Protein 7LZP (pdb70)

InterPro domains:
  IPR000395 Botulinum/Tetanus toxin, catalytic chain [PF01742] (4-410)
  IPR000395 Botulinum/Tetanus toxin, catalytic chain [PR00760] (7-23)
  IPR000395 Botulinum/Tetanus toxin, catalytic chain [PR00760] (33-49)
  IPR000395 Botulinum/Tetanus toxin, catalytic chain [PR00760] (72-88)
  IPR000395 Botulinum/Tetanus toxin, catalytic chain [PR00760] (97-119)
  IPR000395 Botulinum/Tetanus toxin, catalytic chain [PR00760] (213-225)
  IPR000395 Botulinum/Tetanus toxin, catalytic chain [PR00760] (259-275)
  IPR011065 Kunitz inhibitor STI-like superfamily [SSF50386] (1080-1295)
  IPR012500 Clostridium neurotoxin, translocation [PF07952] (549-866)
  IPR012928 Clostridium neurotoxin, receptor binding N-terminal [PF07953] (886-1079)
  IPR013104 Clostridium neurotoxin, receptor-binding C-terminal [PF07951] (1088-1293)
  IPR013320 Concanavalin A-like lectin/glucanase domain superfamily [SSF49899] (873-1079)
  IPR036248 Clostridium neurotoxin, translocation domain [G3DSA:1.20.1120.10] (447-868)
  IPR036248 Clostridium neurotoxin, translocation domain [SSF58091] (549-874)

GO terms:
  GO:0004222 metalloendopeptidase activity (F, EXP)

Radius of gyration: 38.9 Å; Cα contacts (8 Å, |Δi|>4): 3682; chains: 8; bounding box: 102×123×79 Å

Sequence (1541 aa):
FPFVNKQFNYKDPVNGVDIAYIKIPNMQPVKAFKIHNKIWVIPERDTFTNPEEGDLNPPPEAKQVPVSYYDSTYLSTDNEKDNYLKGVTKLFERIYSTDLGRMLLTSIVRGIPFWGGSTIDTELKVIDTNCINVIQPDGSYRSEELNLVIIGPSADIIQFECKSFGHEVLNLTRNGYGSTQYIRFSPDFTFGFFEESLEAGKFATDPAVTLAHELIHAGHRLYGIAINPNRVFKVNTLEVSFEELRTFGGHDAKFIDSLQENEFRLYYYNKFKDIASTLNKAKSIVGTTASLQYMKNVFKEKYLLSEDTSGKFSVDKLKFDKLYKMLTEIYTEDNFVKFFKVLNRKTYLNFDKAVFKINIVPKVNYTIYDGFNLRNTNLAANFNGQNTEINNMMNFTKLKNFTGLFEFYKLLCVRGIITSKQLQLVETGGGLVQPGGSLRLACVASESVFEMYTVAWYRQAPGKQRELVAGITDEGRTNYADFVKGRFTISRDNSKKTVHLQMDNLNPEDTAVYYCKLEHDLGYYDYWGQGTQVTVSPFVNKQFNYKDPVNGVDIAYIKIPNMQPVKAFKIHNKIWVIPERDTFTNPEEGDLNPPPEKQVPVSYYDSTYLSTDNEKDNYLKGVTKLFERIYSTDLGRMLLTSIVRGIPFWGGSTIDTELKVIDTNCINVIQPDGSYRSEELNLVIIGPSADIIQFECKSFGHEVLNLTRNGYGSTQYIRFSPDFTFGFFEESLEVDTNPLLGFATDPAVTLAHELIHAGHRLYGIAINPNRVFKVNLEVSFEELRTFGGHDAKFIDSLQENEFRLYYYNKFKDIASTLNKAKSIVGTTASLQYMKNVFKEKYLLSEDTSGKFSVDKLKFDKLYKMLTEIYTEDNFVKFFKVLNRKTYLNFDKAVFKINIVPKVNYTIYDGFNLRNTNLAANFNGQNTEINNMNFTKLKNFTGLFEFYKLLCVRGIITSKQVQLVETGGGLVQAGDSLTLSCAATTLDYYALGWFRQVPGNKREFVAAINWLGGSTYYADSVRGRFTLSRDNSKSTLYLNMNNLIPDDTAVYYCAADFSIAYSGTYPPAYAEYDYDYWGQGTQVTVSSQVQLVETGGALVQPGQSLTLSCTTSENVFGIYGMAWLRQAPGRQRELVASITSRGTAHYHDSVKGRFTISRESGKTTAYLQTTSVNPEDTAIYYCNSGPYWGQGTQVTVSQLVETGGGLVPGGSLRLACVASESVFEMYTVAWYRQAPGKQRELVAGITDEGRTNYADFVKGRFTISRDNSKKTVHLQMDNLNPEDTAVYYCKLEHDLGYYDYWGQGTQVTVSQVQLVETGGGLVQAGDSLTLSCAATGRTLDYYALGWFRQVPGNKREFVAAINWLGGSTYYADSVRGRFTLSRDNSKSTLYLNMNNLIPDDTAVYYCAADFSIAYSGTYPPAYAEYDYDYWGQGTQVTVVQLVETGGALVQPGQSLTLSCTTSENVFGIYGMAWLRQAQRELVASITSRGTAHYHDSVKGRFTISRESGKTTAYLQTTSVNPEDTAIYYCNSGPYWGQGTQVTVS

B-factor: mean 81.97, std 31.06, range [38.76, 221.06]

Foldseek 3Di:
DFQFPDDDFLPDDAALPFWFFWAAPFDDTATWGNRDAQEIEGLAAPCHVDVVLVDQDDDPPVPDDLPFDGDSCQSPDSVNSRLFVLLVRLLLRLLCVFPLSVVLVVLQNLLFFFQPPDPDLQERHRDQQQWMWTQHPVRHTDTGGHAEYEYEHTNGRCPWAKDGDDDPPDDSQALQRAGHIYIHATSFKWKQFCDVDCNSQFIDQSSLVVLLRSLVSSSRSRSLADPQVWWWDWDLPIGGLRSQLQQADVSPPVDPPVVVVVSLVSVLVSVQVVLVSLQSHDYYDDDPDDSLVSSVSVCVSQVWDADPVGRTGRDSVVNVVVVCSSGHVSHSVNVCVRLVADDDPGPLRPWIWMKGFRQNDCVQQHSNNGQQDPPDPCVPPNNSRRCVSVVVGIDTDGDTSPPRPGDIDIDTDDDDDDD/DDAKAKDWADEEAAFAKIKIKIFDQPDQLAQWWKFKWWAAPPDDTHTAKIAHPVGDIDGDPVCPVQKDWDADNVRRMIMIMHGRHDQVRFTWMKMKIQRNVRPDIDIHPTHTHGYD/DQFPDDDALPDDAALPFWFFWAAPFDGTATWGNRHAQEIEGLAAPCHVDVVLNDQDDDPVVDDLPFDGDRCQSPDSVNSRLFVLLVVLLLLLLCVFPLSVVLVVLQNLLFFFQPPDPDLQEGHRDQNQWMWTQHPVRHTDTGGHAEYEYEHTNGRQPWAKDGDQDPPDGSQALQRAGRIYIHATSFKWKDFDDADDDPVDDDRSFIDQSSLVVLLRSLVSSSRSRNLADPQVFWWDWCPTGHLRSQLQQADVSVPVDDPVNVVVSLVSVLVSLQVVLVSLQSHDYYDDDPDDSLVSSVSVCVSQVWDADPVGRTHRDPVVNVVVVCSSRHVSHSVNVCVRLVADDDPHPLRPWIWMKGFRQSDCVQQHSNNGQQDPPDPCVPPNNSRVCVSVVVGIDTDGDTSPPRPDDIDIDTDDDDDDD/DKAWEKDWADEEAAFAKTKIKIAMPCLPQKKKFKWWAAVPDDIAGAKIASVQARAIDGDPVQVPAWDKDADPVRRMIMIMGGRHDQVRFGWMKMFMAHDNPRHHNDHDDGDPVRTDYIYPTHTHGYHD/DKAKAKDFADEDELQDKTKIKIFIDPQLCLVFNKWKWWDDPVDGIGTAKTAGNVGDIDGDPVQPPQKDKADDHPDRMIMIMGGSDDQVRQTWIKMDRPPYIHDTGGHGYD/DKAKDWADEDQFAKTKIKIFDQPDQLAQWWKFKWWAAPPDDTHTAKTAHPVGDIDGDDVCPVQKDWDADNVRRMIMIMHGRHDQVRFTWMKMKTQRNVRPDIDIYPTHTHGD/DDKAWEKDWADEDDAFAKGKIKIAIDDDPLQQKKKFKWWAAVPDDIAGAKIARVQAGAIDGDPVQPPAWDKDADPVRRMIMIMGGRHDQVRFGWMKMFMAHDNPSHHNDHDDGDVVRTDGIYPTHTHGD/DAKAKDFADEDELQDKTKIKIFDDPQLCLVFNKWKWWDCPIGTAKTAGNVGDIDGDPVCPPQKDKADDHPDRMIMIIGGSDDQVRQTWMKMDRPPYIYDTGGHGYD

Nearest PDB structures (foldseek):
  7lzp-assembly1_A  TM=1.002E+00  e=2.181E-87  Clostridium botulinum
  7lzp-assembly2_D  TM=9.922E-01  e=1.049E-81  Clostridium botulinum
  3qiz-assembly1_A  TM=9.723E-01  e=7.857E-70  Clostridium botulinum A str. Hall
  7dvl-assembly1_A  TM=9.654E-01  e=3.312E-62  Clostridium botulinum
  1e1h-assembly1_C  TM=9.469E-01  e=4.660E-35  Clostridium botulinum

Solvent-accessible surface area: 61362 Å² total; per-residue (Å²): 202,42,0,17,22,57,96,25,65,18,126,39,116,57,66,0,34,8,9,0,87,0,48,5,47,46,81,144,38,15,23,0,0,12,8,9,14,35,0,0,0,0,0,28,10,1,40,34,3,12,55,92,60,37,84,32,89,70,47,97,88,106,65,50,93,68,27,1,38,42,45,49,92,10,4,68,70,72,109,51,24,26,42,0,0,62,0,0,25,20,0,0,14,3,0,19,31,19,3,0,0,6,0,0,0,0,0,0,5,1,0,13,4,3,5,18,21,24,58,95,91,52,29,8,70,31,10,103,18,2,7,2,51,0,32,25,102,127,54,59,105,37,81,21,35,1,0,0,0,0,0,0,0,4,17,16,0,13,64,29,40,10,34,6,1,41,45,58,6,49,26,5,10,26,10,0,31,0,0,1,0,7,0,8,0,0,0,7,6,3,18,1,7,48,13,20,124,102,120,6,31,28,0,9,0,2,0,0,22,0,0,12,12,0,0,10,0,0,0,12,0,0,0,0,6,5,11,46,95,60,3,9,77,7,70,81,135,89,4,16,4,16,27,0,2,0,3,1,36,44,0,29,103,20,8,86,84,131,48,34,88,110,14,48,99,49,10,44,24,40,2,87,62,2,2,47,36,0,31,68,4,147,46,40,68,71,37,103,5,23,33,121,17,5,19,37,8,0,43,15,0,2,14,7,42,73,75,154,80,26,83,11,66,16,57,100,124,80,3,33,46,1,2,58,0,1,5,95,9,1,4,3,35,35,0,27,133,33,12,138,8,45,7,33,64,5,42,3,25,30,16,50,1,1,14,72,4,64,1,37,46,160,119,33,0,31,52,143,26,0,1,17,24,148,150,64,109,20,51,57,122,76,18,0,1,20,19,132,82,10,87,170,15,11,85,123,62,69,95,66,39,51,108,36,46,32,2,24,14,20,63,75,33,36,80,36,9,66,108,102,39,88,3,91,17,80,38,33,31,149,30,68,76,43,30,60,27,118,0,15,3,71,2,64,68,0,4,3,60,0,0,26,0,6,0,36,30,54,10,135,79,140,103,93,69,50,0,0,6,12,48,34,106,34,66,67,88,72,23,146,54,8,85,68,39,3,72,6,46,30,45,71,103,147,53,15,0,46,0,52,0,54,88,0,68,84,132,1,39,1,25,0,36,0,16,0,72,6,28,5,40,0,2,57,13,91,7,149,20,18,91,0,52,8,125,129,0,10,39,64,150,18,64,21,133,37,113,65,64,0,40,10,8,0,96,0,46,8,52,46,90,145,33,14,21,0,0,22,5,7,19,46,0,0,0,1,0,28,11,1,38,38,3,19,67,84,62,37,86,30,87,71,50,107,109,97,60,86,61,28,1,45,42,46,48,89,11,4,69,75,63,106,54,25,28,41,0,1,65,0,0,22,17,0,0,29,4,0,37,53,20,12,0,0,30,0,0,0,1,0,0,3,2,0,10,3,0,7,19,23,24,66,96,92,47,30,2,74,28,13,106,20,2,8,2,55,0,45,36,102,127,48,59,114,42,70,6,42,1,0,0,0,0,1,0,0,4,19,12,0,13,71,29,28,8,43,6,2,40,46,71,8,50,26,4,12,27,10,0,32,0,0,1,0,6,0,10,0,0,0,7,8,2,18,1,15,67,36,23,86,42,56,78,108,88,88,86,92,60,100,0,12,0,2,0,2,21,0,0,13,10,0,0,11,0,1,1,12,0,0,0,0,6,6,9,50,92,66,4,8,84,7,144,127,90,3,18,6,16,25,0,2,0,4,0,33,48,1,12,97,20,7,81,86,134,45,14,79,106,7,41,97,48,7,49,26,39,2,92,54,1,3,42,32,0,31,87,3,155,49,38,65,70,38,127,5,34,33,110,19,8,20,36,8,0,34,9,0,2,15,7,36,78,77,155,81,29,81,10,63,15,54,127,116,53,5,51,27,0,2,74,0,1,2,71,11,1,3,4,33,34,0,25,131,33,12,130,8,51,9,37,67,6,42,4,17,35,12,60,0,1,15,71,3,58,2,35,45,112,121,30,0,19,36,156,25,0,1,18,25,148,150,65,113,20,52,57,126,79,23,0,0,28,24,148,77,10,104,92,14,13,86,100,60,74,95,56,38,52,109,32,47,56,9,25,24,20,72,88,33,34,81,34,5,62,112,113,9,127,11,84,13,73,38,32,36,136,27,92,29,42,60,65,31,68,0,25,1,40,13,101,123,0,83,37,11,0,0,0,0,2,10,54,64,112,79,120,192,68,76,23,0,0,0,4,0,29,76,28,30,16,69,34,35,18,115,59,0,138,78,43,3,58,20,43,112,46,91,106,65,35,13,0,63,0,36,0,48,88,2,76,74,108,2,36,0,29,0,36,0,0,0,1,23,4,2,0,6,2,25,97,16,12,0,13,44,12,73,70,25,4,49,28,79,14,166,17,27,87,0,50,12,46,114,126,22,117,4,85,10,78,40,30,61,141,9,54,62,69,48,71,24,69,1,23,0,49,16,80,94,42,0,0,2,37,18,0,0,0,0,2,6,64,28,124,82,60,78,123,54,33,1,0,0,7,11,11,126,39,54,35,77,66,73,111,50,0,130,74,44,7,62,11,41,6,77,72,38,40,62,29,0,84,0,76,7,78,72,5,50,94,56,3,42,1,61,4,41,0,1,0,4,21,19,102,8,157,20,16,80,2,43,32,114,144,18,94,17,82,39,33,32,83,62,116,45,35,63,29,109,0,16,2,67,4,63,86,10,3,2,66,1,0,26,0,8,0,37,30,59,10,135,79,144,107,53,67,50,0,0,6,13,44,35,105,32,68,68,88,75,23,146,57,8,86,68,33,3,73,7,47,29,46,73,102,148,51,15,0,44,0,66,0,58,90,0,62,91,123,0,42,1,26,0,54,0,16,0,70,5,31,9,41,0,8,66,58,124,8,149,20,20,92,0,53,39,53,126,7,117,14,81,15,74,40,33,36,146,36,66,68,42,64,65,33,67,0,26,1,40,13,82,43,200,71,6,66,46,2,0,1,0,0,3,11,53,63,112,79,122,191,67,70,6,0,0,0,9,0,25,71,34,35,15,70,25,39,10,103,57,0,138,79,43,2,56,23,44,106,52,125,101,68,35,14,0,67,0,38,0,48,87,2,76,96,110,2,40,0,29,0,36,0,0,0,0,24,3,0,0,6,9,31,101,18,9,0,13,39,31,38,58,26,0,33,30,74,15,165,17,26,88,0,51,37,73,118,3,81,9,82,38,30,61,137,9,53,66,71,46,70,24,67,2,27,0,46,15,84,102,42,0,0,1,38,14,0,0,0,0,15,7,29,113,123,90,60,58,1,0,8,7,9,8,119,39,52,36,85,68,74,110,53,0,134,72,46,6,63,12,42,7,74,24,14,34,55,34,0,87,0,75,8,82,74,6,49,92,59,2,49,4,65,4,63,0,0,0,5,21,32,123,8,155,20,14,83,1,42,30,112

Structure (mmCIF, N/CA/C/O backbone):
data_7LZP
#
_entry.id   7LZP
#
_cell.length_a   132.604
_cell.length_b   132.604
_cell.length_c   413.030
_cell.angle_alpha   90.000
_cell.angle_beta   90.000
_cell.angle_gamma   120.000
#
_symmetry.space_group_name_H-M   'P 65 2 2'
#
loop_
_entity.id
_entity.type
_entity.pdbx_description
1 polymer 'Botulinum neurotoxin A light chain'
2 polymer JPU-G11
3 polymer JPU-A11
4 polymer JPU-B9
5 non-polymer 'ZINC ION'
6 water water
#
loop_
_atom_site.group_PDB
_atom_site.id
_atom_site.type_symbol
_atom_site.label_atom_id
_atom_site.label_alt_id
_atom_site.label_comp_id
_atom_site.label_asym_id
_atom_site.label_entity_id
_atom_site.label_seq_id
_atom_site.pdbx_PDB_ins_code
_atom_site.Cartn_x
_atom_site.Cartn_y
_atom_site.Cartn_z
_atom_site.occupancy
_atom_site.B_iso_or_equiv
_atom_site.auth_seq_id
_atom_site.auth_comp_id
_atom_site.auth_asym_id
_atom_site.auth_atom_id
_atom_site.pdbx_PDB_model_num
ATOM 1 N N . PHE A 1 8 ? 63.82600 -95.98400 -13.71900 1.000 119.30716 1 PHE A N 1
ATOM 2 C CA . PHE A 1 8 ? 62.43100 -95.57200 -13.57900 1.000 120.12786 1 PHE A CA 1
ATOM 3 C C . PHE A 1 8 ? 62.04400 -94.55200 -12.46900 1.000 118.12968 1 PHE A C 1
ATOM 4 O O . PHE A 1 8 ? 60.87600 -94.16900 -12.40500 1.000 118.78648 1 PHE A O 1
ATOM 12 N N . PRO A 1 9 ? 62.98600 -94.09800 -11.58800 1.000 110.32083 2 PRO A N 1
ATOM 13 C CA . PRO A 1 9 ? 62.54500 -93.26800 -10.45900 1.000 98.81392 2 PRO A CA 1
ATOM 14 C C . PRO A 1 9 ? 62.66000 -91.76900 -10.69700 1.000 92.46126 2 PRO A C 1
ATOM 15 O O . PRO A 1 9 ? 63.32200 -91.32000 -11.64000 1.000 96.23961 2 PRO A O 1
ATOM 19 N N . PHE A 1 10 ? 62.00500 -90.99100 -9.83100 1.000 85.91387 3 PHE A N 1
ATOM 20 C CA . PHE A 1 10 ? 62.06200 -89.53400 -9.91400 1.000 75.11815 3 PHE A CA 1
ATOM 21 C C . PHE A 1 10 ? 63.48400 -89.02700 -9.70400 1.000 71.99954 3 PHE A C 1
ATOM 22 O O . PHE A 1 10 ? 64.03100 -88.29600 -10.53700 1.000 69.30372 3 PHE A O 1
ATOM 30 N N . VAL A 1 11 ? 64.09400 -89.39700 -8.58500 1.000 73.67717 4 VAL A N 1
ATOM 31 C CA . VAL A 1 11 ? 65.46300 -88.98400 -8.31000 1.000 79.46243 4 VAL A CA 1
ATOM 32 C C . VAL A 1 11 ? 66.41200 -89.92000 -9.04400 1.000 90.93429 4 VAL A C 1
ATOM 33 O O . VAL A 1 11 ? 66.32100 -91.14900 -8.92700 1.000 100.68910 4 VAL A O 1
ATOM 37 N N . ASN A 1 12 ? 67.29600 -89.33800 -9.84600 1.000 87.60428 5 ASN A N 1
ATOM 38 C CA . ASN A 1 12 ? 68.20200 -90.12500 -10.66600 1.000 88.66935 5 ASN A CA 1
ATOM 39 C C . ASN A 1 12 ? 69.42800 -90.59200 -9.90100 1.000 90.16320 5 ASN A C 1
ATOM 40 O O . ASN A 1 12 ? 70.12000 -91.50600 -10.36200 1.000 97.47449 5 ASN A O 1
ATOM 45 N N . LYS A 1 13 ? 69.71800 -89.98300 -8.75500 1.000 81.05349 6 LYS A N 1
ATOM 46 C CA . LYS A 1 13 ? 70.92100 -90.28400 -8.00100 1.000 78.85283 6 LYS A CA 1
ATOM 47 C C . LYS A 1 13 ? 70.56500 -90.77900 -6.60700 1.000 74.46797 6 LYS A C 1
ATOM 48 O O . LYS A 1 13 ? 69.48800 -90.49500 -6.07800 1.000 70.01627 6 LYS A O 1
ATOM 54 N N . GLN A 1 14 ? 71.49000 -91.53500 -6.02000 1.000 81.04711 7 GLN A N 1
ATOM 55 C CA . GLN A 1 14 ? 71.38100 -91.98800 -4.63800 1.000 84.83051 7 GLN A CA 1
ATOM 56 C C . GLN A 1 14 ? 72.25400 -91.07200 -3.79100 1.000 89.01996 7 GLN A C 1
ATOM 57 O O . GLN A 1 14 ? 73.48600 -91.12900 -3.87000 1.000 97.74260 7 GLN A O 1
ATOM 59 N N . PHE A 1 15 ? 71.62000 -90.23000 -2.98300 1.000 78.55521 8 PHE A N 1
ATOM 60 C CA . PHE A 1 15 ? 72.31800 -89.18600 -2.24900 1.000 72.60832 8 PHE A CA 1
ATOM 61 C C . PHE A 1 15 ? 72.54100 -89.58800 -0.79800 1.000 67.80034 8 PHE A C 1
ATOM 62 O O . PHE A 1 15 ? 71.64600 -90.13100 -0.14400 1.000 72.89191 8 PHE A O 1
ATOM 70 N N . ASN A 1 16 ? 73.74600 -89.32000 -0.30800 1.000 63.72086 9 ASN A N 1
ATOM 71 C CA . ASN A 1 16 ? 74.06300 -89.34900 1.11100 1.000 66.06092 9 ASN A CA 1
ATOM 72 C C . ASN A 1 16 ? 74.51400 -87.95600 1.52100 1.000 63.70425 9 ASN A C 1
ATOM 73 O O . ASN A 1 16 ? 75.14000 -87.24500 0.72800 1.000 66.72099 9 ASN A O 1
ATOM 78 N N . TYR A 1 17 ? 74.17900 -87.55800 2.75100 1.000 55.12163 10 TYR A N 1
ATOM 79 C CA . TYR A 1 17 ? 74.48900 -86.19800 3.17800 1.000 54.68790 10 TYR A CA 1
ATOM 80 C C . TYR A 1 17 ? 75.99100 -85.93900 3.19700 1.000 60.02997 10 TYR A C 1
ATOM 81 O O . TYR A 1 17 ? 76.42700 -84.81100 2.94100 1.000 61.17882 10 TYR A O 1
ATOM 90 N N . LYS A 1 18 ? 76.79400 -86.96200 3.47700 1.000 65.93366 11 LYS A N 1
ATOM 91 C CA . LYS A 1 18 ? 78.23800 -86.81100 3.57800 1.000 56.55235 11 LYS A CA 1
ATOM 92 C C . LYS A 1 18 ? 78.95300 -86.99100 2.24400 1.000 56.96605 11 LYS A C 1
ATOM 93 O O . LYS A 1 18 ? 80.18700 -87.01800 2.21900 1.000 66.46985 11 LYS A O 1
ATOM 99 N N . ASP A 1 19 ? 78.21500 -87.11800 1.14400 1.000 58.04207 12 ASP A N 1
ATOM 100 C CA . ASP A 1 19 ? 78.84400 -87.16900 -0.16600 1.000 63.86983 12 ASP A CA 1
ATOM 101 C C . ASP A 1 19 ? 79.56200 -85.84900 -0.44900 1.000 71.11023 12 ASP A C 1
ATOM 102 O O . ASP A 1 19 ? 79.09100 -84.78000 -0.05000 1.000 74.18479 12 ASP A O 1
ATOM 107 N N . PRO A 1 20 ? 80.69500 -85.89000 -1.14800 1.000 72.72011 13 PRO A N 1
ATOM 108 C CA . PRO A 1 20 ? 81.43100 -84.65100 -1.41500 1.000 62.58685 13 PRO A CA 1
ATOM 109 C C . PRO A 1 20 ? 80.68400 -83.76900 -2.40000 1.000 61.28922 13 PRO A C 1
ATOM 110 O O . PRO A 1 20 ? 79.98200 -84.24800 -3.29300 1.000 55.38556 13 PRO A O 1
ATOM 114 N N . VAL A 1 21 ? 80.83100 -82.46000 -2.21500 1.000 58.24759 14 VAL A N 1
ATOM 115 C CA . VAL A 1 21 ? 80.16000 -81.51100 -3.09000 1.000 58.52888 14 VAL A CA 1
ATOM 116 C C . VAL A 1 21 ? 80.88100 -81.44700 -4.43200 1.000 60.80671 14 VAL A C 1
ATOM 117 O O . VAL A 1 21 ? 82.07100 -81.75100 -4.55200 1.000 74.46458 14 VAL A O 1
ATOM 121 N N . ASN A 1 22 ? 80.13800 -81.03900 -5.46000 1.000 61.38116 15 ASN A N 1
ATOM 122 C CA . ASN A 1 22 ? 80.68200 -80.90700 -6.80100 1.000 63.38298 15 ASN A CA 1
ATOM 123 C C . ASN A 1 22 ? 80.28100 -79.60800 -7.48400 1.000 61.15515 15 ASN A C 1
ATOM 124 O O . ASN A 1 22 ? 80.70100 -79.37500 -8.62300 1.000 62.31449 15 ASN A O 1
ATOM 129 N N . GLY A 1 23 ? 79.48000 -78.76700 -6.83500 1.000 59.19607 16 GLY A N 1
ATOM 130 C CA . GLY A 1 23 ? 79.03700 -77.53200 -7.44600 1.000 61.82072 16 GLY A CA 1
ATOM 131 C C . GLY A 1 23 ? 77.96000 -77.68800 -8.49300 1.000 60.43084 16 GLY A C 1
ATOM 132 O O . GLY A 1 23 ? 77.64800 -76.71300 -9.18500 1.000 64.70235 16 GLY A O 1
ATOM 133 N N . VAL A 1 24 ? 77.38500 -78.88100 -8.63400 1.000 54.23162 17 VAL A N 1
ATOM 134 C CA . VAL A 1 24 ? 76.36900 -79.13800 -9.64700 1.000 54.70573 17 VAL A CA 1
ATOM 135 C C . VAL A 1 24 ? 75.07000 -79.56200 -8.97300 1.000 61.19046 17 VAL A C 1
ATOM 136 O O . VAL A 1 24 ? 74.07100 -78.83400 -9.01200 1.000 66.56314 17 VAL A O 1
ATOM 140 N N . ASP A 1 25 ? 75.07400 -80.74100 -8.35000 1.000 61.98237 18 ASP A N 1
ATOM 141 C CA . ASP A 1 25 ? 73.89500 -81.27200 -7.68300 1.000 64.61502 18 ASP A CA 1
ATOM 142 C C . ASP A 1 25 ? 74.07400 -81.45400 -6.18300 1.000 62.09724 18 ASP A C 1
ATOM 143 O O . ASP A 1 25 ? 73.08000 -81.66600 -5.48000 1.000 58.05105 18 ASP A O 1
ATOM 148 N N . ILE A 1 26 ? 75.30400 -81.40300 -5.68300 1.000 69.06535 19 ILE A N 1
ATOM 149 C CA . ILE A 1 26 ? 75.60100 -81.35500 -4.25800 1.000 62.50359 19 ILE A CA 1
ATOM 150 C C . ILE A 1 26 ? 76.51900 -80.16000 -4.07500 1.000 59.92514 19 ILE A C 1
ATOM 151 O O . ILE A 1 26 ? 77.64400 -80.16100 -4.58800 1.000 51.01066 19 ILE A O 1
ATOM 156 N N . ALA A 1 27 ? 76.04600 -79.13100 -3.37400 1.000 62.54725 20 ALA A N 1
ATOM 157 C CA . ALA A 1 27 ? 76.85600 -77.92200 -3.29800 1.000 57.41017 20 ALA A CA 1
ATOM 158 C C . ALA A 1 27 ? 76.40700 -77.06500 -2.12900 1.000 57.88253 20 ALA A C 1
ATOM 159 O O . ALA A 1 27 ? 75.28700 -77.18900 -1.63600 1.000 63.78445 20 ALA A O 1
ATOM 161 N N . TYR A 1 28 ? 77.30600 -76.19100 -1.69200 1.000 58.58040 21 TYR A N 1
ATOM 162 C CA . TYR A 1 28 ? 76.94200 -75.15800 -0.73800 1.000 54.95408 21 TYR A CA 1
ATOM 163 C C . TYR A 1 28 ? 76.28500 -73.99800 -1.47300 1.000 53.21686 21 TYR A C 1
ATOM 164 O O . TYR A 1 28 ? 76.70100 -73.62300 -2.57400 1.000 49.80265 21 TYR A O 1
ATOM 173 N N . ILE A 1 29 ? 75.21200 -73.46900 -0.88700 1.000 53.87252 22 ILE A N 1
ATOM 174 C CA . ILE A 1 29 ? 74.40700 -72.43600 -1.52100 1.000 52.37494 22 ILE A CA 1
ATOM 175 C C . ILE A 1 29 ? 74.11200 -71.32800 -0.51800 1.000 57.62671 22 ILE A C 1
ATOM 176 O O . ILE A 1 29 ? 74.31100 -71.46700 0.69000 1.000 60.55785 22 ILE A O 1
ATOM 181 N N . LYS A 1 30 ? 73.61900 -70.22000 -1.06000 1.000 57.46405 23 LYS A N 1
ATOM 182 C CA . LYS A 1 30 ? 73.19600 -69.05200 -0.31000 1.000 63.72706 23 LYS A CA 1
ATOM 183 C C . LYS A 1 30 ? 71.87800 -68.56100 -0.88900 1.000 74.03940 23 LYS A C 1
ATOM 184 O O . LYS A 1 30 ? 71.68400 -68.55400 -2.10900 1.000 73.26968 23 LYS A O 1
ATOM 190 N N . ILE A 1 31 ? 70.97400 -68.16900 -0.00100 1.000 70.78272 24 ILE A N 1
ATOM 191 C CA . ILE A 1 31 ? 69.64200 -67.69600 -0.36000 1.000 67.10472 24 ILE A CA 1
ATOM 192 C C . ILE A 1 31 ? 69.74800 -66.18500 -0.55100 1.000 73.28955 24 ILE A C 1
ATOM 193 O O . ILE A 1 31 ? 70.67400 -65.57300 0.00200 1.000 85.72937 24 ILE A O 1
ATOM 198 N N . PRO A 1 32 ? 68.86000 -65.54100 -1.35700 1.000 71.09486 25 PRO A N 1
ATOM 199 C CA . PRO A 1 32 ? 68.94100 -64.08500 -1.56700 1.000 76.61827 25 PRO A CA 1
ATOM 200 C C . PRO A 1 32 ? 69.26300 -63.24400 -0.33700 1.000 83.36021 25 PRO A C 1
ATOM 201 O O . PRO A 1 32 ? 69.93900 -62.21700 -0.45100 1.000 86.35062 25 PRO A O 1
ATOM 205 N N . ASN A 1 33 ? 68.78500 -63.65200 0.83200 1.000 86.11340 26 ASN A N 1
ATOM 206 C CA . ASN A 1 33 ? 69.09600 -62.93600 2.06300 1.000 85.19325 26 ASN A CA 1
ATOM 207 C C . ASN A 1 33 ? 70.39600 -63.45700 2.67300 1.000 80.88930 26 ASN A C 1
ATOM 208 O O . ASN A 1 33 ? 71.41900 -62.77300 2.66600 1.000 82.18021 26 ASN A O 1
ATOM 213 N N . MET A 1 37 ? 74.20200 -64.54800 5.76900 1.000 112.48761 30 MET A N 1
ATOM 214 C CA . MET A 1 37 ? 74.52100 -65.92800 6.11100 1.000 111.25911 30 MET A CA 1
ATOM 215 C C . MET A 1 37 ? 75.80900 -66.38700 5.43000 1.000 111.24094 30 MET A C 1
ATOM 216 O O . MET A 1 37 ? 76.39900 -65.65900 4.63000 1.000 106.76110 30 MET A O 1
ATOM 221 N N . GLN A 1 38 ? 76.24600 -67.59800 5.77100 1.000 112.43449 31 GLN A N 1
ATOM 222 C CA . GLN A 1 38 ? 77.29800 -68.30500 5.06200 1.000 107.51766 31 GLN A CA 1
ATOM 223 C C . GLN A 1 38 ? 76.73400 -69.60000 4.48500 1.000 101.92927 31 GLN A C 1
ATOM 224 O O . GLN A 1 38 ? 75.78700 -70.16400 5.04200 1.000 112.28131 31 GLN A O 1
ATOM 230 N N . PRO A 1 39 ? 77.28900 -70.09200 3.37300 1.000 80.53633 32 PRO A N 1
ATOM 231 C CA . PRO A 1 39 ? 76.59500 -71.12600 2.59100 1.000 73.44039 32 PRO A CA 1
ATOM 232 C C . PRO A 1 39 ? 76.25900 -72.37500 3.39400 1.000 64.85573 32 PRO A C 1
ATOM 233 O O . PRO A 1 39 ? 76.95000 -72.74000 4.34800 1.000 68.29380 32 PRO A O 1
ATOM 237 N N . VAL A 1 40 ? 75.16500 -73.02400 2.99700 1.000 56.01964 33 VAL A N 1
ATOM 238 C CA . VAL A 1 40 ? 74.70400 -74.26700 3.60100 1.000 59.25677 33 VAL A CA 1
ATOM 239 C C . VAL A 1 40 ? 74.74600 -75.36300 2.54600 1.000 60.24067 33 VAL A C 1
ATOM 240 O O . VAL A 1 40 ? 74.54200 -75.10900 1.35600 1.000 58.09706 33 VAL A O 1
ATOM 244 N N . LYS A 1 41 ? 75.01700 -76.59000 2.98500 1.000 62.31656 34 LYS A N 1
ATOM 245 C CA . LYS A 1 41 ? 75.09700 -77.72500 2.07000 1.000 56.65208 34 LYS A CA 1
ATOM 246 C C . LYS A 1 41 ? 73.69800 -78.15000 1.64200 1.000 49.62793 34 LYS A C 1
ATOM 247 O O . LYS A 1 41 ? 72.85200 -78.45600 2.48800 1.000 52.58089 34 LYS A O 1
ATOM 253 N N . ALA A 1 42 ? 73.45300 -78.16300 0.33100 1.000 50.06061 35 ALA A N 1
ATOM 254 C CA . ALA A 1 42 ? 72.16500 -78.52700 -0.23700 1.000 51.62479 35 ALA A CA 1
ATOM 255 C C . ALA A 1 42 ? 72.36200 -79.50200 -1.39200 1.000 55.80473 35 ALA A C 1
ATOM 256 O O . ALA A 1 42 ? 73.46900 -79.66700 -1.92600 1.000 55.99589 35 ALA A O 1
ATOM 258 N N . PHE A 1 43 ? 71.25400 -80.14200 -1.77300 1.000 54.46435 36 PHE A N 1
ATOM 259 C CA . PHE A 1 43 ? 71.24100 -81.21600 -2.75700 1.000 48.71068 36 PHE A CA 1
ATOM 260 C C . PHE A 1 43 ? 70.17500 -80.93100 -3.80500 1.000 45.62199 36 PHE A C 1
ATOM 261 O O . PHE A 1 43 ? 69.03100 -80.61800 -3.46100 1.000 50.03829 36 PHE A O 1
ATOM 269 N N . LYS A 1 44 ? 70.54800 -81.05700 -5.07700 1.000 47.82570 37 LYS A N 1
ATOM 270 C CA . LYS A 1 44 ? 69.64900 -80.81300 -6.20600 1.000 49.49650 37 LYS A CA 1
ATOM 271 C C . LYS A 1 44 ? 69.08600 -82.16100 -6.65100 1.000 47.60105 37 LYS A C 1
ATOM 272 O O . LYS A 1 44 ? 69.62400 -82.81600 -7.54500 1.000 48.04483 37 LYS A O 1
ATOM 278 N N . ILE A 1 45 ? 67.98000 -82.57300 -6.02200 1.000 50.51995 38 ILE A N 1
ATOM 279 C CA . ILE A 1 45 ? 67.41500 -83.89600 -6.27600 1.000 51.18464 38 ILE A CA 1
ATOM 280 C C . ILE A 1 45 ? 66.78100 -84.00100 -7.65400 1.000 49.20015 38 ILE A C 1
ATOM 281 O O . ILE A 1 45 ? 66.57300 -85.11100 -8.15500 1.000 47.80291 38 ILE A O 1
ATOM 286 N N . HIS A 1 46 ? 66.44200 -82.87400 -8.26700 1.000 53.29525 39 HIS A N 1
ATOM 287 C CA . HIS A 1 46 ? 65.87600 -82.85100 -9.60500 1.000 52.14613 39 HIS A CA 1
ATOM 288 C C . HIS A 1 46 ? 66.07800 -81.44900 -10.15300 1.000 55.31103 39 HIS A C 1
ATOM 289 O O . HIS A 1 46 ? 66.35100 -80.50800 -9.40200 1.000 64.36243 39 HIS A O 1
ATOM 296 N N . ASN A 1 47 ? 65.96500 -81.32300 -11.47200 1.000 54.13313 40 ASN A N 1
ATOM 297 C CA . ASN A 1 47 ? 65.98900 -80.00700 -12.09000 1.000 59.91590 40 ASN A CA 1
ATOM 298 C C . ASN A 1 47 ? 64.96800 -79.09900 -11.41500 1.000 63.09435 40 ASN A C 1
ATOM 299 O O . ASN A 1 47 ? 63.81900 -79.49400 -11.19300 1.000 67.36615 40 ASN A O 1
ATOM 304 N N . LYS A 1 48 ? 65.41700 -77.90000 -11.03700 1.000 53.57477 41 LYS A N 1
ATOM 305 C CA . LYS A 1 48 ? 64.61000 -76.83500 -10.44400 1.000 47.59541 41 LYS A CA 1
ATOM 306 C C . LYS A 1 48 ? 64.16200 -77.12900 -9.01600 1.000 52.00413 41 LYS A C 1
ATOM 307 O O . LYS A 1 48 ? 63.40600 -76.33200 -8.44500 1.000 56.83458 41 LYS A O 1
ATOM 313 N N . ILE A 1 49 ? 64.60100 -78.23500 -8.41400 1.000 53.43608 42 ILE A N 1
ATOM 314 C CA . ILE A 1 49 ? 64.18700 -78.61000 -7.06400 1.000 51.70829 42 ILE A CA 1
ATOM 315 C C . ILE A 1 49 ? 65.42000 -78.94200 -6.23400 1.000 55.69090 42 ILE A C 1
ATOM 316 O O . ILE A 1 49 ? 66.22500 -79.79500 -6.62200 1.000 60.85192 42 ILE A O 1
ATOM 321 N N . TRP A 1 50 ? 65.54600 -78.29000 -5.08100 1.000 54.01569 43 TRP A N 1
ATOM 322 C CA . TRP A 1 50 ? 66.65600 -78.48400 -4.16300 1.000 43.08450 43 TRP A CA 1
ATOM 323 C C . TRP A 1 50 ? 66.13400 -78.86700 -2.78300 1.000 49.41721 43 TRP A C 1
ATOM 324 O O . TRP A 1 50 ? 64.98500 -78.59000 -2.43100 1.000 45.72171 43 TRP A O 1
ATOM 335 N N . VAL A 1 51 ? 67.00000 -79.50400 -1.99600 1.000 49.79651 44 VAL A N 1
ATOM 336 C CA . VAL A 1 51 ? 66.69300 -79.88400 -0.62100 1.000 48.90332 44 VAL A CA 1
ATOM 337 C C . VAL A 1 51 ? 67.83400 -79.41600 0.27300 1.000 56.52587 44 VAL A C 1
ATOM 338 O O . VAL A 1 51 ? 69.00600 -79.68100 -0.02000 1.000 61.77004 44 VAL A O 1
ATOM 342 N N . ILE A 1 52 ? 67.49200 -78.72200 1.35100 1.000 45.15890 45 ILE A N 1
ATOM 343 C CA . ILE A 1 52 ? 68.44800 -78.24000 2.33600 1.000 50.96216 45 ILE A CA 1
ATOM 344 C C . ILE A 1 52 ? 68.16300 -78.94200 3.65900 1.000 53.51145 45 ILE A C 1
ATOM 345 O O . ILE A 1 52 ? 67.27600 -78.53700 4.41000 1.000 56.08359 45 ILE A O 1
ATOM 350 N N . PRO A 1 53 ? 68.90800 -80.00300 3.98600 1.000 52.09724 46 PRO A N 1
ATOM 351 C CA . PRO A 1 53 ? 68.65300 -80.71800 5.24500 1.000 49.09916 46 PRO A CA 1
ATOM 352 C C . PRO A 1 53 ? 69.04900 -79.91400 6.47600 1.000 54.16457 46 PRO A C 1
ATOM 353 O O . PRO A 1 53 ? 69.89300 -80.35000 7.26400 1.000 63.31471 46 PRO A O 1
ATOM 357 N N . GLU A 1 54 ? 68.43200 -78.74900 6.66300 1.000 54.90172 47 GLU A N 1
ATOM 358 C CA . GLU A 1 54 ? 68.74800 -77.86800 7.77600 1.000 55.63911 47 GLU A CA 1
ATOM 359 C C . GLU A 1 54 ? 67.46300 -77.32400 8.37700 1.000 52.92511 47 GLU A C 1
ATOM 360 O O . GLU A 1 54 ? 66.44600 -77.19100 7.69100 1.000 59.64328 47 GLU A O 1
ATOM 366 N N . ARG A 1 55 ? 67.51700 -77.01500 9.66800 1.000 50.10275 48 ARG A N 1
ATOM 367 C CA . ARG A 1 55 ? 66.43500 -76.27300 10.29700 1.000 50.23151 48 ARG A CA 1
ATOM 368 C C . ARG A 1 55 ? 66.39600 -74.86600 9.71600 1.000 57.62665 48 ARG A C 1
ATOM 369 O O . ARG A 1 55 ? 67.42100 -74.18000 9.65600 1.000 66.20897 48 ARG A O 1
ATOM 377 N N . ASP A 1 56 ? 65.21500 -74.43800 9.27800 1.000 58.40176 49 ASP A N 1
ATOM 378 C CA . ASP A 1 56 ? 65.10200 -73.18200 8.54700 1.000 61.68197 49 ASP A CA 1
ATOM 379 C C . ASP A 1 56 ? 65.33500 -71.98300 9.45600 1.000 64.41038 49 ASP A C 1
ATOM 380 O O . ASP A 1 56 ? 64.39500 -71.45400 10.05700 1.000 69.14111 49 ASP A O 1
ATOM 385 N N . THR A 1 57 ? 66.58700 -71.53400 9.54100 1.000 63.37570 50 THR A N 1
ATOM 386 C CA . THR A 1 57 ? 66.93300 -70.30000 10.23100 1.000 60.29773 50 THR A CA 1
ATOM 387 C C . THR A 1 57 ? 67.38300 -69.22400 9.25300 1.000 61.85095 50 THR A C 1
ATOM 388 O O . THR A 1 57 ? 67.96700 -68.21600 9.66200 1.000 53.83555 50 THR A O 1
ATOM 392 N N . PHE A 1 58 ? 67.10800 -69.42000 7.96600 1.000 53.83969 51 PHE A N 1
ATOM 393 C CA . PHE A 1 58 ? 67.61300 -68.56400 6.90200 1.000 55.29165 51 PHE A CA 1
ATOM 394 C C . PHE A 1 58 ? 66.53100 -67.79000 6.16800 1.000 62.97358 51 PHE A C 1
ATOM 395 O O . PHE A 1 58 ? 66.71200 -66.60000 5.90500 1.000 74.66097 51 PHE A O 1
ATOM 403 N N . THR A 1 59 ? 65.40300 -68.42600 5.83000 1.000 64.04851 52 THR A N 1
ATOM 404 C CA . THR A 1 59 ? 64.34500 -67.71400 5.11400 1.000 57.89316 52 THR A CA 1
ATOM 405 C C . THR A 1 59 ? 63.79700 -66.55200 5.93100 1.000 64.79851 52 THR A C 1
ATOM 406 O O . THR A 1 59 ? 63.38600 -65.53400 5.36200 1.000 65.51618 52 THR A O 1
ATOM 410 N N . ASN A 1 60 ? 63.77000 -66.68700 7.25400 1.000 70.21892 53 ASN A N 1
ATOM 411 C CA . ASN A 1 60 ? 63.31100 -65.62500 8.14900 1.000 75.98693 53 ASN A CA 1
ATOM 412 C C . ASN A 1 60 ? 64.30800 -65.46900 9.28900 1.000 82.86764 53 ASN A C 1
ATOM 413 O O . ASN A 1 60 ? 64.28800 -66.26700 10.24300 1.000 90.18781 53 ASN A O 1
ATOM 418 N N . PRO A 1 61 ? 65.19200 -64.46800 9.23100 1.000 89.58841 54 PRO A N 1
ATOM 419 C CA . PRO A 1 61 ? 66.14700 -64.27500 10.33600 1.000 91.17378 54 PRO A CA 1
ATOM 420 C C . PRO A 1 61 ? 65.47100 -63.98600 11.66300 1.000 95.44018 54 PRO A C 1
ATOM 421 O O . PRO A 1 61 ? 66.04500 -64.28100 12.71900 1.000 90.52500 54 PRO A O 1
ATOM 425 N N . GLU A 1 62 ? 64.26200 -63.41400 11.64300 1.000 101.87275 55 GLU A N 1
ATOM 426 C CA . GLU A 1 62 ? 63.51200 -63.20900 12.87500 1.000 108.89390 55 GLU A CA 1
ATOM 427 C C . GLU A 1 62 ? 63.09200 -64.52700 13.50600 1.000 108.31929 55 GLU A C 1
ATOM 428 O O . GLU A 1 62 ? 62.78400 -64.56200 14.70200 1.000 119.65322 55 GLU A O 1
ATOM 434 N N . GLU A 1 63 ? 63.07500 -65.60700 12.72800 1.000 93.67757 56 GLU A N 1
ATOM 435 C CA . GLU A 1 63 ? 62.79000 -66.94500 13.22600 1.000 84.67028 56 GLU A CA 1
ATOM 436 C C . GLU A 1 63 ? 64.03900 -67.81800 13.21200 1.000 82.91264 56 GLU A C 1
ATOM 437 O O . GLU A 1 63 ? 63.95900 -69.03000 12.99200 1.000 82.66134 56 GLU A O 1
ATOM 443 N N . GLY A 1 64 ? 65.19900 -67.21200 13.44600 1.000 82.89736 57 GLY A N 1
ATOM 444 C CA . GLY A 1 64 ? 66.45000 -67.92900 13.51800 1.000 83.06828 57 GLY A CA 1
ATOM 445 C C . GLY A 1 64 ? 66.75500 -68.47500 14.89300 1.000 82.91484 57 GLY A C 1
ATOM 446 O O . GLY A 1 64 ? 67.89000 -68.88800 15.15300 1.000 84.88248 57 GLY A O 1
ATOM 447 N N . ASP A 1 65 ? 65.76500 -68.49200 15.78100 1.000 81.50359 58 ASP A N 1
ATOM 448 C CA . ASP A 1 65 ? 65.89400 -69.03900 17.12400 1.000 80.10791 58 ASP A CA 1
ATOM 449 C C . ASP A 1 65 ? 65.04200 -70.29700 17.20100 1.000 76.69919 58 ASP A C 1
ATOM 450 O O . ASP A 1 65 ? 63.83400 -70.24800 16.94400 1.000 78.16843 58 ASP A O 1
ATOM 455 N N . LEU A 1 66 ? 65.66700 -71.41500 17.56300 1.000 72.30168 59 LEU A N 1
ATOM 456 C CA . LEU A 1 66 ? 64.98400 -72.69700 17.65700 1.000 71.61517 59 LEU A CA 1
ATOM 457 C C . LEU A 1 66 ? 64.51500 -73.00800 19.06700 1.000 76.68577 59 LEU A C 1
ATOM 458 O O . LEU A 1 66 ? 63.92500 -74.06900 19.29200 1.000 79.42427 59 LEU A O 1
ATOM 463 N N . ASN A 1 67 ? 64.76600 -72.11900 20.01500 1.000 85.38618 60 ASN A N 1
ATOM 464 C CA . ASN A 1 67 ? 64.27500 -72.31300 21.36800 1.000 87.83667 60 ASN A CA 1
ATOM 465 C C . ASN A 1 67 ? 62.78500 -71.98500 21.42700 1.000 89.10405 60 ASN A C 1
ATOM 466 O O . ASN A 1 67 ? 62.32600 -71.05700 20.75400 1.000 91.50881 60 ASN A O 1
ATOM 471 N N . PRO A 1 68 ? 62.01000 -72.73500 22.20400 1.000 84.98271 61 PRO A N 1
ATOM 472 C CA . PRO A 1 68 ? 60.56200 -72.52000 22.23900 1.000 79.03912 61 PRO A CA 1
ATOM 473 C C . PRO A 1 68 ? 60.22100 -71.18000 22.86600 1.000 80.68764 61 PRO A C 1
ATOM 474 O O . PRO A 1 68 ? 60.85100 -70.76300 23.85000 1.000 90.25260 61 PRO A O 1
ATOM 478 N N . PRO A 1 69 ? 59.23600 -70.47300 22.32000 1.000 77.19349 62 PRO A N 1
ATOM 479 C CA . PRO A 1 69 ? 58.75300 -69.24200 22.95700 1.000 77.72304 62 PRO A CA 1
ATOM 480 C C . PRO A 1 69 ? 58.06600 -69.55600 24.27400 1.000 82.88620 62 PRO A C 1
ATOM 481 O O . PRO A 1 69 ? 57.89800 -70.73400 24.62300 1.000 89.64473 62 PRO A O 1
ATOM 485 N N . PRO A 1 70 ? 57.67800 -68.53900 25.05000 1.000 86.78189 63 PRO A N 1
ATOM 486 C CA . PRO A 1 70 ? 56.94000 -68.81000 26.29100 1.000 92.73156 63 PRO A CA 1
ATOM 487 C C . PRO A 1 70 ? 55.68400 -69.62800 26.02700 1.000 93.92537 63 PRO A C 1
ATOM 488 O O . PRO A 1 70 ? 55.08500 -69.56100 24.95200 1.000 88.04831 63 PRO A O 1
ATOM 492 N N . GLU A 1 71 ? 55.29300 -70.41700 27.03300 1.000 102.30393 64 GLU A N 1
ATOM 493 C CA . GLU A 1 71 ? 54.17400 -71.33900 26.86600 1.000 105.92701 64 GLU A CA 1
ATOM 494 C C . GLU A 1 71 ? 52.88100 -70.60900 26.52300 1.000 115.02249 64 GLU A C 1
ATOM 495 O O . GLU A 1 71 ? 52.01300 -71.17400 25.84700 1.000 118.41266 64 GLU A O 1
ATOM 497 N N . ALA A 1 72 ? 52.73500 -69.35900 26.96900 1.000 116.29677 65 ALA A N 1
ATOM 498 C CA . ALA A 1 72 ? 51.55700 -68.57900 26.60400 1.000 112.85502 65 ALA A CA 1
ATOM 499 C C . ALA A 1 72 ? 51.57900 -68.17900 25.13400 1.000 112.71926 65 ALA A C 1
ATOM 500 O O . ALA A 1 72 ? 50.52200 -68.10400 24.49700 1.000 117.67536 65 ALA A O 1
ATOM 502 N N . LYS A 1 73 ? 52.76300 -67.91800 24.58000 1.000 105.15664 66 LYS A N 1
ATOM 503 C CA . LYS A 1 73 ? 52.88900 -67.54400 23.17800 1.000 94.06437 66 LYS A CA 1
ATOM 504 C C . LYS A 1 73 ? 52.81700 -68.73700 22.23500 1.000 94.60697 66 LYS A C 1
ATOM 505 O O . LYS A 1 73 ? 52.75400 -68.53800 21.01700 1.000 98.85470 66 LYS A O 1
ATOM 507 N N . GLN A 1 74 ? 52.85100 -69.96100 22.75700 1.000 91.45709 67 GLN A N 1
ATOM 508 C CA . GLN A 1 74 ? 52.83400 -71.14800 21.91400 1.000 88.64808 67 GLN A CA 1
ATOM 509 C C . GLN A 1 74 ? 51.42700 -71.43400 21.40200 1.000 86.59962 67 GLN A C 1
ATOM 510 O O . GLN A 1 74 ? 50.45700 -71.40300 22.16600 1.000 88.69406 67 GLN A O 1
ATOM 516 N N . VAL A 1 75 ? 51.32400 -71.71700 20.11000 1.000 84.71701 68 VAL A N 1
ATOM 517 C CA . VAL A 1 75 ? 50.06000 -72.18200 19.52500 1.000 83.01997 68 VAL A CA 1
ATOM 518 C C . VAL A 1 75 ? 49.71400 -73.54400 20.11700 1.000 85.77764 68 VAL A C 1
ATOM 519 O O . VAL A 1 75 ? 50.62600 -74.36100 20.34000 1.000 95.34805 68 VAL A O 1
ATOM 523 N N . PRO A 1 76 ? 48.43800 -73.83000 20.41200 1.000 81.50613 69 PRO A N 1
ATOM 524 C CA . PRO A 1 76 ? 48.09800 -75.14800 20.97700 1.000 76.73068 69 PRO A CA 1
ATOM 525 C C . PRO A 1 76 ? 48.63300 -76.31600 20.16600 1.000 73.27781 69 PRO A C 1
ATOM 526 O O . PRO A 1 76 ? 49.07300 -77.31700 20.75000 1.000 75.41476 69 PRO A O 1
ATOM 530 N N . VAL A 1 77 ? 48.62700 -76.21400 18.83900 1.000 69.57580 70 VAL A N 1
ATOM 531 C CA . VAL A 1 77 ? 49.16500 -77.28600 18.01100 1.000 68.43767 70 VAL A CA 1
ATOM 532 C C . VAL A 1 77 ? 50.57100 -76.89200 17.57900 1.000 69.80803 70 VAL A C 1
ATOM 533 O O . VAL A 1 77 ? 50.77900 -76.35900 16.48200 1.000 68.37712 70 VAL A O 1
ATOM 537 N N . SER A 1 78 ? 51.54900 -77.17000 18.43800 1.000 69.58521 71 SER A N 1
ATOM 538 C CA . SER A 1 78 ? 52.93900 -76.86400 18.14900 1.000 70.49626 71 SER A CA 1
ATOM 539 C C . SER A 1 78 ? 53.82500 -77.84200 18.90600 1.000 74.11142 71 SER A C 1
ATOM 540 O O . SER A 1 78 ? 53.42600 -78.41200 19.92500 1.000 82.94625 71 SER A O 1
ATOM 543 N N . TYR A 1 79 ? 55.03700 -78.03200 18.39100 1.000 70.31556 72 TYR A N 1
ATOM 544 C CA . TYR A 1 79 ? 56.00200 -78.92600 19.01500 1.000 72.97044 72 TYR A CA 1
ATOM 545 C C . TYR A 1 79 ? 57.40100 -78.39300 18.74900 1.000 76.40988 72 TYR A C 1
ATOM 546 O O . TYR A 1 79 ? 57.73300 -78.05900 17.60700 1.000 71.71677 72 TYR A O 1
ATOM 555 N N . TYR A 1 80 ? 58.21500 -78.31800 19.79800 1.000 76.35846 73 TYR A N 1
ATOM 556 C CA . TYR A 1 80 ? 59.53700 -77.71500 19.71500 1.000 76.84236 73 TYR A CA 1
ATOM 557 C C . TYR A 1 80 ? 60.61300 -78.71600 20.11100 1.000 78.50842 73 TYR A C 1
ATOM 558 O O . TYR A 1 80 ? 60.42200 -79.52400 21.02500 1.000 82.28725 73 TYR A O 1
ATOM 567 N N . ASP A 1 81 ? 61.74600 -78.65300 19.40700 1.000 73.68925 74 ASP A N 1
ATOM 568 C CA . ASP A 1 81 ? 62.90100 -79.49400 19.71300 1.000 75.25672 74 ASP A CA 1
ATOM 569 C C . ASP A 1 81 ? 64.10300 -78.84900 19.02400 1.000 72.89399 74 ASP A C 1
ATOM 570 O O . ASP A 1 81 ? 64.33300 -79.08100 17.83400 1.000 81.01389 74 ASP A O 1
ATOM 575 N N . SER A 1 82 ? 64.85300 -78.04500 19.77700 1.000 65.86172 75 SER A N 1
ATOM 576 C CA . SER A 1 82 ? 65.98800 -77.32700 19.21200 1.000 67.53370 75 SER A CA 1
ATOM 577 C C . SER A 1 82 ? 67.11100 -78.24800 18.75200 1.000 70.96937 75 SER A C 1
ATOM 578 O O . SER A 1 82 ? 67.99000 -77.79700 18.01200 1.000 74.00540 75 SER A O 1
ATOM 581 N N . THR A 1 83 ? 67.10300 -79.51600 19.15900 1.000 75.31402 76 THR A N 1
ATOM 582 C CA . THR A 1 83 ? 68.16500 -80.44800 18.80500 1.000 76.87157 76 THR A CA 1
ATOM 583 C C . THR A 1 83 ? 67.87100 -81.24700 17.54300 1.000 75.34538 76 THR A C 1
ATOM 584 O O . THR A 1 83 ? 68.77200 -81.92300 17.03500 1.000 76.08172 76 THR A O 1
ATOM 588 N N . TYR A 1 84 ? 66.64500 -81.18900 17.03100 1.000 73.89802 77 TYR A N 1
ATOM 589 C CA . TYR A 1 84 ? 66.29600 -81.94700 15.83900 1.000 64.85823 77 TYR A CA 1
ATOM 590 C C . TYR A 1 84 ? 67.04700 -81.41400 14.62600 1.000 66.20050 77 TYR A C 1
ATOM 591 O O . TYR A 1 84 ? 67.25100 -80.20400 14.48400 1.000 61.02432 77 TYR A O 1
ATOM 600 N N . LEU A 1 85 ? 67.46700 -82.33400 13.75500 1.000 71.15408 78 LEU A N 1
ATOM 601 C CA . LEU A 1 85 ? 68.14100 -81.99500 12.50100 1.000 71.44722 78 LEU A CA 1
ATOM 602 C C . LEU A 1 85 ? 69.45200 -81.25000 12.75300 1.000 68.97352 78 LEU A C 1
ATOM 603 O O . LEU A 1 85 ? 69.77100 -80.26700 12.08100 1.000 67.24109 78 LEU A O 1
ATOM 608 N N . SER A 1 86 ? 70.22500 -81.72400 13.73100 1.000 68.39289 79 SER A N 1
ATOM 609 C CA . SER A 1 86 ? 71.51300 -81.12400 14.04000 1.000 68.31622 79 SER A CA 1
ATOM 610 C C . SER A 1 86 ? 72.70000 -82.02900 13.75300 1.000 69.55244 79 SER A C 1
ATOM 611 O O . SER A 1 86 ? 73.80900 -81.51900 13.56600 1.000 76.04175 79 SER A O 1
ATOM 614 N N . THR A 1 87 ? 72.50400 -83.34200 13.71600 1.000 66.22250 80 THR A N 1
ATOM 615 C CA . THR A 1 87 ? 73.57700 -84.28600 13.45000 1.000 63.66112 80 THR A CA 1
ATOM 616 C C . THR A 1 87 ? 73.58800 -84.66400 11.97500 1.000 65.45124 80 THR A C 1
ATOM 617 O O . THR A 1 87 ? 72.56100 -84.60800 11.29400 1.000 72.13335 80 THR A O 1
ATOM 621 N N . ASP A 1 88 ? 74.76900 -85.05400 11.48800 1.000 61.33327 81 ASP A N 1
ATOM 622 C CA . ASP A 1 88 ? 74.88900 -85.46900 10.09400 1.000 60.24184 81 ASP A CA 1
ATOM 623 C C . ASP A 1 88 ? 74.00200 -86.67000 9.79200 1.000 62.43470 81 ASP A C 1
ATOM 624 O O . ASP A 1 88 ? 73.44900 -86.77700 8.69200 1.000 65.93787 81 ASP A O 1
ATOM 629 N N . ASN A 1 89 ? 73.84500 -87.58300 10.75400 1.000 68.41329 82 ASN A N 1
ATOM 630 C CA . ASN A 1 89 ? 72.93600 -88.70700 10.54600 1.000 71.82896 82 ASN A CA 1
ATOM 631 C C . ASN A 1 89 ? 71.49400 -88.23500 10.42400 1.000 67.57635 82 ASN A C 1
ATOM 632 O O . ASN A 1 89 ? 70.74000 -88.73800 9.58200 1.000 61.55946 82 ASN A O 1
ATOM 637 N N . GLU A 1 90 ? 71.09300 -87.26700 11.25100 1.000 68.24928 83 GLU A N 1
ATOM 638 C CA . GLU A 1 90 ? 69.75000 -86.71400 11.12600 1.000 63.15626 83 GLU A CA 1
ATOM 639 C C . GLU A 1 90 ? 69.54000 -86.09000 9.75600 1.000 64.78795 83 GLU A C 1
ATOM 640 O O . GLU A 1 90 ? 68.48500 -86.27000 9.14300 1.000 69.81570 83 GLU A O 1
ATOM 646 N N . LYS A 1 91 ? 70.53500 -85.35400 9.25600 1.000 62.36748 84 LYS A N 1
ATOM 647 C CA . LYS A 1 91 ? 70.38500 -84.70200 7.95900 1.000 59.36127 84 LYS A CA 1
ATOM 648 C C . LYS A 1 91 ? 70.35900 -85.72300 6.82700 1.000 59.75581 84 LYS A C 1
ATOM 649 O O . LYS A 1 91 ? 69.60400 -85.56800 5.85900 1.000 54.01672 84 LYS A O 1
ATOM 655 N N . ASP A 1 92 ? 71.16400 -86.78000 6.93800 1.000 71.51422 85 ASP A N 1
ATOM 656 C CA . ASP A 1 92 ? 71.12900 -87.85000 5.94900 1.000 65.55516 85 ASP A CA 1
ATOM 657 C C . ASP A 1 92 ? 69.75800 -88.51600 5.91900 1.000 59.53893 85 ASP A C 1
ATOM 658 O O . ASP A 1 92 ? 69.17000 -88.71100 4.84700 1.000 55.02225 85 ASP A O 1
ATOM 663 N N . ASN A 1 93 ? 69.22200 -88.84800 7.09700 1.000 56.78215 86 ASN A N 1
ATOM 664 C CA . ASN A 1 93 ? 67.91300 -89.48700 7.16900 1.000 56.73182 86 ASN A CA 1
ATOM 665 C C . ASN A 1 93 ? 66.81400 -88.55300 6.67800 1.000 55.26427 86 ASN A C 1
ATOM 666 O O . ASN A 1 93 ? 65.86300 -88.99600 6.02600 1.000 54.74489 86 ASN A O 1
ATOM 671 N N . TYR A 1 94 ? 66.93500 -87.25600 6.96900 1.000 54.71580 87 TYR A N 1
ATOM 672 C CA . TYR A 1 94 ? 65.96900 -86.27700 6.48300 1.000 53.47405 87 TYR A CA 1
ATOM 673 C C . TYR A 1 94 ? 65.97300 -86.21800 4.96300 1.000 59.43593 87 TYR A C 1
ATOM 674 O O . TYR A 1 94 ? 64.91400 -86.23200 4.32600 1.000 73.45068 87 TYR A O 1
ATOM 683 N N . LEU A 1 95 ? 67.16300 -86.11600 4.36700 1.000 60.00760 88 LEU A N 1
ATOM 684 C CA . LEU A 1 95 ? 67.26100 -86.08400 2.91300 1.000 54.86822 88 LEU A CA 1
ATOM 685 C C . LEU A 1 95 ? 66.68500 -87.35100 2.29800 1.000 52.60537 88 LEU A C 1
ATOM 686 O O . LEU A 1 95 ? 65.92300 -87.28900 1.32500 1.000 59.03816 88 LEU A O 1
ATOM 691 N N . LYS A 1 96 ? 67.02100 -88.51100 2.86600 1.000 52.78626 89 LYS A N 1
ATOM 692 C CA . LYS A 1 96 ? 66.52200 -89.76500 2.31700 1.000 56.53403 89 LYS A CA 1
ATOM 693 C C . LYS A 1 96 ? 65.00700 -89.86600 2.45300 1.000 52.84766 89 LYS A C 1
ATOM 694 O O . LYS A 1 96 ? 64.33000 -90.33900 1.53400 1.000 52.52624 89 LYS A O 1
ATOM 700 N N . GLY A 1 97 ? 64.45100 -89.39300 3.57100 1.000 57.22195 90 GLY A N 1
ATOM 701 C CA . GLY A 1 97 ? 63.00700 -89.43700 3.74600 1.000 61.73516 90 GLY A CA 1
ATOM 702 C C . GLY A 1 97 ? 62.27300 -88.48400 2.82200 1.000 61.03208 90 GLY A C 1
ATOM 703 O O . GLY A 1 97 ? 61.21900 -88.82400 2.27500 1.000 51.06400 90 GLY A O 1
ATOM 704 N N . VAL A 1 98 ? 62.81400 -87.27900 2.63400 1.000 60.88948 91 VAL A N 1
ATOM 705 C CA . VAL A 1 98 ? 62.21100 -86.33900 1.69400 1.000 59.38897 91 VAL A CA 1
ATOM 706 C C . VAL A 1 98 ? 62.24800 -86.91200 0.28200 1.000 51.28387 91 VAL A C 1
ATOM 707 O O . VAL A 1 98 ? 61.26500 -86.82900 -0.46500 1.000 50.60047 91 VAL A O 1
ATOM 711 N N . THR A 1 99 ? 63.37200 -87.52300 -0.09600 1.000 49.59446 92 THR A N 1
ATOM 712 C CA . THR A 1 99 ? 63.47300 -88.13000 -1.41900 1.000 51.72305 92 THR A CA 1
ATOM 713 C C . THR A 1 99 ? 62.49400 -89.29100 -1.57000 1.000 54.28396 92 THR A C 1
ATOM 714 O O . THR A 1 99 ? 61.86900 -89.45700 -2.62700 1.000 49.61976 92 THR A O 1
ATOM 718 N N . LYS A 1 100 ? 62.31800 -90.08300 -0.51100 1.000 56.43083 93 LYS A N 1
ATOM 719 C CA . LYS A 1 100 ? 61.38800 -91.20200 -0.57500 1.000 51.55269 93 LYS A CA 1
ATOM 720 C C . LYS A 1 100 ? 59.95000 -90.71700 -0.69500 1.000 54.27578 93 LYS A C 1
ATOM 721 O O . LYS A 1 100 ? 59.14500 -91.32000 -1.41200 1.000 50.96424 93 LYS A O 1
ATOM 727 N N . LEU A 1 101 ? 59.60400 -89.63400 0.00300 1.000 57.37534 94 LEU A N 1
ATOM 728 C CA . LEU A 1 101 ? 58.26100 -89.07700 -0.13400 1.000 49.70078 94 LEU A CA 1
ATOM 729 C C . LEU A 1 101 ? 58.04300 -88.48800 -1.52300 1.000 48.81296 94 LEU A C 1
ATOM 730 O O . LEU A 1 101 ? 56.95200 -88.61600 -2.09200 1.000 63.68971 94 LEU A O 1
ATOM 735 N N . PHE A 1 102 ? 59.06700 -87.84300 -2.08900 1.000 53.98005 95 PHE A N 1
ATOM 736 C CA . PHE A 1 102 ? 58.96500 -87.38100 -3.47000 1.000 50.71997 95 PHE A CA 1
ATOM 737 C C . PHE A 1 102 ? 58.72800 -88.54700 -4.41900 1.000 56.71676 95 PHE A C 1
ATOM 738 O O . PHE A 1 102 ? 57.92100 -88.44500 -5.34900 1.000 54.86441 95 PHE A O 1
ATOM 746 N N . GLU A 1 103 ? 59.41600 -89.66800 -4.19300 1.000 59.83968 96 GLU A N 1
ATOM 747 C CA . GLU A 1 103 ? 59.20800 -90.84100 -5.03600 1.000 55.21752 96 GLU A CA 1
ATOM 748 C C . GLU A 1 103 ? 57.80600 -91.41200 -4.86400 1.000 52.58333 96 GLU A C 1
ATOM 749 O O . GLU A 1 103 ? 57.16800 -91.80900 -5.84600 1.000 50.64335 96 GLU A O 1
ATOM 755 N N . ARG A 1 104 ? 57.31200 -91.46400 -3.62500 1.000 59.84078 97 ARG A N 1
ATOM 756 C CA . ARG A 1 104 ? 55.96100 -91.96500 -3.38900 1.000 64.40995 97 ARG A CA 1
ATOM 757 C C . ARG A 1 104 ? 54.92600 -91.09200 -4.08500 1.000 65.29260 97 ARG A C 1
ATOM 758 O O . ARG A 1 104 ? 53.96000 -91.60200 -4.66400 1.000 70.26111 97 ARG A O 1
ATOM 766 N N . ILE A 1 105 ? 55.11300 -89.77200 -4.03600 1.000 64.77555 98 ILE A N 1
ATOM 767 C CA . ILE A 1 105 ? 54.23600 -88.86600 -4.77200 1.000 54.69475 98 ILE A CA 1
ATOM 768 C C . ILE A 1 105 ? 54.35100 -89.11700 -6.27200 1.000 56.22764 98 ILE A C 1
ATOM 769 O O . ILE A 1 105 ? 53.34700 -89.13400 -6.99300 1.000 53.48978 98 ILE A O 1
ATOM 774 N N . TYR A 1 106 ? 55.57400 -89.32800 -6.76200 1.000 55.64315 99 TYR A N 1
ATOM 775 C CA . TYR A 1 106 ? 55.79100 -89.59500 -8.17900 1.000 53.85584 99 TYR A CA 1
ATOM 776 C C . TYR A 1 106 ? 55.23900 -90.94700 -8.60900 1.000 49.29110 99 TYR A C 1
ATOM 777 O O . TYR A 1 106 ? 54.98300 -91.14300 -9.80100 1.000 54.37740 99 TYR A O 1
ATOM 786 N N . SER A 1 107 ? 55.04500 -91.87700 -7.67000 1.000 56.45251 100 SER A N 1
ATOM 787 C CA . SER A 1 107 ? 54.53800 -93.20000 -8.01700 1.000 51.17366 100 SER A CA 1
ATOM 788 C C . SER A 1 107 ? 53.08900 -93.16400 -8.48100 1.000 51.64616 100 SER A C 1
ATOM 789 O O . SER A 1 107 ? 52.63200 -94.12300 -9.11300 1.000 57.65179 100 SER A O 1
ATOM 792 N N . THR A 1 108 ? 52.35700 -92.10000 -8.16800 1.000 50.34350 101 THR A N 1
ATOM 793 C CA . THR A 1 108 ? 50.97800 -91.93100 -8.59800 1.000 54.89837 101 THR A CA 1
ATOM 794 C C . THR A 1 108 ? 50.90700 -90.96400 -9.77400 1.000 54.94861 101 THR A C 1
ATOM 795 O O . THR A 1 108 ? 51.69800 -90.02400 -9.87400 1.000 60.83335 101 THR A O 1
ATOM 799 N N . ASP A 1 109 ? 49.94300 -91.20500 -10.66800 1.000 53.16275 102 ASP A N 1
ATOM 800 C CA . ASP A 1 109 ? 49.80400 -90.34600 -11.84000 1.000 55.47079 102 ASP A CA 1
ATOM 801 C C . ASP A 1 109 ? 49.47200 -88.91600 -11.43900 1.000 54.75166 102 ASP A C 1
ATOM 802 O O . ASP A 1 109 ? 49.96200 -87.96200 -12.05300 1.000 55.30242 102 ASP A O 1
ATOM 807 N N . LEU A 1 110 ? 48.65000 -88.74700 -10.40300 1.000 56.91695 103 LEU A N 1
ATOM 808 C CA . LEU A 1 110 ? 48.33900 -87.40800 -9.91600 1.000 51.51087 103 LEU A CA 1
ATOM 809 C C . LEU A 1 110 ? 49.59300 -86.70900 -9.40600 1.000 47.46205 103 LEU A C 1
ATOM 810 O O . LEU A 1 110 ? 49.87000 -85.55700 -9.76400 1.000 46.96125 103 LEU A O 1
ATOM 815 N N . GLY A 1 111 ? 50.37000 -87.39800 -8.56900 1.000 47.58031 104 GLY A N 1
ATOM 816 C CA . GLY A 1 111 ? 51.59400 -86.80500 -8.06000 1.000 52.53544 104 GLY A CA 1
ATOM 817 C C . GLY A 1 111 ? 52.62800 -86.56900 -9.14200 1.000 52.21965 104 GLY A C 1
ATOM 818 O O . GLY A 1 111 ? 53.36400 -85.58200 -9.10100 1.000 50.27544 104 GLY A O 1
ATOM 819 N N . ARG A 1 112 ? 52.69800 -87.46800 -10.12600 1.000 53.46568 105 ARG A N 1
ATOM 820 C CA . ARG A 1 112 ? 53.60200 -87.25200 -11.25000 1.000 49.30536 105 ARG A CA 1
ATOM 821 C C . ARG A 1 112 ? 53.19900 -86.01900 -12.04600 1.000 46.79797 105 ARG A C 1
ATOM 822 O O . ARG A 1 112 ? 54.05400 -85.22700 -12.45700 1.000 46.42001 105 ARG A O 1
ATOM 830 N N . MET A 1 113 ? 51.89700 -85.84300 -12.27400 1.000 46.97537 106 MET A N 1
ATOM 831 C CA . MET A 1 113 ? 51.42300 -84.66400 -12.98600 1.000 46.76605 106 MET A CA 1
ATOM 832 C C . MET A 1 113 ? 51.73700 -83.39400 -12.20800 1.000 54.39351 106 MET A C 1
ATOM 833 O O . MET A 1 113 ? 52.20900 -82.40500 -12.78200 1.000 57.10302 106 MET A O 1
ATOM 838 N N . LEU A 1 114 ? 51.50600 -83.41200 -10.89200 1.000 47.57538 107 LEU A N 1
ATOM 839 C CA . LEU A 1 114 ? 51.83200 -82.25400 -10.06400 1.000 48.01178 107 LEU A CA 1
ATOM 840 C C . LEU A 1 114 ? 53.32300 -81.94400 -10.10800 1.000 52.97614 107 LEU A C 1
ATOM 841 O O . LEU A 1 114 ? 53.72100 -80.77700 -10.21800 1.000 59.65500 107 LEU A O 1
ATOM 846 N N . LEU A 1 115 ? 54.16600 -82.97500 -10.01800 1.000 50.61057 108 LEU A N 1
ATOM 847 C CA . LEU A 1 115 ? 55.60600 -82.75100 -10.03700 1.000 50.53509 108 LEU A CA 1
ATOM 848 C C . LEU A 1 115 ? 56.06400 -82.22800 -11.39100 1.000 49.06418 108 LEU A C 1
ATOM 849 O O . LEU A 1 115 ? 56.97000 -81.39200 -11.46000 1.000 44.89480 108 LEU A O 1
ATOM 854 N N . THR A 1 116 ? 55.44900 -82.69900 -12.47900 1.000 54.71922 109 THR A N 1
ATOM 855 C CA . THR A 1 116 ? 55.76200 -82.15000 -13.79500 1.000 51.98514 109 THR A CA 1
ATOM 856 C C . THR A 1 116 ? 55.36400 -80.68300 -13.88200 1.000 51.85338 109 THR A C 1
ATOM 857 O O . THR A 1 116 ? 56.11200 -79.85800 -14.42500 1.000 54.53674 109 THR A O 1
ATOM 861 N N . SER A 1 117 ? 54.18300 -80.34000 -13.35600 1.000 45.39544 110 SER A N 1
ATOM 862 C CA . SER A 1 117 ? 53.76400 -78.94100 -13.32400 1.000 53.96807 110 SER A CA 1
ATOM 863 C C . SER A 1 117 ? 54.75700 -78.09100 -12.54200 1.000 58.74762 110 SER A C 1
ATOM 864 O O . SER A 1 117 ? 55.07700 -76.96700 -12.94400 1.000 61.57968 110 SER A O 1
ATOM 867 N N . ILE A 1 118 ? 55.25400 -78.61700 -11.42100 1.000 53.56347 111 ILE A N 1
ATOM 868 C CA . ILE A 1 118 ? 56.22300 -77.87800 -10.61600 1.000 52.79999 111 ILE A CA 1
ATOM 869 C C . ILE A 1 118 ? 57.52900 -77.70000 -11.38000 1.000 51.56538 111 ILE A C 1
ATOM 870 O O . ILE A 1 118 ? 58.10700 -76.60700 -11.40100 1.000 57.21233 111 ILE A O 1
ATOM 875 N N . VAL A 1 119 ? 58.00900 -78.76700 -12.02200 1.000 44.62736 112 VAL A N 1
ATOM 876 C CA . VAL A 1 119 ? 59.28100 -78.70400 -12.73600 1.000 49.38036 112 VAL A CA 1
ATOM 877 C C . VAL A 1 119 ? 59.20700 -77.70600 -13.88300 1.000 54.09060 112 VAL A C 1
ATOM 878 O O . VAL A 1 119 ? 60.13400 -76.91600 -14.09600 1.000 60.61759 112 VAL A O 1
ATOM 882 N N . ARG A 1 120 ? 58.11000 -77.71300 -14.63500 1.000 53.15427 113 ARG A N 1
ATOM 883 C CA . ARG A 1 120 ? 58.00500 -76.80100 -15.76500 1.000 46.44322 113 ARG A CA 1
ATOM 884 C C . ARG A 1 120 ? 57.41600 -75.44900 -15.39000 1.000 45.59702 113 ARG A C 1
ATOM 885 O O . ARG A 1 120 ? 57.27400 -74.59100 -16.26500 1.000 46.04487 113 ARG A O 1
ATOM 893 N N . GLY A 1 121 ? 57.07600 -75.23400 -14.12200 1.000 51.32433 114 GLY A N 1
ATOM 894 C CA . GLY A 1 121 ? 56.54300 -73.95500 -13.68900 1.000 49.28675 114 GLY A CA 1
ATOM 895 C C . GLY A 1 121 ? 57.61800 -72.95800 -13.30600 1.000 48.08591 114 GLY A C 1
ATOM 896 O O . GLY A 1 121 ? 57.65400 -72.48000 -12.16800 1.000 45.87897 114 GLY A O 1
ATOM 897 N N . ILE A 1 122 ? 58.49300 -72.63200 -14.24700 1.000 49.17787 115 ILE A N 1
ATOM 898 C CA . ILE A 1 122 ? 59.61300 -71.72400 -13.96800 1.000 49.46571 115 ILE A CA 1
ATOM 899 C C . ILE A 1 122 ? 59.07200 -70.32000 -13.71900 1.000 55.45186 115 ILE A C 1
ATOM 900 O O . ILE A 1 122 ? 58.23300 -69.83800 -14.50000 1.000 60.68306 115 ILE A O 1
ATOM 905 N N . PRO A 1 123 ? 59.49900 -69.63600 -12.65600 1.000 47.02942 116 PRO A N 1
ATOM 906 C CA . PRO A 1 123 ? 59.05500 -68.25300 -12.44300 1.000 47.91042 116 PRO A CA 1
ATOM 907 C C . PRO A 1 123 ? 59.37700 -67.37000 -13.63800 1.000 48.59144 116 PRO A C 1
ATOM 908 O O . PRO A 1 123 ? 60.43400 -67.49300 -14.26100 1.000 49.81309 116 PRO A O 1
ATOM 912 N N . PHE A 1 124 ? 58.44800 -66.46900 -13.94700 1.000 49.46263 117 PHE A N 1
ATOM 913 C CA . PHE A 1 124 ? 58.53200 -65.67700 -15.16400 1.000 50.28822 117 PHE A CA 1
ATOM 914 C C . PHE A 1 124 ? 59.68900 -64.68600 -15.09300 1.000 56.43222 117 PHE A C 1
ATOM 915 O O . PHE A 1 124 ? 60.12100 -64.27300 -14.01300 1.000 60.49897 117 PHE A O 1
ATOM 923 N N . TRP A 1 125 ? 60.20400 -64.31900 -16.26700 1.000 51.36243 118 TRP A N 1
ATOM 924 C CA . TRP A 1 125 ? 61.27500 -63.32700 -16.37100 1.000 55.41426 118 TRP A CA 1
ATOM 925 C C . TRP A 1 125 ? 60.67100 -61.93200 -16.54200 1.000 56.62783 118 TRP A C 1
ATOM 926 O O . TRP A 1 125 ? 60.76600 -61.29100 -17.59000 1.000 57.36071 118 TRP A O 1
ATOM 937 N N . GLY A 1 126 ? 60.04500 -61.45900 -15.46700 1.000 63.64983 119 GLY A N 1
ATOM 938 C CA . GLY A 1 126 ? 59.42100 -60.15100 -15.47900 1.000 70.72633 119 GLY A CA 1
ATOM 939 C C . GLY A 1 126 ? 60.05900 -59.16500 -14.52200 1.000 77.90559 119 GLY A C 1
ATOM 940 O O . GLY A 1 126 ? 59.36400 -58.35000 -13.90900 1.000 86.60237 119 GLY A O 1
ATOM 941 N N . GLY A 1 127 ? 61.38000 -59.22500 -14.38600 1.000 74.78803 120 GLY A N 1
ATOM 942 C CA . GLY A 1 127 ? 62.10600 -58.37400 -13.46700 1.000 76.26140 120 GLY A CA 1
ATOM 943 C C . GLY A 1 127 ? 62.75300 -57.14600 -14.07200 1.000 75.52707 120 GLY A C 1
ATOM 944 O O . GLY A 1 127 ? 63.47500 -56.43700 -13.36100 1.000 72.30484 120 GLY A O 1
ATOM 945 N N . SER A 1 128 ? 62.51900 -56.86500 -15.34800 1.000 75.55742 121 SER A N 1
ATOM 946 C CA . SER A 1 128 ? 63.14400 -55.72900 -16.00900 1.000 81.19297 121 SER A CA 1
ATOM 947 C C . SER A 1 128 ? 62.26800 -54.48600 -15.92000 1.000 82.59332 121 SER A C 1
ATOM 948 O O . SER A 1 128 ? 61.03500 -54.56200 -15.93700 1.000 80.38977 121 SER A O 1
ATOM 951 N N . THR A 1 129 ? 62.92400 -53.32900 -15.82500 1.000 83.63355 122 THR A N 1
ATOM 952 C CA . THR A 1 129 ? 62.21600 -52.05700 -15.87100 1.000 84.90849 122 THR A CA 1
ATOM 953 C C . THR A 1 129 ? 61.87000 -51.63100 -17.29100 1.000 87.87556 122 THR A C 1
ATOM 954 O O . THR A 1 129 ? 61.10000 -50.68100 -17.46500 1.000 82.96208 122 THR A O 1
ATOM 958 N N . ILE A 1 130 ? 62.40700 -52.31400 -18.30200 1.000 94.35559 123 ILE A N 1
ATOM 959 C CA . ILE A 1 130 ? 62.11200 -52.03800 -19.70300 1.000 96.70166 123 ILE A CA 1
ATOM 960 C C . ILE A 1 130 ? 61.00200 -52.97400 -20.15800 1.000 99.84761 123 ILE A C 1
ATOM 961 O O . ILE A 1 130 ? 61.02300 -54.17500 -19.86000 1.000 92.71124 123 ILE A O 1
ATOM 966 N N . ASP A 1 131 ? 60.03100 -52.42300 -20.89000 1.000 115.22872 124 ASP A N 1
ATOM 967 C CA . ASP A 1 131 ? 58.84900 -53.19100 -21.26900 1.000 113.91751 124 ASP A CA 1
ATOM 968 C C . ASP A 1 131 ? 59.20800 -54.35000 -22.19500 1.000 112.57149 124 ASP A C 1
ATOM 969 O O . ASP A 1 131 ? 58.63300 -55.44000 -22.08900 1.000 111.23891 124 ASP A O 1
ATOM 974 N N . THR A 1 132 ? 60.17200 -54.14300 -23.09100 1.000 100.73371 125 THR A N 1
ATOM 975 C CA . THR A 1 132 ? 60.48500 -55.09200 -24.15100 1.000 87.65439 125 THR A CA 1
ATOM 976 C C . THR A 1 132 ? 61.64400 -56.02000 -23.80600 1.000 85.92068 125 THR A C 1
ATOM 977 O O . THR A 1 132 ? 62.14100 -56.72600 -24.69100 1.000 89.26395 125 THR A O 1
ATOM 981 N N . GLU A 1 133 ? 62.09500 -56.02800 -22.55600 1.000 77.75287 126 GLU A N 1
ATOM 982 C CA . GLU A 1 133 ? 63.25400 -56.80400 -22.13600 1.000 72.61249 126 GLU A CA 1
ATOM 983 C C . GLU A 1 133 ? 62.83300 -57.88300 -21.14700 1.000 72.28764 126 GLU A C 1
ATOM 984 O O . GLU A 1 133 ? 62.13900 -57.59600 -20.16600 1.000 77.90811 126 GLU A O 1
ATOM 990 N N . LEU A 1 134 ? 63.25000 -59.11900 -21.41000 1.000 68.73021 127 LEU A N 1
ATOM 991 C CA . LEU A 1 134 ? 63.02600 -60.23200 -20.49500 1.000 62.66220 127 LEU A CA 1
ATOM 992 C C . LEU A 1 134 ? 64.23400 -60.36600 -19.57500 1.000 63.00880 127 LEU A C 1
ATOM 993 O O . LEU A 1 134 ? 65.35800 -60.56600 -20.04900 1.000 73.11415 127 LEU A O 1
ATOM 998 N N . LYS A 1 135 ? 64.00600 -60.26800 -18.26400 1.000 58.24523 128 LYS A N 1
ATOM 999 C CA . LYS A 1 135 ? 65.07800 -60.38000 -17.28400 1.000 63.71268 128 LYS A CA 1
ATOM 1000 C C . LYS A 1 135 ? 64.59100 -61.16700 -16.07700 1.000 53.78885 128 LYS A C 1
ATOM 1001 O O . LYS A 1 135 ? 63.43800 -61.03200 -15.66200 1.000 67.05662 128 LYS A O 1
ATOM 1007 N N . VAL A 1 136 ? 65.48200 -61.98800 -15.51800 1.000 60.08819 129 VAL A N 1
ATOM 1008 C CA . VAL A 1 136 ? 65.12200 -62.85000 -14.39800 1.000 59.02791 129 VAL A CA 1
ATOM 1009 C C . VAL A 1 136 ? 65.00000 -62.02500 -13.11800 1.000 63.81209 129 VAL A C 1
ATOM 1010 O O . VAL A 1 136 ? 65.66100 -60.99100 -12.94700 1.000 70.85433 129 VAL A O 1
ATOM 1014 N N . ILE A 1 137 ? 64.13600 -62.48000 -12.21400 1.000 58.58032 130 ILE A N 1
ATOM 1015 C CA . ILE A 1 137 ? 63.98800 -61.87000 -10.89800 1.000 62.07471 130 ILE A CA 1
ATOM 1016 C C . ILE A 1 137 ? 64.91300 -62.59800 -9.93200 1.000 64.28025 130 ILE A C 1
ATOM 1017 O O . ILE A 1 137 ? 64.80600 -63.81700 -9.75800 1.000 61.47554 130 ILE A O 1
ATOM 1022 N N . ASP A 1 138 ? 65.81400 -61.84800 -9.29100 1.000 72.95677 131 ASP A N 1
ATOM 1023 C CA . ASP A 1 138 ? 66.86700 -62.45900 -8.48600 1.000 72.98930 131 ASP A CA 1
ATOM 1024 C C . ASP A 1 138 ? 66.33700 -63.18400 -7.25800 1.000 71.40993 131 ASP A C 1
ATOM 1025 O O . ASP A 1 138 ? 67.03600 -64.05300 -6.72400 1.000 72.83334 131 ASP A O 1
ATOM 1030 N N . THR A 1 139 ? 65.12600 -62.85900 -6.79900 1.000 61.41188 132 THR A N 1
ATOM 1031 C CA . THR A 1 139 ? 64.55400 -63.59000 -5.67400 1.000 63.17617 132 THR A CA 1
ATOM 1032 C C . THR A 1 139 ? 64.21000 -65.02500 -6.04500 1.000 58.78446 132 THR A C 1
ATOM 1033 O O . THR A 1 139 ? 64.02600 -65.85700 -5.14900 1.000 57.86685 132 THR A O 1
ATOM 1037 N N . ASN A 1 140 ? 64.11200 -65.33000 -7.34200 1.000 49.89972 133 ASN A N 1
ATOM 1038 C CA . ASN A 1 140 ? 63.86000 -66.68200 -7.82100 1.000 48.78232 133 ASN A CA 1
ATOM 1039 C C . ASN A 1 140 ? 65.14300 -67.44400 -8.13200 1.000 63.65343 133 ASN A C 1
ATOM 1040 O O . ASN A 1 140 ? 65.13300 -68.34600 -8.98200 1.000 47.55467 133 ASN A O 1
ATOM 1045 N N . CYS A 1 141 ? 66.24700 -67.11000 -7.46500 1.000 59.90796 134 CYS A N 1
ATOM 1046 C CA . CYS A 1 141 ? 67.52600 -67.76100 -7.70200 1.000 54.93022 134 CYS A CA 1
ATOM 1047 C C . CYS A 1 141 ? 68.19200 -68.07400 -6.36900 1.000 53.68573 134 CYS A C 1
ATOM 1048 O O . CYS A 1 141 ? 67.79800 -67.57100 -5.31300 1.000 48.98475 134 CYS A O 1
ATOM 1051 N N . ILE A 1 142 ? 69.22500 -68.91400 -6.43800 1.000 61.05842 135 ILE A N 1
ATOM 1052 C CA . ILE A 1 142 ? 70.12100 -69.17900 -5.32100 1.000 58.62693 135 ILE A CA 1
ATOM 1053 C C . ILE A 1 142 ? 71.55200 -69.05000 -5.82600 1.000 48.71169 135 ILE A C 1
ATOM 1054 O O . ILE A 1 142 ? 71.83500 -69.22800 -7.01300 1.000 50.10241 135 ILE A O 1
ATOM 1059 N N . ASN A 1 143 ? 72.46200 -68.74300 -4.90700 1.000 49.38870 136 ASN A N 1
ATOM 1060 C CA . ASN A 1 143 ? 73.88200 -68.66000 -5.21900 1.000 49.75117 136 ASN A CA 1
ATOM 1061 C C . ASN A 1 143 ? 74.53900 -69.99400 -4.89800 1.000 49.45741 136 ASN A C 1
ATOM 1062 O O . ASN A 1 143 ? 74.50900 -70.44400 -3.75100 1.000 58.34372 136 ASN A O 1
ATOM 1067 N N . VAL A 1 144 ? 75.10300 -70.63100 -5.91500 1.000 49.08871 137 VAL A N 1
ATOM 1068 C CA . VAL A 1 144 ? 75.78300 -71.91400 -5.78500 1.000 52.43414 137 VAL A CA 1
ATOM 1069 C C . VAL A 1 144 ? 77.28300 -71.66200 -5.76900 1.000 57.13157 137 VAL A C 1
ATOM 1070 O O . VAL A 1 144 ? 77.81600 -71.00700 -6.67300 1.000 61.15298 137 VAL A O 1
ATOM 1074 N N . ILE A 1 145 ? 77.96700 -72.15000 -4.73300 1.000 50.19952 138 ILE A N 1
ATOM 1075 C CA . ILE A 1 145 ? 79.41800 -72.02200 -4.68700 1.000 58.21623 138 ILE A CA 1
ATOM 1076 C C . ILE A 1 145 ? 80.03100 -72.95600 -5.72200 1.000 55.36907 138 ILE A C 1
ATOM 1077 O O . ILE A 1 145 ? 79.61600 -74.11300 -5.87200 1.000 50.30122 138 ILE A O 1
ATOM 1082 N N . GLN A 1 146 ? 80.98400 -72.44900 -6.46500 1.000 74.85760 139 GLN A N 1
ATOM 1083 C CA . GLN A 1 146 ? 81.69000 -73.30400 -7.40000 1.000 79.31299 139 GLN A CA 1
ATOM 1084 C C . GLN A 1 146 ? 82.94700 -73.85900 -6.75500 1.000 82.47800 139 GLN A C 1
ATOM 1085 O O . GLN A 1 146 ? 83.45100 -73.30200 -5.77400 1.000 84.98349 139 GLN A O 1
ATOM 1091 N N . PRO A 1 147 ? 83.45600 -74.98600 -7.25400 1.000 87.21058 140 PRO A N 1
ATOM 1092 C CA . PRO A 1 147 ? 84.80700 -75.40800 -6.85200 1.000 91.03818 140 PRO A CA 1
ATOM 1093 C C . PRO A 1 147 ? 85.83700 -74.32100 -7.08000 1.000 85.53774 140 PRO A C 1
ATOM 1094 O O . PRO A 1 147 ? 86.80400 -74.21000 -6.31600 1.000 80.95304 140 PRO A O 1
ATOM 1098 N N . ASP A 1 148 ? 85.62900 -73.49100 -8.10600 1.000 89.83921 141 ASP A N 1
ATOM 1099 C CA . ASP A 1 148 ? 86.43200 -72.29100 -8.30700 1.000 88.99074 141 ASP A CA 1
ATOM 1100 C C . ASP A 1 148 ? 86.44300 -71.40300 -7.07000 1.000 82.39965 141 ASP A C 1
ATOM 1101 O O . ASP A 1 148 ? 87.43400 -70.71100 -6.80900 1.000 75.10018 141 ASP A O 1
ATOM 1106 N N . GLY A 1 149 ? 85.36800 -71.42300 -6.28700 1.000 85.86359 142 GLY A N 1
ATOM 1107 C CA . GLY A 1 149 ? 85.20800 -70.53000 -5.16200 1.000 79.41629 142 GLY A CA 1
ATOM 1108 C C . GLY A 1 149 ? 84.27400 -69.36900 -5.41600 1.000 71.11757 142 GLY A C 1
ATOM 1109 O O . GLY A 1 149 ? 83.86200 -68.70500 -4.45700 1.000 70.79790 142 GLY A O 1
ATOM 1110 N N . SER A 1 150 ? 83.93500 -69.10400 -6.67500 1.000 73.44780 143 SER A N 1
ATOM 1111 C CA . SER A 1 150 ? 83.02600 -68.02600 -7.02200 1.000 71.51757 143 SER A CA 1
ATOM 1112 C C . SER A 1 150 ? 81.57900 -68.48700 -6.84900 1.000 68.30823 143 SER A C 1
ATOM 1113 O O . SER A 1 150 ? 81.29900 -69.65000 -6.54400 1.000 67.25589 143 SER A O 1
ATOM 1116 N N . TYR A 1 151 ? 80.64400 -67.56600 -7.05900 1.000 67.08420 144 TYR A N 1
ATOM 1117 C CA . TYR A 1 151 ? 79.22200 -67.83800 -6.90500 1.000 72.18177 144 TYR A CA 1
ATOM 1118 C C . TYR A 1 151 ? 78.52300 -67.80800 -8.25800 1.000 66.51406 144 TYR A C 1
ATOM 1119 O O . TYR A 1 151 ? 78.85400 -66.99300 -9.12600 1.000 65.24174 144 TYR A O 1
ATOM 1128 N N . ARG A 1 152 ? 77.57600 -68.72400 -8.43100 1.000 66.98210 145 ARG A N 1
ATOM 1129 C CA . ARG A 1 152 ? 76.72400 -68.80900 -9.60800 1.000 69.03149 145 ARG A CA 1
ATOM 1130 C C . ARG A 1 152 ? 75.28200 -68.51000 -9.23400 1.000 75.20548 145 ARG A C 1
ATOM 1131 O O . ARG A 1 152 ? 74.73200 -69.14500 -8.33000 1.000 74.91210 145 ARG A O 1
ATOM 1139 N N . SER A 1 153 ? 74.66400 -67.56800 -9.93600 1.000 79.06022 146 SER A N 1
ATOM 1140 C CA . SER A 1 153 ? 73.24800 -67.29300 -9.72800 1.000 81.68344 146 SER A CA 1
ATOM 1141 C C . SER A 1 153 ? 72.44900 -68.28100 -10.56900 1.000 80.04695 146 SER A C 1
ATOM 1142 O O . SER A 1 153 ? 72.40600 -68.16700 -11.79900 1.000 86.07635 146 SER A O 1
ATOM 1145 N N . GLU A 1 154 ? 71.82900 -69.26300 -9.91800 1.000 69.12110 147 GLU A N 1
ATOM 1146 C CA . GLU A 1 154 ? 71.06800 -70.29900 -10.60200 1.000 66.23701 147 GLU A CA 1
ATOM 1147 C C . GLU A 1 154 ? 69.60100 -70.17800 -10.22300 1.000 65.17022 147 GLU A C 1
ATOM 1148 O O . GLU A 1 154 ? 69.26000 -70.19400 -9.03500 1.000 62.57252 147 GLU A O 1
ATOM 1154 N N . GLU A 1 155 ? 68.73800 -70.06000 -11.22800 1.000 63.95305 148 GLU A N 1
ATOM 1155 C CA . GLU A 1 155 ? 67.31000 -69.98800 -10.97400 1.000 59.14102 148 GLU A CA 1
ATOM 1156 C C . GLU A 1 155 ? 66.75200 -71.38400 -10.73000 1.000 52.41522 148 GLU A C 1
ATOM 1157 O O . GLU A 1 155 ? 67.28400 -72.38500 -11.21900 1.000 54.49673 148 GLU A O 1
ATOM 1163 N N . LEU A 1 156 ? 65.68200 -71.44400 -9.94300 1.000 55.23496 149 LEU A N 1
ATOM 1164 C CA . LEU A 1 156 ? 65.10400 -72.71200 -9.52300 1.000 54.54912 149 LEU A CA 1
ATOM 1165 C C . LEU A 1 156 ? 63.62400 -72.49500 -9.23600 1.000 59.21887 149 LEU A C 1
ATOM 1166 O O . LEU A 1 156 ? 63.11100 -71.37700 -9.32900 1.000 63.37842 149 LEU A O 1
ATOM 1171 N N . ASN A 1 157 ? 62.93500 -73.58000 -8.89300 1.000 52.31496 150 ASN A N 1
ATOM 1172 C CA . ASN A 1 157 ? 61.50600 -73.52300 -8.62600 1.000 51.09380 150 ASN A CA 1
ATOM 1173 C C . ASN A 1 157 ? 61.12900 -73.86400 -7.19500 1.000 54.26164 150 ASN A C 1
ATOM 1174 O O . ASN A 1 157 ? 60.16600 -73.29200 -6.67600 1.000 64.19396 150 ASN A O 1
ATOM 1179 N N . LEU A 1 158 ? 61.85500 -74.76500 -6.54000 1.000 47.84426 151 LEU A N 1
ATOM 1180 C CA . LEU A 1 158 ? 61.39400 -75.31300 -5.27500 1.000 47.44008 151 LEU A CA 1
ATOM 1181 C C . LEU A 1 158 ? 62.57800 -75.63500 -4.37600 1.000 48.13934 151 LEU A C 1
ATOM 1182 O O . LEU A 1 158 ? 63.58500 -76.18400 -4.83000 1.000 49.41812 151 LEU A O 1
ATOM 1187 N N . VAL A 1 159 ? 62.44500 -75.28600 -3.10000 1.000 54.61000 152 VAL A N 1
ATOM 1188 C CA . VAL A 1 159 ? 63.39500 -75.66100 -2.06100 1.000 54.92844 152 VAL A CA 1
ATOM 1189 C C . VAL A 1 159 ? 62.61800 -76.35800 -0.95700 1.000 50.62281 152 VAL A C 1
ATOM 1190 O O . VAL A 1 159 ? 61.55200 -75.88300 -0.55300 1.000 47.85804 152 VAL A O 1
ATOM 1194 N N . ILE A 1 160 ? 63.13100 -77.49200 -0.49300 1.000 49.97271 153 ILE A N 1
ATOM 1195 C CA . ILE A 1 160 ? 62.55800 -78.21700 0.63400 1.000 48.07032 153 ILE A CA 1
ATOM 1196 C C . ILE A 1 160 ? 63.53900 -78.08000 1.78700 1.000 52.96491 153 ILE A C 1
ATOM 1197 O O . ILE A 1 160 ? 64.63600 -78.64800 1.74600 1.000 59.97778 153 ILE A O 1
ATOM 1202 N N . ILE A 1 161 ? 63.16100 -77.32700 2.81600 1.000 49.46197 154 ILE A N 1
ATOM 1203 C CA . ILE A 1 161 ? 64.03300 -77.10300 3.95900 1.000 52.29501 154 ILE A CA 1
ATOM 1204 C C . ILE A 1 161 ? 63.31100 -77.56300 5.21700 1.000 52.73374 154 ILE A C 1
ATOM 1205 O O . ILE A 1 161 ? 62.07800 -77.52600 5.29900 1.000 53.42713 154 ILE A O 1
ATOM 1210 N N . GLY A 1 162 ? 64.08800 -78.02100 6.19600 1.000 50.61417 155 GLY A N 1
ATOM 1211 C CA . GLY A 1 162 ? 63.54100 -78.47700 7.45000 1.000 57.80698 155 GLY A CA 1
ATOM 1212 C C . GLY A 1 162 ? 62.85000 -77.35800 8.19900 1.000 56.18341 155 GLY A C 1
ATOM 1213 O O . GLY A 1 162 ? 63.04900 -76.17400 7.91300 1.000 51.17384 155 GLY A O 1
ATOM 1214 N N . PRO A 1 163 ? 62.02200 -77.71400 9.17600 1.000 56.93149 156 PRO A N 1
ATOM 1215 C CA . PRO A 1 163 ? 61.24300 -76.69800 9.89000 1.000 52.50832 156 PRO A CA 1
ATOM 1216 C C . PRO A 1 163 ? 62.11800 -75.81100 10.76300 1.000 52.94935 156 PRO A C 1
ATOM 1217 O O . PRO A 1 163 ? 63.26200 -76.13500 11.09200 1.000 52.79959 156 PRO A O 1
ATOM 1221 N N . SER A 1 164 ? 61.54800 -74.66600 11.14100 1.000 52.86248 157 SER A N 1
ATOM 1222 C CA . SER A 1 164 ? 62.22800 -73.71300 12.00700 1.000 53.52579 157 SER A CA 1
ATOM 1223 C C . SER A 1 164 ? 62.02300 -74.08800 13.47100 1.000 54.11416 157 SER A C 1
ATOM 1224 O O . SER A 1 164 ? 62.19100 -75.25400 13.84300 1.000 54.00170 157 SER A O 1
ATOM 1227 N N . ALA A 1 165 ? 61.67700 -73.10800 14.31000 1.000 57.33962 158 ALA A N 1
ATOM 1228 C CA . ALA A 1 165 ? 61.44900 -73.38300 15.72700 1.000 58.17641 158 ALA A CA 1
ATOM 1229 C C . ALA A 1 165 ? 60.31200 -74.37900 15.91600 1.000 61.59124 158 ALA A C 1
ATOM 1230 O O . ALA A 1 165 ? 60.51000 -75.48000 16.44200 1.000 67.70318 158 ALA A O 1
ATOM 1232 N N . ASP A 1 166 ? 59.10400 -74.00100 15.50500 1.000 56.97362 159 ASP A N 1
ATOM 1233 C CA . ASP A 1 166 ? 57.97500 -74.92200 15.52800 1.000 55.03429 159 ASP A CA 1
ATOM 1234 C C . ASP A 1 166 ? 58.21300 -76.01000 14.48800 1.000 55.81680 159 ASP A C 1
ATOM 1235 O O . ASP A 1 166 ? 58.22800 -75.73600 13.28300 1.000 61.19909 159 ASP A O 1
ATOM 1240 N N . ILE A 1 167 ? 58.40400 -77.24600 14.95100 1.000 53.73739 160 ILE A N 1
ATOM 1241 C CA . ILE A 1 167 ? 58.77600 -78.32700 14.04400 1.000 55.85297 160 ILE A CA 1
ATOM 1242 C C . ILE A 1 167 ? 57.60800 -78.74600 13.16300 1.000 57.39740 160 ILE A C 1
ATOM 1243 O O . ILE A 1 167 ? 57.80100 -79.11000 11.99700 1.000 62.43125 160 ILE A O 1
ATOM 1248 N N . ILE A 1 168 ? 56.38400 -78.69500 13.68000 1.000 56.36952 161 ILE A N 1
ATOM 1249 C CA . ILE A 1 168 ? 55.24500 -79.19300 12.91900 1.000 54.33347 161 ILE A CA 1
ATOM 1250 C C . ILE A 1 168 ? 54.58700 -78.06500 12.13500 1.000 56.46021 161 ILE A C 1
ATOM 1251 O O . ILE A 1 168 ? 53.52300 -78.25400 11.53500 1.000 56.55963 161 ILE A O 1
ATOM 1256 N N . GLN A 1 169 ? 55.20900 -76.88700 12.12900 1.000 59.25452 162 GLN A N 1
ATOM 1257 C CA . GLN A 1 169 ? 54.70700 -75.76500 11.33500 1.000 60.03132 162 GLN A CA 1
ATOM 1258 C C . GLN A 1 169 ? 55.24500 -75.90600 9.91600 1.000 56.40819 162 GLN A C 1
ATOM 1259 O O . GLN A 1 169 ? 56.27100 -75.33000 9.55200 1.000 61.85320 162 GLN A O 1
ATOM 1265 N N . PHE A 1 170 ? 54.53200 -76.67700 9.10000 1.000 56.52136 163 PHE A N 1
ATOM 1266 C CA . PHE A 1 170 ? 54.87800 -76.85000 7.69700 1.000 58.51930 163 PHE A CA 1
ATOM 1267 C C . PHE A 1 170 ? 54.24500 -75.72700 6.89300 1.000 59.88903 163 PHE A C 1
ATOM 1268 O O . PHE A 1 170 ? 53.08600 -75.37000 7.11900 1.000 66.69627 163 PHE A O 1
ATOM 1276 N N . GLU A 1 171 ? 55.00900 -75.16900 5.95400 1.000 59.07021 164 GLU A N 1
ATOM 1277 C CA . GLU A 1 171 ? 54.54000 -74.00200 5.21600 1.000 59.13380 164 GLU A CA 1
ATOM 1278 C C . GLU A 1 171 ? 55.18500 -73.96000 3.83900 1.000 54.59025 164 GLU A C 1
ATOM 1279 O O . GLU A 1 171 ? 56.13700 -74.68700 3.55300 1.000 62.43150 164 GLU A O 1
ATOM 1285 N N . CYS A 1 172 ? 54.66100 -73.07200 2.99500 1.000 49.51251 165 CYS A N 1
ATOM 1286 C CA . CYS A 1 172 ? 55.20600 -72.81600 1.66200 1.000 47.53116 165 CYS A CA 1
ATOM 1287 C C . CYS A 1 172 ? 55.19000 -71.30800 1.45200 1.000 49.75422 165 CYS A C 1
ATOM 1288 O O . CYS A 1 172 ? 54.12100 -70.71800 1.26800 1.000 50.40087 165 CYS A O 1
ATOM 1291 N N . LYS A 1 173 ? 56.36700 -70.68500 1.47600 1.000 47.19858 166 LYS A N 1
ATOM 1292 C CA . LYS A 1 173 ? 56.47900 -69.23700 1.38600 1.000 47.71589 166 LYS A CA 1
ATOM 1293 C C . LYS A 1 173 ? 57.51000 -68.87000 0.32800 1.000 48.03077 166 LYS A C 1
ATOM 1294 O O . LYS A 1 173 ? 58.35900 -69.67900 -0.04700 1.000 48.07954 166 LYS A O 1
ATOM 1300 N N . SER A 1 174 ? 57.44600 -67.63000 -0.14700 1.000 48.31488 167 SER A N 1
ATOM 1301 C CA . SER A 1 174 ? 58.30800 -67.21000 -1.24100 1.000 49.38200 167 SER A CA 1
ATOM 1302 C C . SER A 1 174 ? 58.81900 -65.79800 -1.00500 1.000 52.41656 167 SER A C 1
ATOM 1303 O O . SER A 1 174 ? 58.16600 -64.98000 -0.35100 1.000 49.57530 167 SER A O 1
ATOM 1306 N N . PHE A 1 175 ? 60.01100 -65.53200 -1.52900 1.000 56.49398 168 PHE A N 1
ATOM 1307 C CA . PHE A 1 175 ? 60.55000 -64.18300 -1.52200 1.000 50.86876 168 PHE A CA 1
ATOM 1308 C C . PHE A 1 175 ? 59.79400 -63.32400 -2.52300 1.000 50.56355 168 PHE A C 1
ATOM 1309 O O . PHE A 1 175 ? 59.45700 -63.77300 -3.62200 1.000 60.50421 168 PHE A O 1
ATOM 1317 N N . GLY A 1 176 ? 59.53000 -62.08100 -2.14300 1.000 51.21278 169 GLY A N 1
ATOM 1318 C CA . GLY A 1 176 ? 58.63000 -61.26300 -2.92600 1.000 64.45514 169 GLY A CA 1
ATOM 1319 C C . GLY A 1 176 ? 59.28100 -60.12900 -3.68500 1.000 65.69397 169 GLY A C 1
ATOM 1320 O O . GLY A 1 176 ? 60.40300 -59.71700 -3.37900 1.000 73.66145 169 GLY A O 1
ATOM 1321 N N . HIS A 1 177 ? 58.57700 -59.63800 -4.69900 1.000 61.45230 170 HIS A N 1
ATOM 1322 C CA . HIS A 1 177 ? 58.96200 -58.42200 -5.39200 1.000 59.09695 170 HIS A CA 1
ATOM 1323 C C . HIS A 1 177 ? 58.48500 -57.21800 -4.59000 1.000 64.87469 170 HIS A C 1
ATOM 1324 O O . HIS A 1 177 ? 57.51600 -57.29800 -3.82800 1.000 72.34134 170 HIS A O 1
ATOM 1331 N N . GLU A 1 178 ? 59.19100 -56.09800 -4.74500 1.000 60.12595 171 GLU A N 1
ATOM 1332 C CA . GLU A 1 178 ? 58.88400 -54.93000 -3.92700 1.000 61.70808 171 GLU A CA 1
ATOM 1333 C C . GLU A 1 178 ? 57.51100 -54.34900 -4.25600 1.000 61.46783 171 GLU A C 1
ATOM 1334 O O . GLU A 1 178 ? 56.86000 -53.76900 -3.37900 1.000 61.52636 171 GLU A O 1
ATOM 1340 N N . VAL A 1 179 ? 57.05000 -54.49000 -5.50000 1.000 58.19944 172 VAL A N 1
ATOM 1341 C CA . VAL A 1 179 ? 55.77300 -53.91200 -5.90900 1.000 59.60876 172 VAL A CA 1
ATOM 1342 C C . VAL A 1 179 ? 54.84600 -55.00000 -6.44200 1.000 56.70239 172 VAL A C 1
ATOM 1343 O O . VAL A 1 179 ? 53.62300 -54.93000 -6.26900 1.000 50.49313 172 VAL A O 1
ATOM 1347 N N . LEU A 1 180 ? 55.41600 -56.02100 -7.07700 1.000 53.81858 173 LEU A N 1
ATOM 1348 C CA . LEU A 1 180 ? 54.63000 -57.08600 -7.68300 1.000 49.81059 173 LEU A CA 1
ATOM 1349 C C . LEU A 1 180 ? 54.35600 -58.20900 -6.69200 1.000 49.50821 173 LEU A C 1
ATOM 1350 O O . LEU A 1 180 ? 55.19100 -58.54200 -5.84700 1.000 54.53220 173 LEU A O 1
ATOM 1355 N N . ASN A 1 181 ? 53.17200 -58.80600 -6.81900 1.000 48.66251 174 ASN A N 1
ATOM 1356 C CA . ASN A 1 181 ? 52.79300 -59.99000 -6.05100 1.000 52.05776 174 ASN A CA 1
ATOM 1357 C C . ASN A 1 181 ? 52.95000 -61.18900 -6.98000 1.000 55.40124 174 ASN A C 1
ATOM 1358 O O . ASN A 1 181 ? 52.03200 -61.55900 -7.71400 1.000 52.54915 174 ASN A O 1
ATOM 1363 N N . LEU A 1 182 ? 54.13600 -61.80300 -6.93600 1.000 62.69365 175 LEU A N 1
ATOM 1364 C CA . LEU A 1 182 ? 54.49000 -62.82600 -7.91500 1.000 47.58273 175 LEU A CA 1
ATOM 1365 C C . LEU A 1 182 ? 53.61400 -64.06300 -7.79200 1.000 46.82654 175 LEU A C 1
ATOM 1366 O O . LEU A 1 182 ? 53.38600 -64.75900 -8.78700 1.000 49.55648 175 LEU A O 1
ATOM 1371 N N . THR A 1 183 ? 53.11900 -64.35600 -6.59400 1.000 47.62192 176 THR A N 1
ATOM 1372 C CA . THR A 1 183 ? 52.26600 -65.51700 -6.38500 1.000 45.95782 176 THR A CA 1
ATOM 1373 C C . THR A 1 183 ? 50.83200 -65.29100 -6.84100 1.000 47.47111 176 THR A C 1
ATOM 1374 O O . THR A 1 183 ? 50.01400 -66.20900 -6.72800 1.000 45.04559 176 THR A O 1
ATOM 1378 N N . ARG A 1 184 ? 50.50400 -64.10000 -7.34500 1.000 51.14363 177 ARG A N 1
ATOM 1379 C CA . ARG A 1 184 ? 49.12900 -63.79000 -7.71600 1.000 54.32416 177 ARG A CA 1
ATOM 1380 C C . ARG A 1 184 ? 48.97600 -63.08700 -9.05500 1.000 61.06437 177 ARG A C 1
ATOM 1381 O O . ARG A 1 184 ? 47.84300 -62.98200 -9.53300 1.000 70.72890 177 ARG A O 1
ATOM 1389 N N . ASN A 1 185 ? 50.04900 -62.60400 -9.68100 1.000 52.66113 178 ASN A N 1
ATOM 1390 C CA . ASN A 1 185 ? 49.95100 -61.92400 -10.96400 1.000 47.38110 178 ASN A CA 1
ATOM 1391 C C . ASN A 1 185 ? 50.33400 -62.82800 -12.13000 1.000 49.06822 178 ASN A C 1
ATOM 1392 O O . ASN A 1 185 ? 50.63600 -62.33100 -13.22000 1.000 56.07308 178 ASN A O 1
ATOM 1397 N N . GLY A 1 186 ? 50.32200 -64.14400 -11.92400 1.000 47.48970 179 GLY A N 1
ATOM 1398 C CA . GLY A 1 186 ? 50.67200 -65.08800 -12.96100 1.000 54.16371 179 GLY A CA 1
ATOM 1399 C C . GLY A 1 186 ? 52.15400 -65.27200 -13.20600 1.000 56.70881 179 GLY A C 1
ATOM 1400 O O . GLY A 1 186 ? 52.53000 -66.18600 -13.95200 1.000 50.67643 179 GLY A O 1
ATOM 1401 N N . TYR A 1 187 ? 53.01300 -64.44900 -12.60000 1.000 62.27690 180 TYR A N 1
ATOM 1402 C CA . TYR A 1 187 ? 54.45100 -64.58600 -12.81500 1.000 59.57219 180 TYR A CA 1
ATOM 1403 C C . TYR A 1 187 ? 54.99600 -65.82800 -12.12000 1.000 59.96067 180 TYR A C 1
ATOM 1404 O O . TYR A 1 187 ? 55.58100 -66.70900 -12.76000 1.000 65.63935 180 TYR A O 1
ATOM 1413 N N . GLY A 1 188 ? 54.81800 -65.91100 -10.80800 1.000 57.01180 181 GLY A N 1
ATOM 1414 C CA . GLY A 1 188 ? 55.35700 -67.00400 -10.03000 1.000 50.90652 181 GLY A CA 1
ATOM 1415 C C . GLY A 1 188 ? 56.70100 -66.66100 -9.40600 1.000 47.33780 181 GLY A C 1
ATOM 1416 O O . GLY A 1 188 ? 57.43900 -65.78800 -9.86800 1.000 47.91976 181 GLY A O 1
ATOM 1417 N N . SER A 1 189 ? 57.01300 -67.36900 -8.32500 1.000 47.19952 182 SER A N 1
ATOM 1418 C CA . SER A 1 189 ? 58.26700 -67.17200 -7.61800 1.000 47.89093 182 SER A CA 1
ATOM 1419 C C . SER A 1 189 ? 58.70800 -68.49600 -7.01500 1.000 55.02372 182 SER A C 1
ATOM 1420 O O . SER A 1 189 ? 57.90300 -69.40900 -6.81300 1.000 60.46112 182 SER A O 1
ATOM 1423 N N . THR A 1 190 ? 60.00500 -68.58800 -6.73000 1.000 38.95178 183 THR A N 1
ATOM 1424 C CA . THR A 1 190 ? 60.56200 -69.79800 -6.14200 1.000 40.59419 183 THR A CA 1
ATOM 1425 C C . THR A 1 190 ? 59.94700 -70.05000 -4.77000 1.000 39.11492 183 THR A C 1
ATOM 1426 O O . THR A 1 190 ? 59.93000 -69.16300 -3.91100 1.000 40.62085 183 THR A O 1
ATOM 1430 N N . GLN A 1 191 ? 59.43500 -71.26000 -4.56900 1.000 41.73870 184 GLN A N 1
ATOM 1431 C CA . GLN A 1 191 ? 58.74000 -71.62500 -3.34200 1.000 42.68677 184 GLN A CA 1
ATOM 1432 C C . GLN A 1 191 ? 59.68600 -72.36400 -2.40600 1.000 44.79240 184 GLN A C 1
ATOM 1433 O O . GLN A 1 191 ? 60.39900 -73.27600 -2.83500 1.000 50.82279 184 GLN A O 1
ATOM 1439 N N . TYR A 1 192 ? 59.68400 -71.97100 -1.13500 1.000 46.92062 185 TYR A N 1
ATOM 1440 C CA . TYR A 1 192 ? 60.44600 -72.62500 -0.08100 1.000 49.70802 185 TYR A CA 1
ATOM 1441 C C . TYR A 1 192 ? 59.45200 -73.27100 0.87400 1.000 46.71292 185 TYR A C 1
ATOM 1442 O O . TYR A 1 192 ? 58.56400 -72.59300 1.40300 1.000 46.19451 185 TYR A O 1
ATOM 1451 N N . ILE A 1 193 ? 59.60000 -74.57300 1.08900 1.000 43.71175 186 ILE A N 1
ATOM 1452 C CA . ILE A 1 193 ? 58.66200 -75.35500 1.88100 1.000 45.71437 186 ILE A CA 1
ATOM 1453 C C . ILE A 1 193 ? 59.36100 -75.81100 3.15300 1.000 49.17571 186 ILE A C 1
ATOM 1454 O O . ILE A 1 193 ? 60.35500 -76.54900 3.10200 1.000 55.53236 186 ILE A O 1
ATOM 1459 N N . ARG A 1 194 ? 58.84100 -75.36000 4.29000 1.000 41.19885 187 ARG A N 1
ATOM 1460 C CA . ARG A 1 194 ? 59.21700 -75.91400 5.58200 1.000 48.25148 187 ARG A CA 1
ATOM 1461 C C . ARG A 1 194 ? 58.44600 -77.21000 5.79100 1.000 54.48364 187 ARG A C 1
ATOM 1462 O O . ARG A 1 194 ? 57.21100 -77.19300 5.88700 1.000 62.90140 187 ARG A O 1
ATOM 1470 N N . PHE A 1 195 ? 59.17300 -78.32400 5.85800 1.000 52.94175 188 PHE A N 1
ATOM 1471 C CA . PHE A 1 195 ? 58.57800 -79.64800 5.95900 1.000 55.70222 188 PHE A CA 1
ATOM 1472 C C . PHE A 1 195 ? 59.60000 -80.60300 6.56100 1.000 61.12475 188 PHE A C 1
ATOM 1473 O O . PHE A 1 195 ? 60.81000 -80.40700 6.41800 1.000 60.59203 188 PHE A O 1
ATOM 1481 N N . SER A 1 196 ? 59.09700 -81.64300 7.23500 1.000 62.90150 189 SER A N 1
ATOM 1482 C CA . SER A 1 196 ? 59.94100 -82.67500 7.82600 1.000 56.73183 189 SER A CA 1
ATOM 1483 C C . SER A 1 196 ? 59.29300 -84.04500 7.65500 1.000 57.17013 189 SER A C 1
ATOM 1484 O O . SER A 1 196 ? 58.11400 -84.21900 8.01200 1.000 59.05497 189 SER A O 1
ATOM 1487 N N . PRO A 1 197 ? 60.02500 -85.03300 7.14000 1.000 58.27947 190 PRO A N 1
ATOM 1488 C CA . PRO A 1 197 ? 59.48800 -86.39400 7.02500 1.000 52.64214 190 PRO A CA 1
ATOM 1489 C C . PRO A 1 197 ? 59.67300 -87.25300 8.26600 1.000 54.23338 190 PRO A C 1
ATOM 1490 O O . PRO A 1 197 ? 59.30200 -88.43200 8.23800 1.000 51.80407 190 PRO A O 1
ATOM 1494 N N . ASP A 1 198 ? 60.24300 -86.70900 9.33500 1.000 55.52081 191 ASP A N 1
ATOM 1495 C CA . ASP A 1 198 ? 60.50800 -87.47100 10.54600 1.000 65.37788 191 ASP A CA 1
ATOM 1496 C C . ASP A 1 198 ? 59.39000 -87.36200 11.57300 1.000 69.27200 191 ASP A C 1
ATOM 1497 O O . ASP A 1 198 ? 59.49100 -87.96800 12.64500 1.000 67.89233 191 ASP A O 1
ATOM 1502 N N . PHE A 1 199 ? 58.33200 -86.61600 11.27600 1.000 73.65118 192 PHE A N 1
ATOM 1503 C CA . PHE A 1 199 ? 57.19500 -86.48700 12.17200 1.000 67.93298 192 PHE A CA 1
ATOM 1504 C C . PHE A 1 199 ? 55.91000 -86.63300 11.37300 1.000 68.39987 192 PHE A C 1
ATOM 1505 O O . PHE A 1 199 ? 55.86900 -86.34900 10.17300 1.000 51.29634 192 PHE A O 1
ATOM 1513 N N . THR A 1 200 ? 54.85300 -87.06500 12.05400 1.000 66.51754 193 THR A N 1
ATOM 1514 C CA . THR A 1 200 ? 53.55000 -87.19600 11.42200 1.000 59.00711 193 THR A CA 1
ATOM 1515 C C . THR A 1 200 ? 52.46000 -86.80100 12.40500 1.000 60.70947 193 THR A C 1
ATOM 1516 O O . THR A 1 200 ? 52.68700 -86.66500 13.61500 1.000 68.32308 193 THR A O 1
ATOM 1520 N N . PHE A 1 201 ? 51.26000 -86.62700 11.86100 1.000 55.22896 194 PHE A N 1
ATOM 1521 C CA . PHE A 1 201 ? 50.10800 -86.15300 12.60800 1.000 55.87128 194 PHE A CA 1
ATOM 1522 C C . PHE A 1 201 ? 49.06900 -87.25400 12.73600 1.000 60.70429 194 PHE A C 1
ATOM 1523 O O . PHE A 1 201 ? 48.85100 -88.03500 11.80500 1.000 58.56448 194 PHE A O 1
ATOM 1531 N N . GLY A 1 202 ? 48.43000 -87.29800 13.89500 1.000 61.90902 195 GLY A N 1
ATOM 1532 C CA . GLY A 1 202 ? 47.32300 -88.20000 14.15700 1.000 62.36854 195 GLY A CA 1
ATOM 1533 C C . GLY A 1 202 ? 46.03300 -87.40000 14.19700 1.000 64.59140 195 GLY A C 1
ATOM 1534 O O . GLY A 1 202 ? 45.98500 -86.31100 14.78200 1.000 60.93050 195 GLY A O 1
ATOM 1535 N N . PHE A 1 203 ? 45.00200 -87.94700 13.55900 1.000 62.65036 196 PHE A N 1
ATOM 1536 C CA A PHE A 1 203 ? 43.69300 -87.32800 13.43400 0.473 62.39303 196 PHE A CA 1
ATOM 1537 C CA B PHE A 1 203 ? 43.70300 -87.30300 13.49400 0.527 62.41538 196 PHE A CA 1
ATOM 1538 C C . PHE A 1 203 ? 42.63600 -88.22000 14.07100 1.000 77.33630 196 PHE A C 1
ATOM 1539 O O . PHE A 1 203 ? 42.83700 -89.42500 14.24100 1.000 77.36840 196 PHE A O 1
ATOM 1554 N N . GLU A 1 204 ? 41.49400 -87.62000 14.39000 1.000 76.72423 197 GLU A N 1
ATOM 1555 C CA . GLU A 1 204 ? 40.36300 -88.31300 15.00300 1.000 83.97016 197 GLU A CA 1
ATOM 1556 C C . GLU A 1 204 ? 39.15500 -88.12000 14.09100 1.000 83.52150 197 GLU A C 1
ATOM 1557 O O . GLU A 1 204 ? 38.52300 -87.06000 14.10300 1.000 82.10348 197 GLU A O 1
ATOM 1563 N N . GLU A 1 205 ? 38.84500 -89.14000 13.29300 1.000 89.03365 198 GLU A N 1
ATOM 1564 C CA . GLU A 1 205 ? 37.70100 -89.12900 12.39000 1.000 90.30616 198 GLU A CA 1
ATOM 1565 C C . GLU A 1 205 ? 36.71600 -90.20700 12.81500 1.000 91.51755 198 GLU A C 1
ATOM 1566 O O . GLU A 1 205 ? 37.11100 -91.35100 13.06300 1.000 96.32077 198 GLU A O 1
ATOM 1572 N N . SER A 1 206 ? 35.44200 -89.83500 12.91300 1.000 90.58302 199 SER A N 1
ATOM 1573 C CA . SER A 1 206 ? 34.42000 -90.74700 13.40800 1.000 94.46665 199 SER A CA 1
ATOM 1574 C C . SER A 1 206 ? 34.21400 -91.92300 12.46000 1.000 89.55044 199 SER A C 1
ATOM 1575 O O . SER A 1 206 ? 34.23800 -91.77300 11.23500 1.000 86.24242 199 SER A O 1
ATOM 1578 N N . LEU A 1 207 ? 34.02400 -93.10300 13.04200 1.000 91.14854 200 LEU A N 1
ATOM 1579 C CA . LEU A 1 207 ? 33.68300 -94.29200 12.27500 1.000 97.30508 200 LEU A CA 1
ATOM 1580 C C . LEU A 1 207 ? 32.18500 -94.33400 12.00200 1.000 105.72935 200 LEU A C 1
ATOM 1581 O O . LEU A 1 207 ? 31.36800 -94.04700 12.88400 1.000 110.94328 200 LEU A O 1
ATOM 1586 N N . GLU A 1 208 ? 31.82800 -94.68900 10.77400 1.000 103.12772 201 GLU A N 1
ATOM 1587 C CA . GLU A 1 208 ? 30.42800 -94.72200 10.37100 1.000 95.93407 201 GLU A CA 1
ATOM 1588 C C . GLU A 1 208 ? 29.97200 -96.15100 10.10600 1.000 93.18365 201 GLU A C 1
ATOM 1589 O O . GLU A 1 208 ? 29.73900 -96.91700 11.04200 1.000 95.78706 201 GLU A O 1
ATOM 1595 N N . ALA A 1 217 ? 39.27400 -96.57600 17.16500 1.000 144.72005 210 ALA A N 1
ATOM 1596 C CA . ALA A 1 217 ? 38.43100 -95.40400 17.37500 1.000 145.24552 210 ALA A CA 1
ATOM 1597 C C . ALA A 1 217 ? 39.14800 -94.13000 16.94000 1.000 144.01178 210 ALA A C 1
ATOM 1598 O O . ALA A 1 217 ? 39.42800 -93.25400 17.76000 1.000 150.73721 210 ALA A O 1
ATOM 1600 N N . GLY A 1 218 ? 39.44100 -94.03100 15.64600 1.000 135.03798 211 GLY A N 1
ATOM 1601 C CA . GLY A 1 218 ? 40.14700 -92.87400 15.13000 1.000 123.05368 211 GLY A CA 1
ATOM 1602 C C . GLY A 1 218 ? 41.58500 -92.77000 15.58300 1.000 121.22522 211 GLY A C 1
ATOM 1603 O O . GLY A 1 218 ? 42.12200 -91.66100 15.66700 1.000 117.87476 211 GLY A O 1
ATOM 1604 N N . LYS A 1 219 ? 42.22400 -93.89600 15.88600 1.000 122.16068 212 LYS A N 1
ATOM 1605 C CA . LYS A 1 219 ? 43.62400 -93.91300 16.31300 1.000 122.71716 212 LYS A CA 1
ATOM 1606 C C . LYS A 1 219 ? 44.56300 -94.12900 15.13000 1.000 122.26256 212 LYS A C 1
ATOM 1607 O O . LYS A 1 219 ? 45.40100 -95.03100 15.12700 1.000 125.13909 212 LYS A O 1
ATOM 1609 N N . PHE A 1 220 ? 44.42300 -93.28900 14.10700 1.000 110.03364 213 PHE A N 1
ATOM 1610 C CA . PHE A 1 220 ? 45.19900 -93.40600 12.88400 1.000 97.57903 213 PHE A CA 1
ATOM 1611 C C . PHE A 1 220 ? 46.05600 -92.16600 12.67000 1.000 87.33548 213 PHE A C 1
ATOM 1612 O O . PHE A 1 220 ? 45.73400 -91.07400 13.14900 1.000 84.86563 213 PHE A O 1
ATOM 1620 N N . ALA A 1 221 ? 47.15900 -92.35500 11.94800 1.000 88.10159 214 ALA A N 1
ATOM 1621 C CA . ALA A 1 221 ? 48.15600 -91.32100 11.72500 1.000 64.46208 214 ALA A CA 1
ATOM 1622 C C . ALA A 1 221 ? 48.21000 -90.95900 10.24700 1.000 72.10176 214 ALA A C 1
ATOM 1623 O O . ALA A 1 221 ? 47.86400 -91.76600 9.37900 1.000 63.05922 214 ALA A O 1
ATOM 1625 N N . THR A 1 222 ? 48.65500 -89.73500 9.97400 1.000 69.76796 215 THR A N 1
ATOM 1626 C CA . THR A 1 222 ? 48.69100 -89.21700 8.61500 1.000 64.81585 215 THR A CA 1
ATOM 1627 C C . THR A 1 222 ? 49.88600 -89.76700 7.85000 1.000 62.42341 215 THR A C 1
ATOM 1628 O O . THR A 1 222 ? 51.00300 -89.82500 8.36900 1.000 57.10575 215 THR A O 1
ATOM 1632 N N . ASP A 1 223 ? 49.64500 -90.16100 6.61000 1.000 61.79815 216 ASP A N 1
ATOM 1633 C CA . ASP A 1 223 ? 50.73600 -90.50200 5.71000 1.000 56.33682 216 ASP A CA 1
ATOM 1634 C C . ASP A 1 223 ? 51.49500 -89.22700 5.36800 1.000 58.36472 216 ASP A C 1
ATOM 1635 O O . ASP A 1 223 ? 50.90400 -88.30500 4.79000 1.000 61.81444 216 ASP A O 1
ATOM 1640 N N . PRO A 1 224 ? 52.78200 -89.11700 5.70900 1.000 54.24920 217 PRO A N 1
ATOM 1641 C CA . PRO A 1 224 ? 53.50200 -87.85800 5.45500 1.000 56.97138 217 PRO A CA 1
ATOM 1642 C C . PRO A 1 224 ? 53.58500 -87.49000 3.98500 1.000 59.17282 217 PRO A C 1
ATOM 1643 O O . PRO A 1 224 ? 53.77700 -86.30800 3.66500 1.000 63.14367 217 PRO A O 1
ATOM 1647 N N . ALA A 1 225 ? 53.44500 -88.46300 3.08200 1.000 55.87302 218 ALA A N 1
ATOM 1648 C CA . ALA A 1 225 ? 53.35700 -88.13900 1.66400 1.000 55.58671 218 ALA A CA 1
ATOM 1649 C C . ALA A 1 225 ? 52.17300 -87.22700 1.37600 1.000 58.49450 218 ALA A C 1
ATOM 1650 O O . ALA A 1 225 ? 52.26500 -86.34700 0.51500 1.000 52.91840 218 ALA A O 1
ATOM 1652 N N . VAL A 1 226 ? 51.06800 -87.39600 2.10600 1.000 60.34951 219 VAL A N 1
ATOM 1653 C CA . VAL A 1 226 ? 49.90500 -86.53800 1.89900 1.000 55.63181 219 VAL A CA 1
ATOM 1654 C C . VAL A 1 226 ? 50.21100 -85.10300 2.31300 1.000 54.41618 219 VAL A C 1
ATOM 1655 O O . VAL A 1 226 ? 49.82400 -84.15300 1.62400 1.000 43.97673 219 VAL A O 1
ATOM 1659 N N . THR A 1 227 ? 50.92100 -84.91600 3.43000 1.000 45.48950 220 THR A N 1
ATOM 1660 C CA . THR A 1 227 ? 51.26200 -83.56400 3.86800 1.000 50.77091 220 THR A CA 1
ATOM 1661 C C . THR A 1 227 ? 52.26300 -82.90800 2.92100 1.000 54.94730 220 THR A C 1
ATOM 1662 O O . THR A 1 227 ? 52.13900 -81.71600 2.59200 1.000 62.22632 220 THR A O 1
ATOM 1666 N N . LEU A 1 228 ? 53.26600 -83.66900 2.47600 1.000 49.68533 221 LEU A N 1
ATOM 1667 C CA . LEU A 1 228 ? 54.19700 -83.13200 1.49100 1.000 48.96818 221 LEU A CA 1
ATOM 1668 C C . LEU A 1 228 ? 53.47000 -82.75400 0.20700 1.000 46.36479 221 LEU A C 1
ATOM 1669 O O . LEU A 1 228 ? 53.75600 -81.71100 -0.38800 1.000 43.57462 221 LEU A O 1
ATOM 1674 N N . ALA A 1 229 ? 52.51000 -83.57800 -0.22400 1.000 43.89769 222 ALA A N 1
ATOM 1675 C CA . ALA A 1 229 ? 51.73300 -83.25600 -1.41400 1.000 43.15731 222 ALA A CA 1
ATOM 1676 C C . ALA A 1 229 ? 50.86000 -82.02800 -1.19800 1.000 42.35862 222 ALA A C 1
ATOM 1677 O O . ALA A 1 229 ? 50.63900 -81.25800 -2.13300 1.000 41.81403 222 ALA A O 1
ATOM 1679 N N . HIS A 1 230 ? 50.34500 -81.84200 0.01700 1.000 44.71014 223 HIS A N 1
ATOM 1680 C CA . HIS A 1 230 ? 49.61300 -80.62300 0.34900 1.000 43.87109 223 HIS A CA 1
ATOM 1681 C C . HIS A 1 230 ? 50.48400 -79.39400 0.12100 1.000 48.59663 223 HIS A C 1
ATOM 1682 O O . HIS A 1 230 ? 50.09400 -78.44900 -0.58600 1.000 53.58218 223 HIS A O 1
ATOM 1689 N N . GLU A 1 231 ? 51.68400 -79.39900 0.70400 1.000 48.79537 224 GLU A N 1
ATOM 1690 C CA . GLU A 1 231 ? 52.58400 -78.26800 0.49500 1.000 47.68363 224 GLU A CA 1
ATOM 1691 C C . GLU A 1 231 ? 53.00200 -78.14400 -0.96800 1.000 48.25846 224 GLU A C 1
ATOM 1692 O O . GLU A 1 231 ? 53.21400 -77.03000 -1.46000 1.000 41.94443 224 GLU A O 1
ATOM 1698 N N . LEU A 1 232 ? 53.09600 -79.26500 -1.68800 1.000 42.15834 225 LEU A N 1
ATOM 1699 C CA . LEU A 1 232 ? 53.42600 -79.20400 -3.10800 1.000 43.57049 225 LEU A CA 1
ATOM 1700 C C . LEU A 1 232 ? 52.29300 -78.59600 -3.92300 1.000 46.92607 225 LEU A C 1
ATOM 1701 O O . LEU A 1 232 ? 52.54900 -77.93600 -4.93100 1.000 41.24734 225 LEU A O 1
ATOM 1706 N N . ILE A 1 233 ? 51.04300 -78.81700 -3.51700 1.000 48.38380 226 ILE A N 1
ATOM 1707 C CA . ILE A 1 233 ? 49.92000 -78.16100 -4.17800 1.000 44.19712 226 ILE A CA 1
ATOM 1708 C C . ILE A 1 233 ? 49.95400 -76.66300 -3.91400 1.000 45.66424 226 ILE A C 1
ATOM 1709 O O . ILE A 1 233 ? 49.67500 -75.85200 -4.80800 1.000 45.12634 226 ILE A O 1
ATOM 1714 N N . HIS A 1 234 ? 50.27400 -76.27100 -2.67800 1.000 46.27251 227 HIS A N 1
ATOM 1715 C CA . HIS A 1 234 ? 50.50700 -74.85200 -2.41300 1.000 50.72298 227 HIS A CA 1
ATOM 1716 C C . HIS A 1 234 ? 51.57800 -74.29700 -3.35000 1.000 51.64300 227 HIS A C 1
ATOM 1717 O O . HIS A 1 234 ? 51.39000 -73.25300 -3.99000 1.000 44.52823 227 HIS A O 1
ATOM 1724 N N . ALA A 1 235 ? 52.70700 -75.00400 -3.45200 1.000 48.02906 228 ALA A N 1
ATOM 1725 C CA . ALA A 1 235 ? 53.80900 -74.53700 -4.28600 1.000 44.67353 228 ALA A CA 1
ATOM 1726 C C . ALA A 1 235 ? 53.42300 -74.49400 -5.75800 1.000 44.82680 228 ALA A C 1
ATOM 1727 O O . ALA A 1 235 ? 53.88500 -73.61900 -6.49000 1.000 49.76208 228 ALA A O 1
ATOM 1729 N N . GLY A 1 236 ? 52.59000 -75.43100 -6.21100 1.000 41.03669 229 GLY A N 1
ATOM 1730 C CA . GLY A 1 236 ? 52.14300 -75.40500 -7.59300 1.000 42.06691 229 GLY A CA 1
ATOM 1731 C C . GLY A 1 236 ? 51.21300 -74.24300 -7.87200 1.000 51.12994 229 GLY A C 1
ATOM 1732 O O . GLY A 1 236 ? 51.29700 -73.61000 -8.92900 1.000 56.69061 229 GLY A O 1
ATOM 1733 N N . HIS A 1 237 ? 50.31100 -73.94800 -6.93300 1.000 59.64949 230 HIS A N 1
ATOM 1734 C CA . HIS A 1 237 ? 49.49600 -72.74300 -7.05100 1.000 54.39874 230 HIS A CA 1
ATOM 1735 C C . HIS A 1 237 ? 50.37200 -71.50000 -7.13600 1.000 48.00551 230 HIS A C 1
ATOM 1736 O O . HIS A 1 237 ? 50.12000 -70.60400 -7.95000 1.000 44.21521 230 HIS A O 1
ATOM 1743 N N . ARG A 1 238 ? 51.42100 -71.43700 -6.31600 1.000 48.89881 231 ARG A N 1
ATOM 1744 C CA . ARG A 1 238 ? 52.21700 -70.21800 -6.23700 1.000 50.99716 231 ARG A CA 1
ATOM 1745 C C . ARG A 1 238 ? 53.24800 -70.09500 -7.35300 1.000 50.06593 231 ARG A C 1
ATOM 1746 O O . ARG A 1 238 ? 53.65900 -68.97500 -7.67500 1.000 53.93342 231 ARG A O 1
ATOM 1754 N N . LEU A 1 239 ? 53.67000 -71.20600 -7.95400 1.000 55.43346 232 LEU A N 1
ATOM 1755 C CA . LEU A 1 239 ? 54.62700 -71.13500 -9.05200 1.000 52.11339 232 LEU A CA 1
ATOM 1756 C C . LEU A 1 239 ? 53.98500 -70.59900 -10.32100 1.000 52.26360 232 LEU A C 1
ATOM 1757 O O . LEU A 1 239 ? 54.66200 -69.95900 -11.13200 1.000 52.54079 232 LEU A O 1
ATOM 1762 N N . TYR A 1 240 ? 52.69700 -70.86100 -10.51500 1.000 53.81587 233 TYR A N 1
ATOM 1763 C CA . TYR A 1 240 ? 51.96100 -70.33800 -11.65500 1.000 49.23517 233 TYR A CA 1
ATOM 1764 C C . TYR A 1 240 ? 51.28100 -69.01000 -11.35000 1.000 50.04518 233 TYR A C 1
ATOM 1765 O O . TYR A 1 240 ? 50.53900 -68.49700 -12.19500 1.000 45.60480 233 TYR A O 1
ATOM 1774 N N . GLY A 1 241 ? 51.53300 -68.44100 -10.17300 1.000 51.38513 234 GLY A N 1
ATOM 1775 C CA . GLY A 1 241 ? 51.01400 -67.13200 -9.82900 1.000 43.16616 234 GLY A CA 1
ATOM 1776 C C . GLY A 1 241 ? 49.51100 -67.05600 -9.70900 1.000 48.84706 234 GLY A C 1
ATOM 1777 O O . GLY A 1 241 ? 48.92600 -66.01500 -10.02200 1.000 54.54805 234 GLY A O 1
ATOM 1778 N N . ILE A 1 242 ? 48.86300 -68.13200 -9.25800 1.000 48.85744 235 ILE A N 1
ATOM 1779 C CA . ILE A 1 242 ? 47.41400 -68.17700 -9.13300 1.000 42.20642 235 ILE A CA 1
ATOM 1780 C C . ILE A 1 242 ? 46.97200 -68.44700 -7.70100 1.000 41.93735 235 ILE A C 1
ATOM 1781 O O . ILE A 1 242 ? 45.81300 -68.79400 -7.46900 1.000 41.90677 235 ILE A O 1
ATOM 1786 N N . ALA A 1 243 ? 47.87500 -68.30800 -6.73500 1.000 44.14308 236 ALA A N 1
ATOM 1787 C CA . ALA A 1 243 ? 47.51700 -68.52500 -5.34100 1.000 41.90125 236 ALA A CA 1
ATOM 1788 C C . ALA A 1 243 ? 46.49600 -67.49200 -4.89000 1.000 42.59679 236 ALA A C 1
ATOM 1789 O O . ALA A 1 243 ? 46.56600 -66.31800 -5.26300 1.000 45.65418 236 ALA A O 1
ATOM 1791 N N . ILE A 1 244 ? 45.53800 -67.93500 -4.07700 1.000 42.61114 237 ILE A N 1
ATOM 1792 C CA . ILE A 1 244 ? 44.51700 -67.02200 -3.58300 1.000 55.33678 237 ILE A CA 1
ATOM 1793 C C . ILE A 1 244 ? 45.13000 -66.10600 -2.53400 1.000 54.95480 237 ILE A C 1
ATOM 1794 O O . ILE A 1 244 ? 45.96500 -66.52900 -1.72100 1.000 44.10961 237 ILE A O 1
ATOM 1799 N N . ASN A 1 245 ? 44.73400 -64.84000 -2.56600 1.000 51.67568 238 ASN A N 1
ATOM 1800 C CA . ASN A 1 245 ? 45.26400 -63.86200 -1.63200 1.000 57.97751 238 ASN A CA 1
ATOM 1801 C C . ASN A 1 245 ? 45.06900 -64.35400 -0.19900 1.000 55.56258 238 ASN A C 1
ATOM 1802 O O . ASN A 1 245 ? 43.95100 -64.73800 0.17400 1.000 59.98456 238 ASN A O 1
ATOM 1807 N N . PRO A 1 246 ? 46.12300 -64.37800 0.62200 1.000 51.91908 239 PRO A N 1
ATOM 1808 C CA . PRO A 1 246 ? 45.96100 -64.77800 2.02700 1.000 55.95907 239 PRO A CA 1
ATOM 1809 C C . PRO A 1 246 ? 45.13600 -63.81200 2.86000 1.000 63.20734 239 PRO A C 1
ATOM 1810 O O . PRO A 1 246 ? 44.98200 -64.04500 4.06400 1.000 49.81573 239 PRO A O 1
ATOM 1814 N N . ASN A 1 247 ? 44.61000 -62.73600 2.27500 1.000 71.04198 240 ASN A N 1
ATOM 1815 C CA . ASN A 1 247 ? 43.66100 -61.87900 2.97400 1.000 66.82038 240 ASN A CA 1
ATOM 1816 C C . ASN A 1 247 ? 42.23300 -62.39000 2.87000 1.000 62.41852 240 ASN A C 1
ATOM 1817 O O . ASN A 1 247 ? 41.41600 -62.10600 3.75400 1.000 70.81370 240 ASN A O 1
ATOM 1822 N N . ARG A 1 248 ? 41.91000 -63.12000 1.80300 1.000 53.50614 241 ARG A N 1
ATOM 1823 C CA . ARG A 1 248 ? 40.59500 -63.74000 1.66000 1.000 55.66643 241 ARG A CA 1
ATOM 1824 C C . ARG A 1 248 ? 40.51600 -64.95300 2.57300 1.000 51.33456 241 ARG A C 1
ATOM 1825 O O . ARG A 1 248 ? 41.10100 -66.00100 2.29200 1.000 56.52674 241 ARG A O 1
ATOM 1833 N N . VAL A 1 249 ? 39.79400 -64.80800 3.68000 1.000 53.76118 242 VAL A N 1
ATOM 1834 C CA . VAL A 1 249 ? 39.82700 -65.76900 4.77400 1.000 57.97877 242 VAL A CA 1
ATOM 1835 C C . VAL A 1 249 ? 38.42800 -65.91200 5.36400 1.000 60.48404 242 VAL A C 1
ATOM 1836 O O . VAL A 1 249 ? 37.70300 -64.92400 5.51700 1.000 70.85780 242 VAL A O 1
ATOM 1840 N N . PHE A 1 250 ? 38.05100 -67.14900 5.68400 1.000 54.74995 243 PHE A N 1
ATOM 1841 C CA . PHE A 1 250 ? 36.87700 -67.42100 6.50000 1.000 57.42398 243 PHE A CA 1
ATOM 1842 C C . PHE A 1 250 ? 37.23500 -67.30900 7.97400 1.000 61.51459 243 PHE A C 1
ATOM 1843 O O . PHE A 1 250 ? 38.30000 -67.76100 8.40600 1.000 59.70783 243 PHE A O 1
ATOM 1851 N N . LYS A 1 251 ? 36.33000 -66.72400 8.75000 1.000 64.76067 244 LYS A N 1
ATOM 1852 C CA . LYS A 1 251 ? 36.43600 -66.73700 10.20000 1.000 68.61011 244 LYS A CA 1
ATOM 1853 C C . LYS A 1 251 ? 35.55800 -67.86200 10.72600 1.000 64.91550 244 LYS A C 1
ATOM 1854 O O . LYS A 1 251 ? 34.41000 -68.01100 10.29400 1.000 65.03872 244 LYS A O 1
ATOM 1860 N N . VAL A 1 252 ? 36.10000 -68.65800 11.64000 1.000 63.04879 245 VAL A N 1
ATOM 1861 C CA . VAL A 1 252 ? 35.38400 -69.78300 12.22600 1.000 65.78877 245 VAL A CA 1
ATOM 1862 C C . VAL A 1 252 ? 34.97100 -69.40800 13.64200 1.000 68.74748 245 VAL A C 1
ATOM 1863 O O . VAL A 1 252 ? 35.73700 -68.77400 14.37700 1.000 73.23635 245 VAL A O 1
ATOM 1867 N N . ASN A 1 253 ? 33.75700 -69.79900 14.02000 1.000 72.57480 246 ASN A N 1
ATOM 1868 C CA . ASN A 1 253 ? 33.24900 -69.56800 15.36400 1.000 85.25279 246 ASN A CA 1
ATOM 1869 C C . ASN A 1 253 ? 32.32000 -70.71500 15.73100 1.000 87.67400 246 ASN A C 1
ATOM 1870 O O . ASN A 1 253 ? 31.97500 -71.55400 14.89500 1.000 79.31187 246 ASN A O 1
ATOM 1875 N N . THR A 1 254 ? 31.92800 -70.75400 17.00000 1.000 95.88589 247 THR A N 1
ATOM 1876 C CA . THR A 1 254 ? 31.04800 -71.81200 17.48400 1.000 101.10813 247 THR A CA 1
ATOM 1877 C C . THR A 1 254 ? 30.13700 -71.32300 18.60400 1.000 100.44124 247 THR A C 1
ATOM 1878 O O . THR A 1 254 ? 29.09600 -71.92300 18.87400 1.000 97.26368 247 THR A O 1
ATOM 1882 N N . LEU A 1 263 ? 40.80000 -67.43200 15.40500 1.000 61.51497 256 LEU A N 1
ATOM 1883 C CA . LEU A 1 263 ? 41.06400 -68.59800 14.56500 1.000 63.54197 256 LEU A CA 1
ATOM 1884 C C . LEU A 1 263 ? 40.34600 -68.48800 13.21700 1.000 57.63326 256 LEU A C 1
ATOM 1885 O O . LEU A 1 263 ? 39.16300 -68.15100 13.15900 1.000 67.96649 256 LEU A O 1
ATOM 1890 N N . GLU A 1 264 ? 41.07600 -68.75600 12.13400 1.000 55.61678 257 GLU A N 1
ATOM 1891 C CA . GLU A 1 264 ? 40.58300 -68.48400 10.79100 1.000 54.36314 257 GLU A CA 1
ATOM 1892 C C . GLU A 1 264 ? 41.17300 -69.49700 9.81500 1.000 61.71159 257 GLU A C 1
ATOM 1893 O O . GLU A 1 264 ? 42.13500 -70.20400 10.12600 1.000 62.72949 257 GLU A O 1
ATOM 1899 N N . VAL A 1 265 ? 40.58900 -69.55500 8.61500 1.000 51.15832 258 VAL A N 1
ATOM 1900 C CA . VAL A 1 265 ? 41.01400 -70.48800 7.57000 1.000 49.34156 258 VAL A CA 1
ATOM 1901 C C . VAL A 1 265 ? 41.04600 -69.74300 6.24100 1.000 49.54259 258 VAL A C 1
ATOM 1902 O O . VAL A 1 265 ? 40.03800 -69.16400 5.83000 1.000 49.06707 258 VAL A O 1
ATOM 1906 N N . SER A 1 266 ? 42.19200 -69.76100 5.56500 1.000 50.93376 259 SER A N 1
ATOM 1907 C CA . SER A 1 266 ? 42.32700 -69.03400 4.30900 1.000 52.07506 259 SER A CA 1
ATOM 1908 C C . SER A 1 266 ? 41.58200 -69.73900 3.17500 1.000 53.50380 259 SER A C 1
ATOM 1909 O O . SER A 1 266 ? 41.32300 -70.94500 3.21500 1.000 45.46830 259 SER A O 1
ATOM 1912 N N . PHE A 1 267 ? 41.24100 -68.95800 2.14300 1.000 55.99720 260 PHE A N 1
ATOM 1913 C CA . PHE A 1 267 ? 40.68600 -69.54100 0.92200 1.000 52.89117 260 PHE A CA 1
ATOM 1914 C C . PHE A 1 267 ? 41.66700 -70.52300 0.29700 1.000 48.51204 260 PHE A C 1
ATOM 1915 O O . PHE A 1 267 ? 41.26600 -71.56500 -0.23900 1.000 45.18756 260 PHE A O 1
ATOM 1923 N N . GLU A 1 268 ? 42.95800 -70.18600 0.33600 1.000 53.72823 261 GLU A N 1
ATOM 1924 C CA . GLU A 1 268 ? 43.98000 -71.02800 -0.27300 1.000 48.28435 261 GLU A CA 1
ATOM 1925 C C . GLU A 1 268 ? 43.98700 -72.42500 0.33900 1.000 49.70596 261 GLU A C 1
ATOM 1926 O O . GLU A 1 268 ? 44.04600 -73.42600 -0.38300 1.000 41.77056 261 GLU A O 1
ATOM 1932 N N . GLU A 1 269 ? 43.90900 -72.51600 1.67000 1.000 42.97499 262 GLU A N 1
ATOM 1933 C CA . GLU A 1 269 ? 43.94400 -73.82400 2.32000 1.000 42.94885 262 GLU A CA 1
ATOM 1934 C C . GLU A 1 269 ? 42.71900 -74.66100 1.96300 1.000 51.33029 262 GLU A C 1
ATOM 1935 O O . GLU A 1 269 ? 42.83200 -75.87100 1.72700 1.000 50.92630 262 GLU A O 1
ATOM 1941 N N . LEU A 1 270 ? 41.54400 -74.03300 1.90700 1.000 49.25880 263 LEU A N 1
ATOM 1942 C CA . LEU A 1 270 ? 40.33100 -74.77500 1.58200 1.000 48.17929 263 LEU A CA 1
ATOM 1943 C C . LEU A 1 270 ? 40.35600 -75.26500 0.14000 1.000 46.98700 263 LEU A C 1
ATOM 1944 O O . LEU A 1 270 ? 40.00000 -76.41700 -0.13300 1.000 51.84169 263 LEU A O 1
ATOM 1949 N N . ARG A 1 271 ? 40.77000 -74.40500 -0.79700 1.000 42.76166 264 ARG A N 1
ATOM 1950 C CA . ARG A 1 271 ? 40.95000 -74.85400 -2.17400 1.000 42.25409 264 ARG A CA 1
ATOM 1951 C C . ARG A 1 271 ? 41.96100 -75.99000 -2.25800 1.000 47.70916 264 ARG A C 1
ATOM 1952 O O . ARG A 1 271 ? 41.73700 -76.98200 -2.96200 1.000 48.61879 264 ARG A O 1
ATOM 1960 N N . THR A 1 272 ? 43.07000 -75.87200 -1.52300 1.000 49.05426 265 THR A N 1
ATOM 1961 C CA . THR A 1 272 ? 44.14000 -76.85900 -1.60900 1.000 45.65041 265 THR A CA 1
ATOM 1962 C C . THR A 1 272 ? 43.68900 -78.21700 -1.08700 1.000 48.27600 265 THR A C 1
ATOM 1963 O O . THR A 1 272 ? 44.06000 -79.25600 -1.64600 1.000 41.36538 265 THR A O 1
ATOM 1967 N N . PHE A 1 273 ? 42.90100 -78.23300 -0.01000 1.000 48.09815 266 PHE A N 1
ATOM 1968 C CA . PHE A 1 273 ? 42.37800 -79.50400 0.48000 1.000 43.95950 266 PHE A CA 1
ATOM 1969 C C . PHE A 1 273 ? 41.42700 -80.13200 -0.53200 1.000 49.61376 266 PHE A C 1
ATOM 1970 O O . PHE A 1 273 ? 41.43600 -81.35400 -0.72600 1.000 51.02702 266 PHE A O 1
ATOM 1978 N N . GLY A 1 274 ? 40.61200 -79.31400 -1.19800 1.000 51.71763 267 GLY A N 1
ATOM 1979 C CA . GLY A 1 274 ? 39.69300 -79.83100 -2.19200 1.000 53.66915 267 GLY A CA 1
ATOM 1980 C C . GLY A 1 274 ? 38.51200 -80.54400 -1.55100 1.000 47.53520 267 GLY A C 1
ATOM 1981 O O . GLY A 1 274 ? 38.08800 -80.23000 -0.43500 1.000 44.85128 267 GLY A O 1
ATOM 1982 N N . GLY A 1 275 ? 37.98400 -81.53000 -2.27100 1.000 45.03602 268 GLY A N 1
ATOM 1983 C CA . GLY A 1 275 ? 36.84900 -82.28700 -1.76400 1.000 50.99673 268 GLY A CA 1
ATOM 1984 C C . GLY A 1 275 ? 35.65800 -81.38700 -1.49200 1.000 51.40278 268 GLY A C 1
ATOM 1985 O O . GLY A 1 275 ? 35.28800 -80.53800 -2.31100 1.000 47.00302 268 GLY A O 1
ATOM 1986 N N . HIS A 1 276 ? 35.05200 -81.56100 -0.31500 1.000 51.62400 269 HIS A N 1
ATOM 1987 C CA . HIS A 1 276 ? 33.91800 -80.72800 0.07400 1.000 58.88583 269 HIS A CA 1
ATOM 1988 C C . HIS A 1 276 ? 34.35400 -79.35800 0.57500 1.000 63.48848 269 HIS A C 1
ATOM 1989 O O . HIS A 1 276 ? 33.58600 -78.39500 0.47500 1.000 67.89358 269 HIS A O 1
ATOM 1996 N N . ASP A 1 277 ? 35.57200 -79.25200 1.11400 1.000 57.07004 270 ASP A N 1
ATOM 1997 C CA . ASP A 1 277 ? 36.04300 -77.97300 1.63500 1.000 60.72345 270 ASP A CA 1
ATOM 1998 C C . ASP A 1 277 ? 36.15700 -76.93400 0.52700 1.000 62.07814 270 ASP A C 1
ATOM 1999 O O . ASP A 1 277 ? 35.87900 -75.74700 0.74600 1.000 62.65946 270 ASP A O 1
ATOM 2004 N N . ALA A 1 278 ? 36.54700 -77.36400 -0.67600 1.000 56.87356 271 ALA A N 1
ATOM 2005 C CA . ALA A 1 278 ? 36.66500 -76.44100 -1.79800 1.000 57.37274 271 ALA A CA 1
ATOM 2006 C C . ALA A 1 278 ? 35.34400 -75.75900 -2.12300 1.000 63.07651 271 ALA A C 1
ATOM 2007 O O . ALA A 1 278 ? 35.34600 -74.66400 -2.69800 1.000 61.88221 271 ALA A O 1
ATOM 2009 N N . LYS A 1 279 ? 34.22100 -76.36500 -1.75000 1.000 64.21335 272 LYS A N 1
ATOM 2010 C CA . LYS A 1 279 ? 32.92500 -75.76200 -2.01500 1.000 64.16573 272 LYS A CA 1
ATOM 2011 C C . LYS A 1 279 ? 32.54600 -74.69600 -0.99500 1.000 60.49678 272 LYS A C 1
ATOM 2012 O O . LYS A 1 279 ? 31.43500 -74.16200 -1.07100 1.000 61.67549 272 LYS A O 1
ATOM 2018 N N . PHE A 1 280 ? 33.43200 -74.37200 -0.04700 1.000 59.26724 273 PHE A N 1
ATOM 2019 C CA . PHE A 1 280 ? 33.21600 -73.17200 0.75500 1.000 60.36410 273 PHE A CA 1
ATOM 2020 C C . PHE A 1 280 ? 33.35200 -71.91500 -0.09200 1.000 60.20720 273 PHE A C 1
ATOM 2021 O O . PHE A 1 280 ? 32.76400 -70.87900 0.23800 1.000 50.97916 273 PHE A O 1
ATOM 2029 N N . ILE A 1 281 ? 34.12900 -71.98300 -1.17000 1.000 58.76198 274 ILE A N 1
ATOM 2030 C CA . ILE A 1 281 ? 34.27500 -70.86100 -2.09000 1.000 61.21572 274 ILE A CA 1
ATOM 2031 C C . ILE A 1 281 ? 33.09400 -70.85900 -3.05200 1.000 67.93863 274 ILE A C 1
ATOM 2032 O O . ILE A 1 281 ? 32.83400 -71.85600 -3.73400 1.000 66.01589 274 ILE A O 1
ATOM 2037 N N . ASP A 1 282 ? 32.37400 -69.74000 -3.10300 1.000 76.60246 275 ASP A N 1
ATOM 2038 C CA . ASP A 1 282 ? 31.23400 -69.61500 -4.00300 1.000 78.76696 275 ASP A CA 1
ATOM 2039 C C . ASP A 1 282 ? 31.66400 -69.81500 -5.45300 1.000 71.89477 275 ASP A C 1
ATOM 2040 O O . ASP A 1 282 ? 32.78900 -69.49400 -5.84200 1.000 75.54089 275 ASP A O 1
ATOM 2045 N N . SER A 1 283 ? 30.74900 -70.36900 -6.25300 1.000 74.90323 276 SER A N 1
ATOM 2046 C CA . SER A 1 283 ? 31.01400 -70.54600 -7.67800 1.000 74.42091 276 SER A CA 1
ATOM 2047 C C . SER A 1 283 ? 31.35600 -69.22500 -8.35300 1.000 77.89285 276 SER A C 1
ATOM 2048 O O . SER A 1 283 ? 32.15900 -69.19500 -9.29400 1.000 76.95974 276 SER A O 1
ATOM 2051 N N . LEU A 1 284 ? 30.76700 -68.12500 -7.88200 1.000 86.91284 277 LEU A N 1
ATOM 2052 C CA . LEU A 1 284 ? 31.02800 -66.82900 -8.49300 1.000 94.85434 277 LEU A CA 1
ATOM 2053 C C . LEU A 1 284 ? 32.46400 -66.38200 -8.24300 1.000 98.61049 277 LEU A C 1
ATOM 2054 O O . LEU A 1 284 ? 33.11500 -65.83600 -9.14200 1.000 107.23290 277 LEU A O 1
ATOM 2059 N N . GLN A 1 285 ? 32.98900 -66.63600 -7.04100 1.000 91.56942 278 GLN A N 1
ATOM 2060 C CA . GLN A 1 285 ? 34.38300 -66.30200 -6.76500 1.000 84.31290 278 GLN A CA 1
ATOM 2061 C C . GLN A 1 285 ? 35.33200 -67.16500 -7.58700 1.000 72.75764 278 GLN A C 1
ATOM 2062 O O . GLN A 1 285 ? 36.36400 -66.68000 -8.06600 1.000 71.39743 278 GLN A O 1
ATOM 2068 N N . GLU A 1 286 ? 34.99600 -68.44500 -7.76800 1.000 66.94528 279 GLU A N 1
ATOM 2069 C CA . GLU A 1 286 ? 35.81100 -69.31200 -8.61300 1.000 63.74517 279 GLU A CA 1
ATOM 2070 C C . GLU A 1 286 ? 35.83200 -68.81500 -10.05300 1.000 63.10538 279 GLU A C 1
ATOM 2071 O O . GLU A 1 286 ? 36.89000 -68.78600 -10.69700 1.000 64.83069 279 GLU A O 1
ATOM 2077 N N . ASN A 1 287 ? 34.67400 -68.40400 -10.57400 1.000 60.71539 280 ASN A N 1
ATOM 2078 C CA . ASN A 1 287 ? 34.63700 -67.89900 -11.94100 1.000 63.18483 280 ASN A CA 1
ATOM 2079 C C . ASN A 1 287 ? 35.35500 -66.56000 -12.06300 1.000 58.76493 280 ASN A C 1
ATOM 2080 O O . ASN A 1 287 ? 35.96000 -66.27700 -13.10300 1.000 56.97581 280 ASN A O 1
ATOM 2085 N N . GLU A 1 288 ? 35.32600 -65.73900 -11.01000 1.000 58.61581 281 GLU A N 1
ATOM 2086 C CA . GLU A 1 288 ? 36.09200 -64.49600 -11.02400 1.000 62.79508 281 GLU A CA 1
ATOM 2087 C C . GLU A 1 288 ? 37.59000 -64.77400 -11.04900 1.000 61.05038 281 GLU A C 1
ATOM 2088 O O . GLU A 1 288 ? 38.33700 -64.10700 -11.77700 1.000 66.11268 281 GLU A O 1
ATOM 2094 N N . PHE A 1 289 ? 38.04700 -65.73200 -10.23800 1.000 59.42624 282 PHE A N 1
ATOM 2095 C CA . PHE A 1 289 ? 39.43600 -66.18000 -10.31000 1.000 54.64332 282 PHE A CA 1
ATOM 2096 C C . PHE A 1 289 ? 39.79700 -66.61800 -11.72400 1.000 54.36971 282 PHE A C 1
ATOM 2097 O O . PHE A 1 289 ? 40.83300 -66.21600 -12.27100 1.000 55.75461 282 PHE A O 1
ATOM 2105 N N . ARG A 1 290 ? 38.95000 -67.45900 -12.32600 1.000 55.41645 283 ARG A N 1
ATOM 2106 C CA . ARG A 1 290 ? 39.22300 -67.94500 -13.67600 1.000 56.14483 283 ARG A CA 1
ATOM 2107 C C . ARG A 1 290 ? 39.31900 -66.79600 -14.67300 1.000 52.31048 283 ARG A C 1
ATOM 2108 O O . ARG A 1 290 ? 40.22500 -66.77300 -15.51300 1.000 49.63221 283 ARG A O 1
ATOM 2116 N N . LEU A 1 291 ? 38.40800 -65.82400 -14.58300 1.000 57.67957 284 LEU A N 1
ATOM 2117 C CA . LEU A 1 291 ? 38.43500 -64.68600 -15.49900 1.000 57.59801 284 LEU A CA 1
ATOM 2118 C C . LEU A 1 291 ? 39.71000 -63.87100 -15.32700 1.000 62.86677 284 LEU A C 1
ATOM 2119 O O . LEU A 1 291 ? 40.38500 -63.53000 -16.31100 1.000 72.65585 284 LEU A O 1
ATOM 2124 N N . TYR A 1 292 ? 40.04800 -63.53400 -14.07900 1.000 60.78587 285 TYR A N 1
ATOM 2125 C CA . TYR A 1 292 ? 41.22300 -62.70500 -13.84300 1.000 55.47334 285 TYR A CA 1
ATOM 2126 C C . TYR A 1 292 ? 42.49200 -63.39400 -14.31900 1.000 56.16045 285 TYR A C 1
ATOM 2127 O O . TYR A 1 292 ? 43.36000 -62.75800 -14.92700 1.000 57.47599 285 TYR A O 1
ATOM 2136 N N . TYR A 1 293 ? 42.61600 -64.69900 -14.07100 1.000 55.32104 286 TYR A N 1
ATOM 2137 C CA . TYR A 1 293 ? 43.85100 -65.36800 -14.46100 1.000 54.93406 286 TYR A CA 1
ATOM 2138 C C . TYR A 1 293 ? 43.88800 -65.68800 -15.94900 1.000 62.16353 286 TYR A C 1
ATOM 2139 O O . TYR A 1 293 ? 44.97600 -65.74700 -16.53000 1.000 68.65102 286 TYR A O 1
ATOM 2148 N N . TYR A 1 294 ? 42.72800 -65.83400 -16.59500 1.000 58.80595 287 TYR A N 1
ATOM 2149 C CA . TYR A 1 294 ? 42.70000 -65.85800 -18.05200 1.000 52.50854 287 TYR A CA 1
ATOM 2150 C C . TYR A 1 294 ? 43.25000 -64.55600 -18.61700 1.000 55.91214 287 TYR A C 1
ATOM 2151 O O . TYR A 1 294 ? 44.09500 -64.56100 -19.52200 1.000 53.22160 287 TYR A O 1
ATOM 2160 N N . ASN A 1 295 ? 42.79100 -63.42300 -18.07600 1.000 60.45128 288 ASN A N 1
ATOM 2161 C CA . ASN A 1 295 ? 43.28400 -62.13600 -18.55800 1.000 64.24497 288 ASN A CA 1
ATOM 2162 C C . ASN A 1 295 ? 44.77200 -61.96300 -18.26800 1.000 60.60722 288 ASN A C 1
ATOM 2163 O O . ASN A 1 295 ? 45.51300 -61.41200 -19.09200 1.000 64.33126 288 ASN A O 1
ATOM 2168 N N . LYS A 1 296 ? 45.23100 -62.43300 -17.10800 1.000 60.26732 289 LYS A N 1
ATOM 2169 C CA . LYS A 1 296 ? 46.64800 -62.29800 -16.78300 1.000 65.95866 289 LYS A CA 1
ATOM 2170 C C . LYS A 1 296 ? 47.51400 -63.18600 -17.66800 1.000 61.30025 289 LYS A C 1
ATOM 2171 O O . LYS A 1 296 ? 48.62600 -62.79600 -18.04000 1.000 61.03564 289 LYS A O 1
ATOM 2177 N N . PHE A 1 297 ? 47.02600 -64.37500 -18.03000 1.000 56.67495 290 PHE A N 1
ATOM 2178 C CA . PHE A 1 297 ? 47.77800 -65.21000 -18.96100 1.000 51.82505 290 PHE A CA 1
ATOM 2179 C C . PHE A 1 297 ? 47.80800 -64.58600 -20.35000 1.000 53.52679 290 PHE A C 1
ATOM 2180 O O . PHE A 1 297 ? 48.83100 -64.65200 -21.04200 1.000 53.89757 290 PHE A O 1
ATOM 2188 N N . LYS A 1 298 ? 46.70100 -63.96300 -20.77000 1.000 52.88652 291 LYS A N 1
ATOM 2189 C CA . LYS A 1 298 ? 46.72300 -63.21600 -22.02500 1.000 56.38557 291 LYS A CA 1
ATOM 2190 C C . LYS A 1 298 ? 47.76000 -62.10100 -21.97600 1.000 58.78528 291 LYS A C 1
ATOM 2191 O O . LYS A 1 298 ? 48.49600 -61.88200 -22.94600 1.000 61.91457 291 LYS A O 1
ATOM 2197 N N . ASP A 1 299 ? 47.84800 -61.40100 -20.84300 1.000 62.00996 292 ASP A N 1
ATOM 2198 C CA . ASP A 1 299 ? 48.81200 -60.31100 -20.71400 1.000 68.45525 292 ASP A CA 1
ATOM 2199 C C . ASP A 1 299 ? 50.24700 -60.82700 -20.71000 1.000 58.22174 292 ASP A C 1
ATOM 2200 O O . ASP A 1 299 ? 51.14700 -60.17400 -21.25000 1.000 57.51758 292 ASP A O 1
ATOM 2205 N N . ILE A 1 300 ? 50.48300 -61.98800 -20.09900 1.000 55.95435 293 ILE A N 1
ATOM 2206 C CA . ILE A 1 300 ? 51.81900 -62.57900 -20.12800 1.000 53.76156 293 ILE A CA 1
ATOM 2207 C C . ILE A 1 300 ? 52.18500 -62.99300 -21.55000 1.000 56.12329 293 ILE A C 1
ATOM 2208 O O . ILE A 1 300 ? 53.31600 -62.77300 -22.00600 1.000 63.86827 293 ILE A O 1
ATOM 2213 N N . ALA A 1 301 ? 51.23500 -63.58600 -22.27600 1.000 52.77734 294 ALA A N 1
ATOM 2214 C CA . ALA A 1 301 ? 51.48300 -63.93600 -23.67100 1.000 55.63088 294 ALA A CA 1
ATOM 2215 C C . ALA A 1 301 ? 51.77100 -62.69400 -24.50500 1.000 63.09998 294 ALA A C 1
ATOM 2216 O O . ALA A 1 301 ? 52.62000 -62.72100 -25.40500 1.000 75.95192 294 ALA A O 1
ATOM 2218 N N . SER A 1 302 ? 51.08900 -61.58700 -24.20800 1.000 60.98818 295 SER A N 1
ATOM 2219 C CA . SER A 1 302 ? 51.32500 -60.36200 -24.96500 1.000 65.29441 295 SER A CA 1
ATOM 2220 C C . SER A 1 302 ? 52.68000 -59.75200 -24.62300 1.000 74.96046 295 SER A C 1
ATOM 2221 O O . SER A 1 302 ? 53.36400 -59.21800 -25.50400 1.000 82.97690 295 SER A O 1
ATOM 2224 N N . THR A 1 303 ? 53.08700 -59.81900 -23.35100 1.000 73.61292 296 THR A N 1
ATOM 2225 C CA . THR A 1 303 ? 54.42800 -59.36900 -22.98300 1.000 72.21455 296 THR A CA 1
ATOM 2226 C C . THR A 1 303 ? 55.49500 -60.21400 -23.66700 1.000 62.58991 296 THR A C 1
ATOM 2227 O O . THR A 1 303 ? 56.55100 -59.69900 -24.05200 1.000 60.60972 296 THR A O 1
ATOM 2231 N N . LEU A 1 304 ? 55.23800 -61.51500 -23.82700 1.000 61.66863 297 LEU A N 1
ATOM 2232 C CA . LEU A 1 304 ? 56.16200 -62.34800 -24.59300 1.000 60.76718 297 LEU A CA 1
ATOM 2233 C C . LEU A 1 304 ? 56.17000 -61.94500 -26.06000 1.000 63.11377 297 LEU A C 1
ATOM 2234 O O . LEU A 1 304 ? 57.21900 -61.97600 -26.71300 1.000 61.53296 297 LEU A O 1
ATOM 2239 N N . ASN A 1 305 ? 55.00900 -61.55700 -26.59400 1.000 61.80644 298 ASN A N 1
ATOM 2240 C CA . ASN A 1 305 ? 54.93800 -61.16200 -27.99700 1.000 66.16512 298 ASN A CA 1
ATOM 2241 C C . ASN A 1 305 ? 55.68800 -59.85900 -28.24400 1.000 74.63284 298 ASN A C 1
ATOM 2242 O O . ASN A 1 305 ? 56.34000 -59.69900 -29.28300 1.000 84.39690 298 ASN A O 1
ATOM 2247 N N . LYS A 1 306 ? 55.61700 -58.92200 -27.30300 1.000 75.03709 299 LYS A N 1
ATOM 2248 C CA . LYS A 1 306 ? 56.25200 -57.62100 -27.45900 1.000 77.35068 299 LYS A CA 1
ATOM 2249 C C . LYS A 1 306 ? 57.69300 -57.59700 -26.96300 1.000 74.86903 299 LYS A C 1
ATOM 2250 O O . LYS A 1 306 ? 58.32900 -56.53900 -27.01000 1.000 74.34998 299 LYS A O 1
ATOM 2256 N N . ALA A 1 307 ? 58.22400 -58.72600 -26.50000 1.000 77.48925 300 ALA A N 1
ATOM 2257 C CA . ALA A 1 307 ? 59.60100 -58.77900 -26.03200 1.000 64.74969 300 ALA A CA 1
ATOM 2258 C C . ALA A 1 307 ? 60.56300 -58.77600 -27.21100 1.000 83.72075 300 ALA A C 1
ATOM 2259 O O . ALA A 1 307 ? 60.34900 -59.47200 -28.20800 1.000 80.90938 300 ALA A O 1
ATOM 2261 N N . LYS A 1 308 ? 61.63700 -57.99400 -27.08900 1.000 75.55764 301 LYS A N 1
ATOM 2262 C CA . LYS A 1 308 ? 62.58100 -57.84800 -28.19100 1.000 77.50115 301 LYS A CA 1
ATOM 2263 C C . LYS A 1 308 ? 64.01600 -58.12500 -27.75800 1.000 83.06634 301 LYS A C 1
ATOM 2264 O O . LYS A 1 308 ? 64.84200 -58.54000 -28.57800 1.000 87.91523 301 LYS A O 1
ATOM 2270 N N . SER A 1 309 ? 64.32900 -57.89900 -26.48300 1.000 78.24088 302 SER A N 1
ATOM 2271 C CA . SER A 1 309 ? 65.67200 -58.12100 -25.96600 1.000 73.57811 302 SER A CA 1
ATOM 2272 C C . SER A 1 309 ? 65.62300 -59.05900 -24.76800 1.000 72.71682 302 SER A C 1
ATOM 2273 O O . SER A 1 309 ? 64.57300 -59.27000 -24.15500 1.000 71.63625 302 SER A O 1
ATOM 2276 N N . ILE A 1 310 ? 66.78300 -59.62500 -24.44400 1.000 76.10199 303 ILE A N 1
ATOM 2277 C CA . ILE A 1 310 ? 66.93800 -60.50700 -23.29300 1.000 71.99619 303 ILE A CA 1
ATOM 2278 C C . ILE A 1 310 ? 68.31900 -60.27800 -22.69500 1.000 70.90295 303 ILE A C 1
ATOM 2279 O O . ILE A 1 310 ? 69.29900 -60.08000 -23.42100 1.000 72.48314 303 ILE A O 1
ATOM 2284 N N . VAL A 1 311 ? 68.39300 -60.28700 -21.36500 1.000 69.96852 304 VAL A N 1
ATOM 2285 C CA . VAL A 1 311 ? 69.59500 -59.89700 -20.64000 1.000 77.83619 304 VAL A CA 1
ATOM 2286 C C . VAL A 1 311 ? 69.92500 -60.95400 -19.59500 1.000 76.45941 304 VAL A C 1
ATOM 2287 O O . VAL A 1 311 ? 69.03300 -61.45600 -18.90200 1.000 72.25645 304 VAL A O 1
ATOM 2291 N N . GLY A 1 312 ? 71.20800 -61.30100 -19.49400 1.000 82.54176 305 GLY A N 1
ATOM 2292 C CA . GLY A 1 312 ? 71.68500 -62.13000 -18.40600 1.000 70.91252 305 GLY A CA 1
ATOM 2293 C C . GLY A 1 312 ? 71.62600 -63.62400 -18.62100 1.000 78.08475 305 GLY A C 1
ATOM 2294 O O . GLY A 1 312 ? 71.52300 -64.37100 -17.64100 1.000 68.62679 305 GLY A O 1
ATOM 2295 N N . THR A 1 313 ? 71.69900 -64.09300 -19.86500 1.000 84.34112 306 THR A N 1
ATOM 2296 C CA . THR A 1 313 ? 71.60800 -65.52400 -20.12600 1.000 84.65158 306 THR A CA 1
ATOM 2297 C C . THR A 1 313 ? 72.29600 -65.86500 -21.43900 1.000 88.13551 306 THR A C 1
ATOM 2298 O O . THR A 1 313 ? 72.29100 -65.07400 -22.38700 1.000 81.91615 306 THR A O 1
ATOM 2302 N N . THR A 1 314 ? 72.90400 -67.05400 -21.46700 1.000 102.21249 307 THR A N 1
ATOM 2303 C CA . THR A 1 314 ? 73.42200 -67.61000 -22.71400 1.000 103.08685 307 THR A CA 1
ATOM 2304 C C . THR A 1 314 ? 72.30800 -67.79800 -23.73700 1.000 99.59894 307 THR A C 1
ATOM 2305 O O . THR A 1 314 ? 72.51700 -67.60300 -24.94000 1.000 101.98929 307 THR A O 1
ATOM 2309 N N . ALA A 1 315 ? 71.12000 -68.17900 -23.27400 1.000 88.93247 308 ALA A N 1
ATOM 2310 C CA . ALA A 1 315 ? 70.04300 -68.58400 -24.15900 1.000 81.35143 308 ALA A CA 1
ATOM 2311 C C . ALA A 1 315 ? 69.53000 -67.40600 -24.98200 1.000 75.57493 308 ALA A C 1
ATOM 2312 O O . ALA A 1 315 ? 69.74300 -66.23500 -24.65500 1.000 70.77400 308 ALA A O 1
ATOM 2314 N N . SER A 1 316 ? 68.83800 -67.73900 -26.06700 1.000 72.84534 309 SER A N 1
ATOM 2315 C CA . SER A 1 316 ? 68.24800 -66.74800 -26.94900 1.000 77.34440 309 SER A CA 1
ATOM 2316 C C . SER A 1 316 ? 66.88100 -66.31600 -26.42500 1.000 75.60492 309 SER A C 1
ATOM 2317 O O . SER A 1 316 ? 66.29200 -66.94700 -25.54400 1.000 72.10150 309 SER A O 1
ATOM 2320 N N . LEU A 1 317 ? 66.37800 -65.21500 -26.98600 1.000 79.21437 310 LEU A N 1
ATOM 2321 C CA . LEU A 1 317 ? 65.06200 -64.72200 -26.59400 1.000 77.67189 310 LEU A CA 1
ATOM 2322 C C . LEU A 1 317 ? 63.97400 -65.73600 -26.92600 1.000 83.13009 310 LEU A C 1
ATOM 2323 O O . LEU A 1 317 ? 63.06500 -65.97200 -26.11900 1.000 83.99886 310 LEU A O 1
ATOM 2328 N N . GLN A 1 318 ? 64.06100 -66.36100 -28.10400 1.000 86.19279 311 GLN A N 1
ATOM 2329 C CA . GLN A 1 318 ? 63.05700 -67.34700 -28.48400 1.000 87.65370 311 GLN A CA 1
ATOM 2330 C C . GLN A 1 318 ? 63.10200 -68.56600 -27.57300 1.000 78.38322 311 GLN A C 1
ATOM 2331 O O . GLN A 1 318 ? 62.07500 -69.21700 -27.36500 1.000 73.42158 311 GLN A O 1
ATOM 2337 N N . TYR A 1 319 ? 64.26800 -68.87900 -27.00400 1.000 77.76944 312 TYR A N 1
ATOM 2338 C CA . TYR A 1 319 ? 64.35100 -70.01400 -26.09100 1.000 74.07462 312 TYR A CA 1
ATOM 2339 C C . TYR A 1 319 ? 63.52800 -69.76400 -24.83300 1.000 69.85434 312 TYR A C 1
ATOM 2340 O O . TYR A 1 319 ? 62.74700 -70.62300 -24.40800 1.000 70.71298 312 TYR A O 1
ATOM 2349 N N . MET A 1 320 ? 63.70000 -68.59400 -24.21400 1.000 68.59260 313 MET A N 1
ATOM 2350 C CA . MET A 1 320 ? 62.89400 -68.25900 -23.04500 1.000 69.06410 313 MET A CA 1
ATOM 2351 C C . MET A 1 320 ? 61.42000 -68.13800 -23.41500 1.000 65.35805 313 MET A C 1
ATOM 2352 O O . MET A 1 320 ? 60.53900 -68.54100 -22.64000 1.000 66.33803 313 MET A O 1
ATOM 2357 N N . LYS A 1 321 ? 61.13500 -67.58100 -24.59600 1.000 63.22246 314 LYS A N 1
ATOM 2358 C CA . LYS A 1 321 ? 59.76300 -67.54100 -25.09200 1.000 63.40315 314 LYS A CA 1
ATOM 2359 C C . LYS A 1 321 ? 59.14800 -68.93500 -25.11500 1.000 64.83388 314 LYS A C 1
ATOM 2360 O O . LYS A 1 321 ? 58.04100 -69.14600 -24.61300 1.000 68.19681 314 LYS A O 1
ATOM 2366 N N . ASN A 1 322 ? 59.86300 -69.90300 -25.69300 1.000 64.23703 315 ASN A N 1
ATOM 2367 C CA . ASN A 1 322 ? 59.34300 -71.26300 -25.78600 1.000 63.98549 315 ASN A CA 1
ATOM 2368 C C . ASN A 1 322 ? 59.23700 -71.92100 -24.41600 1.000 57.20138 315 ASN A C 1
ATOM 2369 O O . ASN A 1 322 ? 58.30700 -72.69900 -24.17600 1.000 57.10882 315 ASN A O 1
ATOM 2374 N N . VAL A 1 323 ? 60.17000 -71.62300 -23.50800 1.000 56.32899 316 VAL A N 1
ATOM 2375 C CA . VAL A 1 323 ? 60.10200 -72.18100 -22.15800 1.000 55.82679 316 VAL A CA 1
ATOM 2376 C C . VAL A 1 323 ? 58.82600 -71.72400 -21.46000 1.000 52.92573 316 VAL A C 1
ATOM 2377 O O . VAL A 1 323 ? 58.08600 -72.52900 -20.87800 1.000 51.75290 316 VAL A O 1
ATOM 2381 N N . PHE A 1 324 ? 58.53900 -70.42300 -21.51600 1.000 53.41372 317 PHE A N 1
ATOM 2382 C CA . PHE A 1 324 ? 57.32800 -69.94400 -20.86000 1.000 52.64231 317 PHE A CA 1
ATOM 2383 C C . PHE A 1 324 ? 56.07100 -70.32100 -21.63100 1.000 55.93715 317 PHE A C 1
ATOM 2384 O O . PHE A 1 324 ? 55.00000 -70.44600 -21.02400 1.000 52.82013 317 PHE A O 1
ATOM 2392 N N . LYS A 1 325 ? 56.18300 -70.53800 -22.94300 1.000 61.47096 318 LYS A N 1
ATOM 2393 C CA . LYS A 1 325 ? 55.07500 -71.10800 -23.69800 1.000 60.60599 318 LYS A CA 1
ATOM 2394 C C . LYS A 1 325 ? 54.73700 -72.50100 -23.18700 1.000 59.20880 318 LYS A C 1
ATOM 2395 O O . LYS A 1 325 ? 53.56900 -72.81800 -22.94000 1.000 51.51387 318 LYS A O 1
ATOM 2401 N N . GLU A 1 326 ? 55.75900 -73.33200 -22.97600 1.000 60.40651 319 GLU A N 1
ATOM 2402 C CA . GLU A 1 326 ? 55.52600 -74.66900 -22.44200 1.000 63.41917 319 GLU A CA 1
ATOM 2403 C C . GLU A 1 326 ? 55.01000 -74.61700 -21.01100 1.000 62.58659 319 GLU A C 1
ATOM 2404 O O . GLU A 1 326 ? 54.23700 -75.49200 -20.60200 1.000 49.54141 319 GLU A O 1
ATOM 2410 N N . LYS A 1 327 ? 55.42300 -73.61000 -20.23800 1.000 59.35005 320 LYS A N 1
ATOM 2411 C CA . LYS A 1 327 ? 54.89600 -73.46600 -18.88400 1.000 54.67343 320 LYS A CA 1
ATOM 2412 C C . LYS A 1 327 ? 53.40900 -73.13200 -18.89900 1.000 55.03352 320 LYS A C 1
ATOM 2413 O O . LYS A 1 327 ? 52.60100 -73.82500 -18.27000 1.000 58.43712 320 LYS A O 1
ATOM 2419 N N . TYR A 1 328 ? 53.02900 -72.07000 -19.60600 1.000 52.94163 321 TYR A N 1
ATOM 2420 C CA . TYR A 1 328 ? 51.64600 -71.60900 -19.61400 1.000 52.03600 321 TYR A CA 1
ATOM 2421 C C . TYR A 1 328 ? 50.81200 -72.22900 -20.72800 1.000 56.14526 321 TYR A C 1
ATOM 2422 O O . TYR A 1 328 ? 49.63400 -71.88300 -20.85900 1.000 48.32111 321 TYR A O 1
ATOM 2431 N N . LEU A 1 329 ? 51.39300 -73.12300 -21.53200 1.000 58.37903 322 LEU A N 1
ATOM 2432 C CA . LEU A 1 329 ? 50.66700 -73.83600 -22.58400 1.000 53.08177 322 LEU A CA 1
ATOM 2433 C C . LEU A 1 329 ? 50.01800 -72.86300 -23.56200 1.000 51.45025 322 LEU A C 1
ATOM 2434 O O . LEU A 1 329 ? 48.85700 -73.00800 -23.95100 1.000 58.61702 322 LEU A O 1
ATOM 2439 N N . LEU A 1 330 ? 50.78900 -71.86000 -23.96400 1.000 56.64265 323 LEU A N 1
ATOM 2440 C CA . LEU A 1 330 ? 50.30900 -70.87800 -24.91800 1.000 61.97646 323 LEU A CA 1
ATOM 2441 C C . LEU A 1 330 ? 50.32600 -71.46100 -26.32200 1.000 70.65801 323 LEU A C 1
ATOM 2442 O O . LEU A 1 330 ? 51.17100 -72.29200 -26.66500 1.000 55.74648 323 LEU A O 1
ATOM 2447 N N . SER A 1 331 ? 49.36600 -71.03100 -27.13100 1.000 73.65705 324 SER A N 1
ATOM 2448 C CA . SER A 1 331 ? 49.34000 -71.41100 -28.53300 1.000 81.83187 324 SER A CA 1
ATOM 2449 C C . SER A 1 331 ? 50.26200 -70.49900 -29.32900 1.000 59.69654 324 SER A C 1
ATOM 2450 O O . SER A 1 331 ? 50.37000 -69.30100 -29.05000 1.000 65.17015 324 SER A O 1
ATOM 2453 N N . GLU A 1 332 ? 50.94400 -71.07400 -30.31100 1.000 62.64168 325 GLU A N 1
ATOM 2454 C CA . GLU A 1 332 ? 51.86100 -70.33000 -31.16200 1.000 66.33902 325 GLU A CA 1
ATOM 2455 C C . GLU A 1 332 ? 51.36400 -70.41700 -32.59600 1.000 67.68704 325 GLU A C 1
ATOM 2456 O O . GLU A 1 332 ? 51.16400 -71.51700 -33.12300 1.000 67.49106 325 GLU A O 1
ATOM 2462 N N . ASP A 1 333 ? 51.14200 -69.26300 -33.21400 1.000 74.09357 326 ASP A N 1
ATOM 2463 C CA . ASP A 1 333 ? 50.72900 -69.22600 -34.60600 1.000 78.63904 326 ASP A CA 1
ATOM 2464 C C . ASP A 1 333 ? 51.95300 -69.36400 -35.50900 1.000 76.29720 326 ASP A C 1
ATOM 2465 O O . ASP A 1 333 ? 53.09400 -69.46600 -35.04800 1.000 72.23232 326 ASP A O 1
ATOM 2470 N N . THR A 1 334 ? 51.71600 -69.36300 -36.81800 1.000 77.32390 327 THR A N 1
ATOM 2471 C CA . THR A 1 334 ? 52.80000 -69.55400 -37.77000 1.000 82.28887 327 THR A CA 1
ATOM 2472 C C . THR A 1 334 ? 53.70200 -68.33300 -37.90000 1.000 88.28253 327 THR A C 1
ATOM 2473 O O . THR A 1 334 ? 54.69400 -68.39800 -38.63500 1.000 91.50614 327 THR A O 1
ATOM 2477 N N . SER A 1 335 ? 53.40200 -67.23700 -37.20500 1.000 89.88964 328 SER A N 1
ATOM 2478 C CA . SER A 1 335 ? 54.26200 -66.06300 -37.19300 1.000 95.10916 328 SER A CA 1
ATOM 2479 C C . SER A 1 335 ? 55.06400 -65.94300 -35.90500 1.000 92.27989 328 SER A C 1
ATOM 2480 O O . SER A 1 335 ? 55.78100 -64.95300 -35.72500 1.000 92.20813 328 SER A O 1
ATOM 2483 N N . GLY A 1 336 ? 54.95700 -66.92300 -35.00600 1.000 90.68742 329 GLY A N 1
ATOM 2484 C CA . GLY A 1 336 ? 55.71100 -66.92800 -33.77400 1.000 83.80563 329 GLY A CA 1
ATOM 2485 C C . GLY A 1 336 ? 55.03700 -66.24400 -32.60500 1.000 81.16997 329 GLY A C 1
ATOM 2486 O O . GLY A 1 336 ? 55.52900 -66.35900 -31.47500 1.000 77.55855 329 GLY A O 1
ATOM 2487 N N . LYS A 1 337 ? 53.93000 -65.54000 -32.83300 1.000 83.89928 330 LYS A N 1
ATOM 2488 C CA . LYS A 1 337 ? 53.29700 -64.77900 -31.76800 1.000 81.94426 330 LYS A CA 1
ATOM 2489 C C . LYS A 1 337 ? 52.43400 -65.68800 -30.89900 1.000 74.68802 330 LYS A C 1
ATOM 2490 O O . LYS A 1 337 ? 51.82800 -66.65300 -31.37500 1.000 64.68674 330 LYS A O 1
ATOM 2496 N N . PHE A 1 338 ? 52.37100 -65.36300 -29.61300 1.000 74.54194 331 PHE A N 1
ATOM 2497 C CA . PHE A 1 338 ? 51.74300 -66.22800 -28.62900 1.000 62.76418 331 PHE A CA 1
ATOM 2498 C C . PHE A 1 338 ? 50.32400 -65.77300 -28.31400 1.000 64.03176 331 PHE A C 1
ATOM 2499 O O . PHE A 1 338 ? 50.00700 -64.58100 -28.33500 1.000 68.41887 331 PHE A O 1
ATOM 2507 N N . SER A 1 339 ? 49.47100 -66.75200 -28.03300 1.000 62.80547 332 SER A N 1
ATOM 2508 C CA . SER A 1 339 ? 48.11200 -66.52400 -27.57500 1.000 57.75735 332 SER A CA 1
ATOM 2509 C C . SER A 1 339 ? 47.73400 -67.70300 -26.69500 1.000 69.02621 332 SER A C 1
ATOM 2510 O O . SER A 1 339 ? 48.36600 -68.76000 -26.74400 1.000 74.17420 332 SER A O 1
ATOM 2513 N N . VAL A 1 340 ? 46.70700 -67.51800 -25.87700 1.000 55.25564 333 VAL A N 1
ATOM 2514 C CA . VAL A 1 340 ? 46.29300 -68.54700 -24.93100 1.000 65.23870 333 VAL A CA 1
ATOM 2515 C C . VAL A 1 340 ? 45.04900 -69.24600 -25.46900 1.000 69.27626 333 VAL A C 1
ATOM 2516 O O . VAL A 1 340 ? 44.00700 -68.61500 -25.68700 1.000 77.02180 333 VAL A O 1
ATOM 2520 N N . ASP A 1 341 ? 45.17600 -70.54400 -25.74200 1.000 69.00930 334 ASP A N 1
ATOM 2521 C CA . ASP A 1 341 ? 44.00900 -71.34300 -26.08000 1.000 63.56858 334 ASP A CA 1
ATOM 2522 C C . ASP A 1 341 ? 43.09200 -71.38700 -24.87000 1.000 64.18532 334 ASP A C 1
ATOM 2523 O O . ASP A 1 341 ? 43.50300 -71.81300 -23.78600 1.000 61.36856 334 ASP A O 1
ATOM 2528 N N . LYS A 1 342 ? 41.85500 -70.92400 -25.05100 1.000 75.86280 335 LYS A N 1
ATOM 2529 C CA . LYS A 1 342 ? 40.95900 -70.76600 -23.91100 1.000 75.61096 335 LYS A CA 1
ATOM 2530 C C . LYS A 1 342 ? 40.66200 -72.10300 -23.24300 1.000 78.19711 335 LYS A C 1
ATOM 2531 O O . LYS A 1 342 ? 40.67000 -72.20500 -22.01000 1.000 87.13447 335 LYS A O 1
ATOM 2537 N N . LEU A 1 343 ? 40.38100 -73.13500 -24.03800 1.000 69.31591 336 LEU A N 1
ATOM 2538 C CA . LEU A 1 343 ? 40.08700 -74.44300 -23.46500 1.000 70.41913 336 LEU A CA 1
ATOM 2539 C C . LEU A 1 343 ? 41.31700 -75.03600 -22.78600 1.000 74.57485 336 LEU A C 1
ATOM 2540 O O . LEU A 1 343 ? 41.20400 -75.67300 -21.73000 1.000 78.15391 336 LEU A O 1
ATOM 2545 N N . LYS A 1 344 ? 42.50500 -74.83400 -23.36700 1.000 72.82287 337 LYS A N 1
ATOM 2546 C CA . LYS A 1 344 ? 43.71500 -75.30900 -22.70300 1.000 60.97299 337 LYS A CA 1
ATOM 2547 C C . LYS A 1 344 ? 43.97900 -74.54600 -21.41500 1.000 59.29748 337 LYS A C 1
ATOM 2548 O O . LYS A 1 344 ? 44.45400 -75.13600 -20.43900 1.000 65.48020 337 LYS A O 1
ATOM 2554 N N . PHE A 1 345 ? 43.65300 -73.25200 -21.37500 1.000 55.25051 338 PHE A N 1
ATOM 2555 C CA . PHE A 1 345 ? 43.76600 -72.51800 -20.11900 1.000 48.47059 338 PHE A CA 1
ATOM 2556 C C . PHE A 1 345 ? 42.80700 -73.07300 -19.08000 1.000 47.83988 338 PHE A C 1
ATOM 2557 O O . PHE A 1 345 ? 43.16800 -73.22900 -17.91000 1.000 46.60179 338 PHE A O 1
ATOM 2565 N N . ASP A 1 346 ? 41.55800 -73.32600 -19.48100 1.000 50.90296 339 ASP A N 1
ATOM 2566 C CA . ASP A 1 346 ? 40.58800 -73.88400 -18.54600 1.000 51.71142 339 ASP A CA 1
ATOM 2567 C C . ASP A 1 346 ? 41.06900 -75.21800 -17.99800 1.000 47.88562 339 ASP A C 1
ATOM 2568 O O . ASP A 1 346 ? 40.97000 -75.47400 -16.79300 1.000 48.27157 339 ASP A O 1
ATOM 2573 N N . LYS A 1 347 ? 41.62300 -76.07000 -18.86400 1.000 48.55554 340 LYS A N 1
ATOM 2574 C CA . LYS A 1 347 ? 42.10900 -77.36800 -18.40400 1.000 52.03644 340 LYS A CA 1
ATOM 2575 C C . LYS A 1 347 ? 43.30700 -77.21700 -17.47400 1.000 51.44169 340 LYS A C 1
ATOM 2576 O O . LYS A 1 347 ? 43.38600 -77.89600 -16.44500 1.000 49.18684 340 LYS A O 1
ATOM 2582 N N . LEU A 1 348 ? 44.24100 -76.32300 -17.80700 1.000 46.44960 341 LEU A N 1
ATOM 2583 C CA . LEU A 1 348 ? 45.39300 -76.10300 -16.93900 1.000 45.31139 341 LEU A CA 1
ATOM 2584 C C . LEU A 1 348 ? 44.96200 -75.58100 -15.57400 1.000 54.22656 341 LEU A C 1
ATOM 2585 O O . LEU A 1 348 ? 45.44200 -76.05500 -14.53700 1.000 62.62597 341 LEU A O 1
ATOM 2590 N N . TYR A 1 349 ? 44.04800 -74.60900 -15.55600 1.000 51.43259 342 TYR A N 1
ATOM 2591 C CA . TYR A 1 349 ? 43.60300 -74.03400 -14.29400 1.000 43.69543 342 TYR A CA 1
ATOM 2592 C C . TYR A 1 349 ? 42.82800 -75.05700 -13.47100 1.000 52.45449 342 TYR A C 1
ATOM 2593 O O . TYR A 1 349 ? 42.99700 -75.13200 -12.24800 1.000 52.30595 342 TYR A O 1
ATOM 2602 N N . LYS A 1 350 ? 41.98600 -75.86600 -14.12600 1.000 48.24707 343 LYS A N 1
ATOM 2603 C CA . LYS A 1 350 ? 41.23800 -76.89000 -13.40800 1.000 49.83303 343 LYS A CA 1
ATOM 2604 C C . LYS A 1 350 ? 42.16100 -77.97700 -12.87800 1.000 55.10872 343 LYS A C 1
ATOM 2605 O O . LYS A 1 350 ? 41.88500 -78.56900 -11.82900 1.000 63.35382 343 LYS A O 1
ATOM 2611 N N . MET A 1 351 ? 43.26500 -78.23900 -13.57600 1.000 56.27319 344 MET A N 1
ATOM 2612 C CA . MET A 1 351 ? 44.25000 -79.18500 -13.06900 1.000 57.60136 344 MET A CA 1
ATOM 2613 C C . MET A 1 351 ? 44.96700 -78.62200 -11.85100 1.000 58.56762 344 MET A C 1
ATOM 2614 O O . MET A 1 351 ? 45.15500 -79.32400 -10.85000 1.000 52.99605 344 MET A O 1
ATOM 2619 N N . LEU A 1 352 ? 45.37000 -77.34900 -11.91800 1.000 58.93269 345 LEU A N 1
ATOM 2620 C CA . LEU A 1 352 ? 46.11700 -76.74500 -10.82000 1.000 52.61870 345 LEU A CA 1
ATOM 2621 C C . LEU A 1 352 ? 45.25800 -76.52700 -9.57900 1.000 50.72009 345 LEU A C 1
ATOM 2622 O O . LEU A 1 352 ? 45.77600 -76.58900 -8.45900 1.000 49.39901 345 LEU A O 1
ATOM 2627 N N . THR A 1 353 ? 43.95900 -76.27500 -9.74400 1.000 49.73735 346 THR A N 1
ATOM 2628 C CA . THR A 1 353 ? 43.10600 -75.89500 -8.62100 1.000 50.50059 346 THR A CA 1
ATOM 2629 C C . THR A 1 353 ? 42.11400 -76.96600 -8.19200 1.000 52.18296 346 THR A C 1
ATOM 2630 O O . THR A 1 353 ? 41.82200 -77.07900 -7.00000 1.000 55.54617 346 THR A O 1
ATOM 2634 N N . GLU A 1 354 ? 41.57200 -77.74900 -9.12200 1.000 51.42001 347 GLU A N 1
ATOM 2635 C CA . GLU A 1 354 ? 40.58700 -78.76800 -8.77700 1.000 49.19982 347 GLU A CA 1
ATOM 2636 C C . GLU A 1 354 ? 41.15400 -80.17800 -8.75700 1.000 52.36131 347 GLU A C 1
ATOM 2637 O O . GLU A 1 354 ? 40.66800 -81.01900 -7.99200 1.000 51.03485 347 GLU A O 1
ATOM 2643 N N . ILE A 1 355 ? 42.14400 -80.46800 -9.59900 1.000 55.95049 348 ILE A N 1
ATOM 2644 C CA . ILE A 1 355 ? 42.71600 -81.80800 -9.63600 1.000 53.67813 348 ILE A CA 1
ATOM 2645 C C . ILE A 1 355 ? 43.80500 -81.96400 -8.58400 1.000 52.76163 348 ILE A C 1
ATOM 2646 O O . ILE A 1 355 ? 43.85900 -82.97600 -7.87800 1.000 49.69932 348 ILE A O 1
ATOM 2651 N N . TYR A 1 356 ? 44.68400 -80.97200 -8.45700 1.000 55.21014 349 TYR A N 1
ATOM 2652 C CA . TYR A 1 356 ? 45.72900 -80.98100 -7.43300 1.000 49.42204 349 TYR A CA 1
ATOM 2653 C C . TYR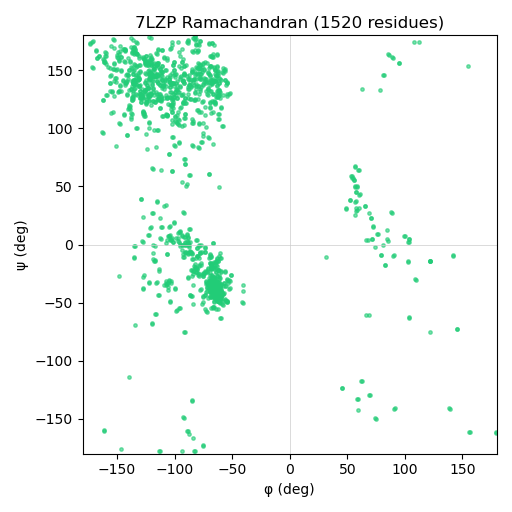 A 1 356 ? 45.08900 -80.61500 -6.10300 1.000 47.69627 349 TYR A C 1
ATOM 2654 O O . TYR A 1 356 ? 45.02900 -79.44800 -5.71700 1.000 43.18071 349 TYR A O 1
ATOM 2663 N N . THR A 1 357 ? 44.59000 -81.62300 -5.39400 1.000 50.68829 350 THR A N 1
ATOM 2664 C CA . THR A 1 357 ? 43.96200 -81.40500 -4.10000 1.000 51.40826 350 THR A CA 1
ATOM 2665 C C . THR A 1 357 ? 44.39800 -82.49900 -3.13900 1.000 48.26203 350 THR A C 1
ATOM 2666 O O . THR A 1 357 ? 44.79800 -83.59300 -3.54600 1.000 50.88795 350 THR A O 1
ATOM 2670 N N . GLU A 1 358 ? 44.31300 -82.18600 -1.84500 1.000 44.11481 351 GLU A N 1
ATOM 2671 C CA . GLU A 1 358 ? 44.65100 -83.17400 -0.82800 1.000 43.86364 351 GLU A CA 1
ATOM 2672 C C . GLU A 1 358 ? 43.68800 -84.35500 -0.87100 1.000 52.82693 351 GLU A C 1
ATOM 2673 O O . GLU A 1 358 ? 44.09900 -85.50600 -0.68600 1.000 52.13114 351 GLU A O 1
ATOM 2679 N N . ASP A 1 359 ? 42.40400 -84.09300 -1.12700 1.000 51.53056 352 ASP A N 1
ATOM 2680 C CA . ASP A 1 359 ? 41.42700 -85.17600 -1.18500 1.000 52.81957 352 ASP A CA 1
ATOM 2681 C C . ASP A 1 359 ? 41.73500 -86.14100 -2.32500 1.000 57.44293 352 ASP A C 1
ATOM 2682 O O . ASP A 1 359 ? 41.64000 -87.36500 -2.15900 1.000 64.21904 352 ASP A O 1
ATOM 2687 N N . ASN A 1 360 ? 42.12500 -85.61300 -3.48800 1.000 56.73528 353 ASN A N 1
ATOM 2688 C CA . ASN A 1 360 ? 42.47000 -86.49100 -4.60200 1.000 59.52921 353 ASN A CA 1
ATOM 2689 C C . ASN A 1 360 ? 43.73700 -87.28600 -4.30300 1.000 61.83208 353 ASN A C 1
ATOM 2690 O O . ASN A 1 360 ? 43.85300 -88.45100 -4.70100 1.000 62.73839 353 ASN A O 1
ATOM 2695 N N . PHE A 1 361 ? 44.69300 -86.68300 -3.59100 1.000 53.02728 354 PHE A N 1
ATOM 2696 C CA . PHE A 1 361 ? 45.87700 -87.43800 -3.19900 1.000 55.49179 354 PHE A CA 1
ATOM 2697 C C . PHE A 1 361 ? 45.53300 -88.53800 -2.20500 1.000 57.33204 354 PHE A C 1
ATOM 2698 O O . PHE A 1 361 ? 46.14800 -89.60800 -2.23400 1.000 57.66027 354 PHE A O 1
ATOM 2706 N N . VAL A 1 362 ? 44.55500 -88.30100 -1.32800 1.000 61.22219 355 VAL A N 1
ATOM 2707 C CA . VAL A 1 362 ? 44.09400 -89.36200 -0.43800 1.000 63.62668 355 VAL A CA 1
ATOM 2708 C C . VAL A 1 362 ? 43.44300 -90.48000 -1.24300 1.000 48.52608 355 VAL A C 1
ATOM 2709 O O . VAL A 1 362 ? 43.64500 -91.66800 -0.96000 1.000 49.75101 355 VAL A O 1
ATOM 2713 N N . LYS A 1 363 ? 42.67400 -90.11800 -2.27400 1.000 50.18432 356 LYS A N 1
ATOM 2714 C CA . LYS A 1 363 ? 42.04800 -91.13100 -3.12000 1.000 56.71408 356 LYS A CA 1
ATOM 2715 C C . LYS A 1 363 ? 43.09400 -91.96900 -3.84600 1.000 64.57241 356 LYS A C 1
ATOM 2716 O O . LYS A 1 363 ? 42.94900 -93.19200 -3.96700 1.000 68.48274 356 LYS A O 1
ATOM 2722 N N . PHE A 1 364 ? 44.15100 -91.32500 -4.34700 1.000 63.80706 357 PHE A N 1
ATOM 2723 C CA . PHE A 1 364 ? 45.17000 -92.04600 -5.10700 1.000 56.70680 357 PHE A CA 1
ATOM 2724 C C . PHE A 1 364 ? 46.05500 -92.89400 -4.20000 1.000 56.94532 357 PHE A C 1
ATOM 2725 O O . PHE A 1 364 ? 46.37500 -94.04100 -4.53400 1.000 57.36268 357 PHE A O 1
ATOM 2733 N N . PHE A 1 365 ? 46.47700 -92.34100 -3.06100 1.000 52.25007 358 PHE A N 1
ATOM 2734 C CA . PHE A 1 365 ? 47.31800 -93.07800 -2.12500 1.000 56.15885 358 PHE A CA 1
ATOM 2735 C C . PHE A 1 365 ? 46.57900 -94.21700 -1.43600 1.000 60.30654 358 PHE A C 1
ATOM 2736 O O . PHE A 1 365 ? 47.23100 -95.09400 -0.85900 1.000 53.49878 358 PHE A O 1
ATOM 2744 N N . LYS A 1 366 ? 45.24400 -94.21900 -1.48000 1.000 66.31939 359 LYS A N 1
ATOM 2745 C CA . LYS A 1 366 ? 44.42200 -95.24300 -0.82700 1.000 68.11181 359 LYS A CA 1
ATOM 2746 C C . LYS A 1 366 ? 44.72400 -95.33100 0.66800 1.000 64.68262 359 LYS A C 1
ATOM 2747 O O . LYS A 1 366 ? 44.71100 -96.41000 1.26300 1.000 64.01177 359 LYS A O 1
ATOM 2753 N N . VAL A 1 367 ? 44.99000 -94.18300 1.28000 1.000 67.00482 360 VAL A N 1
ATOM 2754 C CA . VAL A 1 367 ? 45.32000 -94.11100 2.69300 1.000 65.35804 360 VAL A CA 1
ATOM 2755 C C . VAL A 1 367 ? 44.17300 -93.43400 3.43500 1.000 59.93717 360 VAL A C 1
ATOM 2756 O O . VAL A 1 367 ? 43.27400 -92.84200 2.84000 1.000 55.70118 360 VAL A O 1
ATOM 2760 N N . LEU A 1 368 ? 44.21400 -93.53000 4.75700 1.000 60.33838 361 LEU A N 1
ATOM 2761 C CA . LEU A 1 368 ? 43.27200 -92.82500 5.60700 1.000 54.20093 361 LEU A CA 1
ATOM 2762 C C . LEU A 1 368 ? 43.87300 -91.48300 6.00300 1.000 56.79925 361 LEU A C 1
ATOM 2763 O O . LEU A 1 368 ? 45.08000 -91.37500 6.23900 1.000 64.94987 361 LEU A O 1
ATOM 2768 N N . ASN A 1 369 ? 43.02800 -90.45800 6.05800 1.000 53.04180 362 ASN A N 1
ATOM 2769 C CA . ASN A 1 369 ? 43.49600 -89.09200 6.24700 1.000 50.32259 362 ASN A CA 1
ATOM 2770 C C . ASN A 1 369 ? 42.32800 -88.26100 6.75600 1.000 56.34205 362 ASN A C 1
ATOM 2771 O O . ASN A 1 369 ? 41.17200 -88.68900 6.70400 1.000 65.66368 362 ASN A O 1
ATOM 2776 N N . ARG A 1 370 ? 42.64500 -87.07200 7.27300 1.000 51.51804 363 ARG A N 1
ATOM 2777 C CA . ARG A 1 370 ? 41.60700 -86.15300 7.72300 1.000 51.11974 363 ARG A CA 1
ATOM 2778 C C . ARG A 1 370 ? 40.61800 -85.88800 6.59700 1.000 52.00645 363 ARG A C 1
ATOM 2779 O O . ARG A 1 370 ? 41.00000 -85.71200 5.43700 1.000 54.08356 363 ARG A O 1
ATOM 2787 N N . LYS A 1 371 ? 39.33400 -85.88100 6.95000 1.000 55.08756 364 LYS A N 1
ATOM 2788 C CA . LYS A 1 371 ? 38.27600 -85.70200 5.96600 1.000 54.20051 364 LYS A CA 1
ATOM 2789 C C . LYS A 1 371 ? 38.02400 -84.23800 5.63700 1.000 53.35984 364 LYS A C 1
ATOM 2790 O O . LYS A 1 371 ? 37.41200 -83.94600 4.60400 1.000 57.92036 364 LYS A O 1
ATOM 2796 N N . THR A 1 372 ? 38.47500 -83.31700 6.48900 1.000 53.88771 365 THR A N 1
ATOM 2797 C CA . THR A 1 372 ? 38.34700 -81.89200 6.22200 1.000 53.95666 365 THR A CA 1
ATOM 2798 C C . THR A 1 372 ? 39.55100 -81.16200 6.79500 1.000 48.44101 365 THR A C 1
ATOM 2799 O O . THR A 1 372 ? 40.14100 -81.58700 7.79300 1.000 48.58640 365 THR A O 1
ATOM 2803 N N . TYR A 1 373 ? 39.90900 -80.05100 6.14600 1.000 52.23338 366 TYR A N 1
ATOM 2804 C CA . TYR A 1 373 ? 40.96800 -79.19600 6.66400 1.000 52.38157 366 TYR A CA 1
ATOM 2805 C C . TYR A 1 373 ? 40.58000 -78.56800 7.99500 1.000 57.15935 366 TYR A C 1
ATOM 2806 O O . TYR A 1 373 ? 41.45200 -78.07400 8.71700 1.000 61.62100 366 TYR A O 1
ATOM 2815 N N . LEU A 1 374 ? 39.29300 -78.59400 8.33900 1.000 55.06045 367 LEU A N 1
ATOM 2816 C CA . LEU A 1 374 ? 38.79800 -78.02100 9.58300 1.000 53.31493 367 LEU A CA 1
ATOM 2817 C C . LEU A 1 374 ? 39.00200 -78.93900 10.78200 1.000 52.22620 367 LEU A C 1
ATOM 2818 O O . LEU A 1 374 ? 38.67400 -78.54000 11.90500 1.000 51.26006 367 LEU A O 1
ATOM 2823 N N . ASN A 1 375 ? 39.53300 -80.14700 10.57800 1.000 52.44677 368 ASN A N 1
ATOM 2824 C CA . ASN A 1 375 ? 39.86900 -81.04700 11.68200 1.000 50.65452 368 ASN A CA 1
ATOM 2825 C C . ASN A 1 375 ? 41.19300 -80.56400 12.26900 1.000 53.24775 368 ASN A C 1
ATOM 2826 O O . ASN A 1 375 ? 42.27900 -81.05800 11.95300 1.000 53.28122 368 ASN A O 1
ATOM 2831 N N . PHE A 1 376 ? 41.08700 -79.56700 13.14900 1.000 57.29379 369 PHE A N 1
ATOM 2832 C CA . PHE A 1 376 ? 42.27300 -78.85600 13.61500 1.000 50.11672 369 PHE A CA 1
ATOM 2833 C C . PHE A 1 376 ? 43.08700 -79.67100 14.61300 1.000 56.49194 369 PHE A C 1
ATOM 2834 O O . PHE A 1 376 ? 44.30600 -79.48400 14.70700 1.000 62.58546 369 PHE A O 1
ATOM 2842 N N . ASP A 1 377 ? 42.44900 -80.57600 15.35200 1.000 57.81985 370 ASP A N 1
ATOM 2843 C CA . ASP A 1 377 ? 43.15000 -81.31700 16.39300 1.000 58.35968 370 ASP A CA 1
ATOM 2844 C C . ASP A 1 377 ? 44.10500 -82.32700 15.77000 1.000 59.12394 370 ASP A C 1
ATOM 2845 O O . ASP A 1 377 ? 43.71500 -83.11100 14.89900 1.000 67.79452 370 ASP A O 1
ATOM 2850 N N . LYS A 1 378 ? 45.35800 -82.30400 16.21900 1.000 58.75174 371 LYS A N 1
ATOM 2851 C CA . LYS A 1 378 ? 46.38600 -83.21200 15.73500 1.000 53.74874 371 LYS A CA 1
ATOM 2852 C C . LYS A 1 378 ? 47.17100 -83.74600 16.92100 1.000 53.29637 371 LYS A C 1
ATOM 2853 O O . LYS A 1 378 ? 47.32300 -83.06800 17.94000 1.000 58.26078 371 LYS A O 1
ATOM 2859 N N . ALA A 1 379 ? 47.67900 -84.96500 16.77700 1.000 55.41188 372 ALA A N 1
ATOM 2860 C CA . ALA A 1 379 ? 48.64600 -85.52300 17.71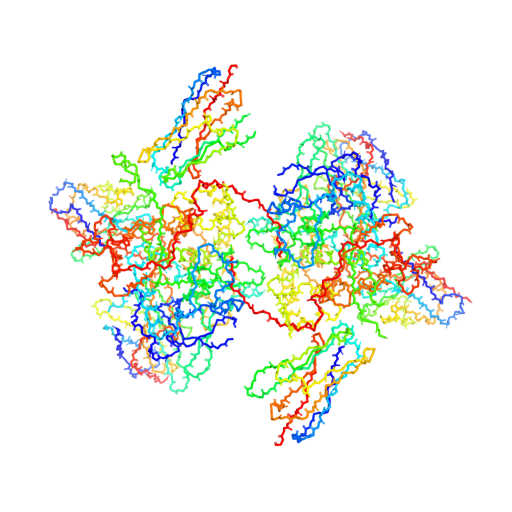100 1.000 54.31563 372 ALA A CA 1
ATOM 2861 C C . ALA A 1 379 ? 49.98700 -85.63800 17.00100 1.000 52.73675 372 ALA A C 1
ATOM 2862 O O . ALA A 1 379 ? 50.03600 -85.92500 15.80400 1.000 50.57175 372 ALA A O 1
ATOM 2864 N N . VAL A 1 380 ? 51.07400 -85.42000 17.73200 1.000 54.34545 373 VAL A N 1
ATOM 2865 C CA . VAL A 1 380 ? 52.40600 -85.37600 17.13800 1.000 52.32928 373 VAL A CA 1
ATOM 2866 C C . VAL A 1 380 ? 53.10900 -86.69400 17.42600 1.000 55.06471 373 VAL A C 1
ATOM 2867 O O . VAL A 1 380 ? 53.32500 -87.04100 18.59700 1.000 63.15401 373 VAL A O 1
ATOM 2871 N N . PHE A 1 381 ? 53.47700 -87.41300 16.35600 1.000 54.70418 374 PHE A N 1
ATOM 2872 C CA . PHE A 1 381 ? 54.16500 -88.69500 16.43000 1.000 63.73239 374 PHE A CA 1
ATOM 2873 C C . PHE A 1 381 ? 55.50800 -88.61600 15.71600 1.000 71.45940 374 PHE A C 1
ATOM 2874 O O . PHE A 1 381 ? 55.65700 -87.90600 14.71600 1.000 74.03281 374 PHE A O 1
ATOM 2882 N N . LYS A 1 382 ? 56.48100 -89.36500 16.23300 1.000 68.63267 375 LYS A N 1
ATOM 2883 C CA . LYS A 1 382 ? 57.77500 -89.54100 15.58400 1.000 60.46826 375 LYS A CA 1
ATOM 2884 C C . LYS A 1 382 ? 57.74500 -90.77300 14.68500 1.000 58.46586 375 LYS A C 1
ATOM 2885 O O . LYS A 1 382 ? 57.17900 -91.80700 15.05100 1.000 66.23957 375 LYS A O 1
ATOM 2891 N N . ILE A 1 383 ? 58.34900 -90.65600 13.50000 1.000 51.86316 376 ILE A N 1
ATOM 2892 C CA . ILE A 1 383 ? 58.36900 -91.73500 12.51800 1.000 57.04951 376 ILE A CA 1
ATOM 2893 C C . ILE A 1 383 ? 59.76100 -91.84300 11.90600 1.000 63.30738 376 ILE A C 1
ATOM 2894 O O . ILE A 1 383 ? 60.59500 -90.94300 12.02100 1.000 69.09645 376 ILE A O 1
ATOM 2899 N N . ASN A 1 384 ? 59.99700 -92.97200 11.23400 1.000 61.70806 377 ASN A N 1
ATOM 2900 C CA . ASN A 1 384 ? 61.22100 -93.21000 10.46100 1.000 61.76944 377 ASN A CA 1
ATOM 2901 C C . ASN A 1 384 ? 60.80600 -93.95500 9.19300 1.000 57.91138 377 ASN A C 1
ATOM 2902 O O . ASN A 1 384 ? 60.71400 -95.18600 9.18500 1.000 57.34280 377 ASN A O 1
ATOM 2907 N N . ILE A 1 385 ? 60.57200 -93.19700 8.11700 1.000 54.67792 378 ILE A N 1
ATOM 2908 C CA . ILE A 1 385 ? 60.03000 -93.76000 6.88500 1.000 59.47275 378 ILE A CA 1
ATOM 2909 C C . ILE A 1 385 ? 61.10100 -94.30400 5.95100 1.000 63.92348 378 ILE A C 1
ATOM 2910 O O . ILE A 1 385 ? 60.76600 -94.81100 4.87200 1.000 67.20053 378 ILE A O 1
ATOM 2915 N N . VAL A 1 386 ? 62.37300 -94.20900 6.31800 1.000 62.62538 379 VAL A N 1
ATOM 2916 C CA . VAL A 1 386 ? 63.45700 -94.58900 5.41400 1.000 61.98429 379 VAL A CA 1
ATOM 2917 C C . VAL A 1 386 ? 63.58700 -96.10800 5.29600 1.000 62.20986 379 VAL A C 1
ATOM 2918 O O . VAL A 1 386 ? 63.73000 -96.60900 4.17000 1.000 61.28554 379 VAL A O 1
ATOM 2922 N N . PRO A 1 387 ? 63.54700 -96.88600 6.38200 1.000 62.28551 380 PRO A N 1
ATOM 2923 C CA . PRO A 1 387 ? 63.62100 -98.34700 6.22100 1.000 64.35896 380 PRO A CA 1
ATOM 2924 C C . PRO A 1 387 ? 62.42900 -98.88500 5.44100 1.000 68.60460 380 PRO A C 1
ATOM 2925 O O . PRO A 1 387 ? 61.27600 -98.55400 5.72700 1.000 66.56855 380 PRO A O 1
ATOM 2929 N N . LYS A 1 388 ? 62.71800 -99.73300 4.45000 1.000 69.63109 381 LYS A N 1
ATOM 2930 C CA . LYS A 1 388 ? 61.66100 -100.26400 3.59700 1.000 69.35012 381 LYS A CA 1
ATOM 2931 C C . LYS A 1 388 ? 60.74800 -101.23500 4.33500 1.000 71.02407 381 LYS A C 1
ATOM 2932 O O . LYS A 1 388 ? 59.64900 -101.52200 3.84900 1.000 72.98320 381 LYS A O 1
ATOM 2938 N N . VAL A 1 389 ? 61.16800 -101.73800 5.49900 1.000 73.60040 382 VAL A N 1
ATOM 2939 C CA . VAL A 1 389 ? 60.27800 -102.55000 6.32600 1.000 71.64741 382 VAL A CA 1
ATOM 2940 C C . VAL A 1 389 ? 59.30400 -101.69600 7.11800 1.000 74.13958 382 VAL A C 1
ATOM 2941 O O . VAL A 1 389 ? 58.34700 -102.22900 7.69300 1.000 73.95054 382 VAL A O 1
ATOM 2945 N N . ASN A 1 390 ? 59.52300 -100.38500 7.15800 1.000 71.23409 383 ASN A N 1
ATOM 2946 C CA . ASN A 1 390 ? 58.66200 -99.44200 7.85800 1.000 70.07847 383 ASN A CA 1
ATOM 2947 C C . ASN A 1 390 ? 57.70100 -98.71500 6.92800 1.000 72.73420 383 ASN A C 1
ATOM 2948 O O . ASN A 1 390 ? 56.54200 -98.48800 7.29100 1.000 69.18412 383 ASN A O 1
ATOM 2953 N N . TYR A 1 391 ? 58.15600 -98.36300 5.72800 1.000 74.17119 384 TYR A N 1
ATOM 2954 C CA . TYR A 1 391 ? 57.41000 -97.47500 4.84000 1.000 71.16163 384 TYR A CA 1
ATOM 2955 C C . TYR A 1 391 ? 57.97700 -97.64400 3.44200 1.000 71.85230 384 TYR A C 1
ATOM 2956 O O . TYR A 1 391 ? 59.18600 -97.48700 3.24700 1.000 69.96959 384 TYR A O 1
ATOM 2965 N N . THR A 1 392 ? 57.12400 -97.98500 2.48000 1.000 67.92217 385 THR A N 1
ATOM 2966 C CA . THR A 1 392 ? 57.55500 -98.19400 1.10700 1.000 68.81144 385 THR A CA 1
ATOM 2967 C C . THR A 1 392 ? 56.90300 -97.16800 0.18800 1.000 65.74339 385 THR A C 1
ATOM 2968 O O . THR A 1 392 ? 55.94000 -96.49000 0.55500 1.000 68.79714 385 THR A O 1
ATOM 2972 N N . ILE A 1 393 ? 57.45500 -97.06000 -1.02100 1.000 63.04273 386 ILE A N 1
ATOM 2973 C CA . ILE A 1 393 ? 57.00400 -96.04600 -1.96800 1.000 61.69911 386 ILE A CA 1
ATOM 2974 C C . ILE A 1 393 ? 55.59100 -96.34500 -2.45800 1.000 65.29404 386 ILE A C 1
ATOM 2975 O O . ILE A 1 393 ? 54.78500 -95.43000 -2.66400 1.000 56.69623 386 ILE A O 1
ATOM 2980 N N . TYR A 1 394 ? 55.26300 -97.62400 -2.63800 1.000 72.22670 387 TYR A N 1
ATOM 2981 C CA . TYR A 1 394 ? 53.99500 -98.00800 -3.24800 1.000 69.33553 387 TYR A CA 1
ATOM 2982 C C . TYR A 1 394 ? 52.85600 -98.15100 -2.24700 1.000 69.61410 387 TYR A C 1
ATOM 2983 O O . TYR A 1 394 ? 51.69200 -97.95000 -2.61600 1.000 74.29736 387 TYR A O 1
ATOM 2992 N N . ASP A 1 395 ? 53.15000 -98.49800 -0.99500 1.000 65.49193 388 ASP A N 1
ATOM 2993 C CA . ASP A 1 395 ? 52.11000 -98.76300 -0.01500 1.000 64.90872 388 ASP A CA 1
ATOM 2994 C C . ASP A 1 395 ? 52.13400 -97.83300 1.18700 1.000 62.33141 388 ASP A C 1
ATOM 2995 O O . ASP A 1 395 ? 51.16600 -97.82700 1.95700 1.000 72.22112 388 ASP A O 1
ATOM 3000 N N . GLY A 1 396 ? 53.19800 -97.06500 1.38300 1.000 56.62358 389 GLY A N 1
ATOM 3001 C CA . GLY A 1 396 ? 53.27200 -96.23300 2.57100 1.000 55.34413 389 GLY A CA 1
ATOM 3002 C C . GLY A 1 396 ? 53.43600 -97.10000 3.80100 1.000 58.93014 389 GLY A C 1
ATOM 3003 O O . GLY A 1 396 ? 54.29400 -97.98800 3.84900 1.000 59.28850 389 GLY A O 1
ATOM 3004 N N . PHE A 1 397 ? 52.59300 -96.86100 4.80600 1.000 62.60838 390 PHE A N 1
ATOM 3005 C CA . PHE A 1 397 ? 52.62600 -97.66700 6.02000 1.000 63.40412 390 PHE A CA 1
ATOM 3006 C C . PHE A 1 397 ? 51.87600 -98.98500 5.87400 1.000 67.48525 390 PHE A C 1
ATOM 3007 O O . PHE A 1 397 ? 52.12900 -99.91400 6.64900 1.000 69.74441 390 PHE A O 1
ATOM 3015 N N . ASN A 1 398 ? 50.96900 -99.08800 4.90200 1.000 64.97981 391 ASN A N 1
ATOM 3016 C CA . ASN A 1 398 ? 50.12200 -100.27200 4.74400 1.000 67.83089 391 ASN A CA 1
ATOM 3017 C C . ASN A 1 398 ? 50.78800 -101.26200 3.78600 1.000 70.87961 391 ASN A C 1
ATOM 3018 O O . ASN A 1 398 ? 50.37100 -101.45700 2.64400 1.000 78.98924 391 ASN A O 1
ATOM 3023 N N . LEU A 1 399 ? 51.82900 -101.91800 4.29700 1.000 68.12793 392 LEU A N 1
ATOM 3024 C CA . LEU A 1 399 ? 52.68700 -102.75500 3.46700 1.000 70.69315 392 LEU A CA 1
ATOM 3025 C C . LEU A 1 399 ? 51.91600 -103.92000 2.85200 1.000 73.05714 392 LEU A C 1
ATOM 3026 O O . LEU A 1 399 ? 50.97400 -104.45500 3.44100 1.000 74.83108 392 LEU A O 1
ATOM 3031 N N . ARG A 1 400 ? 52.33200 -104.30400 1.64400 1.000 73.02121 393 ARG A N 1
ATOM 3032 C CA . ARG A 1 400 ? 51.73700 -105.44200 0.95500 1.000 74.92893 393 ARG A CA 1
ATOM 3033 C C . ARG A 1 400 ? 51.88600 -106.72300 1.76700 1.000 78.58731 393 ARG A C 1
ATOM 3034 O O . ARG A 1 400 ? 52.91900 -106.96300 2.39700 1.000 80.23454 393 ARG A O 1
ATOM 3042 N N . ASN A 1 401 ? 50.84000 -107.55300 1.73300 1.000 84.21093 394 ASN A N 1
ATOM 3043 C CA . ASN A 1 401 ? 50.89000 -108.93200 2.22700 1.000 87.80252 394 ASN A CA 1
ATOM 3044 C C . ASN A 1 401 ? 51.31300 -109.01400 3.69100 1.000 86.71632 394 ASN A C 1
ATOM 3045 O O . ASN A 1 401 ? 51.91300 -110.00300 4.11900 1.000 82.93018 394 ASN A O 1
ATOM 3050 N N . THR A 1 402 ? 51.01200 -107.98300 4.46900 1.000 85.85866 395 THR A N 1
ATOM 3051 C CA . THR A 1 402 ? 51.32100 -107.94800 5.89100 1.000 84.86087 395 THR A CA 1
ATOM 3052 C C . THR A 1 402 ? 50.03500 -107.77900 6.69100 1.000 77.90917 395 THR A C 1
ATOM 3053 O O . THR A 1 402 ? 48.94000 -107.66400 6.13900 1.000 72.32488 395 THR A O 1
ATOM 3057 N N . ASN A 1 403 ? 50.18100 -107.77400 8.01700 1.000 79.72433 396 ASN A N 1
ATOM 3058 C CA . ASN A 1 403 ? 49.06600 -107.40600 8.87900 1.000 85.89218 396 ASN A CA 1
ATOM 3059 C C . ASN A 1 403 ? 48.61800 -105.97100 8.63500 1.000 85.91523 396 ASN A C 1
ATOM 3060 O O . ASN A 1 403 ? 47.46900 -105.62900 8.93400 1.000 85.28779 396 ASN A O 1
ATOM 3065 N N . LEU A 1 404 ? 49.49200 -105.13600 8.07400 1.000 85.66458 397 LEU A N 1
ATOM 3066 C CA . LEU A 1 404 ? 49.21600 -103.72300 7.86900 1.000 78.86114 397 LEU A CA 1
ATOM 3067 C C . LEU A 1 404 ? 48.48200 -103.43400 6.56700 1.000 77.57423 397 LEU A C 1
ATOM 3068 O O . LEU A 1 404 ? 48.08400 -102.28500 6.34500 1.000 76.29281 397 LEU A O 1
ATOM 3073 N N . ALA A 1 405 ? 48.29400 -104.43600 5.70500 1.000 77.06828 398 ALA A N 1
ATOM 3074 C CA . ALA A 1 405 ? 47.69000 -104.20100 4.39900 1.000 79.78223 398 ALA A CA 1
ATOM 3075 C C . ALA A 1 405 ? 46.18500 -103.99200 4.46600 1.000 85.48847 398 ALA A C 1
ATOM 3076 O O . ALA A 1 405 ? 45.62500 -103.33800 3.57900 1.000 87.80280 398 ALA A O 1
ATOM 3078 N N . ALA A 1 406 ? 45.52300 -104.51900 5.49000 1.000 86.75647 399 ALA A N 1
ATOM 3079 C CA . ALA A 1 406 ? 44.07400 -104.46300 5.59700 1.000 87.98042 399 ALA A CA 1
ATOM 3080 C C . ALA A 1 406 ? 43.64900 -103.36000 6.55600 1.000 89.60170 399 ALA A C 1
ATOM 3081 O O . ALA A 1 406 ? 44.37500 -103.01200 7.48900 1.000 93.92740 399 ALA A O 1
ATOM 3083 N N . ASN A 1 407 ? 42.46200 -102.80200 6.29900 1.000 89.11436 400 ASN A N 1
ATOM 3084 C CA . ASN A 1 407 ? 41.82300 -101.81900 7.18100 1.000 91.72372 400 ASN A CA 1
ATOM 3085 C C . ASN A 1 407 ? 42.77300 -100.69100 7.58200 1.000 86.01288 400 ASN A C 1
ATOM 3086 O O . ASN A 1 407 ? 42.66200 -100.13300 8.67800 1.000 81.47623 400 ASN A O 1
ATOM 3091 N N . PHE A 1 408 ? 43.71200 -100.35400 6.69400 1.000 85.57950 401 PHE A N 1
ATOM 3092 C CA . PHE A 1 408 ? 44.70800 -99.30800 6.93900 1.000 81.79532 401 PHE A CA 1
ATOM 3093 C C . PHE A 1 408 ? 45.43900 -99.53100 8.26100 1.000 78.95212 401 PHE A C 1
ATOM 3094 O O . PHE A 1 408 ? 45.75800 -98.58600 8.98600 1.000 73.96260 401 PHE A O 1
ATOM 3102 N N . ASN A 1 409 ? 45.72300 -100.79800 8.57600 1.000 82.07732 402 ASN A N 1
ATOM 3103 C CA . ASN A 1 409 ? 46.36700 -101.10300 9.84800 1.000 82.60042 402 ASN A CA 1
ATOM 3104 C C . ASN A 1 409 ? 47.76500 -100.50800 9.94500 1.000 77.38067 402 ASN A C 1
ATOM 3105 O O . ASN A 1 409 ? 48.25300 -100.28300 11.05800 1.000 77.49788 402 ASN A O 1
ATOM 3110 N N . GLY A 1 410 ? 48.41700 -100.24000 8.81100 1.000 66.98095 403 GLY A N 1
ATOM 3111 C CA . GLY A 1 410 ? 49.72100 -99.60100 8.85500 1.000 64.22062 403 GLY A CA 1
ATOM 3112 C C . GLY A 1 410 ? 49.67200 -98.20800 9.45000 1.000 58.27893 403 GLY A C 1
ATOM 3113 O O . GLY A 1 410 ? 50.66000 -97.73500 10.01700 1.000 57.71869 403 GLY A O 1
ATOM 3114 N N . GLN A 1 411 ? 48.53000 -97.53700 9.33600 1.000 57.61948 404 GLN A N 1
ATOM 3115 C CA . GLN A 1 411 ? 48.34100 -96.21600 9.91600 1.000 57.21263 404 GLN A CA 1
ATOM 3116 C C . GLN A 1 411 ? 47.78800 -96.26500 11.33200 1.000 56.87479 404 GLN A C 1
ATOM 3117 O O . GLN A 1 411 ? 47.58200 -95.20900 11.93600 1.000 56.03550 404 GLN A O 1
ATOM 3123 N N . ASN A 1 412 ? 47.53600 -97.45700 11.86900 1.000 58.43064 405 ASN A N 1
ATOM 3124 C CA . ASN A 1 412 ? 47.07600 -97.61000 13.24500 1.000 64.19474 405 ASN A CA 1
ATOM 3125 C C . ASN A 1 412 ? 48.26200 -97.43600 14.18600 1.000 60.84527 405 ASN A C 1
ATOM 3126 O O . ASN A 1 412 ? 49.18100 -98.26200 14.19900 1.000 60.72981 405 ASN A O 1
ATOM 3131 N N . THR A 1 413 ? 48.23700 -96.36800 14.98600 1.000 67.29915 406 THR A N 1
ATOM 3132 C CA . THR A 1 413 ? 49.34500 -96.07500 15.88800 1.000 71.82060 406 THR A CA 1
ATOM 3133 C C . THR A 1 413 ? 49.45400 -97.07200 17.03400 1.000 83.56983 406 THR A C 1
ATOM 3134 O O . THR A 1 413 ? 50.44500 -97.03500 17.77100 1.000 85.00185 406 THR A O 1
ATOM 3138 N N . GLU A 1 414 ? 48.47400 -97.95900 17.19800 1.000 89.99643 407 GLU A N 1
ATOM 3139 C CA . GLU A 1 414 ? 48.51500 -98.97000 18.24400 1.000 98.86211 407 GLU A CA 1
ATOM 3140 C C . GLU A 1 414 ? 48.79500 -100.36600 17.71900 1.000 98.56254 407 GLU A C 1
ATOM 3141 O O . GLU A 1 414 ? 49.45300 -101.14800 18.40800 1.000 103.28688 407 GLU A O 1
ATOM 3147 N N . ILE A 1 415 ? 48.32200 -100.69400 16.51700 1.000 92.76627 408 ILE A N 1
ATOM 3148 C CA . ILE A 1 415 ? 48.68800 -101.96100 15.89500 1.000 88.36034 408 ILE A CA 1
ATOM 3149 C C . ILE A 1 415 ? 50.10200 -101.89300 15.33700 1.000 89.46769 408 ILE A C 1
ATOM 3150 O O . ILE A 1 415 ? 50.94100 -102.75700 15.61800 1.000 89.26340 408 ILE A O 1
ATOM 3155 N N . ASN A 1 416 ? 50.38700 -100.86900 14.54000 1.000 87.29991 409 ASN A N 1
ATOM 3156 C CA . ASN A 1 416 ? 51.73700 -100.62400 14.03600 1.000 87.17477 409 ASN A CA 1
ATOM 3157 C C . ASN A 1 416 ? 52.52000 -99.71200 14.97800 1.000 87.38280 409 ASN A C 1
ATOM 3158 O O . ASN A 1 416 ? 53.11300 -98.71400 14.56900 1.000 79.82770 409 ASN A O 1
ATOM 3163 N N . ASN A 1 417 ? 52.52700 -100.06700 16.26700 1.000 88.18471 410 ASN A N 1
ATOM 3164 C CA . ASN A 1 417 ? 53.13000 -99.21000 17.28100 1.000 88.13348 410 ASN A CA 1
ATOM 3165 C C . ASN A 1 417 ? 54.63600 -99.06800 17.10500 1.000 87.44283 410 ASN A C 1
ATOM 3166 O O . ASN A 1 417 ? 55.20700 -98.06800 17.55500 1.000 93.51053 410 ASN A O 1
ATOM 3171 N N A MET A 1 418 ? 55.28900 -100.04000 16.46500 0.513 83.46157 411 MET A N 1
ATOM 3172 N N B MET A 1 418 ? 55.29100 -100.03800 16.46500 0.487 83.45876 411 MET A N 1
ATOM 3173 C CA A MET A 1 418 ? 56.72400 -99.95700 16.22200 0.513 81.99585 411 MET A CA 1
ATOM 3174 C CA B MET A 1 418 ? 56.72700 -99.94400 16.23200 0.487 81.99627 411 MET A CA 1
ATOM 3175 C C A MET A 1 418 ? 57.09600 -98.84000 15.25600 0.513 79.83526 411 MET A C 1
ATOM 3176 C C B MET A 1 418 ? 57.09500 -98.82300 15.27000 0.487 79.82931 411 MET A C 1
ATOM 3177 O O A MET A 1 418 ? 58.28300 -98.52400 15.13200 0.513 82.12966 411 MET A O 1
ATOM 3178 O O B MET A 1 418 ? 58.27900 -98.48700 15.16400 0.487 81.95235 411 MET A O 1
ATOM 3187 N N . ASN A 1 419 ? 56.12000 -98.23700 14.57600 1.000 76.60608 412 ASN A N 1
ATOM 3188 C CA . ASN A 1 419 ? 56.38100 -97.19700 13.59300 1.000 72.89315 412 ASN A CA 1
ATOM 3189 C C . ASN A 1 419 ? 55.97700 -95.80200 14.04800 1.000 68.43370 412 ASN A C 1
ATOM 3190 O O . ASN A 1 419 ? 56.26000 -94.83300 13.33400 1.000 63.83693 412 ASN A O 1
ATOM 3195 N N . PHE A 1 420 ? 55.32200 -95.67100 15.19700 1.000 70.97580 413 PHE A N 1
ATOM 3196 C CA . PHE A 1 420 ? 54.87100 -94.37800 15.69100 1.000 70.34796 413 PHE A CA 1
ATOM 3197 C C . PHE A 1 420 ? 55.21100 -94.26900 17.16900 1.000 73.07850 413 PHE A C 1
ATOM 3198 O O . PHE A 1 420 ? 54.99400 -95.21500 17.93300 1.000 77.61235 413 PHE A O 1
ATOM 3206 N N . THR A 1 421 ? 55.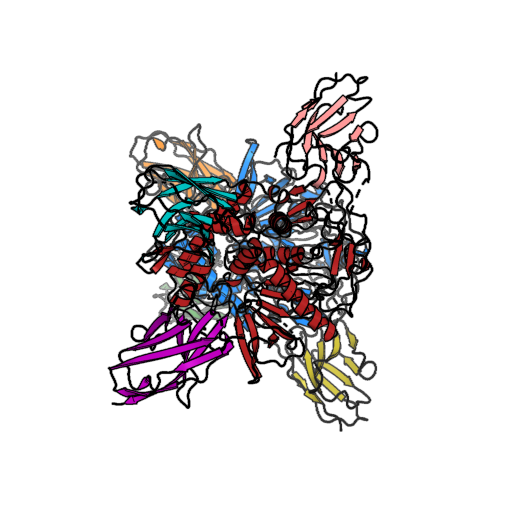76200 -93.12400 17.56200 1.000 70.41768 414 THR A N 1
ATOM 3207 C CA . THR A 1 421 ? 56.09300 -92.84600 18.95300 1.000 63.24359 414 THR A CA 1
ATOM 3208 C C . THR A 1 421 ? 55.46900 -91.51300 19.33100 1.000 59.84741 414 THR A C 1
ATOM 3209 O O . THR A 1 421 ? 55.85300 -90.47100 18.79000 1.000 56.62758 414 THR A O 1
ATOM 3213 N N . LYS A 1 422 ? 54.51600 -91.54600 20.26200 1.000 64.78744 415 LYS A N 1
ATOM 3214 C CA . LYS A 1 422 ? 53.75800 -90.35200 20.61300 1.000 64.00910 415 LYS A CA 1
ATOM 3215 C C . LYS A 1 422 ? 54.65900 -89.31600 21.26800 1.000 67.59487 415 LYS A C 1
ATOM 3216 O O . LYS A 1 422 ? 55.30600 -89.59700 22.28300 1.000 71.00088 415 LYS A O 1
ATOM 3222 N N . LEU A 1 423 ? 54.68800 -88.11700 20.69600 1.000 68.65183 416 LEU A N 1
ATOM 3223 C CA . LEU A 1 423 ? 55.40600 -86.99000 21.27400 1.000 66.13249 416 LEU A CA 1
ATOM 3224 C C . LEU A 1 423 ? 54.47900 -85.96000 21.89400 1.000 60.50677 416 LEU A C 1
ATOM 3225 O O . LEU A 1 423 ? 54.79500 -85.41200 22.95200 1.000 56.03431 416 LEU A O 1
ATOM 3230 N N . LYS A 1 424 ? 53.33600 -85.68900 21.27000 1.000 62.83736 417 LYS A N 1
ATOM 3231 C CA . LYS A 1 424 ? 52.37100 -84.75600 21.84200 1.000 66.50237 417 LYS A CA 1
ATOM 3232 C C . LYS A 1 424 ? 50.95900 -85.29300 21.68300 1.000 74.39139 417 LYS A C 1
ATOM 3233 O O . LYS A 1 424 ? 50.58000 -85.73800 20.59400 1.000 89.66550 417 LYS A O 1
ATOM 3239 N N . ASN A 1 425 ? 50.18400 -85.21800 22.76200 1.000 68.84686 418 ASN A N 1
ATOM 3240 C CA . ASN A 1 425 ? 48.82000 -85.71500 22.79200 1.000 67.32883 418 ASN A CA 1
ATOM 3241 C C . ASN A 1 425 ? 47.87400 -84.71500 22.13200 1.000 66.71303 418 ASN A C 1
ATOM 3242 O O . ASN A 1 425 ? 48.23000 -83.56700 21.85100 1.000 66.88408 418 ASN A O 1
ATOM 3247 N N . PHE A 1 426 ? 46.65000 -85.17500 21.87600 1.000 68.86560 419 PHE A N 1
ATOM 3248 C CA . PHE A 1 426 ? 45.62600 -84.30400 21.31700 1.000 64.46059 419 PHE A CA 1
ATOM 3249 C C . PHE A 1 426 ? 45.32800 -83.15500 22.27300 1.000 57.26286 419 PHE A C 1
ATOM 3250 O O . PHE A 1 426 ? 45.24800 -83.34300 23.49000 1.000 63.45050 419 PHE A O 1
ATOM 3258 N N . THR A 1 427 ? 45.15400 -81.95800 21.71300 1.000 56.50569 420 THR A N 1
ATOM 3259 C CA . THR A 1 427 ? 44.85100 -80.79400 22.53900 1.000 61.11285 420 THR A CA 1
ATOM 3260 C C . THR A 1 427 ? 43.46100 -80.89400 23.15400 1.000 68.06280 420 THR A C 1
ATOM 3261 O O . THR A 1 427 ? 43.24800 -80.45900 24.29200 1.000 68.65689 420 THR A O 1
ATOM 3265 N N . GLY A 1 428 ? 42.50400 -81.45300 22.41600 1.000 76.18741 421 GLY A N 1
ATOM 3266 C CA . GLY A 1 428 ? 41.13300 -81.48700 22.88500 1.000 75.47079 421 GLY A CA 1
ATOM 3267 C C . GLY A 1 428 ? 40.43400 -80.15000 22.85700 1.000 76.64204 421 GLY A C 1
ATOM 3268 O O . GLY A 1 428 ? 39.39000 -79.99400 23.49300 1.000 81.57612 421 GLY A O 1
ATOM 3269 N N . LEU A 1 429 ? 40.98900 -79.17300 22.14100 1.000 73.33305 422 LEU A N 1
ATOM 3270 C CA . LEU A 1 429 ? 40.47200 -77.81100 22.12300 1.000 70.50673 422 LEU A CA 1
ATOM 3271 C C . LEU A 1 429 ? 39.74400 -77.47200 20.82900 1.000 66.52643 422 LEU A C 1
ATOM 3272 O O . LEU A 1 429 ? 39.38900 -76.30700 20.61800 1.000 68.20938 422 LEU A O 1
ATOM 3277 N N . PHE A 1 430 ? 39.52200 -78.44900 19.95400 1.000 60.99147 423 PHE A N 1
ATOM 3278 C CA . PHE A 1 430 ? 38.87300 -78.22000 18.66900 1.000 61.26476 423 PHE A CA 1
ATOM 3279 C C . PHE A 1 430 ? 37.72900 -79.19700 18.45800 1.000 64.02572 423 PHE A C 1
ATOM 3280 O O . PHE A 1 430 ? 37.50100 -79.68900 17.34900 1.000 71.31004 423 PHE A O 1
ATOM 3288 N N . GLU A 1 431 ? 36.97700 -79.48100 19.51500 1.000 60.81886 424 GLU A N 1
ATOM 3289 C CA . GLU A 1 431 ? 35.87100 -80.43100 19.45500 1.000 65.88587 424 GLU A CA 1
ATOM 3290 C C . GLU A 1 431 ? 34.57400 -79.62700 19.45100 1.000 71.19173 424 GLU A C 1
ATOM 3291 O O . GLU A 1 431 ? 33.88200 -79.50600 20.46300 1.000 74.50380 424 GLU A O 1
ATOM 3297 N N . PHE A 1 432 ? 34.25000 -79.07200 18.28800 1.000 71.46572 425 PHE A N 1
ATOM 3298 C CA . PHE A 1 432 ? 33.04100 -78.28300 18.10300 1.000 74.09307 425 PHE A CA 1
ATOM 3299 C C . PHE A 1 432 ? 32.82900 -78.08500 16.61100 1.000 73.57983 425 PHE A C 1
ATOM 3300 O O . PHE A 1 432 ? 33.75900 -78.22600 15.81200 1.000 67.53036 425 PHE A O 1
ATOM 3308 N N . TYR A 1 433 ? 31.59300 -77.75300 16.24800 1.000 77.97493 426 TYR A N 1
ATOM 3309 C CA . TYR A 1 433 ? 31.26900 -77.52800 14.84800 1.000 71.23932 426 TYR A CA 1
ATOM 3310 C C . TYR A 1 433 ? 31.94900 -76.25900 14.34900 1.000 69.59290 426 TYR A C 1
ATOM 3311 O O . TYR A 1 433 ? 32.00900 -75.24700 15.05300 1.000 59.86191 426 TYR A O 1
ATOM 3320 N N . LYS A 1 434 ? 32.47400 -76.32300 13.12800 1.000 63.56063 427 LYS A N 1
ATOM 3321 C CA . LYS A 1 434 ? 33.20800 -75.21300 12.52500 1.000 64.92536 427 LYS A CA 1
ATOM 3322 C C . LYS A 1 434 ? 32.24700 -74.44800 11.61800 1.000 63.15248 427 LYS A C 1
ATOM 3323 O O . LYS A 1 434 ? 31.91600 -74.90700 10.52100 1.000 65.83362 427 LYS A O 1
ATOM 3329 N N . LEU A 1 435 ? 31.79300 -73.28300 12.07600 1.000 58.60532 428 LEU A N 1
ATOM 3330 C CA . LEU A 1 435 ? 30.93500 -72.41000 11.28300 1.000 58.76899 428 LEU A CA 1
ATOM 3331 C C . LEU A 1 435 ? 31.80300 -71.32900 10.64800 1.000 57.43134 428 LEU A C 1
ATOM 3332 O O . LEU A 1 435 ? 32.33500 -70.46200 11.34800 1.000 68.20694 428 LEU A O 1
ATOM 3337 N N . LEU A 1 436 ? 31.94700 -71.38300 9.32600 1.000 56.30522 429 LEU A N 1
ATOM 3338 C CA . LEU A 1 436 ? 32.79700 -70.44800 8.60000 1.000 55.57800 429 LEU A CA 1
ATOM 3339 C C . LEU A 1 436 ? 31.99000 -69.24700 8.11800 1.000 56.45921 429 LEU A C 1
ATOM 3340 O O . LEU A 1 436 ? 30.92500 -69.40800 7.51400 1.000 56.89304 429 LEU A O 1
ATOM 3345 N N . CYS A 1 437 ? 32.49700 -68.04800 8.39800 1.000 58.63395 430 CYS A N 1
ATOM 3346 C CA . CYS A 1 437 ? 31.91900 -66.80300 7.91100 1.000 57.24829 430 CYS A CA 1
ATOM 3347 C C . CYS A 1 437 ? 33.01200 -65.98700 7.23800 1.000 56.05190 430 CYS A C 1
ATOM 3348 O O . CYS A 1 437 ? 34.06800 -65.75100 7.83500 1.000 57.53357 430 CYS A O 1
ATOM 3351 N N . VAL A 1 438 ? 32.76700 -65.57900 5.99000 1.000 55.73330 431 VAL A N 1
ATOM 3352 C CA . VAL A 1 438 ? 33.75600 -64.81300 5.24000 1.000 54.67307 431 VAL A CA 1
ATOM 3353 C C . VAL A 1 438 ? 34.04000 -63.49700 5.94600 1.000 59.49774 431 VAL A C 1
ATOM 3354 O O . VAL A 1 438 ? 33.12000 -62.77000 6.34100 1.000 64.61708 431 VAL A O 1
ATOM 3358 N N . ARG A 1 439 ? 35.32200 -63.18900 6.11700 1.000 60.92908 432 ARG A N 1
ATOM 3359 C CA . ARG A 1 439 ? 35.72600 -61.89700 6.64600 1.000 58.93851 432 ARG A CA 1
ATOM 3360 C C . ARG A 1 439 ? 35.77500 -60.87300 5.52000 1.000 60.72420 432 ARG A C 1
ATOM 3361 O O . ARG A 1 439 ? 36.17200 -61.18500 4.39300 1.000 64.26461 432 ARG A O 1
ATOM 3369 N N . GLY A 1 440 ? 35.35000 -59.64900 5.82200 1.000 62.07275 433 GLY A N 1
ATOM 3370 C CA . GLY A 1 440 ? 35.30200 -58.61200 4.81500 1.000 65.36719 433 GLY A CA 1
ATOM 3371 C C . GLY A 1 440 ? 36.65800 -57.98700 4.55500 1.000 67.68200 433 GLY A C 1
ATOM 3372 O O . GLY A 1 440 ? 37.64100 -58.25400 5.24600 1.000 70.35262 433 GLY A O 1
ATOM 3373 N N . ILE A 1 441 ? 36.69900 -57.13100 3.53100 1.000 74.88396 434 ILE A N 1
ATOM 3374 C CA . ILE A 1 441 ? 37.93900 -56.44900 3.18700 1.000 77.65973 434 ILE A CA 1
ATOM 3375 C C . ILE A 1 441 ? 38.36000 -55.55100 4.34100 1.000 76.64455 434 ILE A C 1
ATOM 3376 O O . ILE A 1 441 ? 37.53400 -54.86500 4.95900 1.000 83.67462 434 ILE A O 1
ATOM 3381 N N . ILE A 1 442 ? 39.65200 -55.57200 4.65100 1.000 70.47548 435 ILE A N 1
ATOM 3382 C CA . ILE A 1 442 ? 40.23000 -54.78400 5.72900 1.000 72.14720 435 ILE A CA 1
ATOM 3383 C C . ILE A 1 442 ? 41.30500 -53.87900 5.14300 1.000 69.19400 435 ILE A C 1
ATOM 3384 O O . ILE A 1 442 ? 41.97300 -54.23200 4.16600 1.000 72.49443 435 ILE A O 1
ATOM 3389 N N . THR A 1 443 ? 41.46800 -52.70300 5.74200 1.000 68.60540 436 THR A N 1
ATOM 3390 C CA . THR A 1 443 ? 42.56500 -51.82600 5.36400 1.000 64.48795 436 THR A CA 1
ATOM 3391 C C . THR A 1 443 ? 43.89400 -52.42700 5.81000 1.000 65.33363 436 THR A C 1
ATOM 3392 O O . THR A 1 443 ? 43.98400 -53.09400 6.84300 1.000 75.03929 436 THR A O 1
ATOM 3396 N N . SER A 1 444 ? 44.93400 -52.19100 5.01200 1.000 61.06970 437 SER A N 1
ATOM 3397 C CA . SER A 1 444 ? 46.24800 -52.76100 5.27300 1.000 64.84244 437 SER A CA 1
ATOM 3398 C C . SER A 1 444 ? 47.32900 -51.75500 4.90500 1.000 61.02427 437 SER A C 1
ATOM 3399 O O . SER A 1 444 ? 47.07000 -50.73500 4.25900 1.000 54.78832 437 SER A O 1
ATOM 3402 N N . LYS A 1 445 ? 48.55100 -52.04800 5.34300 1.000 60.74659 438 LYS A N 1
ATOM 3403 C CA . LYS A 1 445 ? 49.70200 -51.20900 5.02300 1.000 67.44495 438 LYS A CA 1
ATOM 3404 C C . LYS A 1 445 ? 50.53400 -51.82600 3.90400 1.000 64.74119 438 LYS A C 1
ATOM 3405 O O . LYS A 1 445 ? 51.14800 -51.11100 3.11200 1.000 63.31311 438 LYS A O 1
ATOM 3411 N N . GLN B 2 6 ? 55.15400 -95.90100 -15.63600 1.000 108.47421 1 GLN C N 1
ATOM 3412 C CA . GLN B 2 6 ? 54.32900 -95.68600 -14.45300 1.000 113.78138 1 GLN C CA 1
ATOM 3413 C C . GLN B 2 6 ? 53.36400 -96.85100 -14.25300 1.000 127.11528 1 GLN C C 1
ATOM 3414 O O . GLN B 2 6 ? 53.76800 -97.94300 -13.85000 1.000 128.29112 1 GLN C O 1
ATOM 3420 N N . LEU B 2 7 ? 52.08800 -96.60600 -14.54100 1.000 136.34745 2 LEU C N 1
ATOM 3421 C CA . LEU B 2 7 ? 51.06500 -97.63600 -14.44400 1.000 133.82246 2 LEU C CA 1
ATOM 3422 C C . LEU B 2 7 ? 51.04100 -98.49200 -15.70300 1.000 133.85890 2 LEU C C 1
ATOM 3423 O O . LEU B 2 7 ? 51.34000 -98.02600 -16.80600 1.000 140.41986 2 LEU C O 1
ATOM 3428 N N . GLN B 2 8 ? 50.66500 -99.75500 -15.52800 1.000 117.81193 3 GLN C N 1
ATOM 3429 C CA . GLN B 2 8 ? 50.61400 -100.70400 -16.63000 1.000 101.61218 3 GLN C CA 1
ATOM 3430 C C . GLN B 2 8 ? 49.25400 -100.64100 -17.31400 1.000 90.19792 3 GLN C C 1
ATOM 3431 O O . GLN B 2 8 ? 48.21500 -100.78100 -16.66100 1.000 89.10251 3 GLN C O 1
ATOM 3433 N N . LEU B 2 9 ? 49.26800 -100.43400 -18.62800 1.000 83.86112 4 LEU C N 1
ATOM 3434 C CA . LEU B 2 9 ? 48.05900 -100.42300 -19.44100 1.000 80.12991 4 LEU C CA 1
ATOM 3435 C C . LEU B 2 9 ? 47.99200 -101.73400 -20.21000 1.000 85.04184 4 LEU C C 1
ATOM 3436 O O . LEU B 2 9 ? 48.89400 -102.04400 -20.99600 1.000 85.18443 4 LEU C O 1
ATOM 3441 N N . VAL B 2 10 ? 46.92600 -102.49600 -19.98900 1.000 86.33616 5 VAL C N 1
ATOM 3442 C CA . VAL B 2 10 ? 46.72800 -103.78800 -20.63400 1.000 91.37191 5 VAL C CA 1
ATOM 3443 C C . VAL B 2 10 ? 45.42800 -103.74100 -21.42200 1.000 87.93545 5 VAL C C 1
ATOM 3444 O O . VAL B 2 10 ? 44.38400 -103.34600 -20.88900 1.000 89.26066 5 VAL C O 1
ATOM 3448 N N . GLU B 2 11 ? 45.49400 -104.13400 -22.68900 1.000 79.62952 6 GLU C N 1
ATOM 3449 C CA . GLU B 2 11 ? 44.33800 -104.13200 -23.57200 1.000 81.41756 6 GLU C CA 1
ATOM 3450 C C . GLU B 2 11 ? 43.73900 -105.52800 -23.64600 1.000 82.49433 6 GLU C C 1
ATOM 3451 O O . GLU B 2 11 ? 44.46300 -106.52800 -23.68000 1.000 78.71433 6 GLU C O 1
ATOM 3457 N N . THR B 2 12 ? 42.41200 -105.58700 -23.66100 1.000 85.82855 7 THR C N 1
ATOM 3458 C CA . THR B 2 12 ? 41.66800 -106.83300 -23.69700 1.000 84.63771 7 THR C CA 1
ATOM 3459 C C . THR B 2 12 ? 40.71000 -106.82900 -24.87900 1.000 85.04074 7 THR C C 1
ATOM 3460 O O . THR B 2 12 ? 40.32200 -105.77500 -25.39000 1.000 74.90263 7 THR C O 1
ATOM 3464 N N . GLY B 2 13 ? 40.33000 -108.03100 -25.30800 1.000 101.06261 8 GLY C N 1
ATOM 3465 C CA . GLY B 2 13 ? 39.35000 -108.20500 -26.35700 1.000 100.15639 8 GLY C CA 1
ATOM 3466 C C . GLY B 2 13 ? 39.90600 -108.56100 -27.71700 1.000 98.24636 8 GLY C C 1
ATOM 3467 O O . GLY B 2 13 ? 39.12600 -108.68800 -28.66800 1.000 96.28129 8 GLY C O 1
ATOM 3468 N N . GLY B 2 14 ? 41.22300 -108.72700 -27.84300 1.000 91.96000 9 GLY C N 1
ATOM 3469 C CA . GLY B 2 14 ? 41.80900 -109.09100 -29.11400 1.000 90.34286 9 GLY C CA 1
ATOM 3470 C C . GLY B 2 14 ? 41.71900 -110.57800 -29.39700 1.000 91.89638 9 GLY C C 1
ATOM 3471 O O . GLY B 2 14 ? 41.32600 -111.38300 -28.55300 1.000 95.90324 9 GLY C O 1
ATOM 3472 N N . GLY B 2 15 ? 42.09100 -110.93900 -30.61900 1.000 88.95254 10 GLY C N 1
ATOM 3473 C CA . GLY B 2 15 ? 42.06100 -112.32900 -31.03400 1.000 89.21982 10 GLY C CA 1
ATOM 3474 C C . GLY B 2 15 ? 41.94100 -112.42600 -32.54600 1.000 90.70841 10 GLY C C 1
ATOM 3475 O O . GLY B 2 15 ? 42.23400 -111.47500 -33.26800 1.000 88.24286 10 GLY C O 1
ATOM 3476 N N . LEU B 2 16 ? 41.51900 -113.60400 -33.00000 1.000 90.54600 11 LEU C N 1
ATOM 3477 C CA . LEU B 2 16 ? 41.27600 -113.85200 -34.41400 1.000 91.23532 11 LEU C CA 1
ATOM 3478 C C . LEU B 2 16 ? 39.77900 -113.96200 -34.66600 1.000 91.27272 11 LEU C C 1
ATOM 3479 O O . LEU B 2 16 ? 39.04000 -114.51700 -33.84800 1.000 87.80227 11 LEU C O 1
ATOM 3484 N N . VAL B 2 17 ? 39.33900 -113.40900 -35.79600 1.000 96.79690 12 VAL C N 1
ATOM 3485 C CA . VAL B 2 17 ? 37.94200 -113.47900 -36.21400 1.000 98.52206 12 VAL C CA 1
ATOM 3486 C C . VAL B 2 17 ? 37.87700 -113.70600 -37.71900 1.000 112.39601 12 VAL C C 1
ATOM 3487 O O . VAL B 2 17 ? 38.83900 -113.47000 -38.45000 1.000 104.81631 12 VAL C O 1
ATOM 3491 N N . GLN B 2 18 ? 36.72300 -114.18600 -38.17600 1.000 130.60944 13 GLN C N 1
ATOM 3492 C CA . GLN B 2 18 ? 36.51500 -114.35100 -39.60400 1.000 132.39442 13 GLN C CA 1
ATOM 3493 C C . GLN B 2 18 ? 36.37800 -112.98000 -40.26500 1.000 131.91855 13 GLN C C 1
ATOM 3494 O O . GLN B 2 18 ? 35.90100 -112.02800 -39.64100 1.000 136.13276 13 GLN C O 1
ATOM 3496 N N . PRO B 2 19 ? 36.80700 -112.84500 -41.52000 1.000 115.55667 14 PRO C N 1
ATOM 3497 C CA . PRO B 2 19 ? 36.70900 -111.54000 -42.19000 1.000 102.71314 14 PRO C CA 1
ATOM 3498 C C . PRO B 2 19 ? 35.25900 -111.09500 -42.31000 1.000 90.19502 14 PRO C C 1
ATOM 3499 O O . PRO B 2 19 ? 34.39500 -111.84400 -42.77100 1.000 89.22954 14 PRO C O 1
ATOM 3503 N N . GLY B 2 20 ? 34.99600 -109.87000 -41.86800 1.000 85.61439 15 GLY C N 1
ATOM 3504 C CA . GLY B 2 20 ? 33.65900 -109.32300 -41.87400 1.000 82.75179 15 GLY C CA 1
ATOM 3505 C C . GLY B 2 20 ? 32.93300 -109.38200 -40.55000 1.000 80.46749 15 GLY C C 1
ATOM 3506 O O . GLY B 2 20 ? 31.74000 -109.06400 -40.50500 1.000 78.21604 15 GLY C O 1
ATOM 3507 N N . GLY B 2 21 ? 33.60800 -109.77100 -39.47600 1.000 81.32651 16 GLY C N 1
ATOM 3508 C CA . GLY B 2 21 ? 32.99500 -109.90200 -38.17000 1.000 83.25889 16 GLY C CA 1
ATOM 3509 C C . GLY B 2 21 ? 33.09500 -108.64200 -37.34200 1.000 83.29710 16 GLY C C 1
ATOM 3510 O O . GLY B 2 21 ? 33.10500 -107.52300 -37.86400 1.000 84.20577 16 GLY C O 1
ATOM 3511 N N . SER B 2 22 ? 33.17100 -108.82700 -36.02600 1.000 87.73146 17 SER C N 1
ATOM 3512 C CA . SER B 2 22 ? 33.22500 -107.70200 -35.10500 1.000 83.02850 17 SER C CA 1
ATOM 3513 C C . SER B 2 22 ? 34.08200 -108.07300 -33.90300 1.000 78.75315 17 SER C C 1
ATOM 3514 O O . SER B 2 22 ? 34.33600 -109.25000 -33.63200 1.000 82.12078 17 SER C O 1
ATOM 3517 N N . LEU B 2 23 ? 34.53300 -107.04300 -33.19300 1.000 77.18458 18 LEU C N 1
ATOM 3518 C CA . LEU B 2 23 ? 35.39200 -107.20800 -32.03000 1.000 81.76554 18 LEU C CA 1
ATOM 3519 C C . LEU B 2 23 ? 35.20300 -106.03200 -31.08400 1.000 82.62863 18 LEU C C 1
ATOM 3520 O O . LEU B 2 23 ? 34.86600 -104.92100 -31.50600 1.000 83.39756 18 LEU C O 1
ATOM 3525 N N . ARG B 2 24 ? 35.41600 -106.29200 -29.79600 1.000 80.95796 19 ARG C N 1
ATOM 3526 C CA . ARG B 2 24 ? 35.42800 -105.26200 -28.76400 1.000 81.21910 19 ARG C CA 1
ATOM 3527 C C . ARG B 2 24 ? 36.81900 -105.21700 -28.15500 1.000 83.70067 19 ARG C C 1
ATOM 3528 O O . ARG B 2 24 ? 37.30900 -106.23000 -27.64900 1.000 95.15914 19 ARG C O 1
ATOM 3536 N N . LEU B 2 25 ? 37.44700 -104.04900 -28.20100 1.000 76.54387 20 LEU C N 1
ATOM 3537 C CA . LEU B 2 25 ? 38.71600 -103.81000 -27.53700 1.000 78.72439 20 LEU C CA 1
ATOM 3538 C C . LEU B 2 25 ? 38.47400 -102.90700 -26.33700 1.000 78.03102 20 LEU C C 1
ATOM 3539 O O . LEU B 2 25 ? 37.55000 -102.09300 -26.33900 1.000 76.50061 20 LEU C O 1
ATOM 3544 N N . ALA B 2 26 ? 39.30200 -103.05300 -25.30700 1.000 79.58806 21 ALA C N 1
ATOM 3545 C CA . ALA B 2 26 ? 39.10600 -102.25200 -24.10600 1.000 82.83062 21 ALA C CA 1
ATOM 3546 C C . ALA B 2 26 ? 40.41900 -102.08300 -23.35700 1.000 87.99254 21 ALA C C 1
ATOM 3547 O O . ALA B 2 26 ? 41.13500 -103.06100 -23.13100 1.000 94.61099 21 ALA C O 1
ATOM 3549 N N . CYS B 2 27 ? 40.72700 -100.84500 -22.97600 1.000 89.05720 22 CYS C N 1
ATOM 3550 C CA . CYS B 2 27 ? 41.80400 -100.56500 -22.03500 1.000 90.87802 22 CYS C CA 1
ATOM 3551 C C . CYS B 2 27 ? 41.23800 -99.87500 -20.80300 1.000 86.88536 22 CYS C C 1
ATOM 3552 O O . CYS B 2 27 ? 40.35600 -99.01400 -20.90500 1.000 88.33836 22 CYS C O 1
ATOM 3555 N N . VAL B 2 28 ? 41.76300 -100.24700 -19.64000 1.000 80.15331 23 VAL C N 1
ATOM 3556 C CA . VAL B 2 28 ? 41.37300 -99.65600 -18.36600 1.000 74.34253 23 VAL C CA 1
ATOM 3557 C C . VAL B 2 28 ? 42.56500 -98.88900 -17.81300 1.000 67.57566 23 VAL C C 1
ATOM 3558 O O . VAL B 2 28 ? 43.67900 -99.42300 -17.74300 1.000 67.28781 23 VAL C O 1
ATOM 3562 N N . ALA B 2 29 ? 42.33100 -97.63900 -17.43300 1.000 64.59148 24 ALA C N 1
ATOM 3563 C CA . ALA B 2 29 ? 43.34500 -96.77400 -16.84600 1.000 63.60076 24 ALA C CA 1
ATOM 3564 C C . ALA B 2 29 ? 42.87700 -96.38000 -15.44900 1.000 75.60037 24 ALA C C 1
ATOM 3565 O O . ALA B 2 29 ? 42.58200 -95.21000 -15.18200 1.000 63.62161 24 ALA C O 1
ATOM 3567 N N . SER B 2 30 ? 42.79700 -97.37700 -14.56500 1.000 76.09059 25 SER C N 1
ATOM 3568 C CA . SER B 2 30 ? 42.18000 -97.19100 -13.25400 1.000 78.56476 25 SER C CA 1
ATOM 3569 C C . SER B 2 30 ? 42.90600 -96.13300 -12.43100 1.000 75.50778 25 SER C C 1
ATOM 3570 O O . SER B 2 30 ? 42.27500 -95.25400 -11.83300 1.000 73.62890 25 SER C O 1
ATOM 3573 N N . GLU B 2 31 ? 44.23400 -96.20500 -12.37800 1.000 74.35146 26 GLU C N 1
ATOM 3574 C CA . GLU B 2 31 ? 45.00000 -95.31400 -11.51800 1.000 73.55095 26 GLU C CA 1
ATOM 3575 C C . GLU B 2 31 ? 45.48700 -94.05100 -12.21400 1.000 68.13043 26 GLU C C 1
ATOM 3576 O O . GLU B 2 31 ? 46.10000 -93.20400 -11.55700 1.000 72.96550 26 GLU C O 1
ATOM 3582 N N . SER B 2 32 ? 45.27700 -93.91000 -13.51600 1.000 62.72609 27 SER C N 1
ATOM 3583 C CA . SER B 2 32 ? 45.57300 -92.63200 -14.14400 1.000 67.66498 27 SER C CA 1
ATOM 3584 C C . SER B 2 32 ? 44.45000 -91.63300 -13.87000 1.000 65.66570 27 SER C C 1
ATOM 3585 O O . SER B 2 32 ? 43.29900 -92.00200 -13.61500 1.000 64.25448 27 SER C O 1
ATOM 3588 N N . VAL B 2 33 ? 44.80000 -90.34900 -13.92200 1.000 63.03176 28 VAL C N 1
ATOM 3589 C CA . VAL B 2 33 ? 43.80100 -89.28800 -13.88400 1.000 59.01381 28 VAL C CA 1
ATOM 3590 C C . VAL B 2 33 ? 43.15300 -89.28200 -15.26300 1.000 61.63974 28 VAL C C 1
ATOM 3591 O O . VAL B 2 33 ? 43.69600 -88.69400 -16.20300 1.000 63.17463 28 VAL C O 1
ATOM 3595 N N . PHE B 2 34 ? 42.01300 -89.96900 -15.40600 1.000 64.31885 29 PHE C N 1
ATOM 3596 C CA . PHE B 2 34 ? 41.43100 -90.17500 -16.73300 1.000 65.95189 29 PHE C CA 1
ATOM 3597 C C . PHE B 2 34 ? 41.17100 -88.85400 -17.44400 1.000 67.57926 29 PHE C C 1
ATOM 3598 O O . PHE B 2 34 ? 41.54600 -88.68400 -18.61000 1.000 56.37997 29 PHE C O 1
ATOM 3606 N N . GLU B 2 35 ? 40.54400 -87.90400 -16.76100 1.000 70.68994 30 GLU C N 1
ATOM 3607 C CA . GLU B 2 35 ? 40.42300 -86.57400 -17.33200 1.000 69.43420 30 GLU C CA 1
ATOM 3608 C C . GLU B 2 35 ? 41.81400 -85.96200 -17.43900 1.000 80.23627 30 GLU C C 1
ATOM 3609 O O . GLU B 2 35 ? 42.72400 -86.32100 -16.69000 1.000 85.52865 30 GLU C O 1
ATOM 3615 N N . MET B 2 36 ? 41.98000 -85.05600 -18.40000 1.000 79.08362 31 MET C N 1
ATOM 3616 C CA . MET B 2 36 ? 43.23200 -84.41400 -18.82300 1.000 66.07871 31 MET C CA 1
ATOM 3617 C C . MET B 2 36 ? 43.94700 -85.29900 -19.83600 1.000 56.25265 31 MET C C 1
ATOM 3618 O O . MET B 2 36 ? 45.03700 -84.93400 -20.28900 1.000 53.23731 31 MET C O 1
ATOM 3623 N N . TYR B 2 37 ? 43.36400 -86.42600 -20.23100 1.000 51.39015 32 TYR C N 1
ATOM 3624 C CA . TYR B 2 37 ? 43.92100 -87.28600 -21.26200 1.000 52.09844 32 TYR C CA 1
ATOM 3625 C C . TYR B 2 37 ? 42.94200 -87.43800 -22.41300 1.000 53.39420 32 TYR C C 1
ATOM 3626 O O . TYR B 2 37 ? 41.72400 -87.44900 -22.21500 1.000 53.41209 32 TYR C O 1
ATOM 3635 N N . THR B 2 38 ? 43.49400 -87.52600 -23.61400 1.000 58.77826 33 THR C N 1
ATOM 3636 C CA . THR B 2 38 ? 42.77900 -87.95600 -24.80600 1.000 62.32239 33 THR C CA 1
ATOM 3637 C C . THR B 2 38 ? 43.18400 -89.40300 -25.05900 1.000 58.96465 33 THR C C 1
ATOM 3638 O O . THR B 2 38 ? 44.34400 -89.68200 -25.38300 1.000 57.86130 33 THR C O 1
ATOM 3642 N N . VAL B 2 39 ? 42.27300 -90.32400 -24.78600 1.000 55.19609 34 VAL C N 1
ATOM 3643 C CA . VAL B 2 39 ? 42.54000 -91.73300 -25.03000 1.000 55.05121 34 VAL C CA 1
ATOM 3644 C C . VAL B 2 39 ? 42.36000 -92.02100 -26.51200 1.000 60.61132 34 VAL C C 1
ATOM 3645 O O . VAL B 2 39 ? 41.46100 -91.47600 -27.16500 1.000 62.85832 34 VAL C O 1
ATOM 3649 N N . ALA B 2 40 ? 43.20900 -92.89500 -27.04500 1.000 56.75857 35 ALA C N 1
ATOM 3650 C CA . ALA B 2 40 ? 43.22100 -93.17500 -28.47100 1.000 61.40120 35 ALA C CA 1
ATOM 3651 C C . ALA B 2 40 ? 43.67400 -94.60700 -28.69900 1.000 63.40911 35 ALA C C 1
ATOM 3652 O O . ALA B 2 40 ? 44.25600 -95.24400 -27.81900 1.000 67.17562 35 ALA C O 1
ATOM 3654 N N . TRP B 2 41 ? 43.40300 -95.10400 -29.90100 1.000 64.37141 36 TRP C N 1
ATOM 3655 C CA . TRP B 2 41 ? 43.84400 -96.42400 -30.32600 1.000 60.79127 36 TRP C CA 1
ATOM 3656 C C . TRP B 2 41 ? 44.75500 -96.27200 -31.53500 1.000 62.37989 36 TRP C C 1
ATOM 3657 O O . TRP B 2 41 ? 44.44700 -95.51200 -32.45800 1.000 64.39501 36 TRP C O 1
ATOM 3668 N N . TYR B 2 42 ? 45.88000 -96.97700 -31.51200 1.000 62.24274 37 TYR C N 1
ATOM 3669 C CA . TYR B 2 42 ? 46.82500 -97.01500 -32.61300 1.000 66.54957 37 TYR C CA 1
ATOM 3670 C C . TYR B 2 42 ? 46.97800 -98.45000 -33.09900 1.000 67.77805 37 TYR C C 1
ATOM 3671 O O . TYR B 2 42 ? 46.69300 -99.40600 -32.37500 1.000 68.95884 37 TYR C O 1
ATOM 3680 N N . ARG B 2 43 ? 47.45200 -98.58500 -34.33400 1.000 67.13678 38 ARG C N 1
ATOM 3681 C CA . ARG B 2 43 ? 47.50400 -99.85900 -35.03700 1.000 63.27441 38 ARG C CA 1
ATOM 3682 C C . ARG B 2 43 ? 48.91400 -100.07000 -35.56200 1.000 63.65968 38 ARG C C 1
ATOM 3683 O O . ARG B 2 43 ? 49.45800 -99.19300 -36.23900 1.000 72.98539 38 ARG C O 1
ATOM 3691 N N . GLN B 2 44 ? 49.50400 -101.22400 -35.25800 1.000 63.04467 39 GLN C N 1
ATOM 3692 C CA . GLN B 2 44 ? 50.87300 -101.53500 -35.65600 1.000 71.76854 39 GLN C CA 1
ATOM 3693 C C . GLN B 2 44 ? 50.87400 -102.86100 -36.40200 1.000 73.16685 39 GLN C C 1
ATOM 3694 O O . GLN B 2 44 ? 50.62700 -103.91400 -35.80400 1.000 68.75196 39 GLN C O 1
ATOM 3700 N N . ALA B 2 45 ? 51.12800 -102.80600 -37.70700 1.000 78.46909 40 ALA C N 1
ATOM 3701 C CA . ALA B 2 45 ? 51.34800 -104.00300 -38.50100 1.000 76.99777 40 ALA C CA 1
ATOM 3702 C C . ALA B 2 45 ? 52.81300 -104.42400 -38.39900 1.000 84.32035 40 ALA C C 1
ATOM 3703 O O . ALA B 2 45 ? 53.68900 -103.57500 -38.21300 1.000 90.96951 40 ALA C O 1
ATOM 3705 N N . PRO B 2 46 ? 53.09700 -105.74400 -38.48400 1.000 84.86007 41 PRO C N 1
ATOM 3706 C CA . PRO B 2 46 ? 54.46300 -106.24600 -38.25400 1.000 84.12530 41 PRO C CA 1
ATOM 3707 C C . PRO B 2 46 ? 55.58200 -105.40400 -38.85200 1.000 88.34612 41 PRO C C 1
ATOM 3708 O O . PRO B 2 46 ? 56.54000 -105.06200 -38.15200 1.000 90.63230 41 PRO C O 1
ATOM 3712 N N . GLY B 2 47 ? 55.47900 -105.06100 -40.13300 1.000 88.20289 42 GLY C N 1
ATOM 3713 C CA . GLY B 2 47 ? 56.52100 -104.28400 -40.77600 1.000 89.17212 42 GLY C CA 1
ATOM 3714 C C . GLY B 2 47 ? 56.15500 -102.84000 -41.05300 1.000 93.88518 42 GLY C C 1
ATOM 3715 O O . GLY B 2 47 ? 57.01200 -102.04400 -41.45100 1.000 91.79829 42 GLY C O 1
ATOM 3716 N N . LYS B 2 48 ? 54.89100 -102.48700 -40.84000 1.000 95.71918 43 LYS C N 1
ATOM 3717 C CA . LYS B 2 48 ? 54.39500 -101.15800 -41.16700 1.000 91.80700 43 LYS C CA 1
ATOM 3718 C C . LYS B 2 48 ? 54.61100 -100.22300 -39.97400 1.000 88.10136 43 LYS C C 1
ATOM 3719 O O . LYS B 2 48 ? 55.42700 -100.49800 -39.09000 1.000 86.32435 43 LYS C O 1
ATOM 3725 N N . GLN B 2 49 ? 53.88000 -99.11400 -39.93300 1.000 89.13074 44 GLN C N 1
ATOM 3726 C CA . GLN B 2 49 ? 54.01700 -98.11400 -38.88600 1.000 86.66413 44 GLN C CA 1
ATOM 3727 C C . GLN B 2 49 ? 52.89100 -98.23900 -37.86600 1.000 80.41846 44 GLN C C 1
ATOM 3728 O O . GLN B 2 49 ? 51.92800 -98.98800 -38.04600 1.000 83.21555 44 GLN C O 1
ATOM 3734 N N . ARG B 2 50 ? 53.02100 -97.47700 -36.78100 1.000 73.35749 45 ARG C N 1
ATOM 3735 C CA . ARG B 2 50 ? 51.96600 -97.36800 -35.77700 1.000 66.49430 45 ARG C CA 1
ATOM 3736 C C . ARG B 2 50 ? 51.12100 -96.15100 -36.13400 1.000 68.95366 45 ARG C C 1
ATOM 3737 O O . ARG B 2 50 ? 51.50900 -95.00800 -35.87800 1.000 64.70400 45 ARG C O 1
ATOM 3745 N N . GLU B 2 51 ? 49.96000 -96.40600 -36.72300 1.000 68.83903 46 GLU C N 1
ATOM 3746 C CA . GLU B 2 51 ? 49.08700 -95.38600 -37.28100 1.000 69.82262 46 GLU C CA 1
ATOM 3747 C C . GLU B 2 51 ? 47.89900 -95.13400 -36.36000 1.000 65.66798 46 GLU C C 1
ATOM 3748 O O . GLU B 2 51 ? 47.40400 -96.04400 -35.69300 1.000 64.79481 46 GLU C O 1
ATOM 3754 N N . LEU B 2 52 ? 47.45000 -93.88100 -36.32300 1.000 70.04942 47 LEU C N 1
ATOM 3755 C CA . LEU B 2 52 ? 46.31400 -93.51600 -35.48700 1.000 65.26843 47 LEU C CA 1
ATOM 3756 C C . LEU B 2 52 ? 45.03700 -94.15200 -36.02700 1.000 72.89441 47 LEU C C 1
ATOM 3757 O O . LEU B 2 52 ? 44.82800 -94.23200 -37.24100 1.000 74.92545 47 LEU C O 1
ATOM 3762 N N . VAL B 2 53 ? 44.18000 -94.60700 -35.11100 1.000 71.03534 48 VAL C N 1
ATOM 3763 C CA . VAL B 2 53 ? 42.93800 -95.28200 -35.47600 1.000 70.71235 48 VAL C CA 1
ATOM 3764 C C . VAL B 2 53 ? 41.74300 -94.46700 -34.99800 1.000 75.01657 48 VAL C C 1
ATOM 3765 O O . VAL B 2 53 ? 40.90600 -94.04400 -35.80200 1.000 76.73444 48 VAL C O 1
ATOM 3769 N N . ALA B 2 54 ? 41.65400 -94.23600 -33.68900 1.000 81.18660 49 ALA C N 1
ATOM 3770 C CA . ALA B 2 54 ? 40.49300 -93.55700 -33.12900 1.000 85.81515 49 ALA C CA 1
ATOM 3771 C C . ALA B 2 54 ? 40.85200 -92.97800 -31.77000 1.000 88.10510 49 ALA C C 1
ATOM 3772 O O . ALA B 2 54 ? 41.38400 -93.69000 -30.91400 1.000 90.93983 49 ALA C O 1
ATOM 3774 N N . GLY B 2 55 ? 40.56000 -91.70100 -31.58200 1.000 80.36084 50 GLY C N 1
ATOM 3775 C CA . GLY B 2 55 ? 40.80700 -91.03900 -30.31100 1.000 72.12285 50 GLY C CA 1
ATOM 3776 C C . GLY B 2 55 ? 39.61900 -90.19900 -29.89700 1.000 66.74585 50 GLY C C 1
ATOM 3777 O O . GLY B 2 55 ? 38.98300 -89.55200 -30.72800 1.000 68.51898 50 GLY C O 1
ATOM 3778 N N . ILE B 2 56 ? 39.31000 -90.23600 -28.60300 1.000 64.47921 51 ILE C N 1
ATOM 3779 C CA . ILE B 2 56 ? 38.15900 -89.53600 -28.04400 1.000 61.23150 51 ILE C CA 1
ATOM 3780 C C . ILE B 2 56 ? 38.63500 -88.62200 -26.92000 1.000 58.52726 51 ILE C C 1
ATOM 3781 O O . ILE B 2 56 ? 39.42900 -89.03600 -26.06700 1.000 58.25091 51 ILE C O 1
ATOM 3786 N N . THR B 2 57 ? 38.15800 -87.38000 -26.92800 1.000 65.99780 52 THR C N 1
ATOM 3787 C CA . THR B 2 57 ? 38.52300 -86.40500 -25.91200 1.000 66.57454 52 THR C CA 1
ATOM 3788 C C . THR B 2 57 ? 37.70600 -86.62000 -24.63800 1.000 77.37948 52 THR C C 1
ATOM 3789 O O . THR B 2 57 ? 36.71400 -87.35500 -24.61700 1.000 75.31276 52 THR C O 1
ATOM 3793 N N . ASP B 2 58 ? 38.15700 -85.97800 -23.55300 1.000 74.50744 53 ASP C N 1
ATOM 3794 C CA . ASP B 2 58 ? 37.43500 -86.05400 -22.28400 1.000 76.21785 53 ASP C CA 1
ATOM 3795 C C . ASP B 2 58 ? 35.98800 -85.60400 -22.43700 1.000 82.70456 53 ASP C C 1
ATOM 3796 O O . ASP B 2 58 ? 35.08600 -86.15600 -21.79400 1.000 78.75656 53 ASP C O 1
ATOM 3801 N N . GLU B 2 59 ? 35.74500 -84.61000 -23.29400 1.000 83.02297 54 GLU C N 1
ATOM 3802 C CA . GLU B 2 59 ? 34.38200 -84.13900 -23.51500 1.000 82.37157 54 GLU C CA 1
ATOM 3803 C C . GLU B 2 59 ? 33.55900 -85.18600 -24.25600 1.000 81.54461 54 GLU C C 1
ATOM 3804 O O . GLU B 2 59 ? 32.40900 -85.46000 -23.89100 1.000 84.94589 54 GLU C O 1
ATOM 3806 N N . GLY B 2 60 ? 34.12900 -85.77800 -25.30200 1.000 74.54927 55 GLY C N 1
ATOM 3807 C CA . GLY B 2 60 ? 33.44300 -86.81800 -26.04000 1.000 71.31560 55 GLY C CA 1
ATOM 3808 C C . GLY B 2 60 ? 33.67200 -86.74200 -27.53400 1.000 71.22083 55 GLY C C 1
ATOM 3809 O O . GLY B 2 60 ? 33.28700 -87.65300 -28.27200 1.000 70.95529 55 GLY C O 1
ATOM 3810 N N . ARG B 2 61 ? 34.28900 -85.65300 -27.98900 1.000 73.38772 56 ARG C N 1
ATOM 3811 C CA . ARG B 2 61 ? 34.54400 -85.46100 -29.41200 1.000 77.79200 56 ARG C CA 1
ATOM 3812 C C . ARG B 2 61 ? 35.41500 -86.58500 -29.95700 1.000 81.41309 56 ARG C C 1
ATOM 3813 O O . ARG B 2 61 ? 36.56000 -86.76100 -29.53100 1.000 84.67637 56 ARG C O 1
ATOM 3815 N N . THR B 2 62 ? 34.86800 -87.34400 -30.90100 1.000 83.10989 57 THR C N 1
ATOM 3816 C CA . THR B 2 62 ? 35.55000 -88.50400 -31.45400 1.000 77.60755 57 THR C CA 1
ATOM 3817 C C . THR B 2 62 ? 36.35400 -88.12400 -32.69200 1.000 76.95244 57 THR C C 1
ATOM 3818 O O . THR B 2 62 ? 36.03600 -87.16400 -33.39800 1.000 78.61708 57 THR C O 1
ATOM 3822 N N . ASN B 2 63 ? 37.40600 -88.89600 -32.94600 1.000 76.29601 58 ASN C N 1
ATOM 3823 C CA . ASN B 2 63 ? 38.29400 -88.66900 -34.07900 1.000 79.68352 58 ASN C CA 1
ATOM 3824 C C . ASN B 2 63 ? 38.65500 -90.02000 -34.67500 1.000 85.09116 58 ASN C C 1
ATOM 3825 O O . ASN B 2 63 ? 39.22900 -90.86500 -33.98400 1.000 96.64361 58 ASN C O 1
ATOM 3830 N N . TYR B 2 64 ? 38.32100 -90.22600 -35.94600 1.000 79.39247 59 TYR C N 1
ATOM 3831 C CA . TYR B 2 64 ? 38.60200 -91.47700 -36.63200 1.000 70.03616 59 TYR C CA 1
ATOM 3832 C C . TYR B 2 64 ? 39.48900 -91.22100 -37.84200 1.000 72.84945 59 TYR C C 1
ATOM 3833 O O . TYR B 2 64 ? 39.50000 -90.12300 -38.40600 1.000 72.46311 59 TYR C O 1
ATOM 3842 N N . ALA B 2 65 ? 40.23200 -92.25200 -38.23600 1.000 85.96718 60 ALA C N 1
ATOM 3843 C CA . ALA B 2 65 ? 41.12300 -92.16400 -39.38200 1.000 89.82275 60 ALA C CA 1
ATOM 3844 C C . ALA B 2 65 ? 40.34700 -92.40800 -40.67400 1.000 98.94073 60 ALA C C 1
ATOM 3845 O O . ALA B 2 65 ? 39.14400 -92.68100 -40.67100 1.000 101.71773 60 ALA C O 1
ATOM 3847 N N . ASP B 2 66 ? 41.05000 -92.31300 -41.80400 1.000 101.39776 61 ASP C N 1
ATOM 3848 C CA . ASP B 2 66 ? 40.39200 -92.47500 -43.09500 1.000 99.84566 61 ASP C CA 1
ATOM 3849 C C . ASP B 2 66 ? 40.11800 -93.94000 -43.40900 1.000 99.19634 61 ASP C C 1
ATOM 3850 O O . ASP B 2 66 ? 39.06700 -94.26600 -43.97300 1.000 98.45537 61 ASP C O 1
ATOM 3855 N N . PHE B 2 67 ? 41.04400 -94.83600 -43.05600 1.000 97.31077 62 PHE C N 1
ATOM 3856 C CA . PHE B 2 67 ? 40.82200 -96.26200 -43.27400 1.000 88.97665 62 PHE C CA 1
ATOM 3857 C C . PHE B 2 67 ? 39.72300 -96.82700 -42.38500 1.000 89.33073 62 PHE C C 1
ATOM 3858 O O . PHE B 2 67 ? 39.32000 -97.97800 -42.58100 1.000 91.69226 62 PHE C O 1
ATOM 3866 N N . VAL B 2 68 ? 39.25000 -96.06200 -41.40800 1.000 92.04634 63 VAL C N 1
ATOM 3867 C CA . VAL B 2 68 ? 38.07600 -96.41100 -40.62000 1.000 96.19213 63 VAL C CA 1
ATOM 3868 C C . VAL B 2 68 ? 36.89000 -95.68100 -41.23700 1.000 102.25991 63 VAL C C 1
ATOM 3869 O O . VAL B 2 68 ? 36.76900 -94.45800 -41.11300 1.000 109.38770 63 VAL C O 1
ATOM 3873 N N . LYS B 2 69 ? 36.01500 -96.42000 -41.90900 1.000 88.77299 64 LYS C N 1
ATOM 3874 C CA . LYS B 2 69 ? 34.88000 -95.81900 -42.61000 1.000 84.26734 64 LYS C CA 1
ATOM 3875 C C . LYS B 2 69 ? 33.59600 -95.99500 -41.80100 1.000 87.04600 64 LYS C C 1
ATOM 3876 O O . LYS B 2 69 ? 32.64500 -96.65800 -42.21500 1.000 90.53646 64 LYS C O 1
ATOM 3878 N N . GLY B 2 70 ? 33.58700 -95.38700 -40.61700 1.000 83.74281 65 GLY C N 1
ATOM 3879 C CA . GLY B 2 70 ? 32.44700 -95.46500 -39.72900 1.000 83.99302 65 GLY C CA 1
ATOM 3880 C C . GLY B 2 70 ? 32.15800 -96.83600 -39.16200 1.000 83.65062 65 GLY C C 1
ATOM 3881 O O . GLY B 2 70 ? 31.15500 -96.99500 -38.45700 1.000 84.51274 65 GLY C O 1
ATOM 3882 N N . ARG B 2 71 ? 32.99400 -97.83500 -39.45100 1.000 86.06315 66 ARG C N 1
ATOM 3883 C CA . ARG B 2 71 ? 32.79800 -99.17500 -38.91800 1.000 82.27567 66 ARG C CA 1
ATOM 3884 C C . ARG B 2 71 ? 33.39100 -99.35400 -37.52600 1.000 81.49402 66 ARG C C 1
ATOM 3885 O O . ARG B 2 71 ? 33.09700 -100.36100 -36.87100 1.000 78.39091 66 ARG C O 1
ATOM 3893 N N . PHE B 2 72 ? 34.20900 -98.41300 -37.05800 1.000 79.72763 67 PHE C N 1
ATOM 3894 C CA . PHE B 2 72 ? 34.76000 -98.44500 -35.71100 1.000 72.15134 67 PHE C CA 1
ATOM 3895 C C . PHE B 2 72 ? 34.10500 -97.34700 -34.88600 1.000 74.22893 67 PHE C C 1
ATOM 3896 O O . PHE B 2 72 ? 33.92300 -96.22300 -35.36400 1.000 74.56444 67 PHE C O 1
ATOM 3904 N N . THR B 2 73 ? 33.75000 -97.67600 -33.64700 1.000 76.68710 68 THR C N 1
ATOM 3905 C CA . THR B 2 73 ? 33.13500 -96.72200 -32.73000 1.000 74.59374 68 THR C CA 1
ATOM 3906 C C . THR B 2 73 ? 33.90200 -96.74600 -31.41900 1.000 77.16228 68 THR C C 1
ATOM 3907 O O . THR B 2 73 ? 34.02400 -97.80100 -30.78900 1.000 80.97429 68 THR C O 1
ATOM 3911 N N . ILE B 2 74 ? 34.41200 -95.59000 -31.00500 1.000 74.73620 69 ILE C N 1
ATOM 3912 C CA . ILE B 2 74 ? 35.20700 -95.47500 -29.78900 1.000 73.42499 69 ILE C CA 1
ATOM 3913 C C . ILE B 2 74 ? 34.32100 -94.93100 -28.67500 1.000 77.02268 69 ILE C C 1
ATOM 3914 O O . ILE B 2 74 ? 33.62400 -93.92300 -28.85600 1.000 75.36521 69 ILE C O 1
ATOM 3919 N N . SER B 2 75 ? 34.33100 -95.61400 -27.53200 1.000 76.90080 70 SER C N 1
ATOM 3920 C CA . SER B 2 75 ? 33.54600 -95.24600 -26.36400 1.000 70.82954 70 SER C CA 1
ATOM 3921 C C . SER B 2 75 ? 34.47700 -94.99100 -25.18700 1.000 72.95660 70 SER C C 1
ATOM 3922 O O . SER B 2 75 ? 35.52500 -95.62800 -25.05700 1.000 78.90127 70 SER C O 1
ATOM 3925 N N . ARG B 2 76 ? 34.07400 -94.07100 -24.31600 1.000 69.97506 71 ARG C N 1
ATOM 3926 C CA . ARG B 2 76 ? 34.89200 -93.67500 -23.17700 1.000 66.46932 71 ARG C CA 1
ATOM 3927 C C . ARG B 2 76 ? 34.00100 -93.49400 -21.96000 1.000 68.88466 71 ARG C C 1
ATOM 3928 O O . ARG B 2 76 ? 33.09700 -92.65300 -21.97200 1.000 70.30325 71 ARG C O 1
ATOM 3936 N N . ASP B 2 77 ? 34.24100 -94.29200 -20.92100 1.000 74.54925 72 ASP C N 1
ATOM 3937 C CA . ASP B 2 77 ? 33.52300 -94.19200 -19.65500 1.000 80.88020 72 ASP C CA 1
ATOM 3938 C C . ASP B 2 77 ? 34.47600 -93.59200 -18.63000 1.000 86.62202 72 ASP C C 1
ATOM 3939 O O . ASP B 2 77 ? 35.46700 -94.22700 -18.24800 1.000 93.15969 72 ASP C O 1
ATOM 3944 N N . ASN B 2 78 ? 34.18000 -92.36600 -18.19300 1.000 76.47689 73 ASN C N 1
ATOM 3945 C CA . ASN B 2 78 ? 35.00200 -91.71200 -17.18500 1.000 68.45022 73 ASN C CA 1
ATOM 3946 C C . ASN B 2 78 ? 34.68200 -92.19200 -15.77700 1.000 61.07388 73 ASN C C 1
ATOM 3947 O O . ASN B 2 78 ? 35.52400 -92.05200 -14.88400 1.000 53.66662 73 ASN C O 1
ATOM 3952 N N . SER B 2 79 ? 33.49100 -92.75800 -15.56500 1.000 73.31311 74 SER C N 1
ATOM 3953 C CA . SER B 2 79 ? 33.14400 -93.30300 -14.25700 1.000 78.76380 74 SER C CA 1
ATOM 3954 C C . SER B 2 79 ? 34.10200 -94.41900 -13.86200 1.000 80.64002 74 SER C C 1
ATOM 3955 O O . SER B 2 79 ? 34.65100 -94.42400 -12.75500 1.000 85.29814 74 SER C O 1
ATOM 3958 N N . LYS B 2 80 ? 34.31900 -95.37100 -14.76400 1.000 78.17354 75 LYS C N 1
ATOM 3959 C CA . LYS B 2 80 ? 35.22100 -96.48500 -14.52100 1.000 77.66211 75 LYS C CA 1
ATOM 3960 C C . LYS B 2 80 ? 36.57100 -96.30200 -15.19900 1.000 80.17336 75 LYS C C 1
ATOM 3961 O O . LYS B 2 80 ? 37.42400 -97.19100 -15.10200 1.000 82.13655 75 LYS C O 1
ATOM 3967 N N . LYS B 2 81 ? 36.78200 -95.16800 -15.87300 1.000 78.85008 76 LYS C N 1
ATOM 3968 C CA . LYS B 2 81 ? 38.05600 -94.84100 -16.51700 1.000 65.55180 76 LYS C CA 1
ATOM 3969 C C . LYS B 2 81 ? 38.46200 -95.93000 -17.50900 1.000 66.37147 76 LYS C C 1
ATOM 3970 O O . LYS B 2 81 ? 39.59200 -96.42400 -17.50000 1.000 54.95915 76 LYS C O 1
ATOM 3976 N N . THR B 2 82 ? 37.52100 -96.31000 -18.36900 1.000 68.75579 77 THR C N 1
ATOM 3977 C CA . THR B 2 82 ? 37.75700 -97.33300 -19.37600 1.000 71.57052 77 THR C CA 1
ATOM 3978 C C . THR B 2 82 ? 37.47200 -96.76700 -20.75700 1.000 69.44271 77 THR C C 1
ATOM 3979 O O . THR B 2 82 ? 36.70900 -95.80700 -20.91100 1.000 66.48833 77 THR C O 1
ATOM 3983 N N . VAL B 2 83 ? 38.10900 -97.35800 -21.76300 1.000 71.36701 78 VAL C N 1
ATOM 3984 C CA . VAL B 2 83 ? 37.89600 -96.97500 -23.15000 1.000 76.95751 78 VAL C CA 1
ATOM 3985 C C . VAL B 2 83 ? 37.71900 -98.23600 -23.97900 1.000 82.15224 78 VAL C C 1
ATOM 3986 O O . VAL B 2 83 ? 38.52700 -99.16700 -23.88700 1.000 90.27864 78 VAL C O 1
ATOM 3990 N N . HIS B 2 84 ? 36.65800 -98.26400 -24.77700 1.000 76.63845 79 HIS C N 1
ATOM 3991 C CA . HIS B 2 84 ? 36.32500 -99.39300 -25.62400 1.000 75.44338 79 HIS C CA 1
ATOM 3992 C C . HIS B 2 84 ? 36.36000 -98.96800 -27.08400 1.000 75.28383 79 HIS C C 1
ATOM 3993 O O . HIS B 2 84 ? 36.21100 -97.79100 -27.42000 1.000 75.57912 79 HIS C O 1
ATOM 4000 N N . LEU B 2 85 ? 36.56200 -99.95400 -27.94700 1.000 72.12872 80 LEU C N 1
ATOM 4001 C CA . LEU B 2 85 ? 36.56400 -99.75600 -29.39200 1.000 63.60137 80 LEU C CA 1
ATOM 4002 C C . LEU B 2 85 ? 35.79300 -100.91100 -30.01000 1.000 60.39224 80 LEU C C 1
ATOM 4003 O O . LEU B 2 85 ? 36.23900 -102.06100 -29.94700 1.000 59.97773 80 LEU C O 1
ATOM 4008 N N . GLN B 2 86 ? 34.63100 -100.60900 -30.57900 1.000 61.67426 81 GLN C N 1
ATOM 4009 C CA . GLN B 2 86 ? 33.82300 -101.58800 -31.29300 1.000 66.44268 81 GLN C CA 1
ATOM 4010 C C . GLN B 2 86 ? 34.22200 -101.54200 -32.76300 1.000 72.43480 81 GLN C C 1
ATOM 4011 O O . GLN B 2 86 ? 33.94000 -100.56000 -33.45700 1.000 80.66730 81 GLN C O 1
ATOM 4017 N N . MET B 2 87 ? 34.90000 -102.58600 -33.22700 1.000 69.74420 82 MET C N 1
ATOM 4018 C CA . MET B 2 87 ? 35.32500 -102.69600 -34.61600 1.000 76.55706 82 MET C CA 1
ATOM 4019 C C . MET B 2 87 ? 34.36800 -103.63100 -35.34500 1.000 75.03131 82 MET C C 1
ATOM 4020 O O . MET B 2 87 ? 34.20900 -104.78700 -34.94600 1.000 75.15482 82 MET C O 1
ATOM 4025 N N . ASP B 2 88 ? 33.72400 -103.12900 -36.39700 1.000 78.44014 83 ASP C N 1
ATOM 4026 C CA . ASP B 2 88 ? 32.80700 -103.92200 -37.20300 1.000 80.45609 83 ASP C CA 1
ATOM 4027 C C . ASP B 2 88 ? 33.35100 -104.06400 -38.61900 1.000 83.21226 83 ASP C C 1
ATOM 4028 O O . ASP B 2 88 ? 34.12500 -103.22500 -39.08900 1.000 85.09657 83 ASP C O 1
ATOM 4033 N N . ASN B 2 89 ? 32.93900 -105.13800 -39.29100 1.000 89.89570 84 ASN C N 1
ATOM 4034 C CA . ASN B 2 89 ? 33.34100 -105.42700 -40.66900 1.000 87.95763 84 ASN C CA 1
ATOM 4035 C C . ASN B 2 89 ? 34.86300 -105.41600 -40.80700 1.000 85.51192 84 ASN C C 1
ATOM 4036 O O . ASN B 2 89 ? 35.44600 -104.64300 -41.56800 1.000 89.01341 84 ASN C O 1
ATOM 4041 N N . LEU B 2 90 ? 35.50300 -106.28900 -40.03500 1.000 80.83457 85 LEU C N 1
ATOM 4042 C CA . LEU B 2 90 ? 36.95500 -106.37700 -40.06100 1.000 80.56260 85 LEU C CA 1
ATOM 4043 C C . LEU B 2 90 ? 37.43300 -106.92200 -41.40100 1.000 90.48708 85 LEU C C 1
ATOM 4044 O O . LEU B 2 90 ? 36.84500 -107.85400 -41.95800 1.000 99.75298 85 LEU C O 1
ATOM 4049 N N . ASN B 2 91 ? 38.50200 -106.33200 -41.91700 1.000 91.59976 86 ASN C N 1
ATOM 4050 C CA . ASN B 2 91 ? 39.12200 -106.73500 -43.16600 1.000 95.98484 86 ASN C CA 1
ATOM 4051 C C . ASN B 2 91 ? 40.56400 -107.14700 -42.90600 1.000 89.63426 86 ASN C C 1
ATOM 4052 O O . ASN B 2 91 ? 41.14400 -106.78600 -41.87400 1.000 91.60113 86 ASN C O 1
ATOM 4057 N N . PRO B 2 92 ? 41.16900 -107.92700 -43.80800 1.000 84.20731 87 PRO C N 1
ATOM 4058 C CA . PRO B 2 92 ? 42.57100 -108.33300 -43.60900 1.000 84.85761 87 PRO C CA 1
ATOM 4059 C C . PRO B 2 92 ? 43.55600 -107.17800 -43.55300 1.000 90.87572 87 PRO C C 1
ATOM 4060 O O . PRO B 2 92 ? 44.71700 -107.40300 -43.18700 1.000 83.54316 87 PRO C O 1
ATOM 4064 N N . GLU B 2 93 ? 43.13500 -105.95500 -43.88000 1.000 98.87040 88 GLU C N 1
ATOM 4065 C CA . GLU B 2 93 ? 43.99900 -104.79600 -43.70600 1.000 103.05512 88 GLU C CA 1
ATOM 4066 C C . GLU B 2 93 ? 44.07400 -104.34600 -42.25500 1.000 103.09906 88 GLU C C 1
ATOM 4067 O O . GLU B 2 93 ? 44.97800 -103.58000 -41.90300 1.000 107.19271 88 GLU C O 1
ATOM 4073 N N . ASP B 2 94 ? 43.14900 -104.80200 -41.41000 1.000 94.99499 89 ASP C N 1
ATOM 4074 C CA . ASP B 2 94 ? 43.13200 -104.43500 -40.00200 1.000 88.25810 89 ASP C CA 1
ATOM 4075 C C . ASP B 2 94 ? 43.98400 -105.35600 -39.13900 1.000 80.94771 89 ASP C C 1
ATOM 4076 O O . ASP B 2 94 ? 44.14700 -105.08100 -37.94600 1.000 80.74177 89 ASP C O 1
ATOM 4081 N N . THR B 2 95 ? 44.52000 -106.43600 -39.70800 1.000 77.14658 90 THR C N 1
ATOM 4082 C CA . THR B 2 95 ? 45.35400 -107.37400 -38.96600 1.000 69.44173 90 THR C CA 1
ATOM 4083 C C . THR B 2 95 ? 46.60500 -106.68100 -38.44600 1.000 71.30305 90 THR C C 1
ATOM 4084 O O . THR B 2 95 ? 47.51300 -106.36100 -39.22100 1.000 71.45853 90 THR C O 1
ATOM 4088 N N . ALA B 2 96 ? 46.66200 -106.45800 -37.13800 1.000 69.21474 91 ALA C N 1
ATOM 4089 C CA . ALA B 2 96 ? 47.75300 -105.71700 -36.51800 1.000 64.79668 91 ALA C CA 1
ATOM 4090 C C . ALA B 2 96 ? 47.57000 -105.79400 -35.01200 1.000 65.95190 91 ALA C C 1
ATOM 4091 O O . ALA B 2 96 ? 46.55800 -106.29400 -34.51500 1.000 63.85521 91 ALA C O 1
ATOM 4093 N N . VAL B 2 97 ? 48.56000 -105.29800 -34.28600 1.000 68.61560 92 VAL C N 1
ATOM 4094 C CA . VAL B 2 97 ? 48.44700 -105.16500 -32.84100 1.000 66.91551 92 VAL C CA 1
ATOM 4095 C C . VAL B 2 97 ? 47.95500 -103.75800 -32.52400 1.000 69.47951 92 VAL C C 1
ATOM 4096 O O . VAL B 2 97 ? 48.47600 -102.76800 -33.05300 1.000 71.88506 92 VAL C O 1
ATOM 4100 N N . TYR B 2 98 ? 46.90500 -103.67100 -31.71400 1.000 65.14838 93 TYR C N 1
ATOM 4101 C CA . TYR B 2 98 ? 46.29000 -102.40500 -31.34700 1.000 63.04515 93 TYR C CA 1
ATOM 4102 C C . TYR B 2 98 ? 46.77600 -101.98300 -29.96900 1.000 65.04523 93 TYR C C 1
ATOM 4103 O O . TYR B 2 98 ? 46.75600 -102.78000 -29.02300 1.000 65.30557 93 TYR C O 1
ATOM 4112 N N . TYR B 2 99 ? 47.20800 -100.73100 -29.86500 1.000 67.32178 94 TYR C N 1
ATOM 4113 C CA . TYR B 2 99 ? 47.71300 -100.15600 -28.62900 1.000 65.49363 94 TYR C CA 1
ATOM 4114 C C . TYR B 2 99 ? 46.78600 -99.04000 -28.17500 1.000 63.88668 94 TYR C C 1
ATOM 4115 O O . TYR B 2 99 ? 46.27700 -98.27100 -28.99300 1.000 66.78988 94 TYR C O 1
ATOM 4124 N N . CYS B 2 100 ? 46.56700 -98.95700 -26.87000 1.000 60.83497 95 CYS C N 1
ATOM 4125 C CA . CYS B 2 100 ? 45.77600 -97.89200 -26.27500 1.000 57.23477 95 CYS C CA 1
ATOM 4126 C C . CYS B 2 100 ? 46.71600 -96.84800 -25.68800 1.000 56.52563 95 CYS C C 1
ATOM 4127 O O . CYS B 2 100 ? 47.62600 -97.18400 -24.92400 1.000 55.52832 95 CYS C O 1
ATOM 4130 N N . LYS B 2 101 ? 46.51400 -95.59100 -26.07500 1.000 60.06734 96 LYS C N 1
ATOM 4131 C CA . LYS B 2 101 ? 47.38600 -94.49100 -25.69400 1.000 63.60933 96 LYS C CA 1
ATOM 4132 C C . LYS B 2 101 ? 46.60200 -93.44700 -24.91500 1.000 64.83250 96 LYS C C 1
ATOM 4133 O O . LYS B 2 101 ? 45.46300 -93.12500 -25.26300 1.000 67.42266 96 LYS C O 1
ATOM 4139 N N . LEU B 2 102 ? 47.21600 -92.92900 -23.85800 1.000 62.83049 97 LEU C N 1
ATOM 4140 C CA . LEU B 2 102 ? 46.70200 -91.78800 -23.10900 1.000 59.54620 97 LEU C CA 1
ATOM 4141 C C . LEU B 2 102 ? 47.59000 -90.59800 -23.44500 1.000 56.61322 97 LEU C C 1
ATOM 4142 O O . LEU B 2 102 ? 48.77300 -90.58200 -23.08500 1.000 56.17934 97 LEU C O 1
ATOM 4147 N N . GLU B 2 103 ? 47.03000 -89.61900 -24.15800 1.000 54.95156 98 GLU C N 1
ATOM 4148 C CA . GLU B 2 103 ? 47.76200 -88.43800 -24.59600 1.000 53.30740 98 GLU C CA 1
ATOM 4149 C C . GLU B 2 103 ? 47.38500 -87.27900 -23.68100 1.000 55.56750 98 GLU C C 1
ATOM 4150 O O . GLU B 2 103 ? 46.23500 -86.83800 -23.68200 1.000 67.66829 98 GLU C O 1
ATOM 4156 N N . HIS B 2 104 ? 48.34300 -86.78200 -22.90400 1.000 51.57597 99 HIS C N 1
ATOM 4157 C CA . HIS B 2 104 ? 48.03300 -85.69600 -21.98400 1.000 56.35837 99 HIS C CA 1
ATOM 4158 C C . HIS B 2 104 ? 47.58400 -84.45900 -22.75100 1.000 62.56466 99 HIS C C 1
ATOM 4159 O O . HIS B 2 104 ? 48.26000 -84.00600 -23.68000 1.000 65.88696 99 HIS C O 1
ATOM 4166 N N . ASP B 2 105 ? 46.42200 -83.92500 -22.36600 1.000 59.20135 100 ASP C N 1
ATOM 4167 C CA . ASP B 2 105 ? 45.84900 -82.77900 -23.06300 1.000 60.57660 100 ASP C CA 1
ATOM 4168 C C . ASP B 2 105 ? 46.72200 -81.53700 -22.95700 1.000 61.86203 100 ASP C C 1
ATOM 4169 O O . ASP B 2 105 ? 46.54600 -80.60100 -23.74400 1.000 65.03793 100 ASP C O 1
ATOM 4174 N N . LEU B 2 106 ? 47.64600 -81.49900 -22.00000 1.000 59.89697 101 LEU C N 1
ATOM 4175 C CA . LEU B 2 106 ? 48.62800 -80.42900 -21.90100 1.000 56.54768 101 LEU C CA 1
ATOM 4176 C C . LEU B 2 106 ? 50.00200 -80.85300 -22.40700 1.000 55.39802 101 LEU C C 1
ATOM 4177 O O . LEU B 2 106 ? 50.95700 -80.07400 -22.31100 1.000 49.00249 101 LEU C O 1
ATOM 4182 N N . GLY B 2 107 ? 50.12300 -82.06500 -22.94600 1.000 56.50341 102 GLY C N 1
ATOM 4183 C CA . GLY B 2 107 ? 51.38500 -82.51700 -23.49500 1.000 55.72706 102 GLY C CA 1
ATOM 4184 C C . GLY B 2 107 ? 52.46500 -82.79200 -22.47700 1.000 55.86293 102 GLY C C 1
ATOM 4185 O O . GLY B 2 107 ? 53.64900 -82.76400 -22.82400 1.000 61.21787 102 GLY C O 1
ATOM 4186 N N . TYR B 2 108 ? 52.09400 -83.06600 -21.22400 1.000 54.17411 103 TYR C N 1
ATOM 4187 C CA . TYR B 2 108 ? 53.09600 -83.33900 -20.19800 1.000 48.57002 103 TYR C CA 1
ATOM 4188 C C . TYR B 2 108 ? 53.84200 -84.63400 -20.49100 1.000 55.12321 103 TYR C C 1
ATOM 4189 O O . TYR B 2 108 ? 55.07800 -84.65500 -20.53700 1.000 71.91176 103 TYR C O 1
ATOM 4198 N N . TYR B 2 109 ? 53.10600 -85.72400 -20.69000 1.000 49.18920 104 TYR C N 1
ATOM 4199 C CA . TYR B 2 109 ? 53.67800 -87.03500 -20.96500 1.000 47.57899 104 TYR C CA 1
ATOM 4200 C C . TYR B 2 109 ? 52.56500 -87.93300 -21.48600 1.000 57.85748 104 TYR C C 1
ATOM 4201 O O . TYR B 2 109 ? 51.37900 -87.64100 -21.31100 1.000 50.83636 104 TYR C O 1
ATOM 4210 N N . ASP B 2 110 ? 52.96000 -89.03100 -22.12500 1.000 57.43157 105 ASP C N 1
ATOM 4211 C CA . ASP B 2 110 ? 52.02000 -89.95600 -22.74100 1.000 58.99815 105 ASP C CA 1
ATOM 4212 C C . ASP B 2 110 ? 52.19300 -91.35400 -22.16300 1.000 57.69629 105 ASP C C 1
ATOM 4213 O O . ASP B 2 110 ? 53.30100 -91.76700 -21.80800 1.000 63.64185 105 ASP C O 1
ATOM 4218 N N . TYR B 2 111 ? 51.08200 -92.07900 -22.07100 1.000 59.27926 106 TYR C N 1
ATOM 4219 C CA . TYR B 2 111 ? 51.07300 -93.46400 -21.61800 1.000 62.82602 106 TYR C CA 1
ATOM 4220 C C . TYR B 2 111 ? 50.73600 -94.38300 -22.78400 1.000 68.74714 106 TYR C C 1
ATOM 4221 O O . TYR B 2 111 ? 49.82900 -94.09400 -23.56900 1.000 67.58413 106 TYR C O 1
ATOM 4230 N N . TRP B 2 112 ? 51.46400 -95.49200 -22.89100 1.000 68.67147 107 TRP C N 1
ATOM 4231 C CA . TRP B 2 112 ? 51.23500 -96.47700 -23.93800 1.000 64.99950 107 TRP C CA 1
ATOM 4232 C C . TRP B 2 112 ? 51.03800 -97.85100 -23.31900 1.000 64.48816 107 TRP C C 1
ATOM 4233 O O . TRP B 2 112 ? 51.73000 -98.21700 -22.36400 1.000 65.59914 107 TRP C O 1
ATOM 4244 N N . GLY B 2 113 ? 50.08800 -98.61200 -23.87200 1.000 59.82692 108 GLY C N 1
ATOM 4245 C CA . GLY B 2 113 ? 49.84300 -99.96000 -23.40900 1.000 60.61152 108 GLY C CA 1
ATOM 4246 C C . GLY B 2 113 ? 50.69800 -100.98900 -24.12600 1.000 67.69378 108 GLY C C 1
ATOM 4247 O O . GLY B 2 113 ? 51.41300 -100.68800 -25.08000 1.000 62.29127 108 GLY C O 1
ATOM 4248 N N . GLN B 2 114 ? 50.61000 -102.23100 -23.64500 1.000 68.14651 109 GLN C N 1
ATOM 4249 C CA . GLN B 2 114 ? 51.36600 -103.32100 -24.24900 1.000 71.84035 109 GLN C CA 1
ATOM 4250 C C . GLN B 2 114 ? 50.72400 -103.84000 -25.52700 1.000 68.60543 109 GLN C C 1
ATOM 4251 O O . GLN B 2 114 ? 51.39700 -104.51900 -26.31000 1.000 67.08553 109 GLN C O 1
ATOM 4257 N N . GLY B 2 115 ? 49.45100 -103.54000 -25.75500 1.000 69.63101 110 GLY C N 1
ATOM 4258 C CA . GLY B 2 115 ? 48.79300 -103.87800 -26.99800 1.000 75.74869 110 GLY C CA 1
ATOM 4259 C C . GLY B 2 115 ? 48.14400 -105.25100 -26.97700 1.000 77.11506 110 GLY C C 1
ATOM 4260 O O . GLY B 2 115 ? 48.46200 -106.11800 -26.16300 1.000 78.25443 110 GLY C O 1
ATOM 4261 N N . THR B 2 116 ? 47.21100 -105.43900 -27.90700 1.000 72.55697 111 THR C N 1
ATOM 4262 C CA . THR B 2 116 ? 46.54300 -106.71600 -28.09900 1.000 75.36130 111 THR C CA 1
ATOM 4263 C C . THR B 2 116 ? 46.46400 -107.00200 -29.59100 1.000 77.55041 111 THR C C 1
ATOM 4264 O O . THR B 2 116 ? 46.21600 -106.09900 -30.39000 1.000 68.12446 111 THR C O 1
ATOM 4268 N N . GLN B 2 117 ? 46.68000 -108.25800 -29.96400 1.000 76.79488 112 GLN C N 1
ATOM 4269 C CA . GLN B 2 117 ? 46.76700 -108.62600 -31.36900 1.000 73.03089 112 GLN C CA 1
ATOM 4270 C C . GLN B 2 117 ? 45.37800 -108.89400 -31.93200 1.000 78.11961 112 GLN C C 1
ATOM 4271 O O . GLN B 2 117 ? 44.54400 -109.53000 -31.28200 1.000 83.72710 112 GLN C O 1
ATOM 4277 N N . VAL B 2 118 ? 45.12800 -108.38400 -33.13600 1.000 78.96524 113 VAL C N 1
ATOM 4278 C CA . VAL B 2 118 ? 43.88600 -108.61000 -33.86100 1.000 79.96759 113 VAL C CA 1
ATOM 4279 C C . VAL B 2 118 ? 44.25500 -109.18800 -35.21800 1.000 88.37405 113 VAL C C 1
ATOM 4280 O O . VAL B 2 118 ? 45.01400 -108.57000 -35.97700 1.000 92.55653 113 VAL C O 1
ATOM 4284 N N . THR B 2 119 ? 43.73200 -110.37400 -35.51500 1.000 89.84534 114 THR C N 1
ATOM 4285 C CA . THR B 2 119 ? 43.97100 -111.04200 -36.78600 1.000 85.28373 114 THR C CA 1
ATOM 4286 C C . THR B 2 119 ? 42.64400 -111.52700 -37.35100 1.000 86.03967 114 THR C C 1
ATOM 4287 O O . THR B 2 119 ? 41.76500 -111.97200 -36.60600 1.000 82.69713 114 THR C O 1
ATOM 4291 N N . VAL B 2 120 ? 42.48700 -111.41200 -38.66700 1.000 93.68819 115 VAL C N 1
ATOM 4292 C CA . VAL B 2 120 ? 41.27500 -111.85800 -39.34100 1.000 96.24622 115 VAL C CA 1
ATOM 4293 C C . VAL B 2 120 ? 41.66900 -112.76400 -40.50100 1.000 103.48338 115 VAL C C 1
ATOM 4294 O O . VAL B 2 120 ? 42.60800 -112.45700 -41.24600 1.000 108.61456 115 VAL C O 1
ATOM 4298 N N . SER B 2 121 ? 40.97900 -113.89700 -40.62400 1.000 102.04012 116 SER C N 1
ATOM 4299 C CA . SER B 2 121 ? 41.16000 -114.82200 -41.74300 1.000 100.96677 116 SER C CA 1
ATOM 4300 C C . SER B 2 121 ? 40.11000 -115.92600 -41.69200 1.000 105.29824 116 SER C C 1
ATOM 4301 O O . SER B 2 121 ? 39.83800 -116.48800 -40.63100 1.000 107.44608 116 SER C O 1
ATOM 4304 N N . PRO C 1 9 ? 41.20500 -19.90100 3.51400 1.000 64.55886 2 PRO D N 1
ATOM 4305 C CA . PRO C 1 9 ? 40.36300 -20.85000 4.25300 1.000 61.52369 2 PRO D CA 1
ATOM 4306 C C . PRO C 1 9 ? 40.24900 -22.18200 3.52300 1.000 63.01398 2 PRO D C 1
ATOM 4307 O O . PRO C 1 9 ? 39.61200 -22.24900 2.47300 1.000 66.66333 2 PRO D O 1
ATOM 4311 N N . PHE C 1 10 ? 40.87000 -23.22400 4.07800 1.000 63.64143 3 PHE D N 1
ATOM 4312 C CA . PHE C 1 10 ? 40.83400 -24.54400 3.45400 1.000 61.12702 3 PHE D CA 1
ATOM 4313 C C . PHE C 1 10 ? 39.41300 -25.09900 3.41200 1.000 64.87644 3 PHE D C 1
ATOM 4314 O O . PHE C 1 10 ? 38.90800 -25.47100 2.34700 1.000 70.54992 3 PHE D O 1
ATOM 4322 N N . VAL C 1 11 ? 38.75700 -25.18000 4.56600 1.000 62.02168 4 VAL D N 1
ATOM 4323 C CA . VAL C 1 11 ? 37.38200 -25.66800 4.63200 1.000 60.79054 4 VAL D CA 1
ATOM 4324 C C . VAL C 1 11 ? 36.44600 -24.51500 4.29300 1.000 64.42001 4 VAL D C 1
ATOM 4325 O O . VAL C 1 11 ? 36.49300 -23.45800 4.93000 1.000 75.08684 4 VAL D O 1
ATOM 4329 N N . ASN C 1 12 ? 35.58800 -24.71700 3.29100 1.000 63.45150 5 ASN D N 1
ATOM 4330 C CA . ASN C 1 12 ? 34.76400 -23.61700 2.81000 1.000 75.15155 5 ASN D CA 1
ATOM 4331 C C . ASN C 1 12 ? 33.51100 -23.39500 3.65100 1.000 82.70083 5 ASN D C 1
ATOM 4332 O O . ASN C 1 12 ? 32.94900 -22.29600 3.61400 1.000 87.19237 5 ASN D O 1
ATOM 4337 N N . LYS C 1 13 ? 33.07200 -24.39400 4.41300 1.000 80.63842 6 LYS D N 1
ATOM 4338 C CA . LYS C 1 13 ? 31.90900 -24.26700 5.28000 1.000 74.88224 6 LYS D CA 1
ATOM 4339 C C . LYS C 1 13 ? 32.29700 -24.53900 6.72600 1.000 74.65406 6 LYS D C 1
ATOM 4340 O O . LYS C 1 13 ? 33.28200 -25.22300 7.01600 1.000 73.36350 6 LYS D O 1
ATOM 4346 N N . GLN C 1 14 ? 31.50000 -23.99100 7.63600 1.000 77.48673 7 GLN D N 1
ATOM 4347 C CA . GLN C 1 14 ? 31.64900 -24.23600 9.06400 1.000 81.65114 7 GLN D CA 1
ATOM 4348 C C . GLN C 1 14 ? 30.62000 -25.28700 9.46000 1.000 70.70418 7 GLN D C 1
ATOM 4349 O O . GLN C 1 14 ? 29.41300 -25.02800 9.43600 1.000 67.37156 7 GLN D O 1
ATOM 4355 N N . PHE C 1 15 ? 31.10000 -26.47800 9.79400 1.000 71.87414 8 PHE D N 1
ATOM 4356 C CA . PHE C 1 15 ? 30.24600 -27.62900 10.04100 1.000 71.06662 8 PHE D CA 1
ATOM 4357 C C . PHE C 1 15 ? 30.07200 -27.86000 11.53500 1.000 70.56867 8 PHE D C 1
ATOM 4358 O O . PHE C 1 15 ? 31.02300 -27.74200 12.31300 1.000 78.58634 8 PHE D O 1
ATOM 4366 N N . ASN C 1 16 ? 28.84500 -28.18300 11.92600 1.000 65.93059 9 ASN D N 1
ATOM 4367 C CA . ASN C 1 16 ? 28.54800 -28.68800 13.25400 1.000 64.00404 9 ASN D CA 1
ATOM 4368 C C . ASN C 1 16 ? 28.00900 -30.10400 13.11600 1.000 60.43405 9 ASN D C 1
ATOM 4369 O O . ASN C 1 16 ? 27.30500 -30.42000 12.15400 1.000 52.24003 9 ASN D O 1
ATOM 4374 N N . TYR C 1 17 ? 28.34600 -30.95900 14.08600 1.000 60.41270 10 TYR D N 1
ATOM 4375 C CA . TYR C 1 17 ? 27.97800 -32.36600 13.96600 1.000 52.58451 10 TYR D CA 1
ATOM 4376 C C . TYR C 1 17 ? 26.46900 -32.55100 13.90200 1.000 59.40819 10 TYR D C 1
ATOM 4377 O O . TYR C 1 17 ? 25.99100 -33.49800 13.26800 1.000 65.45168 10 TYR D O 1
ATOM 4386 N N . LYS C 1 18 ? 25.70400 -31.66200 14.53100 1.000 57.43824 11 LYS D N 1
ATOM 4387 C CA . LYS C 1 18 ? 24.25300 -31.77800 14.55300 1.000 58.00096 11 LYS D CA 1
ATOM 4388 C C . LYS C 1 18 ? 23.58400 -31.10400 13.36100 1.000 65.98853 11 LYS D C 1
ATOM 4389 O O . LYS C 1 18 ? 22.35100 -31.03400 13.32000 1.000 79.56915 11 LYS D O 1
ATOM 4395 N N . ASP C 1 19 ? 24.35800 -30.60300 12.40000 1.000 65.54445 12 ASP D N 1
ATOM 4396 C CA . ASP C 1 19 ? 23.77100 -30.04400 11.19100 1.000 63.14239 12 ASP D CA 1
ATOM 4397 C C . ASP C 1 19 ? 23.04900 -31.13700 10.40000 1.000 63.31119 12 ASP D C 1
ATOM 4398 O O . ASP C 1 19 ? 23.46800 -32.29900 10.40400 1.000 63.43539 12 ASP D O 1
ATOM 4403 N N . PRO C 1 20 ? 21.95400 -30.79600 9.72400 1.000 62.28475 13 PRO D N 1
ATOM 4404 C CA . PRO C 1 20 ? 21.21100 -31.81000 8.97000 1.000 56.37497 13 PRO D CA 1
ATOM 4405 C C . PRO C 1 20 ? 21.97800 -32.26700 7.73900 1.000 56.41568 13 PRO D C 1
ATOM 4406 O O . PRO C 1 20 ? 22.71900 -31.50300 7.11600 1.000 51.86961 13 PRO D O 1
ATOM 4410 N N . VAL C 1 21 ? 21.78700 -33.54000 7.39000 1.000 62.39116 14 VAL D N 1
ATOM 4411 C CA . VAL C 1 21 ? 22.45700 -34.10400 6.22700 1.000 59.32388 14 VAL D CA 1
ATOM 4412 C C . VAL C 1 21 ? 21.79200 -33.60000 4.95000 1.000 59.20704 14 VAL D C 1
ATOM 4413 O O . VAL C 1 21 ? 20.62100 -33.21300 4.93200 1.000 72.06549 14 VAL D O 1
ATOM 4417 N N . ASN C 1 22 ? 22.56300 -33.59800 3.86300 1.000 50.23396 15 ASN D N 1
ATOM 4418 C CA . ASN C 1 22 ? 22.05100 -33.17100 2.56800 1.000 56.76805 15 ASN D CA 1
ATOM 4419 C C . ASN C 1 22 ? 22.45900 -34.08600 1.42200 1.000 64.62723 15 ASN D C 1
ATOM 4420 O O . ASN C 1 22 ? 22.05400 -33.83100 0.28300 1.000 67.79428 15 ASN D O 1
ATOM 4425 N N . GLY C 1 23 ? 23.24100 -35.13100 1.67900 1.000 63.55453 16 GLY D N 1
ATOM 4426 C CA . GLY C 1 23 ? 23.70300 -36.01300 0.62900 1.000 62.55622 16 GLY D CA 1
ATOM 4427 C C . GLY C 1 23 ? 24.82600 -35.46700 -0.22100 1.000 62.17476 16 GLY D C 1
ATOM 4428 O O . GLY C 1 23 ? 25.16400 -36.08300 -1.23900 1.000 65.37200 16 GLY D O 1
ATOM 4429 N N . VAL C 1 24 ? 25.41600 -34.33200 0.15500 1.000 59.08563 17 VAL D N 1
ATOM 4430 C CA . VAL C 1 24 ? 26.48600 -33.72500 -0.63000 1.000 60.39705 17 VAL D CA 1
ATOM 4431 C C . VAL C 1 24 ? 27.75300 -33.62500 0.21200 1.000 64.71735 17 VAL D C 1
ATOM 4432 O O . VAL C 1 24 ? 28.74700 -34.30700 -0.06300 1.000 71.48080 17 VAL D O 1
ATOM 4436 N N . ASP C 1 25 ? 27.73300 -32.77000 1.24000 1.000 62.93880 18 ASP D N 1
ATOM 4437 C CA . ASP C 1 25 ? 28.88400 -32.58000 2.11100 1.000 58.41668 18 ASP D CA 1
ATOM 4438 C C . ASP C 1 25 ? 28.63200 -32.96600 3.56200 1.000 55.85313 18 ASP D C 1
ATOM 4439 O O . ASP C 1 25 ? 29.59200 -33.05500 4.33500 1.000 56.71604 18 ASP D O 1
ATOM 4444 N N . ILE C 1 26 ? 27.38100 -33.17400 3.95700 1.000 54.55710 19 ILE D N 1
ATOM 4445 C CA . ILE C 1 26 ? 27.03000 -33.74000 5.25300 1.000 52.84850 19 ILE D CA 1
ATOM 4446 C C . ILE C 1 26 ? 26.11600 -34.91200 4.94800 1.000 48.72172 19 ILE D C 1
ATOM 4447 O O . ILE C 1 26 ? 25.00500 -34.71200 4.44300 1.000 49.05923 19 ILE D O 1
ATOM 4452 N N . ALA C 1 27 ? 26.57000 -36.13100 5.22800 1.000 48.63409 20 ALA D N 1
ATOM 4453 C CA . ALA C 1 27 ? 25.75300 -37.26400 4.81700 1.000 48.91770 20 ALA D CA 1
ATOM 4454 C C . ALA C 1 27 ? 26.16400 -38.51700 5.56700 1.000 49.21010 20 ALA D C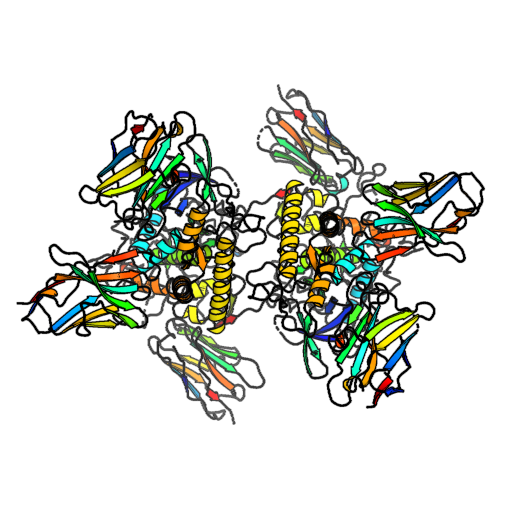 1
ATOM 4455 O O . ALA C 1 27 ? 27.26700 -38.61000 6.10200 1.000 48.96419 20 ALA D O 1
ATOM 4457 N N . TYR C 1 28 ? 25.25300 -39.48000 5.60200 1.000 56.91602 21 TYR D N 1
ATOM 4458 C CA . TYR C 1 28 ? 25.60600 -40.81600 6.04700 1.000 51.53256 21 TYR D CA 1
ATOM 4459 C C . TYR C 1 28 ? 26.25300 -41.56400 4.88800 1.000 51.69497 21 TYR D C 1
ATOM 4460 O O . TYR C 1 28 ? 25.81900 -41.45500 3.73600 1.000 54.21068 21 TYR D O 1
ATOM 4469 N N . ILE C 1 29 ? 27.33400 -42.27900 5.18700 1.000 49.53354 22 ILE D N 1
ATOM 4470 C CA . ILE C 1 29 ? 28.13000 -42.94500 4.17000 1.000 49.03277 22 ILE D CA 1
ATOM 4471 C C . ILE C 1 29 ? 28.44300 -44.36600 4.62000 1.000 57.97667 22 ILE D C 1
ATOM 4472 O O . ILE C 1 29 ? 28.21500 -44.75400 5.76900 1.000 59.51996 22 ILE D O 1
ATOM 4477 N N . LYS C 1 30 ? 28.95400 -45.14200 3.66700 1.000 53.49767 23 LYS D N 1
ATOM 4478 C CA . LYS C 1 30 ? 29.40800 -46.50700 3.87200 1.000 51.08482 23 LYS D CA 1
ATOM 4479 C C . LYS C 1 30 ? 30.72500 -46.69300 3.13200 1.000 54.24213 23 LYS D C 1
ATOM 4480 O O . LYS C 1 30 ? 30.88300 -46.21700 2.00200 1.000 54.41814 23 LYS D O 1
ATOM 4486 N N . ILE C 1 31 ? 31.67600 -47.35600 3.78600 1.000 53.80864 24 ILE D N 1
ATOM 4487 C CA . ILE C 1 31 ? 32.98900 -47.64300 3.21100 1.000 52.25663 24 ILE D CA 1
ATOM 4488 C C . ILE C 1 31 ? 32.91600 -49.02000 2.55600 1.000 57.90181 24 ILE D C 1
ATOM 4489 O O . ILE C 1 31 ? 32.00600 -49.79600 2.88300 1.000 58.77508 24 ILE D O 1
ATOM 4494 N N . PRO C 1 32 ? 33.82900 -49.35800 1.61200 1.000 70.46306 25 PRO D N 1
ATOM 4495 C CA . PRO C 1 32 ? 33.72600 -50.62500 0.86400 1.000 73.28831 25 PRO D CA 1
ATOM 4496 C C . PRO C 1 32 ? 33.30500 -51.86900 1.64000 1.000 73.75358 25 PRO D C 1
ATOM 4497 O O . PRO C 1 32 ? 32.54700 -52.68600 1.10800 1.000 78.99531 25 PRO D O 1
ATOM 4501 N N . ASN C 1 33 ? 33.78700 -52.05100 2.86500 1.000 67.93421 26 ASN D N 1
ATOM 4502 C CA . ASN C 1 33 ? 33.34600 -53.18800 3.67500 1.000 63.34859 26 ASN D CA 1
ATOM 4503 C C . ASN C 1 33 ? 32.17400 -52.80700 4.58100 1.000 60.22649 26 ASN D C 1
ATOM 4504 O O . ASN C 1 33 ? 31.04600 -53.26000 4.39000 1.000 62.32077 26 ASN D O 1
ATOM 4509 N N . MET C 1 37 ? 27.91800 -53.28800 8.02800 1.000 106.80083 30 MET D N 1
ATOM 4510 C CA . MET C 1 37 ? 27.77400 -52.10500 8.86800 1.000 105.24066 30 MET D CA 1
ATOM 4511 C C . MET C 1 37 ? 26.50300 -51.33300 8.53000 1.000 92.42747 30 MET D C 1
ATOM 4512 O O . MET C 1 37 ? 25.79300 -51.66500 7.57900 1.000 77.22354 30 MET D O 1
ATOM 4517 N N . GLN C 1 38 ? 26.21500 -50.30500 9.32500 1.000 92.32172 31 GLN D N 1
ATOM 4518 C CA . GLN C 1 38 ? 25.20100 -49.33200 8.96500 1.000 87.12543 31 GLN D CA 1
ATOM 4519 C C . GLN C 1 38 ? 25.84900 -47.95700 8.83700 1.000 79.86864 31 GLN D C 1
ATOM 4520 O O . GLN C 1 38 ? 26.84800 -47.67500 9.50600 1.000 79.73883 31 GLN D O 1
ATOM 4526 N N . PRO C 1 39 ? 25.30600 -47.08600 7.98500 1.000 76.40023 32 PRO D N 1
ATOM 4527 C CA . PRO C 1 39 ? 26.04000 -45.87700 7.58400 1.000 74.14774 32 PRO D CA 1
ATOM 4528 C C . PRO C 1 39 ? 26.42300 -44.99800 8.76400 1.000 66.30653 32 PRO D C 1
ATOM 4529 O O . PRO C 1 39 ? 25.75600 -44.98000 9.80000 1.000 66.98040 32 PRO D O 1
ATOM 4533 N N . VAL C 1 40 ? 27.52300 -44.26800 8.59700 1.000 63.33440 33 VAL D N 1
ATOM 4534 C CA . VAL C 1 40 ? 28.00500 -43.34900 9.62000 1.000 57.04272 33 VAL D CA 1
ATOM 4535 C C . VAL C 1 40 ? 27.92900 -41.92900 9.08300 1.000 53.58478 33 VAL D C 1
ATOM 4536 O O . VAL C 1 40 ? 28.13500 -41.68200 7.89000 1.000 50.23041 33 VAL D O 1
ATOM 4540 N N . LYS C 1 41 ? 27.63300 -40.98800 9.97600 1.000 51.28003 34 LYS D N 1
ATOM 4541 C CA . LYS C 1 41 ? 27.52100 -39.58800 9.58900 1.000 50.73483 34 LYS D CA 1
ATOM 4542 C C . LYS C 1 41 ? 28.91700 -39.01400 9.39000 1.000 49.92261 34 LYS D C 1
ATOM 4543 O O . LYS C 1 41 ? 29.74300 -39.04300 10.30900 1.000 59.40314 34 LYS D O 1
ATOM 4549 N N . ALA C 1 42 ? 29.17800 -38.49700 8.19300 1.000 50.88417 35 ALA D N 1
ATOM 4550 C CA . ALA C 1 42 ? 30.46800 -37.94500 7.82600 1.000 49.93302 35 ALA D CA 1
ATOM 4551 C C . ALA C 1 42 ? 30.28000 -36.59300 7.15400 1.000 48.57923 35 ALA D C 1
ATOM 4552 O O . ALA C 1 42 ? 29.18300 -36.23300 6.70100 1.000 53.08131 35 ALA D O 1
ATOM 4554 N N . PHE C 1 43 ? 31.38600 -35.85600 7.09000 1.000 47.65187 36 PHE D N 1
ATOM 4555 C CA . PHE C 1 43 ? 31.41000 -34.48000 6.62200 1.000 47.46842 36 PHE D CA 1
ATOM 4556 C C . PHE C 1 43 ? 32.51000 -34.32700 5.58500 1.000 55.01402 36 PHE D C 1
ATOM 4557 O O . PHE C 1 43 ? 33.64400 -34.76200 5.80800 1.000 60.16320 36 PHE D O 1
ATOM 4565 N N . LYS C 1 44 ? 32.17500 -33.70100 4.46000 1.000 46.49534 37 LYS D N 1
ATOM 4566 C CA . LYS C 1 44 ? 33.10900 -33.48500 3.35800 1.000 52.05213 37 LYS D CA 1
ATOM 4567 C C . LYS C 1 44 ? 33.68700 -32.08400 3.51900 1.000 56.66933 37 LYS D C 1
ATOM 4568 O O . LYS C 1 44 ? 33.15900 -31.10700 2.98500 1.000 57.81251 37 LYS D O 1
ATOM 4574 N N . ILE C 1 45 ? 34.78300 -31.98900 4.27800 1.000 58.86759 38 ILE D N 1
ATOM 4575 C CA . ILE C 1 45 ? 35.37900 -30.69300 4.58100 1.000 54.93923 38 ILE D CA 1
ATOM 4576 C C . ILE C 1 45 ? 36.04500 -30.07900 3.35800 1.000 48.61837 38 ILE D C 1
ATOM 4577 O O . ILE C 1 45 ? 36.23600 -28.85800 3.30600 1.000 46.65522 38 ILE D O 1
ATOM 4582 N N . HIS C 1 46 ? 36.39200 -30.89100 2.36400 1.000 47.74955 39 HIS D N 1
ATOM 4583 C CA . HIS C 1 46 ? 36.99900 -30.39700 1.13600 1.000 52.88826 39 HIS D CA 1
ATOM 4584 C C . HIS C 1 46 ? 36.79300 -31.45000 0.06100 1.000 54.55604 39 HIS D C 1
ATOM 4585 O O . HIS C 1 46 ? 36.49000 -32.60900 0.35700 1.000 57.18319 39 HIS D O 1
ATOM 4592 N N . ASN C 1 47 ? 36.94100 -31.02800 -1.19400 1.000 58.11178 40 ASN D N 1
ATOM 4593 C CA . ASN C 1 47 ? 36.89600 -31.96700 -2.30700 1.000 52.98648 40 ASN D CA 1
ATOM 4594 C C . ASN C 1 47 ? 37.88100 -33.10700 -2.08000 1.000 53.11460 40 ASN D C 1
ATOM 4595 O O . ASN C 1 47 ? 39.05000 -32.88000 -1.75200 1.000 55.52291 40 ASN D O 1
ATOM 4600 N N . LYS C 1 48 ? 37.38400 -34.33600 -2.22800 1.000 53.14754 41 LYS D N 1
ATOM 4601 C CA . LYS C 1 48 ? 38.13400 -35.58800 -2.12800 1.000 48.75326 41 LYS D CA 1
ATOM 4602 C C . LYS C 1 48 ? 38.55800 -35.93300 -0.70300 1.000 46.62018 41 LYS D C 1
ATOM 4603 O O . LYS C 1 48 ? 39.27400 -36.92300 -0.50900 1.000 51.47182 41 LYS D O 1
ATOM 4609 N N . ILE C 1 49 ? 38.14000 -35.16200 0.30200 1.000 44.86152 42 ILE D N 1
ATOM 4610 C CA . ILE C 1 49 ? 38.53200 -35.40000 1.68900 1.000 50.07006 42 ILE D CA 1
ATOM 4611 C C . ILE C 1 49 ? 37.28800 -35.40800 2.56700 1.000 50.16673 42 ILE D C 1
ATOM 4612 O O . ILE C 1 49 ? 36.51200 -34.44500 2.56100 1.000 56.57487 42 ILE D O 1
ATOM 4617 N N . TRP C 1 50 ? 37.11600 -36.47700 3.34000 1.000 48.25598 43 TRP D N 1
ATOM 4618 C CA . TRP C 1 50 ? 35.98900 -36.62900 4.24800 1.000 52.22492 43 TRP D CA 1
ATOM 4619 C C . TRP C 1 50 ? 36.49000 -36.87100 5.66600 1.000 56.00551 43 TRP D C 1
ATOM 4620 O O . TRP C 1 50 ? 37.61400 -37.33100 5.88000 1.000 55.73261 43 TRP D O 1
ATOM 4631 N N . VAL C 1 51 ? 35.63100 -36.57000 6.63800 1.000 56.16502 44 VAL D N 1
ATOM 4632 C CA . VAL C 1 51 ? 35.92400 -36.77800 8.05200 1.000 54.17211 44 VAL D CA 1
ATOM 4633 C C . VAL C 1 51 ? 34.76300 -37.53500 8.68500 1.000 49.34261 44 VAL D C 1
ATOM 4634 O O . VAL C 1 51 ? 33.60100 -37.14300 8.53000 1.000 47.81866 44 VAL D O 1
ATOM 4638 N N . ILE C 1 52 ? 35.08000 -38.60800 9.40200 1.000 48.14562 45 ILE D N 1
ATOM 4639 C CA . ILE C 1 52 ? 34.09500 -39.41000 10.12200 1.000 48.83535 45 ILE D CA 1
ATOM 4640 C C . ILE C 1 52 ? 34.36800 -39.27300 11.61400 1.000 53.17568 45 ILE D C 1
ATOM 4641 O O . ILE C 1 52 ? 35.25700 -39.95600 12.14100 1.000 49.78682 45 ILE D O 1
ATOM 4646 N N . PRO C 1 53 ? 33.64700 -38.41000 12.33100 1.000 57.51624 46 PRO D N 1
ATOM 4647 C CA . PRO C 1 53 ? 33.90800 -38.25000 13.76800 1.000 50.58531 46 PRO D CA 1
ATOM 4648 C C . PRO C 1 53 ? 33.47400 -39.46000 14.58200 1.000 51.41935 46 PRO D C 1
ATOM 4649 O O . PRO C 1 53 ? 32.62600 -39.34400 15.47000 1.000 52.15955 46 PRO D O 1
ATOM 4653 N N . GLU C 1 54 ? 34.05400 -40.62300 14.29800 1.000 57.08248 47 GLU D N 1
ATOM 4654 C CA . GLU C 1 54 ? 33.68800 -41.85600 14.97600 1.000 61.73002 47 GLU D CA 1
ATOM 4655 C C . GLU C 1 54 ? 34.95000 -42.63700 15.30800 1.000 60.68432 47 GLU D C 1
ATOM 4656 O O . GLU C 1 54 ? 35.97500 -42.50200 14.63600 1.000 51.92499 47 GLU D O 1
ATOM 4662 N N . ARG C 1 55 ? 34.87100 -43.44100 16.36400 1.000 59.75030 48 ARG D N 1
ATOM 4663 C CA . ARG C 1 55 ? 35.92800 -44.40100 16.64500 1.000 55.25348 48 ARG D CA 1
ATOM 4664 C C . ARG C 1 55 ? 35.95000 -45.45700 15.54700 1.000 58.40826 48 ARG D C 1
ATOM 4665 O O . ARG C 1 55 ? 34.91200 -46.03300 15.20600 1.000 66.71227 48 ARG D O 1
ATOM 4673 N N . ASP C 1 56 ? 37.13200 -45.70300 14.98500 1.000 55.76779 49 ASP D N 1
ATOM 4674 C CA . ASP C 1 56 ? 37.25000 -46.58200 13.82700 1.000 53.38046 49 ASP D CA 1
ATOM 4675 C C . ASP C 1 56 ? 36.99900 -48.03700 14.20000 1.000 54.60277 49 ASP D C 1
ATOM 4676 O O . ASP C 1 56 ? 37.92000 -48.75400 14.60100 1.000 62.83086 49 ASP D O 1
ATOM 4681 N N . THR C 1 57 ? 35.74900 -48.47700 14.07000 1.000 55.03274 50 THR D N 1
ATOM 4682 C CA . THR C 1 57 ? 35.38800 -49.88000 14.21400 1.000 59.46654 50 THR D CA 1
ATOM 4683 C C . THR C 1 57 ? 34.94500 -50.48400 12.88700 1.000 58.25267 50 THR D C 1
ATOM 4684 O O . THR C 1 57 ? 34.37100 -51.57800 12.86600 1.000 57.11258 50 THR D O 1
ATOM 4688 N N . PHE C 1 58 ? 35.22700 -49.80400 11.77700 1.000 57.29164 51 PHE D N 1
ATOM 4689 C CA . PHE C 1 58 ? 34.70200 -50.16600 10.46600 1.000 61.21836 51 PHE D CA 1
ATOM 4690 C C . PHE C 1 58 ? 35.76500 -50.62800 9.48200 1.000 67.08084 51 PHE D C 1
ATOM 4691 O O . PHE C 1 58 ? 35.54600 -51.61000 8.77000 1.000 73.60519 51 PHE D O 1
ATOM 4699 N N . THR C 1 59 ? 36.91000 -49.94200 9.41400 1.000 65.68678 52 THR D N 1
ATOM 4700 C CA . THR C 1 59 ? 37.96000 -50.35300 8.48600 1.000 59.83921 52 THR D CA 1
ATOM 4701 C C . THR C 1 59 ? 38.46800 -51.75200 8.79900 1.000 61.15796 52 THR D C 1
ATOM 4702 O O . THR C 1 59 ? 38.86600 -52.48600 7.88800 1.000 64.15145 52 THR D O 1
ATOM 4706 N N . ASN C 1 60 ? 38.47400 -52.13200 10.07300 1.000 67.36137 53 ASN D N 1
ATOM 4707 C CA . ASN C 1 60 ? 38.89500 -53.46300 10.50300 1.000 69.90402 53 ASN D CA 1
ATOM 4708 C C . ASN C 1 60 ? 37.84800 -54.00200 11.46800 1.000 80.95649 53 ASN D C 1
ATOM 4709 O O . ASN C 1 60 ? 37.83600 -53.61900 12.65200 1.000 77.53180 53 ASN D O 1
ATOM 4714 N N . PRO C 1 61 ? 36.95000 -54.87700 11.00600 1.000 86.99831 54 PRO D N 1
ATOM 4715 C CA . PRO C 1 61 ? 35.91800 -55.41500 11.91000 1.000 95.15771 54 PRO D CA 1
ATOM 4716 C C . PRO C 1 61 ? 36.47400 -56.20700 13.08100 1.000 104.00066 54 PRO D C 1
ATOM 4717 O O . PRO C 1 61 ? 35.83400 -56.25800 14.13900 1.000 107.55298 54 PRO D O 1
ATOM 4721 N N . GLU C 1 62 ? 37.64500 -56.83100 12.92900 1.000 108.34832 55 GLU D N 1
ATOM 4722 C CA . GLU C 1 62 ? 38.27100 -57.52300 14.05000 1.000 105.00874 55 GLU D CA 1
ATOM 4723 C C . GLU C 1 62 ? 38.74400 -56.56200 15.13300 1.000 92.91188 55 GLU D C 1
ATOM 4724 O O . GLU C 1 62 ? 39.00400 -56.99700 16.26000 1.000 94.82377 55 GLU D O 1
ATOM 4730 N N . GLU C 1 63 ? 38.86600 -55.27200 14.81900 1.000 80.97720 56 GLU D N 1
ATOM 4731 C CA . GLU C 1 63 ? 39.22600 -54.24700 15.79000 1.000 75.90242 56 GLU D CA 1
ATOM 4732 C C . GLU C 1 63 ? 38.03700 -53.35900 16.14200 1.000 78.46761 56 GLU D C 1
ATOM 4733 O O . GLU C 1 63 ? 38.19800 -52.15900 16.37900 1.000 80.45002 56 GLU D O 1
ATOM 4739 N N . GLY C 1 64 ? 36.83800 -53.93400 16.16900 1.000 74.69584 57 GLY D N 1
ATOM 4740 C CA . GLY C 1 64 ? 35.63000 -53.22400 16.52700 1.000 73.43774 57 GLY D CA 1
ATOM 4741 C C . GLY C 1 64 ? 35.31100 -53.19500 18.00600 1.000 78.60164 57 GLY D C 1
ATOM 4742 O O . GLY C 1 64 ? 34.18800 -52.83900 18.37800 1.000 89.15892 57 GLY D O 1
ATOM 4743 N N . ASP C 1 65 ? 36.26200 -53.55500 18.86200 1.000 75.07992 58 ASP D N 1
ATOM 4744 C CA . ASP C 1 65 ? 36.09200 -53.52400 20.30800 1.000 79.48345 58 ASP D CA 1
ATOM 4745 C C . ASP C 1 65 ? 36.98500 -52.43300 20.88100 1.000 81.43569 58 ASP D C 1
ATOM 4746 O O . ASP C 1 65 ? 38.19700 -52.43000 20.64200 1.000 85.88076 58 ASP D O 1
ATOM 4751 N N . LEU C 1 66 ? 36.38800 -51.51200 21.63400 1.000 78.69426 59 LEU D N 1
ATOM 4752 C CA . LEU C 1 66 ? 37.12400 -50.40200 22.21900 1.000 74.33720 59 LEU D CA 1
ATOM 4753 C C . LEU C 1 66 ? 37.57000 -50.67400 23.64800 1.000 83.78513 59 LEU D C 1
ATOM 4754 O O . LEU C 1 66 ? 38.22100 -49.81700 24.25300 1.000 77.99405 59 LEU D O 1
ATOM 4759 N N . ASN C 1 67 ? 37.23500 -51.83800 24.20100 1.000 97.48329 60 ASN D N 1
ATOM 4760 C CA . ASN C 1 67 ? 37.69900 -52.19800 25.53400 1.000 104.40499 60 ASN D CA 1
ATOM 4761 C C . ASN C 1 67 ? 39.15400 -52.66200 25.47700 1.000 108.65092 60 ASN D C 1
ATOM 4762 O O . ASN C 1 67 ? 39.55600 -53.33200 24.52200 1.000 110.68710 60 ASN D O 1
ATOM 4767 N N . PRO C 1 68 ? 39.95900 -52.31900 26.47800 1.000 102.13297 61 PRO D N 1
ATOM 4768 C CA . PRO C 1 68 ? 41.39000 -52.64200 26.43400 1.000 101.97671 61 PRO D CA 1
ATOM 4769 C C . PRO C 1 68 ? 41.62900 -54.13800 26.52000 1.000 101.39325 61 PRO D C 1
ATOM 4770 O O . PRO C 1 68 ? 40.95100 -54.84500 27.28200 1.000 103.14270 61 PRO D O 1
ATOM 4774 N N . PRO C 1 69 ? 42.58300 -54.65800 25.75400 1.000 96.85281 62 PRO D N 1
ATOM 4775 C CA . PRO C 1 69 ? 42.97800 -56.06300 25.89700 1.000 97.88023 62 PRO D CA 1
ATOM 4776 C C . PRO C 1 69 ? 43.65900 -56.29000 27.23600 1.000 99.54160 62 PRO D C 1
ATOM 4777 O O . PRO C 1 69 ? 43.90600 -55.32700 27.97900 1.000 101.41095 62 PRO D O 1
ATOM 4781 N N . PRO C 1 70 ? 43.96300 -57.54100 27.59300 1.000 98.63879 63 PRO D N 1
ATOM 4782 C CA . PRO C 1 70 ? 44.69100 -57.78500 28.84500 1.000 99.85125 63 PRO D CA 1
ATOM 4783 C C . PRO C 1 70 ? 46.01200 -57.03000 28.89200 1.000 98.75030 63 PRO D C 1
ATOM 4784 O O . PRO C 1 70 ? 46.65100 -56.78100 27.86700 1.000 97.84293 63 PRO D O 1
ATOM 4788 N N . GLU C 1 71 ? 46.41400 -56.66500 30.10700 1.000 101.11468 64 GLU D N 1
ATOM 4789 C CA . GLU C 1 71 ? 47.61100 -55.85600 30.32800 1.000 101.18671 64 GLU D CA 1
ATOM 4790 C C . GLU C 1 71 ? 48.87400 -56.55500 29.83100 1.000 103.52440 64 GLU D C 1
ATOM 4791 O O . GLU C 1 71 ? 49.75500 -55.92500 29.24700 1.000 100.81943 64 GLU D O 1
ATOM 4793 N N . LYS C 1 73 ? 49.30300 -57.91200 26.92300 1.000 93.18176 66 LYS D N 1
ATOM 4794 C CA . LYS C 1 73 ? 49.11500 -57.85000 25.47800 1.000 93.54882 66 LYS D CA 1
ATOM 4795 C C . LYS C 1 73 ? 49.13200 -56.40600 24.98200 1.000 100.31974 66 LYS D C 1
ATOM 4796 O O . LYS C 1 73 ? 49.18200 -56.15400 23.77700 1.000 103.42618 66 LYS D O 1
ATOM 4798 N N . GLN C 1 74 ? 49.08400 -55.46100 25.91900 1.000 102.35397 67 GLN D N 1
ATOM 4799 C CA . GLN C 1 74 ? 49.05500 -54.04700 25.57400 1.000 99.40917 67 GLN D CA 1
ATOM 4800 C C . GLN C 1 74 ? 50.44100 -53.55400 25.17700 1.000 94.78404 67 GLN D C 1
ATOM 4801 O O . GLN C 1 74 ? 51.44100 -53.86600 25.83100 1.000 95.60027 67 GLN D O 1
ATOM 4807 N N . VAL C 1 75 ? 50.49300 -52.78200 24.09500 1.000 92.29210 68 VAL D N 1
ATOM 4808 C CA . VAL C 1 75 ? 51.74600 -52.12700 23.70300 1.000 90.77173 68 VAL D CA 1
ATOM 4809 C C . VAL C 1 75 ? 52.14500 -51.13900 24.79400 1.000 85.66452 68 VAL D C 1
ATOM 4810 O O . VAL C 1 75 ? 51.26000 -50.49500 25.39400 1.000 78.62701 68 VAL D O 1
ATOM 4814 N N . PRO C 1 76 ? 53.43500 -51.00700 25.12900 1.000 89.57871 69 PRO D N 1
ATOM 4815 C CA . PRO C 1 76 ? 53.82500 -50.06000 26.19100 1.000 90.89589 69 PRO D CA 1
ATOM 4816 C C . PRO C 1 76 ? 53.30800 -48.64300 25.99300 1.000 85.90777 69 PRO D C 1
ATOM 4817 O O . PRO C 1 76 ? 52.91100 -47.99600 26.97000 1.000 88.79231 69 PRO D O 1
ATOM 4821 N N . VAL C 1 77 ? 53.29100 -48.14400 24.76300 1.000 78.60597 70 VAL D N 1
ATOM 4822 C CA . VAL C 1 77 ? 52.78900 -46.80300 24.46800 1.000 76.70624 70 VAL D CA 1
ATOM 4823 C C . VAL C 1 77 ? 51.37900 -46.98000 23.91600 1.000 77.57235 70 VAL D C 1
ATOM 4824 O O . VAL C 1 77 ? 51.16400 -47.04900 22.70500 1.000 80.84858 70 VAL D O 1
ATOM 4828 N N . SER C 1 78 ? 50.40200 -47.05700 24.81900 1.000 78.22781 71 SER D N 1
ATOM 4829 C CA . SER C 1 78 ? 49.00800 -47.20300 24.42600 1.000 80.70007 71 SER D CA 1
ATOM 4830 C C . SER C 1 78 ? 48.11400 -46.61400 25.50800 1.000 85.86096 71 SER D C 1
ATOM 4831 O O . SER C 1 78 ? 48.49700 -46.51800 26.67700 1.000 95.15436 71 SER D O 1
ATOM 4834 N N . TYR C 1 79 ? 46.90900 -46.21800 25.09800 1.000 78.53243 72 TYR D N 1
ATOM 4835 C CA . TYR C 1 79 ? 45.91500 -45.66700 26.01100 1.000 69.33303 72 TYR D CA 1
ATOM 4836 C C . TYR C 1 79 ? 44.52900 -46.02900 25.50000 1.000 65.25828 72 TYR D C 1
ATOM 4837 O O . TYR C 1 79 ? 44.22800 -45.82600 24.32100 1.000 61.18649 72 TYR D O 1
ATOM 4846 N N . TYR C 1 80 ? 43.68700 -46.54500 26.39100 1.000 67.09888 73 TYR D N 1
ATOM 4847 C CA . TYR C 1 80 ? 42.36700 -47.04100 26.03300 1.000 69.48266 73 TYR D CA 1
ATOM 4848 C C . TYR C 1 80 ? 41.29700 -46.29200 26.81300 1.000 77.19038 73 TYR D C 1
ATOM 4849 O O . TYR C 1 80 ? 41.48600 -45.96000 27.98800 1.000 72.98089 73 TYR D O 1
ATOM 4858 N N . ASP C 1 81 ? 40.17400 -46.02000 26.14300 1.000 82.17064 74 ASP D N 1
ATOM 4859 C CA . ASP C 1 81 ? 39.03400 -45.35800 26.77700 1.000 79.38271 74 ASP D CA 1
ATOM 4860 C C . ASP C 1 81 ? 37.82900 -45.60900 25.87200 1.000 73.10435 74 ASP D C 1
ATOM 4861 O O . ASP C 1 81 ? 37.63300 -44.88700 24.89000 1.000 74.59315 74 ASP D O 1
ATOM 4866 N N . SER C 1 82 ? 37.03100 -46.62200 26.21500 1.000 62.54065 75 SER D N 1
ATOM 4867 C CA . SER C 1 82 ? 35.89400 -46.99900 25.38400 1.000 69.72195 75 SER D CA 1
ATOM 4868 C C . SER C 1 82 ? 34.83400 -45.91000 25.29700 1.000 69.13199 75 SER D C 1
ATOM 4869 O O . SER C 1 82 ? 33.96100 -45.98800 24.42600 1.000 59.28317 75 SER D O 1
ATOM 4872 N N . THR C 1 83 ? 34.89100 -44.90000 26.16100 1.000 68.97604 76 THR D N 1
ATOM 4873 C CA . THR C 1 83 ? 33.90100 -43.83300 26.17800 1.000 64.29481 76 THR D CA 1
ATOM 4874 C C . THR C 1 83 ? 34.29200 -42.63900 25.32100 1.000 65.25219 76 THR D C 1
ATOM 4875 O O . THR C 1 83 ? 33.45500 -41.75600 25.10400 1.000 64.80718 76 THR D O 1
ATOM 4879 N N . TYR C 1 84 ? 35.53100 -42.57900 24.84300 1.000 66.99908 77 TYR D N 1
ATOM 4880 C CA . TYR C 1 84 ? 35.96500 -41.44300 24.04400 1.000 61.70412 77 TYR D CA 1
ATOM 4881 C C . TYR C 1 84 ? 35.25200 -41.41700 22.69800 1.000 61.15071 77 TYR D C 1
ATOM 4882 O O . TYR C 1 84 ? 35.01600 -42.45900 22.07900 1.000 69.56721 77 TYR D O 1
ATOM 4891 N N . LEU C 1 85 ? 34.90600 -40.20600 22.25300 1.000 55.52372 78 LEU D N 1
ATOM 4892 C CA . LEU C 1 85 ? 34.28900 -39.97600 20.94400 1.000 56.47038 78 LEU D CA 1
ATOM 4893 C C . LEU C 1 85 ? 32.95800 -40.71800 20.81700 1.000 58.11195 78 LEU D C 1
ATOM 4894 O O . LEU C 1 85 ? 32.64900 -41.31500 19.78400 1.000 59.02058 78 LEU D O 1
ATOM 4899 N N . SER C 1 86 ? 32.15900 -40.67000 21.88400 1.000 59.82503 79 SER D N 1
ATOM 4900 C CA . SER C 1 86 ? 30.83700 -41.27500 21.90400 1.000 57.54714 79 SER D CA 1
ATOM 4901 C C . SER C 1 86 ? 29.71100 -40.26000 22.00800 1.000 60.84514 79 SER D C 1
ATOM 4902 O O . SER C 1 86 ? 28.57300 -40.58700 21.65600 1.000 64.45993 79 SER D O 1
ATOM 4905 N N . THR C 1 87 ? 29.99500 -39.05300 22.48600 1.000 66.04773 80 THR D N 1
ATOM 4906 C CA . THR C 1 87 ? 28.98600 -38.01800 22.64400 1.000 73.70384 80 THR D CA 1
ATOM 4907 C C . THR C 1 87 ? 28.96700 -37.11000 21.42000 1.000 67.19620 80 THR D C 1
ATOM 4908 O O . THR C 1 87 ? 29.97700 -36.93900 20.73400 1.000 66.05275 80 THR D O 1
ATOM 4912 N N . ASP C 1 88 ? 27.79200 -36.53400 21.14600 1.000 66.17417 81 ASP D N 1
ATOM 4913 C CA . ASP C 1 88 ? 27.66800 -35.60300 20.02900 1.000 60.91068 81 ASP D CA 1
ATOM 4914 C C . ASP C 1 88 ? 28.56100 -34.38500 20.22500 1.000 59.63341 81 ASP D C 1
ATOM 4915 O O . ASP C 1 88 ? 29.10800 -33.84500 19.25600 1.000 54.29024 81 ASP D O 1
ATOM 4920 N N . ASN C 1 89 ? 28.71700 -33.93500 21.47300 1.000 64.36743 82 ASN D N 1
ATOM 4921 C CA . ASN C 1 89 ? 29.63700 -32.83600 21.74600 1.000 63.42974 82 ASN D CA 1
ATOM 4922 C C . ASN C 1 89 ? 31.07200 -33.24600 21.45100 1.000 60.45797 82 ASN D C 1
ATOM 4923 O O . ASN C 1 89 ? 31.84200 -32.46800 20.87500 1.000 72.53808 82 ASN D O 1
ATOM 4928 N N . GLU C 1 90 ? 31.44400 -34.47100 21.83000 1.000 51.15120 83 GLU D N 1
ATOM 4929 C CA . GLU C 1 90 ? 32.77600 -34.97200 21.51100 1.000 48.95946 83 GLU D CA 1
ATOM 4930 C C . GLU C 1 90 ? 32.99700 -35.03300 20.00700 1.000 55.20363 83 GLU D C 1
ATOM 4931 O O . GLU C 1 90 ? 34.06800 -34.66700 19.51700 1.000 62.45504 83 GLU D O 1
ATOM 4937 N N . LYS C 1 91 ? 31.99500 -35.49500 19.25400 1.000 54.02232 84 LYS D N 1
ATOM 4938 C CA . LYS C 1 91 ? 32.16100 -35.60300 17.80900 1.000 54.07351 84 LYS D CA 1
ATOM 4939 C C . LYS C 1 91 ? 32.23900 -34.22800 17.15800 1.000 52.08886 84 LYS D C 1
ATOM 4940 O O . LYS C 1 91 ? 33.03700 -34.01600 16.23700 1.000 46.59024 84 LYS D O 1
ATOM 4946 N N . ASP C 1 92 ? 31.43900 -33.27600 17.63800 1.000 53.73537 85 ASP D N 1
ATOM 4947 C CA . ASP C 1 92 ? 31.52200 -31.91100 17.13100 1.000 47.70981 85 ASP D CA 1
ATOM 4948 C C . ASP C 1 92 ? 32.89700 -31.31200 17.40200 1.000 49.57938 85 ASP D C 1
ATOM 4949 O O . ASP C 1 92 ? 33.50100 -30.68600 16.52100 1.000 56.58840 85 ASP D O 1
ATOM 4954 N N . ASN C 1 93 ? 33.40500 -31.49200 18.62500 1.000 48.28553 86 ASN D N 1
ATOM 4955 C CA . ASN C 1 93 ? 34.72400 -30.96700 18.96200 1.000 47.90774 86 ASN D CA 1
ATOM 4956 C C . ASN C 1 93 ? 35.81100 -31.65300 18.14500 1.000 47.69482 86 ASN D C 1
ATOM 4957 O O . ASN C 1 93 ? 36.78500 -31.01300 17.73800 1.000 49.13719 86 ASN D O 1
ATOM 4962 N N . TYR C 1 94 ? 35.65200 -32.95200 17.88300 1.000 44.96397 87 TYR D N 1
ATOM 4963 C CA . TYR C 1 94 ? 36.60100 -33.67200 17.04000 1.000 49.05653 87 TYR D CA 1
ATOM 4964 C C . TYR C 1 94 ? 36.61700 -33.09700 15.63200 1.000 49.45328 87 TYR D C 1
ATOM 4965 O O . TYR C 1 94 ? 37.68500 -32.85800 15.05900 1.000 51.40548 87 TYR D O 1
ATOM 4974 N N . LEU C 1 95 ? 35.43400 -32.89800 15.05000 1.000 48.03310 88 LEU D N 1
ATOM 4975 C CA . LEU C 1 95 ? 35.34800 -32.33300 13.70800 1.000 46.48453 88 LEU D CA 1
ATOM 4976 C C . LEU C 1 95 ? 35.99100 -30.95300 13.66000 1.000 42.68514 88 LEU D C 1
ATOM 4977 O O . LEU C 1 95 ? 36.77200 -30.64800 12.75000 1.000 48.50311 88 LEU D O 1
ATOM 4982 N N . LYS C 1 96 ? 35.69200 -30.11300 14.65500 1.000 42.25072 89 LYS D N 1
ATOM 4983 C CA . LYS C 1 96 ? 36.25200 -28.76500 14.67300 1.000 45.42184 89 LYS D CA 1
ATOM 4984 C C . LYS C 1 96 ? 37.76700 -28.79200 14.85200 1.000 49.00777 89 LYS D C 1
ATOM 4985 O O . LYS C 1 96 ? 38.48200 -28.00900 14.21900 1.000 48.47311 89 LYS D O 1
ATOM 4991 N N . GLY C 1 97 ? 38.27900 -29.70200 15.68200 1.000 47.33334 90 GLY D N 1
ATOM 4992 C CA . GLY C 1 97 ? 39.71700 -29.79200 15.86800 1.000 49.61846 90 GLY D CA 1
ATOM 4993 C C . GLY C 1 97 ? 40.43600 -30.31500 14.63900 1.000 54.39372 90 GLY D C 1
ATOM 4994 O O . GLY C 1 97 ? 41.51800 -29.83400 14.29000 1.000 54.62652 90 GLY D O 1
ATOM 4995 N N . VAL C 1 98 ? 39.85400 -31.31300 13.97200 1.000 51.79103 91 VAL D N 1
ATOM 4996 C CA . VAL C 1 98 ? 40.44800 -31.82100 12.74000 1.000 48.98471 91 VAL D CA 1
ATOM 4997 C C . VAL C 1 98 ? 40.46900 -30.73200 11.67500 1.000 47.26149 91 VAL D C 1
ATOM 4998 O O . VAL C 1 98 ? 41.47700 -30.54300 10.98200 1.000 51.04710 91 VAL D O 1
ATOM 5002 N N . THR C 1 99 ? 39.37000 -29.98200 11.54100 1.000 46.97903 92 THR D N 1
ATOM 5003 C CA . THR C 1 99 ? 39.34900 -28.89100 10.57000 1.000 47.25044 92 THR D CA 1
ATOM 5004 C C . THR C 1 99 ? 40.34400 -27.79900 10.94500 1.000 50.58234 92 THR D C 1
ATOM 5005 O O . THR C 1 99 ? 40.97800 -27.20400 10.06800 1.000 44.67730 92 THR D O 1
ATOM 5009 N N . LYS C 1 100 ? 40.50100 -27.52700 12.24200 1.000 48.92828 93 LYS D N 1
ATOM 5010 C CA . LYS C 1 100 ? 41.45300 -26.50900 12.66800 1.000 45.23457 93 LYS D CA 1
ATOM 5011 C C . LYS C 1 100 ? 42.88400 -26.93100 12.36900 1.000 46.46341 93 LYS D C 1
ATOM 5012 O O . LYS C 1 100 ? 43.70000 -26.11100 11.93900 1.000 53.81182 93 LYS D O 1
ATOM 5018 N N . LEU C 1 101 ? 43.20500 -28.20700 12.57900 1.000 47.87761 94 LEU D N 1
ATOM 5019 C CA . LEU C 1 101 ? 44.54200 -28.68400 12.24400 1.000 51.23757 94 LEU D CA 1
ATOM 5020 C C . LEU C 1 101 ? 44.76500 -28.67400 10.73700 1.000 58.26729 94 LEU D C 1
ATOM 5021 O O . LEU C 1 101 ? 45.86800 -28.36600 10.27000 1.000 59.76958 94 LEU D O 1
ATOM 5026 N N . PHE C 1 102 ? 43.73200 -29.01000 9.95900 1.000 64.75842 95 PHE D N 1
ATOM 5027 C CA . PHE C 1 102 ? 43.83300 -28.88500 8.50800 1.000 59.95470 95 PHE D CA 1
ATOM 5028 C C . PHE C 1 102 ? 44.10200 -27.44200 8.09800 1.000 63.92998 95 PHE D C 1
ATOM 5029 O O . PHE C 1 102 ? 44.90600 -27.18400 7.19700 1.000 63.73452 95 PHE D O 1
ATOM 5037 N N . GLU C 1 103 ? 43.43500 -26.48700 8.75000 1.000 64.03684 96 GLU D N 1
ATOM 5038 C CA . GLU C 1 103 ? 43.65900 -25.07700 8.44300 1.000 64.14237 96 GLU D CA 1
ATOM 5039 C C . GLU C 1 103 ? 45.06700 -24.64100 8.83500 1.000 60.42020 96 GLU D C 1
ATOM 5040 O O . GLU C 1 103 ? 45.70800 -23.86700 8.11400 1.000 63.22059 96 GLU D O 1
ATOM 5046 N N . ARG C 1 104 ? 45.55200 -25.11000 9.98700 1.000 53.83832 97 ARG D N 1
ATOM 5047 C CA . ARG C 1 104 ? 46.90900 -24.79300 10.41900 1.000 54.20446 97 ARG D CA 1
ATOM 5048 C C . ARG C 1 104 ? 47.94400 -25.34300 9.44500 1.000 58.71922 97 ARG D C 1
ATOM 5049 O O . ARG C 1 104 ? 48.92100 -24.66200 9.11300 1.000 60.02607 97 ARG D O 1
ATOM 5057 N N . ILE C 1 105 ? 47.74400 -26.57700 8.97600 1.000 58.60942 98 ILE D N 1
ATOM 5058 C CA . ILE C 1 105 ? 48.63300 -27.14000 7.96500 1.000 56.98794 98 ILE D CA 1
ATOM 5059 C C . ILE C 1 105 ? 48.54900 -26.33000 6.67800 1.000 63.91468 98 ILE D C 1
ATOM 5060 O O . ILE C 1 105 ? 49.57000 -26.02100 6.05200 1.000 67.42623 98 ILE D O 1
ATOM 5065 N N . TYR C 1 106 ? 47.33500 -25.94800 6.27800 1.000 61.93747 99 TYR D N 1
ATOM 5066 C CA . TYR C 1 106 ? 47.15600 -25.15100 5.07300 1.000 60.86130 99 TYR D CA 1
ATOM 5067 C C . TYR C 1 106 ? 47.71400 -23.74400 5.23000 1.000 69.68865 99 TYR D C 1
ATOM 5068 O O . TYR C 1 106 ? 48.00100 -23.08800 4.22300 1.000 64.56115 99 TYR D O 1
ATOM 5077 N N . SER C 1 107 ? 47.87900 -23.27300 6.46900 1.000 80.29049 100 SER D N 1
ATOM 5078 C CA . SER C 1 107 ? 48.40400 -21.93500 6.70900 1.000 78.99991 100 SER D CA 1
ATOM 5079 C C . SER C 1 107 ? 49.86800 -21.80500 6.31800 1.000 77.31722 100 SER D C 1
ATOM 5080 O O . SER C 1 107 ? 50.34100 -20.68500 6.09700 1.000 85.01658 100 SER D O 1
ATOM 5083 N N . THR C 1 108 ? 50.58900 -22.91400 6.22100 1.000 57.87626 101 THR D N 1
ATOM 5084 C CA . THR C 1 108 ? 51.98400 -22.90600 5.81600 1.000 55.84719 101 THR D CA 1
ATOM 5085 C C . THR C 1 108 ? 52.09500 -23.30700 4.35200 1.000 61.65385 101 THR D C 1
ATOM 5086 O O . THR C 1 108 ? 51.31500 -24.12300 3.85200 1.000 69.92560 101 THR D O 1
ATOM 5090 N N . ASP C 1 109 ? 53.07400 -22.71900 3.66400 1.000 58.17247 102 ASP D N 1
ATOM 5091 C CA . ASP C 1 109 ? 53.23800 -23.00000 2.24200 1.000 57.71114 102 ASP D CA 1
ATOM 5092 C C . ASP C 1 109 ? 53.57400 -24.46500 2.00400 1.000 58.44977 102 ASP D C 1
ATOM 5093 O O . ASP C 1 109 ? 53.11600 -25.06400 1.02500 1.000 67.84918 102 ASP D O 1
ATOM 5098 N N . LEU C 1 110 ? 54.36600 -25.06300 2.89700 1.000 52.92415 103 LEU D N 1
ATOM 5099 C CA . LEU C 1 110 ? 54.65900 -26.48900 2.79300 1.000 51.79158 103 LEU D CA 1
ATOM 5100 C C . LEU C 1 110 ? 53.38900 -27.31600 2.93300 1.000 52.88254 103 LEU D C 1
ATOM 5101 O O . LEU C 1 110 ? 53.12400 -28.21900 2.12700 1.000 53.98921 103 LEU D O 1
ATOM 5106 N N . GLY C 1 111 ? 52.59300 -27.02600 3.96300 1.000 46.28806 104 GLY D N 1
ATOM 5107 C CA . GLY C 1 111 ? 51.34400 -27.74300 4.13900 1.000 45.93621 104 GLY D CA 1
ATOM 5108 C C . GLY C 1 111 ? 50.35100 -27.47300 3.03000 1.000 47.35594 104 GLY D C 1
ATOM 5109 O O . GLY C 1 111 ? 49.60600 -28.37000 2.63000 1.000 48.16874 104 GLY D O 1
ATOM 5110 N N . ARG C 1 112 ? 50.33500 -26.24700 2.50700 1.000 45.22983 105 ARG D N 1
ATOM 5111 C CA . ARG C 1 112 ? 49.46300 -25.94200 1.37900 1.000 45.82700 105 ARG D CA 1
ATOM 5112 C C . ARG C 1 112 ? 49.85200 -26.75600 0.15200 1.000 54.07585 105 ARG D C 1
ATOM 5113 O O . ARG C 1 112 ? 48.98700 -27.29400 -0.54900 1.000 54.63227 105 ARG D O 1
ATOM 5121 N N . MET C 1 113 ? 51.15700 -26.87200 -0.11000 1.000 56.78436 106 MET D N 1
ATOM 5122 C CA . MET C 1 113 ? 51.62900 -27.68100 -1.22800 1.000 55.04636 106 MET D CA 1
ATOM 5123 C C . MET C 1 113 ? 51.27800 -29.15100 -1.02800 1.000 52.41275 106 MET D C 1
ATOM 5124 O O . MET C 1 113 ? 50.83500 -29.82900 -1.96600 1.000 49.41906 106 MET D O 1
ATOM 5129 N N . LEU C 1 114 ? 51.46800 -29.65900 0.19400 1.000 48.17075 107 LEU D N 1
ATOM 5130 C CA . LEU C 1 114 ? 51.10100 -31.04100 0.49300 1.000 45.30430 107 LEU D CA 1
ATOM 5131 C C . LEU C 1 114 ? 49.61500 -31.28100 0.27200 1.000 46.67251 107 LEU D C 1
ATOM 5132 O O . LEU C 1 114 ? 49.22100 -32.29100 -0.32500 1.000 54.46831 107 LEU D O 1
ATOM 5137 N N . LEU C 1 115 ? 48.77300 -30.36200 0.74600 1.000 41.63063 108 LEU D N 1
ATOM 5138 C CA . LEU C 1 115 ? 47.33400 -30.53100 0.59400 1.000 39.13272 108 LEU D CA 1
ATOM 5139 C C . LEU C 1 115 ? 46.92100 -30.45200 -0.86800 1.000 46.86211 108 LEU D C 1
ATOM 5140 O O . LEU C 1 115 ? 46.01400 -31.17000 -1.29500 1.000 49.93118 108 LEU D O 1
ATOM 5145 N N . THR C 1 116 ? 47.57800 -29.59500 -1.65400 1.000 43.52398 109 THR D N 1
ATOM 5146 C CA . THR C 1 116 ? 47.29200 -29.56300 -3.08400 1.000 44.65727 109 THR D CA 1
ATOM 5147 C C . THR C 1 116 ? 47.66600 -30.88200 -3.74700 1.000 47.16019 109 THR D C 1
ATOM 5148 O O . THR C 1 116 ? 46.89800 -31.41800 -4.55800 1.000 51.83942 109 THR D O 1
ATOM 5152 N N . SER C 1 117 ? 48.83500 -31.42900 -3.40000 1.000 51.87682 110 SER D N 1
ATOM 5153 C CA . SER C 1 117 ? 49.22900 -32.72900 -3.93800 1.000 57.70800 110 SER D CA 1
ATOM 5154 C C . SER C 1 117 ? 48.22100 -33.80800 -3.56200 1.000 62.00762 110 SER D C 1
ATOM 5155 O O . SER C 1 117 ? 47.88600 -34.67100 -4.38300 1.000 62.63513 110 SER D O 1
ATOM 5158 N N . ILE C 1 118 ? 47.72400 -33.77100 -2.32400 1.000 64.46425 111 ILE D N 1
ATOM 5159 C CA . ILE C 1 118 ? 46.74000 -34.75600 -1.88100 1.000 64.16191 111 ILE D CA 1
ATOM 5160 C C . ILE C 1 118 ? 45.43400 -34.59700 -2.65000 1.000 59.98500 111 ILE D C 1
ATOM 5161 O O . ILE C 1 118 ? 44.85100 -35.58200 -3.12000 1.000 62.47143 111 ILE D O 1
ATOM 5166 N N . VAL C 1 119 ? 44.96300 -33.35700 -2.80300 1.000 52.01333 112 VAL D N 1
ATOM 5167 C CA . VAL C 1 119 ? 43.69400 -33.10800 -3.48000 1.000 47.63468 112 VAL D CA 1
ATOM 5168 C C . VAL C 1 119 ? 43.76400 -33.55900 -4.93300 1.000 49.98324 112 VAL D C 1
ATOM 5169 O O . VAL C 1 119 ? 42.81000 -34.14300 -5.46100 1.000 48.79412 112 VAL D O 1
ATOM 5173 N N . ARG C 1 120 ? 44.88100 -33.29400 -5.60900 1.000 52.95944 113 ARG D N 1
ATOM 5174 C CA . ARG C 1 120 ? 44.98100 -33.69800 -7.00600 1.000 54.40788 113 ARG D CA 1
ATOM 5175 C C . ARG C 1 120 ? 45.52000 -35.11200 -7.18500 1.000 53.26163 113 ARG D C 1
ATOM 5176 O O . ARG C 1 120 ? 45.61500 -35.58100 -8.32400 1.000 63.00579 113 ARG D O 1
ATOM 5184 N N . GLY C 1 121 ? 45.84500 -35.81200 -6.10100 1.000 45.57343 114 GLY D N 1
ATOM 5185 C CA . GLY C 1 121 ? 46.34100 -37.17200 -6.20400 1.000 47.30171 114 GLY D CA 1
ATOM 5186 C C . GLY C 1 121 ? 45.24500 -38.21700 -6.24500 1.000 53.70412 114 GLY D C 1
ATOM 5187 O O . GLY C 1 121 ? 45.18000 -39.09400 -5.37700 1.000 56.88029 114 GLY D O 1
ATOM 5188 N N . ILE C 1 122 ? 44.37600 -38.13100 -7.24400 1.000 52.73503 115 ILE D N 1
ATOM 5189 C CA . ILE C 1 122 ? 43.24300 -39.05700 -7.35500 1.000 42.90043 115 ILE D CA 1
ATOM 5190 C C . ILE C 1 122 ? 43.75900 -40.45200 -7.69000 1.000 48.23877 115 ILE D C 1
ATOM 5191 O O . ILE C 1 122 ? 44.60000 -40.59400 -8.59500 1.000 65.25767 115 ILE D O 1
ATOM 5196 N N . PRO C 1 123 ? 43.31200 -41.49800 -6.99000 1.000 43.68426 116 PRO D N 1
ATOM 5197 C CA . PRO C 1 123 ? 43.72200 -42.86000 -7.35300 1.000 44.32527 116 PRO D CA 1
ATOM 5198 C C . PRO C 1 123 ? 43.39400 -43.17800 -8.80400 1.000 45.00003 116 PRO D C 1
ATOM 5199 O O . PRO C 1 123 ? 42.35000 -42.78500 -9.32700 1.000 50.37348 116 PRO D O 1
ATOM 5203 N N . PHE C 1 124 ? 44.30300 -43.90200 -9.44700 1.000 48.19356 117 PHE D N 1
ATOM 5204 C CA . PHE C 1 124 ? 44.22700 -44.12600 -10.88200 1.000 46.12899 117 PHE D CA 1
ATOM 5205 C C . PHE C 1 124 ? 43.05300 -45.02900 -11.25300 1.000 56.10909 117 PHE D C 1
ATOM 5206 O O . PHE C 1 124 ? 42.60200 -45.86300 -10.46300 1.000 57.50656 117 PHE D O 1
ATOM 5214 N N . TRP C 1 125 ? 42.56700 -44.85300 -12.48200 1.000 56.37987 118 TRP D N 1
ATOM 5215 C CA . TRP C 1 125 ? 41.49700 -45.68500 -13.03600 1.000 53.96509 118 TRP D CA 1
ATOM 5216 C C . TRP C 1 125 ? 42.10900 -46.88000 -13.76400 1.000 55.47094 118 TRP D C 1
ATOM 5217 O O . TRP C 1 125 ? 42.06000 -47.00500 -14.98900 1.000 73.13963 118 TRP D O 1
ATOM 5228 N N . GLY C 1 126 ? 42.69800 -47.77100 -12.97500 1.000 51.49406 119 GLY D N 1
ATOM 5229 C CA . GLY C 1 126 ? 43.31700 -48.95300 -13.53700 1.000 62.05698 119 GLY D CA 1
ATOM 5230 C C . GLY C 1 126 ? 42.63700 -50.23400 -13.10500 1.000 65.46592 119 GLY D C 1
ATOM 5231 O O . GLY C 1 126 ? 43.29900 -51.25600 -12.90400 1.000 74.24562 119 GLY D O 1
ATOM 5232 N N . GLY C 1 127 ? 41.31400 -50.19800 -12.97800 1.000 60.73801 120 GLY D N 1
ATOM 5233 C CA . GLY C 1 127 ? 40.55100 -51.33300 -12.50600 1.000 68.49306 120 GLY D CA 1
ATOM 5234 C C . GLY C 1 127 ? 39.92100 -52.19200 -13.57800 1.000 65.18092 120 GLY D C 1
ATOM 5235 O O . GLY C 1 127 ? 39.17200 -53.11800 -13.24400 1.000 65.29130 120 GLY D O 1
ATOM 5236 N N . SER C 1 128 ? 40.19900 -51.92900 -14.84800 1.000 63.58286 121 SER D N 1
ATOM 5237 C CA . SER C 1 128 ? 39.61000 -52.69800 -15.93000 1.000 63.34085 121 SER D CA 1
ATOM 5238 C C . SER C 1 128 ? 40.50900 -53.86700 -16.30600 1.000 65.24012 121 SER D C 1
ATOM 5239 O O . SER C 1 128 ? 41.73900 -53.78000 -16.24300 1.000 64.62020 121 SER D O 1
ATOM 5242 N N . THR C 1 129 ? 39.87700 -54.97500 -16.69100 1.000 69.40988 122 THR D N 1
ATOM 5243 C CA . THR C 1 129 ? 40.60900 -56.11700 -17.21800 1.000 77.40120 122 THR D CA 1
ATOM 5244 C C . THR C 1 129 ? 40.97700 -55.94000 -18.68500 1.000 84.39895 122 THR D C 1
ATOM 5245 O O . THR C 1 129 ? 41.75500 -56.74100 -19.21400 1.000 87.54079 122 THR D O 1
ATOM 5249 N N . ILE C 1 130 ? 40.44000 -54.91400 -19.34400 1.000 83.18697 123 ILE D N 1
ATOM 5250 C CA . ILE C 1 130 ? 40.75200 -54.60600 -20.73400 1.000 81.53418 123 ILE D CA 1
ATOM 5251 C C . ILE C 1 130 ? 41.85300 -53.55700 -20.75700 1.000 81.00752 123 ILE D C 1
ATOM 5252 O O . ILE C 1 130 ? 41.81100 -52.57700 -20.00400 1.000 70.88364 123 ILE D O 1
ATOM 5257 N N . ASP C 1 131 ? 42.83600 -53.75600 -21.63800 1.000 97.61857 124 ASP D N 1
ATOM 5258 C CA . ASP C 1 131 ? 44.01200 -52.89200 -21.65700 1.000 102.33738 124 ASP D CA 1
ATOM 5259 C C . ASP C 1 131 ? 43.64700 -51.45600 -22.01800 1.000 99.95799 124 ASP D C 1
ATOM 5260 O O . ASP C 1 131 ? 44.22000 -50.50600 -21.47200 1.000 99.28719 124 ASP D O 1
ATOM 5265 N N . THR C 1 132 ? 42.68900 -51.27600 -22.92500 1.000 97.25642 125 THR D N 1
ATOM 5266 C CA . THR C 1 132 ? 42.37400 -49.96900 -23.48400 1.000 92.34195 125 THR D CA 1
ATOM 5267 C C . THR C 1 132 ? 41.19200 -49.28400 -22.80100 1.000 82.07794 125 THR D C 1
ATOM 5268 O O . THR C 1 132 ? 40.71000 -48.26300 -23.30300 1.000 80.81883 125 THR D O 1
ATOM 5272 N N . GLU C 1 133 ? 40.71800 -49.81200 -21.67600 1.000 71.65734 126 GLU D N 1
ATOM 5273 C CA . GLU C 1 133 ? 39.54300 -49.28500 -20.99300 1.000 66.73666 126 GLU D CA 1
ATOM 5274 C C . GLU C 1 133 ? 39.93700 -48.70900 -19.63900 1.000 66.24395 126 GLU D C 1
ATOM 5275 O O . GLU C 1 133 ? 40.58900 -49.38600 -18.83800 1.000 73.35978 126 GLU D O 1
ATOM 5281 N N . LEU C 1 134 ? 39.53100 -47.46700 -19.38300 1.000 60.98283 127 LEU D N 1
ATOM 5282 C CA . LEU C 1 134 ? 39.73700 -46.83500 -18.08600 1.000 59.87011 127 LEU D CA 1
ATOM 5283 C C . LEU C 1 134 ? 38.50800 -47.05700 -17.21400 1.000 66.41377 127 LEU D C 1
ATOM 5284 O O . LEU C 1 134 ? 37.39500 -46.67100 -17.59000 1.000 70.10567 127 LEU D O 1
ATOM 5289 N N . LYS C 1 135 ? 38.71000 -47.68000 -16.05700 1.000 61.59837 128 LYS D N 1
ATOM 5290 C CA . LYS C 1 135 ? 37.63000 -47.91900 -15.11300 1.000 56.56664 128 LYS D CA 1
ATOM 5291 C C . LYS C 1 135 ? 38.14900 -47.71800 -13.69700 1.000 54.36118 128 LYS D C 1
ATOM 5292 O O . LYS C 1 135 ? 39.27200 -48.11400 -13.37500 1.000 55.85997 128 LYS D O 1
ATOM 5298 N N . VAL C 1 136 ? 37.32000 -47.11500 -12.85500 1.000 50.52585 129 VAL D N 1
ATOM 5299 C CA . VAL C 1 136 ? 37.70200 -46.80800 -11.48300 1.000 50.30820 129 VAL D CA 1
ATOM 5300 C C . VAL C 1 136 ? 37.69600 -48.08600 -10.65500 1.000 56.91926 129 VAL D C 1
ATOM 5301 O O . VAL C 1 136 ? 36.95400 -49.03500 -10.93600 1.000 66.35298 129 VAL D O 1
ATOM 5305 N N . ILE C 1 137 ? 38.54100 -48.11900 -9.62800 1.000 48.81875 130 ILE D N 1
ATOM 5306 C CA . ILE C 1 137 ? 38.56500 -49.21800 -8.67000 1.000 49.15388 130 ILE D CA 1
ATOM 5307 C C . ILE C 1 137 ? 37.63800 -48.85800 -7.51600 1.000 54.36149 130 ILE D C 1
ATOM 5308 O O . ILE C 1 137 ? 37.81500 -47.82000 -6.86900 1.000 61.88333 130 ILE D O 1
ATOM 5313 N N . ASP C 1 138 ? 36.65200 -49.72200 -7.25100 1.000 51.76176 131 ASP D N 1
ATOM 5314 C CA . ASP C 1 138 ? 35.59000 -49.39700 -6.30300 1.000 60.17055 131 ASP D CA 1
ATOM 5315 C C . ASP C 1 138 ? 36.08900 -49.25200 -4.87100 1.000 65.99251 131 ASP D C 1
ATOM 5316 O O . ASP C 1 138 ? 35.40800 -48.61900 -4.05600 1.000 68.35436 131 ASP D O 1
ATOM 5321 N N . THR C 1 139 ? 37.25500 -49.80700 -4.54100 1.000 66.05133 132 THR D N 1
ATOM 5322 C CA . THR C 1 139 ? 37.79500 -49.61400 -3.20200 1.000 63.11132 132 THR D CA 1
ATOM 5323 C C . THR C 1 139 ? 38.20500 -48.16900 -2.95800 1.000 56.32466 132 THR D C 1
ATOM 5324 O O . THR C 1 139 ? 38.36300 -47.77000 -1.80000 1.000 67.19469 132 THR D O 1
ATOM 5328 N N . ASN C 1 140 ? 38.37400 -47.37700 -4.02000 1.000 46.59767 133 ASN D N 1
ATOM 5329 C CA . ASN C 1 140 ? 38.69300 -45.95900 -3.90300 1.000 47.97538 133 ASN D CA 1
ATOM 5330 C C . ASN C 1 140 ? 37.45200 -45.07600 -3.90000 1.000 45.57565 133 ASN D C 1
ATOM 5331 O O . ASN C 1 140 ? 37.52500 -43.90900 -4.30500 1.000 45.09062 133 ASN D O 1
ATOM 5336 N N . CYS C 1 141 ? 36.31300 -45.60000 -3.45200 1.000 48.47967 134 CYS D N 1
ATOM 5337 C CA . CYS C 1 141 ? 35.07200 -44.84200 -3.41000 1.000 46.03142 134 CYS D CA 1
ATOM 5338 C C . CYS C 1 141 ? 34.37500 -45.08300 -2.08100 1.000 47.53454 134 CYS D C 1
ATOM 5339 O O . CYS C 1 141 ? 34.73400 -45.97900 -1.31200 1.000 52.95356 134 CYS D O 1
ATOM 5342 N N . ILE C 1 142 ? 33.36700 -44.26000 -1.81800 1.000 45.95877 135 ILE D N 1
ATOM 5343 C CA . ILE C 1 142 ? 32.45600 -44.46300 -0.70300 1.000 53.01587 135 ILE D CA 1
ATOM 5344 C C . ILE C 1 142 ? 31.03500 -44.35200 -1.23200 1.000 46.77597 135 ILE D C 1
ATOM 5345 O O . ILE C 1 142 ? 30.78300 -43.71700 -2.26200 1.000 52.65533 135 ILE D O 1
ATOM 5350 N N . ASN C 1 143 ? 30.10300 -44.99700 -0.53800 1.000 51.12478 136 ASN D N 1
ATOM 5351 C CA . ASN C 1 143 ? 28.68800 -44.90900 -0.87300 1.000 48.00259 136 ASN D CA 1
ATOM 5352 C C . ASN C 1 143 ? 28.05300 -43.83400 -0.00300 1.000 49.85666 136 ASN D C 1
ATOM 5353 O O . ASN C 1 143 ? 28.02600 -43.96400 1.22300 1.000 52.10319 136 ASN D O 1
ATOM 5358 N N . VAL C 1 144 ? 27.54500 -42.78200 -0.63300 1.000 47.46066 137 VAL D N 1
ATOM 5359 C CA . VAL C 1 144 ? 26.90500 -41.67500 0.06700 1.000 49.92849 137 VAL D CA 1
ATOM 5360 C C . VAL C 1 144 ? 25.40000 -41.85500 -0.05700 1.000 48.02260 137 VAL D C 1
ATOM 5361 O O . VAL C 1 144 ? 24.87000 -41.93000 -1.17300 1.000 52.28483 137 VAL D O 1
ATOM 5365 N N . ILE C 1 145 ? 24.70600 -41.93200 1.08000 1.000 54.41785 138 ILE D N 1
ATOM 5366 C CA . ILE C 1 145 ? 23.25400 -42.03700 1.05200 1.000 49.12466 138 ILE D CA 1
ATOM 5367 C C . ILE C 1 145 ? 22.66300 -40.69700 0.64600 1.000 48.93294 138 ILE D C 1
ATOM 5368 O O . ILE C 1 145 ? 23.01800 -39.64700 1.19800 1.000 48.26331 138 ILE D O 1
ATOM 5373 N N . GLN C 1 146 ? 21.74400 -40.72800 -0.29000 1.000 54.29330 139 GLN D N 1
ATOM 5374 C CA . GLN C 1 146 ? 21.09100 -39.50400 -0.71300 1.000 63.20377 139 GLN D CA 1
ATOM 5375 C C . GLN C 1 146 ? 19.79900 -39.29100 0.05900 1.000 62.12995 139 GLN D C 1
ATOM 5376 O O . GLN C 1 146 ? 19.22800 -40.23600 0.61200 1.000 58.59867 139 GLN D O 1
ATOM 5382 N N . PRO C 1 147 ? 19.32500 -38.04600 0.14000 1.000 74.59837 140 PRO D N 1
ATOM 5383 C CA . PRO C 1 147 ? 17.96600 -37.81400 0.65100 1.000 76.55264 140 PRO D CA 1
ATOM 5384 C C . PRO C 1 147 ? 16.92200 -38.64300 -0.06700 1.000 77.87071 140 PRO D C 1
ATOM 5385 O O . PRO C 1 147 ? 15.91300 -39.02500 0.53600 1.000 58.89725 140 PRO D O 1
ATOM 5389 N N . ASP C 1 148 ? 17.14900 -38.93900 -1.34900 1.000 88.75651 141 ASP D N 1
ATOM 5390 C CA . ASP C 1 148 ? 16.32500 -39.89700 -2.07600 1.000 78.16866 141 ASP D CA 1
ATOM 5391 C C . ASP C 1 148 ? 16.26300 -41.24600 -1.36700 1.000 75.10458 141 ASP D C 1
ATOM 5392 O O . ASP C 1 148 ? 15.25900 -41.95800 -1.47100 1.000 55.71724 141 ASP D O 1
ATOM 5397 N N . GLY C 1 149 ? 17.31700 -41.61100 -0.63900 1.000 71.86262 142 GLY D N 1
ATOM 5398 C CA . GLY C 1 149 ? 17.43800 -42.92100 -0.03800 1.000 66.54527 142 GLY D CA 1
ATOM 5399 C C . GLY C 1 149 ? 18.36800 -43.86100 -0.77700 1.000 63.70305 142 GLY D C 1
ATOM 5400 O O . GLY C 1 149 ? 18.77500 -44.88300 -0.20800 1.000 59.25192 142 GLY D O 1
ATOM 5401 N N . SER C 1 150 ? 18.72700 -43.53300 -2.01500 1.000 60.17136 143 SER D N 1
ATOM 5402 C CA . SER C 1 150 ? 19.61800 -44.34700 -2.82200 1.000 61.36301 143 SER D CA 1
ATOM 5403 C C . SER C 1 150 ? 21.07300 -44.07400 -2.44800 1.000 65.41194 143 SER D C 1
ATOM 5404 O O . SER C 1 150 ? 21.38200 -43.21500 -1.61700 1.000 63.84951 143 SER D O 1
ATOM 5407 N N . TYR C 1 151 ? 21.98500 -44.81100 -3.07800 1.000 61.57401 144 TYR D N 1
ATOM 5408 C CA . TYR C 1 151 ? 23.41200 -44.67800 -2.82900 1.000 55.60972 144 TYR D CA 1
ATOM 5409 C C . TYR C 1 151 ? 24.07200 -44.05400 -4.04900 1.000 61.59433 144 TYR D C 1
ATOM 5410 O O . TYR C 1 151 ? 23.73800 -44.39400 -5.18900 1.000 72.56690 144 TYR D O 1
ATOM 5419 N N . ARG C 1 152 ? 25.00200 -43.13900 -3.81000 1.000 57.88792 145 ARG D N 1
ATOM 5420 C CA . ARG C 1 152 ? 25.83600 -42.57800 -4.86300 1.000 56.45688 145 ARG D CA 1
ATOM 5421 C C . ARG C 1 152 ? 27.26900 -43.00700 -4.58700 1.000 57.40960 145 ARG D C 1
ATOM 5422 O O . ARG C 1 152 ? 27.79200 -42.75900 -3.49700 1.000 48.03235 145 ARG D O 1
ATOM 5430 N N . SER C 1 153 ? 27.89900 -43.65200 -5.56300 1.000 56.94992 146 SER D N 1
ATOM 5431 C CA . SER C 1 153 ? 29.29100 -44.06000 -5.41600 1.000 55.99573 146 SER D CA 1
ATOM 5432 C C . SER C 1 153 ? 30.18100 -42.88600 -5.79700 1.000 55.07318 146 SER D C 1
ATOM 5433 O O . SER C 1 153 ? 30.28200 -42.53000 -6.97600 1.000 59.79841 146 SER D O 1
ATOM 5436 N N . GLU C 1 154 ? 30.81600 -42.27300 -4.80300 1.000 54.94703 147 GLU D N 1
ATOM 5437 C CA . GLU C 1 154 ? 31.66500 -41.11100 -5.01400 1.000 55.73878 147 GLU D CA 1
ATOM 5438 C C . GLU C 1 154 ? 33.10500 -41.46600 -4.67700 1.000 48.55620 147 GLU D C 1
ATOM 5439 O O . GLU C 1 154 ? 33.38900 -41.94000 -3.57200 1.000 50.25520 147 GLU D O 1
ATOM 5445 N N . GLU C 1 155 ? 34.00500 -41.24400 -5.63000 1.000 49.58449 148 GLU D N 1
ATOM 5446 C CA . GLU C 1 155 ? 35.41800 -41.49600 -5.39600 1.000 48.75123 148 GLU D CA 1
ATOM 5447 C C . GLU C 1 155 ? 36.03300 -40.33800 -4.62200 1.000 49.02145 148 GLU D C 1
ATOM 5448 O O . GLU C 1 155 ? 35.57600 -39.19400 -4.70200 1.000 52.39173 148 GLU D O 1
ATOM 5454 N N . LEU C 1 156 ? 37.07400 -40.65000 -3.85600 1.000 47.77222 149 LEU D N 1
ATOM 5455 C CA . LEU C 1 156 ? 37.68400 -39.68000 -2.96000 1.000 50.33446 149 LEU D CA 1
ATOM 5456 C C . LEU C 1 156 ? 39.14700 -40.05500 -2.75900 1.000 56.48666 149 LEU D C 1
ATOM 5457 O O . LEU C 1 156 ? 39.61800 -41.08500 -3.24800 1.000 64.53686 149 LEU D O 1
ATOM 5462 N N . ASN C 1 157 ? 39.86200 -39.21000 -2.01700 1.000 49.72457 150 ASN D N 1
ATOM 5463 C CA . ASN C 1 157 ? 41.28700 -39.38800 -1.77200 1.000 45.78376 150 ASN D CA 1
ATOM 5464 C C . ASN C 1 157 ? 41.63500 -39.65300 -0.31900 1.000 46.14251 150 ASN D C 1
ATOM 5465 O O . ASN C 1 157 ? 42.60700 -40.36400 -0.05600 1.000 45.67773 150 ASN D O 1
ATOM 5470 N N . LEU C 1 158 ? 40.88100 -39.10300 0.62800 1.000 48.30246 151 LEU D N 1
ATOM 5471 C CA . LEU C 1 158 ? 41.29800 -39.12100 2.01900 1.000 47.63016 151 LEU D CA 1
ATOM 5472 C C . LEU C 1 158 ? 40.08200 -39.20600 2.93000 1.000 49.48491 151 LEU D C 1
ATOM 5473 O O . LEU C 1 158 ? 39.07800 -38.52200 2.71100 1.000 46.04790 151 LEU D O 1
ATOM 5478 N N . VAL C 1 159 ? 40.18600 -40.05600 3.94700 1.000 51.40676 152 VAL D N 1
ATOM 5479 C CA . VAL C 1 159 ? 39.20600 -40.15000 5.02000 1.000 51.29092 152 VAL D CA 1
ATOM 5480 C C . VAL C 1 159 ? 39.95700 -39.97500 6.33100 1.000 47.49618 152 VAL D C 1
ATOM 5481 O O . VAL C 1 159 ? 41.00900 -40.59000 6.53100 1.000 47.53592 152 VAL D O 1
ATOM 5485 N N . ILE C 1 160 ? 39.43600 -39.12500 7.20600 1.000 51.95850 153 ILE D N 1
ATOM 5486 C CA . ILE C 1 160 ? 39.99100 -38.92500 8.53900 1.000 48.72282 153 ILE D CA 1
ATOM 5487 C C . ILE C 1 160 ? 38.99500 -39.50000 9.53100 1.000 46.97080 153 ILE D C 1
ATOM 5488 O O . ILE C 1 160 ? 37.90300 -38.95200 9.70700 1.000 40.48114 153 ILE D O 1
ATOM 5493 N N . ILE C 1 161 ? 39.35800 -40.60000 10.18200 1.000 50.09059 154 ILE D N 1
ATOM 5494 C CA . ILE C 1 161 ? 38.47100 -41.25000 11.13400 1.000 47.16962 154 ILE D CA 1
ATOM 5495 C C . ILE C 1 161 ? 39.18000 -41.32100 12.47800 1.000 46.08365 154 ILE D C 1
ATOM 5496 O O . ILE C 1 161 ? 40.41200 -41.38200 12.54900 1.000 52.40876 154 ILE D O 1
ATOM 5501 N N . GLY C 1 162 ? 38.39300 -41.28300 13.55000 1.000 45.17694 155 GLY D N 1
ATOM 5502 C CA . GLY C 1 162 ? 38.91700 -41.36200 14.89200 1.000 41.36528 155 GLY D CA 1
ATOM 5503 C C . GLY C 1 162 ? 39.59900 -42.68600 15.16800 1.000 41.78726 155 GLY D C 1
ATOM 5504 O O . GLY C 1 162 ? 39.42500 -43.66600 14.43800 1.000 42.05354 155 GLY D O 1
ATOM 5505 N N . PRO C 1 163 ? 40.38400 -42.74200 16.23900 1.000 45.30610 156 PRO D N 1
ATOM 5506 C CA . PRO C 1 163 ? 41.15700 -43.95400 16.52800 1.000 47.07313 156 PRO D CA 1
ATOM 5507 C C . PRO C 1 163 ? 40.26600 -45.12000 16.92600 1.000 43.00890 156 PRO D C 1
ATOM 5508 O O . PRO C 1 163 ? 39.10300 -44.95800 17.29500 1.000 44.34454 156 PRO D O 1
ATOM 5512 N N . SER C 1 164 ? 40.84500 -46.31700 16.84900 1.000 49.87178 157 SER D N 1
ATOM 5513 C CA . SER C 1 164 ? 40.13800 -47.53200 17.23500 1.000 47.28049 157 SER D CA 1
ATOM 5514 C C . SER C 1 164 ? 40.26200 -47.76300 18.73600 1.000 45.53071 157 SER D C 1
ATOM 5515 O O . SER C 1 164 ? 40.11100 -46.82300 19.52300 1.000 46.42525 157 SER D O 1
ATOM 5518 N N . ALA C 1 165 ? 40.55200 -49.00100 19.14400 1.000 48.11331 158 ALA D N 1
ATOM 5519 C CA . ALA C 1 165 ? 40.69700 -49.29900 20.56600 1.000 52.06122 158 ALA D CA 1
ATOM 5520 C C . ALA C 1 165 ? 41.81400 -48.46400 21.17900 1.000 61.68355 158 ALA D C 1
ATOM 5521 O O . ALA C 1 165 ? 41.57700 -47.63600 22.06600 1.000 66.84560 158 ALA D O 1
ATOM 5523 N N . ASP C 1 166 ? 43.04100 -48.66500 20.70900 1.000 61.76814 159 ASP D N 1
ATOM 5524 C CA . ASP C 1 166 ? 44.16300 -47.82700 21.11300 1.000 61.41631 159 ASP D CA 1
ATOM 5525 C C . ASP C 1 166 ? 43.94100 -46.42200 20.56700 1.000 62.41520 159 ASP D C 1
ATOM 5526 O O . ASP C 1 166 ? 43.94200 -46.21200 19.34900 1.000 72.65090 159 ASP D O 1
ATOM 5531 N N . ILE C 1 167 ? 43.73800 -45.45900 21.46800 1.000 54.86571 160 ILE D N 1
ATOM 5532 C CA . ILE C 1 167 ? 43.38900 -44.10700 21.04300 1.000 53.62582 160 ILE D CA 1
ATOM 5533 C C . ILE C 1 167 ? 44.58400 -43.40800 20.40200 1.000 54.31899 160 ILE D C 1
ATOM 5534 O O . ILE C 1 167 ? 44.41900 -42.60600 19.47500 1.000 47.34846 160 ILE D O 1
ATOM 5539 N N . ILE C 1 168 ? 45.80000 -43.69800 20.86000 1.000 56.42578 161 ILE D N 1
ATOM 5540 C CA . ILE C 1 168 ? 46.97100 -42.99600 20.34600 1.000 53.50744 161 ILE D CA 1
ATOM 5541 C C . ILE C 1 168 ? 47.59800 -43.76600 19.19000 1.000 54.05889 161 ILE D C 1
ATOM 5542 O O . ILE C 1 168 ? 48.68000 -43.40800 18.71200 1.000 62.56784 161 ILE D O 1
ATOM 5547 N N . GLN C 1 169 ? 46.93000 -44.82400 18.72500 1.000 43.48637 162 GLN D N 1
ATOM 5548 C CA . GLN C 1 169 ? 47.40800 -45.57300 17.56200 1.000 49.62495 162 GLN D CA 1
ATOM 5549 C C . GLN C 1 169 ? 46.92700 -44.86400 16.29900 1.000 61.67808 162 GLN D C 1
ATOM 5550 O O . GLN C 1 169 ? 45.89300 -45.18900 15.71100 1.000 72.53905 162 GLN D O 1
ATOM 5556 N N . PHE C 1 170 ? 47.69900 -43.86800 15.88200 1.000 58.20786 163 PHE D N 1
ATOM 5557 C CA . PHE C 1 170 ? 47.42900 -43.15200 14.64500 1.000 50.49298 163 PHE D CA 1
ATOM 5558 C C . PHE C 1 170 ? 48.12700 -43.86100 13.49500 1.000 55.80566 163 PHE D C 1
ATOM 5559 O O . PHE C 1 170 ? 49.28500 -44.26900 13.61600 1.000 59.41196 163 PHE D O 1
ATOM 5567 N N . GLU C 1 171 ? 47.41700 -44.02300 12.38400 1.000 57.70321 164 GLU D N 1
ATOM 5568 C CA . GLU C 1 171 ? 47.98600 -44.76200 11.26300 1.000 50.08856 164 GLU D CA 1
ATOM 5569 C C . GLU C 1 171 ? 47.30600 -44.30400 9.98300 1.000 51.70067 164 GLU D C 1
ATOM 5570 O O . GLU C 1 171 ? 46.32800 -43.55500 10.01200 1.000 58.12404 164 GLU D O 1
ATOM 5576 N N . CYS C 1 172 ? 47.84700 -44.75300 8.85300 1.000 48.52708 165 CYS D N 1
ATOM 5577 C CA . CYS C 1 172 ? 47.27300 -44.43900 7.54700 1.000 51.48151 165 CYS D CA 1
ATOM 5578 C C . CYS C 1 172 ? 47.30300 -45.69600 6.68500 1.000 52.76235 165 CYS D C 1
ATOM 5579 O O . CYS C 1 172 ? 48.38000 -46.13900 6.27200 1.000 41.98732 165 CYS D O 1
ATOM 5582 N N . LYS C 1 173 ? 46.12700 -46.27700 6.42800 1.000 46.94420 166 LYS D N 1
ATOM 5583 C CA . LYS C 1 173 ? 46.00300 -47.51900 5.67300 1.000 44.33379 166 LYS D CA 1
ATOM 5584 C C . LYS C 1 173 ? 44.95100 -47.36100 4.58300 1.000 48.85140 166 LYS D C 1
ATOM 5585 O O . LYS C 1 173 ? 44.11500 -46.46300 4.63100 1.000 46.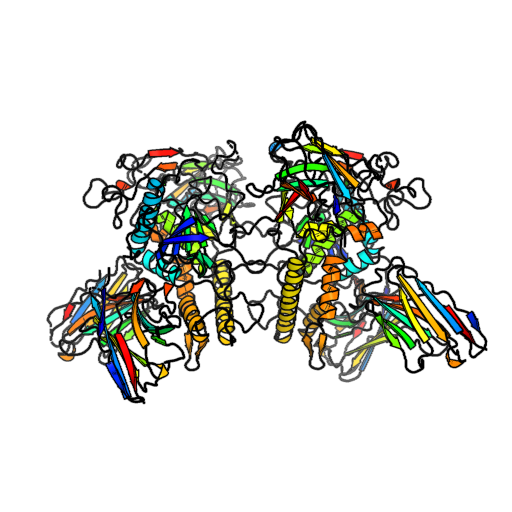68166 166 LYS D O 1
ATOM 5591 N N . SER C 1 174 ? 44.98100 -48.26100 3.60200 1.000 52.92316 167 SER D N 1
ATOM 5592 C CA . SER C 1 174 ? 44.08600 -48.15700 2.45700 1.000 51.84733 167 SER D CA 1
ATOM 5593 C C . SER C 1 174 ? 43.56200 -49.53300 2.07100 1.000 53.69288 167 SER D C 1
ATOM 5594 O O . SER C 1 174 ? 44.23500 -50.54900 2.26500 1.000 62.41417 167 SER D O 1
ATOM 5597 N N . PHE C 1 175 ? 42.35100 -49.55900 1.51700 1.000 43.87293 168 PHE D N 1
ATOM 5598 C CA . PHE C 1 175 ? 41.82500 -50.80300 0.97700 1.000 44.54297 168 PHE D CA 1
ATOM 5599 C C . PHE C 1 175 ? 42.58600 -51.17700 -0.28500 1.000 57.46928 168 PHE D C 1
ATOM 5600 O O . PHE C 1 175 ? 42.90200 -50.32400 -1.12000 1.000 44.52707 168 PHE D O 1
ATOM 5608 N N . GLY C 1 176 ? 42.87100 -52.46500 -0.42600 1.000 45.32438 169 GLY D N 1
ATOM 5609 C CA . GLY C 1 176 ? 43.78000 -52.90200 -1.46000 1.000 56.16744 169 GLY D CA 1
ATOM 5610 C C . GLY C 1 176 ? 43.13600 -53.65500 -2.60000 1.000 57.47663 169 GLY D C 1
ATOM 5611 O O . GLY C 1 176 ? 42.01300 -54.15300 -2.48500 1.000 62.66735 169 GLY D O 1
ATOM 5612 N N . HIS C 1 177 ? 43.84800 -53.71800 -3.71900 1.000 60.48826 170 HIS D N 1
ATOM 5613 C CA . HIS C 1 177 ? 43.46900 -54.57100 -4.83100 1.000 54.24489 170 HIS D CA 1
ATOM 5614 C C . HIS C 1 177 ? 43.92500 -55.99600 -4.54200 1.000 60.40510 170 HIS D C 1
ATOM 5615 O O . HIS C 1 177 ? 44.90200 -56.22100 -3.82000 1.000 72.96800 170 HIS D O 1
ATOM 5622 N N . GLU C 1 178 ? 43.20600 -56.96700 -5.10800 1.000 56.13257 171 GLU D N 1
ATOM 5623 C CA . GLU C 1 178 ? 43.47000 -58.36000 -4.75900 1.000 61.91172 171 GLU D CA 1
ATOM 5624 C C . GLU C 1 178 ? 44.84400 -58.82100 -5.23300 1.000 59.78735 171 GLU D C 1
ATOM 5625 O O . GLU C 1 178 ? 45.46400 -59.67600 -4.58900 1.000 50.01446 171 GLU D O 1
ATOM 5631 N N . VAL C 1 179 ? 45.34300 -58.26200 -6.33500 1.000 61.62335 172 VAL D N 1
ATOM 5632 C CA . VAL C 1 179 ? 46.62400 -58.68100 -6.89400 1.000 55.60127 172 VAL D CA 1
ATOM 5633 C C . VAL C 1 179 ? 47.55900 -57.48100 -6.97700 1.000 62.93099 172 VAL D C 1
ATOM 5634 O O . VAL C 1 179 ? 48.77800 -57.61500 -6.81700 1.000 72.55486 172 VAL D O 1
ATOM 5638 N N . LEU C 1 180 ? 46.99600 -56.30000 -7.20400 1.000 58.72241 173 LEU D N 1
ATOM 5639 C CA . LEU C 1 180 ? 47.79300 -55.09300 -7.35500 1.000 47.53616 173 LEU D CA 1
ATOM 5640 C C . LEU C 1 180 ? 48.05000 -54.44800 -5.99900 1.000 55.19997 173 LEU D C 1
ATOM 5641 O O . LEU C 1 180 ? 47.20900 -54.49100 -5.09600 1.000 52.62334 173 LEU D O 1
ATOM 5646 N N . ASN C 1 181 ? 49.23400 -53.85200 -5.86300 1.000 51.86144 174 ASN D N 1
ATOM 5647 C CA . ASN C 1 181 ? 49.59500 -53.06600 -4.68400 1.000 50.60335 174 ASN D CA 1
ATOM 5648 C C . ASN C 1 181 ? 49.45300 -51.59900 -5.07500 1.000 50.65248 174 ASN D C 1
ATOM 5649 O O . ASN C 1 181 ? 50.38400 -50.98000 -5.59000 1.000 54.74086 174 ASN D O 1
ATOM 5654 N N . LEU C 1 182 ? 48.26800 -51.04100 -4.82000 1.000 52.42837 175 LEU D N 1
ATOM 5655 C CA . LEU C 1 182 ? 47.94500 -49.71300 -5.33200 1.000 53.15058 175 LEU D CA 1
ATOM 5656 C C . LEU C 1 182 ? 48.82100 -48.63100 -4.71600 1.000 51.40291 175 LEU D C 1
ATOM 5657 O O . LEU C 1 182 ? 49.07600 -47.60600 -5.35900 1.000 53.70455 175 LEU D O 1
ATOM 5662 N N . THR C 1 183 ? 49.29000 -48.83300 -3.48800 1.000 51.58648 176 THR D N 1
ATOM 5663 C CA . THR C 1 183 ? 50.13100 -47.84900 -2.81900 1.000 54.47370 176 THR D CA 1
ATOM 5664 C C . THR C 1 183 ? 51.57700 -47.87700 -3.29100 1.000 43.60128 176 THR D C 1
ATOM 5665 O O . THR C 1 183 ? 52.38600 -47.08400 -2.80100 1.000 52.86293 176 THR D O 1
ATOM 5669 N N . ARG C 1 184 ? 51.92800 -48.76200 -4.22200 1.000 47.63287 177 ARG D N 1
ATOM 5670 C CA . ARG C 1 184 ? 53.31200 -48.91500 -4.63700 1.000 48.14694 177 ARG D CA 1
ATOM 5671 C C . ARG C 1 184 ? 53.51300 -49.00300 -6.14300 1.000 46.76631 177 ARG D C 1
ATOM 5672 O O . ARG C 1 184 ? 54.66200 -48.92500 -6.59100 1.000 47.90755 177 ARG D O 1
ATOM 5680 N N . ASN C 1 185 ? 52.45400 -49.15600 -6.93600 1.000 44.94439 178 ASN D N 1
ATOM 5681 C CA . ASN C 1 185 ? 52.58800 -49.26500 -8.38100 1.000 48.23669 178 ASN D CA 1
ATOM 5682 C C . ASN C 1 185 ? 52.26700 -47.96000 -9.10000 1.000 54.38172 178 ASN D C 1
ATOM 5683 O O . ASN C 1 185 ? 51.99000 -47.97400 -10.30300 1.000 62.06203 178 ASN D O 1
ATOM 5688 N N . GLY C 1 186 ? 52.30000 -46.83400 -8.39100 1.000 44.60239 179 GLY D N 1
ATOM 5689 C CA . GLY C 1 186 ? 52.00700 -45.54500 -8.98000 1.000 47.02223 179 GLY D CA 1
ATOM 5690 C C . GLY C 1 186 ? 50.53900 -45.23300 -9.16700 1.000 48.20874 179 GLY D C 1
ATOM 5691 O O . GLY C 1 186 ? 50.20600 -44.08600 -9.49300 1.000 48.06208 179 GLY D O 1
ATOM 5692 N N . TYR C 1 187 ? 49.64800 -46.20700 -8.96600 1.000 47.07022 180 TYR D N 1
ATOM 5693 C CA . TYR C 1 187 ? 48.21700 -45.96700 -9.13700 1.000 46.00413 180 TYR D CA 1
ATOM 5694 C C . TYR C 1 187 ? 47.66100 -45.11800 -7.99900 1.000 53.22254 180 TYR D C 1
ATOM 5695 O O . TYR C 1 187 ? 47.07000 -44.05500 -8.22700 1.000 54.56302 180 TYR D O 1
ATOM 5704 N N . GLY C 1 188 ? 47.81700 -45.58600 -6.76700 1.000 47.13103 181 GLY D N 1
ATOM 5705 C CA . GLY C 1 188 ? 47.27800 -44.90300 -5.61300 1.000 45.41403 181 GLY D CA 1
ATOM 5706 C C . GLY C 1 188 ? 45.92000 -45.44700 -5.20200 1.000 52.73958 181 GLY D C 1
ATOM 5707 O O . GLY C 1 188 ? 45.17200 -46.02000 -5.99800 1.000 52.67480 181 GLY D O 1
ATOM 5708 N N . SER C 1 189 ? 45.59700 -45.25000 -3.92600 1.000 51.10418 182 SER D N 1
ATOM 5709 C CA . SER C 1 189 ? 44.33500 -45.71800 -3.37800 1.000 50.48389 182 SER D CA 1
ATOM 5710 C C . SER C 1 189 ? 43.87700 -44.76200 -2.28700 1.000 52.73706 182 SER D C 1
ATOM 5711 O O . SER C 1 189 ? 44.67700 -44.02700 -1.70400 1.000 49.91792 182 SER D O 1
ATOM 5714 N N . THR C 1 190 ? 42.57200 -44.78600 -2.01700 1.000 54.33304 183 THR D N 1
ATOM 5715 C CA . THR C 1 190 ? 42.00300 -43.92200 -0.99100 1.000 53.75842 183 THR D CA 1
ATOM 5716 C C . THR C 1 190 ? 42.56600 -44.27800 0.37900 1.000 52.81596 183 THR D C 1
ATOM 5717 O O . THR C 1 190 ? 42.50200 -45.43200 0.81100 1.000 63.18422 183 THR D O 1
ATOM 5721 N N . GLN C 1 191 ? 43.09900 -43.27200 1.06800 1.000 41.62915 184 GLN D N 1
ATOM 5722 C CA . GLN C 1 191 ? 43.76700 -43.45300 2.34800 1.000 41.57645 184 GLN D CA 1
ATOM 5723 C C . GLN C 1 191 ? 42.82000 -43.11600 3.48900 1.000 41.22117 184 GLN D C 1
ATOM 5724 O O . GLN C 1 191 ? 42.16700 -42.07100 3.46800 1.000 40.77371 184 GLN D O 1
ATOM 5730 N N . TYR C 1 192 ? 42.77900 -43.98600 4.49400 1.000 41.51109 185 TYR D N 1
ATOM 5731 C CA . TYR C 1 192 ? 42.01700 -43.79100 5.71800 1.000 41.32904 185 TYR D CA 1
ATOM 5732 C C . TYR C 1 192 ? 43.01800 -43.60300 6.84800 1.000 41.32669 185 TYR D C 1
ATOM 5733 O O . TYR C 1 192 ? 43.90200 -44.44800 7.04600 1.000 45.58850 185 TYR D O 1
ATOM 5742 N N . ILE C 1 193 ? 42.89300 -42.49300 7.57000 1.000 40.94865 186 ILE D N 1
ATOM 5743 C CA . ILE C 1 193 ? 43.83300 -42.11100 8.61600 1.000 42.49997 186 ILE D CA 1
ATOM 5744 C C . ILE C 1 193 ? 43.12100 -42.18500 9.95600 1.000 46.87915 186 ILE D C 1
ATOM 5745 O O . ILE C 1 193 ? 42.15700 -41.44600 10.20000 1.000 55.03335 186 ILE D O 1
ATOM 5750 N N . ARG C 1 194 ? 43.60200 -43.07100 10.82500 1.000 49.71308 187 ARG D N 1
ATOM 5751 C CA . ARG C 1 194 ? 43.20400 -43.06100 12.22600 1.000 48.54294 187 ARG D CA 1
ATOM 5752 C C . ARG C 1 194 ? 44.00200 -41.98500 12.94900 1.000 55.04103 187 ARG D C 1
ATOM 5753 O O . ARG C 1 194 ? 45.23300 -42.08100 13.05100 1.000 64.14428 187 ARG D O 1
ATOM 5761 N N . PHE C 1 195 ? 43.29500 -40.97300 13.45200 1.000 55.20710 188 PHE D N 1
ATOM 5762 C CA . PHE C 1 195 ? 43.89900 -39.80700 14.08200 1.000 55.00986 188 PHE D CA 1
ATOM 5763 C C . PHE C 1 195 ? 42.89100 -39.17300 15.02900 1.000 57.06570 188 PHE D C 1
ATOM 5764 O O . PHE C 1 195 ? 41.67900 -39.28200 14.82900 1.000 61.62866 188 PHE D O 1
ATOM 5772 N N . SER C 1 196 ? 43.40900 -38.50700 16.06600 1.000 58.63619 189 SER D N 1
ATOM 5773 C CA . SER C 1 196 ? 42.58700 -37.79500 17.03800 1.000 52.15362 189 SER D CA 1
ATOM 5774 C C . SER C 1 196 ? 43.27900 -36.49200 17.42200 1.000 53.75319 189 SER D C 1
ATOM 5775 O O . SER C 1 196 ? 44.47500 -36.50600 17.76900 1.000 59.04590 189 SER D O 1
ATOM 5778 N N . PRO C 1 197 ? 42.57800 -35.35900 17.36000 1.000 52.55210 190 PRO D N 1
ATOM 5779 C CA . PRO C 1 197 ? 43.15700 -34.08200 17.79400 1.000 48.52748 190 PRO D CA 1
ATOM 5780 C C . PRO C 1 197 ? 42.95800 -33.77100 19.26900 1.000 52.77365 190 PRO D C 1
ATOM 5781 O O . PRO C 1 197 ? 43.37400 -32.69600 19.71400 1.000 54.76141 190 PRO D O 1
ATOM 5785 N N . ASP C 1 198 ? 42.32700 -34.66700 20.02500 1.000 53.69046 191 ASP D N 1
ATOM 5786 C CA . ASP C 1 198 ? 42.02100 -34.43200 21.42800 1.000 55.80981 191 ASP D CA 1
ATOM 5787 C C . ASP C 1 198 ? 43.09700 -34.96100 22.36500 1.000 53.10207 191 ASP D C 1
ATOM 5788 O O . ASP C 1 198 ? 42.96100 -34.82100 23.58500 1.000 48.83016 191 ASP D O 1
ATOM 5793 N N . PHE C 1 199 ? 44.15400 -35.56000 21.82900 1.000 49.35997 192 PHE D N 1
ATOM 5794 C CA . PHE C 1 199 ? 45.26100 -36.06500 22.62100 1.000 47.75898 192 PHE D CA 1
ATOM 5795 C C . PHE C 1 199 ? 46.56500 -35.65400 21.95900 1.000 47.18684 192 PHE D C 1
ATOM 5796 O O . PHE C 1 199 ? 46.61700 -35.38900 20.75500 1.000 50.32550 192 PHE D O 1
ATOM 5804 N N . THR C 1 200 ? 47.62000 -35.58400 22.76400 1.000 48.00964 193 THR D N 1
ATOM 5805 C CA . THR C 1 200 ? 48.93800 -35.25200 22.24700 1.000 48.38391 193 THR D CA 1
ATOM 5806 C C . THR C 1 200 ? 49.99500 -36.05900 22.98700 1.000 58.92992 193 THR D C 1
ATOM 5807 O O . THR C 1 200 ? 49.73600 -36.68600 24.02200 1.000 49.93506 193 THR D O 1
ATOM 5811 N N . PHE C 1 201 ? 51.20400 -36.02200 22.43600 1.000 58.82950 194 PHE D N 1
ATOM 5812 C CA . PHE C 1 201 ? 52.32500 -36.80500 22.92400 1.000 57.37384 194 PHE D CA 1
ATOM 5813 C C . PHE C 1 201 ? 53.37200 -35.89100 23.54300 1.000 52.27078 194 PHE D C 1
ATOM 5814 O O . PHE C 1 201 ? 53.62000 -34.78600 23.05100 1.000 53.78810 194 PHE D O 1
ATOM 5822 N N . GLY C 1 202 ? 53.96900 -36.36200 24.63200 1.000 53.55996 195 GLY D N 1
ATOM 5823 C CA . GLY C 1 202 ? 55.08100 -35.69500 25.27800 1.000 55.24063 195 GLY D CA 1
ATOM 5824 C C . GLY C 1 202 ? 56.35600 -36.49500 25.04800 1.000 64.59366 195 GLY D C 1
ATOM 5825 O O . GLY C 1 202 ? 56.40600 -37.69200 25.33700 1.000 65.46064 195 GLY D O 1
ATOM 5826 N N . PHE C 1 203 ? 57.36600 -35.81500 24.52000 1.000 70.81064 196 PHE D N 1
ATOM 5827 C CA A PHE C 1 203 ? 58.65200 -36.40100 24.17400 0.433 69.86561 196 PHE D CA 1
ATOM 5828 C CA B PHE C 1 203 ? 58.63900 -36.44400 24.21300 0.567 69.92070 196 PHE D CA 1
ATOM 5829 C C . PHE C 1 203 ? 59.72300 -35.94800 25.15900 1.000 73.70347 196 PHE D C 1
ATOM 5830 O O . PHE C 1 203 ? 59.59800 -34.90300 25.80400 1.000 60.59714 196 PHE D O 1
ATOM 5845 N N . GLU C 1 204 ? 60.79000 -36.73500 25.24900 1.000 80.42166 197 GLU D N 1
ATOM 5846 C CA . GLU C 1 204 ? 61.94600 -36.42000 26.08500 1.000 85.66151 197 GLU D CA 1
ATOM 5847 C C . GLU C 1 204 ? 63.15700 -36.27800 25.17200 1.000 82.01399 197 GLU D C 1
ATOM 5848 O O . GLU C 1 204 ? 63.76300 -37.27800 24.77400 1.000 88.79664 197 GLU D O 1
ATOM 5854 N N . GLU C 1 205 ? 63.50400 -35.04300 24.82900 1.000 73.74490 198 GLU D N 1
ATOM 5855 C CA . GLU C 1 205 ? 64.70000 -34.76000 24.04800 1.000 78.79227 198 GLU D CA 1
ATOM 5856 C C . GLU C 1 205 ? 65.63300 -33.90700 24.89100 1.000 88.67549 198 GLU D C 1
ATOM 5857 O O . GLU C 1 205 ? 65.21800 -32.88000 25.43800 1.000 88.38047 198 GLU D O 1
ATOM 5863 N N . SER C 1 206 ? 66.88400 -34.33900 24.99900 1.000 93.80309 199 SER D N 1
ATOM 5864 C CA . SER C 1 206 ? 67.84000 -33.63700 25.83800 1.000 99.97581 199 SER D CA 1
ATOM 5865 C C . SER C 1 206 ? 68.14300 -32.26300 25.25900 1.000 106.89881 199 SER D C 1
ATOM 5866 O O . SER C 1 206 ? 68.25600 -32.09500 24.04200 1.000 101.37040 199 SER D O 1
ATOM 5869 N N . LEU C 1 207 ? 68.26700 -31.27400 26.13800 1.000 117.94472 200 LEU D N 1
ATOM 5870 C CA . LEU C 1 207 ? 68.68600 -29.95100 25.70500 1.000 122.60622 200 LEU D CA 1
ATOM 5871 C C . LEU C 1 207 ? 70.20200 -29.93200 25.57500 1.000 130.25052 200 LEU D C 1
ATOM 5872 O O . LEU C 1 207 ? 70.91800 -30.43600 26.44600 1.000 135.56822 200 LEU D O 1
ATOM 5877 N N . GLU C 1 208 ? 70.68800 -29.37700 24.47000 1.000 131.32177 201 GLU D N 1
ATOM 5878 C CA . GLU C 1 208 ? 72.11800 -29.33300 24.17300 1.000 130.90397 201 GLU D CA 1
ATOM 5879 C C . GLU C 1 208 ? 72.57000 -27.87700 24.14800 1.000 125.51024 201 GLU D C 1
ATOM 5880 O O . GLU C 1 208 ? 72.64900 -27.25000 23.09000 1.000 128.14916 201 GLU D O 1
ATOM 5886 N N . VAL C 1 209 ? 72.86200 -27.34000 25.32800 1.000 118.59674 202 VAL D N 1
ATOM 5887 C CA . VAL C 1 209 ? 73.44500 -26.01300 25.47200 1.000 116.58302 202 VAL D CA 1
ATOM 5888 C C . VAL C 1 209 ? 74.78100 -26.17400 26.18600 1.000 119.80794 202 VAL D C 1
ATOM 5889 O O . VAL C 1 209 ? 74.83500 -26.69200 27.30900 1.000 121.64989 202 VAL D O 1
ATOM 5893 N N . ASP C 1 210 ? 75.86100 -25.75200 25.52300 1.000 132.67931 203 ASP D N 1
ATOM 5894 C CA . ASP C 1 210 ? 77.19800 -25.97800 26.06100 1.000 155.96444 203 ASP D CA 1
ATOM 5895 C C . ASP C 1 210 ? 77.44300 -25.18300 27.33700 1.000 148.27811 203 ASP D C 1
ATOM 5896 O O . ASP C 1 210 ? 78.24000 -25.60500 28.18300 1.000 170.05587 203 ASP D O 1
ATOM 5898 N N . THR C 1 211 ? 76.77100 -24.04100 27.49700 1.000 158.15872 204 THR D N 1
ATOM 5899 C CA . THR C 1 211 ? 76.99700 -23.20600 28.67300 1.000 162.44293 204 THR D CA 1
ATOM 5900 C C . THR C 1 211 ? 76.47700 -23.88100 29.93800 1.000 164.67257 204 THR D C 1
ATOM 5901 O O . THR C 1 211 ? 77.22100 -24.05600 30.91000 1.000 164.07899 204 THR D O 1
ATOM 5905 N N . ASN C 1 212 ? 75.19700 -24.26500 29.94300 1.000 162.91606 205 ASN D N 1
ATOM 5906 C CA . ASN C 1 212 ? 74.59100 -24.91100 31.09800 1.000 162.86060 205 ASN D CA 1
ATOM 5907 C C . ASN C 1 212 ? 74.55200 -26.41600 30.88500 1.000 161.97596 205 ASN D C 1
ATOM 5908 O O . ASN C 1 212 ? 73.72600 -26.89900 30.09400 1.000 155.85801 205 ASN D O 1
ATOM 5913 N N . PRO C 1 213 ? 75.39900 -27.19400 31.56000 1.000 163.90791 206 PRO D N 1
ATOM 5914 C CA . PRO C 1 213 ? 75.37400 -28.65100 31.37600 1.000 160.81945 206 PRO D CA 1
ATOM 5915 C C . PRO C 1 213 ? 74.32400 -29.33200 32.24100 1.000 159.51802 206 PRO D C 1
ATOM 5916 O O . PRO C 1 213 ? 73.44500 -28.66800 32.80000 1.000 159.78570 206 PRO D O 1
ATOM 5920 N N . LEU C 1 214 ? 74.41600 -30.65300 32.35300 1.000 159.64155 207 LEU D N 1
ATOM 5921 C CA . LEU C 1 214 ? 73.51900 -31.47800 33.18500 1.000 155.11267 207 LEU D CA 1
ATOM 5922 C C . LEU C 1 214 ? 72.08600 -31.26600 32.68500 1.000 152.65652 207 LEU D C 1
ATOM 5923 O O . LEU C 1 214 ? 71.86700 -31.14100 31.47000 1.000 150.60666 207 LEU D O 1
ATOM 5925 N N . LEU C 1 215 ? 71.09700 -31.22200 33.58200 1.000 151.21311 208 LEU D N 1
ATOM 5926 C CA . LEU C 1 215 ? 69.71500 -31.03400 33.15000 1.000 147.97829 208 LEU D CA 1
ATOM 5927 C C . LEU C 1 215 ? 69.47000 -29.60600 32.67900 1.000 146.45350 208 LEU D C 1
ATOM 5928 O O . LEU C 1 215 ? 68.78000 -29.38800 31.67700 1.000 143.84860 208 LEU D O 1
ATOM 5930 N N . GLY C 1 216 ? 70.02800 -28.62400 33.38200 1.000 146.70402 209 GLY D N 1
ATOM 5931 C CA . GLY C 1 216 ? 69.85000 -27.22700 33.02800 1.000 138.87117 209 GLY D CA 1
ATOM 5932 C C . GLY C 1 216 ? 70.48600 -26.83200 31.70800 1.000 133.79243 209 GLY D C 1
ATOM 5933 O O . GLY C 1 216 ? 69.88900 -26.10500 30.91300 1.000 128.00722 209 GLY D O 1
ATOM 5934 N N . PHE C 1 220 ? 58.04100 -31.52400 27.32400 1.000 95.70672 213 PHE D N 1
ATOM 5935 C CA . PHE C 1 220 ? 57.39600 -30.72800 26.28600 1.000 94.59784 213 PHE D CA 1
ATOM 5936 C C . PHE C 1 220 ? 56.44400 -31.60700 25.47100 1.000 84.91297 213 PHE D C 1
ATOM 5937 O O . PHE C 1 220 ? 56.64800 -32.81600 25.37700 1.000 87.66436 213 PHE D O 1
ATOM 5945 N N . ALA C 1 221 ? 55.41100 -31.00900 24.87900 1.000 69.45001 214 ALA D N 1
ATOM 5946 C CA . ALA C 1 221 ? 54.36600 -31.76500 24.20100 1.000 62.55587 214 ALA D CA 1
ATOM 5947 C C . ALA C 1 221 ? 54.35100 -31.48500 22.70300 1.000 58.90242 214 ALA D C 1
ATOM 5948 O O . ALA C 1 221 ? 54.72200 -30.39900 22.24800 1.000 56.92595 214 ALA D O 1
ATOM 5950 N N . THR C 1 222 ? 53.87700 -32.47400 21.94800 1.000 52.32173 215 THR D N 1
ATOM 5951 C CA . THR C 1 222 ? 53.86100 -32.40200 20.49400 1.000 51.20363 215 THR D CA 1
ATOM 5952 C C . THR C 1 222 ? 52.69400 -31.56400 19.99500 1.000 54.25227 215 THR D C 1
ATOM 5953 O O . THR C 1 222 ? 51.56600 -31.68800 20.48000 1.000 53.34883 215 THR D O 1
ATOM 5957 N N . ASP C 1 223 ? 52.96800 -30.71800 19.01500 1.000 54.58668 216 ASP D N 1
ATOM 5958 C CA . ASP C 1 223 ? 51.89700 -30.02400 18.31800 1.000 55.72505 216 ASP D CA 1
ATOM 5959 C C . ASP C 1 223 ? 51.11700 -31.03900 17.49200 1.000 56.58647 216 ASP D C 1
ATOM 5960 O O . ASP C 1 223 ? 51.69500 -31.66300 16.59200 1.000 53.86230 216 ASP D O 1
ATOM 5965 N N . PRO C 1 224 ? 49.82500 -31.25100 17.76100 1.000 52.36109 217 PRO D N 1
ATOM 5966 C CA . PRO C 1 224 ? 49.08200 -32.28200 17.01500 1.000 50.17780 217 PRO D CA 1
ATOM 5967 C C . PRO C 1 224 ? 48.99100 -32.00600 15.52500 1.000 52.89287 217 PRO D C 1
ATOM 5968 O O . PRO C 1 224 ? 48.76900 -32.94600 14.74700 1.000 63.77770 217 PRO D O 1
ATOM 5972 N N . ALA C 1 225 ? 49.15200 -30.75000 15.10100 1.000 47.67790 218 ALA D N 1
ATOM 5973 C CA . ALA C 1 225 ? 49.24300 -30.46300 13.67500 1.000 48.04683 218 ALA D CA 1
ATOM 5974 C C . ALA C 1 225 ? 50.42100 -31.19100 13.03900 1.000 48.52231 218 ALA D C 1
ATOM 5975 O O . ALA C 1 225 ? 50.33400 -31.62400 11.88500 1.000 47.38654 218 ALA D O 1
ATOM 5977 N N . VAL C 1 226 ? 51.52200 -31.35600 13.77500 1.000 45.54555 219 VAL D N 1
ATOM 5978 C CA . VAL C 1 226 ? 52.65900 -32.09600 13.23500 1.000 48.52827 219 VAL D CA 1
ATOM 5979 C C . VAL C 1 226 ? 52.30300 -33.56900 13.05100 1.000 45.27452 219 VAL D C 1
ATOM 5980 O O . VAL C 1 226 ? 52.68200 -34.18700 12.05200 1.000 47.05038 219 VAL D O 1
ATOM 5984 N N . THR C 1 227 ? 51.55800 -34.15200 13.99400 1.000 45.13737 220 THR D N 1
ATOM 5985 C CA . THR C 1 227 ? 51.17300 -35.55600 13.85800 1.000 55.13573 220 THR D CA 1
ATOM 5986 C C . THR C 1 227 ? 50.22200 -35.75300 12.68500 1.000 60.92502 220 THR D C 1
ATOM 5987 O O . THR C 1 227 ? 50.37200 -36.70300 11.89600 1.000 66.38468 220 THR D O 1
ATOM 5991 N N . LEU C 1 228 ? 49.24200 -34.85500 12.54600 1.000 53.34942 221 LEU D N 1
ATOM 5992 C CA . LEU C 1 228 ? 48.35400 -34.92500 11.39400 1.000 46.04445 221 LEU D CA 1
ATOM 5993 C C . LEU C 1 228 ? 49.13600 -34.76800 10.09800 1.000 50.91761 221 LEU D C 1
ATOM 5994 O O . LEU C 1 228 ? 48.87200 -35.47400 9.12000 1.000 53.26174 221 LEU D O 1
ATOM 5999 N N . ALA C 1 229 ? 50.12200 -33.86700 10.07800 1.000 46.52306 222 ALA D N 1
ATOM 6000 C CA . ALA C 1 229 ? 50.93200 -33.68700 8.88000 1.000 42.82885 222 ALA D CA 1
ATOM 6001 C C . ALA C 1 229 ? 51.77100 -34.92400 8.58500 1.000 44.82322 222 ALA D C 1
ATOM 6002 O O . ALA C 1 229 ? 52.00000 -35.25600 7.42100 1.000 43.02201 222 ALA D O 1
ATOM 6004 N N . HIS C 1 230 ? 52.24700 -35.60900 9.62400 1.000 53.20405 223 HIS D N 1
ATOM 6005 C CA . HIS C 1 230 ? 52.95100 -36.87800 9.44700 1.000 55.04087 223 HIS D CA 1
ATOM 6006 C C . HIS C 1 230 ? 52.06500 -37.89700 8.73700 1.000 56.77552 223 HIS D C 1
ATOM 6007 O O . HIS C 1 230 ? 52.46100 -38.51000 7.73000 1.000 43.58936 223 HIS D O 1
ATOM 6014 N N . GLU C 1 231 ? 50.84900 -38.08500 9.25100 1.000 51.50166 224 GLU D N 1
ATOM 6015 C CA . GLU C 1 231 ? 49.93500 -39.01800 8.60000 1.000 45.72571 224 GLU D CA 1
ATOM 6016 C C . GLU C 1 231 ? 49.57100 -38.55200 7.19500 1.000 48.29254 224 GLU D C 1
ATOM 6017 O O . GLU C 1 231 ? 49.37800 -39.37900 6.29500 1.000 41.83304 224 GLU D O 1
ATOM 6023 N N . LEU C 1 232 ? 49.52000 -37.23800 6.97400 1.000 48.43670 225 LEU D N 1
ATOM 6024 C CA . LEU C 1 232 ? 49.25700 -36.71800 5.63800 1.000 41.30853 225 LEU D CA 1
ATOM 6025 C C . LEU C 1 232 ? 50.42100 -36.98400 4.69300 1.000 48.94851 225 LEU D C 1
ATOM 6026 O O . LEU C 1 232 ? 50.20600 -37.18900 3.49800 1.000 46.81051 225 LEU D O 1
ATOM 6031 N N . ILE C 1 233 ? 51.65400 -36.98800 5.20300 1.000 50.29624 226 ILE D N 1
ATOM 6032 C CA . ILE C 1 233 ? 52.79200 -37.34200 4.35900 1.000 49.63049 226 ILE D CA 1
ATOM 6033 C C . ILE C 1 233 ? 52.70000 -38.80300 3.95300 1.000 47.90847 226 ILE D C 1
ATOM 6034 O O . ILE C 1 233 ? 52.95500 -39.16300 2.79500 1.000 43.49485 226 ILE D O 1
ATOM 6039 N N . HIS C 1 234 ? 52.34500 -39.67000 4.90400 1.000 46.89681 227 HIS D N 1
ATOM 6040 C CA . HIS C 1 234 ? 52.09000 -41.07000 4.56500 1.000 44.88896 227 HIS D CA 1
ATOM 6041 C C . HIS C 1 234 ? 51.01200 -41.18600 3.48800 1.000 52.48861 227 HIS D C 1
ATOM 6042 O O . HIS C 1 234 ? 51.17500 -41.90900 2.49300 1.000 44.72750 227 HIS D O 1
ATOM 6049 N N . ALA C 1 235 ? 49.89700 -40.47300 3.67300 1.000 59.99767 228 ALA D N 1
ATOM 6050 C CA . ALA C 1 235 ? 48.79900 -40.54900 2.71500 1.000 56.93948 228 ALA D CA 1
ATOM 6051 C C . ALA C 1 235 ? 49.20500 -40.00500 1.35000 1.000 52.58746 228 ALA D C 1
ATOM 6052 O O . ALA C 1 235 ? 48.75600 -40.51900 0.32300 1.000 58.15000 228 ALA D O 1
ATOM 6054 N N . GLY C 1 236 ? 50.04900 -38.97400 1.31600 1.000 41.91184 229 GLY D N 1
ATOM 6055 C CA . GLY C 1 236 ? 50.51400 -38.45000 0.04300 1.000 42.09266 229 GLY D CA 1
ATOM 6056 C C . GLY C 1 236 ? 51.43600 -39.41600 -0.67100 1.000 44.09522 229 GLY D C 1
ATOM 6057 O O . GLY C 1 236 ? 51.36400 -39.56700 -1.89400 1.000 50.35610 229 GLY D O 1
ATOM 6058 N N . HIS C 1 237 ? 52.31800 -40.08100 0.07900 1.000 43.88975 230 HIS D N 1
ATOM 6059 C CA . HIS C 1 237 ? 53.12300 -41.14800 -0.50900 1.000 46.42571 230 HIS D CA 1
ATOM 6060 C C . HIS C 1 237 ? 52.23700 -42.22700 -1.11500 1.000 54.39323 230 HIS D C 1
ATOM 6061 O O . HIS C 1 237 ? 52.51400 -42.72600 -2.21200 1.000 62.31293 230 HIS D O 1
ATOM 6068 N N . ARG C 1 238 ? 51.16100 -42.59400 -0.41900 1.000 55.39338 231 ARG D N 1
ATOM 6069 C CA . ARG C 1 238 ? 50.34400 -43.71500 -0.87300 1.000 53.43859 231 ARG D CA 1
ATOM 6070 C C . ARG C 1 238 ? 49.34600 -43.33600 -1.96400 1.000 55.82186 231 ARG D C 1
ATOM 6071 O O . ARG C 1 238 ? 48.93400 -44.21100 -2.73400 1.000 61.45269 231 ARG D O 1
ATOM 6079 N N . LEU C 1 239 ? 48.95600 -42.06300 -2.05900 1.000 48.24947 232 LEU D N 1
ATOM 6080 C CA . LEU C 1 239 ? 48.03200 -41.64800 -3.11100 1.000 44.29635 232 LEU D CA 1
ATOM 6081 C C . LEU C 1 239 ? 48.70700 -41.62600 -4.47400 1.000 53.19374 232 LEU D C 1
ATOM 6082 O O . LEU C 1 239 ? 48.06000 -41.89900 -5.49000 1.000 61.04427 232 LEU D O 1
ATOM 6087 N N . TYR C 1 240 ? 49.99800 -41.31700 -4.52100 1.000 59.74874 233 TYR D N 1
ATOM 6088 C CA . TYR C 1 240 ? 50.75100 -41.34800 -5.76500 1.000 56.58372 233 TYR D CA 1
ATOM 6089 C C . TYR C 1 240 ? 51.40200 -42.70100 -6.01300 1.000 49.48601 233 TYR D C 1
ATOM 6090 O O . TYR C 1 240 ? 52.15300 -42.84700 -6.98400 1.000 46.27520 233 TYR D O 1
ATOM 6099 N N . GLY C 1 241 ? 51.11200 -43.69200 -5.17300 1.000 49.25436 234 GLY D N 1
ATOM 6100 C CA . GLY C 1 241 ? 51.60900 -45.03600 -5.38800 1.000 52.30978 234 GLY D CA 1
ATOM 6101 C C . GLY C 1 241 ? 53.10800 -45.17400 -5.28400 1.000 52.87754 234 GLY D C 1
ATOM 6102 O O . GLY C 1 241 ? 53.69700 -45.99500 -5.99200 1.000 56.00937 234 GLY D O 1
ATOM 6103 N N . ILE C 1 242 ? 53.74700 -44.38400 -4.42000 1.000 51.42638 235 ILE D N 1
ATOM 6104 C CA . ILE C 1 242 ? 55.19200 -44.39900 -4.25300 1.000 50.06356 235 ILE D CA 1
ATOM 6105 C C . ILE C 1 242 ? 55.60100 -44.73500 -2.82500 1.000 53.93265 235 ILE D C 1
ATOM 6106 O O . ILE C 1 242 ? 56.75900 -44.53900 -2.45500 1.000 63.71949 235 ILE D O 1
ATOM 6111 N N . ALA C 1 243 ? 54.67300 -45.23700 -2.01400 1.000 54.70081 236 ALA D N 1
ATOM 6112 C CA . ALA C 1 243 ? 55.00000 -45.60400 -0.64400 1.000 47.57062 236 ALA D CA 1
ATOM 6113 C C . ALA C 1 243 ? 55.99000 -46.75900 -0.62400 1.000 48.90922 236 ALA D C 1
ATOM 6114 O O . ALA C 1 243 ? 55.90200 -47.69000 -1.42800 1.000 53.99804 236 ALA D O 1
ATOM 6116 N N . ILE C 1 244 ? 56.94400 -46.69400 0.30500 1.000 49.43635 237 ILE D N 1
ATOM 6117 C CA . ILE C 1 244 ? 57.93500 -47.75400 0.42300 1.000 56.64450 237 ILE D CA 1
ATOM 6118 C C . ILE C 1 244 ? 57.29700 -48.97600 1.06700 1.000 60.96377 237 ILE D C 1
ATOM 6119 O O . ILE C 1 244 ? 56.48900 -48.86300 1.99900 1.000 64.12208 237 ILE D O 1
ATOM 6124 N N . ASN C 1 245 ? 57.65300 -50.15000 0.55700 1.000 62.10760 238 ASN D N 1
ATOM 6125 C CA . ASN C 1 245 ? 57.12000 -51.40800 1.05500 1.000 62.46675 238 ASN D CA 1
ATOM 6126 C C . ASN C 1 245 ? 57.33800 -51.52400 2.56300 1.000 68.39821 238 ASN D C 1
ATOM 6127 O O . ASN C 1 245 ? 58.46500 -51.32300 3.03900 1.000 78.60100 238 ASN D O 1
ATOM 6132 N N . PRO C 1 246 ? 56.29800 -51.83600 3.34500 1.000 68.55243 239 PRO D N 1
ATOM 6133 C CA . PRO C 1 246 ? 56.48800 -52.03500 4.79000 1.000 56.64821 239 PRO D CA 1
ATOM 6134 C C . PRO C 1 246 ? 57.33100 -53.25000 5.15000 1.000 62.34143 239 PRO D C 1
ATOM 6135 O O . PRO C 1 246 ? 57.50300 -53.52400 6.34300 1.000 64.21277 239 PRO D O 1
ATOM 6139 N N . ASN C 1 247 ? 57.84700 -53.99800 4.16900 1.000 72.70676 240 ASN D N 1
ATOM 6140 C CA . ASN C 1 247 ? 58.82600 -55.04100 4.45600 1.000 79.11132 240 ASN D CA 1
ATOM 6141 C C . ASN C 1 247 ? 60.23500 -54.47000 4.53600 1.000 78.09269 240 ASN D C 1
ATOM 6142 O O . ASN C 1 247 ? 61.10000 -55.04900 5.20200 1.000 82.55083 240 ASN D O 1
ATOM 6147 N N . ARG C 1 248 ? 60.47000 -53.34400 3.87100 1.000 68.18109 241 ARG D N 1
ATOM 6148 C CA . ARG C 1 248 ? 61.74600 -52.63600 3.89400 1.000 66.84006 241 ARG D CA 1
ATOM 6149 C C . ARG C 1 248 ? 61.87900 -51.98600 5.26600 1.000 70.21897 241 ARG D C 1
ATOM 6150 O O . ARG C 1 248 ? 61.26900 -50.94900 5.53500 1.000 73.43477 241 ARG D O 1
ATOM 6158 N N . VAL C 1 249 ? 62.66700 -52.59700 6.15100 1.000 71.95356 242 VAL D N 1
ATOM 6159 C CA . VAL C 1 249 ? 62.65700 -52.24500 7.56700 1.000 60.58055 242 VAL D CA 1
ATOM 6160 C C . VAL C 1 249 ? 64.06800 -52.32700 8.13900 1.000 60.54734 242 VAL D C 1
ATOM 6161 O O . VAL C 1 249 ? 64.81500 -53.26600 7.84500 1.000 61.23216 242 VAL D O 1
ATOM 6165 N N . PHE C 1 250 ? 64.42900 -51.34000 8.96200 1.000 63.91946 243 PHE D N 1
ATOM 6166 C CA . PHE C 1 250 ? 65.60900 -51.41100 9.81100 1.000 68.30456 243 PHE D CA 1
ATOM 6167 C C . PHE C 1 250 ? 65.26100 -52.09700 11.12800 1.000 70.32974 243 PHE D C 1
ATOM 6168 O O . PHE C 1 250 ? 64.19700 -51.85400 11.70900 1.000 60.15699 243 PHE D O 1
ATOM 6176 N N . LYS C 1 251 ? 66.17200 -52.93900 11.60700 1.000 71.15821 244 LYS D N 1
ATOM 6177 C CA . LYS C 1 251 ? 66.06600 -53.53400 12.93300 1.000 69.13676 244 LYS D CA 1
ATOM 6178 C C . LYS C 1 251 ? 66.92400 -52.75400 13.92200 1.000 69.26441 244 LYS D C 1
ATOM 6179 O O . LYS C 1 251 ? 68.05600 -52.37200 13.61200 1.000 73.26560 244 LYS D O 1
ATOM 6185 N N . VAL C 1 252 ? 66.37200 -52.51200 15.11400 1.000 70.79163 245 VAL D N 1
ATOM 6186 C CA . VAL C 1 252 ? 67.04300 -51.74900 16.16200 1.000 74.17102 245 VAL D CA 1
ATOM 6187 C C . VAL C 1 252 ? 67.57700 -52.70200 17.21900 1.000 73.82213 245 VAL D C 1
ATOM 6188 O O . VAL C 1 252 ? 66.88900 -53.64800 17.62400 1.000 71.48362 245 VAL D O 1
ATOM 6192 N N . ASN C 1 253 ? 68.79300 -52.44100 17.68800 1.000 78.02829 246 ASN D N 1
ATOM 6193 C CA . ASN C 1 253 ? 69.36600 -53.22400 18.77600 1.000 82.29834 246 ASN D CA 1
ATOM 6194 C C . ASN C 1 253 ? 70.34200 -52.38000 19.59100 1.000 82.21290 246 ASN D C 1
ATOM 6195 O O . ASN C 1 253 ? 70.14900 -52.17100 20.79000 1.000 83.14622 246 ASN D O 1
ATOM 6200 N N . LEU C 1 263 ? 61.48100 -54.96500 18.08200 1.000 66.27209 256 LEU D N 1
ATOM 6201 C CA . LEU C 1 263 ? 61.17900 -53.58000 17.73200 1.000 76.33462 256 LEU D CA 1
ATOM 6202 C C . LEU C 1 263 ? 61.96800 -53.14000 16.49700 1.000 79.70161 256 LEU D C 1
ATOM 6203 O O . LEU C 1 263 ? 63.17800 -53.36000 16.40100 1.000 77.37701 256 LEU D O 1
ATOM 6208 N N . GLU C 1 264 ? 61.26900 -52.49700 15.56300 1.000 82.94631 257 GLU D N 1
ATOM 6209 C CA . GLU C 1 264 ? 61.80200 -52.22500 14.23700 1.000 77.40523 257 GLU D CA 1
ATOM 6210 C C . GLU C 1 264 ? 61.23600 -50.90300 13.73200 1.000 73.08230 257 GLU D C 1
ATOM 6211 O O . GLU C 1 264 ? 60.29000 -50.35400 14.30100 1.000 76.02441 257 GLU D O 1
ATOM 6217 N N . VAL C 1 265 ? 61.83700 -50.38200 12.65900 1.000 67.85131 258 VAL D N 1
ATOM 6218 C CA . VAL C 1 265 ? 61.42500 -49.10400 12.07800 1.000 65.21127 258 VAL D CA 1
ATOM 6219 C C . VAL C 1 265 ? 61.39000 -49.24200 10.56000 1.000 68.61445 258 VAL D C 1
ATOM 6220 O O . VAL C 1 265 ? 62.40300 -49.58600 9.94400 1.000 71.04342 258 VAL D O 1
ATOM 6224 N N . SER C 1 266 ? 60.24800 -48.93200 9.95400 1.000 67.61524 259 SER D N 1
ATOM 6225 C CA . SER C 1 266 ? 60.10200 -49.08800 8.51400 1.000 65.96054 259 SER D CA 1
ATOM 6226 C C . SER C 1 266 ? 60.89800 -48.02400 7.75800 1.000 59.90120 259 SER D C 1
ATOM 6227 O O . SER C 1 266 ? 61.20500 -46.94900 8.28000 1.000 59.46395 259 SER D O 1
ATOM 6230 N N . PHE C 1 267 ? 61.24400 -48.34500 6.50600 1.000 75.06906 260 PHE D N 1
ATOM 6231 C CA . PHE C 1 267 ? 61.83500 -47.33800 5.62800 1.000 75.26221 260 PHE D CA 1
ATOM 6232 C C . PHE C 1 267 ? 60.87100 -46.18100 5.41900 1.000 77.55151 260 PHE D C 1
ATOM 6233 O O . PHE C 1 267 ? 61.28300 -45.01400 5.37200 1.000 80.42499 260 PHE D O 1
ATOM 6241 N N . GLU C 1 268 ? 59.58000 -46.49600 5.27200 1.000 73.31355 261 GLU D N 1
ATOM 6242 C CA . GLU C 1 268 ? 58.57900 -45.46700 5.02200 1.000 63.17819 261 GLU D CA 1
ATOM 6243 C C . GLU C 1 268 ? 58.55300 -44.44600 6.14800 1.000 60.77846 261 GLU D C 1
ATOM 6244 O O . GLU C 1 268 ? 58.52500 -43.23900 5.89300 1.000 69.93607 261 GLU D O 1
ATOM 6250 N N . GLU C 1 269 ? 58.58700 -44.90900 7.40200 1.000 56.12783 262 GLU D N 1
ATOM 6251 C CA . GLU C 1 269 ? 58.53400 -43.98000 8.52800 1.000 55.43980 262 GLU D CA 1
ATOM 6252 C C . GLU C 1 269 ? 59.76600 -43.08200 8.56900 1.000 61.32404 262 GLU D C 1
ATOM 6253 O O . GLU C 1 269 ? 59.65800 -41.88700 8.86700 1.000 61.07486 262 GLU D O 1
ATOM 6259 N N . LEU C 1 270 ? 60.94400 -43.63500 8.27400 1.000 57.42060 263 LEU D N 1
ATOM 6260 C CA . LEU C 1 270 ? 62.15400 -42.82200 8.30000 1.000 58.15226 263 LEU D CA 1
ATOM 6261 C C . LEU C 1 270 ? 62.14700 -41.78600 7.18400 1.000 57.79256 263 LEU D C 1
ATOM 6262 O O . LEU C 1 270 ? 62.46600 -40.61500 7.41900 1.000 57.53459 263 LEU D O 1
ATOM 6267 N N . ARG C 1 271 ? 61.77200 -42.19100 5.96600 1.000 64.98595 264 ARG D N 1
ATOM 6268 C CA . ARG C 1 271 ? 61.62500 -41.21600 4.88900 1.000 62.81853 264 ARG D CA 1
ATOM 6269 C C . ARG C 1 271 ? 60.61900 -40.13700 5.26600 1.000 64.29763 264 ARG D C 1
ATOM 6270 O O . ARG C 1 271 ? 60.86100 -38.94500 5.04300 1.000 65.74532 264 ARG D O 1
ATOM 6278 N N . THR C 1 272 ? 59.49900 -40.54000 5.87100 1.000 57.89720 265 THR D N 1
ATOM 6279 C CA . THR C 1 272 ? 58.43500 -39.60200 6.20500 1.000 53.44303 265 THR D CA 1
ATOM 6280 C C . THR C 1 272 ? 58.88800 -38.59900 7.25900 1.000 53.31439 265 THR D C 1
ATOM 6281 O O . THR C 1 272 ? 58.54500 -37.41400 7.18300 1.000 52.48783 265 THR D O 1
ATOM 6285 N N . PHE C 1 273 ? 59.65500 -39.05500 8.25300 1.000 54.08386 266 PHE D N 1
ATOM 6286 C CA . PHE C 1 273 ? 60.19300 -38.12900 9.24500 1.000 56.99775 266 PHE D CA 1
ATOM 6287 C C . PHE C 1 273 ? 61.16900 -37.15300 8.60400 1.000 63.23293 266 PHE D C 1
ATOM 6288 O O . PHE C 1 273 ? 61.21900 -35.97500 8.97800 1.000 69.77959 266 PHE D O 1
ATOM 6296 N N . GLY C 1 274 ? 61.96300 -37.62700 7.64600 1.000 62.98991 267 GLY D N 1
ATOM 6297 C CA . GLY C 1 274 ? 62.86900 -36.74600 6.94200 1.000 58.63526 267 GLY D CA 1
ATOM 6298 C C . GLY C 1 274 ? 64.06400 -36.34100 7.78400 1.000 57.42588 267 GLY D C 1
ATOM 6299 O O . GLY C 1 274 ? 64.53700 -37.08300 8.65100 1.000 58.10728 267 GLY D O 1
ATOM 6300 N N . GLY C 1 275 ? 64.55900 -35.13700 7.51100 1.000 62.06547 268 GLY D N 1
ATOM 6301 C CA . GLY C 1 275 ? 65.70000 -34.61900 8.24600 1.000 64.67309 268 GLY D CA 1
ATOM 6302 C C . GLY C 1 275 ? 66.89500 -35.53700 8.10400 1.000 71.04544 268 GLY D C 1
ATOM 6303 O O . GLY C 1 275 ? 67.23400 -35.99200 7.00600 1.000 68.95023 268 GLY D O 1
ATOM 6304 N N . HIS C 1 276 ? 67.53200 -35.83200 9.23800 1.000 75.27310 269 HIS D N 1
ATOM 6305 C CA . HIS C 1 276 ? 68.67300 -36.73700 9.24500 1.000 78.52481 269 HIS D CA 1
ATOM 6306 C C . HIS C 1 276 ? 68.24400 -38.19700 9.18900 1.000 76.02662 269 HIS D C 1
ATOM 6307 O O . HIS C 1 276 ? 69.01300 -39.04300 8.72200 1.000 81.29210 269 HIS D O 1
ATOM 6314 N N . ASP C 1 277 ? 67.03700 -38.51500 9.66600 1.000 67.13607 270 ASP D N 1
ATOM 6315 C CA . ASP C 1 277 ? 66.57500 -39.90100 9.64100 1.000 72.73043 270 ASP D CA 1
ATOM 6316 C C . ASP C 1 277 ? 66.42200 -40.41000 8.21200 1.000 70.89275 270 ASP D C 1
ATOM 6317 O O . ASP C 1 277 ? 66.68600 -41.58600 7.93200 1.000 62.33687 270 ASP D O 1
ATOM 6322 N N . ALA C 1 278 ? 65.99900 -39.53700 7.29300 1.000 66.13432 271 ALA D N 1
ATOM 6323 C CA . ALA C 1 278 ? 65.84900 -39.93300 5.89700 1.000 65.55080 271 ALA D CA 1
ATOM 6324 C C . ALA C 1 278 ? 67.16000 -40.40900 5.29000 1.000 69.05549 271 ALA D C 1
ATOM 6325 O O . ALA C 1 278 ? 67.14100 -41.16600 4.31200 1.000 67.94597 271 ALA D O 1
ATOM 6327 N N . LYS C 1 279 ? 68.29500 -39.99500 5.85000 1.000 67.35215 272 LYS D N 1
ATOM 6328 C CA . LYS C 1 279 ? 69.58800 -40.42600 5.34100 1.000 68.00384 272 LYS D CA 1
ATOM 6329 C C . LYS C 1 279 ? 69.98500 -41.81000 5.83700 1.000 67.23510 272 LYS D C 1
ATOM 6330 O O . LYS C 1 279 ? 71.09300 -42.26100 5.53200 1.000 68.29285 272 LYS D O 1
ATOM 6336 N N . PHE C 1 280 ? 69.11800 -42.49400 6.59100 1.000 65.76738 273 PHE D N 1
ATOM 6337 C CA . PHE C 1 280 ? 69.34200 -43.91300 6.84900 1.000 66.64191 273 PHE D CA 1
ATOM 6338 C C . PHE C 1 280 ? 69.18000 -44.73800 5.58100 1.000 69.31547 273 PHE D C 1
ATOM 6339 O O . PHE C 1 280 ? 69.77300 -45.81600 5.46400 1.000 68.39946 273 PHE D O 1
ATOM 6347 N N . ILE C 1 281 ? 68.38400 -44.25500 4.63400 1.000 73.46287 274 ILE D N 1
ATOM 6348 C CA . ILE C 1 281 ? 68.19600 -44.93500 3.35900 1.000 79.05938 274 ILE D CA 1
ATOM 6349 C C . ILE C 1 281 ? 69.38500 -44.62700 2.46100 1.000 68.06312 274 ILE D C 1
ATOM 6350 O O . ILE C 1 281 ? 69.72900 -43.45900 2.24500 1.000 67.94738 274 ILE D O 1
ATOM 6355 N N . ASP C 1 282 ? 70.03200 -45.67700 1.96000 1.000 71.68391 275 ASP D N 1
ATOM 6356 C CA . ASP C 1 282 ? 71.19100 -45.50700 1.09500 1.000 84.08259 275 ASP D CA 1
ATOM 6357 C C . ASP C 1 282 ? 70.83500 -44.67500 -0.13000 1.000 86.97676 275 ASP D C 1
ATOM 6358 O O . ASP C 1 282 ? 69.70400 -44.70600 -0.62400 1.000 85.14955 275 ASP D O 1
ATOM 6363 N N . SER C 1 283 ? 71.81600 -43.90700 -0.61000 1.000 86.19163 276 SER D N 1
ATOM 6364 C CA . SER C 1 283 ? 71.61200 -43.12400 -1.82400 1.000 83.59744 276 SER D CA 1
ATOM 6365 C C . SER C 1 283 ? 71.24000 -44.01900 -2.99900 1.000 85.53712 276 SER D C 1
ATOM 6366 O O . SER C 1 283 ? 70.42500 -43.63900 -3.85000 1.000 88.46474 276 SER D O 1
ATOM 6369 N N . LEU C 1 284 ? 71.81200 -45.22400 -3.04900 1.000 83.91313 277 LEU D N 1
ATOM 6370 C CA . LEU C 1 284 ? 71.52700 -46.13300 -4.15400 1.000 91.65624 277 LEU D CA 1
ATOM 6371 C C . LEU C 1 284 ? 70.09800 -46.65700 -4.08600 1.000 94.24949 277 LEU D C 1
ATOM 6372 O O . LEU C 1 284 ? 69.44200 -46.81400 -5.12000 1.000 91.09573 277 LEU D O 1
ATOM 6377 N N . GLN C 1 285 ? 69.59200 -46.92400 -2.88000 1.000 97.95649 278 GLN D N 1
ATOM 6378 C CA . GLN C 1 285 ? 68.19800 -47.33800 -2.74800 1.000 94.61178 278 GLN D CA 1
ATOM 6379 C C . GLN C 1 285 ? 67.24800 -46.20700 -3.12600 1.000 83.09476 278 GLN D C 1
ATOM 6380 O O . GLN C 1 285 ? 66.20900 -46.44600 -3.75600 1.000 84.50633 278 GLN D O 1
ATOM 6386 N N . GLU C 1 286 ? 67.59600 -44.96800 -2.76900 1.000 74.76838 279 GLU D N 1
ATOM 6387 C CA . GLU C 1 286 ? 66.79100 -43.82500 -3.18800 1.000 68.49109 279 GLU D CA 1
ATOM 6388 C C . GLU C 1 286 ? 66.76900 -43.69900 -4.70600 1.000 70.35453 279 GLU D C 1
ATOM 6389 O O . GLU C 1 286 ? 65.71300 -43.45600 -5.30400 1.000 73.69335 279 GLU D O 1
ATOM 6395 N N . ASN C 1 287 ? 67.92500 -43.87300 -5.35100 1.000 76.88325 280 ASN D N 1
ATOM 6396 C CA . ASN C 1 287 ? 67.96500 -43.78200 -6.80700 1.000 78.88333 280 ASN D CA 1
ATOM 6397 C C . ASN C 1 287 ? 67.24900 -44.95200 -7.46800 1.000 72.92017 280 ASN D C 1
ATOM 6398 O O . ASN C 1 287 ? 66.66700 -44.78800 -8.54400 1.000 75.57075 280 ASN D O 1
ATOM 6403 N N . GLU C 1 288 ? 67.26200 -46.12900 -6.83700 1.000 73.31480 281 GLU D N 1
ATOM 6404 C CA . GLU C 1 288 ? 66.50400 -47.26100 -7.35900 1.000 69.54335 281 GLU D CA 1
ATOM 6405 C C . GLU C 1 288 ? 65.00900 -46.98000 -7.30700 1.000 67.63874 281 GLU D C 1
ATOM 6406 O O . GLU C 1 288 ? 64.28400 -47.24000 -8.27600 1.000 67.40705 281 GLU D O 1
ATOM 6412 N N . PHE C 1 289 ? 64.53500 -46.45000 -6.17500 1.000 66.32691 282 PHE D N 1
ATOM 6413 C CA . PHE C 1 289 ? 63.15000 -45.99600 -6.07500 1.000 64.50751 282 PHE D CA 1
ATOM 6414 C C . PHE C 1 289 ? 62.82600 -44.99800 -7.17900 1.000 63.94472 282 PHE D C 1
ATOM 6415 O O . PHE C 1 289 ? 61.79700 -45.10400 -7.85900 1.000 63.19470 282 PHE D O 1
ATOM 6423 N N . ARG C 1 290 ? 63.70600 -44.01000 -7.35200 1.000 64.34880 283 ARG D N 1
ATOM 6424 C CA . ARG C 1 290 ? 63.48500 -42.94300 -8.32000 1.000 63.83908 283 ARG D CA 1
ATOM 6425 C C . ARG C 1 290 ? 63.37200 -43.50100 -9.73600 1.000 67.08888 283 ARG D C 1
ATOM 6426 O O . ARG C 1 290 ? 62.46900 -43.12900 -10.49500 1.000 67.32739 283 ARG D O 1
ATOM 6434 N N . LEU C 1 291 ? 64.27200 -44.42000 -10.09500 1.000 67.33826 284 LEU D N 1
ATOM 6435 C CA . LEU C 1 291 ? 64.25100 -45.02700 -11.42300 1.000 67.27496 284 LEU D CA 1
ATOM 6436 C C . LEU C 1 291 ? 62.98900 -45.85400 -11.62700 1.000 71.81038 284 LEU D C 1
ATOM 6437 O O . LEU C 1 291 ? 62.32600 -45.75200 -12.67100 1.000 76.14294 284 LEU D O 1
ATOM 6442 N N . TYR C 1 292 ? 62.64900 -46.69700 -10.64400 1.000 69.35809 285 TYR D N 1
ATOM 6443 C CA . TYR C 1 292 ? 61.47000 -47.54400 -10.78500 1.000 70.47287 285 TYR D CA 1
ATOM 6444 C C . TYR C 1 292 ? 60.21500 -46.70500 -10.96000 1.000 63.93045 285 TYR D C 1
ATOM 6445 O O . TYR C 1 292 ? 59.35000 -47.03300 -11.78200 1.000 63.67474 285 TYR D O 1
ATOM 6454 N N . TYR C 1 293 ? 60.09900 -45.60700 -10.21500 1.000 62.74563 286 TYR D N 1
ATOM 6455 C CA . TYR C 1 293 ? 58.88800 -44.80900 -10.33200 1.000 68.11121 286 TYR D CA 1
ATOM 6456 C C . TYR C 1 293 ? 58.89300 -43.90600 -11.56000 1.000 70.29264 286 TYR D C 1
ATOM 6457 O O . TYR C 1 293 ? 57.81700 -43.58100 -12.06700 1.000 68.45853 286 TYR D O 1
ATOM 6466 N N . TYR C 1 294 ? 60.06600 -43.54400 -12.08500 1.000 74.45496 287 TYR D N 1
ATOM 6467 C CA . TYR C 1 294 ? 60.12300 -42.93000 -13.40900 1.000 72.37249 287 TYR D CA 1
ATOM 6468 C C . TYR C 1 294 ? 59.56200 -43.87400 -14.46500 1.000 62.89650 287 TYR D C 1
ATOM 6469 O O . TYR C 1 294 ? 58.74500 -43.47800 -15.31000 1.000 62.20630 287 TYR D O 1
ATOM 6478 N N . ASN C 1 295 ? 59.99600 -45.13600 -14.43100 1.000 64.18117 288 ASN D N 1
ATOM 6479 C CA . ASN C 1 295 ? 59.48600 -46.10600 -15.39600 1.000 72.72827 288 ASN D CA 1
ATOM 6480 C C . ASN C 1 295 ? 57.99500 -46.35400 -15.19600 1.000 69.65619 288 ASN D C 1
ATOM 6481 O O . ASN C 1 295 ? 57.24800 -46.50100 -16.16900 1.000 70.92425 288 ASN D O 1
ATOM 6486 N N . LYS C 1 296 ? 57.53800 -46.38900 -13.94100 1.000 67.53064 289 LYS D N 1
ATOM 6487 C CA . LYS C 1 296 ? 56.11600 -46.61000 -13.69000 1.000 69.38114 289 LYS D CA 1
ATOM 6488 C C . LYS C 1 296 ? 55.27600 -45.42100 -14.14100 1.000 67.05823 289 LYS D C 1
ATOM 6489 O O . LYS C 1 296 ? 54.15100 -45.59900 -14.62000 1.000 73.12777 289 LYS D O 1
ATOM 6495 N N . PHE C 1 297 ? 55.79700 -44.20100 -14.00200 1.000 59.34531 290 PHE D N 1
ATOM 6496 C CA . PHE C 1 297 ? 55.07100 -43.04300 -14.51000 1.000 58.12568 290 PHE D CA 1
ATOM 6497 C C . PHE C 1 297 ? 55.03000 -43.04900 -16.03400 1.000 61.81512 290 PHE D C 1
ATOM 6498 O O . PHE C 1 297 ? 54.01600 -42.67100 -16.63200 1.000 60.98372 290 PHE D O 1
ATOM 6506 N N . LYS C 1 298 ? 56.11700 -43.47600 -16.68700 1.000 63.61330 291 LYS D N 1
ATOM 6507 C CA . LYS C 1 298 ? 56.04800 -43.66200 -18.13500 1.000 65.09094 291 LYS D CA 1
ATOM 6508 C C . LYS C 1 298 ? 55.00900 -44.71700 -18.50600 1.000 68.29059 291 LYS D C 1
ATOM 6509 O O . LYS C 1 298 ? 54.29500 -44.57300 -19.50500 1.000 64.60221 291 LYS D O 1
ATOM 6515 N N . ASP C 1 299 ? 54.91500 -45.79000 -17.71700 1.000 77.77046 292 ASP D N 1
ATOM 6516 C CA . ASP C 1 299 ? 53.93800 -46.83600 -18.00500 1.000 82.26991 292 ASP D CA 1
ATOM 6517 C C . ASP C 1 299 ? 52.51200 -46.32800 -17.82100 1.000 78.24288 292 ASP D C 1
ATOM 6518 O O . ASP C 1 299 ? 51.61600 -46.68300 -18.59500 1.000 88.83073 292 ASP D O 1
ATOM 6523 N N . ILE C 1 300 ? 52.28600 -45.48400 -16.81400 1.000 67.35146 293 ILE D N 1
ATOM 6524 C CA . ILE C 1 300 ? 50.96500 -44.88800 -16.62600 1.000 61.01217 293 ILE D CA 1
ATOM 6525 C C . ILE C 1 300 ? 50.63700 -43.94400 -17.77500 1.000 64.47882 293 ILE D C 1
ATOM 6526 O O . ILE C 1 300 ? 49.50600 -43.92200 -18.27700 1.000 74.11975 293 ILE D O 1
ATOM 6531 N N . ALA C 1 301 ? 51.61600 -43.14800 -18.21200 1.000 64.10955 294 ALA D N 1
ATOM 6532 C CA . ALA C 1 301 ? 51.39600 -42.26700 -19.35500 1.000 56.71595 294 ALA D CA 1
ATOM 6533 C C . ALA C 1 301 ? 51.07500 -43.06400 -20.61400 1.000 62.23074 294 ALA D C 1
ATOM 6534 O O . ALA C 1 301 ? 50.24100 -42.64600 -21.42500 1.000 69.42488 294 ALA D O 1
ATOM 6536 N N . SER C 1 302 ? 51.71700 -44.22000 -20.79200 1.000 61.61433 295 SER D N 1
ATOM 6537 C CA . SER C 1 302 ? 51.43400 -45.03800 -21.96800 1.000 68.53720 295 SER D CA 1
ATOM 6538 C C . SER C 1 302 ? 50.06300 -45.69300 -21.86200 1.000 68.95075 295 SER D C 1
ATOM 6539 O O . SER C 1 302 ? 49.35900 -45.83800 -22.86900 1.000 68.23421 295 SER D O 1
ATOM 6542 N N . THR C 1 303 ? 49.67000 -46.10100 -20.65200 1.000 70.55800 296 THR D N 1
ATOM 6543 C CA . THR C 1 303 ? 48.32100 -46.61600 -20.44400 1.000 68.27792 296 THR D CA 1
ATOM 6544 C C . THR C 1 303 ? 47.28000 -45.55200 -20.76500 1.000 65.08941 296 THR D C 1
ATOM 6545 O O . THR C 1 303 ? 46.21800 -45.85300 -21.32400 1.000 65.78076 296 THR D O 1
ATOM 6549 N N . LEU C 1 304 ? 47.57800 -44.29600 -20.42800 1.000 58.43120 297 LEU D N 1
ATOM 6550 C CA . LEU C 1 304 ? 46.69200 -43.19700 -20.79800 1.000 57.19535 297 LEU D CA 1
ATOM 6551 C C . LEU C 1 304 ? 46.69100 -42.96700 -22.30500 1.000 57.46209 297 LEU D C 1
ATOM 6552 O O . LEU C 1 304 ? 45.65100 -42.63900 -22.88700 1.000 60.80590 297 LEU D O 1
ATOM 6557 N N . ASN C 1 305 ? 47.84600 -43.13300 -22.95300 1.000 58.04989 298 ASN D N 1
ATOM 6558 C CA . ASN C 1 305 ? 47.93500 -42.88900 -24.39000 1.000 62.41875 298 ASN D CA 1
ATOM 6559 C C . ASN C 1 305 ? 47.17400 -43.94000 -25.19000 1.000 67.46741 298 ASN D C 1
ATOM 6560 O O . ASN C 1 305 ? 46.54000 -43.61600 -26.20100 1.000 73.11012 298 ASN D O 1
ATOM 6565 N N . LYS C 1 306 ? 47.21900 -45.19800 -24.76000 1.000 63.01437 299 LYS D N 1
ATOM 6566 C CA . LYS C 1 306 ? 46.57600 -46.27700 -25.49900 1.000 70.65156 299 LYS D CA 1
ATOM 6567 C C . LYS C 1 306 ? 45.12400 -46.50100 -25.09500 1.000 74.35112 299 LYS D C 1
ATOM 6568 O O . LYS C 1 306 ? 44.49000 -47.42300 -25.61600 1.000 80.71639 299 LYS D O 1
ATOM 6574 N N . ALA C 1 307 ? 44.58300 -45.69000 -24.19000 1.000 73.75500 300 ALA D N 1
ATOM 6575 C CA . ALA C 1 307 ? 43.18900 -45.82400 -23.79200 1.000 72.98698 300 ALA D CA 1
ATOM 6576 C C . ALA C 1 307 ? 42.27000 -45.27500 -24.87600 1.000 76.38974 300 ALA D C 1
ATOM 6577 O O . ALA C 1 307 ? 42.53800 -44.22200 -25.46200 1.000 83.12528 300 ALA D O 1
ATOM 6579 N N . LYS C 1 308 ? 41.18000 -45.99600 -25.14000 1.000 74.08099 301 LYS D N 1
ATOM 6580 C CA . LYS C 1 308 ? 40.25500 -45.61800 -26.20200 1.000 75.71947 301 LYS D CA 1
ATOM 6581 C C . LYS C 1 308 ? 38.82400 -45.52700 -25.68700 1.000 66.87196 301 LYS D C 1
ATOM 6582 O O . LYS C 1 308 ? 38.00000 -44.80500 -26.25700 1.000 66.34430 301 LYS D O 1
ATOM 6588 N N . SER C 1 309 ? 38.51000 -46.26900 -24.62900 1.000 65.21585 302 SER D N 1
ATOM 6589 C CA . SER C 1 309 ? 37.17800 -46.26800 -24.04800 1.000 62.72809 302 SER D CA 1
ATOM 6590 C C . SER C 1 309 ? 37.25700 -45.92600 -22.56700 1.000 69.64206 302 SER D C 1
ATOM 6591 O O . SER C 1 309 ? 38.31900 -45.99900 -21.94200 1.000 59.47269 302 SER D O 1
ATOM 6594 N N . ILE C 1 310 ? 36.11000 -45.54200 -22.01500 1.000 67.48146 303 ILE D N 1
ATOM 6595 C CA . ILE C 1 310 ? 35.97800 -45.23800 -20.59700 1.000 66.29212 303 ILE D CA 1
ATOM 6596 C C . ILE C 1 310 ? 34.59500 -45.68900 -20.14700 1.000 69.71463 303 ILE D C 1
ATOM 6597 O O . ILE C 1 310 ? 33.61500 -45.55600 -20.88800 1.000 73.41234 303 ILE D O 1
ATOM 6602 N N . VAL C 1 311 ? 34.51900 -46.24300 -18.93900 1.000 68.12771 304 VAL D N 1
ATOM 6603 C CA . VAL C 1 311 ? 33.31700 -46.90500 -18.44800 1.000 66.22241 304 VAL D CA 1
ATOM 6604 C C . VAL C 1 311 ? 32.96500 -46.36600 -17.07000 1.000 66.57458 304 VAL D C 1
ATOM 6605 O O . VAL C 1 311 ? 33.84300 -46.17100 -16.22200 1.000 73.64098 304 VAL D O 1
ATOM 6609 N N . GLY C 1 312 ? 31.67600 -46.11300 -16.85400 1.000 65.95047 305 GLY D N 1
ATOM 6610 C CA . GLY C 1 312 ? 31.18400 -45.78500 -15.53500 1.000 61.05943 305 GLY D CA 1
ATOM 6611 C C . GLY C 1 312 ? 31.21300 -44.31900 -15.17900 1.000 64.16048 305 GLY D C 1
ATOM 6612 O O . GLY C 1 312 ? 31.30800 -43.98600 -13.99200 1.000 67.50266 305 GLY D O 1
ATOM 6613 N N . THR C 1 313 ? 31.13500 -43.42700 -16.16300 1.000 65.43776 306 THR D N 1
ATOM 6614 C CA . THR C 1 313 ? 31.18000 -42.00200 -15.87300 1.000 65.47860 306 THR D CA 1
ATOM 6615 C C . THR C 1 313 ? 30.50600 -41.22000 -16.99100 1.000 65.09316 306 THR D C 1
ATOM 6616 O O . THR C 1 313 ? 30.57600 -41.60400 -18.16100 1.000 62.91552 306 THR D O 1
ATOM 6620 N N . THR C 1 314 ? 29.83500 -40.13300 -16.60600 1.000 75.83350 307 THR D N 1
ATOM 6621 C CA . THR C 1 314 ? 29.33500 -39.17200 -17.58200 1.000 77.97915 307 THR D CA 1
ATOM 6622 C C . THR C 1 314 ? 30.47600 -38.55900 -18.38300 1.000 67.16771 307 THR D C 1
ATOM 6623 O O . THR C 1 314 ? 30.33300 -38.29200 -19.58200 1.000 65.88947 307 THR D O 1
ATOM 6627 N N . ALA C 1 315 ? 31.61800 -38.33700 -17.73600 1.000 67.70250 308 ALA D N 1
ATOM 6628 C CA . ALA C 1 315 ? 32.70300 -37.56500 -18.31900 1.000 68.09223 308 ALA D CA 1
ATOM 6629 C C . ALA C 1 315 ? 33.31700 -38.28300 -19.51800 1.000 66.82051 308 ALA D C 1
ATOM 6630 O O . ALA C 1 315 ? 33.15800 -39.49300 -19.71200 1.000 62.51543 308 ALA D O 1
ATOM 6632 N N . SER C 1 316 ? 34.03400 -37.51000 -20.32900 1.000 67.69017 309 SER D N 1
ATOM 6633 C CA . SER C 1 316 ? 34.69200 -38.03500 -21.51300 1.000 69.47018 309 SER D CA 1
ATOM 6634 C C . SER C 1 316 ? 36.05100 -38.63400 -21.15900 1.000 76.92756 309 SER D C 1
ATOM 6635 O O . SER C 1 316 ? 36.59800 -38.42000 -20.07300 1.000 60.40207 309 SER D O 1
ATOM 6638 N N . LEU C 1 317 ? 36.59600 -39.40400 -22.10600 1.000 72.22665 310 LEU D N 1
ATOM 6639 C CA . LEU C 1 317 ? 37.90800 -40.01000 -21.90700 1.000 65.03045 310 LEU D CA 1
ATOM 6640 C C . LEU C 1 317 ? 38.98700 -38.94700 -21.75800 1.000 60.47530 310 LEU D C 1
ATOM 6641 O O . LEU C 1 317 ? 39.89400 -39.08100 -20.92600 1.000 70.59047 310 LEU D O 1
ATOM 6646 N N . GLN C 1 318 ? 38.90600 -37.88200 -22.55600 1.000 61.91159 311 GLN D N 1
ATOM 6647 C CA . GLN C 1 318 ? 39.90800 -36.82700 -22.47300 1.000 61.71512 311 GLN D CA 1
ATOM 6648 C C . GLN C 1 318 ? 39.86000 -36.11300 -21.12800 1.000 69.90264 311 GLN D C 1
ATOM 6649 O O . GLN C 1 318 ? 40.89200 -35.63900 -20.64400 1.000 65.77691 311 GLN D O 1
ATOM 6655 N N . TYR C 1 319 ? 38.68800 -36.06100 -20.49200 1.000 67.53656 312 TYR D N 1
ATOM 6656 C CA . TYR C 1 319 ? 38.58300 -35.42400 -19.18300 1.000 63.96092 312 TYR D CA 1
ATOM 6657 C C . TYR C 1 319 ? 39.37500 -36.19600 -18.13100 1.000 57.50701 312 TYR D C 1
ATOM 6658 O O . TYR C 1 319 ? 40.16700 -35.61200 -17.38200 1.000 56.63281 312 TYR D O 1
ATOM 6667 N N . MET C 1 320 ? 39.18100 -37.51500 -18.06700 1.000 56.95235 313 MET D N 1
ATOM 6668 C CA . MET C 1 320 ? 39.95100 -38.32900 -17.13200 1.000 61.71132 313 MET D CA 1
ATOM 6669 C C . MET C 1 320 ? 41.43500 -38.30800 -17.48500 1.000 74.18105 313 MET D C 1
ATOM 6670 O O . MET C 1 320 ? 42.29800 -38.29800 -16.59300 1.000 76.57799 313 MET D O 1
ATOM 6675 N N . LYS C 1 321 ? 41.74700 -38.31200 -18.78700 1.000 71.34092 314 LYS D N 1
ATOM 6676 C CA . LYS C 1 321 ? 43.12900 -38.16200 -19.23200 1.000 60.07772 314 LYS D CA 1
ATOM 6677 C C . LYS C 1 321 ? 43.75900 -36.90400 -18.64600 1.000 59.93034 314 LYS D C 1
ATOM 6678 O O . LYS C 1 321 ? 44.85300 -36.95100 -18.07900 1.000 59.94733 314 LYS D O 1
ATOM 6684 N N . ASN C 1 322 ? 43.06900 -35.76700 -18.76700 1.000 59.24802 315 ASN D N 1
ATOM 6685 C CA . ASN C 1 322 ? 43.61100 -34.51100 -18.25700 1.000 64.50458 315 ASN D CA 1
ATOM 6686 C C . ASN C 1 322 ? 43.69400 -34.51800 -16.73600 1.000 65.29555 315 ASN D C 1
ATOM 6687 O O . ASN C 1 322 ? 44.62600 -33.94400 -16.16100 1.000 67.34031 315 ASN D O 1
ATOM 6692 N N . VAL C 1 323 ? 42.73600 -35.16600 -16.06800 1.000 60.41715 316 VAL D N 1
ATOM 6693 C CA . VAL C 1 323 ? 42.77500 -35.24700 -14.60700 1.000 57.88103 316 VAL D CA 1
ATOM 6694 C C . VAL C 1 323 ? 44.04000 -35.96400 -14.14700 1.000 57.65770 316 VAL D C 1
ATOM 6695 O O . VAL C 1 323 ? 44.79200 -35.46700 -13.29500 1.000 59.98651 316 VAL D O 1
ATOM 6699 N N . PHE C 1 324 ? 44.31500 -37.13200 -14.72500 1.000 52.01414 317 PHE D N 1
ATOM 6700 C CA . PHE C 1 324 ? 45.50600 -37.85600 -14.29300 1.000 52.81783 317 PHE D CA 1
ATOM 6701 C C . PHE C 1 324 ? 46.79100 -37.23700 -14.83200 1.000 54.81986 317 PHE D C 1
ATOM 6702 O O . PHE C 1 324 ? 47.84800 -37.38400 -14.20500 1.000 51.03711 317 PHE D O 1
ATOM 6710 N N . LYS C 1 325 ? 46.72400 -36.51800 -15.95600 1.000 52.93160 318 LYS D N 1
ATOM 6711 C CA . LYS C 1 325 ? 47.87600 -35.73800 -16.39700 1.000 58.34494 318 LYS D CA 1
ATOM 6712 C C . LYS C 1 325 ? 48.22000 -34.66100 -15.37700 1.000 53.37791 318 LYS D C 1
ATOM 6713 O O . LYS C 1 325 ? 49.39300 -34.44500 -15.06000 1.000 53.29170 318 LYS D O 1
ATOM 6719 N N . GLU C 1 326 ? 47.20400 -33.97300 -14.85200 1.000 61.34878 319 GLU D N 1
ATOM 6720 C CA . GLU C 1 326 ? 47.44100 -32.97500 -13.81800 1.000 62.08450 319 GLU D CA 1
ATOM 6721 C C . GLU C 1 326 ? 47.93500 -33.61300 -12.52600 1.000 56.30053 319 GLU D C 1
ATOM 6722 O O . GLU C 1 326 ? 48.69800 -32.98700 -11.78200 1.000 55.09707 319 GLU D O 1
ATOM 6728 N N . LYS C 1 327 ? 47.50400 -34.84400 -12.23600 1.000 54.12900 320 LYS D N 1
ATOM 6729 C CA . LYS C 1 327 ? 48.02100 -35.53400 -11.05500 1.000 52.15044 320 LYS D CA 1
ATOM 6730 C C . LYS C 1 327 ? 49.50600 -35.84900 -11.19900 1.000 55.68951 320 LYS D C 1
ATOM 6731 O O . LYS C 1 327 ? 50.31100 -35.51100 -10.32400 1.000 57.82140 320 LYS D O 1
ATOM 6737 N N . TYR C 1 328 ? 49.88400 -36.52200 -12.28500 1.000 58.51117 321 TYR D N 1
ATOM 6738 C CA . TYR C 1 328 ? 51.26000 -36.96200 -12.48200 1.000 57.58127 321 TYR D CA 1
ATOM 6739 C C . TYR C 1 328 ? 52.11900 -35.94900 -13.23100 1.000 59.84623 321 TYR D C 1
ATOM 6740 O O . TYR C 1 328 ? 53.29200 -36.23500 -13.49400 1.000 59.96668 321 TYR D O 1
ATOM 6749 N N . LEU C 1 329 ? 51.56400 -34.78700 -13.58500 1.000 67.77533 322 LEU D N 1
ATOM 6750 C CA . LEU C 1 329 ? 52.31400 -33.70200 -14.22400 1.000 69.10947 322 LEU D CA 1
ATOM 6751 C C . LEU C 1 329 ? 52.97200 -34.16300 -15.52300 1.000 75.11668 322 LEU D C 1
ATOM 6752 O O . LEU C 1 329 ? 54.14300 -33.88400 -15.79000 1.000 82.20399 322 LEU D O 1
ATOM 6757 N N . LEU C 1 330 ? 52.20100 -34.87600 -16.33500 1.000 67.03212 323 LEU D N 1
ATOM 6758 C CA . LEU C 1 330 ? 52.69200 -35.35700 -17.61500 1.000 61.94334 323 LEU D CA 1
ATOM 6759 C C . LEU C 1 330 ? 52.70300 -34.23300 -18.64200 1.000 71.30544 323 LEU D C 1
ATOM 6760 O O . LEU C 1 330 ? 51.85900 -33.33200 -18.62000 1.000 70.79661 323 LEU D O 1
ATOM 6765 N N . SER C 1 331 ? 53.68000 -34.28600 -19.54300 1.000 77.68113 324 SER D N 1
ATOM 6766 C CA . SER C 1 331 ? 53.73600 -33.34700 -20.65400 1.000 83.79213 324 SER D CA 1
ATOM 6767 C C . SER C 1 331 ? 52.83900 -33.82200 -21.78900 1.000 81.70789 324 SER D C 1
ATOM 6768 O O . SER C 1 331 ? 52.74200 -35.02200 -22.06500 1.000 85.81770 324 SER D O 1
ATOM 6771 N N . GLU C 1 332 ? 52.17600 -32.87200 -22.44400 1.000 77.79528 325 GLU D N 1
ATOM 6772 C CA . GLU C 1 332 ? 51.26300 -33.15300 -23.54500 1.000 76.16606 325 GLU D CA 1
ATOM 6773 C C . GLU C 1 332 ? 51.77600 -32.46300 -24.80100 1.000 82.67703 325 GLU D C 1
ATOM 6774 O O . GLU C 1 332 ? 51.97200 -31.24300 -24.80500 1.000 83.70634 325 GLU D O 1
ATOM 6780 N N . ASP C 1 333 ? 51.99100 -33.24300 -25.86000 1.000 87.27211 326 ASP D N 1
ATOM 6781 C CA . ASP C 1 333 ? 52.42000 -32.69500 -27.13700 1.000 91.32057 326 ASP D CA 1
ATOM 6782 C C . ASP C 1 333 ? 51.21200 -32.16300 -27.90800 1.000 96.05715 326 ASP D C 1
ATOM 6783 O O . ASP C 1 333 ? 50.06500 -32.25100 -27.46000 1.000 99.20874 326 ASP D O 1
ATOM 6788 N N . THR C 1 334 ? 51.46800 -31.61600 -29.09700 1.000 95.80280 327 THR D N 1
ATOM 6789 C CA . THR C 1 334 ? 50.40000 -31.00700 -29.88200 1.000 94.63667 327 THR D CA 1
ATOM 6790 C C . THR C 1 334 ? 49.46600 -32.02700 -30.51900 1.000 90.87683 327 THR D C 1
ATOM 6791 O O . THR C 1 334 ? 48.49200 -31.62300 -31.16300 1.000 91.39248 327 THR D O 1
ATOM 6795 N N . SER C 1 335 ? 49.72500 -33.32200 -30.35800 1.000 88.16102 328 SER D N 1
ATOM 6796 C CA . SER C 1 335 ? 48.83400 -34.36100 -30.85300 1.000 84.44469 328 SER D CA 1
ATOM 6797 C C . SER C 1 335 ? 48.01300 -35.01100 -29.74600 1.000 80.41818 328 SER D C 1
ATOM 6798 O O . SER C 1 335 ? 47.26600 -35.95500 -30.02100 1.000 77.70697 328 SER D O 1
ATOM 6801 N N . GLY C 1 336 ? 48.12600 -34.52700 -28.50700 1.000 82.16656 329 GLY D N 1
ATOM 6802 C CA . GLY C 1 336 ? 47.34700 -35.04400 -27.40400 1.000 66.22031 329 GLY D CA 1
ATOM 6803 C C . GLY C 1 336 ? 47.98400 -36.17800 -26.62900 1.000 75.59295 329 GLY D C 1
ATOM 6804 O O . GLY C 1 336 ? 47.44900 -36.56300 -25.58100 1.000 62.88191 329 GLY D O 1
ATOM 6805 N N . LYS C 1 337 ? 49.09600 -36.73000 -27.10700 1.000 76.29870 330 LYS D N 1
ATOM 6806 C CA . LYS C 1 337 ? 49.71400 -37.87400 -26.45000 1.000 78.55822 330 LYS D CA 1
ATOM 6807 C C . LYS C 1 337 ? 50.55400 -37.42200 -25.26200 1.000 72.44206 330 LYS D C 1
ATOM 6808 O O . LYS C 1 337 ? 51.13600 -36.33300 -25.26100 1.000 69.37522 330 LYS D O 1
ATOM 6814 N N . PHE C 1 338 ? 50.60500 -38.27000 -24.23800 1.000 72.43682 331 PHE D N 1
ATOM 6815 C CA . PHE C 1 338 ? 51.22700 -37.91800 -22.97100 1.000 71.72991 331 PHE D CA 1
ATOM 6816 C C . PHE C 1 338 ? 52.63900 -38.48100 -22.86200 1.000 66.77380 331 PHE D C 1
ATOM 6817 O O . PHE C 1 338 ? 52.95000 -39.56000 -23.37300 1.000 71.58998 331 PHE D O 1
ATOM 6825 N N . SER C 1 339 ? 53.48800 -37.72500 -22.17400 1.000 63.26898 332 SER D N 1
ATOM 6826 C CA . SER C 1 339 ? 54.84100 -38.13600 -21.84200 1.000 60.75996 332 SER D CA 1
ATOM 6827 C C . SER C 1 339 ? 55.20100 -37.47300 -20.52400 1.000 64.60222 332 SER D C 1
ATOM 6828 O O . SER C 1 339 ? 54.58100 -36.48800 -20.11800 1.000 68.83205 332 SER D O 1
ATOM 6831 N N . VAL C 1 340 ? 56.21000 -38.01500 -19.85400 1.000 60.17428 333 VAL D N 1
ATOM 6832 C CA . VAL C 1 340 ? 56.61200 -37.52200 -18.54400 1.000 68.26432 333 VAL D CA 1
ATOM 6833 C C . VAL C 1 340 ? 57.85400 -36.65500 -18.71400 1.000 79.49444 333 VAL D C 1
ATOM 6834 O O . VAL C 1 340 ? 58.88900 -37.11300 -19.21600 1.000 86.49007 333 VAL D O 1
ATOM 6838 N N . ASP C 1 341 ? 57.72400 -35.37800 -18.37000 1.000 77.35517 334 ASP D N 1
ATOM 6839 C CA . ASP C 1 341 ? 58.88100 -34.49800 -18.33200 1.000 77.89777 334 ASP D CA 1
ATOM 6840 C C . ASP C 1 341 ? 59.83900 -34.96800 -17.25000 1.000 73.84281 334 ASP D C 1
ATOM 6841 O O . ASP C 1 341 ? 59.46400 -35.08600 -16.07900 1.000 77.92042 334 ASP D O 1
ATOM 6846 N N . LYS C 1 342 ? 61.07500 -35.24600 -17.65400 1.000 68.05116 335 LYS D N 1
ATOM 6847 C CA . LYS C 1 342 ? 62.04800 -35.84300 -16.74900 1.000 72.41771 335 LYS D CA 1
ATOM 6848 C C . LYS C 1 342 ? 62.34000 -34.93500 -15.55900 1.000 77.09334 335 LYS D C 1
ATOM 6849 O O . LYS C 1 342 ? 62.33200 -35.37900 -14.40200 1.000 79.17008 335 LYS D O 1
ATOM 6855 N N . LEU C 1 343 ? 62.58200 -33.65000 -15.82300 1.000 75.50830 336 LEU D N 1
ATOM 6856 C CA . LEU C 1 343 ? 62.89500 -32.72500 -14.74000 1.000 72.48891 336 LEU D CA 1
ATOM 6857 C C . LEU C 1 343 ? 61.69300 -32.52100 -13.82800 1.000 67.60981 336 LEU D C 1
ATOM 6858 O O . LEU C 1 343 ? 61.83500 -32.49200 -12.59800 1.000 61.64803 336 LEU D O 1
ATOM 6863 N N . LYS C 1 344 ? 60.49400 -32.41500 -14.40800 1.000 67.67588 337 LYS D N 1
ATOM 6864 C CA . LYS C 1 344 ? 59.30600 -32.27800 -13.57500 1.000 62.82221 337 LYS D CA 1
ATOM 6865 C C . LYS C 1 344 ? 59.02000 -33.54900 -12.79000 1.000 55.76475 337 LYS D C 1
ATOM 6866 O O . LYS C 1 344 ? 58.53200 -33.46900 -11.66000 1.000 59.39253 337 LYS D O 1
ATOM 6872 N N . PHE C 1 345 ? 59.32500 -34.72500 -13.34600 1.000 55.52806 338 PHE D N 1
ATOM 6873 C CA . PHE C 1 345 ? 59.17600 -35.94400 -12.55600 1.000 60.53181 338 PHE D CA 1
ATOM 6874 C C . PHE C 1 345 ? 60.12700 -35.94200 -11.37000 1.000 68.51044 338 PHE D C 1
ATOM 6875 O O . PHE C 1 345 ? 59.74000 -36.29700 -10.24900 1.000 66.49230 338 PHE D O 1
ATOM 6883 N N . ASP C 1 346 ? 61.39400 -35.59100 -11.60800 1.000 71.49494 339 ASP D N 1
ATOM 6884 C CA . ASP C 1 346 ? 62.34900 -35.54600 -10.50600 1.000 70.38331 339 ASP D CA 1
ATOM 6885 C C . ASP C 1 346 ? 61.88900 -34.57600 -9.42900 1.000 65.52583 339 ASP D C 1
ATOM 6886 O O . ASP C 1 346 ? 61.94900 -34.88700 -8.23200 1.000 61.86460 339 ASP D O 1
ATOM 6891 N N . LYS C 1 347 ? 61.38700 -33.40800 -9.83900 1.000 65.50816 340 LYS D N 1
ATOM 6892 C CA . LYS C 1 347 ? 60.93900 -32.42000 -8.86400 1.000 58.27843 340 LYS D CA 1
ATOM 6893 C C . LYS C 1 347 ? 59.70700 -32.90400 -8.10600 1.000 58.50496 340 LYS D C 1
ATOM 6894 O O . LYS C 1 347 ? 59.62000 -32.72800 -6.88700 1.000 64.56983 340 LYS D O 1
ATOM 6900 N N . LEU C 1 348 ? 58.75300 -33.53300 -8.79900 1.000 57.16592 341 LEU D N 1
ATOM 6901 C CA . LEU C 1 348 ? 57.56600 -34.05700 -8.12600 1.000 55.51513 341 LEU D CA 1
ATOM 6902 C C . LEU C 1 348 ? 57.93600 -35.12900 -7.10900 1.000 52.58873 341 LEU D C 1
ATOM 6903 O O . LEU C 1 348 ? 57.44700 -35.12000 -5.97200 1.000 56.13240 341 LEU D O 1
ATOM 6908 N N . TYR C 1 349 ? 58.80900 -36.06100 -7.49800 1.000 51.47428 342 TYR D N 1
ATOM 6909 C CA . TYR C 1 349 ? 59.17800 -37.14000 -6.58800 1.000 59.66254 342 TYR D CA 1
ATOM 6910 C C . TYR C 1 349 ? 59.96500 -36.62100 -5.39000 1.000 64.79475 342 TYR D C 1
ATOM 6911 O O . TYR C 1 349 ? 59.73100 -37.05500 -4.25400 1.000 61.77377 342 TYR D O 1
ATOM 6920 N N . LYS C 1 350 ? 60.89600 -35.68800 -5.61500 1.000 71.48437 343 LYS D N 1
ATOM 6921 C CA . LYS C 1 350 ? 61.66300 -35.15100 -4.49800 1.000 76.30349 343 LYS D CA 1
ATOM 6922 C C . LYS C 1 350 ? 60.79400 -34.28200 -3.59500 1.000 72.18773 343 LYS D C 1
ATOM 6923 O O . LYS C 1 350 ? 61.04000 -34.20700 -2.38600 1.000 78.08923 343 LYS D O 1
ATOM 6929 N N . MET C 1 351 ? 59.75900 -33.64400 -4.14900 1.000 71.69381 344 MET D N 1
ATOM 6930 C CA . MET C 1 351 ? 58.81400 -32.91200 -3.31300 1.000 69.19248 344 MET D CA 1
ATOM 6931 C C . MET C 1 351 ? 57.99700 -33.86500 -2.45500 1.000 60.95394 344 MET D C 1
ATOM 6932 O O . MET C 1 351 ? 57.82400 -33.63600 -1.25300 1.000 58.21831 344 MET D O 1
ATOM 6937 N N . LEU C 1 352 ? 57.50300 -34.95000 -3.05500 1.000 60.94068 345 LEU D N 1
ATOM 6938 C CA . LEU C 1 352 ? 56.67300 -35.89300 -2.31500 1.000 59.84910 345 LEU D CA 1
ATOM 6939 C C . LEU C 1 352 ? 57.46900 -36.65900 -1.26400 1.000 60.35166 345 LEU D C 1
ATOM 6940 O O . LEU C 1 352 ? 56.91000 -37.03600 -0.22800 1.000 52.29645 345 LEU D O 1
ATOM 6945 N N . THR C 1 353 ? 58.76100 -36.89700 -1.50100 1.000 62.90819 346 THR D N 1
ATOM 6946 C CA . THR C 1 353 ? 59.55100 -37.75200 -0.62200 1.000 62.64077 346 THR D CA 1
ATOM 6947 C C . THR C 1 353 ? 60.55600 -37.01000 0.24600 1.000 65.44147 346 THR D C 1
ATOM 6948 O O . THR C 1 353 ? 60.79400 -37.43200 1.38000 1.000 66.35684 346 THR D O 1
ATOM 6952 N N . GLU C 1 354 ? 61.16300 -35.93100 -0.24500 1.000 65.36427 347 GLU D N 1
ATOM 6953 C CA . GLU C 1 354 ? 62.16100 -35.20700 0.53500 1.000 67.68698 347 GLU D CA 1
ATOM 6954 C C . GLU C 1 354 ? 61.64200 -33.91000 1.13500 1.000 72.47140 347 GLU D C 1
ATOM 6955 O O . GLU C 1 354 ? 62.09100 -33.52100 2.21700 1.000 81.26057 347 GLU D O 1
ATOM 6961 N N . ILE C 1 355 ? 60.72200 -33.22500 0.45800 1.000 67.48411 348 ILE D N 1
ATOM 6962 C CA . ILE C 1 355 ? 60.20700 -31.96600 0.98300 1.000 63.62743 348 ILE D CA 1
ATOM 6963 C C . ILE C 1 355 ? 59.06400 -32.21200 1.95800 1.000 61.62805 348 ILE D C 1
ATOM 6964 O O . ILE C 1 355 ? 58.99900 -31.59500 3.02600 1.000 59.93293 348 ILE D O 1
ATOM 6969 N N . TYR C 1 356 ? 58.14900 -33.11000 1.61000 1.000 57.96485 349 TYR D N 1
ATOM 6970 C CA . TYR C 1 356 ? 57.04700 -33.47600 2.49600 1.000 55.76411 349 TYR D CA 1
ATOM 6971 C C . TYR C 1 356 ? 57.60500 -34.39500 3.57300 1.000 49.63166 349 TYR D C 1
ATOM 6972 O O . TYR C 1 356 ? 57.62300 -35.61700 3.43000 1.000 49.08955 349 TYR D O 1
ATOM 6981 N N . THR C 1 357 ? 58.09200 -33.79700 4.66000 1.000 50.37368 350 THR D N 1
ATOM 6982 C CA . THR C 1 357 ? 58.65200 -34.54700 5.77700 1.000 50.61007 350 THR D CA 1
ATOM 6983 C C . THR C 1 357 ? 58.20800 -33.92100 7.09300 1.000 58.69134 350 THR D C 1
ATOM 6984 O O . THR C 1 357 ? 57.85500 -32.74000 7.15700 1.000 63.49393 350 THR D O 1
ATOM 6988 N N . GLU C 1 358 ? 58.24300 -34.73400 8.15400 1.000 51.69866 351 GLU D N 1
ATOM 6989 C CA . GLU C 1 358 ? 57.89400 -34.23600 9.48200 1.000 50.94728 351 GLU D CA 1
ATOM 6990 C C . GLU C 1 358 ? 58.86200 -33.15400 9.94000 1.000 56.26188 351 GLU D C 1
ATOM 6991 O O . GLU C 1 358 ? 58.45200 -32.16700 10.56200 1.000 61.70906 351 GLU D O 1
ATOM 6997 N N . ASP C 1 359 ? 60.15000 -33.31500 9.62900 1.000 56.89530 352 ASP D N 1
ATOM 6998 C CA . ASP C 1 359 ? 61.14300 -32.32900 10.04300 1.000 55.05851 352 ASP D CA 1
ATOM 6999 C C . ASP C 1 359 ? 60.87400 -30.97200 9.40200 1.000 58.99973 352 ASP D C 1
ATOM 7000 O O . ASP C 1 359 ? 61.00200 -29.92800 10.05600 1.000 65.47492 352 ASP D O 1
ATOM 7005 N N . ASN C 1 360 ? 60.48900 -30.96400 8.12400 1.000 54.62438 353 ASN D N 1
ATOM 7006 C CA . ASN C 1 360 ? 60.17900 -29.70100 7.46300 1.000 58.94838 353 ASN D CA 1
ATOM 7007 C C . ASN C 1 360 ? 58.92500 -29.06300 8.04500 1.000 58.15511 353 ASN D C 1
ATOM 7008 O O . ASN C 1 360 ? 58.84100 -27.83500 8.15600 1.000 61.92347 353 ASN D O 1
ATOM 7013 N N . PHE C 1 361 ? 57.94100 -29.87500 8.43500 1.000 53.90026 354 PHE D N 1
ATOM 7014 C CA . PHE C 1 361 ? 56.76600 -29.30700 9.08500 1.000 54.20304 354 PHE D CA 1
ATOM 7015 C C . PHE C 1 361 ? 57.10800 -28.72800 10.45000 1.000 56.45537 354 PHE D C 1
ATOM 7016 O O . PHE C 1 361 ? 56.53300 -27.71200 10.84900 1.000 66.16049 354 PHE D O 1
ATOM 7024 N N . VAL C 1 362 ? 58.04500 -29.34700 11.16900 1.000 54.16238 355 VAL D N 1
ATOM 7025 C CA . VAL C 1 362 ? 58.50400 -28.77400 12.43000 1.000 61.65544 355 VAL D CA 1
ATOM 7026 C C . VAL C 1 362 ? 59.21500 -27.45000 12.18200 1.000 59.95407 355 VAL D C 1
ATOM 7027 O O . VAL C 1 362 ? 59.06000 -26.49200 12.94900 1.000 57.68565 355 VAL D O 1
ATOM 7031 N N . LYS C 1 363 ? 60.00600 -27.37400 11.10800 1.000 60.52097 356 LYS D N 1
ATOM 7032 C CA . LYS C 1 363 ? 60.68200 -26.12300 10.77600 1.000 62.59455 356 LYS D CA 1
ATOM 7033 C C . LYS C 1 363 ? 59.68100 -25.02500 10.42700 1.000 63.41550 356 LYS D C 1
ATOM 7034 O O . LYS C 1 363 ? 59.84000 -23.87300 10.84700 1.000 67.30698 356 LYS D O 1
ATOM 7040 N N . PHE C 1 364 ? 58.64100 -25.36600 9.66200 1.000 59.53321 357 PHE D N 1
ATOM 7041 C CA . PHE C 1 364 ? 57.67900 -24.35700 9.22200 1.000 61.30993 357 PHE D CA 1
ATOM 7042 C C . PHE C 1 364 ? 56.76900 -23.91100 10.36000 1.000 62.36742 357 PHE D C 1
ATOM 7043 O O . PHE C 1 364 ? 56.50200 -22.71300 10.51300 1.000 62.45778 357 PHE D O 1
ATOM 7051 N N . PHE C 1 365 ? 56.27200 -24.85900 11.15900 1.000 59.12414 358 PHE D N 1
ATOM 7052 C CA . PHE C 1 365 ? 55.41000 -24.51900 12.28500 1.000 61.78618 358 PHE D CA 1
ATOM 7053 C C . PHE C 1 365 ? 56.15600 -23.77000 13.37700 1.000 72.49597 358 PHE D C 1
ATOM 7054 O O . PHE C 1 365 ? 55.51200 -23.17200 14.24700 1.000 79.60615 358 PHE D O 1
ATOM 7062 N N . LYS C 1 366 ? 57.49000 -23.79700 13.35400 1.000 69.97220 359 LYS D N 1
ATOM 7063 C CA . LYS C 1 366 ? 58.30800 -23.13000 14.36300 1.000 66.04877 359 LYS D CA 1
ATOM 7064 C C . LYS C 1 366 ? 57.96500 -23.63800 15.76100 1.000 61.42390 359 LYS D C 1
ATOM 7065 O O . LYS C 1 366 ? 57.92400 -22.87600 16.72800 1.000 71.29680 359 LYS D O 1
ATOM 7071 N N . VAL C 1 367 ? 57.69100 -24.93400 15.86000 1.000 58.75089 360 VAL D N 1
ATOM 7072 C CA . VAL C 1 367 ? 57.31400 -25.55900 17.11600 1.000 69.26824 360 VAL D CA 1
ATOM 7073 C C . VAL C 1 367 ? 58.44200 -26.47600 17.57500 1.000 70.26054 360 VAL D C 1
ATOM 7074 O O . VAL C 1 367 ? 59.36700 -26.79300 16.82700 1.000 66.02075 360 VAL D O 1
ATOM 7078 N N . LEU C 1 368 ? 58.35000 -26.91100 18.82800 1.000 75.90353 361 LEU D N 1
ATOM 7079 C CA . LEU C 1 368 ? 59.27100 -27.89300 19.37400 1.000 70.73358 361 LEU D CA 1
ATOM 7080 C C . LEU C 1 368 ? 58.68700 -29.28700 19.18600 1.000 73.96088 361 LEU D C 1
ATOM 7081 O O . LEU C 1 368 ? 57.47900 -29.49400 19.33300 1.000 81.43030 361 LEU D O 1
ATOM 7086 N N . ASN C 1 369 ? 59.55100 -30.24000 18.85700 1.000 65.55559 362 ASN D N 1
ATOM 7087 C CA . ASN C 1 369 ? 59.10500 -31.57200 18.47600 1.000 64.62651 362 ASN D CA 1
ATOM 7088 C C . ASN C 1 369 ? 60.27700 -32.52900 18.63900 1.000 66.11814 362 ASN D C 1
ATOM 7089 O O . ASN C 1 369 ? 61.42700 -32.10900 18.79100 1.000 76.32965 362 ASN D O 1
ATOM 7094 N N . ARG C 1 370 ? 59.96800 -33.82500 18.62400 1.000 60.11139 363 ARG D N 1
ATOM 7095 C CA . ARG C 1 370 ? 61.00300 -34.84700 18.69600 1.000 68.58681 363 ARG D CA 1
ATOM 7096 C C . ARG C 1 370 ? 62.03700 -34.63700 17.59800 1.000 67.32422 363 ARG D C 1
ATOM 7097 O O . ARG C 1 370 ? 61.70000 -34.29700 16.46100 1.000 65.43896 363 ARG D O 1
ATOM 7105 N N . LYS C 1 371 ? 63.30900 -34.81500 17.95900 1.000 67.81625 364 LYS D N 1
ATOM 7106 C CA . LYS C 1 371 ? 64.39600 -34.58400 17.01800 1.000 72.45603 364 LYS D CA 1
ATOM 7107 C C . LYS C 1 371 ? 64.63500 -35.77200 16.09800 1.000 68.62004 364 LYS D C 1
ATOM 7108 O O . LYS C 1 371 ? 65.24000 -35.60200 15.03300 1.000 66.56112 364 LYS D O 1
ATOM 7114 N N . THR C 1 372 ? 64.16800 -36.96000 16.47700 1.000 65.66893 365 THR D N 1
ATOM 7115 C CA . THR C 1 372 ? 64.29200 -38.14400 15.64300 1.000 61.62542 365 THR D CA 1
ATOM 7116 C C . THR C 1 372 ? 63.08200 -39.03700 15.85500 1.000 62.17370 365 THR D C 1
ATOM 7117 O O . THR C 1 372 ? 62.50200 -39.07700 16.94300 1.000 69.10686 365 THR D O 1
ATOM 7121 N N . TYR C 1 373 ? 62.71900 -39.77000 14.80100 1.000 61.66195 366 TYR D N 1
ATOM 7122 C CA . TYR C 1 373 ? 61.65200 -40.75800 14.90900 1.000 59.05341 366 TYR D CA 1
ATOM 7123 C C . TYR C 1 373 ? 62.01400 -41.89000 15.86000 1.000 58.40923 366 TYR D C 1
ATOM 7124 O O . TYR C 1 373 ? 61.12300 -42.62500 16.29900 1.000 55.52169 366 TYR D O 1
ATOM 7133 N N . LEU C 1 374 ? 63.28900 -42.03000 16.21300 1.000 66.44420 367 LEU D N 1
ATOM 7134 C CA . LEU C 1 374 ? 63.72000 -43.10300 17.09800 1.000 69.56098 367 LEU D CA 1
ATOM 7135 C C . LEU C 1 374 ? 63.46000 -42.81000 18.57000 1.000 73.46037 367 LEU D C 1
ATOM 7136 O O . LEU C 1 374 ? 63.72900 -43.67700 19.40800 1.000 79.85260 367 LEU D O 1
ATOM 7141 N N . ASN C 1 375 ? 62.94700 -41.62600 18.91100 1.000 66.15485 368 ASN D N 1
ATOM 7142 C CA . ASN C 1 375 ? 62.57200 -41.31900 20.29100 1.000 60.24230 368 ASN D CA 1
ATOM 7143 C C . ASN C 1 375 ? 61.21100 -41.95800 20.56000 1.000 72.04561 368 ASN D C 1
ATOM 7144 O O . ASN C 1 375 ? 60.15500 -41.32800 20.46600 1.000 73.17612 368 ASN D O 1
ATOM 7149 N N . PHE C 1 376 ? 61.24800 -43.24500 20.90800 1.000 66.41314 369 PHE D N 1
ATOM 7150 C CA . PHE C 1 376 ? 60.02100 -44.03100 20.98600 1.000 62.76136 369 PHE D CA 1
ATOM 7151 C C . PHE C 1 376 ? 59.19700 -43.70400 22.22600 1.000 63.80115 369 PHE D C 1
ATOM 7152 O O . PHE C 1 376 ? 57.97100 -43.86400 22.20800 1.000 57.32024 369 PHE D O 1
ATOM 7160 N N . ASP C 1 377 ? 59.83600 -43.24300 23.30000 1.000 67.33462 370 ASP D N 1
ATOM 7161 C CA . ASP C 1 377 ? 59.12100 -43.02500 24.55100 1.000 64.90458 370 ASP D CA 1
ATOM 7162 C C . ASP C 1 377 ? 58.19200 -41.82500 24.42700 1.000 68.10125 370 ASP D C 1
ATOM 7163 O O . ASP C 1 377 ? 58.61200 -40.74000 24.01300 1.000 65.50736 370 ASP D O 1
ATOM 7168 N N . LYS C 1 378 ? 56.92600 -42.02000 24.79500 1.000 67.84278 371 LYS D N 1
ATOM 7169 C CA . LYS C 1 378 ? 55.91900 -40.97400 24.70600 1.000 61.42275 371 LYS D CA 1
ATOM 7170 C C . LYS C 1 378 ? 55.07800 -40.95400 25.97200 1.000 61.71435 371 LYS D C 1
ATOM 7171 O O . LYS C 1 378 ? 54.85600 -41.98700 26.60900 1.000 64.29961 371 LYS D O 1
ATOM 7177 N N . ALA C 1 379 ? 54.59700 -39.76600 26.32000 1.000 61.91026 372 ALA D N 1
ATOM 7178 C CA . ALA C 1 379 ? 53.58800 -39.59600 27.35200 1.000 63.26840 372 ALA D CA 1
ATOM 7179 C C . ALA C 1 379 ? 52.29200 -39.12600 26.70500 1.000 69.15445 372 ALA D C 1
ATOM 7180 O O . ALA C 1 379 ? 52.30800 -38.40000 25.71100 1.000 55.88988 372 ALA D O 1
ATOM 7182 N N . VAL C 1 380 ? 51.16800 -39.55900 27.26000 1.000 69.39712 373 VAL D N 1
ATOM 7183 C CA . VAL C 1 380 ? 49.85800 -39.27700 26.68500 1.000 64.28398 373 VAL D CA 1
ATOM 7184 C C . VAL C 1 380 ? 49.19900 -38.17100 27.49600 1.000 61.10667 373 VAL D C 1
ATOM 7185 O O . VAL C 1 380 ? 48.95900 -38.34300 28.70000 1.000 65.86988 373 VAL D O 1
ATOM 7189 N N . PHE C 1 381 ? 48.89200 -37.05000 26.82700 1.000 59.34872 374 PHE D N 1
ATOM 7190 C CA . PHE C 1 381 ? 48.24800 -35.88600 27.42300 1.000 60.47952 374 PHE D CA 1
ATOM 7191 C C . PHE C 1 381 ? 46.91500 -35.60800 26.73800 1.000 54.23984 374 PHE D C 1
ATOM 7192 O O . PHE C 1 381 ? 46.76700 -35.80300 25.52800 1.000 53.10500 374 PHE D O 1
ATOM 7200 N N . LYS C 1 382 ? 45.95400 -35.12200 27.51800 1.000 55.18694 375 LYS D N 1
ATOM 7201 C CA . LYS C 1 382 ? 44.68500 -34.65900 26.97600 1.000 59.10252 375 LYS D CA 1
ATOM 7202 C C . LYS C 1 382 ? 44.76900 -33.16600 26.68100 1.000 56.25384 375 LYS D C 1
ATOM 7203 O O . LYS C 1 382 ? 45.33400 -32.39600 27.46400 1.000 54.88630 375 LYS D O 1
ATOM 7209 N N . ILE C 1 383 ? 44.20600 -32.76100 25.54100 1.000 55.91205 376 ILE D N 1
ATOM 7210 C CA . ILE C 1 383 ? 44.24400 -31.37700 25.08500 1.000 54.87897 376 ILE D CA 1
ATOM 7211 C C . ILE C 1 383 ? 42.87300 -30.99400 24.54400 1.000 54.84744 376 ILE D C 1
ATOM 7212 O O . ILE C 1 383 ? 42.01400 -31.84200 24.29600 1.000 53.86254 376 ILE D O 1
ATOM 7217 N N . ASN C 1 384 ? 42.67400 -29.68500 24.37200 1.000 56.35264 377 ASN D N 1
ATOM 7218 C CA . ASN C 1 384 ? 41.48200 -29.14200 23.71300 1.000 54.28023 377 ASN D CA 1
ATOM 7219 C C . ASN C 1 384 ? 41.94100 -27.95600 22.86600 1.000 61.33182 377 ASN D C 1
ATOM 7220 O O . ASN C 1 384 ? 42.03700 -26.82700 23.35400 1.000 69.94782 377 ASN D O 1
ATOM 7225 N N . ILE C 1 385 ? 42.21200 -28.22400 21.58400 1.000 59.83651 378 ILE D N 1
ATOM 7226 C CA . ILE C 1 385 ? 42.79200 -27.22500 20.69400 1.000 59.49663 378 ILE D CA 1
ATOM 7227 C C . ILE C 1 385 ? 41.75000 -26.34600 20.01900 1.000 60.09501 378 ILE D C 1
ATOM 7228 O O . ILE C 1 385 ? 42.11800 -25.43200 19.26900 1.000 65.91759 378 ILE D O 1
ATOM 7233 N N . VAL C 1 386 ? 40.46500 -26.58500 20.25900 1.000 58.05071 379 VAL D N 1
ATOM 7234 C CA . VAL C 1 386 ? 39.40500 -25.86800 19.55100 1.000 54.85573 379 VAL D CA 1
ATOM 7235 C C . VAL C 1 386 ? 39.24100 -24.44000 20.06900 1.000 52.63434 379 VAL D C 1
ATOM 7236 O O . VAL C 1 386 ? 39.10400 -23.51900 19.25000 1.000 52.90435 379 VAL D O 1
ATOM 7240 N N . PRO C 1 387 ? 39.23600 -24.18800 21.38300 1.000 58.41575 380 PRO D N 1
ATOM 7241 C CA . PRO C 1 387 ? 39.12100 -22.79900 21.85400 1.000 54.51810 380 PRO D CA 1
ATOM 7242 C C . PRO C 1 387 ? 40.30000 -21.94800 21.40200 1.000 56.79943 380 PRO D C 1
ATOM 7243 O O . PRO C 1 387 ? 41.46100 -22.34200 21.53500 1.000 59.59711 380 PRO D O 1
ATOM 7247 N N . LYS C 1 388 ? 39.98900 -20.75800 20.87900 1.000 62.48835 381 LYS D N 1
ATOM 7248 C CA . LYS C 1 388 ? 41.02700 -19.88600 20.34200 1.000 62.38880 381 LYS D CA 1
ATOM 7249 C C . LYS C 1 388 ? 41.94100 -19.33300 21.42700 1.000 65.97768 381 LYS D C 1
ATOM 7250 O O . LYS C 1 388 ? 43.02800 -18.84000 21.10900 1.000 67.22704 381 LYS D O 1
ATOM 7256 N N . VAL C 1 389 ? 41.52800 -19.39800 22.69600 1.000 70.93430 382 VAL D N 1
ATOM 7257 C CA . VAL C 1 389 ? 42.41900 -19.03400 23.79800 1.000 69.81652 382 VAL D CA 1
ATOM 7258 C C . VAL C 1 389 ? 43.37400 -20.15600 24.17000 1.000 71.83954 382 VAL D C 1
ATOM 7259 O O . VAL C 1 389 ? 44.32000 -19.92400 24.93400 1.000 76.83095 382 VAL D O 1
ATOM 7263 N N . ASN C 1 390 ? 43.15200 -21.36400 23.65500 1.000 63.97941 383 ASN D N 1
ATOM 7264 C CA . ASN C 1 390 ? 43.99700 -22.52000 23.93000 1.000 62.62754 383 ASN D CA 1
ATOM 7265 C C . ASN C 1 390 ? 44.99400 -22.81300 22.81700 1.000 62.83210 383 ASN D C 1
ATOM 7266 O O . ASN C 1 390 ? 46.13200 -23.20400 23.09600 1.000 60.63609 383 ASN D O 1
ATOM 7271 N N . TYR C 1 391 ? 44.59000 -22.63300 21.56300 1.000 63.04006 384 TYR D N 1
ATOM 7272 C CA . TYR C 1 391 ? 45.37400 -23.08700 20.41800 1.000 59.97187 384 TYR D CA 1
ATOM 7273 C C . TYR C 1 391 ? 44.86200 -22.35600 19.19100 1.000 66.73156 384 TYR D C 1
ATOM 7274 O O . TYR C 1 391 ? 43.66600 -22.42400 18.89100 1.000 76.50658 384 TYR D O 1
ATOM 7283 N N . THR C 1 392 ? 45.74500 -21.66400 18.48200 1.000 62.72368 385 THR D N 1
ATOM 7284 C CA . THR C 1 392 ? 45.33800 -20.89800 17.31700 1.000 64.84176 385 THR D CA 1
ATOM 7285 C C . THR C 1 392 ? 45.97700 -21.47800 16.06100 1.000 59.85251 385 THR D C 1
ATOM 7286 O O . THR C 1 392 ? 46.91700 -22.27400 16.12300 1.000 56.76221 385 THR D O 1
ATOM 7290 N N . ILE C 1 393 ? 45.43300 -21.07600 14.91100 1.000 55.49553 386 ILE D N 1
ATOM 7291 C CA . ILE C 1 393 ? 45.87400 -21.63800 13.63800 1.000 53.42059 386 ILE D CA 1
ATOM 7292 C C . ILE C 1 393 ? 47.29500 -21.19800 13.31200 1.000 56.69295 386 ILE D C 1
ATOM 7293 O O . ILE C 1 393 ? 48.08600 -21.96900 12.75600 1.000 60.60840 386 ILE D O 1
ATOM 7298 N N . TYR C 1 394 ? 47.65100 -19.96700 13.66600 1.000 64.14471 387 TYR D N 1
ATOM 7299 C CA . TYR C 1 394 ? 48.93400 -19.41500 13.25500 1.000 72.57666 387 TYR D CA 1
ATOM 7300 C C . TYR C 1 394 ? 50.06800 -19.73200 14.22200 1.000 69.66219 387 TYR D C 1
ATOM 7301 O O . TYR C 1 394 ? 51.22500 -19.81500 13.79500 1.000 76.66149 387 TYR D O 1
ATOM 7310 N N . ASP C 1 395 ? 49.77200 -19.92300 15.50800 1.000 64.72908 388 ASP D N 1
ATOM 7311 C CA . ASP C 1 395 ? 50.81000 -20.11100 16.51000 1.000 68.68810 388 ASP D CA 1
ATOM 7312 C C . ASP C 1 395 ? 50.76600 -21.45700 17.21500 1.000 73.16665 388 ASP D C 1
ATOM 7313 O O . ASP C 1 395 ? 51.74900 -21.81700 17.87500 1.000 80.90196 388 ASP D O 1
ATOM 7318 N N . GLY C 1 396 ? 49.68200 -22.21200 17.09400 1.000 68.65496 389 GLY D N 1
ATOM 7319 C CA . GLY C 1 396 ? 49.57900 -23.45000 17.84900 1.000 62.14201 389 GLY D CA 1
ATOM 7320 C C . GLY C 1 396 ? 49.41100 -23.15000 19.32600 1.000 64.39821 389 GLY D C 1
ATOM 7321 O O . GLY C 1 396 ? 48.56100 -22.34500 19.72400 1.000 70.18742 389 GLY D O 1
ATOM 7322 N N . PHE C 1 397 ? 50.23500 -23.79200 20.15700 1.000 64.14258 390 PHE D N 1
ATOM 7323 C CA . PHE C 1 397 ? 50.19500 -23.54200 21.59200 1.000 57.02336 390 PHE D CA 1
ATOM 7324 C C . PHE C 1 397 ? 50.97000 -22.29500 21.99700 1.000 58.69497 390 PHE D C 1
ATOM 7325 O O . PHE C 1 397 ? 50.72700 -21.75800 23.08200 1.000 67.86087 390 PHE D O 1
ATOM 7333 N N . ASN C 1 398 ? 51.89000 -21.82500 21.15500 1.000 60.37647 391 ASN D N 1
ATOM 7334 C CA . ASN C 1 398 ? 52.75900 -20.69600 21.49300 1.000 67.50632 391 ASN D CA 1
ATOM 7335 C C . ASN C 1 398 ? 52.09800 -19.39500 21.03900 1.000 76.33564 391 ASN D C 1
ATOM 7336 O O . ASN C 1 398 ? 52.50000 -18.75200 20.06800 1.000 83.93754 391 ASN D O 1
ATOM 7341 N N . LEU C 1 399 ? 51.07000 -19.00600 21.79000 1.000 69.53732 392 LEU D N 1
ATOM 7342 C CA . LEU C 1 399 ? 50.21800 -17.89400 21.39300 1.000 67.88902 392 LEU D CA 1
ATOM 7343 C C . LEU C 1 399 ? 51.00300 -16.58800 21.31100 1.000 70.84748 392 LEU D C 1
ATOM 7344 O O . LEU C 1 399 ? 51.94300 -16.34700 22.07500 1.000 64.00009 392 LEU D O 1
ATOM 7349 N N . ARG C 1 400 ? 50.60700 -15.74500 20.35900 1.000 77.47522 393 ARG D N 1
ATOM 7350 C CA . ARG C 1 400 ? 51.21800 -14.43200 20.20300 1.000 73.89612 393 ARG D CA 1
ATOM 7351 C C . ARG C 1 400 ? 51.03900 -13.59600 21.46200 1.000 71.21380 393 ARG D C 1
ATOM 7352 O O . ARG C 1 400 ? 49.99300 -13.64300 22.11500 1.000 66.64623 393 ARG D O 1
ATOM 7360 N N . ASN C 1 401 ? 52.07400 -12.82300 21.79400 1.000 73.90457 394 ASN D N 1
ATOM 7361 C CA . ASN C 1 401 ? 51.99500 -11.76500 22.80200 1.000 73.64313 394 ASN D CA 1
ATOM 7362 C C . ASN C 1 401 ? 51.55800 -12.28800 24.16900 1.000 73.77686 394 ASN D C 1
ATOM 7363 O O . ASN C 1 401 ? 50.91300 -11.57300 24.94000 1.000 72.41724 394 ASN D O 1
ATOM 7368 N N . THR C 1 402 ? 51.87600 -13.54000 24.47200 1.000 80.00901 395 THR D N 1
ATOM 7369 C CA . THR C 1 402 ? 51.58000 -14.14100 25.76500 1.000 64.46008 395 THR D CA 1
ATOM 7370 C C . THR C 1 402 ? 52.87100 -14.63000 26.41000 1.000 65.52684 395 THR D C 1
ATOM 7371 O O . THR C 1 402 ? 53.95900 -14.52900 25.83900 1.000 66.35929 395 THR D O 1
ATOM 7375 N N . ASN C 1 403 ? 52.73200 -15.17200 27.62100 1.000 76.97152 396 ASN D N 1
ATOM 7376 C CA . ASN C 1 403 ? 53.84000 -15.86100 28.27000 1.000 85.56081 396 ASN D CA 1
ATOM 7377 C C . ASN C 1 403 ? 54.30600 -17.07700 27.47600 1.000 90.86362 396 ASN D C 1
ATOM 7378 O O . ASN C 1 403 ? 55.45200 -17.51100 27.63800 1.000 86.54629 396 ASN D O 1
ATOM 7383 N N . LEU C 1 404 ? 53.44900 -17.62200 26.61400 1.000 93.14506 397 LEU D N 1
ATOM 7384 C CA . LEU C 1 404 ? 53.73600 -18.83600 25.86400 1.000 85.12917 397 LEU D CA 1
ATOM 7385 C C . LEU C 1 404 ? 54.47800 -18.58200 24.55800 1.000 83.47594 397 LEU D C 1
ATOM 7386 O O . LEU C 1 404 ? 54.86500 -19.54600 23.88700 1.000 83.44981 397 LEU D O 1
ATOM 7391 N N . ALA C 1 405 ? 54.68400 -17.32000 24.17700 1.000 79.46952 398 ALA D N 1
ATOM 7392 C CA . ALA C 1 405 ? 55.27200 -17.00400 22.88100 1.000 71.14655 398 ALA D CA 1
ATOM 7393 C C . ALA C 1 405 ? 56.77200 -17.26200 22.81800 1.000 75.83710 398 ALA D C 1
ATOM 7394 O O . ALA C 1 405 ? 57.29900 -17.48700 21.72400 1.000 76.81698 398 ALA D O 1
ATOM 7396 N N . ALA C 1 406 ? 57.46600 -17.24100 23.95100 1.000 84.81546 399 ALA D N 1
ATOM 7397 C CA . ALA C 1 406 ? 58.91400 -17.37400 23.97800 1.000 89.29894 399 ALA D CA 1
ATOM 7398 C C . ALA C 1 406 ? 59.32700 -18.79000 24.35900 1.000 91.79555 399 ALA D C 1
ATOM 7399 O O . ALA C 1 406 ? 58.62100 -19.48500 25.09400 1.000 101.29905 399 ALA D O 1
ATOM 7401 N N . ASN C 1 407 ? 60.48600 -19.20900 23.84000 1.000 84.22695 400 ASN D N 1
ATOM 7402 C CA . ASN C 1 407 ? 61.11300 -20.49300 24.18000 1.000 82.30340 400 ASN D CA 1
ATOM 7403 C C . ASN C 1 407 ? 60.13400 -21.66100 24.09700 1.000 78.58363 400 ASN D C 1
ATOM 7404 O O . ASN C 1 407 ? 60.25400 -22.64000 24.83800 1.000 74.34758 400 ASN D O 1
ATOM 7409 N N . PHE C 1 408 ? 59.16000 -21.56000 23.19200 1.000 82.26553 401 PHE D N 1
ATOM 7410 C CA . PHE C 1 408 ? 58.14300 -22.59400 23.00000 1.000 86.14441 401 PHE D CA 1
ATOM 7411 C C . PHE C 1 408 ? 57.46100 -22.96100 24.31700 1.000 90.04426 401 PHE D C 1
ATOM 7412 O O . PHE C 1 408 ? 57.16100 -24.12600 24.58200 1.000 94.71581 401 PHE D O 1
ATOM 7420 N N . ASN C 1 409 ? 57.21500 -21.95000 25.15600 1.000 88.70506 402 ASN D N 1
ATOM 7421 C CA . ASN C 1 409 ? 56.59600 -22.20200 26.45300 1.000 82.17028 402 ASN D CA 1
ATOM 7422 C C . ASN C 1 409 ? 55.18500 -22.75300 26.31800 1.000 76.07280 402 ASN D C 1
ATOM 7423 O O . ASN C 1 409 ? 54.69900 -23.41400 27.24200 1.000 76.19689 402 ASN D O 1
ATOM 7428 N N . GLY C 1 410 ? 54.51900 -22.50100 25.19000 1.000 75.27157 403 GLY D N 1
ATOM 7429 C CA . GLY C 1 410 ? 53.18700 -23.04400 24.99000 1.000 72.38076 403 GLY D CA 1
ATOM 7430 C C . GLY C 1 410 ? 53.15700 -24.55700 24.95700 1.000 71.90753 403 GLY D C 1
ATOM 7431 O O . GLY C 1 410 ? 52.13700 -25.16900 25.28600 1.000 74.01390 403 GLY D O 1
ATOM 7432 N N . GLN C 1 411 ? 54.26100 -25.18300 24.56400 1.000 70.81801 404 GLN D N 1
ATOM 7433 C CA . GLN C 1 411 ? 54.34700 -26.63500 24.53400 1.000 68.64689 404 GLN D CA 1
ATOM 7434 C C . GLN C 1 411 ? 54.86200 -27.22500 25.83800 1.000 68.19578 404 GLN D C 1
ATOM 7435 O O . GLN C 1 411 ? 54.98200 -28.45000 25.94200 1.000 62.00987 404 GLN D O 1
ATOM 7441 N N . ASN C 1 412 ? 55.17800 -26.38800 26.82300 1.000 63.01358 405 ASN D N 1
ATOM 7442 C CA . ASN C 1 412 ? 55.56800 -26.85400 28.15000 1.000 64.00903 405 ASN D CA 1
ATOM 7443 C C . ASN C 1 412 ? 54.30400 -27.25000 28.90400 1.000 65.65843 405 ASN D C 1
ATOM 7444 O O . ASN C 1 412 ? 53.46800 -26.39600 29.21700 1.000 62.53836 405 ASN D O 1
ATOM 7449 N N . THR C 1 413 ? 54.16500 -28.54200 29.21100 1.000 66.73274 406 THR D N 1
ATOM 7450 C CA . THR C 1 413 ? 52.95000 -29.02900 29.85500 1.000 61.97990 406 THR D CA 1
ATOM 7451 C C . THR C 1 413 ? 52.79700 -28.54000 31.28900 1.000 65.73098 406 THR D C 1
ATOM 7452 O O . THR C 1 413 ? 51.73000 -28.73800 31.88100 1.000 62.00343 406 THR D O 1
ATOM 7456 N N . GLU C 1 414 ? 53.81800 -27.90100 31.85300 1.000 65.32750 407 GLU D N 1
ATOM 7457 C CA . GLU C 1 414 ? 53.75800 -27.37500 33.20900 1.000 73.55405 407 GLU D CA 1
ATOM 7458 C C . GLU C 1 414 ? 53.65500 -25.86000 33.27200 1.000 76.91095 407 GLU D C 1
ATOM 7459 O O . GLU C 1 414 ? 53.05300 -25.33600 34.21200 1.000 83.94709 407 GLU D O 1
ATOM 7465 N N . ILE C 1 415 ? 54.23100 -25.14300 32.30500 1.000 75.07518 408 ILE D N 1
ATOM 7466 C CA . ILE C 1 415 ? 54.00800 -23.70200 32.21500 1.000 73.16379 408 ILE D CA 1
ATOM 7467 C C . ILE C 1 415 ? 52.61700 -23.42100 31.66000 1.000 63.77351 408 ILE D C 1
ATOM 7468 O O . ILE C 1 415 ? 51.85400 -22.62200 32.21600 1.000 63.59927 408 ILE D O 1
ATOM 7473 N N . ASN C 1 416 ? 52.27400 -24.06700 30.55100 1.000 62.65116 409 ASN D N 1
ATOM 7474 C CA . ASN C 1 416 ? 50.93000 -24.00700 29.97900 1.000 61.28585 409 ASN D CA 1
ATOM 7475 C C . ASN C 1 416 ? 50.04900 -25.11100 30.55900 1.000 62.18744 409 ASN D C 1
ATOM 7476 O O . ASN C 1 416 ? 49.42900 -25.89500 29.84100 1.000 67.35231 409 ASN D O 1
ATOM 7481 N N . ASN C 1 417 ? 50.00400 -25.17400 31.89200 1.000 62.92353 410 ASN D N 1
ATOM 7482 C CA . ASN C 1 417 ? 49.32900 -26.26600 32.58600 1.000 66.08365 410 ASN D CA 1
ATOM 7483 C C . ASN C 1 417 ? 47.82800 -26.29700 32.33600 1.000 60.08547 410 ASN D C 1
ATOM 7484 O O . ASN C 1 417 ? 47.19700 -27.33400 32.56200 1.000 58.77952 410 ASN D O 1
ATOM 7489 N N . MET C 1 418 ? 47.23500 -25.19500 31.88900 1.000 58.54857 411 MET D N 1
ATOM 7490 C CA . MET C 1 418 ? 45.80100 -25.18600 31.63800 1.000 59.97441 411 MET D CA 1
ATOM 7491 C C . MET C 1 418 ? 45.41900 -25.88800 30.33900 1.000 60.36998 411 MET D C 1
ATOM 7492 O O . MET C 1 418 ? 44.22700 -25.96300 30.02600 1.000 65.35592 411 MET D O 1
ATOM 7494 N N . ASN C 1 419 ? 46.38900 -26.41100 29.58600 1.000 57.85029 412 ASN D N 1
ATOM 7495 C CA . ASN C 1 419 ? 46.12300 -27.01500 28.28900 1.000 57.08354 412 ASN D CA 1
ATOM 7496 C C . ASN C 1 419 ? 46.48900 -28.48600 28.18500 1.000 55.67200 412 ASN D C 1
ATOM 7497 O O . ASN C 1 419 ? 46.17100 -29.10900 27.16500 1.000 56.31611 412 ASN D O 1
ATOM 7502 N N . PHE C 1 420 ? 47.14000 -29.05900 29.19000 1.000 56.20996 413 PHE D N 1
ATOM 7503 C CA . PHE C 1 420 ? 47.58600 -30.44100 29.12900 1.000 57.22877 413 PHE D CA 1
ATOM 7504 C C . PHE C 1 420 ? 47.25300 -31.13800 30.43600 1.000 59.85209 413 PHE D C 1
ATOM 7505 O O . PHE C 1 420 ? 47.50200 -30.59300 31.51500 1.000 60.92245 413 PHE D O 1
ATOM 7513 N N . THR C 1 421 ? 46.69300 -32.33900 30.33400 1.000 56.19031 414 THR D N 1
ATOM 7514 C CA . THR C 1 421 ? 46.40600 -33.17600 31.49200 1.000 56.64512 414 THR D CA 1
ATOM 7515 C C . THR C 1 421 ? 47.02900 -34.53800 31.22500 1.000 59.93874 414 THR D C 1
ATOM 7516 O O . THR C 1 421 ? 46.61600 -35.23900 30.29500 1.000 56.94041 414 THR D O 1
ATOM 7520 N N . LYS C 1 422 ? 48.03000 -34.90200 32.02300 1.000 58.51201 415 LYS D N 1
ATOM 7521 C CA . LYS C 1 422 ? 48.75900 -36.14200 31.78900 1.000 59.17609 415 LYS D CA 1
ATOM 7522 C C . LYS C 1 422 ? 47.84500 -37.33200 32.04900 1.000 58.66268 415 LYS D C 1
ATOM 7523 O O . LYS C 1 422 ? 47.30000 -37.47800 33.14800 1.000 58.92244 415 LYS D O 1
ATOM 7529 N N . LEU C 1 423 ? 47.69000 -38.18700 31.04300 1.000 58.00672 416 LEU D N 1
ATOM 7530 C CA . LEU C 1 423 ? 46.88800 -39.39900 31.14900 1.000 64.87993 416 LEU D CA 1
ATOM 7531 C C . LEU C 1 423 ? 47.72000 -40.66300 31.24400 1.000 65.46710 416 LEU D C 1
ATOM 7532 O O . LEU C 1 423 ? 47.33800 -41.59400 31.95900 1.000 59.13951 416 LEU D O 1
ATOM 7537 N N . LYS C 1 424 ? 48.84300 -40.73000 30.53400 1.000 63.41224 417 LYS D N 1
ATOM 7538 C CA . LYS C 1 424 ? 49.69600 -41.90900 30.60800 1.000 64.43520 417 LYS D CA 1
ATOM 7539 C C . LYS C 1 424 ? 51.14200 -41.45500 30.71900 1.000 69.38166 417 LYS D C 1
ATOM 7540 O O . LYS C 1 424 ? 51.58200 -40.59600 29.94900 1.000 72.87558 417 LYS D O 1
ATOM 7546 N N . ASN C 1 425 ? 51.87000 -42.03600 31.67000 1.000 66.36611 418 ASN D N 1
ATOM 7547 C CA . ASN C 1 425 ? 53.24000 -41.64000 31.95200 1.000 69.54713 418 ASN D CA 1
ATOM 7548 C C . ASN C 1 425 ? 54.22300 -42.30500 30.98700 1.000 68.94277 418 ASN D C 1
ATOM 7549 O O . ASN C 1 425 ? 53.89000 -43.23900 30.25200 1.000 65.24692 418 ASN D O 1
ATOM 7554 N N . PHE C 1 426 ? 55.45900 -41.80300 31.00300 1.000 73.84553 419 PHE D N 1
ATOM 7555 C CA . PHE C 1 426 ? 56.52100 -42.37000 30.18200 1.000 72.59903 419 PHE D CA 1
ATOM 7556 C C . PHE C 1 426 ? 56.79200 -43.81900 30.56500 1.000 80.75374 419 PHE D C 1
ATOM 7557 O O . PHE C 1 426 ? 56.80500 -44.17600 31.74600 1.000 85.38098 419 PHE D O 1
ATOM 7565 N N . THR C 1 427 ? 57.00900 -44.65700 29.55100 1.000 84.28639 420 THR D N 1
ATOM 7566 C CA . THR C 1 427 ? 57.32600 -46.05700 29.80800 1.000 84.92809 420 THR D CA 1
ATOM 7567 C C . THR C 1 427 ? 58.71700 -46.20900 30.40900 1.000 81.42233 420 THR D C 1
ATOM 7568 O O . THR C 1 427 ? 58.93200 -47.05900 31.28200 1.000 75.86911 420 THR D O 1
ATOM 7572 N N . GLY C 1 428 ? 59.67100 -45.39200 29.96300 1.000 83.77720 421 GLY D N 1
ATOM 7573 C CA . GLY C 1 428 ? 61.04500 -45.54900 30.39800 1.000 87.72209 421 GLY D CA 1
ATOM 7574 C C . GLY C 1 428 ? 61.75400 -46.74900 29.81500 1.000 91.64295 421 GLY D C 1
ATOM 7575 O O . GLY C 1 428 ? 62.80200 -47.14700 30.32900 1.000 97.99511 421 GLY D O 1
ATOM 7576 N N . LEU C 1 429 ? 61.21200 -47.33800 28.74900 1.000 89.49650 422 LEU D N 1
ATOM 7577 C CA . LEU C 1 429 ? 61.71700 -48.58300 28.18700 1.000 91.22402 422 LEU D CA 1
ATOM 7578 C C . LEU C 1 429 ? 62.49600 -48.38900 26.88800 1.000 91.24652 422 LEU D C 1
ATOM 7579 O O . LEU C 1 429 ? 62.84200 -49.38000 26.23600 1.000 84.20392 422 LEU D O 1
ATOM 7584 N N . PHE C 1 430 ? 62.77000 -47.14900 26.49000 1.000 94.03354 423 PHE D N 1
ATOM 7585 C CA . PHE C 1 430 ? 63.45600 -46.87700 25.23100 1.000 90.69902 423 PHE D CA 1
ATOM 7586 C C . PHE C 1 430 ? 64.63100 -45.93500 25.44700 1.000 93.92902 423 PHE D C 1
ATOM 7587 O O . PHE C 1 430 ? 64.91200 -45.06300 24.61900 1.000 96.07058 423 PHE D O 1
ATOM 7595 N N . GLU C 1 431 ? 65.35500 -46.11100 26.55000 1.000 88.62667 424 GLU D N 1
ATOM 7596 C CA . GLU C 1 431 ? 66.46600 -45.23400 26.90300 1.000 82.68347 424 GLU D CA 1
ATOM 7597 C C . GLU C 1 431 ? 67.77400 -45.96700 26.61600 1.000 89.78590 424 GLU D C 1
ATOM 7598 O O . GLU C 1 431 ? 68.43500 -46.49400 27.51200 1.000 93.16373 424 GLU D O 1
ATOM 7604 N N . PHE C 1 432 ? 68.13700 -45.99800 25.33800 1.000 91.95217 425 PHE D N 1
ATOM 7605 C CA . PHE C 1 432 ? 69.36600 -46.61600 24.86500 1.000 94.06067 425 PHE D CA 1
ATOM 7606 C C . PHE C 1 432 ? 69.57700 -46.18700 23.42100 1.000 93.60603 425 PHE D C 1
ATOM 7607 O O . PHE C 1 432 ? 68.64000 -45.75200 22.74500 1.000 88.08166 425 PHE D O 1
ATOM 7615 N N . TYR C 1 433 ? 70.81900 -46.30700 22.96000 1.000 93.93134 426 TYR D N 1
ATOM 7616 C CA . TYR C 1 433 ? 71.13900 -45.92700 21.59200 1.000 89.81810 426 TYR D CA 1
ATOM 7617 C C . TYR C 1 433 ? 70.50600 -46.89700 20.60300 1.000 88.00950 426 TYR D C 1
ATOM 7618 O O . TYR C 1 433 ? 70.53600 -48.11600 20.79400 1.000 89.42655 426 TYR D O 1
ATOM 7627 N N . LYS C 1 434 ? 69.93600 -46.34700 19.53600 1.000 87.84645 427 LYS D N 1
ATOM 7628 C CA . LYS C 1 434 ? 69.29000 -47.13300 18.49100 1.000 85.58845 427 LYS D CA 1
ATOM 7629 C C . LYS C 1 434 ? 70.25700 -47.29000 17.32200 1.000 80.06088 427 LYS D C 1
ATOM 7630 O O . LYS C 1 434 ? 70.50100 -46.33900 16.57300 1.000 79.54478 427 LYS D O 1
ATOM 7636 N N . LEU C 1 435 ? 70.81700 -48.48900 17.18800 1.000 84.90883 428 LEU D N 1
ATOM 7637 C CA . LEU C 1 435 ? 71.69500 -48.84600 16.08100 1.000 87.05104 428 LEU D CA 1
ATOM 7638 C C . LEU C 1 435 ? 70.85500 -49.57200 15.03700 1.000 88.13576 428 LEU D C 1
ATOM 7639 O O . LEU C 1 435 ? 70.36300 -50.67700 15.28900 1.000 87.26391 428 LEU D O 1
ATOM 7644 N N . LEU C 1 436 ? 70.69500 -48.95700 13.86600 1.000 92.59478 429 LEU D N 1
ATOM 7645 C CA . LEU C 1 436 ? 69.84200 -49.50800 12.82100 1.000 90.91517 429 LEU D CA 1
ATOM 7646 C C . LEU C 1 436 ? 70.64200 -50.45400 11.93800 1.000 85.47531 429 LEU D C 1
ATOM 7647 O O . LEU C 1 436 ? 71.72400 -50.10400 11.45700 1.000 83.47610 429 LEU D O 1
ATOM 7652 N N . CYS C 1 437 ? 70.10700 -51.65500 11.73800 1.000 84.96689 430 CYS D N 1
ATOM 7653 C CA . CYS C 1 437 ? 70.68000 -52.64400 10.83700 1.000 90.30809 430 CYS D CA 1
ATOM 7654 C C . CYS C 1 437 ? 69.58200 -53.09800 9.88700 1.000 88.60512 430 CYS D C 1
ATOM 7655 O O . CYS C 1 437 ? 68.50200 -53.49500 10.33600 1.000 84.86877 430 CYS D O 1
ATOM 7658 N N . VAL C 1 438 ? 69.84500 -53.01200 8.57900 1.000 90.30507 431 VAL D N 1
ATOM 7659 C CA . VAL C 1 438 ? 68.83300 -53.38600 7.59600 1.000 84.11687 431 VAL D CA 1
ATOM 7660 C C . VAL C 1 438 ? 68.46900 -54.84900 7.77900 1.000 81.89890 431 VAL D C 1
ATOM 7661 O O . VAL C 1 438 ? 69.34400 -55.71900 7.87300 1.000 86.16961 431 VAL D O 1
ATOM 7665 N N . ARG C 1 439 ? 67.17200 -55.12900 7.82400 1.000 77.20646 432 ARG D N 1
ATOM 7666 C CA . ARG C 1 439 ? 66.70700 -56.50300 7.87600 1.000 76.34564 432 ARG D CA 1
ATOM 7667 C C . ARG C 1 439 ? 66.70100 -57.08000 6.47100 1.000 76.20414 432 ARG D C 1
ATOM 7668 O O . ARG C 1 439 ? 66.40200 -56.38100 5.49800 1.000 75.86949 432 ARG D O 1
ATOM 7676 N N . GLY C 1 440 ? 67.06600 -58.34900 6.36000 1.000 82.92664 433 GLY D N 1
ATOM 7677 C CA . GLY C 1 440 ? 67.14600 -58.96400 5.05600 1.000 85.60538 433 GLY D CA 1
ATOM 7678 C C . GLY C 1 440 ? 65.78700 -59.35600 4.52600 1.000 79.68193 433 GLY D C 1
ATOM 7679 O O . GLY C 1 440 ? 64.77400 -59.28700 5.22200 1.000 74.78527 433 GLY D O 1
ATOM 7680 N N . ILE C 1 441 ? 65.77900 -59.77500 3.25900 1.000 84.26884 434 ILE D N 1
ATOM 7681 C CA . ILE C 1 441 ? 64.54000 -60.20600 2.62900 1.000 80.74180 434 ILE D CA 1
ATOM 7682 C C . ILE C 1 441 ? 64.02100 -61.43500 3.35700 1.000 81.88974 434 ILE D C 1
ATOM 7683 O O . ILE C 1 441 ? 64.78200 -62.35000 3.69700 1.000 90.61162 434 ILE D O 1
ATOM 7688 N N . ILE C 1 442 ? 62.71700 -61.45900 3.60400 1.000 73.23604 435 ILE D N 1
ATOM 7689 C CA . ILE C 1 442 ? 62.07500 -62.55800 4.30800 1.000 82.46092 435 ILE D CA 1
ATOM 7690 C C . ILE C 1 442 ? 61.02400 -63.17100 3.39200 1.000 81.94242 435 ILE D C 1
ATOM 7691 O O . ILE C 1 442 ? 60.40500 -62.47800 2.57800 1.000 81.36851 435 ILE D O 1
ATOM 7696 N N . THR C 1 443 ? 60.83000 -64.48300 3.52100 1.000 80.90222 436 THR D N 1
ATOM 7697 C CA . THR C 1 443 ? 59.74800 -65.14500 2.80800 1.000 77.79444 436 THR D CA 1
ATOM 7698 C C . THR C 1 443 ? 58.40900 -64.72100 3.39400 1.000 75.74674 436 THR D C 1
ATOM 7699 O O . THR C 1 443 ? 58.27600 -64.50200 4.60100 1.000 75.58644 436 THR D O 1
ATOM 7703 N N . SER C 1 444 ? 57.40400 -64.61700 2.52700 1.000 77.57013 437 SER D N 1
ATOM 7704 C CA . SER C 1 444 ? 56.08600 -64.14700 2.92600 1.000 72.86896 437 SER D CA 1
ATOM 7705 C C . SER C 1 444 ? 55.02100 -64.92500 2.16700 1.000 73.41062 437 SER D C 1
ATOM 7706 O O . SER C 1 444 ? 55.30500 -65.62300 1.18900 1.000 74.38597 437 SER D O 1
ATOM 7709 N N . LYS C 1 445 ? 53.78200 -64.80300 2.63400 1.000 75.59745 438 LYS D N 1
ATOM 7710 C CA . LYS C 1 445 ? 52.65000 -65.46100 1.99200 1.000 68.94298 438 LYS D CA 1
ATOM 7711 C C . LYS C 1 445 ? 51.84200 -64.48200 1.14700 1.000 64.41712 438 LYS D C 1
ATOM 7712 O O . LYS C 1 445 ? 51.33100 -64.84100 0.08600 1.000 71.33392 438 LYS D O 1
ATOM 7718 N N . GLN D 3 6 ? 27.79800 -18.09800 1.60500 1.000 95.76664 1 GLN E N 1
ATOM 7719 C CA . GLN D 3 6 ? 29.21500 -17.76200 1.51500 1.000 96.91514 1 GLN E CA 1
ATOM 7720 C C . GLN D 3 6 ? 29.50600 -16.97000 0.24400 1.000 99.57800 1 GLN E C 1
ATOM 7721 O O . GLN D 3 6 ? 30.16400 -15.92900 0.28700 1.000 105.17711 1 GLN E O 1
ATOM 7723 N N . VAL D 3 7 ? 29.01800 -17.47100 -0.88900 1.000 97.05254 2 VAL E N 1
ATOM 7724 C CA . VAL D 3 7 ? 29.18900 -16.80500 -2.17600 1.000 93.69675 2 VAL E CA 1
ATOM 7725 C C . VAL D 3 7 ? 27.85600 -16.86400 -2.91200 1.000 86.19179 2 VAL E C 1
ATOM 7726 O O . VAL D 3 7 ? 27.28000 -17.94500 -3.08000 1.000 85.03167 2 VAL E O 1
ATOM 7730 N N . GLN D 3 8 ? 27.34900 -15.70300 -3.31900 1.000 78.83151 3 GLN E N 1
ATOM 7731 C CA . GLN D 3 8 ? 26.06400 -15.60400 -3.99700 1.000 72.01199 3 GLN E CA 1
ATOM 7732 C C . GLN D 3 8 ? 26.24100 -15.47400 -5.50600 1.000 70.98631 3 GLN E C 1
ATOM 7733 O O . GLN D 3 8 ? 27.17200 -14.81300 -5.97700 1.000 73.70091 3 GLN E O 1
ATOM 7739 N N . LEU D 3 9 ? 25.32300 -16.08600 -6.25600 1.000 71.25461 4 LEU E N 1
ATOM 7740 C CA . LEU D 3 9 ? 25.37100 -16.11800 -7.71400 1.000 70.98270 4 LEU E CA 1
ATOM 7741 C C . LEU D 3 9 ? 24.02700 -15.68500 -8.28400 1.000 74.72377 4 LEU E C 1
ATOM 7742 O O . LEU D 3 9 ? 22.98100 -16.21100 -7.88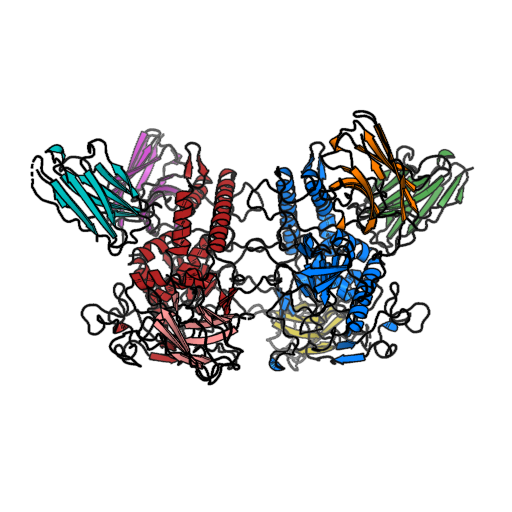800 1.000 75.70637 4 LEU E O 1
ATOM 7747 N N . VAL D 3 10 ? 24.05700 -14.72100 -9.20200 1.000 71.63583 5 VAL E N 1
ATOM 7748 C CA . VAL D 3 10 ? 22.86300 -14.24100 -9.88800 1.000 71.41340 5 VAL E CA 1
ATOM 7749 C C . VAL D 3 10 ? 23.06400 -14.42600 -11.38600 1.000 75.60277 5 VAL E C 1
ATOM 7750 O O . VAL D 3 10 ? 24.17100 -14.23700 -11.89700 1.000 83.36930 5 VAL E O 1
ATOM 7754 N N . GLU D 3 11 ? 21.99600 -14.78800 -12.09100 1.000 73.58469 6 GLU E N 1
ATOM 7755 C CA . GLU D 3 11 ? 22.06400 -15.08400 -13.51600 1.000 72.14046 6 GLU E CA 1
ATOM 7756 C C . GLU D 3 11 ? 21.14700 -14.14400 -14.28200 1.000 79.54192 6 GLU E C 1
ATOM 7757 O O . GLU D 3 11 ? 19.97700 -13.98000 -13.92500 1.000 84.36978 6 GLU E O 1
ATOM 7763 N N . THR D 3 12 ? 21.68900 -13.52600 -15.32600 1.000 77.83267 7 THR E N 1
ATOM 7764 C CA . THR D 3 12 ? 20.95800 -12.59500 -16.17100 1.000 71.44999 7 THR E CA 1
ATOM 7765 C C . THR D 3 12 ? 21.21600 -12.93400 -17.63000 1.000 70.04583 7 THR E C 1
ATOM 7766 O O . THR D 3 12 ? 22.23800 -13.53300 -17.97300 1.000 70.55646 7 THR E O 1
ATOM 7770 N N . GLY D 3 13 ? 20.26000 -12.58400 -18.48400 1.000 71.25583 8 GLY E N 1
ATOM 7771 C CA . GLY D 3 13 ? 20.46400 -12.64400 -19.92100 1.000 77.95199 8 GLY E CA 1
ATOM 7772 C C . GLY D 3 13 ? 19.48900 -13.51900 -20.67200 1.000 80.70246 8 GLY E C 1
ATOM 7773 O O . GLY D 3 13 ? 19.43300 -13.43200 -21.90800 1.000 80.30083 8 GLY E O 1
ATOM 7774 N N . GLY D 3 14 ? 18.73400 -14.37400 -19.98800 1.000 79.89964 9 GLY E N 1
ATOM 7775 C CA . GLY D 3 14 ? 17.81700 -15.25400 -20.68500 1.000 78.37614 9 GLY E CA 1
ATOM 7776 C C . GLY D 3 14 ? 16.74600 -14.47900 -21.42800 1.000 79.88503 9 GLY E C 1
ATOM 7777 O O . GLY D 3 14 ? 16.40000 -13.35000 -21.07300 1.000 85.01816 9 GLY E O 1
ATOM 7778 N N . GLY D 3 15 ? 16.22800 -15.09300 -22.48200 1.000 73.03162 10 GLY E N 1
ATOM 7779 C CA . GLY D 3 15 ? 15.19800 -14.45100 -23.26900 1.000 74.07651 10 GLY E CA 1
ATOM 7780 C C . GLY D 3 15 ? 14.78100 -15.32000 -24.43100 1.000 67.20281 10 GLY E C 1
ATOM 7781 O O . GLY D 3 15 ? 15.03000 -16.52700 -24.44700 1.000 71.78972 10 GLY E O 1
ATOM 7782 N N . LEU D 3 16 ? 14.14200 -14.69000 -25.41000 1.000 68.41089 11 LEU E N 1
ATOM 7783 C CA . LEU D 3 16 ? 13.66900 -15.37000 -26.60500 1.000 68.79425 11 LEU E CA 1
ATOM 7784 C C . LEU D 3 16 ? 14.56000 -14.99100 -27.77800 1.000 80.96053 11 LEU E C 1
ATOM 7785 O O . LEU D 3 16 ? 14.75900 -13.80300 -28.05300 1.000 86.66502 11 LEU E O 1
ATOM 7790 N N . VAL D 3 17 ? 15.08100 -15.99800 -28.47500 1.000 77.84150 12 VAL E N 1
ATOM 7791 C CA . VAL D 3 17 ? 15.94400 -15.80700 -29.63100 1.000 81.57384 12 VAL E CA 1
ATOM 7792 C C . VAL D 3 17 ? 15.51700 -16.78400 -30.72000 1.000 83.01265 12 VAL E C 1
ATOM 7793 O O . VAL D 3 17 ? 14.64100 -17.62900 -30.52000 1.000 88.25728 12 VAL E O 1
ATOM 7797 N N . GLN D 3 18 ? 16.16300 -16.68000 -31.87700 1.000 77.01543 13 GLN E N 1
ATOM 7798 C CA . GLN D 3 18 ? 15.82600 -17.48800 -33.03700 1.000 79.10877 13 GLN E CA 1
ATOM 7799 C C . GLN D 3 18 ? 16.95300 -18.47400 -33.31600 1.000 77.70974 13 GLN E C 1
ATOM 7800 O O . GLN D 3 18 ? 18.10900 -18.23700 -32.95900 1.000 71.60169 13 GLN E O 1
ATOM 7806 N N . ALA D 3 19 ? 16.60200 -19.59700 -33.93700 1.000 77.72566 14 ALA E N 1
ATOM 7807 C CA . ALA D 3 19 ? 17.57300 -20.65900 -34.16000 1.000 71.10220 14 ALA E CA 1
ATOM 7808 C C . ALA D 3 19 ? 18.71200 -20.17400 -35.04500 1.000 72.22204 14 ALA E C 1
ATOM 7809 O O . ALA D 3 19 ? 18.48800 -19.64400 -36.13700 1.000 83.46559 14 ALA E O 1
ATOM 7811 N N . GLY D 3 20 ? 19.94500 -20.36400 -34.57000 1.000 71.66033 15 GLY E N 1
ATOM 7812 C CA . GLY D 3 20 ? 21.14100 -20.03000 -35.31300 1.000 76.41677 15 GLY E CA 1
ATOM 7813 C C . GLY D 3 20 ? 21.88900 -18.82500 -34.77700 1.000 81.79268 15 GLY E C 1
ATOM 7814 O O . GLY D 3 20 ? 23.11700 -18.75900 -34.91800 1.000 85.99237 15 GLY E O 1
ATOM 7815 N N . ASP D 3 21 ? 21.18400 -17.87100 -34.17300 1.000 81.87180 16 ASP E N 1
ATOM 7816 C CA . ASP D 3 21 ? 21.83000 -16.65300 -33.70100 1.000 84.14436 16 ASP E CA 1
ATOM 7817 C C . ASP D 3 21 ? 22.61300 -16.95100 -32.42100 1.000 79.02264 16 ASP E C 1
ATOM 7818 O O . ASP D 3 21 ? 22.73800 -18.10000 -31.98700 1.000 71.94875 16 ASP E O 1
ATOM 7823 N N . SER D 3 22 ? 23.14400 -15.90700 -31.79600 1.000 81.15300 17 SER E N 1
ATOM 7824 C CA . SER D 3 22 ? 23.97400 -16.04300 -30.61200 1.000 74.48885 17 SER E CA 1
ATOM 7825 C C . SER D 3 22 ? 23.28300 -15.41600 -29.40800 1.000 75.64829 17 SER E C 1
ATOM 7826 O O . SER D 3 22 ? 22.28600 -14.69900 -29.52800 1.000 81.09084 17 SER E O 1
ATOM 7829 N N . LEU D 3 23 ? 23.83000 -15.70600 -28.23100 1.000 72.98006 18 LEU E N 1
ATOM 7830 C CA . LEU D 3 23 ? 23.30100 -15.18500 -26.97900 1.000 74.24239 18 LEU E CA 1
ATOM 7831 C C . LEU D 3 23 ? 24.40800 -15.28300 -25.94100 1.000 76.09533 18 LEU E C 1
ATOM 7832 O O . LEU D 3 23 ? 25.32500 -16.09500 -26.07000 1.000 75.17405 18 LEU E O 1
ATOM 7837 N N . THR D 3 24 ? 24.32800 -14.43900 -24.91800 1.000 77.39807 19 THR E N 1
ATOM 7838 C CA . THR D 3 24 ? 25.31900 -14.47300 -23.85200 1.000 79.67256 19 THR E CA 1
ATOM 7839 C C . THR D 3 24 ? 24.62500 -14.36500 -22.50300 1.000 83.72078 19 THR E C 1
ATOM 7840 O O . THR D 3 24 ? 23.81400 -13.46000 -22.28400 1.000 92.32807 19 THR E O 1
ATOM 7844 N N . LEU D 3 25 ? 24.93100 -15.30400 -21.61400 1.000 77.51232 20 LEU E N 1
ATOM 7845 C CA . LEU D 3 25 ? 24.39100 -15.31500 -20.26300 1.000 75.45117 20 LEU E CA 1
ATOM 7846 C C . LEU D 3 25 ? 25.45300 -14.85200 -19.27700 1.000 76.32857 20 LEU E C 1
ATOM 7847 O O . LEU D 3 25 ? 26.62400 -15.22500 -19.39300 1.000 82.62750 20 LEU E O 1
ATOM 7852 N N . SER D 3 26 ? 25.03800 -14.05300 -18.29900 1.000 74.92209 21 SER E N 1
ATOM 7853 C CA . SER D 3 26 ? 25.93600 -13.49200 -17.30300 1.000 84.19408 21 SER E CA 1
ATOM 7854 C C . SER D 3 26 ? 25.64000 -14.09000 -15.93600 1.000 87.90052 21 SER E C 1
ATOM 7855 O O . SER D 3 26 ? 24.47800 -14.24400 -15.54800 1.000 91.14249 21 SER E O 1
ATOM 7858 N N . CYS D 3 27 ? 26.70400 -14.42600 -15.21800 1.000 85.95118 22 CYS E N 1
ATOM 7859 C CA . CYS D 3 27 ? 26.64100 -14.94300 -13.85500 1.000 83.08049 22 CYS E CA 1
ATOM 7860 C C . CYS D 3 27 ? 27.47600 -13.99800 -12.99700 1.000 85.11931 22 CYS E C 1
ATOM 7861 O O . CYS D 3 27 ? 28.70800 -13.99000 -13.08600 1.000 92.40499 22 CYS E O 1
ATOM 7864 N N . ALA D 3 28 ? 26.79500 -13.16400 -12.21600 1.000 78.57981 23 ALA E N 1
ATOM 7865 C CA . ALA D 3 28 ? 27.44400 -12.25500 -11.28500 1.000 72.91552 23 ALA E CA 1
ATOM 7866 C C . ALA D 3 28 ? 27.64500 -12.94900 -9.94600 1.000 73.19042 23 ALA E C 1
ATOM 7867 O O . ALA D 3 28 ? 26.78500 -13.71200 -9.49300 1.000 77.93770 23 ALA E O 1
ATOM 7869 N N . ALA D 3 29 ? 28.78000 -12.66800 -9.31100 1.000 71.17445 24 ALA E N 1
ATOM 7870 C CA . ALA D 3 29 ? 29.17800 -13.32600 -8.07500 1.000 70.87154 24 ALA E CA 1
ATOM 7871 C C . ALA D 3 29 ? 29.48100 -12.28500 -7.01000 1.000 77.35046 24 ALA E C 1
ATOM 7872 O O . ALA D 3 29 ? 30.18300 -11.30400 -7.27600 1.000 80.23901 24 ALA E O 1
ATOM 7874 N N . THR D 3 30 ? 28.94200 -12.49500 -5.81400 1.000 76.89294 25 THR E N 1
ATOM 7875 C CA . THR D 3 30 ? 29.23000 -11.61800 -4.68200 1.000 72.10247 25 THR E CA 1
ATOM 7876 C C . THR D 3 30 ? 29.77600 -12.41800 -3.50400 1.000 63.37731 25 THR E C 1
ATOM 7877 O O . THR D 3 30 ? 29.23600 -13.47000 -3.15600 1.000 65.31911 25 THR E O 1
ATOM 7881 N N . THR D 3 33 ? 34.28700 -13.13800 -4.09300 1.000 79.08625 28 THR E N 1
ATOM 7882 C CA . THR D 3 33 ? 35.66600 -13.59500 -3.95800 1.000 84.75021 28 THR E CA 1
ATOM 7883 C C . THR D 3 33 ? 36.11000 -14.30700 -5.23500 1.000 87.68501 28 THR E C 1
ATOM 7884 O O . THR D 3 33 ? 36.89800 -13.76600 -6.01100 1.000 97.79834 28 THR E O 1
ATOM 7888 N N . LEU D 3 34 ? 35.62300 -15.53600 -5.41300 1.000 82.68478 29 LEU E N 1
ATOM 7889 C CA . LEU D 3 34 ? 35.80100 -16.40100 -6.58100 1.000 77.41240 29 LEU E CA 1
ATOM 7890 C C . LEU D 3 34 ? 37.18100 -17.03700 -6.71700 1.000 73.02431 29 LEU E C 1
ATOM 7891 O O . LEU D 3 34 ? 37.38300 -17.81700 -7.65500 1.000 68.95613 29 LEU E O 1
ATOM 7896 N N . ASP D 3 35 ? 38.12900 -16.75800 -5.82800 1.000 76.53088 30 ASP E N 1
ATOM 7897 C CA . ASP D 3 35 ? 39.43400 -17.39900 -5.93800 1.000 80.22173 30 ASP E CA 1
ATOM 7898 C C . ASP D 3 35 ? 39.35600 -18.86800 -5.53400 1.000 77.14339 30 ASP E C 1
ATOM 7899 O O . ASP D 3 35 ? 38.68700 -19.22800 -4.56200 1.000 78.21433 30 ASP E O 1
ATOM 7904 N N . TYR D 3 36 ? 40.05300 -19.71500 -6.29600 1.000 69.75478 31 TYR E N 1
ATOM 7905 C CA . TYR D 3 36 ? 40.07000 -21.16500 -6.08400 1.000 66.89662 31 TYR E CA 1
ATOM 7906 C C . TYR D 3 36 ? 38.67000 -21.76500 -6.13200 1.000 64.68177 31 TYR E C 1
ATOM 7907 O O . TYR D 3 36 ? 38.38200 -22.76500 -5.46800 1.000 62.17142 31 TYR E O 1
ATOM 7916 N N . TYR D 3 37 ? 37.80500 -21.16400 -6.93900 1.000 67.60834 32 TYR E N 1
ATOM 7917 C CA . TYR D 3 37 ? 36.45800 -21.64000 -7.19100 1.000 69.11529 32 TYR E CA 1
ATOM 7918 C C . TYR D 3 37 ? 36.33700 -22.05600 -8.64900 1.000 70.16564 32 TYR E C 1
ATOM 7919 O O . TYR D 3 37 ? 37.06600 -21.57400 -9.51800 1.000 71.42204 32 TYR E O 1
ATOM 7928 N N . ALA D 3 38 ? 35.38700 -22.94300 -8.91500 1.000 69.90295 33 ALA E N 1
ATOM 7929 C CA . ALA D 3 38 ? 35.06700 -23.37500 -10.26500 1.000 66.91992 33 ALA E CA 1
ATOM 7930 C C . ALA D 3 38 ? 33.60400 -23.07000 -10.52400 1.000 70.27485 33 ALA E C 1
ATOM 7931 O O . ALA D 3 38 ? 32.73500 -23.44200 -9.72500 1.000 75.43171 33 ALA E O 1
ATOM 7933 N N . LEU D 3 39 ? 33.34300 -22.38300 -11.62900 1.000 68.47751 34 LEU E N 1
ATOM 7934 C CA . LEU D 3 39 ? 32.00200 -21.97500 -12.01000 1.000 65.15658 34 LEU E CA 1
ATOM 7935 C C . LEU D 3 39 ? 31.52900 -22.82400 -13.18100 1.000 69.53196 34 LEU E C 1
ATOM 7936 O O . LEU D 3 39 ? 32.20800 -22.90700 -14.21400 1.000 72.44851 34 LEU E O 1
ATOM 7941 N N . GLY D 3 40 ? 30.36000 -23.44400 -13.01300 1.000 69.77765 35 GLY E N 1
ATOM 7942 C CA . GLY D 3 40 ? 29.80800 -24.31000 -14.02600 1.000 69.64220 35 GLY E CA 1
ATOM 7943 C C . GLY D 3 40 ? 28.39500 -23.89700 -14.38800 1.000 71.76375 35 GLY E C 1
ATOM 7944 O O . GLY D 3 40 ? 27.70100 -23.22200 -13.63000 1.000 75.80168 35 GLY E O 1
ATOM 7945 N N . TRP D 3 41 ? 27.97900 -24.33600 -15.56800 1.000 66.04901 36 TRP E N 1
ATOM 7946 C CA . TRP D 3 41 ? 26.67300 -24.05000 -16.13500 1.000 64.72296 36 TRP E CA 1
ATOM 7947 C C . TRP D 3 41 ? 25.98200 -25.36300 -16.45000 1.000 60.35539 36 TRP E C 1
ATOM 7948 O O . TRP D 3 41 ? 26.60800 -26.28400 -17.00100 1.000 64.92254 36 TRP E O 1
ATOM 7959 N N . PHE D 3 42 ? 24.68500 -25.41400 -16.12100 1.000 55.90892 37 PHE E N 1
ATOM 7960 C CA . PHE D 3 42 ? 23.84100 -26.59100 -16.28100 1.000 61.67950 37 PHE E CA 1
ATOM 7961 C C . PHE D 3 42 ? 22.53200 -26.21300 -16.96800 1.000 60.48824 37 PHE E C 1
ATOM 7962 O O . PHE D 3 42 ? 21.99500 -25.12400 -16.75300 1.000 58.40597 37 PHE E O 1
ATOM 7970 N N . ARG D 3 43 ? 22.00600 -27.13100 -17.77800 1.000 55.12429 38 ARG E N 1
ATOM 7971 C CA . ARG D 3 43 ? 20.68900 -26.98300 -18.38600 1.000 60.12971 38 ARG E CA 1
ATOM 7972 C C . ARG D 3 43 ? 19.65300 -27.80500 -17.63200 1.000 58.76256 38 ARG E C 1
ATOM 7973 O O . ARG D 3 43 ? 19.97200 -28.79400 -16.97200 1.000 53.30802 38 ARG E O 1
ATOM 7981 N N . GLN D 3 44 ? 18.39100 -27.39900 -17.77100 1.000 60.17606 39 GLN E N 1
ATOM 7982 C CA . GLN D 3 44 ? 17.28200 -28.20300 -17.26000 1.000 62.45123 39 GLN E CA 1
ATOM 7983 C C . GLN D 3 44 ? 16.03400 -27.90400 -18.07800 1.000 66.60246 39 GLN E C 1
ATOM 7984 O O . GLN D 3 44 ? 15.53300 -26.77600 -18.05900 1.000 63.77359 39 GLN E O 1
ATOM 7990 N N . VAL D 3 45 ? 15.55900 -28.90000 -18.81900 1.000 81.83297 40 VAL E N 1
ATOM 7991 C CA . VAL D 3 45 ? 14.25500 -28.83700 -19.47300 1.000 87.69281 40 VAL E CA 1
ATOM 7992 C C . VAL D 3 45 ? 13.22400 -29.36800 -18.48300 1.000 92.04380 40 VAL E C 1
ATOM 7993 O O . VAL D 3 45 ? 13.46200 -30.41100 -17.85700 1.000 99.76815 40 VAL E O 1
ATOM 7997 N N . PRO D 3 46 ? 12.07800 -28.69000 -18.29400 1.000 83.97380 41 PRO E N 1
ATOM 7998 C CA . PRO D 3 46 ? 11.07300 -29.19600 -17.34800 1.000 82.86694 41 PRO E CA 1
ATOM 7999 C C . PRO D 3 46 ? 10.59900 -30.59300 -17.71200 1.000 81.40062 41 PRO E C 1
ATOM 8000 O O . PRO D 3 46 ? 9.78700 -30.77300 -18.62500 1.000 85.27983 41 PRO E O 1
ATOM 8004 N N . GLY D 3 47 ? 11.11900 -31.59000 -17.00200 1.000 80.90250 42 GLY E N 1
ATOM 8005 C CA . GLY D 3 47 ? 10.84500 -32.97600 -17.31800 1.000 85.71601 42 GLY E CA 1
ATOM 8006 C C . GLY D 3 47 ? 12.04100 -33.86700 -17.05700 1.000 88.20109 42 GLY E C 1
ATOM 8007 O O . GLY D 3 47 ? 12.04900 -34.63800 -16.09300 1.000 94.52566 42 GLY E O 1
ATOM 8008 N N . ASN D 3 48 ? 13.06000 -33.76900 -17.90800 1.000 92.95355 43 ASN E N 1
ATOM 8009 C CA . ASN D 3 48 ? 14.24000 -34.60800 -17.77400 1.000 98.70725 43 ASN E CA 1
ATOM 8010 C C . ASN D 3 48 ? 15.15700 -34.08300 -16.67000 1.000 91.37649 43 ASN E C 1
ATOM 8011 O O . ASN D 3 48 ? 14.92700 -33.02500 -16.07700 1.000 86.26725 43 ASN E O 1
ATOM 8016 N N . LYS D 3 49 ? 16.21300 -34.84900 -16.40000 1.000 90.04631 44 LYS E N 1
ATOM 8017 C CA . LYS D 3 49 ? 17.18800 -34.46500 -15.39000 1.000 87.85145 44 LYS E CA 1
ATOM 8018 C C . LYS D 3 49 ? 17.99500 -33.25500 -15.84500 1.000 81.39579 44 LYS E C 1
ATOM 8019 O O . LYS D 3 49 ? 18.16300 -33.00200 -17.04100 1.000 80.13353 44 LYS E O 1
ATOM 8025 N N . ARG D 3 50 ? 18.48400 -32.49700 -14.86800 1.000 78.42112 45 ARG E N 1
ATOM 8026 C CA . ARG D 3 50 ? 19.35000 -31.36100 -15.15200 1.000 83.91826 45 ARG E CA 1
ATOM 8027 C C . ARG D 3 50 ? 20.69600 -31.86100 -15.67100 1.000 60.87808 45 ARG E C 1
ATOM 8028 O O . ARG D 3 50 ? 21.37700 -32.64200 -14.99900 1.000 66.99913 45 ARG E O 1
ATOM 8036 N N . GLU D 3 51 ? 21.07700 -31.41700 -16.86400 1.000 60.53567 46 GLU E N 1
ATOM 8037 C CA . GLU D 3 51 ? 22.31600 -31.84800 -17.49400 1.000 59.62500 46 GLU E CA 1
ATOM 8038 C C . GLU D 3 51 ? 23.38800 -30.76900 -17.37600 1.000 58.12973 46 GLU E C 1
ATOM 8039 O O . GLU D 3 51 ? 23.12600 -29.62800 -16.99400 1.000 57.86718 46 GLU E O 1
ATOM 8045 N N . PHE D 3 52 ? 24.61300 -31.15100 -17.71600 1.000 59.70932 47 PHE E N 1
ATOM 8046 C CA . PHE D 3 52 ? 25.78400 -30.30100 -17.55700 1.000 61.07622 47 PHE E CA 1
ATOM 8047 C C . PHE D 3 52 ? 26.09000 -29.59400 -18.87100 1.000 60.48862 47 PHE E C 1
ATOM 8048 O O . PHE D 3 52 ? 26.13500 -30.23300 -19.92700 1.000 60.31733 47 PHE E O 1
ATOM 8056 N N . VAL D 3 53 ? 26.29800 -28.27800 -18.80500 1.000 61.99117 48 VAL E N 1
ATOM 8057 C CA . VAL D 3 53 ? 26.73700 -27.52100 -19.97300 1.000 62.93975 48 VAL E CA 1
ATOM 8058 C C . VAL D 3 53 ? 28.25300 -27.48000 -19.97600 1.000 56.32652 48 VAL E C 1
ATOM 8059 O O . VAL D 3 53 ? 28.90400 -28.18100 -20.76000 1.000 55.82509 48 VAL E O 1
ATOM 8063 N N . ALA D 3 54 ? 28.82200 -26.65800 -19.09600 1.000 56.09747 49 ALA E N 1
ATOM 8064 C CA . ALA D 3 54 ? 30.25000 -26.37600 -19.23100 1.000 55.04802 49 ALA E CA 1
ATOM 8065 C C . ALA D 3 54 ? 30.75000 -25.58500 -18.03500 1.000 56.38183 49 ALA E C 1
ATOM 8066 O O . ALA D 3 54 ? 29.99900 -24.82400 -17.43100 1.000 62.62534 49 ALA E O 1
ATOM 8068 N N . ALA D 3 55 ? 32.03900 -25.74000 -17.73300 1.000 56.07011 50 ALA E N 1
ATOM 8069 C CA . ALA D 3 55 ? 32.61700 -25.16600 -16.52700 1.000 56.50315 50 ALA E CA 1
ATOM 8070 C C . ALA D 3 55 ? 34.03500 -24.67200 -16.78800 1.000 63.89420 50 ALA E C 1
ATOM 8071 O O . ALA D 3 55 ? 34.70700 -25.10300 -17.73200 1.000 68.30175 50 ALA E O 1
ATOM 8073 N N . ILE D 3 56 ? 34.46700 -23.72600 -15.94000 1.000 68.19708 51 ILE E N 1
ATOM 8074 C CA . ILE D 3 56 ? 35.84900 -23.24400 -15.87400 1.000 73.97187 51 ILE E CA 1
ATOM 8075 C C . ILE D 3 56 ? 36.22600 -23.10700 -14.40000 1.000 71.41096 51 ILE E C 1
ATOM 8076 O O . ILE D 3 56 ? 35.37500 -23.18800 -13.51800 1.000 77.90988 51 ILE E O 1
ATOM 8081 N N . ASN D 3 57 ? 37.51400 -22.87800 -14.13200 1.000 99.56802 52 ASN E N 1
ATOM 8082 C CA . ASN D 3 57 ? 38.01800 -22.77200 -12.76400 1.000 99.46489 52 ASN E CA 1
ATOM 8083 C C . ASN D 3 57 ? 38.35100 -21.34200 -12.37100 1.000 99.88212 52 ASN E C 1
ATOM 8084 O O . ASN D 3 57 ? 38.91900 -21.13100 -11.29300 1.000 109.62946 52 ASN E O 1
ATOM 8089 N N . TRP D 3 58 ? 38.08500 -20.36400 -13.24100 1.000 95.71407 53 TRP E N 1
ATOM 8090 C CA . TRP D 3 58 ? 38.27300 -18.95300 -12.90700 1.000 97.36783 53 TRP E CA 1
ATOM 8091 C C . TRP D 3 58 ? 39.73400 -18.55900 -12.75600 1.000 92.33621 53 TRP E C 1
ATOM 8092 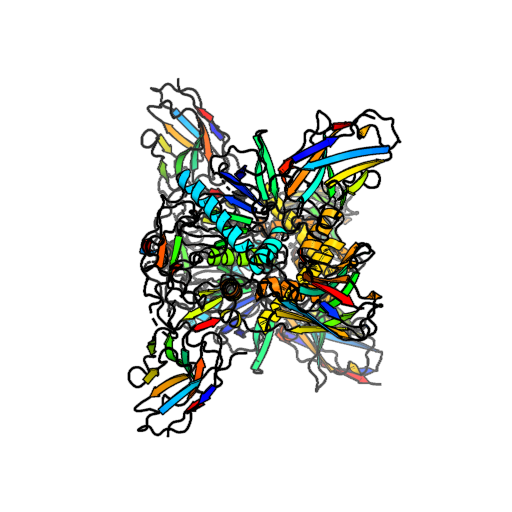O O . TRP D 3 58 ? 40.20800 -17.66100 -13.45600 1.000 95.83475 53 TRP E O 1
ATOM 8103 N N . LEU D 3 59 ? 40.43000 -19.18500 -11.80900 1.000 93.21249 54 LEU E N 1
ATOM 8104 C CA . LEU D 3 59 ? 41.85700 -18.83600 -11.59700 1.000 97.57031 54 LEU E CA 1
ATOM 8105 C C . LEU D 3 59 ? 42.68700 -19.42100 -12.74700 1.000 97.47938 54 LEU E C 1
ATOM 8106 O O . LEU D 3 59 ? 43.40400 -18.64700 -13.41200 1.000 100.82243 54 LEU E O 1
ATOM 8111 N N . GLY D 3 60 ? 42.58600 -20.73600 -12.96100 1.000 102.88552 55 GLY E N 1
ATOM 8112 C CA . GLY D 3 60 ? 43.32400 -21.44200 -14.02800 1.000 108.40907 55 GLY E CA 1
ATOM 8113 C C . GLY D 3 60 ? 42.92400 -21.04900 -15.44400 1.000 106.99028 55 GLY E C 1
ATOM 8114 O O . GLY D 3 60 ? 43.83200 -20.92300 -16.28900 1.000 102.69303 55 GLY E O 1
ATOM 8115 N N . GLY D 3 61 ? 41.62100 -20.86200 -15.70700 1.000 116.80060 56 GLY E N 1
ATOM 8116 C CA . GLY D 3 61 ? 41.12000 -20.57000 -17.07000 1.000 116.35375 56 GLY E CA 1
ATOM 8117 C C . GLY D 3 61 ? 40.91400 -21.85600 -17.86300 1.000 111.73920 56 GLY E C 1
ATOM 8118 O O . GLY D 3 61 ? 40.72700 -21.79200 -19.09400 1.000 116.09904 56 GLY E O 1
ATOM 8119 N N . SER D 3 62 ? 40.95500 -22.97700 -17.13800 1.000 106.43597 57 SER E N 1
ATOM 8120 C CA . SER D 3 62 ? 40.84300 -24.39900 -17.55500 1.000 99.42096 57 SER E CA 1
ATOM 8121 C C . SER D 3 62 ? 39.38500 -24.74300 -17.91800 1.000 95.97708 57 SER E C 1
ATOM 8122 O O . SER D 3 62 ? 38.62500 -24.90000 -16.98600 1.000 94.49657 57 SER E O 1
ATOM 8125 N N . THR D 3 63 ? 39.02500 -25.00800 -19.18700 1.000 96.04408 58 THR E N 1
ATOM 8126 C CA . THR D 3 63 ? 37.61700 -25.14300 -19.50800 1.000 90.04900 58 THR E CA 1
ATOM 8127 C C . THR D 3 63 ? 37.27700 -26.60500 -19.75900 1.000 80.41132 58 THR E C 1
ATOM 8128 O O . THR D 3 63 ? 38.14900 -27.44200 -20.00300 1.000 84.26619 58 THR E O 1
ATOM 8132 N N . TYR D 3 64 ? 35.98900 -26.90800 -19.65800 1.000 71.42130 59 TYR E N 1
ATOM 8133 C CA . TYR D 3 64 ? 35.49200 -28.22600 -20.02000 1.000 65.21782 59 TYR E CA 1
ATOM 8134 C C . TYR D 3 64 ? 34.04600 -28.06400 -20.44000 1.000 62.58973 59 TYR E C 1
ATOM 8135 O O . TYR D 3 64 ? 33.23900 -27.50100 -19.69600 1.000 61.85050 59 TYR E O 1
ATOM 8144 N N . TYR D 3 65 ? 33.72700 -28.58000 -21.61900 1.000 66.68105 60 TYR E N 1
ATOM 8145 C CA . TYR D 3 65 ? 32.41100 -28.44300 -22.21600 1.000 65.06754 60 TYR E CA 1
ATOM 8146 C C . TYR D 3 65 ? 31.81900 -29.82200 -22.44700 1.000 74.50379 60 TYR E C 1
ATOM 8147 O O . TYR D 3 65 ? 32.54100 -30.77400 -22.75800 1.000 85.99594 60 TYR E O 1
ATOM 8156 N N . ALA D 3 66 ? 30.50500 -29.92300 -22.29200 1.000 69.61199 61 ALA E N 1
ATOM 8157 C CA . ALA D 3 66 ? 29.81400 -31.15900 -22.60600 1.000 66.36183 61 ALA E CA 1
ATOM 8158 C C . ALA D 3 66 ? 29.68100 -31.30500 -24.11600 1.000 68.99311 61 ALA E C 1
ATOM 8159 O O . ALA D 3 66 ? 29.57000 -30.31900 -24.85000 1.000 72.47907 61 ALA E O 1
ATOM 8161 N N . ASP D 3 67 ? 29.68800 -32.55500 -24.57600 1.000 79.40472 62 ASP E N 1
ATOM 8162 C CA . ASP D 3 67 ? 29.69200 -32.81900 -26.00800 1.000 77.42241 62 ASP E CA 1
ATOM 8163 C C . ASP D 3 67 ? 28.43500 -32.30800 -26.70300 1.000 71.38165 62 ASP E C 1
ATOM 8164 O O . ASP D 3 67 ? 28.41300 -32.24800 -27.93700 1.000 74.29306 62 ASP E O 1
ATOM 8169 N N . SER D 3 68 ? 27.40200 -31.92200 -25.95200 1.000 68.70499 63 SER E N 1
ATOM 8170 C CA . SER D 3 68 ? 26.23600 -31.29300 -26.56000 1.000 68.56353 63 SER E CA 1
ATOM 8171 C C . SER D 3 68 ? 26.51200 -29.86200 -27.00400 1.000 70.34000 63 SER E C 1
ATOM 8172 O O . SER D 3 68 ? 25.81900 -29.36100 -27.89500 1.000 72.39899 63 SER E O 1
ATOM 8175 N N . VAL D 3 69 ? 27.50700 -29.19600 -26.41200 1.000 75.47215 64 VAL E N 1
ATOM 8176 C CA . VAL D 3 69 ? 27.77700 -27.79200 -26.69200 1.000 81.94293 64 VAL E CA 1
ATOM 8177 C C . VAL D 3 69 ? 29.22600 -27.52800 -27.07300 1.000 87.61438 64 VAL E C 1
ATOM 8178 O O . VAL D 3 69 ? 29.59300 -26.37000 -27.28200 1.000 82.30097 64 VAL E O 1
ATOM 8182 N N . ARG D 3 70 ? 30.06700 -28.55900 -27.16600 1.000 92.23785 65 ARG E N 1
ATOM 8183 C CA . ARG D 3 70 ? 31.46200 -28.35200 -27.54200 1.000 97.88814 65 ARG E CA 1
ATOM 8184 C C . ARG D 3 70 ? 31.55400 -27.74600 -28.93500 1.000 100.90828 65 ARG E C 1
ATOM 8185 O O . ARG D 3 70 ? 30.89800 -28.20800 -29.87300 1.000 104.35503 65 ARG E O 1
ATOM 8193 N N . GLY D 3 71 ? 32.37700 -26.70700 -29.06800 1.000 99.86222 66 GLY E N 1
ATOM 8194 C CA . GLY D 3 71 ? 32.51600 -25.99400 -30.31600 1.000 102.51083 66 GLY E CA 1
ATOM 8195 C C . GLY D 3 71 ? 31.45900 -24.94500 -30.57800 1.000 97.80732 66 GLY E C 1
ATOM 8196 O O . GLY D 3 71 ? 31.67200 -24.07200 -31.42700 1.000 103.69354 66 GLY E O 1
ATOM 8197 N N . ARG D 3 72 ? 30.32700 -24.99700 -29.87700 1.000 88.35466 67 ARG E N 1
ATOM 8198 C CA . ARG D 3 72 ? 29.26500 -24.00900 -30.02200 1.000 80.60307 67 ARG E CA 1
ATOM 8199 C C . ARG D 3 72 ? 29.23500 -23.02200 -28.86200 1.000 76.53381 67 ARG E C 1
ATOM 8200 O O . ARG D 3 72 ? 29.18100 -21.80900 -29.08200 1.000 72.83774 67 ARG E O 1
ATOM 8208 N N . PHE D 3 73 ? 29.26500 -23.52000 -27.62900 1.000 74.72756 68 PHE E N 1
ATOM 8209 C CA . PHE D 3 73 ? 29.27300 -22.66400 -26.45100 1.000 72.19769 68 PHE E CA 1
ATOM 8210 C C . PHE D 3 73 ? 30.70900 -22.39800 -26.01900 1.000 78.22939 68 PHE E C 1
ATOM 8211 O O . PHE D 3 73 ? 31.56200 -23.28700 -26.07700 1.000 84.43603 68 PHE E O 1
ATOM 8219 N N . THR D 3 74 ? 30.97300 -21.16400 -25.59300 1.000 76.31572 69 THR E N 1
ATOM 8220 C CA . THR D 3 74 ? 32.29600 -20.76800 -25.12800 1.000 78.58689 69 THR E CA 1
ATOM 8221 C C . THR D 3 74 ? 32.17600 -20.05300 -23.79100 1.000 72.85568 69 THR E C 1
ATOM 8222 O O . THR D 3 74 ? 31.30200 -19.20300 -23.60500 1.000 70.17786 69 THR E O 1
ATOM 8226 N N . LEU D 3 75 ? 33.06100 -20.39100 -22.86400 1.000 72.84071 70 LEU E N 1
ATOM 8227 C CA . LEU D 3 75 ? 33.10400 -19.70800 -21.58200 1.000 72.25817 70 LEU E CA 1
ATOM 8228 C C . LEU D 3 75 ? 34.07500 -18.53600 -21.64300 1.000 73.62508 70 LEU E C 1
ATOM 8229 O O . LEU D 3 75 ? 35.08400 -18.57600 -22.35200 1.000 85.84812 70 LEU E O 1
ATOM 8234 N N . SER D 3 76 ? 33.75800 -17.48400 -20.89100 1.000 72.65496 71 SER E N 1
ATOM 8235 C CA . SER D 3 76 ? 34.63900 -16.33100 -20.79100 1.000 79.44367 71 SER E CA 1
ATOM 8236 C C . SER D 3 76 ? 34.44800 -15.69700 -19.42400 1.000 85.82650 71 SER E C 1
ATOM 8237 O O . SER D 3 76 ? 33.37700 -15.79200 -18.82500 1.000 91.19882 71 SER E O 1
ATOM 8240 N N . ARG D 3 77 ? 35.50200 -15.06800 -18.92300 1.000 90.16265 72 ARG E N 1
ATOM 8241 C CA . ARG D 3 77 ? 35.46800 -14.43700 -17.61400 1.000 88.47735 72 ARG E CA 1
ATOM 8242 C C . ARG D 3 77 ? 35.76000 -12.94900 -17.74000 1.000 90.84534 72 ARG E C 1
ATOM 8243 O O . ARG D 3 77 ? 36.30600 -12.48100 -18.74300 1.000 90.04673 72 ARG E O 1
ATOM 8251 N N . ASP D 3 78 ? 35.39100 -12.20200 -16.69900 1.000 90.87535 73 ASP E N 1
ATOM 8252 C CA . ASP D 3 78 ? 35.68900 -10.77600 -16.63100 1.000 100.09753 73 ASP E CA 1
ATOM 8253 C C . ASP D 3 78 ? 35.99100 -10.43500 -15.17900 1.000 111.23654 73 ASP E C 1
ATOM 8254 O O . ASP D 3 78 ? 35.09100 -10.46500 -14.33200 1.000 116.71298 73 ASP E O 1
ATOM 8259 N N . ASN D 3 79 ? 37.24900 -10.10000 -14.89600 1.000 120.17050 74 ASN E N 1
ATOM 8260 C CA . ASN D 3 79 ? 37.66400 -9.77200 -13.54000 1.000 125.66197 74 ASN E CA 1
ATOM 8261 C C . ASN D 3 79 ? 37.49400 -8.29600 -13.21400 1.000 130.97215 74 ASN E C 1
ATOM 8262 O O . ASN D 3 79 ? 37.67900 -7.91000 -12.05500 1.000 131.36441 74 ASN E O 1
ATOM 8264 N N . SER D 3 80 ? 37.15600 -7.46600 -14.20400 1.000 131.49170 75 SER E N 1
ATOM 8265 C CA . SER D 3 80 ? 36.81200 -6.07700 -13.91800 1.000 133.01946 75 SER E CA 1
ATOM 8266 C C . SER D 3 80 ? 35.56000 -5.99100 -13.05400 1.000 132.74395 75 SER E C 1
ATOM 8267 O O . SER D 3 80 ? 35.46600 -5.13300 -12.16800 1.000 136.79937 75 SER E O 1
ATOM 8270 N N . LYS D 3 81 ? 34.58600 -6.87100 -13.29800 1.000 120.37976 76 LYS E N 1
ATOM 8271 C CA . LYS D 3 81 ? 33.32900 -6.87500 -12.55800 1.000 109.15959 76 LYS E CA 1
ATOM 8272 C C . LYS D 3 81 ? 33.05400 -8.20600 -11.86900 1.000 105.47624 76 LYS E C 1
ATOM 8273 O O . LYS D 3 81 ? 31.95300 -8.39500 -11.33300 1.000 105.89098 76 LYS E O 1
ATOM 8275 N N . SER D 3 82 ? 34.01700 -9.13200 -11.87100 1.000 101.20821 77 SER E N 1
ATOM 8276 C CA . SER D 3 82 ? 33.87700 -10.42600 -11.20000 1.000 98.63146 77 SER E CA 1
ATOM 8277 C C . SER D 3 82 ? 32.66800 -11.19200 -11.73800 1.000 89.14128 77 SER E C 1
ATOM 8278 O O . SER D 3 82 ? 31.83100 -11.69500 -10.98400 1.000 85.25780 77 SER E O 1
ATOM 8281 N N . THR D 3 83 ? 32.58000 -11.27600 -13.06500 1.000 84.81092 78 THR E N 1
ATOM 8282 C CA . THR D 3 83 ? 31.42900 -11.86300 -13.73100 1.000 82.48116 78 THR E CA 1
ATOM 8283 C C . THR D 3 83 ? 31.87600 -12.96900 -14.67800 1.000 79.38133 78 THR E C 1
ATOM 8284 O O . THR D 3 83 ? 33.01400 -12.98500 -15.15900 1.000 79.22968 78 THR E O 1
ATOM 8288 N N . LEU D 3 84 ? 30.96200 -13.89900 -14.93700 1.000 71.07584 79 LEU E N 1
ATOM 8289 C CA . LEU D 3 84 ? 31.18200 -15.00500 -15.85400 1.000 71.33482 79 LEU E CA 1
ATOM 8290 C C . LEU D 3 84 ? 30.20300 -14.88300 -17.01200 1.000 76.06293 79 LEU E C 1
ATOM 8291 O O . LEU D 3 84 ? 29.06600 -14.44600 -16.82500 1.000 81.87310 79 LEU E O 1
ATOM 8296 N N . TYR D 3 85 ? 30.64100 -15.25800 -18.21100 1.000 76.18491 80 TYR E N 1
ATOM 8297 C CA . TYR D 3 85 ? 29.80700 -15.17700 -19.39900 1.000 74.63962 80 TYR E CA 1
ATOM 8298 C C . TYR D 3 85 ? 29.83700 -16.51000 -20.12700 1.000 76.18882 80 TYR E C 1
ATOM 8299 O O . TYR D 3 85 ? 30.91100 -17.07000 -20.37600 1.000 71.46153 80 TYR E O 1
ATOM 8308 N N . LEU D 3 86 ? 28.65400 -17.02300 -20.43800 1.000 74.25707 81 LEU E N 1
ATOM 8309 C CA . LEU D 3 86 ? 28.48700 -18.19800 -21.28400 1.000 71.79368 81 LEU E CA 1
ATOM 8310 C C . LEU D 3 86 ? 27.96500 -17.70800 -22.62900 1.000 69.84441 81 LEU E C 1
ATOM 8311 O O . LEU D 3 86 ? 26.84000 -17.20300 -22.71400 1.000 67.16231 81 LEU E O 1
ATOM 8316 N N . ASN D 3 87 ? 28.79200 -17.82100 -23.66700 1.000 71.78427 82 ASN E N 1
ATOM 8317 C CA . ASN D 3 87 ? 28.45400 -17.36500 -25.01000 1.000 72.42698 82 ASN E CA 1
ATOM 8318 C C . ASN D 3 87 ? 27.94000 -18.57000 -25.78500 1.000 73.99694 82 ASN E C 1
ATOM 8319 O O . ASN D 3 87 ? 28.71700 -19.43100 -26.20700 1.000 69.80402 82 ASN E O 1
ATOM 8324 N N . MET D 3 88 ? 26.62200 -18.63600 -25.94500 1.000 77.81766 83 MET E N 1
ATOM 8325 C CA . MET D 3 88 ? 25.96100 -19.70300 -26.68300 1.000 77.37994 83 MET E CA 1
ATOM 8326 C C . MET D 3 88 ? 25.83700 -19.27200 -28.14000 1.000 70.80892 83 MET E C 1
ATOM 8327 O O . MET D 3 88 ? 25.10200 -18.32900 -28.45500 1.000 67.92520 83 MET E O 1
ATOM 8332 N N . ASN D 3 89 ? 26.56200 -19.95300 -29.02200 1.000 72.16672 84 ASN E N 1
ATOM 8333 C CA . ASN D 3 89 ? 26.56100 -19.65900 -30.44700 1.000 77.49335 84 ASN E CA 1
ATOM 8334 C C . ASN D 3 89 ? 25.89100 -20.79100 -31.21600 1.000 76.94711 84 ASN E C 1
ATOM 8335 O O . ASN D 3 89 ? 25.94700 -21.95700 -30.81100 1.000 73.59218 84 ASN E O 1
ATOM 8340 N N . ASN D 3 90 ? 25.25500 -20.43100 -32.33300 1.000 78.73120 85 ASN E N 1
ATOM 8341 C CA . ASN D 3 90 ? 24.56700 -21.38600 -33.20100 1.000 75.48076 85 ASN E CA 1
ATOM 8342 C C . ASN D 3 90 ? 23.52100 -22.17700 -32.41200 1.000 78.40332 85 ASN E C 1
ATOM 8343 O O . ASN D 3 90 ? 23.53200 -23.40900 -32.36300 1.000 83.43897 85 ASN E O 1
ATOM 8348 N N . LEU D 3 91 ? 22.62000 -21.43300 -31.77700 1.000 76.64792 86 LEU E N 1
ATOM 8349 C CA . LEU D 3 91 ? 21.59400 -22.04300 -30.94500 1.000 72.04635 86 LEU E CA 1
ATOM 8350 C C . LEU D 3 91 ? 20.65800 -22.91200 -31.77700 1.000 65.76582 86 LEU E C 1
ATOM 8351 O O . LEU D 3 91 ? 20.36000 -22.61700 -32.93700 1.000 67.52496 86 LEU E O 1
ATOM 8356 N N . ILE D 3 92 ? 20.20300 -24.00000 -31.16700 1.000 61.44155 87 ILE E N 1
ATOM 8357 C CA . ILE D 3 92 ? 19.27500 -24.93100 -31.80600 1.000 60.63080 87 ILE E CA 1
ATOM 8358 C C . ILE D 3 92 ? 18.08800 -25.12100 -30.87200 1.000 65.71183 87 ILE E C 1
ATOM 8359 O O . ILE D 3 92 ? 18.17300 -24.81800 -29.67100 1.000 66.62378 87 ILE E O 1
ATOM 8364 N N . PRO D 3 93 ? 16.95400 -25.59600 -31.39600 1.000 68.32243 88 PRO E N 1
ATOM 8365 C CA . PRO D 3 93 ? 15.76800 -25.76400 -30.53900 1.000 67.35970 88 PRO E CA 1
ATOM 8366 C C . PRO D 3 93 ? 15.99500 -26.64700 -29.32300 1.000 74.64522 88 PRO E C 1
ATOM 8367 O O . PRO D 3 93 ? 15.25700 -26.51200 -28.34000 1.000 81.89548 88 PRO E O 1
ATOM 8371 N N . ASP D 3 94 ? 16.98800 -27.53800 -29.34600 1.000 72.40337 89 ASP E N 1
ATOM 8372 C CA . ASP D 3 94 ? 17.25700 -28.39000 -28.19400 1.000 68.83929 89 ASP E CA 1
ATOM 8373 C C . ASP D 3 94 ? 17.97500 -27.66300 -27.06700 1.000 69.50406 89 ASP E C 1
ATOM 8374 O O . ASP D 3 94 ? 18.15900 -28.24900 -25.99500 1.000 71.75877 89 ASP E O 1
ATOM 8379 N N . ASP D 3 95 ? 18.39400 -26.41700 -27.28000 1.000 66.32237 90 ASP E N 1
ATOM 8380 C CA . ASP D 3 95 ? 19.02400 -25.64100 -26.22200 1.000 63.91454 90 ASP E CA 1
ATOM 8381 C C . ASP D 3 95 ? 18.01600 -24.92800 -25.33100 1.000 64.81994 90 ASP E C 1
ATOM 8382 O O . ASP D 3 95 ? 18.41300 -24.36600 -24.30500 1.000 69.70530 90 ASP E O 1
ATOM 8387 N N . THR D 3 96 ? 16.73200 -24.94000 -25.69300 1.000 56.64189 91 THR E N 1
ATOM 8388 C CA . THR D 3 96 ? 15.69100 -24.32500 -24.87800 1.000 61.20553 91 THR E CA 1
ATOM 8389 C C . THR D 3 96 ? 15.60800 -25.00300 -23.51600 1.000 63.38230 91 THR E C 1
ATOM 8390 O O . THR D 3 96 ? 15.22600 -26.17500 -23.42900 1.000 70.92853 91 THR E O 1
ATOM 8394 N N . ALA D 3 97 ? 15.97500 -24.28300 -22.45700 1.000 55.59448 92 ALA E N 1
ATOM 8395 C CA . ALA D 3 97 ? 15.98800 -24.84000 -21.10700 1.000 53.84060 92 ALA E CA 1
ATOM 8396 C C . ALA D 3 97 ? 16.25400 -23.71700 -20.11300 1.000 60.99180 92 ALA E C 1
ATOM 8397 O O . ALA D 3 97 ? 16.52900 -22.57600 -20.49200 1.000 70.87430 92 ALA E O 1
ATOM 8399 N N . VAL D 3 98 ? 16.18200 -24.05800 -18.83000 1.000 61.30688 93 VAL E N 1
ATOM 8400 C CA . VAL D 3 98 ? 16.57800 -23.14800 -17.76300 1.000 58.76206 93 VAL E CA 1
ATOM 8401 C C . VAL D 3 98 ? 18.05600 -23.38800 -17.48700 1.000 58.26687 93 VAL E C 1
ATOM 8402 O O . VAL D 3 98 ? 18.46500 -24.51700 -17.19400 1.000 62.46049 93 VAL E O 1
ATOM 8406 N N . TYR D 3 99 ? 18.85800 -22.33500 -17.61800 1.000 53.64123 94 TYR E N 1
ATOM 8407 C CA . TYR D 3 99 ? 20.29600 -22.39700 -17.41200 1.000 57.51040 94 TYR E CA 1
ATOM 8408 C C . TYR D 3 99 ? 20.63200 -21.90700 -16.01200 1.000 58.15403 94 TYR E C 1
ATOM 8409 O O . TYR D 3 99 ? 20.23000 -20.80500 -15.61600 1.000 63.67253 94 TYR E O 1
ATOM 8418 N N . TYR D 3 100 ? 21.35300 -22.73900 -15.26800 1.000 59.02882 95 TYR E N 1
ATOM 8419 C CA . TYR D 3 100 ? 21.80900 -22.43500 -13.92400 1.000 60.29825 95 TYR E CA 1
ATOM 8420 C C . TYR D 3 100 ? 23.32600 -22.30400 -13.90000 1.000 61.54108 95 TYR E C 1
ATOM 8421 O O . TYR D 3 100 ? 24.03900 -22.93800 -14.68600 1.000 57.99127 95 TYR E O 1
ATOM 8430 N N . CYS D 3 101 ? 23.80700 -21.48800 -12.96700 1.000 60.29229 96 CYS E N 1
ATOM 8431 C CA . CYS D 3 101 ? 25.22600 -21.24500 -12.75800 1.000 62.24301 96 CYS E CA 1
ATOM 8432 C C . CYS D 3 101 ? 25.55800 -21.58300 -11.31100 1.000 65.02833 96 CYS E C 1
ATOM 8433 O O . CYS D 3 101 ? 24.87600 -21.11900 -10.39100 1.000 71.51254 96 CYS E O 1
ATOM 8436 N N . ALA D 3 102 ? 26.58400 -22.40800 -11.11400 1.000 62.71872 97 ALA E N 1
ATOM 8437 C CA . ALA D 3 102 ? 26.90600 -22.94900 -9.80100 1.000 57.16681 97 ALA E CA 1
ATOM 8438 C C . ALA D 3 102 ? 28.40600 -22.85300 -9.56200 1.000 55.06400 97 ALA E C 1
ATOM 8439 O O . ALA D 3 102 ? 29.19100 -22.65700 -10.49200 1.000 55.84459 97 ALA E O 1
ATOM 8441 N N . ALA D 3 103 ? 28.80000 -23.00400 -8.29700 1.000 54.07226 98 ALA E N 1
ATOM 8442 C CA . ALA D 3 103 ? 30.19100 -22.87000 -7.89000 1.000 52.95852 98 ALA E CA 1
ATOM 8443 C C . ALA D 3 103 ? 30.59800 -24.01500 -6.97300 1.000 61.02967 98 ALA E C 1
ATOM 8444 O O . ALA D 3 103 ? 29.79600 -24.51400 -6.17900 1.000 65.52808 98 ALA E O 1
ATOM 8446 N N . ASP D 3 104 ? 31.86000 -24.42800 -7.10000 1.000 60.42035 99 ASP E N 1
ATOM 8447 C CA . ASP D 3 104 ? 32.45000 -25.42600 -6.21500 1.000 60.54509 99 ASP E CA 1
ATOM 8448 C C . ASP D 3 104 ? 33.84300 -24.97400 -5.80200 1.000 61.35533 99 ASP E C 1
ATOM 8449 O O . ASP D 3 104 ? 34.58800 -24.42800 -6.61700 1.000 59.31826 99 ASP E O 1
ATOM 8454 N N . PHE D 3 105 ? 34.20200 -25.21100 -4.54400 1.000 57.61976 100 PHE E N 1
ATOM 8455 C CA . PHE D 3 105 ? 35.49300 -24.78300 -4.01800 1.000 52.44999 100 PHE E CA 1
ATOM 8456 C C . PHE D 3 105 ? 36.44600 -25.96700 -3.90200 1.000 53.23144 100 PHE E C 1
ATOM 8457 O O . PHE D 3 105 ? 36.08400 -27.01100 -3.34800 1.000 58.81195 100 PHE E O 1
ATOM 8465 N N . SER D 3 106 ? 37.66100 -25.79400 -4.42000 1.000 50.39030 101 SER E N 1
ATOM 8466 C CA . SER D 3 106 ? 38.73700 -26.76000 -4.24200 1.000 54.17184 101 SER E CA 1
ATOM 8467 C C . SER D 3 106 ? 40.06600 -26.04100 -4.41400 1.000 59.89224 101 SER E C 1
ATOM 8468 O O . SER D 3 106 ? 40.21000 -25.20600 -5.31100 1.000 64.75981 101 SER E O 1
ATOM 8471 N N . ILE D 3 107 ? 41.03900 -26.38300 -3.56400 1.000 57.29875 102 ILE E N 1
ATOM 8472 C CA . ILE D 3 107 ? 42.33400 -25.71200 -3.60000 1.000 58.28735 102 ILE E CA 1
ATOM 8473 C C . ILE D 3 107 ? 43.17200 -26.12800 -4.79400 1.000 68.22385 102 ILE E C 1
ATOM 8474 O O . ILE D 3 107 ? 44.24500 -25.55600 -5.01700 1.000 71.06218 102 ILE E O 1
ATOM 8479 N N . ALA D 3 108 ? 42.71300 -27.10900 -5.56500 1.000 72.90071 103 ALA E N 1
ATOM 8480 C CA . ALA D 3 108 ? 43.44600 -27.59800 -6.72000 1.000 72.42622 103 ALA E CA 1
ATOM 8481 C C . ALA D 3 108 ? 42.99300 -26.95300 -8.01700 1.000 78.09890 103 ALA E C 1
ATOM 8482 O O . ALA D 3 108 ? 43.51100 -27.30400 -9.07900 1.000 88.15693 103 ALA E O 1
ATOM 8484 N N . TYR D 3 109 ? 42.04900 -26.01400 -7.96000 1.000 74.85584 104 TYR E N 1
ATOM 8485 C CA . TYR D 3 109 ? 41.51800 -25.43700 -9.18700 1.000 75.60847 104 TYR E CA 1
ATOM 8486 C C . TYR D 3 109 ? 42.52100 -24.51700 -9.86900 1.000 93.12306 104 TYR E C 1
ATOM 8487 O O . TYR D 3 109 ? 42.40900 -24.28700 -11.07700 1.000 100.99241 104 TYR E O 1
ATOM 8496 N N . SER D 3 110 ? 43.48300 -23.97900 -9.12000 1.000 99.00111 105 SER E N 1
ATOM 8497 C CA . SER D 3 110 ? 44.53200 -23.14800 -9.69900 1.000 103.42035 105 SER E CA 1
ATOM 8498 C C . SER D 3 110 ? 45.24700 -23.86700 -10.83700 1.000 105.54968 105 SER E C 1
ATOM 8499 O O . SER D 3 110 ? 45.53600 -25.06400 -10.75500 1.000 113.07742 105 SER E O 1
ATOM 8502 N N . GLY D 3 111 ? 45.52600 -23.12600 -11.90600 1.000 104.04388 106 GLY E N 1
ATOM 8503 C CA . GLY D 3 111 ? 46.35300 -23.63600 -12.98300 1.000 98.88020 106 GLY E CA 1
ATOM 8504 C C . GLY D 3 111 ? 45.59400 -24.32600 -14.09600 1.000 92.90346 106 GLY E C 1
ATOM 8505 O O . GLY D 3 111 ? 44.50400 -23.89400 -14.48000 1.000 95.37164 106 GLY E O 1
ATOM 8506 N N . THR D 3 112 ? 46.16800 -25.40300 -14.62600 1.000 83.27646 107 THR E N 1
ATOM 8507 C CA . THR D 3 112 ? 45.57600 -26.15000 -15.72600 1.000 78.18251 107 THR E CA 1
ATOM 8508 C C . THR D 3 112 ? 44.63200 -27.26000 -15.25900 1.000 72.87815 107 THR E C 1
ATOM 8509 O O . THR D 3 112 ? 44.19200 -28.06800 -16.08300 1.000 72.19715 107 THR E O 1
ATOM 8513 N N . TYR D 3 113 ? 44.30600 -27.30700 -13.97200 1.000 66.47290 108 TYR E N 1
ATOM 8514 C CA . TYR D 3 113 ? 43.47900 -28.38800 -13.44000 1.000 64.34592 108 TYR E CA 1
ATOM 8515 C C . TYR D 3 113 ? 42.03500 -28.25000 -13.91800 1.000 67.53397 108 TYR E C 1
ATOM 8516 O O . TYR D 3 113 ? 41.46500 -27.15500 -13.84800 1.000 73.81742 108 TYR E O 1
ATOM 8525 N N . PRO D 3 114 ? 41.40900 -29.32700 -14.38700 1.000 64.87578 109 PRO E N 1
ATOM 8526 C CA . PRO D 3 114 ? 40.04400 -29.22900 -14.92200 1.000 64.76823 109 PRO E CA 1
ATOM 8527 C C . PRO D 3 114 ? 39.02000 -29.06000 -13.81500 1.000 60.57243 109 PRO E C 1
ATOM 8528 O O . PRO D 3 114 ? 39.15700 -29.64200 -12.72800 1.000 61.31613 109 PRO E O 1
ATOM 8532 N N . PRO D 3 115 ? 37.98000 -28.26300 -14.05300 1.000 63.24036 110 PRO E N 1
ATOM 8533 C CA . PRO D 3 115 ? 36.90900 -28.10900 -13.06200 1.000 66.09175 110 PRO E CA 1
ATOM 8534 C C . PRO D 3 115 ? 36.06500 -29.37100 -12.94700 1.000 64.42082 110 PRO E C 1
ATOM 8535 O O . PRO D 3 115 ? 36.20500 -30.32900 -13.70900 1.000 69.39302 110 PRO E O 1
ATOM 8539 N N . ALA D 3 116 ? 35.15700 -29.35200 -11.97500 1.000 57.40088 111 ALA E N 1
ATOM 8540 C CA . ALA D 3 116 ? 34.24800 -30.46900 -11.77400 1.000 56.62552 111 ALA E CA 1
ATOM 8541 C C . ALA D 3 116 ? 33.12300 -30.43500 -12.80000 1.000 61.46735 111 ALA E C 1
ATOM 8542 O O . ALA D 3 116 ? 32.74000 -29.37500 -13.30300 1.000 66.65547 111 ALA E O 1
ATOM 8544 N N . TYR D 3 117 ? 32.59700 -31.61900 -13.11300 1.000 58.97089 112 TYR E N 1
ATOM 8545 C CA . TYR D 3 117 ? 31.56300 -31.77000 -14.12600 1.000 64.46728 112 TYR E CA 1
ATOM 8546 C C . TYR D 3 117 ? 30.26200 -32.33400 -13.57700 1.000 65.48007 112 TYR E C 1
ATOM 8547 O O . TYR D 3 117 ? 29.30300 -32.49300 -14.34200 1.000 67.76657 112 TYR E O 1
ATOM 8556 N N . ALA D 3 118 ? 30.19200 -32.63300 -12.28500 1.000 60.18080 113 ALA E N 1
ATOM 8557 C CA . ALA D 3 118 ? 29.04300 -33.30300 -11.70000 1.000 66.34360 113 ALA E CA 1
ATOM 8558 C C . ALA D 3 118 ? 28.22300 -32.33000 -10.86800 1.000 66.15087 113 ALA E C 1
ATOM 8559 O O . ALA D 3 118 ? 28.77400 -31.44300 -10.20600 1.000 73.73687 113 ALA E O 1
ATOM 8561 N N . GLU D 3 119 ? 26.90100 -32.51200 -10.90300 1.000 83.16697 114 GLU E N 1
ATOM 8562 C CA . GLU D 3 119 ? 26.00300 -31.61200 -10.18900 1.000 79.26633 114 GLU E CA 1
ATOM 8563 C C . GLU D 3 119 ? 26.29100 -31.61200 -8.69300 1.000 72.54958 114 GLU E C 1
ATOM 8564 O O . GLU D 3 119 ? 26.26300 -30.55700 -8.04900 1.000 72.41730 114 GLU E O 1
ATOM 8570 N N . TYR D 3 120 ? 26.59200 -32.78300 -8.12400 1.000 73.41243 115 TYR E N 1
ATOM 8571 C CA . TYR D 3 120 ? 26.79000 -32.86800 -6.68100 1.000 74.40271 115 TYR E CA 1
ATOM 8572 C C . TYR D 3 120 ? 28.04900 -32.13400 -6.22800 1.000 76.13186 115 TYR E C 1
ATOM 8573 O O . TYR D 3 120 ? 28.10000 -31.64800 -5.09200 1.000 80.65000 115 TYR E O 1
ATOM 8582 N N . ASP D 3 121 ? 29.07000 -32.04700 -7.08600 1.000 73.06546 116 ASP E N 1
ATOM 8583 C CA . ASP D 3 121 ? 30.29300 -31.34200 -6.70800 1.000 73.30829 116 ASP E CA 1
ATOM 8584 C C . ASP D 3 121 ? 30.04100 -29.86000 -6.45400 1.000 68.91236 116 ASP E C 1
ATOM 8585 O O . ASP D 3 121 ? 30.64800 -29.26700 -5.55500 1.000 68.59336 116 ASP E O 1
ATOM 8590 N N . TYR D 3 122 ? 29.16300 -29.24200 -7.23900 1.000 68.87585 117 TYR E N 1
ATOM 8591 C CA . TYR D 3 122 ? 28.84800 -27.83200 -7.05700 1.000 72.63793 117 TYR E CA 1
ATOM 8592 C C . TYR D 3 122 ? 27.87600 -27.64800 -5.89900 1.000 76.30764 117 TYR E C 1
ATOM 8593 O O . TYR D 3 122 ? 26.83100 -28.30200 -5.83900 1.000 80.21475 117 TYR E O 1
ATOM 8602 N N . ASP D 3 123 ? 28.22000 -26.74000 -4.98600 1.000 78.22294 118 ASP E N 1
ATOM 8603 C CA . ASP D 3 123 ? 27.48400 -26.55900 -3.74300 1.000 77.84654 118 ASP E CA 1
ATOM 8604 C C . ASP D 3 123 ? 26.65100 -25.28900 -3.69700 1.000 72.25978 118 ASP E C 1
ATOM 8605 O O . ASP D 3 123 ? 25.58500 -25.28900 -3.07900 1.000 74.02672 118 ASP E O 1
ATOM 8610 N N . TYR D 3 124 ? 27.10400 -24.21400 -4.33200 1.000 70.54420 119 TYR E N 1
ATOM 8611 C CA . TYR D 3 124 ? 26.37000 -22.95800 -4.36100 1.000 83.33606 119 TYR E CA 1
ATOM 8612 C C . TYR D 3 124 ? 25.69500 -22.80200 -5.71700 1.000 82.12141 119 TYR E C 1
ATOM 8613 O O . TYR D 3 124 ? 26.29400 -23.09800 -6.75300 1.000 87.34170 119 TYR E O 1
ATOM 8622 N N . TRP D 3 125 ? 24.44800 -22.33100 -5.70800 1.000 78.27239 120 TRP E N 1
ATOM 8623 C CA . TRP D 3 125 ? 23.64100 -22.26900 -6.91800 1.000 71.47495 120 TRP E CA 1
ATOM 8624 C C . TRP D 3 125 ? 22.96700 -20.91200 -7.05000 1.000 73.43065 120 TRP E C 1
ATOM 8625 O O . TRP D 3 125 ? 22.86200 -20.14400 -6.09000 1.000 79.40783 120 TRP E O 1
ATOM 8636 N N . GLY D 3 126 ? 22.49600 -20.63800 -8.26700 1.000 70.65810 121 GLY E N 1
ATOM 8637 C CA . GLY D 3 126 ? 21.67800 -19.48500 -8.55800 1.000 70.75204 121 GLY E CA 1
ATOM 8638 C C . GLY D 3 126 ? 20.26600 -19.88800 -8.95400 1.000 73.29203 121 GLY E C 1
ATOM 8639 O O . GLY D 3 126 ? 19.89500 -21.06000 -8.96200 1.000 78.84604 121 GLY E O 1
ATOM 8640 N N . GLN D 3 127 ? 19.47100 -18.87500 -9.29300 1.000 72.53482 122 GLN E N 1
ATOM 8641 C CA . GLN D 3 127 ? 18.07800 -19.11300 -9.64200 1.000 74.13206 122 GLN E CA 1
ATOM 8642 C C . GLN D 3 127 ? 17.88200 -19.48900 -11.10400 1.000 73.47456 122 GLN E C 1
ATOM 8643 O O . GLN D 3 127 ? 16.86600 -20.11000 -11.43700 1.000 74.85841 122 GLN E O 1
ATOM 8649 N N . GLY D 3 128 ? 18.82300 -19.14800 -11.97500 1.000 71.44492 123 GLY E N 1
ATOM 8650 C CA . GLY D 3 128 ? 18.76100 -19.55600 -13.36200 1.000 70.72510 123 GLY E CA 1
ATOM 8651 C C . GLY D 3 128 ? 17.93500 -18.61000 -14.21600 1.000 70.59585 123 GLY E C 1
ATOM 8652 O O . GLY D 3 128 ? 17.16100 -17.78900 -13.72600 1.000 71.46541 123 GLY E O 1
ATOM 8653 N N . THR D 3 129 ? 18.12000 -18.73100 -15.53100 1.000 69.48381 124 THR E N 1
ATOM 8654 C CA . THR D 3 129 ? 17.35300 -17.94900 -16.49200 1.000 69.32915 124 THR E CA 1
ATOM 8655 C C . THR D 3 129 ? 16.90800 -18.85000 -17.63100 1.000 69.61583 124 THR E C 1
ATOM 8656 O O . THR D 3 129 ? 17.61600 -19.78100 -18.01600 1.000 68.98386 124 THR E O 1
ATOM 8660 N N . GLN D 3 130 ? 15.73300 -18.55900 -18.17700 1.000 70.58171 125 GLN E N 1
ATOM 8661 C CA . GLN D 3 130 ? 15.16600 -19.38400 -19.23100 1.000 71.43595 125 GLN E CA 1
ATOM 8662 C C . GLN D 3 130 ? 15.66600 -18.92500 -20.59400 1.000 71.30442 125 GLN E C 1
ATOM 8663 O O . GLN D 3 130 ? 15.74100 -17.72500 -20.87200 1.000 73.37589 125 GLN E O 1
ATOM 8669 N N . VAL D 3 131 ? 16.01200 -19.89100 -21.44100 1.000 68.81122 126 VAL E N 1
ATOM 8670 C CA . VAL D 3 131 ? 16.41300 -19.63900 -22.81700 1.000 69.43794 126 VAL E CA 1
ATOM 8671 C C . VAL D 3 131 ? 15.46200 -20.41700 -23.71100 1.000 74.65283 126 VAL E C 1
ATOM 8672 O O . VAL D 3 131 ? 15.32100 -21.63900 -23.56300 1.000 76.76526 126 VAL E O 1
ATOM 8676 N N . THR D 3 132 ? 14.81100 -19.71200 -24.63400 1.000 72.84507 127 THR E N 1
ATOM 8677 C CA . THR D 3 132 ? 13.85100 -20.31300 -25.54700 1.000 73.25507 127 THR E CA 1
ATOM 8678 C C . THR D 3 132 ? 14.22000 -19.92600 -26.97000 1.000 72.71415 127 THR E C 1
ATOM 8679 O O . THR D 3 132 ? 14.39600 -18.74100 -27.26900 1.000 74.03710 127 THR E O 1
ATOM 8683 N N . VAL D 3 133 ? 14.33900 -20.92800 -27.83700 1.000 67.65532 128 VAL E N 1
ATOM 8684 C CA . VAL D 3 133 ? 14.79300 -20.75000 -29.21100 1.000 66.15968 128 VAL E CA 1
ATOM 8685 C C . VAL D 3 133 ? 13.64400 -21.07000 -30.15700 1.000 76.52014 128 VAL E C 1
ATOM 8686 O O . VAL D 3 133 ? 13.07600 -22.16800 -30.10400 1.000 78.04953 128 VAL E O 1
ATOM 8690 N N . SER D 3 134 ? 13.31800 -20.12200 -31.03300 1.000 75.94788 129 SER E N 1
ATOM 8691 C CA . SER D 3 134 ? 12.24000 -20.26700 -32.00000 1.000 81.64011 129 SER E CA 1
ATOM 8692 C C . SER D 3 134 ? 12.77200 -20.75700 -33.34300 1.000 84.31109 129 SER E C 1
ATOM 8693 O O . SER D 3 134 ? 13.96700 -20.66600 -33.63700 1.000 80.55138 129 SER E O 1
ATOM 8696 N N . SER D 3 135 ? 11.85100 -21.27000 -34.16100 1.000 87.72851 130 SER E N 1
ATOM 8697 C CA . SER D 3 135 ? 12.16600 -21.87100 -35.45900 1.000 91.52705 130 SER E CA 1
ATOM 8698 C C . SER D 3 135 ? 13.19000 -22.99500 -35.32200 1.000 97.92203 130 SER E C 1
ATOM 8699 O O . SER D 3 135 ? 14.08600 -23.15200 -36.15500 1.000 97.33844 130 SER E O 1
ATOM 8703 N N . GLN E 4 6 ? 26.33100 -82.58000 -6.89000 1.000 104.57933 1 GLN G N 1
ATOM 8704 C CA . GLN E 4 6 ? 25.92600 -81.47600 -6.02700 1.000 104.24716 1 GLN G CA 1
ATOM 8705 C C . GLN E 4 6 ? 25.20700 -81.98400 -4.77800 1.000 102.77581 1 GLN G C 1
ATOM 8706 O O . GLN E 4 6 ? 24.16600 -82.63300 -4.87100 1.000 103.33600 1 GLN G O 1
ATOM 8708 N N . VAL E 4 7 ? 25.77500 -81.68100 -3.61100 1.000 99.05714 2 VAL G N 1
ATOM 8709 C CA . VAL E 4 7 ? 25.20200 -82.09900 -2.33500 1.000 90.44288 2 VAL G CA 1
ATOM 8710 C C . VAL E 4 7 ? 24.00800 -81.21400 -2.00100 1.000 85.43040 2 VAL G C 1
ATOM 8711 O O . VAL E 4 7 ? 23.92300 -80.05900 -2.43500 1.000 82.94827 2 VAL G O 1
ATOM 8715 N N . GLN E 4 8 ? 23.07000 -81.75600 -1.22500 1.000 86.27329 3 GLN G N 1
ATOM 8716 C CA . GLN E 4 8 ? 21.88100 -81.00400 -0.85000 1.000 88.16244 3 GLN G CA 1
ATOM 8717 C C . GLN E 4 8 ? 21.37100 -81.46700 0.50700 1.000 77.74624 3 GLN G C 1
ATOM 8718 O O . GLN E 4 8 ? 21.33800 -82.66600 0.79500 1.000 71.55798 3 GLN G O 1
ATOM 8724 N N . LEU E 4 9 ? 20.94300 -80.50400 1.31700 1.000 77.56754 4 LEU G N 1
ATOM 8725 C CA . LEU E 4 9 ? 20.33400 -80.75300 2.61500 1.000 70.90027 4 LEU G CA 1
ATOM 8726 C C . LEU E 4 9 ? 18.86500 -80.36900 2.54000 1.000 71.30077 4 LEU G C 1
ATOM 8727 O O . LEU E 4 9 ? 18.53400 -79.25700 2.11500 1.000 69.81538 4 LEU G O 1
ATOM 8732 N N . VAL E 4 10 ? 17.98600 -81.28100 2.94300 1.000 70.83096 5 VAL G N 1
ATOM 8733 C CA . VAL E 4 10 ? 16.55800 -80.99500 3.00700 1.000 74.04722 5 VAL G CA 1
ATOM 8734 C C . VAL E 4 10 ? 16.08000 -81.21100 4.43700 1.000 78.91812 5 VAL G C 1
ATOM 8735 O O . VAL E 4 10 ? 16.34700 -82.25700 5.04000 1.000 82.30049 5 VAL G O 1
ATOM 8739 N N . GLU E 4 11 ? 15.40600 -80.20400 4.98600 1.000 77.61458 6 GLU G N 1
ATOM 8740 C CA . GLU E 4 11 ? 14.84500 -80.27400 6.32400 1.000 76.53925 6 GLU G CA 1
ATOM 8741 C C . GLU E 4 11 ? 13.32300 -80.27400 6.25300 1.000 83.27347 6 GLU G C 1
ATOM 8742 O O . GLU E 4 11 ? 12.72200 -79.67300 5.35800 1.000 83.77690 6 GLU G O 1
ATOM 8748 N N . THR E 4 12 ? 12.71500 -80.96800 7.21200 1.000 88.40971 7 THR G N 1
ATOM 8749 C CA . THR E 4 12 ? 11.27100 -81.12800 7.29100 1.000 90.71754 7 THR G CA 1
ATOM 8750 C C . THR E 4 12 ? 10.84300 -81.14900 8.75300 1.000 90.08007 7 THR G C 1
ATOM 8751 O O . THR E 4 12 ? 11.66400 -81.27500 9.66800 1.000 94.40351 7 THR G O 1
ATOM 8755 N N . GLY E 4 13 ? 9.53300 -81.03600 8.96100 1.000 102.13122 8 GLY G N 1
ATOM 8756 C CA . GLY E 4 13 ? 8.95000 -81.01200 10.28500 1.000 102.18194 8 GLY G CA 1
ATOM 8757 C C . GLY E 4 13 ? 8.51900 -79.64300 10.76700 1.000 99.64044 8 GLY G C 1
ATOM 8758 O O . GLY E 4 13 ? 8.08400 -79.52700 11.92100 1.000 100.14196 8 GLY G O 1
ATOM 8759 N N . GLY E 4 14 ? 8.61300 -78.62000 9.93100 1.000 97.79165 9 GLY G N 1
ATOM 8760 C CA . GLY E 4 14 ? 8.21800 -77.27800 10.31900 1.000 103.19322 9 GLY G CA 1
ATOM 8761 C C . GLY E 4 14 ? 6.73800 -77.05100 10.08900 1.000 106.71074 9 GLY G C 1
ATOM 8762 O O . GLY E 4 14 ? 6.23300 -77.25800 8.98200 1.000 109.86348 9 GLY G O 1
ATOM 8763 N N . ALA E 4 15 ? 6.04600 -76.63100 11.14100 1.000 105.46439 10 ALA G N 1
ATOM 8764 C CA . ALA E 4 15 ? 4.61900 -76.35400 11.05400 1.000 107.11924 10 ALA G CA 1
ATOM 8765 C C . ALA E 4 15 ? 4.23700 -75.46800 12.23700 1.000 105.58883 10 ALA G C 1
ATOM 8766 O O . ALA E 4 15 ? 5.09900 -74.82800 12.84900 1.000 103.05468 10 ALA G O 1
ATOM 8768 N N . LEU E 4 16 ? 2.95100 -75.44500 12.56800 1.000 104.93439 11 LEU G N 1
ATOM 8769 C CA . LEU E 4 16 ? 2.49300 -74.72700 13.74300 1.000 105.43346 11 LEU G CA 1
ATOM 8770 C C . LEU E 4 16 ? 2.76700 -75.57000 14.98000 1.000 112.49975 11 LEU G C 1
ATOM 8771 O O . LEU E 4 16 ? 2.72800 -76.80300 14.93500 1.000 120.03067 11 LEU G O 1
ATOM 8776 N N . VAL E 4 17 ? 3.07000 -74.89700 16.08800 1.000 107.53439 12 VAL G N 1
ATOM 8777 C CA . VAL E 4 17 ? 3.33500 -75.56600 17.35800 1.000 105.17213 12 VAL G CA 1
ATOM 8778 C C . VAL E 4 17 ? 2.64800 -74.79000 18.47200 1.000 103.83384 12 VAL G C 1
ATOM 8779 O O . VAL E 4 17 ? 2.73200 -73.55800 18.52500 1.000 103.15109 12 VAL G O 1
ATOM 8783 N N . GLN E 4 18 ? 1.95000 -75.51100 19.35000 1.000 108.29962 13 GLN G N 1
ATOM 8784 C CA . GLN E 4 18 ? 1.43600 -74.90100 20.56200 1.000 106.78647 13 GLN G CA 1
ATOM 8785 C C . GLN E 4 18 ? 2.52000 -74.90900 21.63800 1.000 109.88240 13 GLN G C 1
ATOM 8786 O O . GLN E 4 18 ? 3.36900 -75.80300 21.66000 1.000 109.78711 13 GLN G O 1
ATOM 8788 N N . PRO E 4 19 ? 2.52000 -73.91200 22.52800 1.000 113.79943 14 PRO G N 1
ATOM 8789 C CA . PRO E 4 19 ? 3.58300 -73.82800 23.54700 1.000 111.76109 14 PRO G CA 1
ATOM 8790 C C . PRO E 4 19 ? 3.77000 -75.09200 24.37400 1.000 121.13446 14 PRO G C 1
ATOM 8791 O O . PRO E 4 19 ? 4.89700 -75.39300 24.78400 1.000 116.93463 14 PRO G O 1
ATOM 8795 N N . GLY E 4 20 ? 2.70000 -75.84200 24.64000 1.000 141.44256 15 GLY G N 1
ATOM 8796 C CA . GLY E 4 20 ? 2.84800 -77.10600 25.33900 1.000 146.12849 15 GLY G CA 1
ATOM 8797 C C . GLY E 4 20 ? 3.50600 -78.18400 24.50100 1.000 146.50431 15 GLY G C 1
ATOM 8798 O O . GLY E 4 20 ? 4.25600 -79.01300 25.02600 1.000 145.41588 15 GLY G O 1
ATOM 8799 N N . GLN E 4 21 ? 3.24800 -78.18200 23.19600 1.000 145.96026 16 GLN G N 1
ATOM 8800 C CA . GLN E 4 21 ? 3.71300 -79.24800 22.32300 1.000 140.67761 16 GLN G CA 1
ATOM 8801 C C . GLN E 4 21 ? 5.23500 -79.25600 22.21100 1.000 137.57434 16 GLN G C 1
ATOM 8802 O O . GLN E 4 21 ? 5.92400 -78.29300 22.55700 1.000 143.35847 16 GLN G O 1
ATOM 8804 N N . SER E 4 22 ? 5.75100 -80.37600 21.71500 1.000 126.13681 17 SER G N 1
ATOM 8805 C CA . SER E 4 22 ? 7.17600 -80.58200 21.51300 1.000 119.50690 17 SER G CA 1
ATOM 8806 C C . SER E 4 22 ? 7.41600 -80.90900 20.04600 1.000 121.07894 17 SER G C 1
ATOM 8807 O O . SER E 4 22 ? 6.63100 -81.63400 19.42700 1.000 117.59504 17 SER G O 1
ATOM 8810 N N . LEU E 4 23 ? 8.49500 -80.36700 19.49000 1.000 121.08089 18 LEU G N 1
ATOM 8811 C CA . LEU E 4 23 ? 8.73000 -80.41400 18.05400 1.000 119.21081 18 LEU G CA 1
ATOM 8812 C C . LEU E 4 23 ? 9.96300 -81.24800 17.73400 1.000 117.63457 18 LEU G C 1
ATOM 8813 O O . LEU E 4 23 ? 10.86400 -81.41600 18.56100 1.000 123.54954 18 LEU G O 1
ATOM 8818 N N . THR E 4 24 ? 9.99200 -81.76500 16.50600 1.000 109.48674 19 THR G N 1
ATOM 8819 C CA . THR E 4 24 ? 11.12800 -82.52400 15.99800 1.000 105.75530 19 THR G CA 1
ATOM 8820 C C . THR E 4 24 ? 11.37900 -82.11300 14.55600 1.000 98.72387 19 THR G C 1
ATOM 8821 O O . THR E 4 24 ? 10.52100 -82.31900 13.69200 1.000 93.44189 19 THR G O 1
ATOM 8825 N N . LEU E 4 25 ? 12.54400 -81.52200 14.30300 1.000 95.80363 20 LEU G N 1
ATOM 8826 C CA . LEU E 4 25 ? 12.94600 -81.12400 12.96200 1.000 92.26559 20 LEU G CA 1
ATOM 8827 C C . LEU E 4 25 ? 13.97800 -82.11500 12.44400 1.000 96.48192 20 LEU G C 1
ATOM 8828 O O . LEU E 4 25 ? 14.89600 -82.50000 13.17700 1.000 104.94264 20 LEU G O 1
ATOM 8833 N N . SER E 4 26 ? 13.81800 -82.53800 11.19400 1.000 97.59360 21 SER G N 1
ATOM 8834 C CA . SER E 4 26 ? 14.70500 -83.51200 10.58000 1.000 93.99371 21 SER G CA 1
ATOM 8835 C C . SER E 4 26 ? 15.46500 -82.87300 9.42500 1.000 87.29413 21 SER G C 1
ATOM 8836 O O . SER E 4 26 ? 14.93300 -82.02200 8.71000 1.000 80.84404 21 SER G O 1
ATOM 8839 N N . CYS E 4 27 ? 16.71600 -83.29500 9.24500 1.000 87.78069 22 CYS G N 1
ATOM 8840 C CA . CYS E 4 27 ? 17.53800 -82.83000 8.13500 1.000 85.98665 22 CYS G CA 1
ATOM 8841 C C . CYS E 4 27 ? 18.27400 -84.01700 7.53700 1.000 84.96493 22 CYS G C 1
ATOM 8842 O O . CYS E 4 27 ? 18.95100 -84.75300 8.25900 1.000 78.53408 22 CYS G O 1
ATOM 8845 N N . THR E 4 28 ? 18.14100 -84.20300 6.22600 1.000 86.85251 23 THR G N 1
ATOM 8846 C CA . THR E 4 28 ? 18.80000 -85.29800 5.53200 1.000 91.86696 23 THR G CA 1
ATOM 8847 C C . THR E 4 28 ? 19.68300 -84.76000 4.41200 1.000 91.77599 23 THR G C 1
ATOM 8848 O O . THR E 4 28 ? 19.45900 -83.66600 3.87800 1.000 93.30829 23 THR G O 1
ATOM 8852 N N . THR E 4 29 ? 20.68400 -85.56400 4.05400 1.000 82.57440 24 THR G N 1
ATOM 8853 C CA . THR E 4 29 ? 21.65100 -85.24000 3.01600 1.000 74.79288 24 THR G CA 1
ATOM 8854 C C . THR E 4 29 ? 21.81100 -86.43500 2.08800 1.000 69.73022 24 THR G C 1
ATOM 8855 O O . THR E 4 29 ? 21.29300 -87.52500 2.34300 1.000 70.91474 24 THR G O 1
ATOM 8859 N N . SER E 4 30 ? 22.56200 -86.22800 1.00700 1.000 76.72567 25 SER G N 1
ATOM 8860 C CA . SER E 4 30 ? 22.70600 -87.24200 -0.02900 1.000 85.62570 25 SER G CA 1
ATOM 8861 C C . SER E 4 30 ? 24.04600 -87.96700 -0.00300 1.000 92.42163 25 SER G C 1
ATOM 8862 O O . SER E 4 30 ? 24.09900 -89.14700 -0.36600 1.000 90.98036 25 SER G O 1
ATOM 8865 N N . GLU E 4 31 ? 25.12800 -87.30900 0.41600 1.000 98.83042 26 GLU G N 1
ATOM 8866 C CA . GLU E 4 31 ? 26.45700 -87.91100 0.39000 1.000 103.18602 26 GLU G CA 1
ATOM 8867 C C . GLU E 4 31 ? 27.02600 -88.16800 1.77900 1.000 105.58141 26 GLU G C 1
ATOM 8868 O O . GLU E 4 31 ? 28.18300 -88.58600 1.89100 1.000 116.65109 26 GLU G O 1
ATOM 8874 N N . ASN E 4 32 ? 26.24500 -87.93600 2.83400 1.000 98.53964 27 ASN G N 1
ATOM 8875 C CA . ASN E 4 32 ? 26.69100 -88.10500 4.21600 1.000 90.24313 27 ASN G CA 1
ATOM 8876 C C . ASN E 4 32 ? 27.93600 -87.25400 4.48600 1.000 81.12908 27 ASN G C 1
ATOM 8877 O O . ASN E 4 32 ? 29.04600 -87.74600 4.69100 1.000 84.37690 27 ASN G O 1
ATOM 8882 N N . VAL E 4 33 ? 27.71400 -85.93900 4.45000 1.000 79.46991 28 VAL G N 1
ATOM 8883 C CA . VAL E 4 33 ? 28.74100 -84.99400 4.87200 1.000 73.23391 28 VAL G CA 1
ATOM 8884 C C . VAL E 4 33 ? 28.69500 -84.73900 6.36900 1.000 68.29370 28 VAL G C 1
ATOM 8885 O O . VAL E 4 33 ? 29.58400 -84.05400 6.89900 1.000 68.14703 28 VAL G O 1
ATOM 8889 N N . PHE E 4 34 ? 27.68600 -85.26400 7.07000 1.000 71.64466 29 PHE G N 1
ATOM 8890 C CA . PHE E 4 34 ? 27.62000 -85.10600 8.51800 1.000 72.31756 29 PHE G CA 1
ATOM 8891 C C . PHE E 4 34 ? 28.80000 -85.77500 9.20900 1.000 67.68996 29 PHE G C 1
ATOM 8892 O O . PHE E 4 34 ? 29.26200 -85.29300 10.25000 1.000 66.43732 29 PHE G O 1
ATOM 8900 N N . GLY E 4 35 ? 29.29700 -86.88200 8.65500 1.000 69.77705 30 GLY G N 1
ATOM 8901 C CA . GLY E 4 35 ? 30.44400 -87.56100 9.22800 1.000 61.40595 30 GLY G CA 1
ATOM 8902 C C . GLY E 4 35 ? 31.77900 -86.91800 8.93400 1.000 70.44539 30 GLY G C 1
ATOM 8903 O O . GLY E 4 35 ? 32.79300 -87.34200 9.49700 1.000 74.82693 30 GLY G O 1
ATOM 8904 N N . ILE E 4 36 ? 31.80300 -85.90900 8.07000 1.000 65.92546 31 ILE G N 1
ATOM 8905 C CA . ILE E 4 36 ? 33.01900 -85.16800 7.76000 1.000 63.86213 31 ILE G CA 1
ATOM 8906 C C . ILE E 4 36 ? 33.12400 -83.90000 8.59800 1.000 67.51536 31 ILE G C 1
ATOM 8907 O O . ILE E 4 36 ? 34.12100 -83.68300 9.28600 1.000 70.42647 31 ILE G O 1
ATOM 8912 N N . TYR E 4 37 ? 32.09600 -83.05200 8.55800 1.000 67.61535 32 TYR G N 1
ATOM 8913 C CA . TYR E 4 37 ? 32.08000 -81.81200 9.32900 1.000 68.55703 32 TYR G CA 1
ATOM 8914 C C . TYR E 4 37 ? 31.28900 -81.96100 10.62100 1.000 71.09340 32 TYR G C 1
ATOM 8915 O O . TYR E 4 37 ? 31.80700 -81.71800 11.71500 1.000 87.37270 32 TYR G O 1
ATOM 8924 N N . GLY E 4 38 ? 30.02900 -82.34900 10.50300 1.000 65.07842 33 GLY G N 1
ATOM 8925 C CA . GLY E 4 38 ? 29.10400 -82.37800 11.61000 1.000 62.63985 33 GLY G CA 1
ATOM 8926 C C . GLY E 4 38 ? 27.77800 -81.86100 11.10500 1.000 66.79655 33 GLY G C 1
ATOM 8927 O O . GLY E 4 38 ? 27.40600 -82.12700 9.95900 1.000 68.56206 33 GLY G O 1
ATOM 8928 N N . MET E 4 39 ? 27.07500 -81.09200 11.92600 1.000 64.56083 34 MET G N 1
ATOM 8929 C CA . MET E 4 39 ? 25.85600 -80.44200 11.47600 1.000 62.76625 34 MET G CA 1
ATOM 8930 C C . MET E 4 39 ? 25.53200 -79.30800 12.43500 1.000 64.12433 34 MET G C 1
ATOM 8931 O O . MET E 4 39 ? 25.98600 -79.28200 13.58300 1.000 63.53862 34 MET G O 1
ATOM 8936 N N . ALA E 4 40 ? 24.76800 -78.35000 11.92600 1.000 68.95888 35 ALA G N 1
ATOM 8937 C CA . ALA E 4 40 ? 24.32600 -77.21200 12.71000 1.000 72.90685 35 ALA G CA 1
ATOM 8938 C C . ALA E 4 40 ? 22.90000 -76.85200 12.33100 1.000 78.67376 35 ALA G C 1
ATOM 8939 O O . ALA E 4 40 ? 22.52700 -76.88700 11.15500 1.000 87.73126 35 ALA G O 1
ATOM 8941 N N . TRP E 4 41 ? 22.10900 -76.51800 13.33900 1.000 76.09129 36 TRP G N 1
ATOM 8942 C CA . TRP E 4 41 ? 20.80400 -75.90900 13.15400 1.000 76.53663 36 TRP G CA 1
ATOM 8943 C C . TRP E 4 41 ? 20.93500 -74.43000 13.48000 1.000 77.72367 36 TRP G C 1
ATOM 8944 O O . TRP E 4 41 ? 21.44200 -74.07300 14.55300 1.000 73.12797 36 TRP G O 1
ATOM 8955 N N . LEU E 4 42 ? 20.50800 -73.57900 12.54700 1.000 74.92356 37 LEU G N 1
ATOM 8956 C CA . LEU E 4 42 ? 20.49200 -72.13800 12.76300 1.000 76.58977 37 LEU G CA 1
ATOM 8957 C C . LEU E 4 42 ? 19.09600 -71.61100 12.47500 1.000 81.59309 37 LEU G C 1
ATOM 8958 O O . LEU E 4 42 ? 18.52400 -71.91000 11.42700 1.000 84.78679 37 LEU G O 1
ATOM 8963 N N . ARG E 4 43 ? 18.55800 -70.80800 13.38200 1.000 83.94478 38 ARG G N 1
ATOM 8964 C CA . ARG E 4 43 ? 17.21600 -70.27000 13.22600 1.000 88.23686 38 ARG G CA 1
ATOM 8965 C C . ARG E 4 43 ? 17.29100 -68.76000 13.05600 1.000 88.41196 38 ARG G C 1
ATOM 8966 O O . ARG E 4 43 ? 18.09100 -68.08800 13.71400 1.000 90.81159 38 ARG G O 1
ATOM 8974 N N . GLN E 4 44 ? 16.47100 -68.23200 12.15200 1.000 89.25197 39 GLN G N 1
ATOM 8975 C CA . GLN E 4 44 ? 16.39300 -66.79400 11.93300 1.000 94.59787 39 GLN G CA 1
ATOM 8976 C C . GLN E 4 44 ? 14.95400 -66.33600 12.09700 1.000 100.98399 39 GLN G C 1
ATOM 8977 O O . GLN E 4 44 ? 14.05800 -66.83000 11.40400 1.000 102.01493 39 GLN G O 1
ATOM 8983 N N . ALA E 4 45 ? 14.73600 -65.42600 13.04200 1.000 109.09455 40 ALA G N 1
ATOM 8984 C CA . ALA E 4 45 ? 13.50000 -64.69600 13.27400 1.000 115.49974 40 ALA G CA 1
ATOM 8985 C C . ALA E 4 45 ? 13.48000 -63.44900 12.39600 1.000 121.56431 40 ALA G C 1
ATOM 8986 O O . ALA E 4 45 ? 14.52400 -62.82000 12.19500 1.000 130.90046 40 ALA G O 1
ATOM 8988 N N . PRO E 4 46 ? 12.32100 -63.07600 11.85100 1.000 120.72786 41 PRO G N 1
ATOM 8989 C CA . PRO E 4 46 ? 12.28100 -61.90800 10.95400 1.000 121.92989 41 PRO G CA 1
ATOM 8990 C C . PRO E 4 46 ? 12.80200 -60.62800 11.59000 1.000 121.84714 41 PRO G C 1
ATOM 8991 O O . PRO E 4 46 ? 13.40900 -59.80400 10.89400 1.000 118.46362 41 PRO G O 1
ATOM 8995 N N . GLY E 4 47 ? 12.60000 -60.44200 12.89200 1.000 123.13680 42 GLY G N 1
ATOM 8996 C CA . GLY E 4 47 ? 13.07700 -59.25100 13.56600 1.000 126.48568 42 GLY G CA 1
ATOM 8997 C C . GLY E 4 47 ? 14.52900 -59.32300 13.99600 1.000 126.26007 42 GLY G C 1
ATOM 8998 O O . GLY E 4 47 ? 15.23900 -58.31400 13.96900 1.000 127.17382 42 GLY G O 1
ATOM 8999 N N . ARG E 4 48 ? 14.98600 -60.50800 14.39100 1.000 125.45797 43 ARG G N 1
ATOM 9000 C CA . ARG E 4 48 ? 16.33800 -60.67800 14.89700 1.000 129.00053 43 ARG G CA 1
ATOM 9001 C C . ARG E 4 48 ? 17.28800 -61.10000 13.77600 1.000 127.02906 43 ARG G C 1
ATOM 9002 O O . ARG E 4 48 ? 16.91100 -61.20600 12.60600 1.000 127.35918 43 ARG G O 1
ATOM 9004 N N . GLN E 4 49 ? 18.54300 -61.33900 14.14300 1.000 122.53002 44 GLN G N 1
ATOM 9005 C CA . GLN E 4 49 ? 19.57700 -61.78700 13.22300 1.000 117.73341 44 GLN G CA 1
ATOM 9006 C C . GLN E 4 49 ? 19.72600 -63.30400 13.29200 1.000 112.43699 44 GLN G C 1
ATOM 9007 O O . GLN E 4 49 ? 19.09600 -63.98100 14.10900 1.000 113.23121 44 GLN G O 1
ATOM 9009 N N . ARG E 4 50 ? 20.56100 -63.83600 12.39900 1.000 105.81019 45 ARG G N 1
ATOM 9010 C CA . ARG E 4 50 ? 20.80600 -65.27300 12.35800 1.000 97.95958 45 ARG G CA 1
ATOM 9011 C C . ARG E 4 50 ? 21.33900 -65.75700 13.70000 1.000 93.33792 45 ARG G C 1
ATOM 9012 O O . ARG E 4 50 ? 22.30100 -65.20400 14.23900 1.000 93.92520 45 ARG G O 1
ATOM 9020 N N . GLU E 4 51 ? 20.70400 -66.79500 14.23700 1.000 90.16567 46 GLU G N 1
ATOM 9021 C CA . GLU E 4 51 ? 21.06200 -67.36900 15.52600 1.000 87.15846 46 GLU G CA 1
ATOM 9022 C C . GLU E 4 51 ? 21.48000 -68.81900 15.33700 1.000 80.07334 46 GLU G C 1
ATOM 9023 O O . GLU E 4 51 ? 20.77800 -69.58900 14.67500 1.000 83.18232 46 GLU G O 1
ATOM 9029 N N . LEU E 4 52 ? 22.62100 -69.18500 15.91300 1.000 77.59452 47 LEU G N 1
ATOM 9030 C CA . LEU E 4 52 ? 23.06700 -70.57600 15.93800 1.000 75.57248 47 LEU G CA 1
ATOM 9031 C C . LEU E 4 52 ? 22.38600 -71.24900 17.12100 1.000 75.10617 47 LEU G C 1
ATOM 9032 O O . LEU E 4 52 ? 22.75900 -71.03000 18.27500 1.000 74.81081 47 LEU G O 1
ATOM 9037 N N . VAL E 4 53 ? 21.37700 -72.06900 16.84300 1.000 75.05441 48 VAL G N 1
ATOM 9038 C CA . VAL E 4 53 ? 20.64200 -72.71400 17.92400 1.000 78.77146 48 VAL G CA 1
ATOM 9039 C C . VAL E 4 53 ? 21.30900 -74.01700 18.35600 1.000 76.81361 48 VAL G C 1
ATOM 9040 O O . VAL E 4 53 ? 21.43500 -74.27900 19.55400 1.000 71.89170 48 VAL G O 1
ATOM 9044 N N . ALA E 4 54 ? 21.76600 -74.85700 17.42500 1.000 86.00738 49 ALA G N 1
ATOM 9045 C CA . ALA E 4 54 ? 22.38300 -76.11800 17.82000 1.000 87.89133 49 ALA G CA 1
ATOM 9046 C C . ALA E 4 54 ? 23.58200 -76.42100 16.93300 1.000 85.37375 49 ALA G C 1
ATOM 9047 O O . ALA E 4 54 ? 23.58200 -76.10800 15.74300 1.000 86.75902 49 ALA G O 1
ATOM 9049 N N . SER E 4 55 ? 24.60200 -77.05000 17.51600 1.000 82.29944 50 SER G N 1
ATOM 9050 C CA . SER E 4 55 ? 25.73800 -77.52200 16.73700 1.000 79.12733 50 SER G CA 1
ATOM 9051 C C . SER E 4 55 ? 26.19600 -78.86500 17.28300 1.000 69.41202 50 SER G C 1
ATOM 9052 O O . SER E 4 55 ? 26.10600 -79.12400 18.48400 1.000 62.62937 50 SER G O 1
ATOM 9055 N N . ILE E 4 56 ? 26.68300 -79.72200 16.39200 1.000 66.36975 51 ILE G N 1
ATOM 9056 C CA . ILE E 4 56 ? 27.23600 -81.00600 16.80700 1.000 65.65682 51 ILE G CA 1
ATOM 9057 C C . ILE E 4 56 ? 28.29700 -81.41100 15.79500 1.000 68.85193 51 ILE G C 1
ATOM 9058 O O . ILE E 4 56 ? 28.16800 -81.14300 14.59800 1.000 69.24348 51 ILE G O 1
ATOM 9063 N N . THR E 4 57 ? 29.36900 -82.02600 16.28700 1.000 72.58412 52 THR G N 1
ATOM 9064 C CA . THR E 4 57 ? 30.45900 -82.46200 15.43300 1.000 75.46464 52 THR G CA 1
ATOM 9065 C C . THR E 4 57 ? 30.19000 -83.87100 14.91300 1.000 74.35118 52 THR G C 1
ATOM 9066 O O . THR E 4 57 ? 29.21600 -84.52900 15.28600 1.000 79.36903 52 THR G O 1
ATOM 9070 N N . SER E 4 58 ? 31.08000 -84.34800 14.04100 1.000 75.12902 53 SER G N 1
ATOM 9071 C CA . SER E 4 58 ? 30.94800 -85.70100 13.51700 1.000 75.24132 53 SER G CA 1
ATOM 9072 C C . SER E 4 58 ? 31.19200 -86.75400 14.58800 1.000 77.26065 53 SER G C 1
ATOM 9073 O O . SER E 4 58 ? 30.76300 -87.90000 14.42100 1.000 77.87395 53 SER G O 1
ATOM 9076 N N . ARG E 4 59 ? 31.86300 -86.39000 15.68300 1.000 80.18568 54 ARG G N 1
ATOM 9077 C CA . ARG E 4 59 ? 32.10500 -87.32900 16.77000 1.000 77.87808 54 ARG G CA 1
ATOM 9078 C C . ARG E 4 59 ? 30.93900 -87.41700 17.74400 1.000 70.97815 54 ARG G C 1
ATOM 9079 O O . ARG E 4 59 ? 30.80700 -88.43000 18.43800 1.000 71.05925 54 ARG G O 1
ATOM 9087 N N . GLY E 4 60 ? 30.09800 -86.39000 17.81600 1.000 74.65862 55 GLY G N 1
ATOM 9088 C CA . GLY E 4 60 ? 28.92600 -86.40500 18.67400 1.000 63.17214 55 GLY G CA 1
ATOM 9089 C C . GLY E 4 60 ? 28.86100 -85.29800 19.70400 1.000 66.11475 55 GLY G C 1
ATOM 9090 O O . GLY E 4 60 ? 27.79200 -85.09900 20.30000 1.000 73.36425 55 GLY G O 1
ATOM 9091 N N . THR E 4 61 ? 29.94800 -84.57400 19.96200 1.000 71.68000 56 THR G N 1
ATOM 9092 C CA . THR E 4 61 ? 29.90800 -83.49000 20.93600 1.000 75.52520 56 THR G CA 1
ATOM 9093 C C . THR E 4 61 ? 28.95200 -82.39500 20.47700 1.000 75.16722 56 THR G C 1
ATOM 9094 O O . THR E 4 61 ? 29.01600 -81.93300 19.33500 1.000 69.17279 56 THR G O 1
ATOM 9098 N N . ALA E 4 62 ? 28.05900 -81.98400 21.37300 1.000 78.59642 57 ALA G N 1
ATOM 9099 C CA . ALA E 4 62 ? 27.01200 -81.03000 21.05100 1.000 78.43542 57 ALA G CA 1
ATOM 9100 C C . ALA E 4 62 ? 27.19500 -79.75100 21.85400 1.000 80.93714 57 ALA G C 1
ATOM 9101 O O . ALA E 4 62 ? 27.64000 -79.77700 23.00600 1.000 83.96722 57 ALA G O 1
ATOM 9103 N N . HIS E 4 63 ? 26.84700 -78.63000 21.22600 1.000 86.18439 58 HIS G N 1
ATOM 9104 C CA . HIS E 4 63 ? 26.87400 -77.32000 21.85800 1.000 89.79347 58 HIS G CA 1
ATOM 9105 C C . HIS E 4 63 ? 25.59000 -76.57400 21.52400 1.000 87.80352 58 HIS G C 1
ATOM 9106 O O . HIS E 4 63 ? 25.07300 -76.66500 20.40200 1.000 85.15610 58 HIS G O 1
ATOM 9113 N N . TYR E 4 64 ? 25.07300 -75.84600 22.51000 1.000 90.17870 59 TYR G N 1
ATOM 9114 C CA . TYR E 4 64 ? 23.78700 -75.17900 22.40200 1.000 88.93620 59 TYR G CA 1
ATOM 9115 C C . TYR E 4 64 ? 23.93800 -73.69900 22.72100 1.000 94.08898 59 TYR G C 1
ATOM 9116 O O . TYR E 4 64 ? 24.86600 -73.28100 23.41800 1.000 96.04270 59 TYR G O 1
ATOM 9125 N N . HIS E 4 65 ? 23.00200 -72.91000 22.20500 1.000 95.09344 60 HIS G N 1
ATOM 9126 C CA . HIS E 4 65 ? 22.91600 -71.50300 22.55700 1.000 106.31250 60 HIS G CA 1
ATOM 9127 C C . HIS E 4 65 ? 22.25700 -71.35900 23.92500 1.000 118.56954 60 HIS G C 1
ATOM 9128 O O . HIS E 4 65 ? 21.49200 -72.22300 24.36200 1.000 120.14850 60 HIS G O 1
ATOM 9135 N N . ASP E 4 66 ? 22.56300 -70.25200 24.60600 1.000 127.00159 61 ASP G N 1
ATOM 9136 C CA . ASP E 4 66 ? 22.06500 -70.06400 25.96500 1.000 131.88156 61 ASP G CA 1
ATOM 9137 C C . ASP E 4 66 ? 20.55900 -69.84600 26.00600 1.000 134.15800 61 ASP G C 1
ATOM 9138 O O . ASP E 4 66 ? 19.93500 -70.11800 27.03800 1.000 138.35983 61 ASP G O 1
ATOM 9143 N N . SER E 4 67 ? 19.96400 -69.36400 24.91400 1.000 133.81416 62 SER G N 1
ATOM 9144 C CA . SER E 4 67 ? 18.51300 -69.21800 24.86200 1.000 132.87160 62 SER G CA 1
ATOM 9145 C C . SER E 4 67 ? 17.81700 -70.57400 24.88500 1.000 128.09202 62 SER G C 1
ATOM 9146 O O . SER E 4 67 ? 16.76800 -70.73000 25.52200 1.000 133.93301 62 SER G O 1
ATOM 9149 N N . VAL E 4 68 ? 18.38300 -71.56400 24.19500 1.000 114.75197 63 VAL G N 1
ATOM 9150 C CA . VAL E 4 68 ? 17.74500 -72.86300 24.02500 1.000 110.04405 63 VAL G CA 1
ATOM 9151 C C . VAL E 4 68 ? 18.38400 -73.94200 24.89500 1.000 110.29062 63 VAL G C 1
ATOM 9152 O O . VAL E 4 68 ? 18.03900 -75.12000 24.76000 1.000 104.92226 63 VAL G O 1
ATOM 9156 N N . LYS E 4 69 ? 19.30700 -73.57200 25.78000 1.000 114.39784 64 LYS G N 1
ATOM 9157 C CA . LYS E 4 69 ? 20.02800 -74.55900 26.57700 1.000 115.73510 64 LYS G CA 1
ATOM 9158 C C . LYS E 4 69 ? 19.07400 -75.27200 27.52900 1.000 114.10579 64 LYS G C 1
ATOM 9159 O O . LYS E 4 69 ? 18.40200 -74.63300 28.34600 1.000 113.80446 64 LYS G O 1
ATOM 9165 N N . GLY E 4 70 ? 19.01200 -76.59700 27.41500 1.000 111.14573 65 GLY G N 1
ATOM 9166 C CA . GLY E 4 70 ? 18.10700 -77.39400 28.21900 1.000 108.36933 65 GLY G CA 1
ATOM 9167 C C . GLY E 4 70 ? 16.90100 -77.85800 27.43000 1.000 111.32380 65 GLY G C 1
ATOM 9168 O O . GLY E 4 70 ? 16.68400 -79.06000 27.25300 1.000 111.68575 65 GLY G O 1
ATOM 9169 N N . ARG E 4 71 ? 16.10400 -76.90000 26.95700 1.000 113.93499 66 ARG G N 1
ATOM 9170 C CA . ARG E 4 71 ? 14.87200 -77.19300 26.23600 1.000 118.38248 66 ARG G CA 1
ATOM 9171 C C . ARG E 4 71 ? 15.10800 -77.78100 24.84800 1.000 118.19012 66 ARG G C 1
ATOM 9172 O O . ARG E 4 71 ? 14.15300 -78.27400 24.23700 1.000 121.65877 66 ARG G O 1
ATOM 9180 N N . PHE E 4 72 ? 16.33800 -77.74700 24.33800 1.000 96.20255 67 PHE G N 1
ATOM 9181 C CA . PHE E 4 72 ? 16.66300 -78.25900 23.01400 1.000 97.57524 67 PHE G CA 1
ATOM 9182 C C . PHE E 4 72 ? 17.65800 -79.40700 23.11700 1.000 96.07969 67 PHE G C 1
ATOM 9183 O O . PHE E 4 72 ? 18.46600 -79.47000 24.04900 1.000 94.68031 67 PHE G O 1
ATOM 9191 N N . THR E 4 73 ? 17.59600 -80.31600 22.14400 1.000 91.34198 68 THR G N 1
ATOM 9192 C CA . THR E 4 73 ? 18.56000 -81.40700 22.06400 1.000 82.75629 68 THR G CA 1
ATOM 9193 C C . THR E 4 73 ? 18.79800 -81.77500 20.60600 1.000 77.60329 68 THR G C 1
ATOM 9194 O O . THR E 4 73 ? 17.84800 -81.93600 19.83400 1.000 78.07961 68 THR G O 1
ATOM 9198 N N . ILE E 4 74 ? 20.06800 -81.89400 20.23100 1.000 76.15503 69 ILE G N 1
ATOM 9199 C CA . ILE E 4 74 ? 20.46800 -82.19300 18.86100 1.000 80.86147 69 ILE G CA 1
ATOM 9200 C C . ILE E 4 74 ? 21.05100 -83.59900 18.82500 1.000 79.11840 69 ILE G C 1
ATOM 9201 O O . ILE E 4 74 ? 21.85300 -83.96700 19.69300 1.000 76.95164 69 ILE G O 1
ATOM 9206 N N . SER E 4 75 ? 20.63600 -84.38900 17.83600 1.000 80.52983 70 SER G N 1
ATOM 9207 C CA . SER E 4 75 ? 21.11100 -85.75600 17.68400 1.000 80.95554 70 SER G CA 1
ATOM 9208 C C . SER E 4 75 ? 21.54300 -85.99700 16.24600 1.000 85.45381 70 SER G C 1
ATOM 9209 O O . SER E 4 75 ? 20.93000 -85.48100 15.30400 1.000 84.73202 70 SER G O 1
ATOM 9212 N N . ARG E 4 76 ? 22.59500 -86.79000 16.09100 1.000 85.74460 71 ARG G N 1
ATOM 9213 C CA . ARG E 4 76 ? 23.20100 -87.16700 14.81900 1.000 88.20908 71 ARG G CA 1
ATOM 9214 C C . ARG E 4 76 ? 23.34900 -88.67400 14.66000 1.000 90.68523 71 ARG G C 1
ATOM 9215 O O . ARG E 4 76 ? 23.14500 -89.19100 13.55900 1.000 99.46972 71 ARG G O 1
ATOM 9223 N N . GLU E 4 77 ? 23.69000 -89.38900 15.73400 1.000 90.07956 72 GLU G N 1
ATOM 9224 C CA . GLU E 4 77 ? 23.66900 -90.85200 15.77200 1.000 100.37881 72 GLU G CA 1
ATOM 9225 C C . GLU E 4 77 ? 24.58800 -91.46400 14.71000 1.000 110.55136 72 GLU G C 1
ATOM 9226 O O . GLU E 4 77 ? 24.14700 -92.16400 13.79700 1.000 112.36592 72 GLU G O 1
ATOM 9228 N N . SER E 4 78 ? 25.88800 -91.19500 14.86500 1.000 117.55782 73 SER G N 1
ATOM 9229 C CA . SER E 4 78 ? 26.95700 -91.86600 14.12600 1.000 118.62468 73 SER G CA 1
ATOM 9230 C C . SER E 4 78 ? 26.69000 -92.01000 12.63100 1.000 120.39094 73 SER G C 1
ATOM 9231 O O . SER E 4 78 ? 26.45000 -91.01900 11.93400 1.000 128.60486 73 SER G O 1
ATOM 9234 N N . GLY E 4 79 ? 26.72800 -93.24800 12.13600 1.000 102.60811 74 GLY G N 1
ATOM 9235 C CA . GLY E 4 79 ? 26.67200 -93.54000 10.71100 1.000 98.57399 74 GLY G CA 1
ATOM 9236 C C . GLY E 4 79 ? 25.41700 -93.06700 10.00200 1.000 96.39068 74 GLY G C 1
ATOM 9237 O O . GLY E 4 79 ? 25.38500 -93.09000 8.76600 1.000 91.22637 74 GLY G O 1
ATOM 9238 N N . LYS E 4 80 ? 24.38800 -92.65500 10.74000 1.000 92.67298 75 LYS G N 1
ATOM 9239 C CA . LYS E 4 80 ? 23.14700 -92.21800 10.11500 1.000 87.36931 75 LYS G CA 1
ATOM 9240 C C . LYS E 4 80 ? 23.37300 -90.96000 9.28100 1.000 85.75698 75 LYS G C 1
ATOM 9241 O O . LYS E 4 80 ? 24.24700 -90.13800 9.57300 1.000 78.27092 75 LYS G O 1
ATOM 9243 N N . THR E 4 81 ? 22.56800 -90.81400 8.22800 1.000 90.23306 76 THR G N 1
ATOM 9244 C CA . THR E 4 81 ? 22.67500 -89.69000 7.30800 1.000 78.83020 76 THR G CA 1
ATOM 9245 C C . THR E 4 81 ? 21.57200 -88.65700 7.51700 1.000 91.72459 76 THR G C 1
ATOM 9246 O O . THR E 4 81 ? 21.36600 -87.79400 6.65700 1.000 78.46521 76 THR G O 1
ATOM 9250 N N . THR E 4 82 ? 20.86900 -88.72100 8.64600 1.000 65.44027 77 THR G N 1
ATOM 9251 C CA . THR E 4 82 ? 19.83900 -87.75200 8.99200 1.000 69.58326 77 THR G CA 1
ATOM 9252 C C . THR E 4 82 ? 20.03400 -87.31700 10.43800 1.000 76.91083 77 THR G C 1
ATOM 9253 O O . THR E 4 82 ? 20.34600 -88.13600 11.30800 1.000 85.15410 77 THR G O 1
ATOM 9257 N N . ALA E 4 83 ? 19.87700 -86.02000 10.68100 1.000 73.51133 78 ALA G N 1
ATOM 9258 C CA . ALA E 4 83 ? 20.06500 -85.43000 11.99800 1.000 77.88005 78 ALA G CA 1
ATOM 9259 C C . ALA E 4 83 ? 18.76300 -84.80400 12.47300 1.000 84.73603 78 ALA G C 1
ATOM 9260 O O . ALA E 4 83 ? 17.99600 -84.25500 11.67400 1.000 84.00441 78 ALA G O 1
ATOM 9262 N N . TYR E 4 84 ? 18.51800 -84.88400 13.77700 1.000 88.56368 79 TYR G N 1
ATOM 9263 C CA . TYR E 4 84 ? 17.27500 -84.40700 14.36100 1.000 86.73431 79 TYR G CA 1
ATOM 9264 C C . TYR E 4 84 ? 17.55000 -83.33200 15.40300 1.000 86.51646 79 TYR G C 1
ATOM 9265 O O . TYR E 4 84 ? 18.59100 -83.33200 16.06800 1.000 82.74216 79 TYR G O 1
ATOM 9274 N N . LEU E 4 85 ? 16.60600 -82.40300 15.52100 1.000 90.59986 80 LEU G N 1
ATOM 9275 C CA . LEU E 4 85 ? 16.61300 -81.38700 16.56800 1.000 90.11060 80 LEU G CA 1
ATOM 9276 C C . LEU E 4 85 ? 15.26400 -81.44900 17.27000 1.000 92.90840 80 LEU G C 1
ATOM 9277 O O . LEU E 4 85 ? 14.23100 -81.14400 16.66300 1.000 79.19311 80 LEU G O 1
ATOM 9282 N N . GLN E 4 86 ? 15.27000 -81.87600 18.53100 1.000 98.14785 81 GLN G N 1
ATOM 9283 C CA . GLN E 4 86 ? 14.05700 -82.01900 19.32100 1.000 103.67982 81 GLN G CA 1
ATOM 9284 C C . GLN E 4 86 ? 13.95500 -80.88100 20.32800 1.000 105.78952 81 GLN G C 1
ATOM 9285 O O . GLN E 4 86 ? 14.96000 -80.45100 20.90400 1.000 106.99577 81 GLN G O 1
ATOM 9291 N N . THR E 4 87 ? 12.73000 -80.40600 20.54200 1.000 108.26180 82 THR G N 1
ATOM 9292 C CA . THR E 4 87 ? 12.47000 -79.28100 21.42500 1.000 111.43406 82 THR G CA 1
ATOM 9293 C C . THR E 4 87 ? 11.27600 -79.61900 22.29900 1.000 118.75459 82 THR G C 1
ATOM 9294 O O . THR E 4 87 ? 10.28400 -80.17000 21.81300 1.000 117.06653 82 THR G O 1
ATOM 9298 N N . THR E 4 88 ? 11.37200 -79.27800 23.58300 1.000 133.08742 83 THR G N 1
ATOM 9299 C CA . THR E 4 88 ? 10.28900 -79.48500 24.53100 1.000 143.15914 83 THR G CA 1
ATOM 9300 C C . THR E 4 88 ? 9.95600 -78.16300 25.20900 1.000 150.98726 83 THR G C 1
ATOM 9301 O O . THR E 4 88 ? 10.83600 -77.32800 25.43900 1.000 156.55499 83 THR G O 1
ATOM 9305 N N . SER E 4 89 ? 8.67400 -77.98600 25.52500 1.000 147.93552 84 SER G N 1
ATOM 9306 C CA . SER E 4 89 ? 8.16000 -76.75700 26.12700 1.000 145.79385 84 SER G CA 1
ATOM 9307 C C . SER E 4 89 ? 8.53900 -75.53900 25.28000 1.000 138.75758 84 SER G C 1
ATOM 9308 O O . SER E 4 89 ? 9.19600 -74.60100 25.73600 1.000 142.37761 84 SER G O 1
ATOM 9311 N N . VAL E 4 90 ? 8.11900 -75.58600 24.01400 1.000 126.11183 85 VAL G N 1
ATOM 9312 C CA . VAL E 4 90 ? 8.39800 -74.49700 23.08900 1.000 114.94195 85 VAL G CA 1
ATOM 9313 C C . VAL E 4 90 ? 7.72500 -73.20900 23.57300 1.000 121.76934 85 VAL G C 1
ATOM 9314 O O . VAL E 4 90 ? 6.68200 -73.23200 24.23800 1.000 125.42496 85 VAL G O 1
ATOM 9318 N N . ASN E 4 91 ? 8.35100 -72.07300 23.25600 1.000 121.53898 86 ASN G N 1
ATOM 9319 C CA . ASN E 4 91 ? 7.84000 -70.75700 23.62200 1.000 123.23430 86 ASN G CA 1
ATOM 9320 C C . ASN E 4 91 ? 7.94700 -69.81800 22.42000 1.000 125.81825 86 ASN G C 1
ATOM 9321 O O . ASN E 4 91 ? 8.54600 -70.19200 21.40300 1.000 121.53470 86 ASN G O 1
ATOM 9326 N N . PRO E 4 92 ? 7.35500 -68.61600 22.47900 1.000 131.81646 87 PRO G N 1
ATOM 9327 C CA . PRO E 4 92 ? 7.36700 -67.72200 21.30500 1.000 131.83361 87 PRO G CA 1
ATOM 9328 C C . PRO E 4 92 ? 8.72900 -67.47000 20.67600 1.000 134.30589 87 PRO G C 1
ATOM 9329 O O . PRO E 4 92 ? 8.78900 -67.16400 19.47800 1.000 138.38446 87 PRO G O 1
ATOM 9333 N N . GLU E 4 93 ? 9.82300 -67.56900 21.43600 1.000 127.80747 88 GLU G N 1
ATOM 9334 C CA . GLU E 4 93 ? 11.14100 -67.25800 20.89000 1.000 112.86705 88 GLU G CA 1
ATOM 9335 C C . GLU E 4 93 ? 11.55000 -68.17600 19.74400 1.000 108.29529 88 GLU G C 1
ATOM 9336 O O . GLU E 4 93 ? 12.50600 -67.85400 19.02900 1.000 91.87388 88 GLU G O 1
ATOM 9338 N N . ASP E 4 94 ? 10.85600 -69.29400 19.54100 1.000 103.95169 89 ASP G N 1
ATOM 9339 C CA . ASP E 4 94 ? 11.22100 -70.26600 18.52000 1.000 101.29395 89 ASP G CA 1
ATOM 9340 C C . ASP E 4 94 ? 10.46900 -70.06800 17.20900 1.000 100.82426 89 ASP G C 1
ATOM 9341 O O . ASP E 4 94 ? 10.53800 -70.93500 16.33200 1.000 100.61065 89 ASP G O 1
ATOM 9346 N N . THR E 4 95 ? 9.76400 -68.95100 17.04700 1.000 103.39771 90 THR G N 1
ATOM 9347 C CA . THR E 4 95 ? 9.11200 -68.64100 15.77700 1.000 108.22502 90 THR G CA 1
ATOM 9348 C C . THR E 4 95 ? 10.17900 -68.11200 14.83100 1.000 105.69782 90 THR G C 1
ATOM 9349 O O . THR E 4 95 ? 10.62200 -66.96700 14.95000 1.000 109.31222 90 THR G O 1
ATOM 9353 N N . ALA E 4 96 ? 10.59900 -68.94900 13.88700 1.000 95.82483 91 ALA G N 1
ATOM 9354 C CA . ALA E 4 96 ? 11.72600 -68.62300 13.02400 1.000 88.31279 91 ALA G CA 1
ATOM 9355 C C . ALA E 4 96 ? 11.77200 -69.62100 11.87600 1.000 83.97363 91 ALA G C 1
ATOM 9356 O O . ALA E 4 96 ? 11.09000 -70.65000 11.88800 1.000 86.84341 91 ALA G O 1
ATOM 9358 N N . ILE E 4 97 ? 12.58300 -69.29400 10.87600 1.000 75.38158 92 ILE G N 1
ATOM 9359 C CA . ILE E 4 97 ? 12.92800 -70.23400 9.81800 1.000 76.78871 92 ILE G CA 1
ATOM 9360 C C . ILE E 4 97 ? 14.19000 -70.97100 10.24000 1.000 77.82638 92 ILE G C 1
ATOM 9361 O O . ILE E 4 97 ? 15.19800 -70.34300 10.58900 1.000 83.80349 92 ILE G O 1
ATOM 9366 N N . TYR E 4 98 ? 14.12900 -72.30000 10.23600 1.000 71.90859 93 TYR G N 1
ATOM 9367 C CA . TYR E 4 98 ? 15.23000 -73.14100 10.68700 1.000 81.75667 93 TYR G CA 1
ATOM 9368 C C . TYR E 4 98 ? 15.96500 -73.71400 9.48400 1.000 81.57020 93 TYR G C 1
ATOM 9369 O O . TYR E 4 98 ? 15.35400 -74.36200 8.62600 1.000 83.53388 93 TYR G O 1
ATOM 9378 N N . TYR E 4 99 ? 17.27600 -73.48000 9.43500 1.000 76.40639 94 TYR G N 1
ATOM 9379 C CA . TYR E 4 99 ? 18.13900 -73.91400 8.35100 1.000 74.13763 94 TYR G CA 1
ATOM 9380 C C . TYR E 4 99 ? 19.14300 -74.93600 8.86300 1.000 81.20574 94 TYR G C 1
ATOM 9381 O O . TYR E 4 99 ? 19.62900 -74.85700 10.00100 1.000 89.86991 94 TYR G O 1
ATOM 9390 N N . CYS E 4 100 ? 19.45300 -75.88300 7.98800 1.000 80.29115 95 CYS G N 1
ATOM 9391 C CA . CYS E 4 100 ? 20.38900 -76.96100 8.25100 1.000 77.00577 95 CYS G CA 1
ATOM 9392 C C . CYS E 4 100 ? 21.72000 -76.64300 7.58300 1.000 73.22355 95 CYS G C 1
ATOM 9393 O O . CYS E 4 100 ? 21.75200 -76.13800 6.45700 1.000 73.41605 95 CYS G O 1
ATOM 9396 N N . ASN E 4 101 ? 22.81800 -76.93200 8.27900 1.000 70.91884 96 ASN G N 1
ATOM 9397 C CA . ASN E 4 101 ? 24.14800 -76.63900 7.76500 1.000 63.59308 96 ASN G CA 1
ATOM 9398 C C . ASN E 4 101 ? 25.06900 -77.82100 8.01600 1.000 61.81502 96 ASN G C 1
ATOM 9399 O O . ASN E 4 101 ? 25.03900 -78.42600 9.08900 1.000 63.48743 96 ASN G O 1
ATOM 9404 N N . SER E 4 102 ? 25.90500 -78.12600 7.02800 1.000 61.79221 97 SER G N 1
ATOM 9405 C CA . SER E 4 102 ? 26.96700 -79.11300 7.20000 1.000 59.63088 97 SER G CA 1
ATOM 9406 C C . SER E 4 102 ? 28.13200 -78.65600 6.33000 1.000 58.53285 97 SER G C 1
ATOM 9407 O O . SER E 4 102 ? 28.09000 -78.81000 5.10700 1.000 61.23278 97 SER G O 1
ATOM 9410 N N . GLY E 4 103 ? 29.15500 -78.09300 6.96600 1.000 58.02791 98 GLY G N 1
ATOM 9411 C CA . GLY E 4 103 ? 30.26100 -77.51100 6.24900 1.000 67.25960 98 GLY G CA 1
ATOM 9412 C C . GLY E 4 103 ? 29.80400 -76.36100 5.37700 1.000 68.81537 98 GLY G C 1
ATOM 9413 O O . GLY E 4 103 ? 29.28900 -75.34900 5.86200 1.000 72.27209 98 GLY G O 1
ATOM 9414 N N . PRO E 4 104 ? 29.97500 -76.49900 4.06000 1.000 65.53194 99 PRO G N 1
ATOM 9415 C CA . PRO E 4 104 ? 29.56300 -75.43600 3.13800 1.000 64.04320 99 PRO G CA 1
ATOM 9416 C C . PRO E 4 104 ? 28.13100 -75.55200 2.64100 1.000 64.79646 99 PRO G C 1
ATOM 9417 O O . PRO E 4 104 ? 27.65800 -74.63400 1.95800 1.000 69.10430 99 PRO G O 1
ATOM 9421 N N . TYR E 4 105 ? 27.43700 -76.63700 2.96000 1.000 59.91544 100 TYR G N 1
ATOM 9422 C CA . TYR E 4 105 ? 26.11700 -76.91000 2.41700 1.000 69.42130 100 TYR G CA 1
ATOM 9423 C C . TYR E 4 105 ? 25.03200 -76.43100 3.37300 1.000 69.79438 100 TYR G C 1
ATOM 9424 O O . TYR E 4 105 ? 25.16200 -76.55300 4.59500 1.000 62.75526 100 TYR G O 1
ATOM 9433 N N . TRP E 4 106 ? 23.95100 -75.90500 2.80700 1.000 68.55803 101 TRP G N 1
ATOM 9434 C CA . TRP E 4 106 ? 22.84200 -75.38000 3.58600 1.000 69.27195 101 TRP G CA 1
ATOM 9435 C C . TRP E 4 106 ? 21.52800 -75.95000 3.07600 1.000 72.65708 101 TRP G C 1
ATOM 9436 O O . TRP E 4 106 ? 21.37500 -76.24100 1.88700 1.000 66.31017 101 TRP G O 1
ATOM 9447 N N . GLY E 4 107 ? 20.58000 -76.10800 3.99300 1.000 77.07126 102 GLY G N 1
ATOM 9448 C CA . GLY E 4 107 ? 19.21300 -76.37400 3.61700 1.000 81.30997 102 GLY G CA 1
ATOM 9449 C C . GLY E 4 107 ? 18.49500 -75.08600 3.27300 1.000 84.72460 102 GLY G C 1
ATOM 9450 O O . GLY E 4 107 ? 19.06200 -73.99300 3.29900 1.000 81.97678 102 GLY G O 1
ATOM 9451 N N . GLN E 4 108 ? 17.21000 -75.21500 2.95600 1.000 88.68941 103 GLN G N 1
ATOM 9452 C CA . GLN E 4 108 ? 16.41100 -74.05600 2.58400 1.000 85.82518 103 GLN G CA 1
ATOM 9453 C C . GLN E 4 108 ? 15.24500 -73.84900 3.54200 1.000 77.74913 103 GLN G C 1
ATOM 9454 O O . GLN E 4 108 ? 14.22200 -73.27200 3.17400 1.000 86.26363 103 GLN G O 1
ATOM 9460 N N . GLY E 4 109 ? 15.40000 -74.30900 4.78100 1.000 75.41927 104 GLY G N 1
ATOM 9461 C CA . GLY E 4 109 ? 14.56300 -73.85900 5.87600 1.000 83.29481 104 GLY G CA 1
ATOM 9462 C C . GLY E 4 109 ? 13.19800 -74.49700 6.02900 1.000 89.64214 104 GLY G C 1
ATOM 9463 O O . GLY E 4 109 ? 12.54400 -74.85600 5.04500 1.000 90.86920 104 GLY G O 1
ATOM 9464 N N . THR E 4 110 ? 12.77000 -74.64600 7.28100 1.000 93.38583 105 THR G N 1
ATOM 9465 C CA . THR E 4 110 ? 11.38900 -74.95200 7.62900 1.000 96.91751 105 THR G CA 1
ATOM 9466 C C . THR E 4 110 ? 10.87700 -73.85700 8.55200 1.000 94.70011 105 THR G C 1
ATOM 9467 O O . THR E 4 110 ? 11.58100 -73.45000 9.48200 1.000 94.25867 105 THR G O 1
ATOM 9471 N N . GLN E 4 111 ? 9.67100 -73.36500 8.28500 1.000 91.53275 106 GLN G N 1
ATOM 9472 C CA . GLN E 4 111 ? 9.08500 -72.32300 9.11700 1.000 91.62743 106 GLN G CA 1
ATOM 9473 C C . GLN E 4 111 ? 8.45000 -72.94000 10.35600 1.000 93.11612 106 GLN G C 1
ATOM 9474 O O . GLN E 4 111 ? 7.70000 -73.91700 10.25700 1.000 90.78797 106 GLN G O 1
ATOM 9480 N N . VAL E 4 112 ? 8.76100 -72.38000 11.52400 1.000 95.16200 107 VAL G N 1
ATOM 9481 C CA . VAL E 4 112 ? 8.17300 -72.80700 12.78600 1.000 93.32484 107 VAL G CA 1
ATOM 9482 C C . VAL E 4 112 ? 7.53400 -71.59100 13.44000 1.000 104.45911 107 VAL G C 1
ATOM 9483 O O . VAL E 4 112 ? 8.19800 -70.56700 13.64000 1.000 107.73464 107 VAL G O 1
ATOM 9487 N N . THR E 4 113 ? 6.24500 -71.70200 13.76100 1.000 109.29470 108 THR G N 1
ATOM 9488 C CA . THR E 4 113 ? 5.47000 -70.59600 14.30500 1.000 113.61627 108 THR G CA 1
ATOM 9489 C C . THR E 4 113 ? 4.70400 -71.06400 15.53300 1.000 119.02131 108 THR G C 1
ATOM 9490 O O . THR E 4 113 ? 4.18700 -72.18500 15.56400 1.000 119.92141 108 THR G O 1
ATOM 9494 N N . VAL E 4 114 ? 4.62500 -70.19500 16.53600 1.000 121.86037 109 VAL G N 1
ATOM 9495 C CA . VAL E 4 114 ? 3.93100 -70.48700 17.78300 1.000 119.98593 109 VAL G CA 1
ATOM 9496 C C . VAL E 4 114 ? 2.56700 -69.81500 17.76200 1.000 125.62953 109 VAL G C 1
ATOM 9497 O O . VAL E 4 114 ? 2.34500 -68.82100 17.05800 1.000 125.72182 109 VAL G O 1
ATOM 9501 N N . SER E 4 115 ? 1.63700 -70.37200 18.53100 1.000 129.94239 110 SER G N 1
ATOM 9502 C CA . SER E 4 115 ? 0.31200 -69.78200 18.68600 1.000 131.26407 110 SER G CA 1
ATOM 9503 C C . SER E 4 115 ? 0.33500 -68.66300 19.72200 1.000 137.19044 110 SER G C 1
ATOM 9504 O O . SER E 4 115 ? 1.09600 -68.71500 20.69000 1.000 139.68143 110 SER G O 1
ATOM 9507 N N . GLN F 2 8 ? 53.36500 -13.27100 2.70000 1.000 126.53617 3 GLN F N 1
ATOM 9508 C CA . GLN F 2 8 ? 53.46200 -11.90500 2.19900 1.000 128.28745 3 GLN F CA 1
ATOM 9509 C C . GLN F 2 8 ? 54.83600 -11.63500 1.58600 1.000 129.32524 3 GLN F C 1
ATOM 9510 O O . GLN F 2 8 ? 55.86500 -11.84100 2.23000 1.000 132.08491 3 GLN F O 1
ATOM 9512 N N . LEU F 2 9 ? 54.84500 -11.17400 0.33700 1.000 122.07125 4 LEU F N 1
ATOM 9513 C CA . LEU F 2 9 ? 56.06900 -10.83000 -0.37800 1.000 117.61617 4 LEU F CA 1
ATOM 9514 C C . LEU F 2 9 ? 56.19800 -9.31500 -0.46800 1.000 117.13218 4 LEU F C 1
ATOM 9515 O O . LEU F 2 9 ? 55.32000 -8.64700 -1.02500 1.000 120.56075 4 LEU F O 1
ATOM 9520 N N . VAL F 2 10 ? 57.28900 -8.77800 0.07200 1.000 114.96217 5 VAL F N 1
ATOM 9521 C CA . VAL F 2 10 ? 57.56200 -7.34600 0.04800 1.000 114.28613 5 VAL F CA 1
ATOM 9522 C C . VAL F 2 10 ? 58.89400 -7.11900 -0.65500 1.000 111.85924 5 VAL F C 1
ATOM 9523 O O . VAL F 2 10 ? 59.90300 -7.74300 -0.30400 1.000 106.51190 5 VAL F O 1
ATOM 9527 N N . GLU F 2 11 ? 58.89400 -6.22900 -1.64400 1.000 114.94098 6 GLU F N 1
ATOM 9528 C CA . GLU F 2 11 ? 60.08300 -5.91300 -2.42000 1.000 116.78016 6 GLU F CA 1
ATOM 9529 C C . GLU F 2 11 ? 60.72100 -4.63100 -1.90400 1.000 120.21219 6 GLU F C 1
ATOM 9530 O O . GLU F 2 11 ? 60.02600 -3.66100 -1.58800 1.000 122.98076 6 GLU F O 1
ATOM 9536 N N . THR F 2 12 ? 62.05000 -4.63100 -1.83500 1.000 122.16854 7 THR F N 1
ATOM 9537 C CA . THR F 2 12 ? 62.81700 -3.50100 -1.33700 1.000 126.96414 7 THR F CA 1
ATOM 9538 C C . THR F 2 12 ? 63.84800 -3.09000 -2.37900 1.000 128.39490 7 THR F C 1
ATOM 9539 O O . THR F 2 12 ? 64.23400 -3.87600 -3.24800 1.000 126.32675 7 THR F O 1
ATOM 9543 N N . GLY F 2 13 ? 64.29000 -1.83600 -2.27900 1.000 130.44330 8 GLY F N 1
ATOM 9544 C CA . GLY F 2 13 ? 65.34000 -1.31300 -3.12600 1.000 132.32610 8 GLY F CA 1
ATOM 9545 C C . GLY F 2 13 ? 64.89200 -0.40400 -4.25100 1.000 133.56284 8 GLY F C 1
ATOM 9546 O O . GLY F 2 13 ? 65.74000 0.04300 -5.03300 1.000 137.39386 8 GLY F O 1
ATOM 9547 N N . GLY F 2 14 ? 63.59700 -0.11100 -4.35800 1.000 133.59551 9 GLY F N 1
ATOM 9548 C CA . GLY F 2 14 ? 63.12400 0.77600 -5.39800 1.000 133.86900 9 GLY F CA 1
ATOM 9549 C C . GLY F 2 14 ? 63.30600 2.23900 -5.04300 1.000 139.77233 9 GLY F C 1
ATOM 9550 O O . GLY F 2 14 ? 63.67800 2.60200 -3.92700 1.000 138.86924 9 GLY F O 1
ATOM 9551 N N . GLY F 2 15 ? 63.03800 3.09300 -6.02200 1.000 147.52206 10 GLY F N 1
ATOM 9552 C CA . GLY F 2 15 ? 63.16400 4.52400 -5.81600 1.000 149.00104 10 GLY F CA 1
ATOM 9553 C C . GLY F 2 15 ? 63.38100 5.24100 -7.13800 1.000 149.47275 10 GLY F C 1
ATOM 9554 O O . GLY F 2 15 ? 63.09100 4.70600 -8.20600 1.000 149.06189 10 GLY F O 1
ATOM 9555 N N . LEU F 2 16 ? 63.88700 6.46600 -7.02900 1.000 150.07739 11 LEU F N 1
ATOM 9556 C CA . LEU F 2 16 ? 64.21100 7.29100 -8.18200 1.000 149.49474 11 LEU F CA 1
ATOM 9557 C C . LEU F 2 16 ? 65.72100 7.40200 -8.33600 1.000 153.51221 11 LEU F C 1
ATOM 9558 O O . LEU F 2 16 ? 66.45100 7.51600 -7.34600 1.000 154.37043 11 LEU F O 1
ATOM 9560 N N . VAL F 2 17 ? 66.18000 7.37100 -9.58400 1.000 159.11376 12 VAL F N 1
ATOM 9561 C CA . VAL F 2 17 ? 67.60300 7.52300 -9.89100 1.000 164.47918 12 VAL F CA 1
ATOM 9562 C C . VAL F 2 17 ? 67.80700 8.39100 -11.12800 1.000 166.34186 12 VAL F C 1
ATOM 9563 O O . VAL F 2 17 ? 66.87100 8.64800 -11.88300 1.000 165.00810 12 VAL F O 1
ATOM 9567 N N . PRO F 2 19 ? 68.93200 9.03900 -14.87900 1.000 152.13980 14 PRO F N 1
ATOM 9568 C CA . PRO F 2 19 ? 69.09200 8.12600 -16.01700 1.000 149.37420 14 PRO F CA 1
ATOM 9569 C C . PRO F 2 19 ? 70.54500 7.71100 -16.22500 1.000 147.80104 14 PRO F C 1
ATOM 9570 O O . PRO F 2 19 ? 71.42900 8.56500 -16.29300 1.000 151.06158 14 PRO F O 1
ATOM 9574 N N . GLY F 2 20 ? 70.78500 6.40700 -16.32000 1.000 163.08345 15 GLY F N 1
ATOM 9575 C CA . GLY F 2 20 ? 72.12200 5.88100 -16.48800 1.000 173.71264 15 GLY F CA 1
ATOM 9576 C C . GLY F 2 20 ? 72.78100 5.35600 -15.23300 1.000 164.07609 15 GLY F C 1
ATOM 9577 O O . GLY F 2 20 ? 73.97200 5.02600 -15.27600 1.000 176.41682 15 GLY F O 1
ATOM 9578 N N . GLY F 2 21 ? 72.05700 5.27100 -14.12500 1.000 180.18548 16 GLY F N 1
ATOM 9579 C CA . GLY F 2 21 ? 72.60000 4.79800 -12.86700 1.000 183.10206 16 GLY F CA 1
ATOM 9580 C C . GLY F 2 21 ? 72.40700 3.31100 -12.67100 1.000 184.05033 16 GLY F C 1
ATOM 9581 O O . GLY F 2 21 ? 72.39000 2.52800 -13.62600 1.000 185.06825 16 GLY F O 1
ATOM 9582 N N . SER F 2 22 ? 72.25300 2.91400 -11.40900 1.000 180.83575 17 SER F N 1
ATOM 9583 C CA . SER F 2 22 ? 72.09100 1.50900 -11.06900 1.000 170.81160 17 SER F CA 1
ATOM 9584 C C . SER F 2 22 ? 71.16800 1.38900 -9.86500 1.000 167.18654 17 SER F C 1
ATOM 9585 O O . SER F 2 22 ? 70.95600 2.34800 -9.11900 1.000 167.07850 17 SER F O 1
ATOM 9588 N N . LEU F 2 23 ? 70.62000 0.18900 -9.68900 1.000 162.87445 18 LEU F N 1
ATOM 9589 C CA . LEU F 2 23 ? 69.67900 -0.08300 -8.61200 1.000 157.68453 18 LEU F CA 1
ATOM 9590 C C . LEU F 2 23 ? 69.74300 -1.55300 -8.22800 1.000 155.01813 18 LEU F C 1
ATOM 9591 O O . LEU F 2 23 ? 70.07000 -2.41600 -9.05000 1.000 157.19839 18 LEU F O 1
ATOM 9596 N N . ARG F 2 24 ? 69.43300 -1.82400 -6.96200 1.000 150.11756 19 ARG F N 1
ATOM 9597 C CA . ARG F 2 24 ? 69.31100 -3.17900 -6.43900 1.000 145.20708 19 ARG F CA 1
ATOM 9598 C C . ARG F 2 24 ? 67.87900 -3.40000 -5.97700 1.000 138.72861 19 ARG F C 1
ATOM 9599 O O . ARG F 2 24 ? 67.38100 -2.66100 -5.12100 1.000 140.66596 19 ARG F O 1
ATOM 9607 N N . LEU F 2 25 ? 67.22600 -4.41600 -6.52900 1.000 134.40594 20 LEU F N 1
ATOM 9608 C CA . LEU F 2 25 ? 65.91400 -4.84200 -6.06600 1.000 133.02943 20 LEU F CA 1
ATOM 9609 C C . LEU F 2 25 ? 66.05800 -6.16600 -5.33100 1.000 127.98933 20 LEU F C 1
ATOM 9610 O O . LEU F 2 25 ? 66.94400 -6.96400 -5.64000 1.000 128.44131 20 LEU F O 1
ATOM 9615 N N . ALA F 2 26 ? 65.18400 -6.40500 -4.35700 1.000 128.58487 21 ALA F N 1
ATOM 9616 C CA . ALA F 2 26 ? 65.28900 -7.63600 -3.58500 1.000 131.73265 21 ALA F CA 1
ATOM 9617 C C . ALA F 2 26 ? 63.93400 -8.02200 -3.01600 1.000 137.27772 21 ALA F C 1
ATOM 9618 O O . ALA F 2 26 ? 63.24600 -7.18600 -2.42400 1.000 139.44752 21 ALA F O 1
ATOM 9620 N N . CYS F 2 27 ? 63.55900 -9.28500 -3.19200 1.000 138.91305 22 CYS F N 1
ATOM 9621 C CA . CYS F 2 27 ? 62.42100 -9.85600 -2.48500 1.000 138.23989 22 CYS F CA 1
ATOM 9622 C C . CYS F 2 27 ? 62.88100 -11.02600 -1.62700 1.000 134.29718 22 CYS F C 1
ATOM 9623 O O . CYS F 2 27 ? 63.74500 -11.81400 -2.03300 1.000 132.22889 22 CYS F O 1
ATOM 9626 N N . VAL F 2 28 ? 62.29100 -11.13100 -0.43900 1.000 136.32041 23 VAL F N 1
ATOM 9627 C CA . VAL F 2 28 ? 62.57000 -12.20700 0.50200 1.000 122.73621 23 VAL F CA 1
ATOM 9628 C C . VAL F 2 28 ? 61.32000 -13.06400 0.62600 1.000 122.54639 23 VAL F C 1
ATOM 9629 O O . VAL F 2 28 ? 60.22000 -12.54400 0.84800 1.000 120.98496 23 VAL F O 1
ATOM 9633 N N . ALA F 2 29 ? 61.49300 -14.37500 0.47500 1.000 77.95189 24 ALA F N 1
ATOM 9634 C CA . ALA F 2 29 ? 60.39800 -15.32200 0.61600 1.000 77.78729 24 ALA F CA 1
ATOM 9635 C C . ALA F 2 29 ? 60.72200 -16.27700 1.75600 1.000 91.40072 24 ALA F C 1
ATOM 9636 O O . ALA F 2 29 ? 60.90500 -17.48000 1.54400 1.000 86.63618 24 ALA F O 1
ATOM 9638 N N . SER F 2 30 ? 60.79700 -15.72900 2.97100 1.000 92.34983 25 SER F N 1
ATOM 9639 C CA . SER F 2 30 ? 61.29200 -16.48600 4.11700 1.000 97.24373 25 SER F CA 1
ATOM 9640 C C . SER F 2 30 ? 60.43300 -17.71300 4.39200 1.000 96.73551 25 SER F C 1
ATOM 9641 O O . SER F 2 30 ? 60.95300 -18.81300 4.61000 1.000 94.67772 25 SER F O 1
ATOM 9644 N N . GLU F 2 31 ? 59.11300 -17.54800 4.38100 1.000 95.38471 26 GLU F N 1
ATOM 9645 C CA . GLU F 2 31 ? 58.22600 -18.62800 4.78500 1.000 93.85232 26 GLU F CA 1
ATOM 9646 C C . GLU F 2 31 ? 57.74500 -19.49800 3.63100 1.000 95.23016 26 GLU F C 1
ATOM 9647 O O . GLU F 2 31 ? 57.10200 -20.52200 3.88400 1.000 98.85600 26 GLU F O 1
ATOM 9653 N N . SER F 2 32 ? 58.01800 -19.12700 2.38400 1.000 92.23122 27 SER F N 1
ATOM 9654 C CA . SER F 2 32 ? 57.70900 -20.02600 1.28400 1.000 88.06724 27 SER F CA 1
ATOM 9655 C C . SER F 2 32 ? 58.79200 -21.09500 1.15300 1.000 82.98931 27 SER F C 1
ATOM 9656 O O . SER F 2 32 ? 59.93600 -20.91800 1.58200 1.000 81.40070 27 SER F O 1
ATOM 9659 N N . VAL F 2 33 ? 58.41500 -22.22200 0.55300 1.000 81.97051 28 VAL F N 1
ATOM 9660 C CA . VAL F 2 33 ? 59.37600 -23.26300 0.19000 1.000 83.36045 28 VAL F CA 1
ATOM 9661 C C . VAL F 2 33 ? 60.11900 -22.74700 -1.03700 1.000 84.90602 28 VAL F C 1
ATOM 9662 O O . VAL F 2 33 ? 59.67600 -22.96200 -2.16600 1.000 82.51301 28 VAL F O 1
ATOM 9666 N N . PHE F 2 34 ? 61.26900 -22.09700 -0.82700 1.000 82.08312 29 PHE F N 1
ATOM 9667 C CA . PHE F 2 34 ? 61.94900 -21.41100 -1.92600 1.000 83.69142 29 PHE F CA 1
ATOM 9668 C C . PHE F 2 34 ? 62.25200 -22.35600 -3.08400 1.000 81.47418 29 PHE F C 1
ATOM 9669 O O . PHE F 2 34 ? 61.99300 -22.03100 -4.24900 1.000 76.07335 29 PHE F O 1
ATOM 9677 N N . GLU F 2 35 ? 62.79500 -23.53000 -2.78700 1.000 78.52237 30 GLU F N 1
ATOM 9678 C CA . GLU F 2 35 ? 62.95600 -24.53100 -3.82800 1.000 77.39215 30 GLU F CA 1
ATOM 9679 C C . GLU F 2 35 ? 61.58300 -24.98500 -4.31200 1.000 90.28037 30 GLU F C 1
ATOM 9680 O O . GLU F 2 35 ? 60.59600 -24.91500 -3.57700 1.000 104.71470 30 GLU F O 1
ATOM 9686 N N . MET F 2 36 ? 61.52800 -25.41400 -5.57700 1.000 82.76059 31 MET F N 1
ATOM 9687 C CA . MET F 2 36 ? 60.30100 -25.76000 -6.30000 1.000 76.42923 31 MET F CA 1
ATOM 9688 C C . MET F 2 36 ? 59.66400 -24.51300 -6.90100 1.000 76.57366 31 MET F C 1
ATOM 9689 O O . MET F 2 36 ? 58.56700 -24.58800 -7.46400 1.000 79.13239 31 MET F O 1
ATOM 9694 N N . TYR F 2 37 ? 60.32600 -23.36300 -6.78900 1.000 77.66056 32 TYR F N 1
ATOM 9695 C CA . TYR F 2 37 ? 59.85600 -22.14600 -7.43000 1.000 76.98138 32 TYR F CA 1
ATOM 9696 C C . TYR F 2 37 ? 60.91100 -21.61400 -8.38700 1.000 75.21275 32 TYR F C 1
ATOM 9697 O O . TYR F 2 37 ? 62.11300 -21.70500 -8.12700 1.000 73.40913 32 TYR F O 1
ATOM 9706 N N . THR F 2 38 ? 60.44500 -21.05500 -9.49500 1.000 77.03779 33 THR F N 1
ATOM 9707 C CA . THR F 2 38 ? 61.27100 -20.24200 -10.38100 1.000 83.63705 33 THR F CA 1
ATOM 9708 C C . THR F 2 38 ? 60.89800 -18.79600 -10.08000 1.000 88.60038 33 THR F C 1
ATOM 9709 O O . THR F 2 38 ? 59.83300 -18.32300 -10.48300 1.000 95.09978 33 THR F O 1
ATOM 9713 N N . VAL F 2 39 ? 61.76100 -18.10100 -9.35200 1.000 87.67328 34 VAL F N 1
ATOM 9714 C CA . VAL F 2 39 ? 61.49500 -16.71600 -8.98500 1.000 92.42708 34 VAL F CA 1
ATOM 9715 C C . VAL F 2 39 ? 61.77700 -15.80800 -10.17300 1.000 91.62932 34 VAL F C 1
ATOM 9716 O O . VAL F 2 39 ? 62.72900 -16.02600 -10.93200 1.000 87.83324 34 VAL F O 1
ATOM 9720 N N . ALA F 2 40 ? 60.96500 -14.76300 -10.31700 1.000 91.41808 35 ALA F N 1
ATOM 9721 C CA . ALA F 2 40 ? 61.04700 -13.89200 -11.47800 1.000 95.95174 35 ALA F CA 1
ATOM 9722 C C . ALA F 2 40 ? 60.64900 -12.47600 -11.09200 1.000 107.78985 35 ALA F C 1
ATOM 9723 O O . ALA F 2 40 ? 60.04800 -12.24000 -10.04100 1.000 111.90010 35 ALA F O 1
ATOM 9725 N N . TRP F 2 41 ? 61.00200 -11.53100 -11.96000 1.000 107.58176 36 TRP F N 1
ATOM 9726 C CA . TRP F 2 41 ? 60.62600 -10.13200 -11.81200 1.000 106.77728 36 TRP F CA 1
ATOM 9727 C C . TRP F 2 41 ? 59.78900 -9.71000 -13.01000 1.000 108.74607 36 TRP F C 1
ATOM 9728 O O . TRP F 2 41 ? 60.12400 -10.03700 -14.15400 1.000 108.15807 36 TRP F O 1
ATOM 9739 N N . TYR F 2 42 ? 58.69500 -9.00600 -12.74200 1.000 111.76770 37 TYR F N 1
ATOM 9740 C CA . TYR F 2 42 ? 57.83400 -8.45400 -13.77300 1.000 117.54105 37 TYR F CA 1
ATOM 9741 C C . TYR F 2 42 ? 57.77300 -6.93900 -13.62600 1.000 127.22673 37 TYR F C 1
ATOM 9742 O O . TYR F 2 42 ? 58.03200 -6.38700 -12.55400 1.000 128.49543 37 TYR F O 1
ATOM 9751 N N . ARG F 2 43 ? 57.39800 -6.27500 -14.71600 1.000 135.35143 38 ARG F N 1
ATOM 9752 C CA . ARG F 2 43 ? 57.43600 -4.82200 -14.82000 1.000 145.46105 38 ARG F CA 1
ATOM 9753 C C . ARG F 2 43 ? 56.07100 -4.33200 -15.27300 1.000 156.18989 38 ARG F C 1
ATOM 9754 O O . ARG F 2 43 ? 55.54100 -4.81700 -16.27800 1.000 157.66379 38 ARG F O 1
ATOM 9762 N N . GLN F 2 44 ? 55.50700 -3.37600 -14.53900 1.000 163.68864 39 GLN F N 1
ATOM 9763 C CA . GLN F 2 44 ? 54.17400 -2.85100 -14.81800 1.000 174.54340 39 GLN F CA 1
ATOM 9764 C C . GLN F 2 44 ? 54.26800 -1.33800 -14.95400 1.000 185.75406 39 GLN F C 1
ATOM 9765 O O . GLN F 2 44 ? 54.54200 -0.63900 -13.97200 1.000 186.52036 39 GLN F O 1
ATOM 9771 N N . ALA F 2 45 ? 54.07300 -0.83400 -16.18400 1.000 198.02225 40 ALA F N 1
ATOM 9772 C CA . ALA F 2 45 ? 53.94300 0.59400 -16.42000 1.000 197.84088 40 ALA F CA 1
ATOM 9773 C C . ALA F 2 45 ? 52.49500 1.02400 -16.20000 1.000 196.47368 40 ALA F C 1
ATOM 9774 O O . ALA F 2 45 ? 51.57200 0.22900 -16.40600 1.000 198.36855 40 ALA F O 1
ATOM 9776 N N . PRO F 2 46 ? 52.28600 2.27300 -15.73600 1.000 178.43895 41 PRO F N 1
ATOM 9777 C CA . PRO F 2 46 ? 50.93500 2.74000 -15.38200 1.000 167.07468 41 PRO F CA 1
ATOM 9778 C C . PRO F 2 46 ? 49.83100 2.31600 -16.34300 1.000 157.65321 41 PRO F C 1
ATOM 9779 O O . PRO F 2 46 ? 48.79400 1.80500 -15.90900 1.000 156.77040 41 PRO F O 1
ATOM 9783 N N . GLY F 2 47 ? 50.03600 2.52100 -17.64200 1.000 157.58995 42 GLY F N 1
ATOM 9784 C CA . GLY F 2 47 ? 49.02100 2.17200 -18.61700 1.000 159.68465 42 GLY F CA 1
ATOM 9785 C C . GLY F 2 47 ? 49.32400 0.93900 -19.44500 1.000 159.26851 42 GLY F C 1
ATOM 9786 O O . GLY F 2 47 ? 48.46100 0.46600 -20.19200 1.000 154.26633 42 GLY F O 1
ATOM 9787 N N . LYS F 2 48 ? 50.53600 0.40400 -19.32400 1.000 165.65331 43 LYS F N 1
ATOM 9788 C CA . LYS F 2 48 ? 50.96500 -0.72500 -20.13800 1.000 171.00023 43 LYS F CA 1
ATOM 9789 C C . LYS F 2 48 ? 50.59400 -2.03700 -19.44000 1.000 175.59470 43 LYS F C 1
ATOM 9790 O O . LYS F 2 48 ? 49.73000 -2.06800 -18.56000 1.000 178.26678 43 LYS F O 1
ATOM 9796 N N . GLN F 2 49 ? 51.24200 -3.13300 -19.82900 1.000 177.51328 44 GLN F N 1
ATOM 9797 C CA . GLN F 2 49 ? 50.97600 -4.46000 -19.29400 1.000 171.55385 44 GLN F CA 1
ATOM 9798 C C . GLN F 2 49 ? 52.05200 -4.86100 -18.28800 1.000 165.85871 44 GLN F C 1
ATOM 9799 O O . GLN F 2 49 ? 53.04800 -4.16300 -18.08800 1.000 167.81611 44 GLN F O 1
ATOM 9805 N N . ARG F 2 50 ? 51.83400 -6.00900 -17.64800 1.000 152.50126 45 ARG F N 1
ATOM 9806 C CA . ARG F 2 50 ? 52.81900 -6.60200 -16.74400 1.000 159.20592 45 ARG F CA 1
ATOM 9807 C C . ARG F 2 50 ? 53.67600 -7.56400 -17.55900 1.000 147.14364 45 ARG F C 1
ATOM 9808 O O . ARG F 2 50 ? 53.24800 -8.67200 -17.88800 1.000 140.09197 45 ARG F O 1
ATOM 9810 N N . GLU F 2 51 ? 54.88800 -7.13000 -17.89600 1.000 143.05308 46 GLU F N 1
ATOM 9811 C CA . GLU F 2 51 ? 55.77400 -7.86200 -18.79100 1.000 145.08178 46 GLU F CA 1
ATOM 9812 C C . GLU F 2 51 ? 56.88500 -8.55000 -18.00600 1.000 139.98994 46 GLU F C 1
ATOM 9813 O O . GLU F 2 51 ? 57.38000 -8.01300 -17.01100 1.000 138.90523 46 GLU F O 1
ATOM 9819 N N . LEU F 2 52 ? 57.28000 -9.73600 -18.46400 1.000 136.43090 47 LEU F N 1
ATOM 9820 C CA . LEU F 2 52 ? 58.34400 -10.48300 -17.80400 1.000 132.96692 47 LEU F CA 1
ATOM 9821 C C . LEU F 2 52 ? 59.68500 -9.78300 -17.99800 1.000 130.35450 47 LEU F C 1
ATOM 9822 O O . LEU F 2 52 ? 59.97300 -9.24600 -19.07100 1.000 136.38647 47 LEU F O 1
ATOM 9827 N N . VAL F 2 53 ? 60.51300 -9.79500 -16.95200 1.000 123.63013 48 VAL F N 1
ATOM 9828 C CA . VAL F 2 53 ? 61.80700 -9.12100 -16.99400 1.000 123.51648 48 VAL F CA 1
ATOM 9829 C C . VAL F 2 53 ? 62.94200 -10.12600 -16.84300 1.000 120.49751 48 VAL F C 1
ATOM 9830 O O . VAL F 2 53 ? 63.80000 -10.24400 -17.72600 1.000 118.28715 48 VAL F O 1
ATOM 9834 N N . ALA F 2 54 ? 62.96000 -10.85500 -15.72800 1.000 116.69424 49 ALA F N 1
ATOM 9835 C CA . ALA F 2 54 ? 64.06500 -11.76400 -15.45200 1.000 112.91952 49 ALA F CA 1
ATOM 9836 C C . ALA F 2 54 ? 63.61600 -12.81700 -14.44900 1.000 108.18836 49 ALA F C 1
ATOM 9837 O O . ALA F 2 54 ? 63.08100 -12.48000 -13.39400 1.000 111.97090 49 ALA F O 1
ATOM 9839 N N . GLY F 2 55 ? 63.84500 -14.07500 -14.79000 1.000 100.45909 50 GLY F N 1
ATOM 9840 C CA . GLY F 2 55 ? 63.51000 -15.18200 -13.90200 1.000 98.20481 50 GLY F CA 1
ATOM 9841 C C . GLY F 2 55 ? 64.63500 -16.19400 -13.83800 1.000 103.46553 50 GLY F C 1
ATOM 9842 O O . GLY F 2 55 ? 65.27300 -16.49400 -14.84500 1.000 107.24783 50 GLY F O 1
ATOM 9843 N N . ILE F 2 56 ? 64.87800 -16.71000 -12.63400 1.000 100.89037 51 ILE F N 1
ATOM 9844 C CA . ILE F 2 56 ? 65.95800 -17.65700 -12.38100 1.000 103.01265 51 ILE F CA 1
ATOM 9845 C C . ILE F 2 56 ? 65.36300 -18.92100 -11.77300 1.000 99.81756 51 ILE F C 1
ATOM 9846 O O . ILE F 2 56 ? 64.50900 -18.84700 -10.88200 1.000 103.88506 51 ILE F O 1
ATOM 9851 N N . THR F 2 57 ? 65.79100 -20.07400 -12.27600 1.000 111.80193 52 THR F N 1
ATOM 9852 C CA . THR F 2 57 ? 65.32000 -21.35900 -11.78300 1.000 106.53520 52 THR F CA 1
ATOM 9853 C C . THR F 2 57 ? 66.04600 -21.74200 -10.49400 1.000 101.52476 52 THR F C 1
ATOM 9854 O O . THR F 2 57 ? 67.04900 -21.13700 -10.10600 1.000 101.23125 52 THR F O 1
ATOM 9858 N N . ASP F 2 58 ? 65.50300 -22.75500 -9.81100 1.000 101.78485 53 ASP F N 1
ATOM 9859 C CA . ASP F 2 58 ? 66.13700 -23.26400 -8.59700 1.000 110.27256 53 ASP F CA 1
ATOM 9860 C C . ASP F 2 58 ? 67.58000 -23.68200 -8.85400 1.000 114.69992 53 ASP F C 1
ATOM 9861 O O . ASP F 2 58 ? 68.45000 -23.50700 -7.99300 1.000 115.99163 53 ASP F O 1
ATOM 9866 N N . GLU F 2 59 ? 67.85300 -24.23400 -10.03800 1.000 113.69053 54 GLU F N 1
ATOM 9867 C CA . GLU F 2 59 ? 69.21600 -24.63700 -10.36700 1.000 108.81012 54 GLU F CA 1
ATOM 9868 C C . GLU F 2 59 ? 70.11000 -23.42100 -10.58300 1.000 105.61707 54 GLU F C 1
ATOM 9869 O O . GLU F 2 59 ? 71.23100 -23.36200 -10.06300 1.000 104.69257 54 GLU F O 1
ATOM 9871 N N . GLY F 2 60 ? 69.63100 -22.43800 -11.34300 1.000 112.00824 55 GLY F N 1
ATOM 9872 C CA . GLY F 2 60 ? 70.39300 -21.22700 -11.56900 1.000 97.94968 55 GLY F CA 1
ATOM 9873 C C . GLY F 2 60 ? 70.27800 -20.68000 -12.97700 1.000 110.70627 55 GLY F C 1
ATOM 9874 O O . GLY F 2 60 ? 70.73900 -19.56800 -13.25400 1.000 110.04277 55 GLY F O 1
ATOM 9875 N N . ARG F 2 61 ? 69.67300 -21.45600 -13.87500 1.000 108.16851 56 ARG F N 1
ATOM 9876 C CA . ARG F 2 61 ? 69.51800 -21.03400 -15.26200 1.000 112.83759 56 ARG F CA 1
ATOM 9877 C C . ARG F 2 61 ? 68.71500 -19.74100 -15.33600 1.000 123.45178 56 ARG F C 1
ATOM 9878 O O . ARG F 2 61 ? 67.55000 -19.69700 -14.92900 1.000 123.99103 56 ARG F O 1
ATOM 9880 N N . THR F 2 62 ? 69.34400 -18.69000 -15.85400 1.000 127.13302 57 THR F N 1
ATOM 9881 C CA . THR F 2 62 ? 68.73800 -17.36800 -15.90200 1.000 127.28912 57 THR F CA 1
ATOM 9882 C C . THR F 2 62 ? 67.99400 -17.15300 -17.21500 1.000 123.52153 57 THR F C 1
ATOM 9883 O O . THR F 2 62 ? 68.32700 -17.74000 -18.24800 1.000 122.33392 57 THR F O 1
ATOM 9887 N N . ASN F 2 63 ? 66.98700 -16.28400 -17.16200 1.000 121.01619 58 ASN F N 1
ATOM 9888 C CA . ASN F 2 63 ? 66.14500 -15.97000 -18.31100 1.000 119.05378 58 ASN F CA 1
ATOM 9889 C C . ASN F 2 63 ? 65.88900 -14.47200 -18.31800 1.000 120.82943 58 ASN F C 1
ATOM 9890 O O . ASN F 2 63 ? 65.30700 -13.94100 -17.36800 1.000 122.90463 58 ASN F O 1
ATOM 9895 N N . TYR F 2 64 ? 66.31100 -13.79400 -19.38400 1.000 121.59173 59 TYR F N 1
ATOM 9896 C CA . TYR F 2 64 ? 66.15000 -12.35300 -19.51400 1.000 117.05289 59 TYR F CA 1
ATOM 9897 C C . TYR F 2 64 ? 65.32900 -12.02300 -20.75300 1.000 115.65771 59 TYR F C 1
ATOM 9898 O O . TYR F 2 64 ? 65.29900 -12.78900 -21.72100 1.000 115.34727 59 TYR F O 1
ATOM 9907 N N . ALA F 2 65 ? 64.66600 -10.86900 -20.71600 1.000 133.28502 60 ALA F N 1
ATOM 9908 C CA . ALA F 2 65 ? 63.84200 -10.41800 -21.82700 1.000 139.15275 60 ALA F CA 1
ATOM 9909 C C . ALA F 2 65 ? 64.69900 -9.71300 -22.87800 1.000 150.51466 60 ALA F C 1
ATOM 9910 O O . ALA F 2 65 ? 65.91200 -9.54500 -22.72400 1.000 152.73517 60 ALA F O 1
ATOM 9912 N N . ASP F 2 66 ? 64.05400 -9.29100 -23.96800 1.000 162.33687 61 ASP F N 1
ATOM 9913 C CA . ASP F 2 66 ? 64.77900 -8.65900 -25.06700 1.000 169.06968 61 ASP F CA 1
ATOM 9914 C C . ASP F 2 66 ? 65.13100 -7.20800 -24.76200 1.000 177.02297 61 ASP F C 1
ATOM 9915 O O . ASP F 2 66 ? 66.22400 -6.75000 -25.11300 1.000 179.03485 61 ASP F O 1
ATOM 9920 N N . PHE F 2 67 ? 64.22400 -6.46700 -24.11800 1.000 182.11196 62 PHE F N 1
ATOM 9921 C CA . PHE F 2 67 ? 64.52900 -5.08700 -23.75400 1.000 186.04412 62 PHE F CA 1
ATOM 9922 C C . PHE F 2 67 ? 65.59200 -4.99000 -22.66600 1.000 185.15761 62 PHE F C 1
ATOM 9923 O O . PHE F 2 67 ? 66.09600 -3.89100 -22.41200 1.000 185.61088 62 PHE F O 1
ATOM 9931 N N . VAL F 2 68 ? 65.94300 -6.10300 -22.03000 1.000 180.21780 63 VAL F N 1
ATOM 9932 C CA . VAL F 2 68 ? 67.06900 -6.17600 -21.10800 1.000 172.87761 63 VAL F CA 1
ATOM 9933 C C . VAL F 2 68 ? 68.25800 -6.71000 -21.89600 1.000 164.40886 63 VAL F C 1
ATOM 9934 O O . VAL F 2 68 ? 68.30300 -7.89600 -22.24400 1.000 165.09520 63 VAL F O 1
ATOM 9938 N N . LYS F 2 69 ? 69.22000 -5.84100 -22.18600 1.000 159.85894 64 LYS F N 1
ATOM 9939 C CA . LYS F 2 69 ? 70.37500 -6.20400 -23.00700 1.000 142.12273 64 LYS F CA 1
ATOM 9940 C C . LYS F 2 69 ? 71.60000 -6.45100 -22.12900 1.000 139.76068 64 LYS F C 1
ATOM 9941 O O . LYS F 2 69 ? 72.60800 -5.74900 -22.19800 1.000 135.93121 64 LYS F O 1
ATOM 9943 N N . GLY F 2 70 ? 71.49400 -7.47500 -21.28500 1.000 142.87812 65 GLY F N 1
ATOM 9944 C CA . GLY F 2 70 ? 72.56300 -7.82800 -20.37600 1.000 150.53849 65 GLY F CA 1
ATOM 9945 C C . GLY F 2 70 ? 72.84300 -6.82500 -19.28100 1.000 159.85969 65 GLY F C 1
ATOM 9946 O O . GLY F 2 70 ? 73.79200 -7.02300 -18.51300 1.000 157.51936 65 GLY F O 1
ATOM 9947 N N . ARG F 2 71 ? 72.05200 -5.75700 -19.17600 1.000 168.32392 66 ARG F N 1
ATOM 9948 C CA . ARG F 2 71 ? 72.24700 -4.75800 -18.13500 1.000 172.98826 66 ARG F CA 1
ATOM 9949 C C . ARG F 2 71 ? 71.59600 -5.13900 -16.81200 1.000 174.13479 66 ARG F C 1
ATOM 9950 O O . ARG F 2 71 ? 71.88200 -4.49700 -15.79500 1.000 174.46714 66 ARG F O 1
ATOM 9958 N N . PHE F 2 72 ? 70.73500 -6.15300 -16.79700 1.000 172.56769 67 PHE F N 1
ATOM 9959 C CA . PHE F 2 72 ? 70.12200 -6.65200 -15.57400 1.000 156.34644 67 PHE F CA 1
ATOM 9960 C C . PHE F 2 72 ? 70.69600 -8.02500 -15.25100 1.000 141.50564 67 PHE F C 1
ATOM 9961 O O . PHE F 2 72 ? 70.86800 -8.86200 -16.14200 1.000 137.72439 67 PHE F O 1
ATOM 9969 N N . THR F 2 73 ? 71.00200 -8.24600 -13.97400 1.000 137.12530 68 THR F N 1
ATOM 9970 C CA . THR F 2 73 ? 71.54200 -9.51700 -13.50100 1.000 137.22280 68 THR F CA 1
ATOM 9971 C C . THR F 2 73 ? 70.72300 -9.99000 -12.31000 1.000 127.71505 68 THR F C 1
ATOM 9972 O O . THR F 2 73 ? 70.61700 -9.27900 -11.30700 1.000 123.11623 68 THR F O 1
ATOM 9976 N N . ILE F 2 74 ? 70.15500 -11.18900 -12.41300 1.000 121.21301 69 ILE F N 1
ATOM 9977 C CA . ILE F 2 74 ? 69.30400 -11.74500 -11.36700 1.000 118.92058 69 ILE F CA 1
ATOM 9978 C C . ILE F 2 74 ? 70.10500 -12.75400 -10.55400 1.000 123.88005 69 ILE F C 1
ATOM 9979 O O . ILE F 2 74 ? 70.74900 -13.65100 -11.11300 1.000 121.01809 69 ILE F O 1
ATOM 9984 N N . SER F 2 75 ? 70.07000 -12.60200 -9.23200 1.000 132.26334 70 SER F N 1
ATOM 9985 C CA . SER F 2 75 ? 70.76400 -13.48000 -8.30500 1.000 135.47052 70 SER F CA 1
ATOM 9986 C C . SER F 2 75 ? 69.74700 -14.12300 -7.37300 1.000 136.86806 70 SER F C 1
ATOM 9987 O O . SER F 2 75 ? 68.72100 -13.52200 -7.04300 1.000 139.71669 70 SER F O 1
ATOM 9990 N N . ARG F 2 76 ? 70.03700 -15.34900 -6.94600 1.000 129.15383 71 ARG F N 1
ATOM 9991 C CA . ARG F 2 76 ? 69.11700 -16.10300 -6.10100 1.000 121.23764 71 ARG F CA 1
ATOM 9992 C C . ARG F 2 76 ? 69.91300 -16.83700 -5.03300 1.000 117.98311 71 ARG F C 1
ATOM 9993 O O . ARG F 2 76 ? 70.73800 -17.69800 -5.35500 1.000 98.82208 71 ARG F O 1
ATOM 10001 N N . ASP F 2 77 ? 69.66000 -16.50300 -3.76700 1.000 115.10262 72 ASP F N 1
ATOM 10002 C CA . ASP F 2 77 ? 70.30400 -17.14700 -2.62700 1.000 116.80662 72 ASP F CA 1
ATOM 10003 C C . ASP F 2 77 ? 69.27700 -18.05800 -1.96600 1.000 113.79808 72 ASP F C 1
ATOM 10004 O O . ASP F 2 77 ? 68.29600 -17.58100 -1.38200 1.000 115.50429 72 ASP F O 1
ATOM 10009 N N . ASN F 2 78 ? 69.50500 -19.36900 -2.06200 1.000 108.84667 73 ASN F N 1
ATOM 10010 C CA . ASN F 2 78 ? 68.61200 -20.34100 -1.44800 1.000 104.86194 73 ASN F CA 1
ATOM 10011 C C . ASN F 2 78 ? 68.86600 -20.50800 0.04300 1.000 101.58194 73 ASN F C 1
ATOM 10012 O O . ASN F 2 78 ? 67.97600 -20.97500 0.76000 1.000 101.57779 73 ASN F O 1
ATOM 10017 N N . SER F 2 79 ? 70.05700 -20.14200 0.52200 1.000 103.16180 74 SER F N 1
ATOM 10018 C CA . SER F 2 79 ? 70.33200 -20.21400 1.95300 1.000 105.59652 74 SER F CA 1
ATOM 10019 C C . SER F 2 79 ? 69.38400 -19.31300 2.73300 1.000 103.75124 74 SER F C 1
ATOM 10020 O O . SER F 2 79 ? 68.75000 -19.74800 3.70200 1.000 101.18045 74 SER F O 1
ATOM 10023 N N . LYS F 2 80 ? 69.25900 -18.05700 2.31100 1.000 107.16116 75 LYS F N 1
ATOM 10024 C CA . LYS F 2 80 ? 68.38200 -17.09100 2.95700 1.000 109.28854 75 LYS F CA 1
ATOM 10025 C C . LYS F 2 80 ? 67.07300 -16.88700 2.20500 1.000 108.07513 75 LYS F C 1
ATOM 10026 O O . LYS F 2 80 ? 66.25200 -16.06800 2.63200 1.000 107.67606 75 LYS F O 1
ATOM 10032 N N . LYS F 2 81 ? 66.86200 -17.61500 1.10600 1.000 105.42987 76 LYS F N 1
ATOM 10033 C CA . LYS F 2 81 ? 65.62400 -17.55900 0.32500 1.000 97.34540 76 LYS F CA 1
ATOM 10034 C C . LYS F 2 81 ? 65.32800 -16.13700 -0.15100 1.000 88.39991 76 LYS F C 1
ATOM 10035 O O . LYS F 2 81 ? 64.22500 -15.61400 0.02100 1.000 87.15838 76 LYS F O 1
ATOM 10041 N N . THR F 2 82 ? 66.32900 -15.50700 -0.75700 1.000 110.45783 77 THR F N 1
ATOM 10042 C CA . THR F 2 82 ? 66.19500 -14.15200 -1.26600 1.000 111.76804 77 THR F CA 1
ATOM 10043 C C . THR F 2 82 ? 66.52000 -14.11900 -2.75300 1.000 116.23604 77 THR F C 1
ATOM 10044 O O . THR F 2 82 ? 67.25200 -14.96700 -3.27100 1.000 113.86920 77 THR F O 1
ATOM 10048 N N . VAL F 2 83 ? 65.96100 -13.12600 -3.44100 1.000 117.33518 78 VAL F N 1
ATOM 10049 C CA . VAL F 2 83 ? 66.22700 -12.91300 -4.85700 1.000 115.97085 78 VAL F CA 1
ATOM 10050 C C . VAL F 2 83 ? 66.53000 -11.44000 -5.07300 1.000 120.79063 78 VAL F C 1
ATOM 10051 O O . VAL F 2 83 ? 65.76200 -10.57200 -4.64100 1.000 120.28779 78 VAL F O 1
ATOM 10055 N N . HIS F 2 84 ? 67.64600 -11.16600 -5.74400 1.000 121.64743 79 HIS F N 1
ATOM 10056 C CA . HIS F 2 84 ? 68.11200 -9.81700 -6.01300 1.000 121.04887 79 HIS F CA 1
ATOM 10057 C C . HIS F 2 84 ? 68.17100 -9.57600 -7.51600 1.000 122.71426 79 HIS F C 1
ATOM 10058 O O . HIS F 2 84 ? 68.31000 -10.50500 -8.31400 1.000 128.29595 79 HIS F O 1
ATOM 10065 N N . LEU F 2 85 ? 68.08000 -8.30200 -7.88700 1.000 124.02502 80 LEU F N 1
ATOM 10066 C CA . LEU F 2 85 ? 68.14400 -7.87400 -9.28100 1.000 140.68745 80 LEU F CA 1
ATOM 10067 C C . LEU F 2 85 ? 69.01400 -6.62700 -9.36000 1.000 146.23281 80 LEU F C 1
ATOM 10068 O O . LEU F 2 85 ? 68.64600 -5.57700 -8.82100 1.000 148.81120 80 LEU F O 1
ATOM 10073 N N . GLN F 2 86 ? 70.17000 -6.75400 -10.01000 1.000 149.55705 81 GLN F N 1
ATOM 10074 C CA . GLN F 2 86 ? 71.07200 -5.63700 -10.26700 1.000 153.92694 81 GLN F CA 1
ATOM 10075 C C . GLN F 2 86 ? 70.70400 -5.03400 -11.61700 1.000 163.62607 81 GLN F C 1
ATOM 10076 O O . GLN F 2 86 ? 70.93000 -5.65600 -12.66000 1.000 162.33222 81 GLN F O 1
ATOM 10082 N N . MET F 2 87 ? 70.11300 -3.84200 -11.59800 1.000 174.16877 82 MET F N 1
ATOM 10083 C CA . MET F 2 87 ? 69.73600 -3.13200 -12.81300 1.000 179.39611 82 MET F CA 1
ATOM 10084 C C . MET F 2 87 ? 70.75800 -2.03100 -13.07500 1.000 180.20596 82 MET F C 1
ATOM 10085 O O . MET F 2 87 ? 70.94700 -1.14700 -12.23200 1.000 181.16405 82 MET F O 1
ATOM 10090 N N . ASP F 2 88 ? 71.41700 -2.08700 -14.23200 1.000 177.40697 83 ASP F N 1
ATOM 10091 C CA . ASP F 2 88 ? 72.41000 -1.09700 -14.62500 1.000 174.29096 83 ASP F CA 1
ATOM 10092 C C . ASP F 2 88 ? 71.95000 -0.34300 -15.86700 1.000 175.95066 83 ASP F C 1
ATOM 10093 O O . ASP F 2 88 ? 71.16900 -0.86000 -16.67100 1.000 178.79877 83 ASP F O 1
ATOM 10098 N N . ASN F 2 89 ? 72.45800 0.88100 -16.01600 1.000 181.55883 84 ASN F N 1
ATOM 10099 C CA . ASN F 2 89 ? 72.15800 1.75100 -17.15500 1.000 176.23945 84 ASN F CA 1
ATOM 10100 C C . ASN F 2 89 ? 70.64900 1.92400 -17.33600 1.000 176.42289 84 ASN F C 1
ATOM 10101 O O . ASN F 2 89 ? 70.07400 1.60600 -18.37900 1.000 176.62875 84 ASN F O 1
ATOM 10106 N N . LEU F 2 90 ? 70.01500 2.44600 -16.29100 1.000 179.13795 85 LEU F N 1
ATOM 10107 C CA . LEU F 2 90 ? 68.57300 2.64400 -16.31700 1.000 181.90446 85 LEU F CA 1
ATOM 10108 C C . LEU F 2 90 ? 68.19400 3.71600 -17.33200 1.000 180.95572 85 LEU F C 1
ATOM 10109 O O . LEU F 2 90 ? 68.85300 4.75400 -17.44300 1.000 182.76137 85 LEU F O 1
ATOM 10114 N N . ASN F 2 91 ? 67.12700 3.45400 -18.07500 1.000 172.14606 86 ASN F N 1
ATOM 10115 C CA . ASN F 2 91 ? 66.59500 4.35700 -19.07900 1.000 168.89260 86 ASN F CA 1
ATOM 10116 C C . ASN F 2 91 ? 65.15300 4.71400 -18.74500 1.000 171.61788 86 ASN F C 1
ATOM 10117 O O . ASN F 2 91 ? 64.49000 3.99900 -17.98400 1.000 169.59526 86 ASN F O 1
ATOM 10122 N N . PRO F 2 92 ? 64.63600 5.82200 -19.28700 1.000 173.87036 87 PRO F N 1
ATOM 10123 C CA . PRO F 2 92 ? 63.22700 6.17100 -19.04000 1.000 174.80451 87 PRO F CA 1
ATOM 10124 C C . PRO F 2 92 ? 62.25100 5.12100 -19.54100 1.000 179.21025 87 PRO F C 1
ATOM 10125 O O . PRO F 2 92 ? 61.05000 5.23300 -19.26500 1.000 182.38370 87 PRO F O 1
ATOM 10129 N N . GLU F 2 93 ? 62.72800 4.10800 -20.26600 1.000 180.06152 88 GLU F N 1
ATOM 10130 C CA . GLU F 2 93 ? 61.88900 2.99400 -20.67900 1.000 179.90868 88 GLU F CA 1
ATOM 10131 C C . GLU F 2 93 ? 61.62700 2.01500 -19.54100 1.000 177.41901 88 GLU F C 1
ATOM 10132 O O . GLU F 2 93 ? 60.68600 1.21900 -19.62900 1.000 176.50170 88 GLU F O 1
ATOM 10138 N N . ASP F 2 94 ? 62.43600 2.05800 -18.48200 1.000 173.07690 89 ASP F N 1
ATOM 10139 C CA . ASP F 2 94 ? 62.30500 1.15700 -17.34400 1.000 170.08065 89 ASP F CA 1
ATOM 10140 C C . ASP F 2 94 ? 61.41000 1.69100 -16.23000 1.000 172.12121 89 ASP F C 1
ATOM 10141 O O . ASP F 2 94 ? 61.14500 0.95600 -15.27200 1.000 177.67020 89 ASP F O 1
ATOM 10146 N N . THR F 2 95 ? 60.95000 2.94000 -16.32000 1.000 181.14942 90 THR F N 1
ATOM 10147 C CA . THR F 2 95 ? 60.11600 3.53200 -15.27600 1.000 185.67802 90 THR F CA 1
ATOM 10148 C C . THR F 2 95 ? 58.81300 2.76100 -15.09500 1.000 187.22995 90 THR F C 1
ATOM 10149 O O . THR F 2 95 ? 57.91800 2.84300 -15.94400 1.000 190.26661 90 THR F O 1
ATOM 10153 N N . ALA F 2 96 ? 58.69000 2.03000 -13.98700 1.000 186.67949 91 ALA F N 1
ATOM 10154 C CA . ALA F 2 96 ? 57.53900 1.16400 -13.75500 1.000 173.05419 91 ALA F CA 1
ATOM 10155 C C . ALA F 2 96 ? 57.62800 0.59200 -12.34600 1.000 165.46006 91 ALA F C 1
ATOM 10156 O O . ALA F 2 96 ? 58.62000 0.78300 -11.63800 1.000 163.25611 91 ALA F O 1
ATOM 10158 N N . VAL F 2 97 ? 56.57100 -0.10800 -11.93900 1.000 161.08847 92 VAL F N 1
ATOM 10159 C CA . VAL F 2 97 ? 56.57700 -0.83900 -10.67700 1.000 157.73417 92 VAL F CA 1
ATOM 10160 C C . VAL F 2 97 ? 56.98800 -2.28200 -10.94500 1.000 152.60757 92 VAL F C 1
ATOM 10161 O O . VAL F 2 97 ? 56.44100 -2.94800 -11.83400 1.000 150.46080 92 VAL F O 1
ATOM 10165 N N . TYR F 2 98 ? 57.97500 -2.75800 -10.19400 1.000 150.23714 93 TYR F N 1
ATOM 10166 C CA . TYR F 2 98 ? 58.50900 -4.10200 -10.35100 1.000 141.47204 93 TYR F CA 1
ATOM 10167 C C . TYR F 2 98 ? 57.90400 -5.01800 -9.29700 1.000 131.68382 93 TYR F C 1
ATOM 10168 O O . TYR F 2 98 ? 57.86500 -4.67200 -8.11000 1.000 134.13077 93 TYR F O 1
ATOM 10177 N N . TYR F 2 99 ? 57.42700 -6.17500 -9.73900 1.000 120.79461 94 TYR F N 1
ATOM 10178 C CA . TYR F 2 99 ? 56.82300 -7.17600 -8.87300 1.000 115.80181 94 TYR F CA 1
ATOM 10179 C C . TYR F 2 99 ? 57.68300 -8.43100 -8.87100 1.000 112.73287 94 TYR F C 1
ATOM 10180 O O . TYR F 2 99 ? 58.22200 -8.82900 -9.90700 1.000 111.48075 94 TYR F O 1
ATOM 10189 N N . CYS F 2 100 ? 57.81500 -9.04600 -7.70300 1.000 110.50779 95 CYS F N 1
ATOM 10190 C CA . CYS F 2 100 ? 58.54200 -10.29800 -7.56200 1.000 107.15323 95 CYS F CA 1
ATOM 10191 C C . CYS F 2 100 ? 57.54800 -11.44800 -7.48500 1.000 105.28038 95 CYS F C 1
ATOM 10192 O O . CYS F 2 100 ? 56.63900 -11.43400 -6.64800 1.000 109.24817 95 CYS F O 1
ATOM 10195 N N . LYS F 2 101 ? 57.72200 -12.43600 -8.35800 1.000 101.00211 96 LYS F N 1
ATOM 10196 C CA . LYS F 2 101 ? 56.79000 -13.54300 -8.49900 1.000 90.43375 96 LYS F CA 1
ATOM 10197 C C . LYS F 2 101 ? 57.48400 -14.86300 -8.20100 1.000 81.08261 96 LYS F C 1
ATOM 10198 O O . LYS F 2 101 ? 58.61200 -15.10100 -8.64600 1.000 79.73026 96 LYS F O 1
ATOM 10204 N N . LEU F 2 102 ? 56.79400 -15.72200 -7.45900 1.000 82.54134 97 LEU F N 1
ATOM 10205 C CA . LEU F 2 102 ? 57.22000 -17.09400 -7.21300 1.000 87.08678 97 LEU F CA 1
ATOM 10206 C C . LEU F 2 102 ? 56.31200 -18.00600 -8.02700 1.000 90.44339 97 LEU F C 1
ATOM 10207 O O . LEU F 2 102 ? 55.12000 -18.13400 -7.72600 1.000 93.63498 97 LEU F O 1
ATOM 10212 N N . GLU F 2 103 ? 56.88200 -18.62700 -9.05500 1.000 88.41762 98 GLU F N 1
ATOM 10213 C CA . GLU F 2 103 ? 56.15500 -19.49900 -9.96900 1.000 83.09494 98 GLU F CA 1
ATOM 10214 C C . GLU F 2 103 ? 56.46000 -20.94300 -9.59900 1.000 76.45386 98 GLU F C 1
ATOM 10215 O O . GLU F 2 103 ? 57.60200 -21.39400 -9.72800 1.000 79.73527 98 GLU F O 1
ATOM 10221 N N . HIS F 2 104 ? 55.44700 -21.66400 -9.13200 1.000 69.32386 99 HIS F N 1
ATOM 10222 C CA . HIS F 2 104 ? 55.64600 -23.05600 -8.76000 1.000 68.87820 99 HIS F CA 1
ATOM 10223 C C . HIS F 2 104 ? 56.04600 -23.86700 -9.98500 1.000 71.70823 99 HIS F C 1
ATOM 10224 O O . HIS F 2 104 ? 55.37300 -23.82900 -11.02000 1.000 76.94857 99 HIS F O 1
ATOM 10231 N N . ASP F 2 105 ? 57.16200 -24.58900 -9.86900 1.000 74.40465 100 ASP F N 1
ATOM 10232 C CA . ASP F 2 105 ? 57.67600 -25.36100 -10.99500 1.000 69.89915 100 ASP F CA 1
ATOM 10233 C C . ASP F 2 105 ? 56.72500 -26.47600 -11.41800 1.000 70.16299 100 ASP F C 1
ATOM 10234 O O . ASP F 2 105 ? 56.85400 -26.99400 -12.53300 1.000 74.63603 100 ASP F O 1
ATOM 10239 N N . LEU F 2 106 ? 55.77800 -26.85500 -10.56100 1.000 66.58843 101 LEU F N 1
ATOM 10240 C CA . LEU F 2 106 ? 54.74400 -27.81800 -10.91500 1.000 59.99651 101 LEU F CA 1
ATOM 10241 C C . LEU F 2 106 ? 53.40200 -27.16300 -11.21900 1.000 64.87692 101 LEU F C 1
ATOM 10242 O O . LEU F 2 106 ? 52.41500 -27.87500 -11.43000 1.000 65.94918 101 LEU F O 1
ATOM 10247 N N . GLY F 2 107 ? 53.33900 -25.83300 -11.23800 1.000 66.14504 102 GLY F N 1
ATOM 10248 C CA . GLY F 2 107 ? 52.11300 -25.14200 -11.59000 1.000 58.94267 102 GLY F CA 1
ATOM 10249 C C . GLY F 2 107 ? 50.99800 -25.23800 -10.57500 1.000 52.42971 102 GLY F C 1
ATOM 10250 O O . GLY F 2 107 ? 49.83200 -25.06400 -10.93700 1.000 52.38746 102 GLY F O 1
ATOM 10251 N N . TYR F 2 108 ? 51.32000 -25.50600 -9.30700 1.000 51.59520 103 TYR F N 1
ATOM 10252 C CA . TYR F 2 108 ? 50.28400 -25.60200 -8.28100 1.000 53.58425 103 TYR F CA 1
ATOM 10253 C C . TYR F 2 108 ? 49.62300 -24.25000 -8.03600 1.000 58.92853 103 TYR F C 1
ATOM 10254 O O . TYR F 2 108 ? 48.39400 -24.12800 -8.10000 1.000 64.81856 103 TYR F O 1
ATOM 10263 N N . TYR F 2 109 ? 50.42200 -23.22600 -7.74900 1.000 61.53510 104 TYR F N 1
ATOM 10264 C CA . TYR F 2 109 ? 49.93000 -21.88400 -7.46700 1.000 58.92917 104 TYR F CA 1
ATOM 10265 C C . TYR F 2 109 ? 51.10600 -20.92300 -7.54500 1.000 61.27670 104 TYR F C 1
ATOM 10266 O O . TYR F 2 109 ? 52.26700 -21.33500 -7.47700 1.000 62.03622 104 TYR F O 1
ATOM 10275 N N . ASP F 2 110 ? 50.79200 -19.63900 -7.68100 1.000 68.45400 105 ASP F N 1
ATOM 10276 C CA . ASP F 2 110 ? 51.80100 -18.60300 -7.83500 1.000 75.41746 105 ASP F CA 1
ATOM 10277 C C . ASP F 2 110 ? 51.66400 -17.55500 -6.73800 1.000 78.41062 105 ASP F C 1
ATOM 10278 O O . ASP F 2 110 ? 50.56000 -17.25600 -6.27300 1.000 81.56064 105 ASP F O 1
ATOM 10283 N N . TYR F 2 111 ? 52.80300 -17.00100 -6.33300 1.000 76.66589 106 TYR F N 1
ATOM 10284 C CA . TYR F 2 111 ? 52.85900 -15.93100 -5.34800 1.000 76.26827 106 TYR F CA 1
ATOM 10285 C C . TYR F 2 111 ? 53.27700 -14.63000 -6.01900 1.000 85.45798 106 TYR F C 1
ATOM 10286 O O . TYR F 2 111 ? 54.20700 -14.61200 -6.82900 1.000 84.82747 106 TYR F O 1
ATOM 10295 N N . TRP F 2 112 ? 52.59400 -13.54200 -5.66800 1.000 96.97332 107 TRP F N 1
ATOM 10296 C CA . TRP F 2 112 ? 52.89500 -12.22100 -6.20000 1.000 105.88205 107 TRP F CA 1
ATOM 10297 C C . TRP F 2 112 ? 53.11400 -11.24600 -5.05400 1.000 112.19799 107 TRP F C 1
ATOM 10298 O O . TRP F 2 112 ? 52.39400 -11.27800 -4.05200 1.000 112.76112 107 TRP F O 1
ATOM 10309 N N . GLY F 2 113 ? 54.12000 -10.38100 -5.20900 1.000 116.78619 108 GLY F N 1
ATOM 10310 C CA . GLY F 2 113 ? 54.39600 -9.36200 -4.22000 1.000 118.18916 108 GLY F CA 1
ATOM 10311 C C . GLY F 2 113 ? 53.63300 -8.07500 -4.47700 1.000 119.52316 108 GLY F C 1
ATOM 10312 O O . GLY F 2 113 ? 52.95300 -7.91100 -5.48800 1.000 118.72994 108 GLY F O 1
ATOM 10313 N N . GLN F 2 114 ? 53.75900 -7.14500 -3.52800 1.000 121.44996 109 GLN F N 1
ATOM 10314 C CA . GLN F 2 114 ? 53.09600 -5.85500 -3.65900 1.000 124.98038 109 GLN F CA 1
ATOM 10315 C C . GLN F 2 114 ? 53.83300 -4.91000 -4.59900 1.000 121.54478 109 GLN F C 1
ATOM 10316 O O . GLN F 2 114 ? 53.23500 -3.93600 -5.06800 1.000 118.17960 109 GLN F O 1
ATOM 10322 N N . GLY F 2 115 ? 55.10300 -5.17300 -4.88200 1.000 119.92752 110 GLY F N 1
ATOM 10323 C CA . GLY F 2 115 ? 55.84500 -4.40300 -5.85700 1.000 120.48168 110 GLY F CA 1
ATOM 10324 C C . GLY F 2 115 ? 56.53300 -3.18900 -5.25500 1.000 121.01105 110 GLY F C 1
ATOM 10325 O O . GLY F 2 115 ? 56.20100 -2.71600 -4.16900 1.000 122.10470 110 GLY F O 1
ATOM 10326 N N . THR F 2 116 ? 57.52300 -2.68500 -5.99100 1.000 145.31580 111 THR F N 1
ATOM 10327 C CA . THR F 2 116 ? 58.23200 -1.46900 -5.61800 1.000 138.42479 111 THR F CA 1
ATOM 10328 C C . THR F 2 116 ? 58.41900 -0.60200 -6.85500 1.000 136.21958 111 THR F C 1
ATOM 10329 O O . THR F 2 116 ? 58.67500 -1.11600 -7.94700 1.000 134.11651 111 THR F O 1
ATOM 10333 N N . GLN F 2 117 ? 58.27600 0.70900 -6.68700 1.000 136.93803 112 GLN F N 1
ATOM 10334 C CA . GLN F 2 117 ? 58.29500 1.63400 -7.81300 1.000 142.00067 112 GLN F CA 1
ATOM 10335 C C . GLN F 2 117 ? 59.72500 2.03800 -8.15000 1.000 146.57715 112 GLN F C 1
ATOM 10336 O O . GLN F 2 117 ? 60.52200 2.34400 -7.25800 1.000 147.89489 112 GLN F O 1
ATOM 10342 N N . VAL F 2 118 ? 60.04800 2.03600 -9.44300 1.000 148.28434 113 VAL F N 1
ATOM 10343 C CA . VAL F 2 118 ? 61.34800 2.46600 -9.94300 1.000 147.27817 113 VAL F CA 1
ATOM 10344 C C . VAL F 2 118 ? 61.10500 3.55000 -10.98400 1.000 155.09373 113 VAL F C 1
ATOM 10345 O O . VAL F 2 118 ? 60.39400 3.32300 -11.97300 1.000 157.56750 113 VAL F O 1
ATOM 10349 N N . THR F 2 119 ? 61.69200 4.72400 -10.75700 1.000 159.08959 114 THR F N 1
ATOM 10350 C CA . THR F 2 119 ? 61.57400 5.86400 -11.65600 1.000 158.32089 114 THR F CA 1
ATOM 10351 C C . THR F 2 119 ? 62.95900 6.43500 -11.92700 1.000 159.58926 114 THR F C 1
ATOM 10352 O O . THR F 2 119 ? 63.81800 6.45700 -11.03900 1.000 164.20887 114 THR F O 1
ATOM 10356 N N . VAL F 2 120 ? 63.18600 6.86700 -13.16400 1.000 152.97087 115 VAL F N 1
ATOM 10357 C CA . VAL F 2 120 ? 64.47900 7.43100 -13.53200 1.000 142.89020 115 VAL F CA 1
ATOM 10358 C C . VAL F 2 120 ? 64.30300 8.79600 -14.19100 1.000 133.66778 115 VAL F C 1
ATOM 10359 O O . VAL F 2 120 ? 63.20700 9.15300 -14.62400 1.000 129.69335 115 VAL F O 1
ATOM 10363 N N . SER G 3 5 ? 68.47100 -94.91700 -14.86400 1.000 155.10142 0 SER B N 1
ATOM 10364 C CA . SER G 3 5 ? 69.51200 -94.53000 -13.92000 1.000 155.51225 0 SER B CA 1
ATOM 10365 C C . SER G 3 5 ? 70.75400 -94.01300 -14.64200 1.000 153.78198 0 SER B C 1
ATOM 10366 O O . SER G 3 5 ? 70.64900 -93.27900 -15.62700 1.000 154.82173 0 SER B O 1
ATOM 10369 N N . GLN G 3 6 ? 71.92400 -94.41200 -14.14600 1.000 136.61310 1 GLN B N 1
ATOM 10370 C CA . GLN G 3 6 ? 73.18300 -93.90700 -14.67700 1.000 120.80923 1 GLN B CA 1
ATOM 10371 C C . GLN G 3 6 ? 73.33700 -94.28700 -16.14500 1.000 113.74416 1 GLN B C 1
ATOM 10372 O O . GLN G 3 6 ? 72.93500 -95.37400 -16.57000 1.000 101.00580 1 GLN B O 1
ATOM 10378 N N . VAL G 3 7 ? 73.92300 -93.38000 -16.92300 1.000 106.70347 2 VAL B N 1
ATOM 10379 C CA . VAL G 3 7 ? 74.12900 -93.57300 -18.35500 1.000 103.88495 2 VAL B CA 1
ATOM 10380 C C . VAL G 3 7 ? 75.53700 -93.11300 -18.71200 1.000 107.25912 2 VAL B C 1
ATOM 10381 O O . VAL G 3 7 ? 75.96300 -92.02900 -18.30000 1.000 110.81808 2 VAL B O 1
ATOM 10385 N N . GLN G 3 8 ? 76.27500 -93.95300 -19.44000 1.000 105.06841 3 GLN B N 1
ATOM 10386 C CA . GLN G 3 8 ? 77.63400 -93.61700 -19.84900 1.000 105.39042 3 GLN B CA 1
ATOM 10387 C C . GLN G 3 8 ? 77.61500 -92.99700 -21.23900 1.000 102.22237 3 GLN B C 1
ATOM 10388 O O . GLN G 3 8 ? 76.82800 -93.40200 -22.09900 1.000 100.62946 3 GLN B O 1
ATOM 10394 N N . LEU G 3 9 ? 78.51000 -92.03300 -21.45900 1.000 102.74765 4 LEU B N 1
ATOM 10395 C CA . LEU G 3 9 ? 78.58500 -91.28600 -22.70700 1.000 101.87795 4 LEU B CA 1
ATOM 10396 C C . LEU G 3 9 ? 80.01600 -91.30900 -23.22400 1.000 102.94253 4 LEU B C 1
ATOM 10397 O O . LEU G 3 9 ? 80.94700 -90.94200 -22.50100 1.000 105.52614 4 LEU B O 1
ATOM 10402 N N . VAL G 3 10 ? 80.18500 -91.73600 -24.47500 1.000 103.14295 5 VAL B N 1
ATOM 10403 C CA . VAL G 3 10 ? 81.48200 -91.76200 -25.14200 1.000 95.40701 5 VAL B CA 1
ATOM 10404 C C . VAL G 3 10 ? 81.38000 -90.93100 -26.41300 1.000 102.96064 5 VAL B C 1
ATOM 10405 O O . VAL G 3 10 ? 80.34400 -90.94100 -27.08400 1.000 102.77235 5 VAL B O 1
ATOM 10409 N N . GLU G 3 11 ? 82.45000 -90.21400 -26.74600 1.000 103.17168 6 GLU B N 1
ATOM 10410 C CA . GLU G 3 11 ? 82.46100 -89.31500 -27.89400 1.000 110.24334 6 GLU B CA 1
ATOM 10411 C C . GLU G 3 11 ? 83.55400 -89.72100 -28.87200 1.000 124.23095 6 GLU B C 1
ATOM 10412 O O . GLU G 3 11 ? 84.70900 -89.91200 -28.47700 1.000 125.39055 6 GLU B O 1
ATOM 10418 N N . THR G 3 12 ? 83.18000 -89.84800 -30.14600 1.000 130.84143 7 THR B N 1
ATOM 10419 C CA . THR G 3 12 ? 84.09200 -90.21800 -31.21900 1.000 127.81535 7 THR B CA 1
ATOM 10420 C C . THR G 3 12 ? 83.88000 -89.28100 -32.40100 1.000 129.35588 7 THR B C 1
ATOM 10421 O O . THR G 3 12 ? 82.80300 -88.69900 -32.56600 1.000 135.34924 7 THR B O 1
ATOM 10425 N N . GLY G 3 13 ? 84.92700 -89.09900 -33.20000 1.000 144.31319 8 GLY B N 1
ATOM 10426 C CA . GLY G 3 13 ? 84.80900 -88.40400 -34.47000 1.000 135.18407 8 GLY B CA 1
ATOM 10427 C C . GLY G 3 13 ? 85.69200 -87.18600 -34.62700 1.000 131.97246 8 GLY B C 1
ATOM 10428 O O . GLY G 3 13 ? 85.83100 -86.68700 -35.75400 1.000 132.01738 8 GLY B O 1
ATOM 10429 N N . GLY G 3 14 ? 86.27600 -86.66600 -33.55000 1.000 128.54831 9 GLY B N 1
ATOM 10430 C CA . GLY G 3 14 ? 87.08700 -85.46800 -33.66600 1.000 132.88101 9 GLY B CA 1
ATOM 10431 C C . GLY G 3 14 ? 88.30500 -85.68500 -34.54400 1.000 143.34201 9 GLY B C 1
ATOM 10432 O O . GLY G 3 14 ? 88.82300 -86.79700 -34.67100 1.000 147.89060 9 GLY B O 1
ATOM 10433 N N . GLY G 3 15 ? 88.76700 -84.60200 -35.15400 1.000 145.01759 10 GLY B N 1
ATOM 10434 C CA . GLY G 3 15 ? 89.92400 -84.68500 -36.02100 1.000 148.99720 10 GLY B CA 1
ATOM 10435 C C . GLY G 3 15 ? 90.25400 -83.34300 -36.63000 1.000 148.62787 10 GLY B C 1
ATOM 10436 O O . GLY G 3 15 ? 89.81700 -82.29800 -36.14300 1.000 147.02047 10 GLY B O 1
ATOM 10437 N N . LEU G 3 16 ? 91.04000 -83.38300 -37.70300 1.000 149.17679 11 LEU B N 1
ATOM 10438 C CA . LEU G 3 16 ? 91.46200 -82.19000 -38.42500 1.000 148.79246 11 LEU B CA 1
ATOM 10439 C C . LEU G 3 16 ? 90.74100 -82.11300 -39.76300 1.000 149.30677 11 LEU B C 1
ATOM 10440 O O . LEU G 3 16 ? 90.73800 -83.08300 -40.52900 1.000 154.28316 11 LEU B O 1
ATOM 10445 N N . VAL G 3 17 ? 90.13000 -80.96300 -40.03700 1.000 159.74561 12 VAL B N 1
ATOM 10446 C CA . VAL G 3 17 ? 89.42700 -80.70000 -41.28500 1.000 163.60831 12 VAL B CA 1
ATOM 10447 C C . VAL G 3 17 ? 89.77300 -79.28700 -41.74500 1.000 181.93577 12 VAL B C 1
ATOM 10448 O O . VAL G 3 17 ? 90.51400 -78.55900 -41.08100 1.000 168.04303 12 VAL B O 1
ATOM 10452 N N . GLN G 3 18 ? 89.23600 -78.90400 -42.90100 1.000 210.97139 13 GLN B N 1
ATOM 10453 C CA . GLN G 3 18 ? 89.50900 -77.60900 -43.50700 1.000 213.02566 13 GLN B CA 1
ATOM 10454 C C . GLN G 3 18 ? 88.25800 -76.74100 -43.45900 1.000 207.74434 13 GLN B C 1
ATOM 10455 O O . GLN G 3 18 ? 87.13300 -77.24700 -43.42500 1.000 209.46381 13 GLN B O 1
ATOM 10457 N N . ALA G 3 19 ? 88.46500 -75.42700 -43.45100 1.000 185.67795 14 ALA B N 1
ATOM 10458 C CA . ALA G 3 19 ? 87.35800 -74.49400 -43.28900 1.000 168.88150 14 ALA B CA 1
ATOM 10459 C C . ALA G 3 19 ? 86.35700 -74.62300 -44.43100 1.000 162.91116 14 ALA B C 1
ATOM 10460 O O . ALA G 3 19 ? 86.72500 -74.57400 -45.60800 1.000 164.38003 14 ALA B O 1
ATOM 10462 N N . GLY G 3 20 ? 85.07900 -74.78700 -44.07400 1.000 155.49708 15 GLY B N 1
ATOM 10463 C CA . GLY G 3 20 ? 83.98300 -74.83900 -45.02000 1.000 155.36782 15 GLY B CA 1
ATOM 10464 C C . GLY G 3 20 ? 83.34500 -76.20900 -45.17200 1.000 159.71753 15 GLY B C 1
ATOM 10465 O O . GLY G 3 20 ? 82.14200 -76.29100 -45.45000 1.000 159.72328 15 GLY B O 1
ATOM 10466 N N . ASP G 3 21 ? 84.11300 -77.28000 -44.99100 1.000 163.69359 16 ASP B N 1
ATOM 10467 C CA . ASP G 3 21 ? 83.59000 -78.62500 -45.19800 1.000 162.79902 16 ASP B CA 1
ATOM 10468 C C . ASP G 3 21 ? 82.69200 -79.02600 -44.02500 1.000 157.41778 16 ASP B C 1
ATOM 10469 O O . ASP G 3 21 ? 82.38300 -78.22500 -43.13900 1.000 151.43488 16 ASP B O 1
ATOM 10474 N N . SER G 3 22 ? 82.26500 -80.28400 -44.01000 1.000 159.13503 17 SER B N 1
ATOM 10475 C CA . SER G 3 22 ? 81.35900 -80.79900 -42.99600 1.000 156.95756 17 SER B CA 1
ATOM 10476 C C . SER G 3 22 ? 82.06300 -81.85700 -42.15300 1.000 155.94141 17 SER B C 1
ATOM 10477 O O . SER G 3 22 ? 83.15200 -82.33400 -42.48400 1.000 155.97968 17 SER B O 1
ATOM 10480 N N . LEU G 3 23 ? 81.41800 -82.21500 -41.04400 1.000 152.71292 18 LEU B N 1
ATOM 10481 C CA . LEU G 3 23 ? 81.94500 -83.19900 -40.10800 1.000 145.87535 18 LEU B CA 1
ATOM 10482 C C . LEU G 3 23 ? 80.78700 -83.71600 -39.26900 1.000 145.73295 18 LEU B C 1
ATOM 10483 O O . LEU G 3 23 ? 79.75600 -83.05500 -39.14000 1.000 147.24067 18 LEU B O 1
ATOM 10488 N N . THR G 3 24 ? 80.95400 -84.91600 -38.71700 1.000 143.92431 19 THR B N 1
ATOM 10489 C CA . THR G 3 24 ? 79.93500 -85.49100 -37.84800 1.000 135.25328 19 THR B CA 1
ATOM 10490 C C . THR G 3 24 ? 80.58900 -86.10800 -36.62100 1.000 129.44651 19 THR B C 1
ATOM 10491 O O . THR G 3 24 ? 81.51100 -86.92100 -36.74000 1.000 127.98437 19 THR B O 1
ATOM 10495 N N . LEU G 3 25 ? 80.11800 -85.70500 -35.44500 1.000 126.78403 20 LEU B N 1
ATOM 10496 C CA . LEU G 3 25 ? 80.58200 -86.24900 -34.17700 1.000 125.16296 20 LEU B CA 1
ATOM 10497 C C . LEU G 3 25 ? 79.53200 -87.20300 -33.62700 1.000 124.83178 20 LEU B C 1
ATOM 10498 O O . LEU G 3 25 ? 78.33100 -86.93400 -33.71700 1.000 127.52526 20 LEU B O 1
ATOM 10503 N N . SER G 3 26 ? 79.98500 -88.31800 -33.06000 1.000 126.18535 21 SER B N 1
ATOM 10504 C CA . SER G 3 26 ? 79.09600 -89.33700 -32.52600 1.000 132.69780 21 SER B CA 1
ATOM 10505 C C . SER G 3 26 ? 79.22300 -89.40400 -31.01100 1.000 133.24643 21 SER B C 1
ATOM 10506 O O . SER G 3 26 ? 80.33000 -89.35900 -30.46400 1.000 139.64853 21 SER B O 1
ATOM 10509 N N . CYS G 3 27 ? 78.07900 -89.51200 -30.34400 1.000 122.81768 22 CYS B N 1
ATOM 10510 C CA . CYS G 3 27 ? 77.99300 -89.67200 -28.89700 1.000 119.15626 22 CYS B CA 1
ATOM 10511 C C . CYS G 3 27 ? 77.23000 -90.96900 -28.65100 1.000 114.07799 22 CYS B C 1
ATOM 10512 O O . CYS G 3 27 ? 76.01000 -91.02900 -28.83900 1.000 117.85955 22 CYS B O 1
ATOM 10515 N N . ALA G 3 28 ? 77.95900 -92.00800 -28.26400 1.000 109.27252 23 ALA B N 1
ATOM 10516 C CA . ALA G 3 28 ? 77.36300 -93.28900 -27.92900 1.000 103.58993 23 ALA B CA 1
ATOM 10517 C C . ALA G 3 28 ? 76.97600 -93.30000 -26.46100 1.000 98.91262 23 ALA B C 1
ATOM 10518 O O . ALA G 3 28 ? 77.68700 -92.75100 -25.61300 1.000 97.67952 23 ALA B O 1
ATOM 10520 N N . ALA G 3 29 ? 75.84100 -93.92800 -26.16700 1.000 98.31152 24 ALA B N 1
ATOM 10521 C CA . ALA G 3 29 ? 75.29000 -93.95700 -24.82100 1.000 95.44061 24 ALA B CA 1
ATOM 10522 C C . ALA G 3 29 ? 75.04900 -95.40100 -24.41400 1.000 102.95863 24 ALA B C 1
ATOM 10523 O O . ALA G 3 29 ? 74.43500 -96.16900 -25.16200 1.000 102.40356 24 ALA B O 1
ATOM 10525 N N . THR G 3 30 ? 75.53000 -95.75900 -23.22800 1.000 107.64009 25 THR B N 1
ATOM 10526 C CA . THR G 3 30 ? 75.32100 -97.08100 -22.64200 1.000 111.12515 25 THR B CA 1
ATOM 10527 C C . THR G 3 30 ? 74.68900 -96.87200 -21.26900 1.000 104.29521 25 THR B C 1
ATOM 10528 O O . THR G 3 30 ? 75.38800 -96.62600 -20.27900 1.000 101.20793 25 THR B O 1
ATOM 10532 N N . GLY G 3 31 ? 73.36300 -96.95100 -21.22300 1.000 111.70212 26 GLY B N 1
ATOM 10533 C CA . GLY G 3 31 ? 72.61600 -96.80000 -19.99400 1.000 112.59843 26 GLY B CA 1
ATOM 10534 C C . GLY G 3 31 ? 71.39300 -97.68700 -20.03200 1.000 123.33861 26 GLY B C 1
ATOM 10535 O O . GLY G 3 31 ? 71.18600 -98.45500 -20.97400 1.000 119.87463 26 GLY B O 1
ATOM 10536 N N . ARG G 3 32 ? 70.57100 -97.57100 -18.99100 1.000 135.78857 27 ARG B N 1
ATOM 10537 C CA . ARG G 3 32 ? 69.39400 -98.42600 -18.89500 1.000 137.70712 27 ARG B CA 1
ATOM 10538 C C . ARG G 3 32 ? 68.33400 -98.03400 -19.91600 1.000 131.25480 27 ARG B C 1
ATOM 10539 O O . ARG G 3 32 ? 67.69600 -98.90300 -20.52100 1.000 134.93741 27 ARG B O 1
ATOM 10547 N N . THR G 3 33 ? 68.13400 -96.73400 -20.12500 1.000 122.52860 28 THR B N 1
ATOM 10548 C CA . THR G 3 33 ? 66.94200 -96.25700 -20.81800 1.000 114.74029 28 THR B CA 1
ATOM 10549 C C . THR G 3 33 ? 67.23400 -95.20100 -21.87600 1.000 100.15217 28 THR B C 1
ATOM 10550 O O . THR G 3 33 ? 67.08400 -95.46100 -23.07400 1.000 96.30907 28 THR B O 1
ATOM 10554 N N . LEU G 3 34 ? 67.63900 -94.01000 -21.42700 1.000 95.19672 29 LEU B N 1
ATOM 10555 C CA . LEU G 3 34 ? 67.83900 -92.77000 -22.18300 1.000 87.15673 29 LEU B CA 1
ATOM 10556 C C . LEU G 3 34 ? 66.47700 -92.10600 -22.36100 1.000 79.37606 29 LEU B C 1
ATOM 10557 O O . LEU G 3 34 ? 66.38900 -91.02600 -22.96200 1.000 72.81333 29 LEU B O 1
ATOM 10562 N N . ASP G 3 35 ? 65.41300 -92.71600 -21.84300 1.000 75.54582 30 ASP B N 1
ATOM 10563 C CA . ASP G 3 35 ? 64.09400 -92.10400 -21.85400 1.000 73.63710 30 ASP B CA 1
ATOM 10564 C C . ASP G 3 35 ? 64.04200 -90.96700 -20.84200 1.000 71.41066 30 ASP B C 1
ATOM 10565 O O . ASP G 3 35 ? 64.62000 -91.05700 -19.75500 1.000 69.98946 30 ASP B O 1
ATOM 10570 N N . TYR G 3 36 ? 63.34500 -89.89100 -21.20900 1.000 71.52160 31 TYR B N 1
ATOM 10571 C CA . TYR G 3 36 ? 63.21600 -88.69400 -20.37600 1.000 68.84676 31 TYR B CA 1
ATOM 10572 C C . TYR G 3 36 ? 64.57500 -88.06500 -20.07700 1.000 65.16068 31 TYR B C 1
ATOM 10573 O O . TYR G 3 36 ? 64.77600 -87.45900 -19.02200 1.000 63.83557 31 TYR B O 1
ATOM 10582 N N . TYR G 3 37 ? 65.51200 -88.19600 -21.01000 1.000 67.47615 32 TYR B N 1
ATOM 10583 C CA . TYR G 3 37 ? 66.82200 -87.57300 -20.92300 1.000 72.90495 32 TYR B CA 1
ATOM 10584 C C . TYR G 3 37 ? 66.97100 -86.55200 -22.04300 1.000 69.56787 32 TYR B C 1
ATOM 10585 O O . TYR G 3 37 ? 66.31800 -86.63800 -23.08500 1.000 70.03728 32 TYR B O 1
ATOM 10594 N N . ALA G 3 38 ? 67.85100 -85.58500 -21.81700 1.000 69.90527 33 ALA B N 1
ATOM 10595 C CA . ALA G 3 38 ? 68.21100 -84.59400 -22.81700 1.000 71.08442 33 ALA B CA 1
ATOM 10596 C C . ALA G 3 38 ? 69.71300 -84.66500 -23.03300 1.000 79.05638 33 ALA B C 1
ATOM 10597 O O . ALA G 3 38 ? 70.48700 -84.62100 -22.06800 1.000 81.86963 33 ALA B O 1
ATOM 10599 N N . LEU G 3 39 ? 70.11400 -84.79400 -24.29200 1.000 82.46332 34 LEU B N 1
ATOM 10600 C CA . LEU G 3 39 ? 71.51200 -84.90300 -24.67800 1.000 78.24370 34 LEU B CA 1
ATOM 10601 C C . LEU G 3 39 ? 71.95600 -83.60300 -25.33100 1.000 79.12250 34 LEU B C 1
ATOM 10602 O O . LEU G 3 39 ? 71.33400 -83.14200 -26.29600 1.000 79.29115 34 LEU B O 1
ATOM 10607 N N . GLY G 3 40 ? 73.03700 -83.02600 -24.80700 1.000 79.76002 35 GLY B N 1
ATOM 10608 C CA . GLY G 3 40 ? 73.53300 -81.76200 -25.29600 1.000 83.66241 35 GLY B CA 1
ATOM 10609 C C . GLY G 3 40 ? 75.00600 -81.82800 -25.65000 1.000 90.24214 35 GLY B C 1
ATOM 10610 O O . GLY G 3 40 ? 75.74300 -82.71200 -25.21600 1.000 95.28912 35 GLY B O 1
ATOM 10611 N N . TRP G 3 41 ? 75.41800 -80.85600 -26.45500 1.000 91.29697 36 TRP B N 1
ATOM 10612 C CA . TRP G 3 41 ? 76.78300 -80.69400 -26.92200 1.000 87.56808 36 TRP B CA 1
ATOM 10613 C C . TRP G 3 41 ? 77.26500 -79.30500 -26.53700 1.000 87.32839 36 TRP B C 1
ATOM 10614 O O . TRP G 3 41 ? 76.52600 -78.32000 -26.69700 1.000 86.04543 36 TRP B O 1
ATOM 10625 N N . PHE G 3 42 ? 78.51400 -79.24700 -26.06100 1.000 88.68845 37 PHE B N 1
ATOM 10626 C CA . PHE G 3 42 ? 79.15500 -78.03100 -25.57800 1.000 88.71193 37 PHE B CA 1
ATOM 10627 C C . PHE G 3 42 ? 80.54100 -77.89200 -26.19800 1.000 101.66593 37 PHE B C 1
ATOM 10628 O O . PHE G 3 42 ? 81.21800 -78.88800 -26.46800 1.000 102.06800 37 PHE B O 1
ATOM 10636 N N . ARG G 3 43 ? 80.95800 -76.64600 -26.42700 1.000 100.62951 38 ARG B N 1
ATOM 10637 C CA . ARG G 3 43 ? 82.31100 -76.32900 -26.87000 1.000 102.96351 38 ARG B CA 1
ATOM 10638 C C . ARG G 3 43 ? 83.15700 -75.84700 -25.69900 1.000 108.38943 38 ARG B C 1
ATOM 10639 O O . ARG G 3 43 ? 82.64400 -75.34700 -24.69600 1.000 113.19434 38 ARG B O 1
ATOM 10647 N N . GLN G 3 44 ? 84.47200 -75.98400 -25.84800 1.000 109.93435 39 GLN B N 1
ATOM 10648 C CA . GLN G 3 44 ? 85.40100 -75.39100 -24.88900 1.000 112.15965 39 GLN B CA 1
ATOM 10649 C C . GLN G 3 44 ? 86.73100 -75.15900 -25.59200 1.000 120.24987 39 GLN B C 1
ATOM 10650 O O . GLN G 3 44 ? 87.40700 -76.12100 -25.97000 1.000 124.04106 39 GLN B O 1
ATOM 10656 N N . VAL G 3 45 ? 87.09700 -73.89400 -25.76400 1.000 121.96365 40 VAL B N 1
ATOM 10657 C CA . VAL G 3 45 ? 88.43200 -73.52800 -26.22600 1.000 129.46737 40 VAL B CA 1
ATOM 10658 C C . VAL G 3 45 ? 89.31200 -73.41600 -24.98700 1.000 131.31256 40 VAL B C 1
ATOM 10659 O O . VAL G 3 45 ? 88.89100 -72.80800 -23.99200 1.000 123.24270 40 VAL B O 1
ATOM 10663 N N . PRO G 3 46 ? 90.52200 -73.99400 -24.98700 1.000 139.14545 41 PRO B N 1
ATOM 10664 C CA . PRO G 3 46 ? 91.38600 -73.88700 -23.80300 1.000 138.60042 41 PRO B CA 1
ATOM 10665 C C . PRO G 3 46 ? 91.67700 -72.44100 -23.43800 1.000 136.48069 41 PRO B C 1
ATOM 10666 O O . PRO G 3 46 ? 92.51500 -71.78200 -24.06200 1.000 143.62059 41 PRO B O 1
ATOM 10670 N N . GLY G 3 47 ? 90.97800 -71.94100 -22.42200 1.000 122.50835 42 GLY B N 1
ATOM 10671 C CA . GLY G 3 47 ? 91.07100 -70.54600 -22.04500 1.000 122.66493 42 GLY B CA 1
ATOM 10672 C C . GLY G 3 47 ? 89.75300 -69.99200 -21.54500 1.000 115.57035 42 GLY B C 1
ATOM 10673 O O . GLY G 3 47 ? 89.59100 -69.75000 -20.34500 1.000 108.78264 42 GLY B O 1
ATOM 10674 N N . ASN G 3 48 ? 88.80400 -69.79100 -22.45800 1.000 117.89958 43 ASN B N 1
ATOM 10675 C CA . ASN G 3 48 ? 87.50800 -69.22100 -22.12200 1.000 115.86427 43 ASN B CA 1
ATOM 10676 C C . ASN G 3 48 ? 86.59700 -70.26600 -21.47600 1.000 114.18925 43 ASN B C 1
ATOM 10677 O O . ASN G 3 48 ? 86.93200 -71.44800 -21.36700 1.000 113.43234 43 ASN B O 1
ATOM 10682 N N . LYS G 3 49 ? 85.42700 -69.80600 -21.03800 1.000 113.34364 44 LYS B N 1
ATOM 10683 C CA . LYS G 3 49 ? 84.45000 -70.69200 -20.42000 1.000 115.67575 44 LYS B CA 1
ATOM 10684 C C . LYS G 3 49 ? 83.84300 -71.64100 -21.44700 1.000 112.62844 44 LYS B C 1
ATOM 10685 O O . LYS G 3 49 ? 83.74600 -71.33000 -22.63700 1.000 111.04101 44 LYS B O 1
ATOM 10691 N N . ARG G 3 50 ? 83.42200 -72.80900 -20.96800 1.000 110.32033 45 ARG B N 1
ATOM 10692 C CA . ARG G 3 50 ? 82.76300 -73.78600 -21.82500 1.000 110.64663 45 ARG B CA 1
ATOM 10693 C C . ARG G 3 50 ? 81.39000 -73.27000 -22.24100 1.000 105.38727 45 ARG B C 1
ATOM 10694 O O . ARG G 3 50 ? 80.54500 -72.97600 -21.38900 1.000 100.61381 45 ARG B O 1
ATOM 10702 N N . GLU G 3 51 ? 81.16700 -73.16200 -23.54900 1.000 108.95677 46 GLU B N 1
ATOM 10703 C CA . GLU G 3 51 ? 79.92200 -72.63700 -24.09100 1.000 106.11348 46 GLU B CA 1
ATOM 10704 C C . GLU G 3 51 ? 79.04200 -73.76700 -24.62000 1.000 100.81390 46 GLU B C 1
ATOM 10705 O O . GLU G 3 51 ? 79.47300 -74.91000 -24.78100 1.000 100.96704 46 GLU B O 1
ATOM 10711 N N . PHE G 3 52 ? 77.79400 -73.41600 -24.91600 1.000 98.78963 47 PHE B N 1
ATOM 10712 C CA . PHE G 3 52 ? 76.76200 -74.37000 -25.30200 1.000 94.16979 47 PHE B CA 1
ATOM 10713 C C . PHE G 3 52 ? 76.64100 -74.44200 -26.82000 1.000 93.21962 47 PHE B C 1
ATOM 10714 O O . PHE G 3 52 ? 76.54200 -73.40700 -27.48700 1.000 91.89290 47 PHE B O 1
ATOM 10722 N N . VAL G 3 53 ? 76.63200 -75.66400 -27.36000 1.000 93.65219 48 VAL B N 1
ATOM 10723 C CA . VAL G 3 53 ? 76.37400 -75.86500 -28.78300 1.000 94.12174 48 VAL B CA 1
ATOM 10724 C C . VAL G 3 53 ? 74.88600 -76.08100 -28.98800 1.000 94.99035 48 VAL B C 1
ATOM 10725 O O . VAL G 3 53 ? 74.17500 -75.18300 -29.45400 1.000 96.61828 48 VAL B O 1
ATOM 10729 N N . ALA G 3 54 ? 74.40600 -77.27300 -28.63300 1.000 95.32293 49 ALA B N 1
ATOM 10730 C CA . ALA G 3 54 ? 73.05000 -77.62700 -29.04900 1.000 87.11214 49 ALA B CA 1
ATOM 10731 C C . ALA G 3 54 ? 72.60500 -78.91600 -28.37600 1.000 84.56058 49 ALA B C 1
ATOM 10732 O O . ALA G 3 54 ? 73.42000 -79.78800 -28.09000 1.000 83.56024 49 ALA B O 1
ATOM 10734 N N . ALA G 3 55 ? 71.29400 -79.04700 -28.17900 1.000 80.15618 50 ALA B N 1
ATOM 10735 C CA . ALA G 3 55 ? 70.75000 -80.15600 -27.40700 1.000 78.67863 50 ALA B CA 1
ATOM 10736 C C . ALA G 3 55 ? 69.42800 -80.63500 -27.99200 1.000 85.56746 50 ALA B C 1
ATOM 10737 O O . ALA G 3 55 ? 68.74400 -79.91200 -28.72400 1.000 87.05214 50 ALA B O 1
ATOM 10739 N N . ILE G 3 56 ? 69.08500 -81.88500 -27.66500 1.000 78.75980 51 ILE B N 1
ATOM 10740 C CA . ILE G 3 56 ? 67.77300 -82.46000 -27.95100 1.000 80.48679 51 ILE B CA 1
ATOM 10741 C C . ILE G 3 56 ? 67.29200 -83.22600 -26.72300 1.000 79.71061 51 ILE B C 1
ATOM 10742 O O . ILE G 3 56 ? 68.04500 -83.46600 -25.77900 1.000 81.70999 51 ILE B O 1
ATOM 10747 N N . ASN G 3 57 ? 66.01700 -83.62200 -26.75200 1.000 100.98470 52 ASN B N 1
ATOM 10748 C CA . ASN G 3 57 ? 65.36400 -84.27100 -25.62000 1.000 108.34969 52 ASN B CA 1
ATOM 10749 C C . ASN G 3 57 ? 65.11500 -85.75900 -25.83500 1.000 111.96522 52 ASN B C 1
ATOM 10750 O O . ASN G 3 57 ? 64.46200 -86.39300 -24.99600 1.000 121.44054 52 ASN B O 1
ATOM 10755 N N . TRP G 3 58 ? 65.52800 -86.30600 -26.97600 1.000 107.68898 53 TRP B N 1
ATOM 10756 C CA . TRP G 3 58 ? 65.51300 -87.73900 -27.25400 1.000 107.28150 53 TRP B CA 1
ATOM 10757 C C . TRP G 3 58 ? 64.10700 -88.32300 -27.34100 1.000 108.01658 53 TRP B C 1
ATOM 10758 O O . TRP G 3 58 ? 63.73500 -88.87800 -28.37900 1.000 117.70849 53 TRP B O 1
ATOM 10769 N N . LEU G 3 59 ? 63.32400 -88.22900 -26.26500 1.000 103.70250 54 LEU B N 1
ATOM 10770 C CA . LEU G 3 59 ? 62.01800 -88.88000 -26.27000 1.000 95.43604 54 LEU B CA 1
ATOM 10771 C C . LEU G 3 59 ? 61.07100 -88.21600 -27.26800 1.000 101.09056 54 LEU B C 1
ATOM 10772 O O . LEU G 3 59 ? 60.31300 -88.90800 -27.95800 1.000 101.04599 54 LEU B O 1
ATOM 10777 N N . GLY G 3 60 ? 61.10600 -86.88700 -27.37800 1.000 98.00374 55 GLY B N 1
ATOM 10778 C CA . GLY G 3 60 ? 60.20500 -86.22500 -28.30500 1.000 96.42923 55 GLY B CA 1
ATOM 10779 C C . GLY G 3 60 ? 60.85600 -85.27000 -29.29100 1.000 92.22508 55 GLY B C 1
ATOM 10780 O O . GLY G 3 60 ? 60.19500 -84.37500 -29.82600 1.000 91.03103 55 GLY B O 1
ATOM 10781 N N . GLY G 3 61 ? 62.14400 -85.47900 -29.56200 1.000 94.03709 56 GLY B N 1
ATOM 10782 C CA . GLY G 3 61 ? 62.86000 -84.74900 -30.60100 1.000 94.84823 56 GLY B CA 1
ATOM 10783 C C . GLY G 3 61 ? 62.87200 -83.23900 -30.50200 1.000 97.82742 56 GLY B C 1
ATOM 10784 O O . GLY G 3 61 ? 63.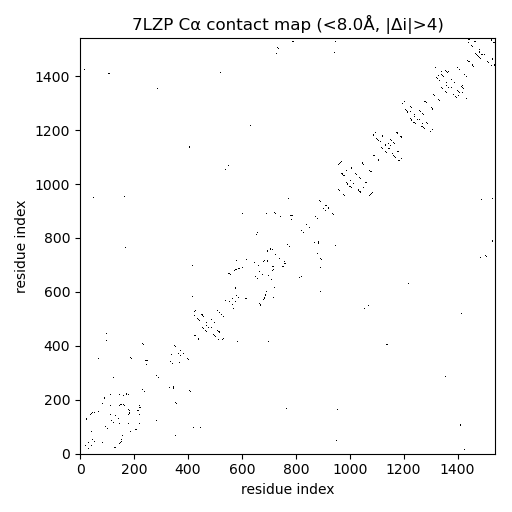02000 -82.56700 -31.52900 1.000 94.31840 56 GLY B O 1
ATOM 10785 N N . SER G 3 62 ? 62.71000 -82.67600 -29.30800 1.000 92.44964 57 SER B N 1
ATOM 10786 C CA . SER G 3 62 ? 62.80500 -81.22800 -29.16100 1.000 91.50810 57 SER B CA 1
ATOM 10787 C C . SER G 3 62 ? 64.25500 -80.77900 -29.27000 1.000 98.01705 57 SER B C 1
ATOM 10788 O O . SER G 3 62 ? 65.09000 -81.16100 -28.44700 1.000 101.04184 57 SER B O 1
ATOM 10791 N N . THR G 3 63 ? 64.55100 -79.95300 -30.26700 1.000 98.89195 58 THR B N 1
ATOM 10792 C CA . THR G 3 63 ? 65.90700 -79.48900 -30.50800 1.000 99.56801 58 THR B CA 1
ATOM 10793 C C . THR G 3 63 ? 66.06800 -78.02700 -30.10600 1.000 96.77638 58 THR B C 1
ATOM 10794 O O . THR G 3 63 ? 65.09800 -77.27200 -30.00700 1.000 92.62793 58 THR B O 1
ATOM 10798 N N . TYR G 3 64 ? 67.32200 -77.64100 -29.86900 1.000 104.84235 59 TYR B N 1
ATOM 10799 C CA . TYR G 3 64 ? 67.68100 -76.24900 -29.61500 1.000 103.94795 59 TYR B CA 1
ATOM 10800 C C . TYR G 3 64 ? 69.14700 -76.03300 -29.95800 1.000 104.93857 59 TYR B C 1
ATOM 10801 O O . TYR G 3 64 ? 70.00100 -76.81600 -29.53300 1.000 98.76907 59 TYR B O 1
ATOM 10810 N N . TYR G 3 65 ? 69.43200 -74.97300 -30.71800 1.000 100.91437 60 TYR B N 1
ATOM 10811 C CA . TYR G 3 65 ? 70.78200 -74.63700 -31.15700 1.000 99.95151 60 TYR B CA 1
ATOM 10812 C C . TYR G 3 65 ? 71.16300 -73.24700 -30.66300 1.000 103.78293 60 TYR B C 1
ATOM 10813 O O . TYR G 3 65 ? 70.32100 -72.34600 -30.61000 1.000 107.22529 60 TYR B O 1
ATOM 10822 N N . ALA G 3 66 ? 72.43600 -73.07500 -30.31100 1.000 106.09719 61 ALA B N 1
ATOM 10823 C CA . ALA G 3 66 ? 72.94900 -71.76700 -29.92700 1.000 108.81824 61 ALA B CA 1
ATOM 10824 C C . ALA G 3 66 ? 73.20800 -70.90500 -31.15700 1.000 109.58426 61 ALA B C 1
ATOM 10825 O O . ALA G 3 66 ? 73.56500 -71.40500 -32.22700 1.000 111.06072 61 ALA B O 1
ATOM 10827 N N . ASP G 3 67 ? 73.05200 -69.58900 -30.98500 1.000 108.18710 62 ASP B N 1
ATOM 10828 C CA . ASP G 3 67 ? 73.13900 -68.66300 -32.11000 1.000 113.00014 62 ASP B CA 1
ATOM 10829 C C . ASP G 3 67 ? 74.51200 -68.64400 -32.77000 1.000 118.73583 62 ASP B C 1
ATOM 10830 O O . ASP G 3 67 ? 74.64200 -68.09100 -33.86700 1.000 123.10884 62 ASP B O 1
ATOM 10835 N N . SER G 3 68 ? 75.53200 -69.23200 -32.14200 1.000 117.71348 63 SER B N 1
ATOM 10836 C CA . SER G 3 68 ? 76.82400 -69.36700 -32.80200 1.000 117.31026 63 SER B CA 1
ATOM 10837 C C . SER G 3 68 ? 76.80900 -70.44100 -33.88200 1.000 118.47890 63 SER B C 1
ATOM 10838 O O . SER G 3 68 ? 77.64500 -70.40300 -34.79000 1.000 116.43190 63 SER B O 1
ATOM 10841 N N . VAL G 3 69 ? 75.88000 -71.39700 -33.80100 1.000 119.82952 64 VAL B N 1
ATOM 10842 C CA . VAL G 3 69 ? 75.84200 -72.53000 -34.71500 1.000 120.74293 64 VAL B CA 1
ATOM 10843 C C . VAL G 3 69 ? 74.48000 -72.72800 -35.36300 1.000 129.33009 64 VAL B C 1
ATOM 10844 O O . VAL G 3 69 ? 74.30100 -73.69200 -36.10900 1.000 128.09614 64 VAL B O 1
ATOM 10848 N N . ARG G 3 70 ? 73.50700 -71.85600 -35.09700 1.000 139.98481 65 ARG B N 1
ATOM 10849 C CA . ARG G 3 70 ? 72.18400 -72.00300 -35.69700 1.000 146.37737 65 ARG B CA 1
ATOM 10850 C C . ARG G 3 70 ? 72.26600 -71.92300 -37.21600 1.000 151.73565 65 ARG B C 1
ATOM 10851 O O . ARG G 3 70 ? 72.92100 -71.03500 -37.77100 1.000 154.12971 65 ARG B O 1
ATOM 10859 N N . GLY G 3 71 ? 71.59800 -72.86200 -37.88800 1.000 147.50499 66 GLY B N 1
ATOM 10860 C CA . GLY G 3 71 ? 71.62600 -72.95600 -39.33100 1.000 142.96075 66 GLY B CA 1
ATOM 10861 C C . GLY G 3 71 ? 72.82200 -73.68000 -39.90800 1.000 134.50798 66 GLY B C 1
ATOM 10862 O O . GLY G 3 71 ? 72.77300 -74.09700 -41.07200 1.000 130.41175 66 GLY B O 1
ATOM 10863 N N . ARG G 3 72 ? 73.89400 -73.84800 -39.13500 1.000 130.25982 67 ARG B N 1
ATOM 10864 C CA . ARG G 3 72 ? 75.09300 -74.55500 -39.56700 1.000 130.27654 67 ARG B CA 1
ATOM 10865 C C . ARG G 3 72 ? 75.19700 -75.95100 -38.96400 1.000 132.05266 67 ARG B C 1
ATOM 10866 O O . ARG G 3 72 ? 75.44300 -76.92200 -39.68500 1.000 130.79310 67 ARG B O 1
ATOM 10874 N N . PHE G 3 73 ? 75.01800 -76.07200 -37.65000 1.000 131.61543 68 PHE B N 1
ATOM 10875 C CA . PHE G 3 73 ? 75.07000 -77.36300 -36.97700 1.000 127.12678 68 PHE B CA 1
ATOM 10876 C C . PHE G 3 73 ? 73.66800 -77.95200 -36.88100 1.000 122.09605 68 PHE B C 1
ATOM 10877 O O . PHE G 3 73 ? 72.69300 -77.23000 -36.65300 1.000 118.22266 68 PHE B O 1
ATOM 10885 N N . THR G 3 74 ? 73.57200 -79.26900 -37.07100 1.000 120.16634 69 THR B N 1
ATOM 10886 C CA . THR G 3 74 ? 72.30100 -79.98000 -37.00300 1.000 118.87520 69 THR B CA 1
ATOM 10887 C C . THR G 3 74 ? 72.42700 -81.21100 -36.11600 1.000 119.79920 69 THR B C 1
ATOM 10888 O O . THR G 3 74 ? 73.41000 -81.95200 -36.19800 1.000 118.96806 69 THR B O 1
ATOM 10892 N N . LEU G 3 75 ? 71.42500 -81.42900 -35.27200 1.000 129.32027 70 LEU B N 1
ATOM 10893 C CA . LEU G 3 75 ? 71.36900 -82.61800 -34.43400 1.000 129.12700 70 LEU B CA 1
ATOM 10894 C C . LEU G 3 75 ? 70.58900 -83.72800 -35.12900 1.000 125.63384 70 LEU B C 1
ATOM 10895 O O . LEU G 3 75 ? 69.64200 -83.47500 -35.87800 1.000 126.06677 70 LEU B O 1
ATOM 10900 N N . SER G 3 76 ? 71.00000 -84.96900 -34.87200 1.000 123.98958 71 SER B N 1
ATOM 10901 C CA . SER G 3 76 ? 70.28500 -86.12800 -35.38400 1.000 118.84935 71 SER B CA 1
ATOM 10902 C C . SER G 3 76 ? 70.48900 -87.28400 -34.41700 1.000 119.67090 71 SER B C 1
ATOM 10903 O O . SER G 3 76 ? 71.51100 -87.36400 -33.73600 1.000 104.40208 71 SER B O 1
ATOM 10906 N N . ARG G 3 77 ? 69.50100 -88.16700 -34.33900 1.000 119.07860 72 ARG B N 1
ATOM 10907 C CA . ARG G 3 77 ? 69.57900 -89.30600 -33.44000 1.000 128.40974 72 ARG B CA 1
ATOM 10908 C C . ARG G 3 77 ? 69.45700 -90.60200 -34.22700 1.000 137.49491 72 ARG B C 1
ATOM 10909 O O . ARG G 3 77 ? 69.01500 -90.61700 -35.37900 1.000 137.63770 72 ARG B O 1
ATOM 10917 N N . ASP G 3 78 ? 69.86000 -91.69900 -33.58800 1.000 145.86996 73 ASP B N 1
ATOM 10918 C CA . ASP G 3 78 ? 69.70400 -93.03100 -34.16100 1.000 149.02992 73 ASP B CA 1
ATOM 10919 C C . ASP G 3 78 ? 69.38700 -93.98800 -33.02200 1.000 149.09475 73 ASP B C 1
ATOM 10920 O O . ASP G 3 78 ? 70.24000 -94.24200 -32.16500 1.000 151.03803 73 ASP B O 1
ATOM 10925 N N . ASN G 3 79 ? 68.16700 -94.51900 -33.01200 1.000 171.60116 74 ASN B N 1
ATOM 10926 C CA . ASN G 3 79 ? 67.74400 -95.43200 -31.96200 1.000 172.80076 74 ASN B CA 1
ATOM 10927 C C . ASN G 3 79 ? 68.07900 -96.88300 -32.27600 1.000 186.44954 74 ASN B C 1
ATOM 10928 O O . ASN G 3 79 ? 67.89900 -97.74700 -31.41000 1.000 182.38868 74 ASN B O 1
ATOM 10933 N N . SER G 3 80 ? 68.56600 -97.17000 -33.48700 1.000 195.72489 75 SER B N 1
ATOM 10934 C CA . SER G 3 80 ? 69.05100 -98.51100 -33.79100 1.000 199.69846 75 SER B CA 1
ATOM 10935 C C . SER G 3 80 ? 70.23600 -98.87900 -32.90800 1.000 198.14511 75 SER B C 1
ATOM 10936 O O . SER G 3 80 ? 70.36200 -100.02800 -32.46900 1.000 200.38304 75 SER B O 1
ATOM 10938 N N . LYS G 3 81 ? 71.11700 -97.91500 -32.64000 1.000 180.93288 76 LYS B N 1
ATOM 10939 C CA . LYS G 3 81 ? 72.29800 -98.14200 -31.81700 1.000 157.14335 76 LYS B CA 1
ATOM 10940 C C . LYS G 3 81 ? 72.35600 -97.21100 -30.61400 1.000 143.81364 76 LYS B C 1
ATOM 10941 O O . LYS G 3 81 ? 73.37300 -97.19500 -29.90800 1.000 125.67594 76 LYS B O 1
ATOM 10943 N N . SER G 3 82 ? 71.29500 -96.44100 -30.35900 1.000 133.35236 77 SER B N 1
ATOM 10944 C CA . SER G 3 82 ? 71.23100 -95.53600 -29.21100 1.000 131.10347 77 SER B CA 1
ATOM 10945 C C . SER G 3 82 ? 72.37200 -94.51800 -29.25300 1.000 123.90019 77 SER B C 1
ATOM 10946 O O . SER G 3 82 ? 73.11300 -94.33800 -28.28400 1.000 123.46143 77 SER B O 1
ATOM 10949 N N . THR G 3 83 ? 72.52400 -93.86200 -30.40200 1.000 124.26315 78 THR B N 1
ATOM 10950 C CA . THR G 3 83 ? 73.62900 -92.94500 -30.64200 1.000 124.19805 78 THR B CA 1
ATOM 10951 C C . THR G 3 83 ? 73.10600 -91.57600 -31.06500 1.000 123.87954 78 THR B C 1
ATOM 10952 O O . THR G 3 83 ? 72.00400 -91.45200 -31.61200 1.000 127.32960 78 THR B O 1
ATOM 10956 N N . LEU G 3 84 ? 73.90800 -90.54500 -30.80500 1.000 123.65598 79 LEU B N 1
ATOM 10957 C CA . LEU G 3 84 ? 73.59700 -89.17300 -31.18300 1.000 123.51094 79 LEU B CA 1
ATOM 10958 C C . LEU G 3 84 ? 74.65300 -88.67800 -32.16200 1.000 130.58907 79 LEU B C 1
ATOM 10959 O O . LEU G 3 84 ? 75.82500 -89.04300 -32.05100 1.000 135.74787 79 LEU B O 1
ATOM 10964 N N . TYR G 3 85 ? 74.24400 -87.85200 -33.12500 1.000 126.21844 80 TYR B N 1
ATOM 10965 C CA . TYR G 3 85 ? 75.14800 -87.31800 -34.13200 1.000 126.29449 80 TYR B CA 1
ATOM 10966 C C . TYR G 3 85 ? 74.99000 -85.80800 -34.21900 1.000 126.37150 80 TYR B C 1
ATOM 10967 O O . TYR G 3 85 ? 73.87200 -85.29800 -34.36900 1.000 127.61854 80 TYR B O 1
ATOM 10976 N N . LEU G 3 86 ? 76.11200 -85.10300 -34.12900 1.000 125.78799 81 LEU B N 1
ATOM 10977 C CA . LEU G 3 86 ? 76.18000 -83.66200 -34.34400 1.000 132.69527 81 LEU B CA 1
ATOM 10978 C C . LEU G 3 86 ? 76.85200 -83.42400 -35.69100 1.000 139.01664 81 LEU B C 1
ATOM 10979 O O . LEU G 3 86 ? 78.04600 -83.70200 -35.85100 1.000 139.21415 81 LEU B O 1
ATOM 10984 N N . ASN G 3 87 ? 76.08200 -82.93000 -36.66100 1.000 149.17655 82 ASN B N 1
ATOM 10985 C CA . ASN G 3 87 ? 76.57000 -82.66700 -38.01000 1.000 150.38626 82 ASN B CA 1
ATOM 10986 C C . ASN G 3 87 ? 76.93400 -81.18900 -38.08600 1.000 151.11427 82 ASN B C 1
ATOM 10987 O O . ASN G 3 87 ? 76.05800 -80.32300 -38.15400 1.000 150.10721 82 ASN B O 1
ATOM 10992 N N . MET G 3 88 ? 78.23200 -80.90700 -38.03900 1.000 150.81224 83 MET B N 1
ATOM 10993 C CA . MET G 3 88 ? 78.75500 -79.55100 -38.14200 1.000 151.85356 83 MET B CA 1
ATOM 10994 C C . MET G 3 88 ? 79.03500 -79.25400 -39.61100 1.000 160.16813 83 MET B C 1
ATOM 10995 O O . MET G 3 88 ? 79.93500 -79.85100 -40.21200 1.000 162.69423 83 MET B O 1
ATOM 11000 N N . ASN G 3 89 ? 78.26800 -78.33600 -40.18800 1.000 154.03960 84 ASN B N 1
ATOM 11001 C CA . ASN G 3 89 ? 78.41400 -77.95200 -41.58300 1.000 154.40794 84 ASN B CA 1
ATOM 11002 C C . ASN G 3 89 ? 78.95100 -76.53000 -41.67500 1.000 155.02575 84 ASN B C 1
ATOM 11003 O O . ASN G 3 89 ? 78.67800 -75.69000 -40.81200 1.000 153.44653 84 ASN B O 1
ATOM 11008 N N . ASN G 3 90 ? 79.71900 -76.27200 -42.73500 1.000 158.75337 85 ASN B N 1
ATOM 11009 C CA . ASN G 3 90 ? 80.31900 -74.96200 -42.99000 1.000 160.84271 85 ASN B CA 1
ATOM 11010 C C . ASN G 3 90 ? 81.16700 -74.50800 -41.79700 1.000 154.83299 85 ASN B C 1
ATOM 11011 O O . ASN G 3 90 ? 80.96500 -73.43600 -41.22300 1.000 150.14510 85 ASN B O 1
ATOM 11016 N N . LEU G 3 91 ? 82.12300 -75.36000 -41.43100 1.000 152.71037 86 LEU B N 1
ATOM 11017 C CA . LEU G 3 91 ? 82.98000 -75.08500 -40.28500 1.000 148.00452 86 LEU B CA 1
ATOM 11018 C C . LEU G 3 91 ? 83.82900 -73.84100 -40.52300 1.000 148.90021 86 LEU B C 1
ATOM 11019 O O . LEU G 3 91 ? 84.26200 -73.55800 -41.64300 1.000 156.73013 86 LEU B O 1
ATOM 11024 N N . ILE G 3 92 ? 84.07200 -73.10000 -39.44600 1.000 144.38605 87 ILE B N 1
ATOM 11025 C CA . ILE G 3 92 ? 84.86900 -71.87600 -39.50300 1.000 140.06918 87 ILE B CA 1
ATOM 11026 C C . ILE G 3 92 ? 85.97800 -71.97800 -38.46500 1.000 142.31069 87 ILE B C 1
ATOM 11027 O O . ILE G 3 92 ? 85.89200 -72.78100 -37.52300 1.000 141.33427 87 ILE B O 1
ATOM 11032 N N . PRO G 3 93 ? 87.04400 -71.18200 -38.61600 1.000 157.26674 88 PRO B N 1
ATOM 11033 C CA . PRO G 3 93 ? 88.16900 -71.27000 -37.66600 1.000 159.34500 88 PRO B CA 1
ATOM 11034 C C . PRO G 3 93 ? 87.78700 -71.07100 -36.20900 1.000 160.18483 88 PRO B C 1
ATOM 11035 O O . PRO G 3 93 ? 88.51800 -71.54100 -35.32800 1.000 160.27225 88 PRO B O 1
ATOM 11039 N N . ASP G 3 94 ? 86.67300 -70.39700 -35.92000 1.000 160.16238 89 ASP B N 1
ATOM 11040 C CA . ASP G 3 94 ? 86.25100 -70.18800 -34.54000 1.000 157.27029 89 ASP B CA 1
ATOM 11041 C C . ASP G 3 94 ? 85.59900 -71.41600 -33.91500 1.000 155.50150 89 ASP B C 1
ATOM 11042 O O . ASP G 3 94 ? 85.30300 -71.39400 -32.71600 1.000 148.36109 89 ASP B O 1
ATOM 11047 N N . ASP G 3 95 ? 85.36200 -72.47600 -34.69000 1.000 159.52739 90 ASP B N 1
ATOM 11048 C CA . ASP G 3 95 ? 84.78200 -73.70100 -34.15300 1.000 157.80806 90 ASP B CA 1
ATOM 11049 C C . ASP G 3 95 ? 85.81900 -74.64300 -33.55000 1.000 156.82220 90 ASP B C 1
ATOM 11050 O O . ASP G 3 95 ? 85.43400 -75.64700 -32.94200 1.000 154.78708 90 ASP B O 1
ATOM 11055 N N . THR G 3 96 ? 87.11200 -74.34900 -33.70300 1.000 154.69375 91 THR B N 1
ATOM 11056 C CA . THR G 3 96 ? 88.16800 -75.17100 -33.12100 1.000 147.52534 91 THR B CA 1
ATOM 11057 C C . THR G 3 96 ? 88.05900 -75.18900 -31.60200 1.000 139.36778 91 THR B C 1
ATOM 11058 O O . THR G 3 96 ? 88.28600 -74.16200 -30.95200 1.000 137.70454 91 THR B O 1
ATOM 11062 N N . ALA G 3 97 ? 87.72000 -76.34100 -31.02700 1.000 133.49968 92 ALA B N 1
ATOM 11063 C CA . ALA G 3 97 ? 87.51600 -76.45000 -29.58400 1.000 120.34425 92 ALA B CA 1
ATOM 11064 C C . ALA G 3 97 ? 87.35700 -77.92100 -29.21600 1.000 113.79042 92 ALA B C 1
ATOM 11065 O O . ALA G 3 97 ? 87.31500 -78.80300 -30.08100 1.000 115.42863 92 ALA B O 1
ATOM 11067 N N . VAL G 3 98 ? 87.26400 -78.17600 -27.91500 1.000 107.27468 93 VAL B N 1
ATOM 11068 C CA . VAL G 3 98 ? 86.94500 -79.50100 -27.39800 1.000 106.02969 93 VAL B CA 1
ATOM 11069 C C . VAL G 3 98 ? 85.43200 -79.59800 -27.24900 1.000 109.58688 93 VAL B C 1
ATOM 11070 O O . VAL G 3 98 ? 84.81800 -78.79900 -26.53400 1.000 110.36958 93 VAL B O 1
ATOM 11074 N N . TYR G 3 99 ? 84.82900 -80.57000 -27.92700 1.000 112.52818 94 TYR B N 1
ATOM 11075 C CA . TYR G 3 99 ? 83.39000 -80.78200 -27.89300 1.000 111.25818 94 TYR B CA 1
ATOM 11076 C C . TYR G 3 99 ? 83.06200 -81.88300 -26.89500 1.000 109.91619 94 TYR B C 1
ATOM 11077 O O . TYR G 3 99 ? 83.60900 -82.99000 -26.97900 1.000 110.55764 94 TYR B O 1
ATOM 11086 N N . TYR G 3 100 ? 82.17800 -81.56900 -25.95400 1.000 104.66608 95 TYR B N 1
ATOM 11087 C CA . TYR G 3 100 ? 81.70600 -82.51000 -24.95400 1.000 101.73291 95 TYR B CA 1
ATOM 11088 C C . TYR G 3 100 ? 80.23300 -82.81800 -25.18800 1.000 99.75957 95 TYR B C 1
ATOM 11089 O O . TYR G 3 100 ? 79.48100 -81.98800 -25.71100 1.000 100.67886 95 TYR B O 1
ATOM 11098 N N . CYS G 3 101 ? 79.83200 -84.02100 -24.78700 1.000 96.31586 96 CYS B N 1
ATOM 11099 C CA . CYS G 3 101 ? 78.45800 -84.48900 -24.89900 1.000 98.67083 96 CYS B CA 1
ATOM 11100 C C . CYS G 3 101 ? 77.97300 -84.89400 -23.51400 1.000 93.99639 96 CYS B C 1
ATOM 11101 O O . CYS G 3 101 ? 78.63000 -85.68500 -22.82900 1.000 97.44782 96 CYS B O 1
ATOM 11104 N N . ALA G 3 102 ? 76.82300 -84.35900 -23.10800 1.000 88.10869 97 ALA B N 1
ATOM 11105 C CA . ALA G 3 102 ? 76.33800 -84.50700 -21.74300 1.000 78.55404 97 ALA B CA 1
ATOM 11106 C C . ALA G 3 102 ? 74.86200 -84.87300 -21.75500 1.000 70.58626 97 ALA B C 1
ATOM 11107 O O . ALA G 3 102 ? 74.17400 -84.72700 -22.76600 1.000 72.42432 97 ALA B O 1
ATOM 11109 N N . ALA G 3 103 ? 74.38200 -85.34800 -20.60400 1.000 67.31668 98 ALA B N 1
ATOM 11110 C CA . ALA G 3 103 ? 73.00900 -85.80900 -20.44600 1.000 74.51012 98 ALA B CA 1
ATOM 11111 C C . ALA G 3 103 ? 72.40100 -85.23400 -19.17300 1.000 73.37655 98 ALA B C 1
ATOM 11112 O O . ALA G 3 103 ? 73.08700 -85.09300 -18.15600 1.000 72.28790 98 ALA B O 1
ATOM 11114 N N . ASP G 3 104 ? 71.10600 -84.92100 -19.23000 1.000 73.22876 99 ASP B N 1
ATOM 11115 C CA . ASP G 3 104 ? 70.36500 -84.45000 -18.06500 1.000 70.40416 99 ASP B CA 1
ATOM 11116 C C . ASP G 3 104 ? 69.01700 -85.14700 -17.98500 1.000 68.67398 99 ASP B C 1
ATOM 11117 O O . ASP G 3 104 ? 68.35800 -85.35600 -19.00500 1.000 72.01144 99 ASP B O 1
ATOM 11122 N N . PHE G 3 105 ? 68.59800 -85.47900 -16.76900 1.000 63.17061 100 PHE B N 1
ATOM 11123 C CA . PHE G 3 105 ? 67.33800 -86.17300 -16.54500 1.000 61.99494 100 PHE B CA 1
ATOM 11124 C C . PHE G 3 105 ? 66.29200 -85.19300 -16.03100 1.000 62.25585 100 PHE B C 1
ATOM 11125 O O . PHE G 3 105 ? 66.55600 -84.42400 -15.10000 1.000 60.26906 100 PHE B O 1
ATOM 11133 N N . SER G 3 106 ? 65.11300 -85.21800 -16.65100 1.000 64.30178 101 SER B N 1
ATOM 11134 C CA . SER G 3 106 ? 63.95900 -84.47200 -16.16900 1.000 59.16885 101 SER B CA 1
ATOM 11135 C C . SER G 3 106 ? 62.70100 -85.14900 -16.68800 1.000 61.97664 101 SER B C 1
ATOM 11136 O O . SER G 3 106 ? 62.64600 -85.56200 -17.84900 1.000 66.52792 101 SER B O 1
ATOM 11139 N N . ILE G 3 107 ? 61.68500 -85.23600 -15.82800 1.000 56.40692 102 ILE B N 1
ATOM 11140 C CA . ILE G 3 107 ? 60.45400 -85.92700 -16.19100 1.000 63.60503 102 ILE B CA 1
ATOM 11141 C C . ILE G 3 107 ? 59.60200 -85.14200 -17.17500 1.000 66.91139 102 ILE B C 1
ATOM 11142 O O . ILE G 3 107 ? 58.58500 -85.66100 -17.65200 1.000 75.33063 102 ILE B O 1
ATOM 11147 N N . ALA G 3 108 ? 59.98500 -83.90700 -17.49200 1.000 60.07917 103 ALA B N 1
ATOM 11148 C CA . ALA G 3 108 ? 59.23200 -83.06800 -18.41100 1.000 70.03365 103 ALA B CA 1
ATOM 11149 C C . ALA G 3 108 ? 59.77500 -83.08600 -19.83600 1.000 78.81582 103 ALA B C 1
ATOM 11150 O O . ALA G 3 108 ? 59.23400 -82.38100 -20.69000 1.000 87.36592 103 ALA B O 1
ATOM 11152 N N . TYR G 3 109 ? 60.81000 -83.88300 -20.12200 1.000 76.85921 104 TYR B N 1
ATOM 11153 C CA . TYR G 3 109 ? 61.45700 -83.82900 -21.43100 1.000 82.39135 104 TYR B CA 1
ATOM 11154 C C . TYR G 3 109 ? 60.61300 -84.42800 -22.55300 1.000 88.83230 104 TYR B C 1
ATOM 11155 O O . TYR G 3 109 ? 60.83000 -84.08200 -23.72100 1.000 98.30761 104 TYR B O 1
ATOM 11164 N N . SER G 3 110 ? 59.68200 -85.32700 -22.23600 1.000 79.76024 105 SER B N 1
ATOM 11165 C CA . SER G 3 110 ? 58.79400 -85.89300 -23.24700 1.000 71.73968 105 SER B CA 1
ATOM 11166 C C . SER G 3 110 ? 58.07300 -84.79600 -24.02400 1.000 65.56888 105 SER B C 1
ATOM 11167 O O . SER G 3 110 ? 57.65600 -83.78200 -23.46000 1.000 64.73535 105 SER B O 1
ATOM 11170 N N . GLY G 3 111 ? 57.95000 -84.99300 -25.33500 1.000 66.00866 106 GLY B N 1
ATOM 11171 C CA . GLY G 3 111 ? 57.13300 -84.10600 -26.14100 1.000 66.92796 106 GLY B CA 1
ATOM 11172 C C . GLY G 3 111 ? 57.86900 -82.92500 -26.73900 1.000 75.24543 106 GLY B C 1
ATOM 11173 O O . GLY G 3 111 ? 59.01100 -83.05600 -27.18700 1.000 87.22385 106 GLY B O 1
ATOM 11174 N N . THR G 3 112 ? 57.21200 -81.76600 -26.76200 1.000 77.31078 107 THR B N 1
ATOM 11175 C CA . THR G 3 112 ? 57.76500 -80.55000 -27.34200 1.000 81.80349 107 THR B CA 1
ATOM 11176 C C . THR G 3 112 ? 58.57000 -79.72000 -26.34600 1.000 79.56757 107 THR B C 1
ATOM 11177 O O . THR G 3 112 ? 58.96000 -78.59400 -26.67200 1.000 82.21082 107 THR B O 1
ATOM 11181 N N . TYR G 3 113 ? 58.83100 -80.24300 -25.15600 1.000 64.16764 108 TYR B N 1
ATOM 11182 C CA . TYR G 3 113 ? 59.50600 -79.45400 -24.13100 1.000 70.80979 108 TYR B CA 1
ATOM 11183 C C . TYR G 3 113 ? 60.97000 -79.23100 -24.49200 1.000 72.46393 108 TYR B C 1
ATOM 11184 O O . TYR G 3 113 ? 61.67400 -80.18900 -24.83600 1.000 82.48674 108 TYR B O 1
ATOM 11193 N N . PRO G 3 114 ? 61.47300 -78.00400 -24.38500 1.000 72.53632 109 PRO B N 1
ATOM 11194 C CA . PRO G 3 114 ? 62.84900 -77.71700 -24.80500 1.000 74.62768 109 PRO B CA 1
ATOM 11195 C C . PRO G 3 114 ? 63.85300 -78.28600 -23.82100 1.000 72.89415 109 PRO B C 1
ATOM 11196 O O . PRO G 3 114 ? 63.62100 -78.27500 -22.60200 1.000 71.43679 109 PRO B O 1
ATOM 11200 N N . PRO G 3 115 ? 64.98000 -78.79700 -24.30900 1.000 75.33834 110 PRO B N 1
ATOM 11201 C CA . PRO G 3 115 ? 66.02400 -79.28900 -23.40200 1.000 67.27602 110 PRO B CA 1
ATOM 11202 C C . PRO G 3 115 ? 66.70500 -78.14100 -22.67200 1.000 68.03133 110 PRO B C 1
ATOM 11203 O O . PRO G 3 115 ? 66.49400 -76.96100 -22.95800 1.000 73.87833 110 PRO B O 1
ATOM 11207 N N . ALA G 3 116 ? 67.54900 -78.51000 -21.71500 1.000 68.09187 111 ALA B N 1
ATOM 11208 C CA . ALA G 3 116 ? 68.30500 -77.52900 -20.95300 1.000 68.15791 111 ALA B CA 1
ATOM 11209 C C . ALA G 3 116 ? 69.49200 -77.02100 -21.76200 1.000 75.13187 111 ALA B C 1
ATOM 11210 O O . ALA G 3 116 ? 70.03100 -77.72200 -22.62400 1.000 73.99279 111 ALA B O 1
ATOM 11212 N N . TYR G 3 117 ? 69.90400 -75.78700 -21.47200 1.000 77.58233 112 TYR B N 1
ATOM 11213 C CA . TYR G 3 117 ? 70.97700 -75.14300 -22.21600 1.000 81.01063 112 TYR B CA 1
ATOM 11214 C C . TYR G 3 117 ? 72.19500 -74.82800 -21.36300 1.000 83.54647 112 TYR B C 1
ATOM 11215 O O . TYR G 3 117 ? 73.18300 -74.30600 -21.89200 1.000 84.87237 112 TYR B O 1
ATOM 11224 N N . ALA G 3 118 ? 72.16000 -75.12500 -20.06800 1.000 82.27813 113 ALA B N 1
ATOM 11225 C CA . ALA G 3 118 ? 73.25000 -74.80500 -19.16200 1.000 81.25552 113 ALA B CA 1
ATOM 11226 C C . ALA G 3 118 ? 73.96600 -76.08600 -18.76100 1.000 88.61798 113 ALA B C 1
ATOM 11227 O O . ALA G 3 118 ? 73.33100 -77.12600 -18.56000 1.000 88.52404 113 ALA B O 1
ATOM 11229 N N . GLU G 3 119 ? 75.29200 -75.99800 -18.63500 1.000 94.18065 114 GLU B N 1
ATOM 11230 C CA . GLU G 3 119 ? 76.08600 -77.17400 -18.29400 1.000 97.59468 114 GLU B CA 1
ATOM 11231 C C . GLU G 3 119 ? 75.67600 -77.75000 -16.94300 1.000 94.94921 114 GLU B C 1
ATOM 11232 O O . GLU G 3 119 ? 75.67100 -78.97200 -16.75600 1.000 98.10741 114 GLU B O 1
ATOM 11238 N N . TYR G 3 120 ? 75.33400 -76.88200 -15.99000 1.000 84.90948 115 TYR B N 1
ATOM 11239 C CA . TYR G 3 120 ? 75.02700 -77.33400 -14.63700 1.000 82.78398 115 TYR B CA 1
ATOM 11240 C C . TYR G 3 120 ? 73.74800 -78.15900 -14.58500 1.000 78.89239 115 TYR B C 1
ATOM 11241 O O . TYR G 3 120 ? 73.61100 -79.02700 -13.71600 1.000 74.16002 115 TYR B O 1
ATOM 11250 N N . ASP G 3 121 ? 72.79700 -77.89800 -15.48500 1.000 80.77350 116 ASP B N 1
ATOM 11251 C CA . ASP G 3 121 ? 71.60400 -78.73600 -15.54000 1.000 82.33848 116 ASP B CA 1
ATOM 11252 C C . ASP G 3 121 ? 71.96800 -80.16600 -15.92600 1.000 78.11646 116 ASP B C 1
ATOM 11253 O O . ASP G 3 121 ? 71.38600 -81.12600 -15.40900 1.000 78.89204 116 ASP B O 1
ATOM 11258 N N . TYR G 3 122 ? 72.94500 -80.32400 -16.81600 1.000 79.66686 117 TYR B N 1
ATOM 11259 C CA . TYR G 3 122 ? 73.40400 -81.64100 -17.23800 1.000 82.75697 117 TYR B CA 1
ATOM 11260 C C . TYR G 3 122 ? 74.30600 -82.25100 -16.17300 1.000 98.51257 117 TYR B C 1
ATOM 11261 O O . TYR G 3 122 ? 75.23300 -81.59900 -15.68200 1.000 107.73440 117 TYR B O 1
ATOM 11270 N N . ASP G 3 123 ? 74.03800 -83.50800 -15.82200 1.000 101.72401 118 ASP B N 1
ATOM 11271 C CA . ASP G 3 123 ? 74.71600 -84.16400 -14.71200 1.000 109.34129 118 ASP B CA 1
ATOM 11272 C C . ASP G 3 123 ? 75.74800 -85.19600 -15.14000 1.000 111.74181 118 ASP B C 1
ATOM 11273 O O . ASP G 3 123 ? 76.75700 -85.35800 -14.45100 1.000 118.85551 118 ASP B O 1
ATOM 11278 N N . TYR G 3 124 ? 75.52300 -85.89300 -16.24900 1.000 98.21661 119 TYR B N 1
ATOM 11279 C CA . TYR G 3 124 ? 76.45500 -86.88700 -16.76200 1.000 91.86728 119 TYR B CA 1
ATOM 11280 C C . TYR G 3 124 ? 77.20900 -86.31900 -17.95600 1.000 92.02588 119 TYR B C 1
ATOM 11281 O O . TYR G 3 124 ? 76.62700 -85.62800 -18.79600 1.000 97.99539 119 TYR B O 1
ATOM 11290 N N . TRP G 3 125 ? 78.50500 -86.60900 -18.02600 1.000 86.41612 120 TRP B N 1
ATOM 11291 C CA . TRP G 3 125 ? 79.37400 -86.03200 -19.03900 1.000 90.02562 120 TRP B CA 1
ATOM 11292 C C . TRP G 3 125 ? 80.24300 -87.10600 -19.68000 1.000 98.39445 120 TRP B C 1
ATOM 11293 O O . TRP G 3 125 ? 80.37800 -88.22100 -19.17000 1.000 103.65008 120 TRP B O 1
ATOM 11304 N N . GLY G 3 126 ? 80.83200 -86.74200 -20.81800 1.000 100.95007 121 GLY B N 1
ATOM 11305 C CA . GLY G 3 126 ? 81.82900 -87.54600 -21.48100 1.000 104.94039 121 GLY B CA 1
ATOM 11306 C C . GLY G 3 126 ? 83.19100 -86.86900 -21.45600 1.000 112.52873 121 GLY B C 1
ATOM 11307 O O . GLY G 3 126 ? 83.38400 -85.80100 -20.88100 1.000 118.29122 121 GLY B O 1
ATOM 11308 N N . GLN G 3 127 ? 84.15200 -87.52900 -22.10000 1.000 111.86123 122 GLN B N 1
ATOM 11309 C CA . GLN G 3 127 ? 85.51700 -87.02300 -22.11500 1.000 109.96388 122 GLN B CA 1
ATOM 11310 C C . GLN G 3 127 ? 85.76800 -86.01000 -23.22400 1.000 103.62570 122 GLN B C 1
ATOM 11311 O O . GLN G 3 127 ? 86.70800 -85.21400 -23.11500 1.000 103.93458 122 GLN B O 1
ATOM 11317 N N . GLY G 3 128 ? 84.95400 -86.01100 -24.27400 1.000 101.19086 123 GLY B N 1
ATOM 11318 C CA . GLY G 3 128 ? 85.04500 -85.01500 -25.32000 1.000 102.69590 123 GLY B CA 1
ATOM 11319 C C . GLY G 3 128 ? 86.05500 -85.37500 -26.39700 1.000 104.76648 123 GLY B C 1
ATOM 11320 O O . GLY G 3 128 ? 86.92100 -86.23200 -26.22700 1.000 101.21897 123 GLY B O 1
ATOM 11321 N N . THR G 3 129 ? 85.93100 -84.69100 -27.53400 1.000 105.52820 124 THR B N 1
ATOM 11322 C CA . THR G 3 129 ? 86.85600 -84.86400 -28.64500 1.000 111.67391 124 THR B CA 1
ATOM 11323 C C . THR G 3 129 ? 87.23100 -83.50000 -29.20500 1.000 112.91473 124 THR B C 1
ATOM 11324 O O . THR G 3 129 ? 86.42000 -82.57400 -29.21900 1.000 106.24812 124 THR B O 1
ATOM 11328 N N . GLN G 3 130 ? 88.46800 -83.38600 -29.67600 1.000 120.52209 125 GLN B N 1
ATOM 11329 C CA . GLN G 3 130 ? 88.97600 -82.11900 -30.17900 1.000 121.97253 125 GLN B CA 1
ATOM 11330 C C . GLN G 3 130 ? 88.64000 -81.96200 -31.65500 1.000 125.53791 125 GLN B C 1
ATOM 11331 O O . GLN G 3 130 ? 88.76600 -82.90900 -32.43700 1.000 128.23970 125 GLN B O 1
ATOM 11337 N N . VAL G 3 131 ? 88.20500 -80.76100 -32.03000 1.000 127.18373 126 VAL B N 1
ATOM 11338 C CA . VAL G 3 131 ? 87.93100 -80.41100 -33.41700 1.000 123.42999 126 VAL B CA 1
ATOM 11339 C C . VAL G 3 131 ? 88.79400 -79.20900 -33.76900 1.000 131.30203 126 VAL B C 1
ATOM 11340 O O . VAL G 3 131 ? 88.72300 -78.16800 -33.10100 1.000 133.17777 126 VAL B O 1
ATOM 11344 N N . THR G 3 132 ? 89.61200 -79.35700 -34.81000 1.000 137.98469 127 THR B N 1
ATOM 11345 C CA . THR G 3 132 ? 90.50300 -78.30600 -35.28500 1.000 145.51179 127 THR B CA 1
ATOM 11346 C C . THR G 3 132 ? 90.30500 -78.14700 -36.78500 1.000 155.03745 127 THR B C 1
ATOM 11347 O O . THR G 3 132 ? 90.36900 -79.13200 -37.52800 1.000 158.19019 127 THR B O 1
ATOM 11351 N N . VAL G 3 133 ? 90.05700 -76.91600 -37.22400 1.000 160.45259 128 VAL B N 1
ATOM 11352 C CA . VAL G 3 133 ? 89.76100 -76.64800 -38.63000 1.000 163.82420 128 VAL B CA 1
ATOM 11353 C C . VAL G 3 133 ? 90.86600 -75.82200 -39.28700 1.000 168.92448 128 VAL B C 1
ATOM 11354 O O . VAL G 3 133 ? 91.50500 -74.98600 -38.64700 1.000 171.61064 128 VAL B O 1
ATOM 11358 N N . VAL H 4 7 ? 76.97100 -33.81200 6.32900 1.000 98.68917 2 VAL H N 1
ATOM 11359 C CA . VAL H 4 7 ? 77.44700 -34.06900 7.68200 1.000 104.44156 2 VAL H CA 1
ATOM 11360 C C . VAL H 4 7 ? 78.62300 -35.03300 7.63100 1.000 114.76464 2 VAL H C 1
ATOM 11361 O O . VAL H 4 7 ? 78.71400 -35.85800 6.72300 1.000 119.66659 2 VAL H O 1
ATOM 11365 N N . GLN H 4 8 ? 79.52500 -34.93300 8.60700 1.000 122.80406 3 GLN H N 1
ATOM 11366 C CA . GLN H 4 8 ? 80.68700 -35.80700 8.65000 1.000 127.58496 3 GLN H CA 1
ATOM 11367 C C . GLN H 4 8 ? 81.16300 -35.97500 10.08500 1.000 123.20436 3 GLN H C 1
ATOM 11368 O O . GLN H 4 8 ? 81.16900 -35.01800 10.86500 1.000 120.73067 3 GLN H O 1
ATOM 11374 N N . LEU H 4 9 ? 81.57400 -37.19500 10.41700 1.000 117.12672 4 LEU H N 1
ATOM 11375 C CA . LEU H 4 9 ? 82.17500 -37.51600 11.70200 1.000 115.28198 4 LEU H CA 1
ATOM 11376 C C . LEU H 4 9 ? 83.63900 -37.85400 11.47500 1.000 120.42205 4 LEU H C 1
ATOM 11377 O O . LEU H 4 9 ? 83.95500 -38.71400 10.64600 1.000 128.11394 4 LEU H O 1
ATOM 11382 N N . VAL H 4 10 ? 84.53000 -37.18400 12.20100 1.000 114.06484 5 VAL H N 1
ATOM 11383 C CA . VAL H 4 10 ? 85.95300 -37.50100 12.14700 1.000 115.37781 5 VAL H CA 1
ATOM 11384 C C . VAL H 4 10 ? 86.43200 -37.83400 13.55300 1.000 118.76700 5 VAL H C 1
ATOM 11385 O O . VAL H 4 10 ? 86.16000 -37.09100 14.50600 1.000 124.95004 5 VAL H O 1
ATOM 11389 N N . GLU H 4 11 ? 87.10600 -38.97400 13.68300 1.000 118.99645 6 GLU H N 1
ATOM 11390 C CA . GLU H 4 11 ? 87.65300 -39.43400 14.94800 1.000 125.93043 6 GLU H CA 1
ATOM 11391 C C . GLU H 4 11 ? 89.17500 -39.38200 14.91300 1.000 133.67423 6 GLU H C 1
ATOM 11392 O O . GLU H 4 11 ? 89.80000 -39.55000 13.86100 1.000 138.73419 6 GLU H O 1
ATOM 11398 N N . THR H 4 12 ? 89.75900 -39.13800 16.08300 1.000 134.44745 7 THR H N 1
ATOM 11399 C CA . THR H 4 12 ? 91.19900 -39.01000 16.24800 1.000 131.02210 7 THR H CA 1
ATOM 11400 C C . THR H 4 12 ? 91.60400 -39.61200 17.58500 1.000 134.25041 7 THR H C 1
ATOM 11401 O O . THR H 4 12 ? 90.76700 -39.91700 18.44100 1.000 125.38859 7 THR H O 1
ATOM 11405 N N . GLY H 4 13 ? 92.91100 -39.77800 17.75500 1.000 136.67092 8 GLY H N 1
ATOM 11406 C CA . GLY H 4 13 ? 93.46700 -40.36200 18.95500 1.000 145.45268 8 GLY H CA 1
ATOM 11407 C C . GLY H 4 13 ? 93.93800 -41.79100 18.82700 1.000 147.31539 8 GLY H C 1
ATOM 11408 O O . GLY H 4 13 ? 94.33700 -42.38200 19.83600 1.000 151.23192 8 GLY H O 1
ATOM 11409 N N . GLY H 4 14 ? 93.90900 -42.36500 17.62700 1.000 146.18427 9 GLY H N 1
ATOM 11410 C CA . GLY H 4 14 ? 94.35400 -43.73100 17.44800 1.000 146.30285 9 GLY H CA 1
ATOM 11411 C C . GLY H 4 14 ? 95.84700 -43.82600 17.22100 1.000 148.01482 9 GLY H C 1
ATOM 11412 O O . GLY H 4 14 ? 96.38600 -43.18400 16.31500 1.000 149.04627 9 GLY H O 1
ATOM 11413 N N . ALA H 4 15 ? 96.52300 -44.62200 18.04200 1.000 150.13423 10 ALA H N 1
ATOM 11414 C CA . ALA H 4 15 ? 97.96200 -44.82100 17.92200 1.000 147.81921 10 ALA H CA 1
ATOM 11415 C C . ALA H 4 15 ? 98.33200 -46.10400 18.66500 1.000 149.70235 10 ALA H C 1
ATOM 11416 O O . ALA H 4 15 ? 97.47100 -46.95400 18.92200 1.000 146.09933 10 ALA H O 1
ATOM 11418 N N . LEU H 4 16 ? 99.60800 -46.24100 19.00700 1.000 157.09358 11 LEU H N 1
ATOM 11419 C CA . LEU H 4 16 ? 100.07900 -47.36900 19.79300 1.000 160.41881 11 LEU H CA 1
ATOM 11420 C C . LEU H 4 16 ? 99.83400 -47.13400 21.27800 1.000 160.44548 11 LEU H C 1
ATOM 11421 O O . LEU H 4 16 ? 99.89000 -46.00200 21.76800 1.000 160.10636 11 LEU H O 1
ATOM 11426 N N . VAL H 4 17 ? 99.54000 -48.21800 21.99400 1.000 163.52387 12 VAL H N 1
ATOM 11427 C CA . VAL H 4 17 ? 99.34600 -48.17800 23.44000 1.000 160.13864 12 VAL H CA 1
ATOM 11428 C C . VAL H 4 17 ? 99.98900 -49.41200 24.05800 1.000 151.51620 12 VAL H C 1
ATOM 11429 O O . VAL H 4 17 ? 99.81000 -50.53100 23.56500 1.000 151.38532 12 VAL H O 1
ATOM 11433 N N . GLN H 4 18 ? 100.74600 -49.20400 25.12100 1.000 153.84968 13 GLN H N 1
ATOM 11434 C CA . GLN H 4 18 ? 101.22200 -50.30600 25.93500 1.000 166.01801 13 GLN H CA 1
ATOM 11435 C C . GLN H 4 18 ? 100.15300 -50.67400 26.96200 1.000 168.62570 13 GLN H C 1
ATOM 11436 O O . GLN H 4 18 ? 99.36200 -49.81800 27.36800 1.000 155.36233 13 GLN H O 1
ATOM 11438 N N . PRO H 4 19 ? 100.09500 -51.94200 27.38200 1.000 171.42394 14 PRO H N 1
ATOM 11439 C CA . PRO H 4 19 ? 99.03900 -52.35700 28.32400 1.000 177.91960 14 PRO H CA 1
ATOM 11440 C C . PRO H 4 19 ? 98.92900 -51.48000 29.56200 1.000 194.39454 14 PRO H C 1
ATOM 11441 O O . PRO H 4 19 ? 97.82400 -51.31200 30.09500 1.000 184.51386 14 PRO H O 1
ATOM 11445 N N . GLY H 4 20 ? 100.03800 -50.91200 30.03800 1.000 216.34633 15 GLY H N 1
ATOM 11446 C CA . GLY H 4 20 ? 99.96300 -49.97200 31.14200 1.000 219.06876 15 GLY H CA 1
ATOM 11447 C C . GLY H 4 20 ? 99.32900 -48.64900 30.75600 1.000 219.47480 15 GLY H C 1
ATOM 11448 O O . GLY H 4 20 ? 98.64200 -48.02600 31.57100 1.000 221.06290 15 GLY H O 1
ATOM 11449 N N . GLN H 4 21 ? 99.55300 -48.20000 29.52300 1.000 206.85663 16 GLN H N 1
ATOM 11450 C CA . GLN H 4 21 ? 99.08400 -46.89400 29.08500 1.000 192.90783 16 GLN H CA 1
ATOM 11451 C C . GLN H 4 21 ? 97.55900 -46.85300 28.99900 1.000 183.26943 16 GLN H C 1
ATOM 11452 O O . GLN H 4 21 ? 96.87800 -47.88100 28.95100 1.000 184.72645 16 GLN H O 1
ATOM 11454 N N . SER H 4 22 ? 97.02500 -45.63200 28.97200 1.000 174.25887 17 SER H N 1
ATOM 11455 C CA . SER H 4 22 ? 95.59200 -45.38600 28.88100 1.000 168.14403 17 SER H CA 1
ATOM 11456 C C . SER H 4 22 ? 95.31000 -44.48500 27.68700 1.000 165.05280 17 SER H C 1
ATOM 11457 O O . SER H 4 22 ? 96.07900 -43.56200 27.40200 1.000 159.15606 17 SER H O 1
ATOM 11460 N N . LEU H 4 23 ? 94.21000 -44.75900 26.98500 1.000 147.13062 18 LEU H N 1
ATOM 11461 C CA . LEU H 4 23 ? 93.91900 -44.11600 25.71000 1.000 146.44531 18 LEU H CA 1
ATOM 11462 C C . LEU H 4 23 ? 92.65900 -43.26000 25.80300 1.000 144.90425 18 LEU H C 1
ATOM 11463 O O . LEU H 4 23 ? 91.78800 -43.48800 26.64500 1.000 143.47562 18 LEU H O 1
ATOM 11468 N N . THR H 4 24 ? 92.57200 -42.26300 24.92100 1.000 149.68475 19 THR H N 1
ATOM 11469 C CA . THR H 4 24 ? 91.39400 -41.40500 24.80700 1.000 149.23384 19 THR H CA 1
ATOM 11470 C C . THR H 4 24 ? 91.13000 -41.13400 23.33300 1.000 146.05918 19 THR H C 1
ATOM 11471 O O . THR H 4 24 ? 91.95700 -40.51300 22.66000 1.000 149.29005 19 THR H O 1
ATOM 11475 N N . LEU H 4 25 ? 89.98000 -41.58900 22.83700 1.000 148.26922 20 LEU H N 1
ATOM 11476 C CA . LEU H 4 25 ? 89.58000 -41.38200 21.44900 1.000 147.71694 20 LEU H CA 1
ATOM 11477 C C . LEU H 4 25 ? 88.52000 -40.29000 21.37600 1.000 143.98307 20 LEU H C 1
ATOM 11478 O O . LEU H 4 25 ? 87.58000 -40.27900 22.17500 1.000 141.87073 20 LEU H O 1
ATOM 11483 N N . SER H 4 26 ? 88.67400 -39.37400 20.42100 1.000 140.05261 21 SER H N 1
ATOM 11484 C CA . SER H 4 26 ? 87.75800 -38.25500 20.25800 1.000 132.04811 21 SER H CA 1
ATOM 11485 C C . SER H 4 26 ? 87.03400 -38.36200 18.92100 1.000 128.77560 21 SER H C 1
ATOM 11486 O O . SER H 4 26 ? 87.58800 -38.85900 17.93900 1.000 129.36054 21 SER H O 1
ATOM 11489 N N . CYS H 4 27 ? 85.78000 -37.91000 18.89600 1.000 123.73006 22 CYS H N 1
ATOM 11490 C CA . CYS H 4 27 ? 84.99000 -37.87300 17.67100 1.000 117.24580 22 CYS H CA 1
ATOM 11491 C C . CYS H 4 27 ? 84.23800 -36.55500 17.59300 1.000 110.61095 22 CYS H C 1
ATOM 11492 O O . CYS H 4 27 ? 83.50000 -36.21200 18.52100 1.000 110.03884 22 CYS H O 1
ATOM 11495 N N . THR H 4 28 ? 84.40400 -35.83000 16.48800 1.000 111.59547 23 THR H N 1
ATOM 11496 C CA . THR H 4 28 ? 83.71500 -34.56100 16.30700 1.000 115.76541 23 THR H CA 1
ATOM 11497 C C . THR H 4 28 ? 82.89100 -34.56800 15.02300 1.000 118.08833 23 THR H C 1
ATOM 11498 O O . THR H 4 28 ? 83.15600 -35.32800 14.08100 1.000 119.04155 23 THR H O 1
ATOM 11502 N N . THR H 4 29 ? 81.87300 -33.70400 15.01600 1.000 118.88409 24 THR H N 1
ATOM 11503 C CA . THR H 4 29 ? 80.93200 -33.54000 13.91800 1.000 116.09804 24 THR H CA 1
ATOM 11504 C C . THR H 4 29 ? 80.75200 -32.05600 13.62500 1.000 109.45632 24 THR H C 1
ATOM 11505 O O . THR H 4 29 ? 81.25300 -31.19000 14.34600 1.000 123.63231 24 THR H O 1
ATOM 11509 N N . SER H 4 30 ? 80.01100 -31.76400 12.55700 1.000 108.30583 25 SER H N 1
ATOM 11510 C CA . SER H 4 30 ? 79.84000 -30.39200 12.09300 1.000 113.92931 25 SER H CA 1
ATOM 11511 C C . SER H 4 30 ? 78.47900 -29.79000 12.42400 1.000 118.02261 25 SER H C 1
ATOM 11512 O O . SER H 4 30 ? 78.39400 -28.57400 12.62600 1.000 125.31658 25 SER H O 1
ATOM 11515 N N . GLU H 4 31 ? 77.41500 -30.59300 12.49200 1.000 110.25046 26 GLU H N 1
ATOM 11516 C CA . GLU H 4 31 ? 76.06800 -30.07500 12.71400 1.000 112.42487 26 GLU H CA 1
ATOM 11517 C C . GLU H 4 31 ? 75.48800 -30.46600 14.06800 1.000 110.83312 26 GLU H C 1
ATOM 11518 O O . GLU H 4 31 ? 74.32200 -30.15800 14.33800 1.000 110.95634 26 GLU H O 1
ATOM 11524 N N . ASN H 4 32 ? 76.26800 -31.12500 14.92600 1.000 111.88942 27 ASN H N 1
ATOM 11525 C CA . ASN H 4 32 ? 75.82100 -31.57400 16.24700 1.000 110.46391 27 ASN H CA 1
ATOM 11526 C C . ASN H 4 32 ? 74.58700 -32.47500 16.12500 1.000 108.40474 27 ASN H C 1
ATOM 11527 O O . ASN H 4 32 ? 73.47200 -32.13400 16.52600 1.000 109.62685 27 ASN H O 1
ATOM 11532 N N . VAL H 4 33 ? 74.82500 -33.64800 15.53300 1.000 112.94021 28 VAL H N 1
ATOM 11533 C CA . VAL H 4 33 ? 73.81100 -34.69800 15.50900 1.000 107.26383 28 VAL H CA 1
ATOM 11534 C C . VAL H 4 33 ? 73.86300 -35.56700 16.75500 1.000 95.58938 28 VAL H C 1
ATOM 11535 O O . VAL H 4 33 ? 72.98400 -36.42100 16.94200 1.000 98.38584 28 VAL H O 1
ATOM 11539 N N . PHE H 4 34 ? 74.86900 -35.38000 17.61300 1.000 97.35897 29 PHE H N 1
ATOM 11540 C CA . PHE H 4 34 ? 74.94300 -36.14600 18.85100 1.000 97.81060 29 PHE H CA 1
ATOM 11541 C C . PHE H 4 34 ? 73.75700 -35.85300 19.76200 1.000 96.08673 29 PHE H C 1
ATOM 11542 O O . PHE H 4 34 ? 73.30700 -36.73800 20.49800 1.000 94.65315 29 PHE H O 1
ATOM 11550 N N . GLY H 4 35 ? 73.24100 -34.62300 19.73100 1.000 97.08903 30 GLY H N 1
ATOM 11551 C CA . GLY H 4 35 ? 72.08500 -34.25900 20.53100 1.000 96.52481 30 GLY H CA 1
ATOM 11552 C C . GLY H 4 35 ? 70.74900 -34.72000 19.98800 1.000 97.95842 30 GLY H C 1
ATOM 11553 O O . GLY H 4 35 ? 69.72900 -34.55200 20.66500 1.000 94.28930 30 GLY H O 1
ATOM 11554 N N . ILE H 4 36 ? 70.72700 -35.28000 18.78300 1.000 99.92086 31 ILE H N 1
ATOM 11555 C CA . ILE H 4 36 ? 69.51000 -35.81900 18.18600 1.000 97.98079 31 ILE H CA 1
ATOM 11556 C C . ILE H 4 36 ? 69.39400 -37.31800 18.42300 1.000 100.78332 31 ILE H C 1
ATOM 11557 O O . ILE H 4 36 ? 68.39300 -37.79600 18.95600 1.000 104.02373 31 ILE H O 1
ATOM 11562 N N . TYR H 4 37 ? 70.42300 -38.07600 18.04300 1.000 103.62219 32 TYR H N 1
ATOM 11563 C CA . TYR H 4 37 ? 70.44700 -39.52300 18.23000 1.000 103.55373 32 TYR H CA 1
ATOM 11564 C C . TYR H 4 37 ? 71.21900 -39.90900 19.48500 1.000 106.28334 32 TYR H C 1
ATOM 11565 O O . TYR H 4 37 ? 70.69300 -40.59200 20.36900 1.000 109.96251 32 TYR H O 1
ATOM 11574 N N . GLY H 4 38 ? 72.47300 -39.48500 19.56400 1.000 107.74537 33 GLY H N 1
ATOM 11575 C CA . GLY H 4 38 ? 73.38800 -39.90400 20.60200 1.000 100.68601 33 GLY H CA 1
ATOM 11576 C C . GLY H 4 38 ? 74.73000 -40.14400 19.95100 1.000 100.08746 33 GLY H C 1
ATOM 11577 O O . GLY H 4 38 ? 75.12100 -39.40000 19.04700 1.000 97.56356 33 GLY H O 1
ATOM 11578 N N . MET H 4 39 ? 75.43300 -41.18700 20.37700 1.000 102.19660 34 MET H N 1
ATOM 11579 C CA . MET H 4 39 ? 76.66000 -41.58500 19.70600 1.000 96.66176 34 MET H CA 1
ATOM 11580 C C . MET H 4 39 ? 76.99200 -43.01800 20.09600 1.000 91.71003 34 MET H C 1
ATOM 11581 O O . MET H 4 39 ? 76.51400 -43.54000 21.10800 1.000 90.43887 34 MET H O 1
ATOM 11586 N N . ALA H 4 40 ? 77.77700 -43.66100 19.23900 1.000 98.81934 35 ALA H N 1
ATOM 11587 C CA . ALA H 4 40 ? 78.25300 -45.01300 19.47300 1.000 101.79284 35 ALA H CA 1
ATOM 11588 C C . ALA H 4 40 ? 79.68200 -45.14800 18.96800 1.000 103.27722 35 ALA H C 1
ATOM 11589 O O . ALA H 4 40 ? 80.03200 -44.62500 17.90600 1.000 100.84670 35 ALA H O 1
ATOM 11591 N N . TRP H 4 41 ? 80.50100 -45.85100 19.73800 1.000 108.18280 36 TRP H N 1
ATOM 11592 C CA . TRP H 4 41 ? 81.81600 -46.29100 19.29700 1.000 111.66579 36 TRP H CA 1
ATOM 11593 C C . TRP H 4 41 ? 81.72700 -47.77500 18.97900 1.000 113.22121 36 TRP H C 1
ATOM 11594 O O . TRP H 4 41 ? 81.24200 -48.56000 19.80600 1.000 111.74125 36 TRP H O 1
ATOM 11605 N N . LEU H 4 42 ? 82.15900 -48.15000 17.77300 1.000 109.27432 37 LEU H N 1
ATOM 11606 C CA . LEU H 4 42 ? 82.20100 -49.54900 17.36300 1.000 106.25505 37 LEU H CA 1
ATOM 11607 C C . LEU H 4 42 ? 83.60300 -49.88400 16.87700 1.000 113.64133 37 LEU H C 1
ATOM 11608 O O . LEU H 4 42 ? 84.17300 -49.14400 16.07400 1.000 118.31199 37 LEU H O 1
ATOM 11613 N N . ARG H 4 43 ? 84.15500 -50.99800 17.34500 1.000 114.01168 38 ARG H N 1
ATOM 11614 C CA . ARG H 4 43 ? 85.50900 -51.39700 16.98500 1.000 114.31463 38 ARG H CA 1
ATOM 11615 C C . ARG H 4 43 ? 85.48300 -52.67900 16.16200 1.000 112.81405 38 ARG H C 1
ATOM 11616 O O . ARG H 4 43 ? 84.70100 -53.59500 16.44100 1.000 112.16916 38 ARG H O 1
ATOM 11624 N N . GLN H 4 44 ? 86.32800 -52.72700 15.13300 1.000 114.11407 39 GLN H N 1
ATOM 11625 C CA . GLN H 4 44 ? 86.47400 -53.89700 14.27200 1.000 108.97869 39 GLN H CA 1
ATOM 11626 C C . GLN H 4 44 ? 87.93800 -54.30800 14.24700 1.000 112.99083 39 GLN H C 1
ATOM 11627 O O . GLN H 4 44 ? 88.80100 -53.50700 13.87800 1.000 116.99776 39 GLN H O 1
ATOM 11629 N N . ALA H 4 45 ? 88.21800 -55.54900 14.63100 1.000 112.76709 40 ALA H N 1
ATOM 11630 C CA . ALA H 4 45 ? 89.58000 -56.07000 14.54700 1.000 116.73198 40 ALA H CA 1
ATOM 11631 C C . ALA H 4 45 ? 89.88200 -56.59400 13.14600 1.000 118.57683 40 ALA H C 1
ATOM 11632 O O . ALA H 4 45 ? 90.49800 -57.64700 12.98500 1.000 119.00508 40 ALA H O 1
ATOM 11634 N N . GLN H 4 49 ? 85.30100 -59.31900 13.84900 1.000 113.14708 44 GLN H N 1
ATOM 11635 C CA . GLN H 4 49 ? 84.03600 -58.80600 13.33500 1.000 111.40030 44 GLN H CA 1
ATOM 11636 C C . GLN H 4 49 ? 83.62600 -57.51700 14.04500 1.000 133.35442 44 GLN H C 1
ATOM 11637 O O . GLN H 4 49 ? 84.25300 -57.11100 15.02500 1.000 134.61462 44 GLN H O 1
ATOM 11639 N N . ARG H 4 50 ? 82.57800 -56.87500 13.52900 1.000 140.23440 45 ARG H N 1
ATOM 11640 C CA . ARG H 4 50 ? 82.08700 -55.63100 14.11000 1.000 138.91663 45 ARG H CA 1
ATOM 11641 C C . ARG H 4 50 ? 81.63900 -55.82900 15.55400 1.000 137.35386 45 ARG H C 1
ATOM 11642 O O . ARG H 4 50 ? 80.81400 -56.69900 15.84800 1.000 140.80567 45 ARG H O 1
ATOM 11644 N N . GLU H 4 51 ? 82.18700 -55.01500 16.45600 1.000 122.96597 46 GLU H N 1
ATOM 11645 C CA . GLU H 4 51 ? 81.83200 -55.03500 17.87000 1.000 115.25505 46 GLU H CA 1
ATOM 11646 C C . GLU H 4 51 ? 81.34000 -53.65500 18.28200 1.000 113.54733 46 GLU H C 1
ATOM 11647 O O . GLU H 4 51 ? 82.00000 -52.65000 17.99900 1.000 113.15172 46 GLU H O 1
ATOM 11653 N N . LEU H 4 52 ? 80.18700 -53.60600 18.94700 1.000 111.21875 47 LEU H N 1
ATOM 11654 C CA . LEU H 4 52 ? 79.68600 -52.36500 19.53700 1.000 106.64199 47 LEU H CA 1
ATOM 11655 C C . LEU H 4 52 ? 80.33300 -52.22000 20.90900 1.000 105.82538 47 LEU H C 1
ATOM 11656 O O . LEU H 4 52 ? 79.94500 -52.89500 21.86600 1.000 104.16219 47 LEU H O 1
ATOM 11661 N N . VAL H 4 53 ? 81.31700 -51.33200 21.01700 1.000 110.48952 48 VAL H N 1
ATOM 11662 C CA . VAL H 4 53 ? 82.03000 -51.18300 22.28200 1.000 117.95025 48 VAL H CA 1
ATOM 11663 C C . VAL H 4 53 ? 81.32600 -50.20200 23.21500 1.000 130.31128 48 VAL H C 1
ATOM 11664 O O . VAL H 4 53 ? 81.19100 -50.47400 24.41000 1.000 120.77392 48 VAL H O 1
ATOM 11668 N N . ALA H 4 54 ? 80.84600 -49.06100 22.71900 1.000 151.62614 49 ALA H N 1
ATOM 11669 C CA . ALA H 4 54 ? 80.20100 -48.09400 23.59900 1.000 150.98678 49 ALA H CA 1
ATOM 11670 C C . ALA H 4 54 ? 78.98700 -47.48700 22.91500 1.000 145.81636 49 ALA H C 1
ATOM 11671 O O . ALA H 4 54 ? 78.98600 -47.28100 21.70100 1.000 151.00238 49 ALA H O 1
ATOM 11673 N N . SER H 4 55 ? 77.95500 -47.18800 23.70500 1.000 131.16176 50 SER H N 1
ATOM 11674 C CA . SER H 4 55 ? 76.79600 -46.46600 23.20000 1.000 120.03371 50 SER H CA 1
ATOM 11675 C C . SER H 4 55 ? 76.30800 -45.49600 24.26500 1.000 113.66042 50 SER H C 1
ATOM 11676 O O . SER H 4 55 ? 76.39400 -45.77400 25.46100 1.000 112.37683 50 SER H O 1
ATOM 11679 N N . ILE H 4 56 ? 75.80000 -44.34900 23.82300 1.000 110.28431 51 ILE H N 1
ATOM 11680 C CA . ILE H 4 56 ? 75.21700 -43.37100 24.73400 1.000 105.15145 51 ILE H CA 1
ATOM 11681 C C . ILE H 4 56 ? 74.16000 -42.59300 23.96600 1.000 106.33682 51 ILE H C 1
ATOM 11682 O O . ILE H 4 56 ? 74.31100 -42.33400 22.76900 1.000 109.57871 51 ILE H O 1
ATOM 11687 N N . THR H 4 57 ? 73.07200 -42.25100 24.64700 1.000 105.94059 52 THR H N 1
ATOM 11688 C CA . THR H 4 57 ? 72.00100 -41.50000 24.02000 1.000 99.26895 52 THR H CA 1
ATOM 11689 C C . THR H 4 57 ? 72.27500 -40.00400 24.15000 1.000 98.99903 52 THR H C 1
ATOM 11690 O O . THR H 4 57 ? 73.23100 -39.57300 24.80000 1.000 101.61057 52 THR H O 1
ATOM 11694 N N . SER H 4 58 ? 71.41500 -39.19400 23.53200 1.000 93.95504 53 SER H N 1
ATOM 11695 C CA . SER H 4 58 ? 71.56600 -37.74800 23.63000 1.000 96.69156 53 SER H CA 1
ATOM 11696 C C . SER H 4 58 ? 71.29100 -37.23900 25.03700 1.000 97.28052 53 SER H C 1
ATOM 11697 O O . SER H 4 58 ? 71.73500 -36.13900 25.38300 1.000 92.38532 53 SER H O 1
ATOM 11700 N N . ARG H 4 59 ? 70.58800 -38.02200 25.85900 1.000 102.28555 54 ARG H N 1
ATOM 11701 C CA . ARG H 4 59 ? 70.30400 -37.62500 27.23100 1.000 105.77098 54 ARG H CA 1
ATOM 11702 C C . ARG H 4 59 ? 71.44700 -37.94700 28.18300 1.000 104.23783 54 ARG H C 1
ATOM 11703 O O . ARG H 4 59 ? 71.55200 -37.31400 29.23800 1.000 104.51529 54 ARG H O 1
ATOM 11711 N N . GLY H 4 60 ? 72.30200 -38.90700 27.83900 1.000 102.03295 55 GLY H N 1
ATOM 11712 C CA . GLY H 4 60 ? 73.45300 -39.25400 28.65300 1.000 99.27078 55 GLY H CA 1
ATOM 11713 C C . GLY H 4 60 ? 73.50500 -40.69600 29.11400 1.000 98.71763 55 GLY H C 1
ATOM 11714 O O . GLY H 4 60 ? 74.56200 -41.13400 29.59200 1.000 102.77278 55 GLY H O 1
ATOM 11715 N N . THR H 4 61 ? 72.41500 -41.45500 29.00800 1.000 95.12194 56 THR H N 1
ATOM 11716 C CA . THR H 4 61 ? 72.43600 -42.85200 29.42200 1.000 95.80859 56 THR H CA 1
ATOM 11717 C C . THR H 4 61 ? 73.41200 -43.64300 28.56200 1.000 101.10076 56 THR H C 1
ATOM 11718 O O . THR H 4 61 ? 73.35500 -43.59400 27.33000 1.000 101.67528 56 THR H O 1
ATOM 11722 N N . ALA H 4 62 ? 74.30200 -44.38100 29.21600 1.000 104.65056 57 ALA H N 1
ATOM 11723 C CA . ALA H 4 62 ? 75.37200 -45.09500 28.54000 1.000 107.95815 57 ALA H CA 1
ATOM 11724 C C . ALA H 4 62 ? 75.22200 -46.59600 28.74100 1.000 107.34386 57 ALA H C 1
ATOM 11725 O O . ALA H 4 62 ? 74.75400 -47.06000 29.78500 1.000 103.15055 57 ALA H O 1
ATOM 11727 N N . HIS H 4 63 ? 75.61100 -47.34700 27.71300 1.000 114.66824 58 HIS H N 1
ATOM 11728 C CA . HIS H 4 63 ? 75.62500 -48.80000 27.74500 1.000 120.58449 58 HIS H CA 1
ATOM 11729 C C . HIS H 4 63 ? 76.92700 -49.30400 27.13700 1.000 126.87960 58 HIS H C 1
ATOM 11730 O O . HIS H 4 63 ? 77.44000 -48.73600 26.16500 1.000 130.67116 58 HIS H O 1
ATOM 11737 N N . TYR H 4 64 ? 77.46200 -50.36800 27.73000 1.000 124.51826 59 TYR H N 1
ATOM 11738 C CA . TYR H 4 64 ? 78.75600 -50.90800 27.35500 1.000 118.59755 59 TYR H CA 1
ATOM 11739 C C . TYR H 4 64 ? 78.62100 -52.38800 27.02700 1.000 119.97212 59 TYR H C 1
ATOM 11740 O O . TYR H 4 64 ? 77.69200 -53.06600 27.47500 1.000 114.25709 59 TYR H O 1
ATOM 11749 N N . HIS H 4 65 ? 79.56700 -52.88100 26.23500 1.000 157.73856 60 HIS H N 1
ATOM 11750 C CA . HIS H 4 65 ? 79.66600 -54.30300 25.96200 1.000 160.52766 60 HIS H CA 1
ATOM 11751 C C . HIS H 4 65 ? 80.31500 -55.02200 27.14300 1.000 161.35519 60 HIS H C 1
ATOM 11752 O O . HIS H 4 65 ? 81.07800 -54.43800 27.91700 1.000 164.29438 60 HIS H O 1
ATOM 11759 N N . ASP H 4 66 ? 80.00700 -56.31600 27.27000 1.000 157.35961 61 ASP H N 1
ATOM 11760 C CA . ASP H 4 66 ? 80.47900 -57.07200 28.42600 1.000 165.35743 61 ASP H CA 1
ATOM 11761 C C . ASP H 4 66 ? 81.98700 -57.28700 28.39500 1.000 161.96705 61 ASP H C 1
ATOM 11762 O O . ASP H 4 66 ? 82.60700 -57.44900 29.45200 1.000 164.67253 61 ASP H O 1
ATOM 11767 N N . SER H 4 67 ? 82.59300 -57.28400 27.20600 1.000 175.59501 62 SER H N 1
ATOM 11768 C CA . SER H 4 67 ? 84.04500 -57.39100 27.11800 1.000 182.46778 62 SER H CA 1
ATOM 11769 C C . SER H 4 67 ? 84.72400 -56.14800 27.68000 1.000 187.61475 62 SER H C 1
ATOM 11770 O O . SER H 4 67 ? 85.76600 -56.24400 28.34000 1.000 195.56062 62 SER H O 1
ATOM 11773 N N . VAL H 4 68 ? 84.14600 -54.97400 27.42900 1.000 174.82109 63 VAL H N 1
ATOM 11774 C CA . VAL H 4 68 ? 84.75700 -53.70400 27.79700 1.000 156.74549 63 VAL H CA 1
ATOM 11775 C C . VAL H 4 68 ? 84.09500 -53.08100 29.02100 1.000 149.51595 63 VAL H C 1
ATOM 11776 O O . VAL H 4 68 ? 84.39300 -51.93100 29.36000 1.000 139.76678 63 VAL H O 1
ATOM 11780 N N . LYS H 4 69 ? 83.19400 -53.80300 29.68400 1.000 151.35122 64 LYS H N 1
ATOM 11781 C CA . LYS H 4 69 ? 82.46600 -53.23400 30.81100 1.000 150.23094 64 LYS H CA 1
ATOM 11782 C C . LYS H 4 69 ? 83.43100 -52.92700 31.94700 1.000 160.26238 64 LYS H C 1
ATOM 11783 O O . LYS H 4 69 ? 84.11500 -53.82300 32.45600 1.000 165.14949 64 LYS H O 1
ATOM 11789 N N . GLY H 4 70 ? 83.48600 -51.66000 32.34100 1.000 181.26315 65 GLY H N 1
ATOM 11790 C CA . GLY H 4 70 ? 84.39500 -51.22300 33.37900 1.000 184.43114 65 GLY H CA 1
ATOM 11791 C C . GLY H 4 70 ? 85.60700 -50.49600 32.83600 1.000 185.37995 65 GLY H C 1
ATOM 11792 O O . GLY H 4 70 ? 85.78300 -49.29900 33.07700 1.000 188.99423 65 GLY H O 1
ATOM 11793 N N . ARG H 4 71 ? 86.42900 -51.19900 32.05700 1.000 173.25969 66 ARG H N 1
ATOM 11794 C CA . ARG H 4 71 ? 87.67700 -50.63300 31.56200 1.000 158.37119 66 ARG H CA 1
ATOM 11795 C C . ARG H 4 71 ? 87.46700 -49.51100 30.55300 1.000 150.68921 66 ARG H C 1
ATOM 11796 O O . ARG H 4 71 ? 88.43200 -48.81600 30.21500 1.000 155.94301 66 ARG H O 1
ATOM 11804 N N . PHE H 4 72 ? 86.24400 -49.32000 30.06500 1.000 130.36315 67 PHE H N 1
ATOM 11805 C CA . PHE H 4 72 ? 85.92800 -48.27200 29.10800 1.000 133.63356 67 PHE H CA 1
ATOM 11806 C C . PHE H 4 72 ? 84.92300 -47.30700 29.72000 1.000 130.84864 67 PHE H C 1
ATOM 11807 O O . PHE H 4 72 ? 84.11200 -47.68600 30.57000 1.000 132.43181 67 PHE H O 1
ATOM 11815 N N . THR H 4 73 ? 84.97400 -46.05600 29.26800 1.000 126.11473 68 THR H N 1
ATOM 11816 C CA . THR H 4 73 ? 83.99700 -45.06300 29.69500 1.000 119.99243 68 THR H CA 1
ATOM 11817 C C . THR H 4 73 ? 83.73400 -44.09900 28.54800 1.000 122.87483 68 THR H C 1
ATOM 11818 O O . THR H 4 73 ? 84.67100 -43.59100 27.92500 1.000 121.17625 68 THR H O 1
ATOM 11822 N N . ILE H 4 74 ? 82.45700 -43.85400 28.27000 1.000 121.99837 69 ILE H N 1
ATOM 11823 C CA . ILE H 4 74 ? 82.03600 -42.99500 27.17100 1.000 115.24193 69 ILE H CA 1
ATOM 11824 C C . ILE H 4 74 ? 81.46300 -41.71700 27.75900 1.000 104.80203 69 ILE H C 1
ATOM 11825 O O . ILE H 4 74 ? 80.66600 -41.76200 28.70500 1.000 102.27628 69 ILE H O 1
ATOM 11830 N N . SER H 4 75 ? 81.87900 -40.57900 27.21000 1.000 107.33977 70 SER H N 1
ATOM 11831 C CA . SER H 4 75 ? 81.41800 -39.28000 27.66400 1.000 115.26057 70 SER H CA 1
ATOM 11832 C C . SER H 4 75 ? 80.98400 -38.45900 26.46100 1.000 120.79888 70 SER H C 1
ATOM 11833 O O . SER H 4 75 ? 81.59300 -38.53400 25.38800 1.000 127.81461 70 SER H O 1
ATOM 11836 N N . ARG H 4 76 ? 79.93500 -37.68200 26.65000 1.000 136.10175 71 ARG H N 1
ATOM 11837 C CA . ARG H 4 76 ? 79.38300 -36.83000 25.60500 1.000 147.89462 71 ARG H CA 1
ATOM 11838 C C . ARG H 4 76 ? 79.23600 -35.38500 26.05900 1.000 165.24104 71 ARG H C 1
ATOM 11839 O O . ARG H 4 76 ? 79.47000 -34.47000 25.26400 1.000 164.83813 71 ARG H O 1
ATOM 11847 N N . GLU H 4 77 ? 78.86600 -35.16200 27.32100 1.000 180.41129 72 GLU H N 1
ATOM 11848 C CA . GLU H 4 77 ? 78.87200 -33.84200 27.95300 1.000 183.01536 72 GLU H CA 1
ATOM 11849 C C . GLU H 4 77 ? 77.95600 -32.85800 27.22100 1.000 183.74091 72 GLU H C 1
ATOM 11850 O O . GLU H 4 77 ? 78.39400 -31.84400 26.67400 1.000 188.15291 72 GLU H O 1
ATOM 11852 N N . SER H 4 78 ? 76.66000 -33.18000 27.24000 1.000 171.38978 73 SER H N 1
ATOM 11853 C CA . SER H 4 78 ? 75.58400 -32.27500 26.84100 1.000 157.91792 73 SER H CA 1
ATOM 11854 C C . SER H 4 78 ? 75.85100 -31.51800 25.54400 1.000 150.08095 73 SER H C 1
ATOM 11855 O O . SER H 4 78 ? 76.12000 -32.12500 24.50300 1.000 152.28161 73 SER H O 1
ATOM 11858 N N . GLY H 4 79 ? 75.79300 -30.18700 25.61100 1.000 136.45174 74 GLY H N 1
ATOM 11859 C CA . GLY H 4 79 ? 75.83700 -29.32700 24.43700 1.000 138.05564 74 GLY H CA 1
ATOM 11860 C C . GLY H 4 79 ? 77.09000 -29.45200 23.59200 1.000 121.56959 74 GLY H C 1
ATOM 11861 O O . GLY H 4 79 ? 77.11000 -28.92500 22.47300 1.000 97.26726 74 GLY H O 1
ATOM 11862 N N . LYS H 4 80 ? 78.12700 -30.12100 24.08900 1.000 108.50038 75 LYS H N 1
ATOM 11863 C CA . LYS H 4 80 ? 79.36100 -30.24300 23.32600 1.000 106.96282 75 LYS H CA 1
ATOM 11864 C C . LYS H 4 80 ? 79.12600 -31.04600 22.05000 1.000 114.77505 75 LYS H C 1
ATOM 11865 O O . LYS H 4 80 ? 78.26500 -31.92900 21.99100 1.000 116.44282 75 LYS H O 1
ATOM 11867 N N . THR H 4 81 ? 79.90900 -30.72900 21.01900 1.000 116.27357 76 THR H N 1
ATOM 11868 C CA . THR H 4 81 ? 79.80000 -31.36900 19.71500 1.000 112.21448 76 THR H CA 1
ATOM 11869 C C . THR H 4 81 ? 80.91300 -32.38400 19.47500 1.000 109.94023 76 THR H C 1
ATOM 11870 O O . THR H 4 81 ? 81.14200 -32.78800 18.33000 1.000 107.54294 76 THR H O 1
ATOM 11874 N N . THR H 4 82 ? 81.61000 -32.79600 20.53100 1.000 109.95831 77 THR H N 1
ATOM 11875 C CA . THR H 4 82 ? 82.65000 -33.81100 20.45500 1.000 107.58981 77 THR H CA 1
ATOM 11876 C C . THR H 4 82 ? 82.43800 -34.81100 21.58200 1.000 106.61412 77 THR H C 1
ATOM 11877 O O . THR H 4 82 ? 82.11300 -34.42800 22.71000 1.000 106.63336 77 THR H O 1
ATOM 11881 N N . ALA H 4 83 ? 82.61300 -36.09100 21.26900 1.000 105.74102 78 ALA H N 1
ATOM 11882 C CA . ALA H 4 83 ? 82.41500 -37.17000 22.22600 1.000 96.88388 78 ALA H CA 1
ATOM 11883 C C . ALA H 4 83 ? 83.72500 -37.91400 22.43800 1.000 110.00247 78 ALA H C 1
ATOM 11884 O O . ALA H 4 83 ? 84.52300 -38.06300 21.50700 1.000 97.39489 78 ALA H O 1
ATOM 11886 N N . TYR H 4 84 ? 83.95000 -38.37400 23.66700 1.000 112.72465 79 TYR H N 1
ATOM 11887 C CA . TYR H 4 84 ? 85.19700 -39.02500 24.03400 1.000 117.24401 79 TYR H CA 1
ATOM 11888 C C . TYR H 4 84 ? 84.94200 -40.43700 24.54300 1.000 125.46879 79 TYR H C 1
ATOM 11889 O O . TYR H 4 84 ? 83.90400 -40.72600 25.14500 1.000 125.60981 79 TYR H O 1
ATOM 11898 N N . LEU H 4 85 ? 85.90400 -41.31800 24.28200 1.000 132.10270 80 LEU H N 1
ATOM 11899 C CA . LEU H 4 85 ? 85.91500 -42.67400 24.82100 1.000 134.09486 80 LEU H CA 1
ATOM 11900 C C . LEU H 4 85 ? 87.26900 -42.88100 25.48600 1.000 136.41517 80 LEU H C 1
ATOM 11901 O O . LEU H 4 85 ? 88.29900 -42.90700 24.80400 1.000 133.85666 80 LEU H O 1
ATOM 11906 N N . GLN H 4 86 ? 87.27100 -43.00200 26.81000 1.000 139.47709 81 GLN H N 1
ATOM 11907 C CA . GLN H 4 86 ? 88.49500 -43.16800 27.57900 1.000 136.71560 81 GLN H CA 1
ATOM 11908 C C . GLN H 4 86 ? 88.63300 -44.61600 28.03200 1.000 144.76646 81 GLN H C 1
ATOM 11909 O O . GLN H 4 86 ? 87.64500 -45.26400 28.39400 1.000 143.05725 81 GLN H O 1
ATOM 11915 N N . THR H 4 87 ? 89.86900 -45.11400 28.01500 1.000 157.87588 82 THR H N 1
ATOM 11916 C CA . THR H 4 87 ? 90.17300 -46.49800 28.34200 1.000 158.71798 82 THR H CA 1
ATOM 11917 C C . THR H 4 87 ? 91.38700 -46.53700 29.25500 1.000 154.58646 82 THR H C 1
ATOM 11918 O O . THR H 4 87 ? 92.37300 -45.83000 29.02100 1.000 158.87582 82 THR H O 1
ATOM 11922 N N . THR H 4 88 ? 91.31200 -47.37900 30.28400 1.000 192.86421 83 THR H N 1
ATOM 11923 C CA . THR H 4 88 ? 92.40600 -47.59200 31.21800 1.000 185.04947 83 THR H CA 1
ATOM 11924 C C . THR H 4 88 ? 92.71100 -49.08100 31.28700 1.000 184.64498 83 THR H C 1
ATOM 11925 O O . THR H 4 88 ? 91.81600 -49.92000 31.14800 1.000 187.97952 83 THR H O 1
ATOM 11929 N N . SER H 4 89 ? 93.98800 -49.40100 31.50300 1.000 177.78766 84 SER H N 1
ATOM 11930 C CA . SER H 4 89 ? 94.46800 -50.78300 31.53400 1.000 178.30463 84 SER H CA 1
ATOM 11931 C C . SER H 4 89 ? 94.09600 -51.51700 30.24300 1.000 182.70816 84 SER H C 1
ATOM 11932 O O . SER H 4 89 ? 93.41400 -52.54500 30.24700 1.000 183.98069 84 SER H O 1
ATOM 11935 N N . VAL H 4 90 ? 94.54900 -50.94800 29.12300 1.000 184.75938 85 VAL H N 1
ATOM 11936 C CA . VAL H 4 90 ? 94.28700 -51.54400 27.82000 1.000 190.51909 85 VAL H CA 1
ATOM 11937 C C . VAL H 4 90 ? 94.94800 -52.92200 27.73200 1.000 195.93852 85 VAL H C 1
ATOM 11938 O O . VAL H 4 90 ? 95.97500 -53.19000 28.36800 1.000 201.34508 85 VAL H O 1
ATOM 11942 N N . ASN H 4 91 ? 94.33100 -53.81700 26.95600 1.000 192.39339 86 ASN H N 1
ATOM 11943 C CA . ASN H 4 91 ? 94.85600 -55.16300 26.75400 1.000 181.14250 86 ASN H CA 1
ATOM 11944 C C . ASN H 4 91 ? 94.78400 -55.52500 25.27000 1.000 170.45824 86 ASN H C 1
ATOM 11945 O O . ASN H 4 91 ? 94.19200 -54.77100 24.48700 1.000 160.45076 86 ASN H O 1
ATOM 11950 N N . PRO H 4 92 ? 95.39600 -56.63900 24.83800 1.000 166.81838 87 PRO H N 1
ATOM 11951 C CA . PRO H 4 92 ? 95.41900 -56.96200 23.39800 1.000 165.08517 87 PRO H CA 1
ATOM 11952 C C . PRO H 4 92 ? 94.07200 -56.93200 22.69100 1.000 160.35985 87 PRO H C 1
ATOM 11953 O O . PRO H 4 92 ? 94.04000 -56.71200 21.47300 1.000 159.82497 87 PRO H O 1
ATOM 11957 N N . GLU H 4 93 ? 92.96400 -57.15900 23.39900 1.000 166.06544 88 GLU H N 1
ATOM 11958 C CA . GLU H 4 93 ? 91.65500 -57.21500 22.75300 1.000 165.71190 88 GLU H CA 1
ATOM 11959 C C . GLU H 4 93 ? 91.24800 -55.90200 22.09200 1.000 164.29003 88 GLU H C 1
ATOM 11960 O O . GLU H 4 93 ? 90.29900 -55.90200 21.30000 1.000 158.79447 88 GLU H O 1
ATOM 11962 N N . ASP H 4 94 ? 91.93100 -54.79600 22.38600 1.000 164.78815 89 ASP H N 1
ATOM 11963 C CA . ASP H 4 94 ? 91.56300 -53.48400 21.86600 1.000 165.81316 89 ASP H CA 1
ATOM 11964 C C . ASP H 4 94 ? 92.32300 -53.09500 20.60300 1.000 163.04741 89 ASP H C 1
ATOM 11965 O O . ASP H 4 94 ? 92.25600 -51.93200 20.19100 1.000 159.59548 89 ASP H O 1
ATOM 11970 N N . THR H 4 95 ? 93.03800 -54.02800 19.98000 1.000 165.73554 90 THR H N 1
ATOM 11971 C CA . THR H 4 95 ? 93.70100 -53.75900 18.70600 1.000 163.85675 90 THR H CA 1
ATOM 11972 C C . THR H 4 95 ? 92.64300 -53.83000 17.61300 1.000 157.58713 90 THR H C 1
ATOM 11973 O O . THR H 4 95 ? 92.21400 -54.91700 17.22000 1.000 167.22075 90 THR H O 1
ATOM 11977 N N . ALA H 4 96 ? 92.21400 -52.67100 17.12000 1.000 103.37451 91 ALA H N 1
ATOM 11978 C CA . ALA H 4 96 ? 91.10300 -52.61300 16.17900 1.000 107.29360 91 ALA H CA 1
ATOM 11979 C C . ALA H 4 96 ? 91.03300 -51.21800 15.57200 1.000 102.38709 91 ALA H C 1
ATOM 11980 O O . ALA H 4 96 ? 91.67300 -50.27500 16.04500 1.000 103.35812 91 ALA H O 1
ATOM 11982 N N . ILE H 4 97 ? 90.24600 -51.10700 14.50900 1.000 101.45401 92 ILE H N 1
ATOM 11983 C CA . ILE H 4 97 ? 89.86900 -49.82000 13.94300 1.000 109.82797 92 ILE H CA 1
ATOM 11984 C C . ILE H 4 97 ? 88.57900 -49.38100 14.61800 1.000 118.94700 92 ILE H C 1
ATOM 11985 O O . ILE H 4 97 ? 87.59700 -50.13400 14.65300 1.000 100.79168 92 ILE H O 1
ATOM 11990 N N . TYR H 4 98 ? 88.58900 -48.17700 15.17700 1.000 126.31392 93 TYR H N 1
ATOM 11991 C CA . TYR H 4 98 ? 87.45800 -47.64900 15.92400 1.000 129.14828 93 TYR H CA 1
ATOM 11992 C C . TYR H 4 98 ? 86.70300 -46.64500 15.06400 1.000 129.51657 93 TYR H C 1
ATOM 11993 O O . TYR H 4 98 ? 87.29400 -45.69000 14.54700 1.000 131.18055 93 TYR H O 1
ATOM 12002 N N . TYR H 4 99 ? 85.40100 -46.87000 14.91300 1.000 120.38906 94 TYR H N 1
ATOM 12003 C CA . TYR H 4 99 ? 84.52700 -46.03400 14.11400 1.000 107.10499 94 TYR H CA 1
ATOM 12004 C C . TYR H 4 99 ? 83.50700 -45.34600 15.01000 1.000 105.39086 94 TYR H C 1
ATOM 12005 O O . TYR H 4 99 ? 83.03600 -45.90600 16.00900 1.000 101.54575 94 TYR H O 1
ATOM 12014 N N . CYS H 4 100 ? 83.17300 -44.12400 14.61700 1.000 103.52798 95 CYS H N 1
ATOM 12015 C CA . CYS H 4 100 ? 82.21600 -43.27600 15.30500 1.000 101.92733 95 CYS H CA 1
ATOM 12016 C C . CYS H 4 100 ? 80.88900 -43.31000 14.55800 1.000 110.48386 95 CYS H C 1
ATOM 12017 O O . CYS H 4 100 ? 80.86200 -43.28300 13.32500 1.000 112.10860 95 CYS H O 1
ATOM 12020 N N . ASN H 4 101 ? 79.78800 -43.37200 15.30500 1.000 106.85251 96 ASN H N 1
ATOM 12021 C CA . ASN H 4 101 ? 78.46400 -43.44800 14.70500 1.000 105.82393 96 ASN H CA 1
ATOM 12022 C C . ASN H 4 101 ? 77.52200 -42.50500 15.43500 1.000 100.91686 96 ASN H C 1
ATOM 12023 O O . ASN H 4 101 ? 77.55400 -42.41100 16.66300 1.000 105.81388 96 ASN H O 1
ATOM 12028 N N . SER H 4 102 ? 76.67900 -41.81600 14.66800 1.000 100.51245 97 SER H N 1
ATOM 12029 C CA . SER H 4 102 ? 75.59600 -41.01600 15.23500 1.000 100.93407 97 SER H CA 1
ATOM 12030 C C . SER H 4 102 ? 74.45100 -41.05900 14.22800 1.000 104.17989 97 SER H C 1
ATOM 12031 O O . SER H 4 102 ? 74.50700 -40.38900 13.19200 1.000 104.67944 97 SER H O 1
ATOM 12034 N N . GLY H 4 103 ? 73.42400 -41.84600 14.53600 1.000 101.61700 98 GLY H N 1
ATOM 12035 C CA . GLY H 4 103 ? 72.33700 -42.07100 13.61700 1.000 99.03969 98 GLY H CA 1
ATOM 12036 C C . GLY H 4 103 ? 72.80100 -42.75300 12.34600 1.000 98.20564 98 GLY H C 1
ATOM 12037 O O . GLY H 4 103 ? 73.28800 -43.88700 12.36800 1.000 97.94557 98 GLY H O 1
ATOM 12038 N N . PRO H 4 104 ? 72.64500 -42.07600 11.20500 1.000 97.84099 99 PRO H N 1
ATOM 12039 C CA . PRO H 4 104 ? 73.05600 -42.66300 9.92600 1.000 105.65634 99 PRO H CA 1
ATOM 12040 C C . PRO H 4 104 ? 74.48600 -42.35300 9.51100 1.000 115.51842 99 PRO H C 1
ATOM 12041 O O . PRO H 4 104 ? 74.96300 -42.93300 8.52500 1.000 96.83316 99 PRO H O 1
ATOM 12045 N N . TYR H 4 105 ? 75.17900 -41.47900 10.23100 1.000 98.03494 100 TYR H N 1
ATOM 12046 C CA . TYR H 4 105 ? 76.49800 -41.01000 9.83900 1.000 98.35150 100 TYR H CA 1
ATOM 12047 C C . TYR H 4 105 ? 77.57500 -41.83900 10.52600 1.000 105.58881 100 TYR H C 1
ATOM 12048 O O . TYR H 4 105 ? 77.41200 -42.26300 11.67400 1.000 98.89593 100 TYR H O 1
ATOM 12057 N N . TRP H 4 106 ? 78.67000 -42.08300 9.80600 1.000 103.48002 101 TRP H N 1
ATOM 12058 C CA . TRP H 4 106 ? 79.77800 -42.88200 10.30600 1.000 98.68851 101 TRP H CA 1
ATOM 12059 C C . TRP H 4 106 ? 81.09300 -42.14900 10.09000 1.000 106.53617 101 TRP H C 1
ATOM 12060 O O . TRP H 4 106 ? 81.25100 -41.38700 9.13100 1.000 105.25716 101 TRP H O 1
ATOM 12071 N N . GLY H 4 107 ? 82.03800 -42.39000 10.99500 1.000 104.79766 102 GLY H N 1
ATOM 12072 C CA . GLY H 4 107 ? 83.40800 -41.98000 10.78700 1.000 108.47545 102 GLY H CA 1
ATOM 12073 C C . GLY H 4 107 ? 84.16300 -42.98500 9.94000 1.000 109.41557 102 GLY H C 1
ATOM 12074 O O . GLY H 4 107 ? 83.62000 -43.98200 9.46300 1.000 110.86101 102 GLY H O 1
ATOM 12075 N N . GLN H 4 108 ? 85.45200 -42.71300 9.74700 1.000 109.43653 103 GLN H N 1
ATOM 12076 C CA . GLN H 4 108 ? 86.29500 -43.58100 8.93600 1.000 113.15706 103 GLN H CA 1
ATOM 12077 C C . GLN H 4 108 ? 87.46300 -44.14800 9.73600 1.000 122.64441 103 GLN H C 1
ATOM 12078 O O . GLN H 4 108 ? 88.51200 -44.47400 9.17600 1.000 128.75906 103 GLN H O 1
ATOM 12084 N N . GLY H 4 109 ? 87.28900 -44.27000 11.05100 1.000 127.13166 104 GLY H N 1
ATOM 12085 C CA . GLY H 4 109 ? 88.13900 -45.11900 11.86400 1.000 128.01474 104 GLY H CA 1
ATOM 12086 C C . GLY H 4 109 ? 89.47800 -44.55500 12.29300 1.000 130.15242 104 GLY H C 1
ATOM 12087 O O . GLY H 4 109 ? 90.11400 -43.79100 11.56000 1.000 133.28728 104 GLY H O 1
ATOM 12088 N N . THR H 4 110 ? 89.90700 -44.93000 13.49600 1.000 153.39868 105 THR H N 1
ATOM 12089 C CA . THR H 4 110 ? 91.27700 -44.74300 13.95900 1.000 148.24609 105 THR H CA 1
ATOM 12090 C C . THR H 4 110 ? 91.84100 -46.10000 14.35200 1.000 144.63808 105 THR H C 1
ATOM 12091 O O . THR H 4 110 ? 91.16200 -46.88300 15.02300 1.000 149.14124 105 THR H O 1
ATOM 12095 N N . GLN H 4 111 ? 93.06800 -46.38200 13.92500 1.000 138.59931 106 GLN H N 1
ATOM 12096 C CA . GLN H 4 111 ? 93.70100 -47.65200 14.25200 1.000 142.11089 106 GLN H CA 1
ATOM 12097 C C . GLN H 4 111 ? 94.31300 -47.58500 15.64600 1.000 127.08778 106 GLN H C 1
ATOM 12098 O O . GLN H 4 111 ? 95.04300 -46.64300 15.96700 1.000 126.93901 106 GLN H O 1
ATOM 12104 N N . VAL H 4 112 ? 94.01000 -48.58300 16.47500 1.000 127.13141 107 VAL H N 1
ATOM 12105 C CA . VAL H 4 112 ? 94.57500 -48.70600 17.81300 1.000 142.12721 107 VAL H CA 1
ATOM 12106 C C . VAL H 4 112 ? 95.22800 -50.07500 17.92400 1.000 148.10218 107 VAL H C 1
ATOM 12107 O O . VAL H 4 112 ? 94.57500 -51.09800 17.68800 1.000 148.80001 107 VAL H O 1
ATOM 12111 N N . THR H 4 113 ? 96.50900 -50.09500 18.28700 1.000 152.70435 108 THR H N 1
ATOM 12112 C CA . THR H 4 113 ? 97.28800 -51.32400 18.33400 1.000 162.86426 108 THR H CA 1
ATOM 12113 C C . THR H 4 113 ? 98.03100 -51.42000 19.65900 1.000 166.40201 108 THR H C 1
ATOM 12114 O O . THR H 4 113 ? 98.50900 -50.41200 20.19000 1.000 163.86840 108 THR H O 1
ATOM 12118 N N . VAL H 4 114 ? 98.11100 -52.63800 20.19500 1.000 168.50814 109 VAL H N 1
ATOM 12119 C CA . VAL H 4 114 ? 98.79600 -52.91300 21.45400 1.000 162.38449 109 VAL H CA 1
ATOM 12120 C C . VAL H 4 114 ? 100.16500 -53.50400 21.15000 1.000 157.54801 109 VAL H C 1
ATOM 12121 O O . VAL H 4 114 ? 100.39100 -54.09700 20.08800 1.000 156.98474 109 VAL H O 1
ATOM 12125 N N . SER H 4 115 ? 101.09300 -53.33200 22.08500 1.000 153.29328 110 SER H N 1
ATOM 12126 C CA . SER H 4 115 ? 102.41700 -53.93000 21.95600 1.000 145.87155 110 SER H CA 1
ATOM 12127 C C . SER H 4 115 ? 102.40100 -55.38900 22.40200 1.000 144.93876 110 SER H C 1
ATOM 12128 O O . SER H 4 115 ? 101.60300 -55.78000 23.25400 1.000 145.62089 110 SER H O 1
#

Organism: Clostridium botulinum (strain Hall / ATCC 3502 / NCTC 13319 / Type A) (NCBI:txid441771)

Secondary structure (DSSP, 8-state):
--S--S---TTSPP-SSSEEEEE------EEEEEEETTEEEEEEES-SS-GGG---SPPPTTTS-SS--B-TTTT-SHHHHHHHHHHHHHHHHHHHTSHHHHHHHHHHHH-PPP-B--SSTTEEB--GGGEEEEEPTTS-EEEEE-SEEEEE--SBTT--EEEE---SS--TTTSS----EEEE--TTEEEEE--------EE--HHHHHHHHHHHHHHHHTT-PPPTT-EEEEE--EEEHHHHHHH-TTGGGGS-HHHHHHHHHHHHHHHHHHHHHHHT--EE-S-SS-HHHHHHHHHHHHTEEE-TTS-EEE-HHHHHHHHHIIIIIS-HHHHHHHHT----S-TT----EEEE----STTT-BTTTBTS-TTSGGGSTTGGGBTTTTGGG-EEEE-------S--EEEEPPP--B-/--EEEEEE---B--TT--EEEEEEEEES--TTEEEEEEEE-SSSPPEEEEEE-SSS--EEE-TTTTTTEEEEEETTTTEEEEEE-S--GGG-EEEEEEEEE-TT-STTPPPP-STTT--EE---EEEB-/-----EES-EEE-TT-EEEEEEE-SSS--TTEEEEEEEE-SSS-EEEEEEE-SS--EEE-SS--S-EEEEEETTTTEEEEEEES--GGG-EEEEEEEEETTSS-EEE---EEEEE-/--SSS---TTSPP-SSSEEEEE------EEEEEEETTEEEEEEE--SS-GGG---SPPP----SS--B-TTTT-SHHHHHHHHHHHHHHHHHHHTSHHHHHHHHHHHH-PPP-B--SSTTEEB--GGGEEEEEPTTS-EEEEE-SEEEEE--SBTT--EEEE---SS--TTTSS----EEEE--TTEEEE-------SSS-S---B--HHHHHHHHHHHHHHHHTT-PPPTT-EEEE--EEEHHHHHHH-TTGGGGS-HHHHHHHHHHHHHHHHHHHHHHHT--EE-S-SS-HHHHHHHHHHHHTEEE-TTS-EEE-HHHHHHHHHIIIIIS-HHHHHHHHT----S-TT----EEEE----STTT-BTTTBTS-TTSGGGSTTGGG-TTTTGGG-EEEE-------S---EEEPPP--B-/---EEEE--EEEETT--EEEEEEE---TTEEEEEEEE-SSSPPEEEEEE-SSS---EE-TTTTTTEEEEEETTTTEEEEEE-S--GGG-EEEEEEEEE-TT-STTPPPP-STTT--EE---EEEEEE-/---EE--EE----EEEEEEE-SSS--TTEEEEEEEE-SSS-EEEEEEE-SS--EEE-SS--S-EEEEEETTTTEEEEEEES--TTS-EEEEEEEEETTSS-EEE---EEEE-/---EEEE--SEE-TTS-EEEEEEESS--TTTTEEEEEEE-SSS--EEEEEEETT--EEE-TTTBTTEEEE--TT-SEEEEEESS--GGG-EEEEEEETTEE---EEEEE-/--EEEE---EE-TTS-EEEEEEESS--TTTTEEEEEEE--EEEEEEEETT--EEE-TTTTTTEEEE--TT-SEEEEEESS--GGG-EEEEEEETTEE---EEEEE-

CATH classification: 2.60.40.10